Protein 1FMH (pdb70)

Foldseek 3Di:
DVVVVVVVVVVVVVVVVVVVVVVVVCVVVVD/DVVVVVVVVVVCVVVVVVVVVVCVVCVVVPD

Organism: Saccharomyces cerevisiae (strain ATCC 204508 / S288c) (NCBI:txid559292)

Structure (mmCIF, N/CA/C/O backbone):
data_1FMH
#
_entry.id   1FMH
#
_cell.length_a   1.000
_cell.length_b   1.000
_cell.length_c   1.000
_cell.angle_alpha   90.00
_cell.angle_beta   90.00
_cell.angle_gamma   90.00
#
_symmetry.space_group_name_H-M   'P 1'
#
loop_
_entity.id
_entity.type
_entity.pdbx_description
1 polymer 'GENERAL CONTROL PROTEIN GCN4'
2 polymer 'GENERAL CONTROL PROTEIN GCN4'
#
loop_
_atom_site.group_PDB
_atom_site.id
_atom_site.type_symbol
_atom_site.label_atom_id
_atom_site.label_alt_id
_atom_site.label_comp_id
_atom_site.label_asym_id
_atom_site.label_entity_id
_atom_site.label_seq_id
_atom_site.pdbx_PDB_ins_code
_atom_site.Cartn_x
_atom_site.Cartn_y
_atom_site.Cartn_z
_atom_site.occupancy
_atom_site.B_iso_or_equiv
_atom_site.auth_seq_id
_atom_site.auth_comp_id
_atom_site.auth_asym_id
_atom_site.auth_atom_id
_atom_site.pdbx_PDB_model_num
ATOM 7 N N . GLU A 1 2 ? -19.479 -1.063 -5.858 1.00 0.00 1 GLU A N 1
ATOM 8 C CA . GLU A 1 2 ? -20.120 -1.989 -4.933 1.00 0.00 1 GLU A CA 1
ATOM 9 C C . GLU A 1 2 ? -19.229 -2.237 -3.716 1.00 0.00 1 GLU A C 1
ATOM 10 O O . GLU A 1 2 ? -18.005 -2.111 -3.799 1.00 0.00 1 GLU A O 1
ATOM 22 N N . VAL A 1 3 ? -19.851 -2.597 -2.594 1.00 0.00 2 VAL A N 1
ATOM 23 C CA . VAL A 1 3 ? -19.126 -2.877 -1.359 1.00 0.00 2 VAL A CA 1
ATOM 24 C C . VAL A 1 3 ? -18.097 -3.980 -1.588 1.00 0.00 2 VAL A C 1
ATOM 25 O O . VAL A 1 3 ? -16.931 -3.838 -1.224 1.00 0.00 2 VAL A O 1
ATOM 38 N N . ALA A 1 4 ? -18.539 -5.076 -2.205 1.00 0.00 3 ALA A N 1
ATOM 39 C CA . ALA A 1 4 ? -17.665 -6.208 -2.496 1.00 0.00 3 ALA A CA 1
ATOM 40 C C . ALA A 1 4 ? -16.473 -5.778 -3.348 1.00 0.00 3 ALA A C 1
ATOM 41 O O . ALA A 1 4 ? -15.346 -6.227 -3.129 1.00 0.00 3 ALA A O 1
ATOM 48 N N . GLN A 1 5 ? -16.726 -4.892 -4.305 1.00 0.00 4 GLN A N 1
ATOM 49 C CA . GLN A 1 5 ? -15.671 -4.385 -5.178 1.00 0.00 4 GLN A CA 1
ATOM 50 C C . GLN A 1 5 ? -14.650 -3.611 -4.367 1.00 0.00 4 GLN A C 1
ATOM 51 O O . GLN A 1 5 ? -13.446 -3.790 -4.511 1.00 0.00 4 GLN A O 1
ATOM 65 N N . LEU A 1 6 ? -15.150 -2.742 -3.514 1.00 0.00 5 LEU A N 1
ATOM 66 C CA . LEU A 1 6 ? -14.301 -1.925 -2.674 1.00 0.00 5 LEU A CA 1
ATOM 67 C C . LEU A 1 6 ? -13.510 -2.795 -1.702 1.00 0.00 5 LEU A C 1
ATOM 68 O O . LEU A 1 6 ? -12.342 -2.532 -1.441 1.00 0.00 5 LEU A O 1
ATOM 84 N N . GLU A 1 7 ? -14.144 -3.844 -1.192 1.00 0.00 6 GLU A N 1
ATOM 85 C CA . GLU A 1 7 ? -13.485 -4.762 -0.271 1.00 0.00 6 GLU A CA 1
ATOM 86 C C . GLU A 1 7 ? -12.334 -5.486 -0.958 1.00 0.00 6 GLU A C 1
ATOM 87 O O . GLU A 1 7 ? -11.264 -5.659 -0.372 1.00 0.00 6 GLU A O 1
ATOM 99 N N . LYS A 1 8 ? -12.543 -5.897 -2.207 1.00 0.00 7 LYS A N 1
ATOM 100 C CA . LYS A 1 8 ? -11.499 -6.586 -2.948 1.00 0.00 7 LYS A CA 1
ATOM 101 C C . LYS A 1 8 ? -10.402 -5.594 -3.337 1.00 0.00 7 LYS A C 1
ATOM 102 O O . LYS A 1 8 ? -9.247 -5.970 -3.546 1.00 0.00 7 LYS A O 1
ATOM 121 N N . GLU A 1 9 ? -10.770 -4.320 -3.398 1.00 0.00 8 GLU A N 1
ATOM 122 C CA . GLU A 1 9 ? -9.837 -3.257 -3.723 1.00 0.00 8 GLU A CA 1
ATOM 123 C C . GLU A 1 9 ? -9.011 -2.918 -2.487 1.00 0.00 8 GLU A C 1
ATOM 124 O O . GLU A 1 9 ? -7.791 -2.757 -2.562 1.00 0.00 8 GLU A O 1
ATOM 136 N N . VAL A 1 10 ? -9.680 -2.854 -1.337 1.00 0.00 9 VAL A N 1
ATOM 137 C CA . VAL A 1 10 ? -9.006 -2.586 -0.077 1.00 0.00 9 VAL A CA 1
ATOM 138 C C . VAL A 1 10 ? -8.027 -3.716 0.201 1.00 0.00 9 VAL A C 1
ATOM 139 O O . VAL A 1 10 ? -6.887 -3.480 0.584 1.00 0.00 9 VAL A O 1
ATOM 152 N N . ALA A 1 11 ? -8.475 -4.944 -0.037 1.00 0.00 10 ALA A N 1
ATOM 153 C CA . ALA A 1 11 ? -7.638 -6.121 0.156 1.00 0.00 10 ALA A CA 1
ATOM 154 C C . ALA A 1 11 ? -6.469 -6.122 -0.824 1.00 0.00 10 ALA A C 1
ATOM 155 O O . ALA A 1 11 ? -5.409 -6.678 -0.546 1.00 0.00 10 ALA A O 1
ATOM 162 N N . GLN A 1 12 ? -6.666 -5.480 -1.970 1.00 0.00 11 GLN A N 1
ATOM 163 C CA . GLN A 1 12 ? -5.629 -5.389 -2.983 1.00 0.00 11 GLN A CA 1
ATOM 164 C C . GLN A 1 12 ? -4.547 -4.442 -2.493 1.00 0.00 11 GLN A C 1
ATOM 165 O O . GLN A 1 12 ? -3.358 -4.771 -2.491 1.00 0.00 11 GLN A O 1
ATOM 179 N N . ALA A 1 13 ? -4.986 -3.268 -2.060 1.00 0.00 12 ALA A N 1
ATOM 180 C CA . ALA A 1 13 ? -4.085 -2.254 -1.541 1.00 0.00 12 ALA A CA 1
ATOM 181 C C . ALA A 1 13 ? -3.384 -2.748 -0.287 1.00 0.00 12 ALA A C 1
ATOM 182 O O . ALA A 1 13 ? -2.179 -2.575 -0.145 1.00 0.00 12 ALA A O 1
ATOM 189 N N . GLU A 1 14 ? -4.148 -3.372 0.607 1.00 0.00 13 GLU A N 1
ATOM 190 C CA . GLU A 1 14 ? -3.615 -3.912 1.854 1.00 0.00 13 GLU A CA 1
ATOM 191 C C . GLU A 1 14 ? -2.518 -4.936 1.584 1.00 0.00 13 GLU A C 1
ATOM 192 O O . GLU A 1 14 ? -1.479 -4.928 2.246 1.00 0.00 13 GLU A O 1
ATOM 204 N N . ALA A 1 15 ? -2.747 -5.813 0.609 1.00 0.00 14 ALA A N 1
ATOM 205 C CA . ALA A 1 15 ? -1.765 -6.833 0.263 1.00 0.00 14 ALA A CA 1
ATOM 206 C C . ALA A 1 15 ? -0.468 -6.193 -0.205 1.00 0.00 14 ALA A C 1
ATOM 207 O O . ALA A 1 15 ? 0.617 -6.568 0.248 1.00 0.00 14 ALA A O 1
ATOM 214 N N . GLU A 1 16 ? -0.582 -5.216 -1.102 1.00 0.00 15 GLU A N 1
ATOM 215 C CA . GLU A 1 16 ? 0.588 -4.516 -1.608 1.00 0.00 15 GLU A CA 1
ATOM 216 C C . GLU A 1 16 ? 1.238 -3.724 -0.486 1.00 0.00 15 GLU A C 1
ATOM 217 O O . GLU A 1 16 ? 2.438 -3.827 -0.264 1.00 0.00 15 GLU A O 1
ATOM 229 N N . ASN A 1 17 ? 0.420 -2.947 0.218 1.00 0.00 16 ASN A N 1
ATOM 230 C CA . ASN A 1 17 ? 0.868 -2.121 1.336 1.00 0.00 16 ASN A CA 1
ATOM 231 C C . ASN A 1 17 ? 1.700 -2.934 2.312 1.00 0.00 16 ASN A C 1
ATOM 232 O O . ASN A 1 17 ? 2.786 -2.519 2.719 1.00 0.00 16 ASN A O 1
ATOM 243 N N . TYR A 1 18 ? 1.182 -4.098 2.671 1.00 0.00 17 TYR A N 1
ATOM 244 C CA . TYR A 1 18 ? 1.865 -4.991 3.592 1.00 0.00 17 TYR A CA 1
ATOM 245 C C . TYR A 1 18 ? 3.265 -5.321 3.087 1.00 0.00 17 TYR A C 1
ATOM 246 O O . TYR A 1 18 ? 4.223 -5.327 3.855 1.00 0.00 17 TYR A O 1
ATOM 264 N N . GLN A 1 19 ? 3.362 -5.595 1.795 1.00 0.00 18 GLN A N 1
ATOM 265 C CA . GLN A 1 19 ? 4.633 -5.943 1.167 1.00 0.00 18 GLN A CA 1
ATOM 266 C C . GLN A 1 19 ? 5.558 -4.740 1.052 1.00 0.00 18 GLN A C 1
ATOM 267 O O . GLN A 1 19 ? 6.762 -4.854 1.285 1.00 0.00 18 GLN A O 1
ATOM 281 N N . LEU A 1 20 ? 4.997 -3.596 0.683 1.00 0.00 19 LEU A N 1
ATOM 282 C CA . LEU A 1 20 ? 5.780 -2.375 0.527 1.00 0.00 19 LEU A CA 1
ATOM 283 C C . LEU A 1 20 ? 6.499 -2.043 1.824 1.00 0.00 19 LEU A C 1
ATOM 284 O O . LEU A 1 20 ? 7.694 -1.755 1.822 1.00 0.00 19 LEU A O 1
ATOM 300 N N . GLU A 1 21 ? 5.768 -2.096 2.928 1.00 0.00 20 GLU A N 1
ATOM 301 C CA . GLU A 1 21 ? 6.339 -1.802 4.234 1.00 0.00 20 GLU A CA 1
ATOM 302 C C . GLU A 1 21 ? 7.430 -2.802 4.603 1.00 0.00 20 GLU A C 1
ATOM 303 O O . GLU A 1 21 ? 8.425 -2.432 5.230 1.00 0.00 20 GLU A O 1
ATOM 315 N N . GLN A 1 22 ? 7.257 -4.061 4.195 1.00 0.00 21 GLN A N 1
ATOM 316 C CA . GLN A 1 22 ? 8.256 -5.091 4.475 1.00 0.00 21 GLN A CA 1
ATOM 317 C C . GLN A 1 22 ? 9.532 -4.788 3.707 1.00 0.00 21 GLN A C 1
ATOM 318 O O . GLN A 1 22 ? 10.636 -4.853 4.250 1.00 0.00 21 GLN A O 1
ATOM 332 N N . GLU A 1 23 ? 9.366 -4.458 2.432 1.00 0.00 22 GLU A N 1
ATOM 333 C CA . GLU A 1 23 ? 10.493 -4.148 1.572 1.00 0.00 22 GLU A CA 1
ATOM 334 C C . GLU A 1 23 ? 11.177 -2.858 1.996 1.00 0.00 22 GLU A C 1
ATOM 335 O O . GLU A 1 23 ? 12.401 -2.807 2.065 1.00 0.00 22 GLU A O 1
ATOM 347 N N . VAL A 1 24 ? 10.398 -1.823 2.301 1.00 0.00 23 VAL A N 1
ATOM 348 C CA . VAL A 1 24 ? 10.974 -0.555 2.735 1.00 0.00 23 VAL A CA 1
ATOM 349 C C . VAL A 1 24 ? 11.779 -0.760 4.014 1.00 0.00 23 VAL A C 1
ATOM 350 O O . VAL A 1 24 ? 12.918 -0.313 4.111 1.00 0.00 23 VAL A O 1
ATOM 363 N N . ALA A 1 25 ? 11.190 -1.460 4.977 1.00 0.00 24 ALA A N 1
ATOM 364 C CA . ALA A 1 25 ? 11.861 -1.739 6.238 1.00 0.00 24 ALA A CA 1
ATOM 365 C C . ALA A 1 25 ? 13.166 -2.484 6.009 1.00 0.00 24 ALA A C 1
ATOM 366 O O . ALA A 1 25 ? 14.187 -2.151 6.604 1.00 0.00 24 ALA A O 1
ATOM 373 N N . GLN A 1 26 ? 13.119 -3.495 5.150 1.00 0.00 25 GLN A N 1
ATOM 374 C CA . GLN A 1 26 ? 14.292 -4.303 4.841 1.00 0.00 25 GLN A CA 1
ATOM 375 C C . GLN A 1 26 ? 15.346 -3.481 4.106 1.00 0.00 25 GLN A C 1
ATOM 376 O O . GLN A 1 26 ? 16.508 -3.458 4.503 1.00 0.00 25 GLN A O 1
ATOM 390 N N . LEU A 1 27 ? 14.936 -2.803 3.038 1.00 0.00 26 LEU A N 1
ATOM 391 C CA . LEU A 1 27 ? 15.858 -1.984 2.258 1.00 0.00 26 LEU A CA 1
ATOM 392 C C . LEU A 1 27 ? 16.499 -0.905 3.128 1.00 0.00 26 LEU A C 1
ATOM 393 O O . LEU A 1 27 ? 17.688 -0.630 3.003 1.00 0.00 26 LEU A O 1
ATOM 409 N N . GLU A 1 28 ? 15.720 -0.311 4.024 1.00 0.00 27 GLU A N 1
ATOM 410 C CA . GLU A 1 28 ? 16.235 0.717 4.921 1.00 0.00 27 GLU A CA 1
ATOM 411 C C . GLU A 1 28 ? 17.132 0.093 5.987 1.00 0.00 27 GLU A C 1
ATOM 412 O O . GLU A 1 28 ? 18.170 0.635 6.339 1.00 0.00 27 GLU A O 1
ATOM 424 N N . HIS A 1 29 ? 16.723 -1.056 6.495 1.00 0.00 28 HIS A N 1
ATOM 425 C CA . HIS A 1 29 ? 17.483 -1.761 7.519 1.00 0.00 28 HIS A CA 1
ATOM 426 C C . HIS A 1 29 ? 18.858 -2.170 6.985 1.00 0.00 28 HIS A C 1
ATOM 427 O O . HIS A 1 29 ? 19.838 -2.224 7.731 1.00 0.00 28 HIS A O 1
ATOM 441 N N . GLU A 1 30 ? 18.917 -2.454 5.693 1.00 0.00 29 GLU A N 1
ATOM 442 C CA . GLU A 1 30 ? 20.158 -2.853 5.049 1.00 0.00 29 GLU A CA 1
ATOM 443 C C . GLU A 1 30 ? 20.920 -1.644 4.500 1.00 0.00 29 GLU A C 1
ATOM 444 O O . GLU A 1 30 ? 22.144 -1.670 4.376 1.00 0.00 29 GLU A O 1
ATOM 456 N N . CYS A 1 31 ? 20.186 -0.599 4.146 1.00 0.00 30 CYS A N 1
ATOM 457 C CA . CYS A 1 31 ? 20.789 0.605 3.579 1.00 0.00 30 CYS A CA 1
ATOM 458 C C . CYS A 1 31 ? 20.616 1.814 4.489 1.00 0.00 30 CYS A C 1
ATOM 459 O O . CYS A 1 31 ? 21.578 2.277 5.101 1.00 0.00 30 CYS A O 1
ATOM 466 N N . GLY A 1 32 ? 19.383 2.318 4.536 1.00 0.00 31 GLY A N 1
ATOM 467 C CA . GLY A 1 32 ? 19.031 3.484 5.332 1.00 0.00 31 GLY A CA 1
ATOM 468 C C . GLY A 1 32 ? 19.713 3.548 6.696 1.00 0.00 31 GLY A C 1
ATOM 469 O O . GLY A 1 32 ? 19.388 2.773 7.595 1.00 0.00 31 GLY A O 1
ATOM 482 N N . GLU B 2 2 ? -19.480 0.065 4.572 1.00 0.00 1 GLU B N 1
ATOM 483 C CA . GLU B 2 2 ? -19.981 1.285 3.973 1.00 0.00 1 GLU B CA 1
ATOM 484 C C . GLU B 2 2 ? -19.173 1.615 2.727 1.00 0.00 1 GLU B C 1
ATOM 485 O O . GLU B 2 2 ? -17.945 1.670 2.772 1.00 0.00 1 GLU B O 1
ATOM 497 N N . VAL B 2 3 ? -19.869 1.830 1.621 1.00 0.00 2 VAL B N 1
ATOM 498 C CA . VAL B 2 3 ? -19.227 2.154 0.354 1.00 0.00 2 VAL B CA 1
ATOM 499 C C . VAL B 2 3 ? -18.360 3.404 0.494 1.00 0.00 2 VAL B C 1
ATOM 500 O O . VAL B 2 3 ? -17.170 3.377 0.184 1.00 0.00 2 VAL B O 1
ATOM 513 N N . GLN B 2 4 ? -18.953 4.488 0.983 1.00 0.00 3 GLN B N 1
ATOM 514 C CA . GLN B 2 4 ? -18.225 5.738 1.181 1.00 0.00 3 GLN B CA 1
ATOM 515 C C . GLN B 2 4 ? -17.024 5.516 2.098 1.00 0.00 3 GLN B C 1
ATOM 516 O O . GLN B 2 4 ? -15.948 6.075 1.883 1.00 0.00 3 GLN B O 1
ATOM 530 N N . ALA B 2 5 ? -17.223 4.682 3.109 1.00 0.00 4 ALA B N 1
ATOM 531 C CA . ALA B 2 5 ? -16.179 4.358 4.068 1.00 0.00 4 ALA B CA 1
ATOM 532 C C . ALA B 2 5 ? -15.031 3.610 3.402 1.00 0.00 4 ALA B C 1
ATOM 533 O O . ALA B 2 5 ? -13.863 3.961 3.574 1.00 0.00 4 ALA B O 1
ATOM 540 N N . LEU B 2 6 ? -15.371 2.578 2.642 1.00 0.00 5 LEU B N 1
ATOM 541 C CA . LEU B 2 6 ? -14.375 1.773 1.953 1.00 0.00 5 LEU B CA 1
ATOM 542 C C . LEU B 2 6 ? -13.626 2.603 0.920 1.00 0.00 5 LEU B C 1
ATOM 543 O O . LEU B 2 6 ? -12.433 2.405 0.712 1.00 0.00 5 LEU B O 1
ATOM 559 N N . LYS B 2 7 ? -14.317 3.549 0.291 1.00 0.00 6 LYS B N 1
ATOM 560 C CA . LYS B 2 7 ? -13.682 4.415 -0.694 1.00 0.00 6 LYS B CA 1
ATOM 561 C C . LYS B 2 7 ? -12.550 5.197 -0.041 1.00 0.00 6 LYS B C 1
ATOM 562 O O . LYS B 2 7 ? -11.449 5.292 -0.584 1.00 0.00 6 LYS B O 1
ATOM 581 N N . LYS B 2 8 ? -12.817 5.733 1.146 1.00 0.00 7 LYS B N 1
ATOM 582 C CA . LYS B 2 8 ? -11.806 6.480 1.883 1.00 0.00 7 LYS B CA 1
ATOM 583 C C . LYS B 2 8 ? -10.698 5.535 2.337 1.00 0.00 7 LYS B C 1
ATOM 584 O O . LYS B 2 8 ? -9.535 5.922 2.414 1.00 0.00 7 LYS B O 1
ATOM 603 N N . ARG B 2 9 ? -11.061 4.280 2.584 1.00 0.00 8 ARG B N 1
ATOM 604 C CA . ARG B 2 9 ? -10.085 3.272 2.970 1.00 0.00 8 ARG B CA 1
ATOM 605 C C . ARG B 2 9 ? -9.141 3.039 1.798 1.00 0.00 8 ARG B C 1
ATOM 606 O O . ARG B 2 9 ? -7.920 2.999 1.960 1.00 0.00 8 ARG B O 1
ATOM 627 N N . VAL B 2 10 ? -9.731 2.916 0.613 1.00 0.00 9 VAL B N 1
ATOM 628 C CA . VAL B 2 10 ? -8.979 2.715 -0.616 1.00 0.00 9 VAL B CA 1
ATOM 629 C C . VAL B 2 10 ? -8.033 3.884 -0.849 1.00 0.00 9 VAL B C 1
ATOM 630 O O . VAL B 2 10 ? -6.854 3.688 -1.137 1.00 0.00 9 VAL B O 1
ATOM 643 N N . GLN B 2 11 ? -8.559 5.098 -0.719 1.00 0.00 10 GLN B N 1
ATOM 644 C CA . GLN B 2 11 ? -7.766 6.304 -0.916 1.00 0.00 10 GLN B CA 1
ATOM 645 C C . GLN B 2 11 ? -6.644 6.406 0.113 1.00 0.00 10 GLN B C 1
ATOM 646 O O . GLN B 2 11 ? -5.524 6.779 -0.228 1.00 0.00 10 GLN B O 1
ATOM 660 N N . ALA B 2 12 ? -6.940 6.060 1.366 1.00 0.00 11 ALA B N 1
ATOM 661 C CA . ALA B 2 12 ? -5.942 6.106 2.427 1.00 0.00 11 ALA B CA 1
ATOM 662 C C . ALA B 2 12 ? -4.832 5.112 2.131 1.00 0.00 11 ALA B C 1
ATOM 663 O O . ALA B 2 12 ? -3.644 5.425 2.248 1.00 0.00 11 ALA B O 1
ATOM 670 N N . LEU B 2 13 ? -5.234 3.919 1.719 1.00 0.00 12 LEU B N 1
ATOM 671 C CA . LEU B 2 13 ? -4.293 2.873 1.373 1.00 0.00 12 LEU B CA 1
ATOM 672 C C . LEU B 2 13 ? -3.457 3.292 0.183 1.00 0.00 12 LEU B C 1
ATOM 673 O O . LEU B 2 13 ? -2.240 3.242 0.242 1.00 0.00 12 LEU B O 1
ATOM 689 N N . LYS B 2 14 ? -4.118 3.719 -0.887 1.00 0.00 13 LYS B N 1
ATOM 690 C CA . LYS B 2 14 ? -3.422 4.158 -2.092 1.00 0.00 13 LYS B CA 1
ATOM 691 C C . LYS B 2 14 ? -2.444 5.277 -1.780 1.00 0.00 13 LYS B C 1
ATOM 692 O O . LYS B 2 14 ? -1.351 5.318 -2.332 1.00 0.00 13 LYS B O 1
ATOM 711 N N . ALA B 2 15 ? -2.830 6.166 -0.879 1.00 0.00 14 ALA B N 1
ATOM 712 C CA . ALA B 2 15 ? -1.963 7.268 -0.482 1.00 0.00 14 ALA B CA 1
ATOM 713 C C . ALA B 2 15 ? -0.685 6.733 0.160 1.00 0.00 14 ALA B C 1
ATOM 714 O O . ALA B 2 15 ? 0.417 7.198 -0.142 1.00 0.00 14 ALA B O 1
ATOM 721 N N . ARG B 2 16 ? -0.839 5.741 1.032 1.00 0.00 15 ARG B N 1
ATOM 722 C CA . ARG B 2 16 ? 0.300 5.126 1.702 1.00 0.00 15 ARG B CA 1
ATOM 723 C C . ARG B 2 16 ? 1.054 4.223 0.726 1.00 0.00 15 ARG B C 1
ATOM 724 O O . ARG B 2 16 ? 2.282 4.159 0.744 1.00 0.00 15 ARG B O 1
ATOM 745 N N . ASN B 2 17 ? 0.304 3.540 -0.129 1.00 0.00 16 ASN B N 1
ATOM 746 C CA . ASN B 2 17 ? 0.865 2.642 -1.126 1.00 0.00 16 ASN B CA 1
ATOM 747 C C . ASN B 2 17 ? 1.709 3.415 -2.123 1.00 0.00 16 ASN B C 1
ATOM 748 O O . ASN B 2 17 ? 2.812 3.005 -2.462 1.00 0.00 16 ASN B O 1
ATOM 759 N N . TYR B 2 18 ? 1.177 4.536 -2.579 1.00 0.00 17 TYR B N 1
ATOM 760 C CA . TYR B 2 18 ? 1.862 5.386 -3.535 1.00 0.00 17 TYR B CA 1
ATOM 761 C C . TYR B 2 18 ? 3.197 5.853 -2.965 1.00 0.00 17 TYR B C 1
ATOM 762 O O . TYR B 2 18 ? 4.218 5.823 -3.652 1.00 0.00 17 TYR B O 1
ATOM 780 N N . ALA B 2 19 ? 3.183 6.270 -1.705 1.00 0.00 18 ALA B N 1
ATOM 781 C CA . ALA B 2 19 ? 4.395 6.733 -1.043 1.00 0.00 18 ALA B CA 1
ATOM 782 C C . ALA B 2 19 ? 5.364 5.578 -0.803 1.00 0.00 18 ALA B C 1
ATOM 783 O O . ALA B 2 19 ? 6.567 5.701 -1.044 1.00 0.00 18 ALA B O 1
ATOM 790 N N . ALA B 2 20 ? 4.834 4.460 -0.324 1.00 0.00 19 ALA B N 1
ATOM 791 C CA . ALA B 2 20 ? 5.646 3.288 -0.039 1.00 0.00 19 ALA B CA 1
ATOM 792 C C . ALA B 2 20 ? 6.288 2.730 -1.308 1.00 0.00 19 ALA B C 1
ATOM 793 O O . ALA B 2 20 ? 7.470 2.396 -1.306 1.00 0.00 19 ALA B O 1
ATOM 800 N N . LYS B 2 21 ? 5.511 2.649 -2.389 1.00 0.00 20 LYS B N 1
ATOM 801 C CA . LYS B 2 21 ? 6.017 2.146 -3.668 1.00 0.00 20 LYS B CA 1
ATOM 802 C C . LYS B 2 21 ? 7.223 2.959 -4.121 1.00 0.00 20 LYS B C 1
ATOM 803 O O . LYS B 2 21 ? 8.248 2.398 -4.515 1.00 0.00 20 LYS B O 1
ATOM 822 N N . GLN B 2 22 ? 7.105 4.281 -4.038 1.00 0.00 21 GLN B N 1
ATOM 823 C CA . GLN B 2 22 ? 8.197 5.166 -4.419 1.00 0.00 21 GLN B CA 1
ATOM 824 C C . GLN B 2 22 ? 9.395 4.918 -3.526 1.00 0.00 21 GLN B C 1
ATOM 825 O O . GLN B 2 22 ? 10.529 4.914 -3.991 1.00 0.00 21 GLN B O 1
ATOM 839 N N . LYS B 2 23 ? 9.133 4.684 -2.250 1.00 0.00 22 LYS B N 1
ATOM 840 C CA . LYS B 2 23 ? 10.188 4.405 -1.290 1.00 0.00 22 LYS B CA 1
ATOM 841 C C . LYS B 2 23 ? 10.921 3.130 -1.661 1.00 0.00 22 LYS B C 1
ATOM 842 O O . LYS B 2 23 ? 12.146 3.107 -1.696 1.00 0.00 22 LYS B O 1
ATOM 861 N N . VAL B 2 24 ? 10.171 2.074 -1.943 1.00 0.00 23 VAL B N 1
ATOM 862 C CA . VAL B 2 24 ? 10.768 0.799 -2.314 1.00 0.00 23 VAL B CA 1
ATOM 863 C C . VAL B 2 24 ? 11.651 0.939 -3.549 1.00 0.00 23 VAL B C 1
ATOM 864 O O . VAL B 2 24 ? 12.786 0.462 -3.567 1.00 0.00 23 VAL B O 1
ATOM 877 N N . GLN B 2 25 ? 11.129 1.589 -4.584 1.00 0.00 24 GLN B N 1
ATOM 878 C CA . GLN B 2 25 ? 11.884 1.769 -5.816 1.00 0.00 24 GLN B CA 1
ATOM 879 C C . GLN B 2 25 ? 13.040 2.740 -5.611 1.00 0.00 24 GLN B C 1
ATOM 880 O O . GLN B 2 25 ? 14.092 2.604 -6.237 1.00 0.00 24 GLN B O 1
ATOM 894 N N . ALA B 2 26 ? 12.862 3.694 -4.706 1.00 0.00 25 ALA B N 1
ATOM 895 C CA . ALA B 2 26 ? 13.917 4.653 -4.405 1.00 0.00 25 ALA B CA 1
ATOM 896 C C . ALA B 2 26 ? 15.038 3.937 -3.681 1.00 0.00 25 ALA B C 1
ATOM 897 O O . ALA B 2 26 ? 16.216 4.163 -3.948 1.00 0.00 25 ALA B O 1
ATOM 904 N N . LEU B 2 27 ? 14.647 3.053 -2.776 1.00 0.00 26 LEU B N 1
ATOM 905 C CA . LEU B 2 27 ? 15.593 2.268 -2.012 1.00 0.00 26 LEU B CA 1
ATOM 906 C C . LEU B 2 27 ? 16.284 1.250 -2.912 1.00 0.00 26 LEU B C 1
ATOM 907 O O . LEU B 2 27 ? 17.455 0.944 -2.717 1.00 0.00 26 LEU B O 1
ATOM 923 N N . ARG B 2 28 ? 15.568 0.743 -3.918 1.00 0.00 27 ARG B N 1
ATOM 924 C CA . ARG B 2 28 ? 16.156 -0.212 -4.850 1.00 0.00 27 ARG B CA 1
ATOM 925 C C . ARG B 2 28 ? 17.210 0.498 -5.697 1.00 0.00 27 ARG B C 1
ATOM 926 O O . ARG B 2 28 ? 18.176 -0.101 -6.160 1.00 0.00 27 ARG B O 1
ATOM 947 N N . HIS B 2 29 ? 17.020 1.793 -5.874 1.00 0.00 28 HIS B N 1
ATOM 948 C CA . HIS B 2 29 ? 17.950 2.616 -6.631 1.00 0.00 28 HIS B CA 1
ATOM 949 C C . HIS B 2 29 ? 19.136 2.973 -5.739 1.00 0.00 28 HIS B C 1
ATOM 950 O O . HIS B 2 29 ? 20.294 2.952 -6.160 1.00 0.00 28 HIS B O 1
ATOM 964 N N . LYS B 2 30 ? 18.809 3.311 -4.501 1.00 0.00 29 LYS B N 1
ATOM 965 C CA . LYS B 2 30 ? 19.786 3.705 -3.496 1.00 0.00 29 LYS B CA 1
ATOM 966 C C . LYS B 2 30 ? 20.671 2.536 -3.059 1.00 0.00 29 LYS B C 1
ATOM 967 O O . LYS B 2 30 ? 21.883 2.695 -2.909 1.00 0.00 29 LYS B O 1
ATOM 986 N N . CYS B 2 31 ? 20.061 1.379 -2.836 1.00 0.00 30 CYS B N 1
ATOM 987 C CA . CYS B 2 31 ? 20.802 0.200 -2.388 1.00 0.00 30 CYS B CA 1
ATOM 988 C C . CYS B 2 31 ? 20.184 -1.112 -2.877 1.00 0.00 30 CYS B C 1
ATOM 989 O O . CYS B 2 31 ? 20.042 -2.060 -2.104 1.00 0.00 30 CYS B O 1
ATOM 996 N N . GLY B 2 32 ? 19.840 -1.182 -4.153 1.00 0.00 31 GLY B N 1
ATOM 997 C CA . GLY B 2 32 ? 19.276 -2.402 -4.692 1.00 0.00 31 GLY B CA 1
ATOM 998 C C . GLY B 2 32 ? 20.322 -3.205 -5.439 1.00 0.00 31 GLY B C 1
ATOM 999 O O . GLY B 2 32 ? 20.061 -3.736 -6.519 1.00 0.00 31 GLY B O 1
ATOM 1012 N N . GLU A 1 2 ? -19.856 -0.940 -5.202 1.00 0.00 1 GLU A N 2
ATOM 1013 C CA . GLU A 1 2 ? -20.448 -1.855 -4.239 1.00 0.00 1 GLU A CA 2
ATOM 1014 C C . GLU A 1 2 ? -19.459 -2.171 -3.121 1.00 0.00 1 GLU A C 2
ATOM 1015 O O . GLU A 1 2 ? -18.241 -2.096 -3.318 1.00 0.00 1 GLU A O 2
ATOM 1027 N N . VAL A 1 3 ? -19.992 -2.525 -1.955 1.00 0.00 2 VAL A N 2
ATOM 1028 C CA . VAL A 1 3 ? -19.178 -2.854 -0.789 1.00 0.00 2 VAL A CA 2
ATOM 1029 C C . VAL A 1 3 ? -18.163 -3.943 -1.122 1.00 0.00 2 VAL A C 2
ATOM 1030 O O . VAL A 1 3 ? -16.966 -3.778 -0.892 1.00 0.00 2 VAL A O 2
ATOM 1043 N N . ALA A 1 4 ? -18.653 -5.052 -1.666 1.00 0.00 3 ALA A N 2
ATOM 1044 C CA . ALA A 1 4 ? -17.805 -6.180 -2.034 1.00 0.00 3 ALA A CA 2
ATOM 1045 C C . ALA A 1 4 ? -16.671 -5.758 -2.962 1.00 0.00 3 ALA A C 2
ATOM 1046 O O . ALA A 1 4 ? -15.546 -6.243 -2.845 1.00 0.00 3 ALA A O 2
ATOM 1053 N N . GLN A 1 5 ? -16.971 -4.844 -3.875 1.00 0.00 4 GLN A N 2
ATOM 1054 C CA . GLN A 1 5 ? -15.979 -4.341 -4.819 1.00 0.00 4 GLN A CA 2
ATOM 1055 C C . GLN A 1 5 ? -14.871 -3.603 -4.079 1.00 0.00 4 GLN A C 2
ATOM 1056 O O . GLN A 1 5 ? -13.684 -3.835 -4.313 1.00 0.00 4 GLN A O 2
ATOM 1070 N N . LEU A 1 6 ? -15.278 -2.715 -3.183 1.00 0.00 5 LEU A N 2
ATOM 1071 C CA . LEU A 1 6 ? -14.350 -1.932 -2.391 1.00 0.00 5 LEU A CA 2
ATOM 1072 C C . LEU A 1 6 ? -13.548 -2.833 -1.463 1.00 0.00 5 LEU A C 2
ATOM 1073 O O . LEU A 1 6 ? -12.365 -2.608 -1.246 1.00 0.00 5 LEU A O 2
ATOM 1089 N N . GLU A 1 7 ? -14.197 -3.867 -0.944 1.00 0.00 6 GLU A N 2
ATOM 1090 C CA . GLU A 1 7 ? -13.543 -4.825 -0.065 1.00 0.00 6 GLU A CA 2
ATOM 1091 C C . GLU A 1 7 ? -12.379 -5.492 -0.786 1.00 0.00 6 GLU A C 2
ATOM 1092 O O . GLU A 1 7 ? -11.298 -5.658 -0.222 1.00 0.00 6 GLU A O 2
ATOM 1104 N N . LYS A 1 8 ? -12.603 -5.844 -2.050 1.00 0.00 7 LYS A N 2
ATOM 1105 C CA . LYS A 1 8 ? -11.569 -6.469 -2.865 1.00 0.00 7 LYS A CA 2
ATOM 1106 C C . LYS A 1 8 ? -10.444 -5.475 -3.127 1.00 0.00 7 LYS A C 2
ATOM 1107 O O . LYS A 1 8 ? -9.275 -5.841 -3.213 1.00 0.00 7 LYS A O 2
ATOM 1126 N N . GLU A 1 9 ? -10.820 -4.212 -3.247 1.00 0.00 8 GLU A N 2
ATOM 1127 C CA . GLU A 1 9 ? -9.875 -3.138 -3.497 1.00 0.00 8 GLU A CA 2
ATOM 1128 C C . GLU A 1 9 ? -9.067 -2.825 -2.237 1.00 0.00 8 GLU A C 2
ATOM 1129 O O . GLU A 1 9 ? -7.851 -2.636 -2.297 1.00 0.00 8 GLU A O 2
ATOM 1141 N N . VAL A 1 10 ? -9.746 -2.788 -1.097 1.00 0.00 9 VAL A N 2
ATOM 1142 C CA . VAL A 1 10 ? -9.091 -2.521 0.172 1.00 0.00 9 VAL A CA 2
ATOM 1143 C C . VAL A 1 10 ? -8.102 -3.638 0.473 1.00 0.00 9 VAL A C 2
ATOM 1144 O O . VAL A 1 10 ? -6.961 -3.385 0.852 1.00 0.00 9 VAL A O 2
ATOM 1157 N N . ALA A 1 11 ? -8.540 -4.873 0.255 1.00 0.00 10 ALA A N 2
ATOM 1158 C CA . ALA A 1 11 ? -7.688 -6.035 0.468 1.00 0.00 10 ALA A CA 2
ATOM 1159 C C . ALA A 1 11 ? -6.521 -6.032 -0.518 1.00 0.00 10 ALA A C 2
ATOM 1160 O O . ALA A 1 11 ? -5.434 -6.521 -0.212 1.00 0.00 10 ALA A O 2
ATOM 1167 N N . GLN A 1 12 ? -6.759 -5.450 -1.690 1.00 0.00 11 GLN A N 2
ATOM 1168 C CA . GLN A 1 12 ? -5.746 -5.346 -2.727 1.00 0.00 11 GLN A CA 2
ATOM 1169 C C . GLN A 1 12 ? -4.634 -4.436 -2.245 1.00 0.00 11 GLN A C 2
ATOM 1170 O O . GLN A 1 12 ? -3.455 -4.795 -2.254 1.00 0.00 11 GLN A O 2
ATOM 1184 N N . ALA A 1 13 ? -5.035 -3.247 -1.827 1.00 0.00 12 ALA A N 2
ATOM 1185 C CA . ALA A 1 13 ? -4.104 -2.251 -1.339 1.00 0.00 12 ALA A CA 2
ATOM 1186 C C . ALA A 1 13 ? -3.415 -2.703 -0.060 1.00 0.00 12 ALA A C 2
ATOM 1187 O O . ALA A 1 13 ? -2.208 -2.540 0.077 1.00 0.00 12 ALA A O 2
ATOM 1194 N N . GLU A 1 14 ? -4.182 -3.272 0.865 1.00 0.00 13 GLU A N 2
ATOM 1195 C CA . GLU A 1 14 ? -3.639 -3.753 2.134 1.00 0.00 13 GLU A CA 2
ATOM 1196 C C . GLU A 1 14 ? -2.533 -4.778 1.914 1.00 0.00 13 GLU A C 2
ATOM 1197 O O . GLU A 1 14 ? -1.467 -4.688 2.527 1.00 0.00 13 GLU A O 2
ATOM 1209 N N . ALA A 1 15 ? -2.788 -5.751 1.042 1.00 0.00 14 ALA A N 2
ATOM 1210 C CA . ALA A 1 15 ? -1.808 -6.791 0.750 1.00 0.00 14 ALA A CA 2
ATOM 1211 C C . ALA A 1 15 ? -0.536 -6.188 0.172 1.00 0.00 14 ALA A C 2
ATOM 1212 O O . ALA A 1 15 ? 0.571 -6.535 0.590 1.00 0.00 14 ALA A O 2
ATOM 1219 N N . GLU A 1 16 ? -0.701 -5.271 -0.777 1.00 0.00 15 GLU A N 2
ATOM 1220 C CA . GLU A 1 16 ? 0.433 -4.605 -1.399 1.00 0.00 15 GLU A CA 2
ATOM 1221 C C . GLU A 1 16 ? 1.162 -3.750 -0.376 1.00 0.00 15 GLU A C 2
ATOM 1222 O O . GLU A 1 16 ? 2.377 -3.838 -0.241 1.00 0.00 15 GLU A O 2
ATOM 1234 N N . ASN A 1 17 ? 0.400 -2.932 0.343 1.00 0.00 16 ASN A N 2
ATOM 1235 C CA . ASN A 1 17 ? 0.941 -2.044 1.369 1.00 0.00 16 ASN A CA 2
ATOM 1236 C C . ASN A 1 17 ? 1.802 -2.830 2.351 1.00 0.00 16 ASN A C 2
ATOM 1237 O O . ASN A 1 17 ? 2.913 -2.423 2.693 1.00 0.00 16 ASN A O 2
ATOM 1248 N N . TYR A 1 18 ? 1.280 -3.974 2.778 1.00 0.00 17 TYR A N 2
ATOM 1249 C CA . TYR A 1 18 ? 1.985 -4.849 3.705 1.00 0.00 17 TYR A CA 2
ATOM 1250 C C . TYR A 1 18 ? 3.332 -5.276 3.129 1.00 0.00 17 TYR A C 2
ATOM 1251 O O . TYR A 1 18 ? 4.335 -5.324 3.841 1.00 0.00 17 TYR A O 2
ATOM 1269 N N . GLN A 1 19 ? 3.349 -5.576 1.835 1.00 0.00 18 GLN A N 2
ATOM 1270 C CA . GLN A 1 19 ? 4.574 -5.993 1.165 1.00 0.00 18 GLN A CA 2
ATOM 1271 C C . GLN A 1 19 ? 5.521 -4.818 0.962 1.00 0.00 18 GLN A C 2
ATOM 1272 O O . GLN A 1 19 ? 6.734 -4.960 1.113 1.00 0.00 18 GLN A O 2
ATOM 1286 N N . LEU A 1 20 ? 4.967 -3.665 0.614 1.00 0.00 19 LEU A N 2
ATOM 1287 C CA . LEU A 1 20 ? 5.775 -2.472 0.386 1.00 0.00 19 LEU A CA 2
ATOM 1288 C C . LEU A 1 20 ? 6.485 -2.075 1.666 1.00 0.00 19 LEU A C 2
ATOM 1289 O O . LEU A 1 20 ? 7.689 -1.843 1.662 1.00 0.00 19 LEU A O 2
ATOM 1305 N N . GLU A 1 21 ? 5.740 -2.016 2.767 1.00 0.00 20 GLU A N 2
ATOM 1306 C CA . GLU A 1 21 ? 6.320 -1.659 4.053 1.00 0.00 20 GLU A CA 2
ATOM 1307 C C . GLU A 1 21 ? 7.362 -2.692 4.467 1.00 0.00 20 GLU A C 2
ATOM 1308 O O . GLU A 1 21 ? 8.401 -2.346 5.033 1.00 0.00 20 GLU A O 2
ATOM 1320 N N . GLN A 1 22 ? 7.084 -3.955 4.161 1.00 0.00 21 GLN A N 2
ATOM 1321 C CA . GLN A 1 22 ? 7.999 -5.041 4.479 1.00 0.00 21 GLN A CA 2
ATOM 1322 C C . GLN A 1 22 ? 9.307 -4.838 3.720 1.00 0.00 21 GLN A C 2
ATOM 1323 O O . GLN A 1 22 ? 10.395 -4.953 4.288 1.00 0.00 21 GLN A O 2
ATOM 1337 N N . GLU A 1 23 ? 9.179 -4.504 2.440 1.00 0.00 22 GLU A N 2
ATOM 1338 C CA . GLU A 1 23 ? 10.332 -4.249 1.591 1.00 0.00 22 GLU A CA 2
ATOM 1339 C C . GLU A 1 23 ? 11.060 -2.986 2.048 1.00 0.00 22 GLU A C 2
ATOM 1340 O O . GLU A 1 23 ? 12.286 -2.977 2.162 1.00 0.00 22 GLU A O 2
ATOM 1352 N N . VAL A 1 24 ? 10.297 -1.928 2.328 1.00 0.00 23 VAL A N 2
ATOM 1353 C CA . VAL A 1 24 ? 10.871 -0.670 2.794 1.00 0.00 23 VAL A CA 2
ATOM 1354 C C . VAL A 1 24 ? 11.698 -0.901 4.054 1.00 0.00 23 VAL A C 2
ATOM 1355 O O . VAL A 1 24 ? 12.812 -0.394 4.174 1.00 0.00 23 VAL A O 2
ATOM 1368 N N . ALA A 1 25 ? 11.155 -1.685 4.978 1.00 0.00 24 ALA A N 2
ATOM 1369 C CA . ALA A 1 25 ? 11.851 -1.992 6.220 1.00 0.00 24 ALA A CA 2
ATOM 1370 C C . ALA A 1 25 ? 13.169 -2.696 5.937 1.00 0.00 24 ALA A C 2
ATOM 1371 O O . ALA A 1 25 ? 14.193 -2.358 6.516 1.00 0.00 24 ALA A O 2
ATOM 1378 N N . GLN A 1 26 ? 13.130 -3.665 5.030 1.00 0.00 25 GLN A N 2
ATOM 1379 C CA . GLN A 1 26 ? 14.321 -4.419 4.652 1.00 0.00 25 GLN A CA 2
ATOM 1380 C C . GLN A 1 26 ? 15.375 -3.499 4.058 1.00 0.00 25 GLN A C 2
ATOM 1381 O O . GLN A 1 26 ? 16.530 -3.524 4.470 1.00 0.00 25 GLN A O 2
ATOM 1395 N N . LEU A 1 27 ? 14.971 -2.690 3.090 1.00 0.00 26 LEU A N 2
ATOM 1396 C CA . LEU A 1 27 ? 15.886 -1.767 2.434 1.00 0.00 26 LEU A CA 2
ATOM 1397 C C . LEU A 1 27 ? 16.451 -0.740 3.416 1.00 0.00 26 LEU A C 2
ATOM 1398 O O . LEU A 1 27 ? 17.658 -0.520 3.451 1.00 0.00 26 LEU A O 2
ATOM 1414 N N . GLU A 1 28 ? 15.590 -0.132 4.229 1.00 0.00 27 GLU A N 2
ATOM 1415 C CA . GLU A 1 28 ? 16.043 0.850 5.217 1.00 0.00 27 GLU A CA 2
ATOM 1416 C C . GLU A 1 28 ? 16.970 0.192 6.233 1.00 0.00 27 GLU A C 2
ATOM 1417 O O . GLU A 1 28 ? 17.983 0.768 6.633 1.00 0.00 27 GLU A O 2
ATOM 1429 N N . HIS A 1 29 ? 16.624 -1.025 6.634 1.00 0.00 28 HIS A N 2
ATOM 1430 C CA . HIS A 1 29 ? 17.422 -1.787 7.589 1.00 0.00 28 HIS A CA 2
ATOM 1431 C C . HIS A 1 29 ? 18.784 -2.125 6.975 1.00 0.00 28 HIS A C 2
ATOM 1432 O O . HIS A 1 29 ? 19.814 -2.078 7.651 1.00 0.00 28 HIS A O 2
ATOM 1446 N N . GLU A 1 30 ? 18.785 -2.429 5.680 1.00 0.00 29 GLU A N 2
ATOM 1447 C CA . GLU A 1 30 ? 20.018 -2.733 4.961 1.00 0.00 29 GLU A CA 2
ATOM 1448 C C . GLU A 1 30 ? 20.862 -1.468 4.845 1.00 0.00 29 GLU A C 2
ATOM 1449 O O . GLU A 1 30 ? 22.092 -1.512 4.916 1.00 0.00 29 GLU A O 2
ATOM 1461 N N . CYS A 1 31 ? 20.179 -0.346 4.686 1.00 0.00 30 CYS A N 2
ATOM 1462 C CA . CYS A 1 31 ? 20.831 0.954 4.578 1.00 0.00 30 CYS A CA 2
ATOM 1463 C C . CYS A 1 31 ? 21.418 1.385 5.923 1.00 0.00 30 CYS A C 2
ATOM 1464 O O . CYS A 1 31 ? 22.569 1.819 5.999 1.00 0.00 30 CYS A O 2
ATOM 1471 N N . GLY A 1 32 ? 20.623 1.264 6.977 1.00 0.00 31 GLY A N 2
ATOM 1472 C CA . GLY A 1 32 ? 21.076 1.645 8.299 1.00 0.00 31 GLY A CA 2
ATOM 1473 C C . GLY A 1 32 ? 20.126 2.618 8.972 1.00 0.00 31 GLY A C 2
ATOM 1474 O O . GLY A 1 32 ? 18.962 2.291 9.223 1.00 0.00 31 GLY A O 2
ATOM 1487 N N . GLU B 2 2 ? -19.438 0.493 5.466 1.00 0.00 1 GLU B N 2
ATOM 1488 C CA . GLU B 2 2 ? -20.123 1.434 4.593 1.00 0.00 1 GLU B CA 2
ATOM 1489 C C . GLU B 2 2 ? -19.295 1.669 3.334 1.00 0.00 1 GLU B C 2
ATOM 1490 O O . GLU B 2 2 ? -18.067 1.739 3.396 1.00 0.00 1 GLU B O 2
ATOM 1502 N N . VAL B 2 3 ? -19.972 1.791 2.202 1.00 0.00 2 VAL B N 2
ATOM 1503 C CA . VAL B 2 3 ? -19.310 2.030 0.923 1.00 0.00 2 VAL B CA 2
ATOM 1504 C C . VAL B 2 3 ? -18.437 3.279 0.994 1.00 0.00 2 VAL B C 2
ATOM 1505 O O . VAL B 2 3 ? -17.261 3.247 0.634 1.00 0.00 2 VAL B O 2
ATOM 1518 N N . GLN B 2 4 ? -19.018 4.368 1.475 1.00 0.00 3 GLN B N 2
ATOM 1519 C CA . GLN B 2 4 ? -18.304 5.626 1.607 1.00 0.00 3 GLN B CA 2
ATOM 1520 C C . GLN B 2 4 ? -17.137 5.460 2.577 1.00 0.00 3 GLN B C 2
ATOM 1521 O O . GLN B 2 4 ? -16.055 6.009 2.365 1.00 0.00 3 GLN B O 2
ATOM 1535 N N . ALA B 2 5 ? -17.360 4.673 3.622 1.00 0.00 4 ALA B N 2
ATOM 1536 C CA . ALA B 2 5 ? -16.332 4.399 4.617 1.00 0.00 4 ALA B CA 2
ATOM 1537 C C . ALA B 2 5 ? -15.150 3.671 3.985 1.00 0.00 4 ALA B C 2
ATOM 1538 O O . ALA B 2 5 ? -13.990 3.992 4.252 1.00 0.00 4 ALA B O 2
ATOM 1545 N N . LEU B 2 6 ? -15.457 2.693 3.144 1.00 0.00 5 LEU B N 2
ATOM 1546 C CA . LEU B 2 6 ? -14.435 1.910 2.465 1.00 0.00 5 LEU B CA 2
ATOM 1547 C C . LEU B 2 6 ? -13.707 2.742 1.421 1.00 0.00 5 LEU B C 2
ATOM 1548 O O . LEU B 2 6 ? -12.520 2.537 1.184 1.00 0.00 5 LEU B O 2
ATOM 1564 N N . LYS B 2 7 ? -14.408 3.693 0.809 1.00 0.00 6 LYS B N 2
ATOM 1565 C CA . LYS B 2 7 ? -13.795 4.550 -0.191 1.00 0.00 6 LYS B CA 2
ATOM 1566 C C . LYS B 2 7 ? -12.661 5.342 0.437 1.00 0.00 6 LYS B C 2
ATOM 1567 O O . LYS B 2 7 ? -11.604 5.521 -0.166 1.00 0.00 6 LYS B O 2
ATOM 1586 N N . LYS B 2 8 ? -12.877 5.790 1.665 1.00 0.00 7 LYS B N 2
ATOM 1587 C CA . LYS B 2 8 ? -11.859 6.538 2.383 1.00 0.00 7 LYS B CA 2
ATOM 1588 C C . LYS B 2 8 ? -10.676 5.626 2.683 1.00 0.00 7 LYS B C 2
ATOM 1589 O O . LYS B 2 8 ? -9.524 6.053 2.643 1.00 0.00 7 LYS B O 2
ATOM 1608 N N . ARG B 2 9 ? -10.972 4.355 2.950 1.00 0.00 8 ARG B N 2
ATOM 1609 C CA . ARG B 2 9 ? -9.935 3.374 3.222 1.00 0.00 8 ARG B CA 2
ATOM 1610 C C . ARG B 2 9 ? -9.081 3.189 1.975 1.00 0.00 8 ARG B C 2
ATOM 1611 O O . ARG B 2 9 ? -7.855 3.195 2.042 1.00 0.00 8 ARG B O 2
ATOM 1632 N N . VAL B 2 10 ? -9.754 3.047 0.838 1.00 0.00 9 VAL B N 2
ATOM 1633 C CA . VAL B 2 10 ? -9.088 2.881 -0.446 1.00 0.00 9 VAL B CA 2
ATOM 1634 C C . VAL B 2 10 ? -8.152 4.058 -0.724 1.00 0.00 9 VAL B C 2
ATOM 1635 O O . VAL B 2 10 ? -6.983 3.863 -1.056 1.00 0.00 9 VAL B O 2
ATOM 1648 N N . GLN B 2 11 ? -8.676 5.272 -0.580 1.00 0.00 10 GLN B N 2
ATOM 1649 C CA . GLN B 2 11 ? -7.898 6.485 -0.814 1.00 0.00 10 GLN B CA 2
ATOM 1650 C C . GLN B 2 11 ? -6.691 6.560 0.116 1.00 0.00 10 GLN B C 2
ATOM 1651 O O . GLN B 2 11 ? -5.600 6.954 -0.303 1.00 0.00 10 GLN B O 2
ATOM 1665 N N . ALA B 2 12 ? -6.888 6.183 1.374 1.00 0.00 11 ALA B N 2
ATOM 1666 C CA . ALA B 2 12 ? -5.815 6.212 2.359 1.00 0.00 11 ALA B CA 2
ATOM 1667 C C . ALA B 2 12 ? -4.743 5.183 2.025 1.00 0.00 11 ALA B C 2
ATOM 1668 O O . ALA B 2 12 ? -3.547 5.477 2.064 1.00 0.00 11 ALA B O 2
ATOM 1675 N N . LEU B 2 13 ? -5.183 3.978 1.686 1.00 0.00 12 LEU B N 2
ATOM 1676 C CA . LEU B 2 13 ? -4.276 2.894 1.337 1.00 0.00 12 LEU B CA 2
ATOM 1677 C C . LEU B 2 13 ? -3.476 3.226 0.092 1.00 0.00 12 LEU B C 2
ATOM 1678 O O . LEU B 2 13 ? -2.255 3.148 0.108 1.00 0.00 12 LEU B O 2
ATOM 1694 N N . LYS B 2 14 ? -4.163 3.605 -0.978 1.00 0.00 13 LYS B N 2
ATOM 1695 C CA . LYS B 2 14 ? -3.498 3.956 -2.233 1.00 0.00 13 LYS B CA 2
ATOM 1696 C C . LYS B 2 14 ? -2.491 5.077 -2.010 1.00 0.00 13 LYS B C 2
ATOM 1697 O O . LYS B 2 14 ? -1.422 5.078 -2.607 1.00 0.00 13 LYS B O 2
ATOM 1716 N N . ALA B 2 15 ? -2.822 6.013 -1.127 1.00 0.00 14 ALA B N 2
ATOM 1717 C CA . ALA B 2 15 ? -1.917 7.113 -0.814 1.00 0.00 14 ALA B CA 2
ATOM 1718 C C . ALA B 2 15 ? -0.631 6.564 -0.202 1.00 0.00 14 ALA B C 2
ATOM 1719 O O . ALA B 2 15 ? 0.476 6.981 -0.557 1.00 0.00 14 ALA B O 2
ATOM 1726 N N . ARG B 2 16 ? -0.793 5.604 0.699 1.00 0.00 15 ARG B N 2
ATOM 1727 C CA . ARG B 2 16 ? 0.340 4.958 1.348 1.00 0.00 15 ARG B CA 2
ATOM 1728 C C . ARG B 2 16 ? 1.086 4.092 0.345 1.00 0.00 15 ARG B C 2
ATOM 1729 O O . ARG B 2 16 ? 2.310 4.136 0.260 1.00 0.00 15 ARG B O 2
ATOM 1750 N N . ASN B 2 17 ? 0.327 3.316 -0.412 1.00 0.00 16 ASN B N 2
ATOM 1751 C CA . ASN B 2 17 ? 0.867 2.427 -1.426 1.00 0.00 16 ASN B CA 2
ATOM 1752 C C . ASN B 2 17 ? 1.692 3.204 -2.444 1.00 0.00 16 ASN B C 2
ATOM 1753 O O . ASN B 2 17 ? 2.793 2.795 -2.810 1.00 0.00 16 ASN B O 2
ATOM 1764 N N . TYR B 2 18 ? 1.151 4.327 -2.886 1.00 0.00 17 TYR B N 2
ATOM 1765 C CA . TYR B 2 18 ? 1.809 5.188 -3.858 1.00 0.00 17 TYR B CA 2
ATOM 1766 C C . TYR B 2 18 ? 3.149 5.688 -3.322 1.00 0.00 17 TYR B C 2
ATOM 1767 O O . TYR B 2 18 ? 4.151 5.698 -4.035 1.00 0.00 17 TYR B O 2
ATOM 1785 N N . ALA B 2 19 ? 3.154 6.104 -2.061 1.00 0.00 18 ALA B N 2
ATOM 1786 C CA . ALA B 2 19 ? 4.366 6.610 -1.425 1.00 0.00 18 ALA B CA 2
ATOM 1787 C C . ALA B 2 19 ? 5.350 5.484 -1.129 1.00 0.00 18 ALA B C 2
ATOM 1788 O O . ALA B 2 19 ? 6.554 5.626 -1.348 1.00 0.00 18 ALA B O 2
ATOM 1795 N N . ALA B 2 20 ? 4.837 4.369 -0.629 1.00 0.00 19 ALA B N 2
ATOM 1796 C CA . ALA B 2 20 ? 5.672 3.221 -0.298 1.00 0.00 19 ALA B CA 2
ATOM 1797 C C . ALA B 2 20 ? 6.367 2.671 -1.539 1.00 0.00 19 ALA B C 2
ATOM 1798 O O . ALA B 2 20 ? 7.534 2.291 -1.479 1.00 0.00 19 ALA B O 2
ATOM 1805 N N . LYS B 2 21 ? 5.656 2.647 -2.667 1.00 0.00 20 LYS B N 2
ATOM 1806 C CA . LYS B 2 21 ? 6.227 2.166 -3.923 1.00 0.00 20 LYS B CA 2
ATOM 1807 C C . LYS B 2 21 ? 7.421 3.024 -4.320 1.00 0.00 20 LYS B C 2
ATOM 1808 O O . LYS B 2 21 ? 8.425 2.520 -4.827 1.00 0.00 20 LYS B O 2
ATOM 1827 N N . GLN B 2 22 ? 7.320 4.319 -4.041 1.00 0.00 21 GLN B N 2
ATOM 1828 C CA . GLN B 2 22 ? 8.405 5.248 -4.325 1.00 0.00 21 GLN B CA 2
ATOM 1829 C C . GLN B 2 22 ? 9.559 4.962 -3.386 1.00 0.00 21 GLN B C 2
ATOM 1830 O O . GLN B 2 22 ? 10.716 4.941 -3.800 1.00 0.00 21 GLN B O 2
ATOM 1844 N N . LYS B 2 23 ? 9.220 4.706 -2.127 1.00 0.00 22 LYS B N 2
ATOM 1845 C CA . LYS B 2 23 ? 10.211 4.376 -1.117 1.00 0.00 22 LYS B CA 2
ATOM 1846 C C . LYS B 2 23 ? 10.997 3.153 -1.547 1.00 0.00 22 LYS B C 2
ATOM 1847 O O . LYS B 2 23 ? 12.218 3.159 -1.528 1.00 0.00 22 LYS B O 2
ATOM 1866 N N . VAL B 2 24 ? 10.277 2.116 -1.941 1.00 0.00 23 VAL B N 2
ATOM 1867 C CA . VAL B 2 24 ? 10.889 0.875 -2.389 1.00 0.00 23 VAL B CA 2
ATOM 1868 C C . VAL B 2 24 ? 11.917 1.131 -3.489 1.00 0.00 23 VAL B C 2
ATOM 1869 O O . VAL B 2 24 ? 13.073 0.718 -3.380 1.00 0.00 23 VAL B O 2
ATOM 1882 N N . GLN B 2 25 ? 11.495 1.814 -4.543 1.00 0.00 24 GLN B N 2
ATOM 1883 C CA . GLN B 2 25 ? 12.384 2.111 -5.659 1.00 0.00 24 GLN B CA 2
ATOM 1884 C C . GLN B 2 25 ? 13.533 3.014 -5.225 1.00 0.00 24 GLN B C 2
ATOM 1885 O O . GLN B 2 25 ? 14.664 2.852 -5.688 1.00 0.00 24 GLN B O 2
ATOM 1899 N N . ALA B 2 26 ? 13.246 3.953 -4.335 1.00 0.00 25 ALA B N 2
ATOM 1900 C CA . ALA B 2 26 ? 14.264 4.869 -3.846 1.00 0.00 25 ALA B CA 2
ATOM 1901 C C . ALA B 2 26 ? 15.286 4.141 -2.986 1.00 0.00 25 ALA B C 2
ATOM 1902 O O . ALA B 2 26 ? 16.485 4.342 -3.134 1.00 0.00 25 ALA B O 2
ATOM 1909 N N . LEU B 2 27 ? 14.799 3.297 -2.086 1.00 0.00 26 LEU B N 2
ATOM 1910 C CA . LEU B 2 27 ? 15.660 2.537 -1.189 1.00 0.00 26 LEU B CA 2
ATOM 1911 C C . LEU B 2 27 ? 16.492 1.513 -1.947 1.00 0.00 26 LEU B C 2
ATOM 1912 O O . LEU B 2 27 ? 17.658 1.289 -1.620 1.00 0.00 26 LEU B O 2
ATOM 1928 N N . ARG B 2 28 ? 15.904 0.897 -2.967 1.00 0.00 27 ARG B N 2
ATOM 1929 C CA . ARG B 2 28 ? 16.626 -0.082 -3.764 1.00 0.00 27 ARG B CA 2
ATOM 1930 C C . ARG B 2 28 ? 17.750 0.610 -4.527 1.00 0.00 27 ARG B C 2
ATOM 1931 O O . ARG B 2 28 ? 18.823 0.045 -4.736 1.00 0.00 27 ARG B O 2
ATOM 1952 N N . HIS B 2 29 ? 17.507 1.861 -4.888 1.00 0.00 28 HIS B N 2
ATOM 1953 C CA . HIS B 2 29 ? 18.498 2.679 -5.575 1.00 0.00 28 HIS B CA 2
ATOM 1954 C C . HIS B 2 29 ? 19.545 3.128 -4.555 1.00 0.00 28 HIS B C 2
ATOM 1955 O O . HIS B 2 29 ? 20.751 3.062 -4.794 1.00 0.00 28 HIS B O 2
ATOM 1969 N N . LYS B 2 30 ? 19.040 3.574 -3.412 1.00 0.00 29 LYS B N 2
ATOM 1970 C CA . LYS B 2 30 ? 19.846 4.049 -2.297 1.00 0.00 29 LYS B CA 2
ATOM 1971 C C . LYS B 2 30 ? 20.816 2.969 -1.818 1.00 0.00 29 LYS B C 2
ATOM 1972 O O . LYS B 2 30 ? 21.991 3.243 -1.567 1.00 0.00 29 LYS B O 2
ATOM 1991 N N . CYS B 2 31 ? 20.322 1.748 -1.692 1.00 0.00 30 CYS B N 2
ATOM 1992 C CA . CYS B 2 31 ? 21.147 0.635 -1.240 1.00 0.00 30 CYS B CA 2
ATOM 1993 C C . CYS B 2 31 ? 20.890 -0.621 -2.064 1.00 0.00 30 CYS B C 2
ATOM 1994 O O . CYS B 2 31 ? 21.771 -1.091 -2.785 1.00 0.00 30 CYS B O 2
ATOM 2001 N N . GLY B 2 32 ? 19.689 -1.177 -1.942 1.00 0.00 31 GLY B N 2
ATOM 2002 C CA . GLY B 2 32 ? 19.359 -2.384 -2.667 1.00 0.00 31 GLY B CA 2
ATOM 2003 C C . GLY B 2 32 ? 19.844 -3.618 -1.934 1.00 0.00 31 GLY B C 2
ATOM 2004 O O . GLY B 2 32 ? 19.169 -4.119 -1.036 1.00 0.00 31 GLY B O 2
ATOM 2017 N N . GLU A 1 2 ? -19.355 -0.871 -5.420 1.00 0.00 1 GLU A N 3
ATOM 2018 C CA . GLU A 1 2 ? -20.037 -1.833 -4.570 1.00 0.00 1 GLU A CA 3
ATOM 2019 C C . GLU A 1 2 ? -19.228 -2.072 -3.301 1.00 0.00 1 GLU A C 3
ATOM 2020 O O . GLU A 1 2 ? -18.012 -1.880 -3.292 1.00 0.00 1 GLU A O 3
ATOM 2032 N N . VAL A 1 3 ? -19.900 -2.505 -2.239 1.00 0.00 2 VAL A N 3
ATOM 2033 C CA . VAL A 1 3 ? -19.233 -2.777 -0.973 1.00 0.00 2 VAL A CA 3
ATOM 2034 C C . VAL A 1 3 ? -18.142 -3.825 -1.160 1.00 0.00 2 VAL A C 3
ATOM 2035 O O . VAL A 1 3 ? -16.981 -3.576 -0.849 1.00 0.00 2 VAL A O 3
ATOM 2048 N N . ALA A 1 4 ? -18.523 -4.990 -1.684 1.00 0.00 3 ALA A N 3
ATOM 2049 C CA . ALA A 1 4 ? -17.582 -6.083 -1.927 1.00 0.00 3 ALA A CA 3
ATOM 2050 C C . ALA A 1 4 ? -16.398 -5.614 -2.764 1.00 0.00 3 ALA A C 3
ATOM 2051 O O . ALA A 1 4 ? -15.251 -5.917 -2.454 1.00 0.00 3 ALA A O 3
ATOM 2058 N N . GLN A 1 5 ? -16.691 -4.853 -3.813 1.00 0.00 4 GLN A N 3
ATOM 2059 C CA . GLN A 1 5 ? -15.658 -4.314 -4.691 1.00 0.00 4 GLN A CA 3
ATOM 2060 C C . GLN A 1 5 ? -14.649 -3.517 -3.886 1.00 0.00 4 GLN A C 3
ATOM 2061 O O . GLN A 1 5 ? -13.442 -3.750 -3.965 1.00 0.00 4 GLN A O 3
ATOM 2075 N N . LEU A 1 6 ? -15.162 -2.584 -3.102 1.00 0.00 5 LEU A N 3
ATOM 2076 C CA . LEU A 1 6 ? -14.336 -1.742 -2.261 1.00 0.00 5 LEU A CA 3
ATOM 2077 C C . LEU A 1 6 ? -13.571 -2.578 -1.241 1.00 0.00 5 LEU A C 3
ATOM 2078 O O . LEU A 1 6 ? -12.390 -2.349 -1.016 1.00 0.00 5 LEU A O 3
ATOM 2094 N N . GLU A 1 7 ? -14.246 -3.563 -0.653 1.00 0.00 6 GLU A N 3
ATOM 2095 C CA . GLU A 1 7 ? -13.621 -4.455 0.322 1.00 0.00 6 GLU A CA 3
ATOM 2096 C C . GLU A 1 7 ? -12.436 -5.177 -0.311 1.00 0.00 6 GLU A C 3
ATOM 2097 O O . GLU A 1 7 ? -11.375 -5.322 0.301 1.00 0.00 6 GLU A O 3
ATOM 2109 N N . LYS A 1 8 ? -12.626 -5.618 -1.550 1.00 0.00 7 LYS A N 3
ATOM 2110 C CA . LYS A 1 8 ? -11.584 -6.320 -2.287 1.00 0.00 7 LYS A CA 3
ATOM 2111 C C . LYS A 1 8 ? -10.458 -5.364 -2.660 1.00 0.00 7 LYS A C 3
ATOM 2112 O O . LYS A 1 8 ? -9.283 -5.730 -2.633 1.00 0.00 7 LYS A O 3
ATOM 2131 N N . GLU A 1 9 ? -10.825 -4.132 -2.986 1.00 0.00 8 GLU A N 3
ATOM 2132 C CA . GLU A 1 9 ? -9.857 -3.107 -3.341 1.00 0.00 8 GLU A CA 3
ATOM 2133 C C . GLU A 1 9 ? -9.043 -2.732 -2.104 1.00 0.00 8 GLU A C 3
ATOM 2134 O O . GLU A 1 9 ? -7.827 -2.536 -2.175 1.00 0.00 8 GLU A O 3
ATOM 2146 N N . VAL A 1 10 ? -9.727 -2.668 -0.962 1.00 0.00 9 VAL A N 3
ATOM 2147 C CA . VAL A 1 10 ? -9.082 -2.358 0.301 1.00 0.00 9 VAL A CA 3
ATOM 2148 C C . VAL A 1 10 ? -8.102 -3.464 0.645 1.00 0.00 9 VAL A C 3
ATOM 2149 O O . VAL A 1 10 ? -6.943 -3.201 0.950 1.00 0.00 9 VAL A O 3
ATOM 2162 N N . ALA A 1 11 ? -8.575 -4.701 0.564 1.00 0.00 10 ALA A N 3
ATOM 2163 C CA . ALA A 1 11 ? -7.744 -5.863 0.844 1.00 0.00 10 ALA A CA 3
ATOM 2164 C C . ALA A 1 11 ? -6.562 -5.923 -0.120 1.00 0.00 10 ALA A C 3
ATOM 2165 O O . ALA A 1 11 ? -5.482 -6.388 0.237 1.00 0.00 10 ALA A O 3
ATOM 2172 N N . GLN A 1 12 ? -6.776 -5.432 -1.337 1.00 0.00 11 GLN A N 3
ATOM 2173 C CA . GLN A 1 12 ? -5.737 -5.409 -2.353 1.00 0.00 11 GLN A CA 3
ATOM 2174 C C . GLN A 1 12 ? -4.640 -4.453 -1.916 1.00 0.00 11 GLN A C 3
ATOM 2175 O O . GLN A 1 12 ? -3.453 -4.773 -1.957 1.00 0.00 11 GLN A O 3
ATOM 2189 N N . ALA A 1 13 ? -5.064 -3.275 -1.486 1.00 0.00 12 ALA A N 3
ATOM 2190 C CA . ALA A 1 13 ? -4.144 -2.256 -1.025 1.00 0.00 12 ALA A CA 3
ATOM 2191 C C . ALA A 1 13 ? -3.458 -2.688 0.257 1.00 0.00 12 ALA A C 3
ATOM 2192 O O . ALA A 1 13 ? -2.246 -2.560 0.382 1.00 0.00 12 ALA A O 3
ATOM 2199 N N . GLU A 1 14 ? -4.243 -3.210 1.193 1.00 0.00 13 GLU A N 3
ATOM 2200 C CA . GLU A 1 14 ? -3.729 -3.685 2.473 1.00 0.00 13 GLU A CA 3
ATOM 2201 C C . GLU A 1 14 ? -2.649 -4.742 2.260 1.00 0.00 13 GLU A C 3
ATOM 2202 O O . GLU A 1 14 ? -1.601 -4.709 2.909 1.00 0.00 13 GLU A O 3
ATOM 2214 N N . ALA A 1 15 ? -2.915 -5.670 1.346 1.00 0.00 14 ALA A N 3
ATOM 2215 C CA . ALA A 1 15 ? -1.972 -6.736 1.036 1.00 0.00 14 ALA A CA 3
ATOM 2216 C C . ALA A 1 15 ? -0.673 -6.152 0.502 1.00 0.00 14 ALA A C 3
ATOM 2217 O O . ALA A 1 15 ? 0.410 -6.479 0.990 1.00 0.00 14 ALA A O 3
ATOM 2224 N N . GLU A 1 16 ? -0.788 -5.270 -0.487 1.00 0.00 15 GLU A N 3
ATOM 2225 C CA . GLU A 1 16 ? 0.383 -4.625 -1.065 1.00 0.00 15 GLU A CA 3
ATOM 2226 C C . GLU A 1 16 ? 1.109 -3.820 -0.008 1.00 0.00 15 GLU A C 3
ATOM 2227 O O . GLU A 1 16 ? 2.319 -3.927 0.136 1.00 0.00 15 GLU A O 3
ATOM 2239 N N . ASN A 1 17 ? 0.348 -3.006 0.717 1.00 0.00 16 ASN A N 3
ATOM 2240 C CA . ASN A 1 17 ? 0.881 -2.143 1.766 1.00 0.00 16 ASN A CA 3
ATOM 2241 C C . ASN A 1 17 ? 1.764 -2.933 2.720 1.00 0.00 16 ASN A C 3
ATOM 2242 O O . ASN A 1 17 ? 2.890 -2.530 3.021 1.00 0.00 16 ASN A O 3
ATOM 2253 N N . TYR A 1 18 ? 1.250 -4.067 3.173 1.00 0.00 17 TYR A N 3
ATOM 2254 C CA . TYR A 1 18 ? 1.980 -4.939 4.080 1.00 0.00 17 TYR A CA 3
ATOM 2255 C C . TYR A 1 18 ? 3.299 -5.381 3.446 1.00 0.00 17 TYR A C 3
ATOM 2256 O O . TYR A 1 18 ? 4.327 -5.447 4.114 1.00 0.00 17 TYR A O 3
ATOM 2274 N N . GLN A 1 19 ? 3.258 -5.674 2.152 1.00 0.00 18 GLN A N 3
ATOM 2275 C CA . GLN A 1 19 ? 4.446 -6.108 1.424 1.00 0.00 18 GLN A CA 3
ATOM 2276 C C . GLN A 1 19 ? 5.427 -4.953 1.240 1.00 0.00 18 GLN A C 3
ATOM 2277 O O . GLN A 1 19 ? 6.639 -5.124 1.400 1.00 0.00 18 GLN A O 3
ATOM 2291 N N . LEU A 1 20 ? 4.895 -3.786 0.888 1.00 0.00 19 LEU A N 3
ATOM 2292 C CA . LEU A 1 20 ? 5.708 -2.594 0.653 1.00 0.00 19 LEU A CA 3
ATOM 2293 C C . LEU A 1 20 ? 6.517 -2.225 1.886 1.00 0.00 19 LEU A C 3
ATOM 2294 O O . LEU A 1 20 ? 7.723 -2.011 1.800 1.00 0.00 19 LEU A O 3
ATOM 2310 N N . GLU A 1 21 ? 5.848 -2.138 3.027 1.00 0.00 20 GLU A N 3
ATOM 2311 C CA . GLU A 1 21 ? 6.510 -1.772 4.271 1.00 0.00 20 GLU A CA 3
ATOM 2312 C C . GLU A 1 21 ? 7.570 -2.801 4.654 1.00 0.00 20 GLU A C 3
ATOM 2313 O O . GLU A 1 21 ? 8.609 -2.447 5.209 1.00 0.00 20 GLU A O 3
ATOM 2325 N N . GLN A 1 22 ? 7.327 -4.067 4.314 1.00 0.00 21 GLN A N 3
ATOM 2326 C CA . GLN A 1 22 ? 8.295 -5.126 4.593 1.00 0.00 21 GLN A CA 3
ATOM 2327 C C . GLN A 1 22 ? 9.555 -4.888 3.769 1.00 0.00 21 GLN A C 3
ATOM 2328 O O . GLN A 1 22 ? 10.675 -5.030 4.262 1.00 0.00 21 GLN A O 3
ATOM 2342 N N . GLU A 1 23 ? 9.354 -4.498 2.513 1.00 0.00 22 GLU A N 3
ATOM 2343 C CA . GLU A 1 23 ? 10.450 -4.208 1.605 1.00 0.00 22 GLU A CA 3
ATOM 2344 C C . GLU A 1 23 ? 11.183 -2.956 2.073 1.00 0.00 22 GLU A C 3
ATOM 2345 O O . GLU A 1 23 ? 12.410 -2.931 2.141 1.00 0.00 22 GLU A O 3
ATOM 2357 N N . VAL A 1 24 ? 10.410 -1.928 2.417 1.00 0.00 23 VAL A N 3
ATOM 2358 C CA . VAL A 1 24 ? 10.962 -0.671 2.905 1.00 0.00 23 VAL A CA 3
ATOM 2359 C C . VAL A 1 24 ? 11.833 -0.914 4.130 1.00 0.00 23 VAL A C 3
ATOM 2360 O O . VAL A 1 24 ? 12.970 -0.442 4.197 1.00 0.00 23 VAL A O 3
ATOM 2373 N N . ALA A 1 25 ? 11.296 -1.663 5.087 1.00 0.00 24 ALA A N 3
ATOM 2374 C CA . ALA A 1 25 ? 12.023 -1.981 6.304 1.00 0.00 24 ALA A CA 3
ATOM 2375 C C . ALA A 1 25 ? 13.319 -2.710 5.984 1.00 0.00 24 ALA A C 3
ATOM 2376 O O . ALA A 1 25 ? 14.358 -2.423 6.571 1.00 0.00 24 ALA A O 3
ATOM 2383 N N . GLN A 1 26 ? 13.250 -3.647 5.045 1.00 0.00 25 GLN A N 3
ATOM 2384 C CA . GLN A 1 26 ? 14.421 -4.414 4.641 1.00 0.00 25 GLN A CA 3
ATOM 2385 C C . GLN A 1 26 ? 15.460 -3.507 3.990 1.00 0.00 25 GLN A C 3
ATOM 2386 O O . GLN A 1 26 ? 16.640 -3.559 4.332 1.00 0.00 25 GLN A O 3
ATOM 2400 N N . LEU A 1 27 ? 15.018 -2.678 3.050 1.00 0.00 26 LEU A N 3
ATOM 2401 C CA . LEU A 1 27 ? 15.921 -1.773 2.353 1.00 0.00 26 LEU A CA 3
ATOM 2402 C C . LEU A 1 27 ? 16.579 -0.794 3.319 1.00 0.00 26 LEU A C 3
ATOM 2403 O O . LEU A 1 27 ? 17.787 -0.589 3.259 1.00 0.00 26 LEU A O 3
ATOM 2419 N N . GLU A 1 28 ? 15.798 -0.205 4.214 1.00 0.00 27 GLU A N 3
ATOM 2420 C CA . GLU A 1 28 ? 16.337 0.737 5.194 1.00 0.00 27 GLU A CA 3
ATOM 2421 C C . GLU A 1 28 ? 17.288 0.038 6.162 1.00 0.00 27 GLU A C 3
ATOM 2422 O O . GLU A 1 28 ? 18.354 0.562 6.497 1.00 0.00 27 GLU A O 3
ATOM 2434 N N . HIS A 1 29 ? 16.888 -1.145 6.605 1.00 0.00 28 HIS A N 3
ATOM 2435 C CA . HIS A 1 29 ? 17.677 -1.939 7.540 1.00 0.00 28 HIS A CA 3
ATOM 2436 C C . HIS A 1 29 ? 19.000 -2.374 6.907 1.00 0.00 28 HIS A C 3
ATOM 2437 O O . HIS A 1 29 ? 20.055 -2.279 7.534 1.00 0.00 28 HIS A O 3
ATOM 2451 N N . GLU A 1 30 ? 18.941 -2.844 5.666 1.00 0.00 29 GLU A N 3
ATOM 2452 C CA . GLU A 1 30 ? 20.137 -3.286 4.953 1.00 0.00 29 GLU A CA 3
ATOM 2453 C C . GLU A 1 30 ? 20.984 -2.099 4.498 1.00 0.00 29 GLU A C 3
ATOM 2454 O O . GLU A 1 30 ? 22.184 -2.234 4.269 1.00 0.00 29 GLU A O 3
ATOM 2466 N N . CYS A 1 31 ? 20.354 -0.944 4.360 1.00 0.00 30 CYS A N 3
ATOM 2467 C CA . CYS A 1 31 ? 21.051 0.264 3.930 1.00 0.00 30 CYS A CA 3
ATOM 2468 C C . CYS A 1 31 ? 21.840 0.877 5.083 1.00 0.00 30 CYS A C 3
ATOM 2469 O O . CYS A 1 31 ? 22.830 1.579 4.871 1.00 0.00 30 CYS A O 3
ATOM 2476 N N . GLY A 1 32 ? 21.400 0.604 6.304 1.00 0.00 31 GLY A N 3
ATOM 2477 C CA . GLY A 1 32 ? 22.075 1.135 7.470 1.00 0.00 31 GLY A CA 3
ATOM 2478 C C . GLY A 1 32 ? 22.518 0.047 8.426 1.00 0.00 31 GLY A C 3
ATOM 2479 O O . GLY A 1 32 ? 21.974 -0.088 9.523 1.00 0.00 31 GLY A O 3
ATOM 2492 N N . GLU B 2 2 ? -19.733 0.383 5.263 1.00 0.00 1 GLU B N 3
ATOM 2493 C CA . GLU B 2 2 ? -20.147 1.596 4.587 1.00 0.00 1 GLU B CA 3
ATOM 2494 C C . GLU B 2 2 ? -19.347 1.799 3.305 1.00 0.00 1 GLU B C 3
ATOM 2495 O O . GLU B 2 2 ? -18.118 1.798 3.319 1.00 0.00 1 GLU B O 3
ATOM 2507 N N . VAL B 2 3 ? -20.060 1.978 2.201 1.00 0.00 2 VAL B N 3
ATOM 2508 C CA . VAL B 2 3 ? -19.436 2.192 0.901 1.00 0.00 2 VAL B CA 3
ATOM 2509 C C . VAL B 2 3 ? -18.511 3.406 0.946 1.00 0.00 2 VAL B C 3
ATOM 2510 O O . VAL B 2 3 ? -17.341 3.316 0.575 1.00 0.00 2 VAL B O 3
ATOM 2523 N N . GLN B 2 4 ? -19.027 4.533 1.428 1.00 0.00 3 GLN B N 3
ATOM 2524 C CA . GLN B 2 4 ? -18.229 5.748 1.536 1.00 0.00 3 GLN B CA 3
ATOM 2525 C C . GLN B 2 4 ? -17.008 5.503 2.422 1.00 0.00 3 GLN B C 3
ATOM 2526 O O . GLN B 2 4 ? -15.897 5.920 2.093 1.00 0.00 3 GLN B O 3
ATOM 2540 N N . ALA B 2 5 ? -17.231 4.810 3.533 1.00 0.00 4 ALA B N 3
ATOM 2541 C CA . ALA B 2 5 ? -16.174 4.481 4.480 1.00 0.00 4 ALA B CA 3
ATOM 2542 C C . ALA B 2 5 ? -15.045 3.713 3.803 1.00 0.00 4 ALA B C 3
ATOM 2543 O O . ALA B 2 5 ? -13.862 3.975 4.041 1.00 0.00 4 ALA B O 3
ATOM 2550 N N . LEU B 2 6 ? -15.420 2.762 2.962 1.00 0.00 5 LEU B N 3
ATOM 2551 C CA . LEU B 2 6 ? -14.454 1.947 2.250 1.00 0.00 5 LEU B CA 3
ATOM 2552 C C . LEU B 2 6 ? -13.721 2.760 1.193 1.00 0.00 5 LEU B C 3
ATOM 2553 O O . LEU B 2 6 ? -12.536 2.544 0.961 1.00 0.00 5 LEU B O 3
ATOM 2569 N N . LYS B 2 7 ? -14.412 3.708 0.567 1.00 0.00 6 LYS B N 3
ATOM 2570 C CA . LYS B 2 7 ? -13.792 4.553 -0.450 1.00 0.00 6 LYS B CA 3
ATOM 2571 C C . LYS B 2 7 ? -12.679 5.373 0.176 1.00 0.00 6 LYS B C 3
ATOM 2572 O O . LYS B 2 7 ? -11.604 5.533 -0.404 1.00 0.00 6 LYS B O 3
ATOM 2591 N N . LYS B 2 8 ? -12.938 5.874 1.377 1.00 0.00 7 LYS B N 3
ATOM 2592 C CA . LYS B 2 8 ? -11.946 6.658 2.094 1.00 0.00 7 LYS B CA 3
ATOM 2593 C C . LYS B 2 8 ? -10.802 5.747 2.523 1.00 0.00 7 LYS B C 3
ATOM 2594 O O . LYS B 2 8 ? -9.637 6.141 2.493 1.00 0.00 7 LYS B O 3
ATOM 2613 N N . ARG B 2 9 ? -11.152 4.511 2.883 1.00 0.00 8 ARG B N 3
ATOM 2614 C CA . ARG B 2 9 ? -10.167 3.509 3.283 1.00 0.00 8 ARG B CA 3
ATOM 2615 C C . ARG B 2 9 ? -9.230 3.240 2.116 1.00 0.00 8 ARG B C 3
ATOM 2616 O O . ARG B 2 9 ? -8.011 3.181 2.277 1.00 0.00 8 ARG B O 3
ATOM 2637 N N . VAL B 2 10 ? -9.823 3.096 0.933 1.00 0.00 9 VAL B N 3
ATOM 2638 C CA . VAL B 2 10 ? -9.072 2.854 -0.287 1.00 0.00 9 VAL B CA 3
ATOM 2639 C C . VAL B 2 10 ? -8.097 3.996 -0.542 1.00 0.00 9 VAL B C 3
ATOM 2640 O O . VAL B 2 10 ? -6.902 3.771 -0.714 1.00 0.00 9 VAL B O 3
ATOM 2653 N N . GLN B 2 11 ? -8.620 5.220 -0.560 1.00 0.00 10 GLN B N 3
ATOM 2654 C CA . GLN B 2 11 ? -7.808 6.412 -0.798 1.00 0.00 10 GLN B CA 3
ATOM 2655 C C . GLN B 2 11 ? -6.672 6.545 0.212 1.00 0.00 10 GLN B C 3
ATOM 2656 O O . GLN B 2 11 ? -5.563 6.939 -0.148 1.00 0.00 10 GLN B O 3
ATOM 2670 N N . ALA B 2 12 ? -6.948 6.212 1.470 1.00 0.00 11 ALA B N 3
ATOM 2671 C CA . ALA B 2 12 ? -5.941 6.294 2.522 1.00 0.00 11 ALA B CA 3
ATOM 2672 C C . ALA B 2 12 ? -4.843 5.266 2.285 1.00 0.00 11 ALA B C 3
ATOM 2673 O O . ALA B 2 12 ? -3.658 5.537 2.491 1.00 0.00 11 ALA B O 3
ATOM 2680 N N . LEU B 2 13 ? -5.248 4.085 1.836 1.00 0.00 12 LEU B N 3
ATOM 2681 C CA . LEU B 2 13 ? -4.315 3.011 1.556 1.00 0.00 12 LEU B CA 3
ATOM 2682 C C . LEU B 2 13 ? -3.491 3.321 0.321 1.00 0.00 12 LEU B C 3
ATOM 2683 O O . LEU B 2 13 ? -2.273 3.225 0.354 1.00 0.00 12 LEU B O 3
ATOM 2699 N N . LYS B 2 14 ? -4.159 3.693 -0.766 1.00 0.00 13 LYS B N 3
ATOM 2700 C CA . LYS B 2 14 ? -3.472 4.009 -2.016 1.00 0.00 13 LYS B CA 3
ATOM 2701 C C . LYS B 2 14 ? -2.454 5.118 -1.808 1.00 0.00 13 LYS B C 3
ATOM 2702 O O . LYS B 2 14 ? -1.365 5.074 -2.368 1.00 0.00 13 LYS B O 3
ATOM 2721 N N . ALA B 2 15 ? -2.809 6.107 -0.995 1.00 0.00 14 ALA B N 3
ATOM 2722 C CA . ALA B 2 15 ? -1.906 7.221 -0.716 1.00 0.00 14 ALA B CA 3
ATOM 2723 C C . ALA B 2 15 ? -0.655 6.735 0.013 1.00 0.00 14 ALA B C 3
ATOM 2724 O O . ALA B 2 15 ? 0.432 7.292 -0.147 1.00 0.00 14 ALA B O 3
ATOM 2731 N N . ARG B 2 16 ? -0.813 5.676 0.795 1.00 0.00 15 ARG B N 3
ATOM 2732 C CA . ARG B 2 16 ? 0.300 5.094 1.530 1.00 0.00 15 ARG B CA 3
ATOM 2733 C C . ARG B 2 16 ? 1.054 4.127 0.633 1.00 0.00 15 ARG B C 3
ATOM 2734 O O . ARG B 2 16 ? 2.283 4.094 0.616 1.00 0.00 15 ARG B O 3
ATOM 2755 N N . ASN B 2 17 ? 0.286 3.360 -0.124 1.00 0.00 16 ASN B N 3
ATOM 2756 C CA . ASN B 2 17 ? 0.819 2.391 -1.056 1.00 0.00 16 ASN B CA 3
ATOM 2757 C C . ASN B 2 17 ? 1.676 3.087 -2.096 1.00 0.00 16 ASN B C 3
ATOM 2758 O O . ASN B 2 17 ? 2.791 2.659 -2.384 1.00 0.00 16 ASN B O 3
ATOM 2769 N N . TYR B 2 18 ? 1.151 4.173 -2.643 1.00 0.00 17 TYR B N 3
ATOM 2770 C CA . TYR B 2 18 ? 1.856 4.946 -3.647 1.00 0.00 17 TYR B CA 3
ATOM 2771 C C . TYR B 2 18 ? 3.178 5.462 -3.096 1.00 0.00 17 TYR B C 3
ATOM 2772 O O . TYR B 2 18 ? 4.220 5.314 -3.732 1.00 0.00 17 TYR B O 3
ATOM 2790 N N . ALA B 2 19 ? 3.124 6.065 -1.910 1.00 0.00 18 ALA B N 3
ATOM 2791 C CA . ALA B 2 19 ? 4.314 6.611 -1.267 1.00 0.00 18 ALA B CA 3
ATOM 2792 C C . ALA B 2 19 ? 5.324 5.519 -0.945 1.00 0.00 18 ALA B C 3
ATOM 2793 O O . ALA B 2 19 ? 6.521 5.682 -1.182 1.00 0.00 18 ALA B O 3
ATOM 2800 N N . ALA B 2 20 ? 4.837 4.404 -0.417 1.00 0.00 19 ALA B N 3
ATOM 2801 C CA . ALA B 2 20 ? 5.702 3.285 -0.072 1.00 0.00 19 ALA B CA 3
ATOM 2802 C C . ALA B 2 20 ? 6.385 2.730 -1.315 1.00 0.00 19 ALA B C 3
ATOM 2803 O O . ALA B 2 20 ? 7.557 2.372 -1.273 1.00 0.00 19 ALA B O 3
ATOM 2810 N N . LYS B 2 21 ? 5.655 2.676 -2.426 1.00 0.00 20 LYS B N 3
ATOM 2811 C CA . LYS B 2 21 ? 6.213 2.177 -3.678 1.00 0.00 20 LYS B CA 3
ATOM 2812 C C . LYS B 2 21 ? 7.320 3.098 -4.177 1.00 0.00 20 LYS B C 3
ATOM 2813 O O . LYS B 2 21 ? 8.295 2.639 -4.775 1.00 0.00 20 LYS B O 3
ATOM 2832 N N . GLN B 2 22 ? 7.199 4.391 -3.891 1.00 0.00 21 GLN B N 3
ATOM 2833 C CA . GLN B 2 22 ? 8.234 5.342 -4.281 1.00 0.00 21 GLN B CA 3
ATOM 2834 C C . GLN B 2 22 ? 9.424 5.139 -3.369 1.00 0.00 21 GLN B C 3
ATOM 2835 O O . GLN B 2 22 ? 10.577 5.206 -3.800 1.00 0.00 21 GLN B O 3
ATOM 2849 N N . LYS B 2 23 ? 9.127 4.850 -2.106 1.00 0.00 22 LYS B N 3
ATOM 2850 C CA . LYS B 2 23 ? 10.160 4.590 -1.121 1.00 0.00 22 LYS B CA 3
ATOM 2851 C C . LYS B 2 23 ? 10.942 3.350 -1.515 1.00 0.00 22 LYS B C 3
ATOM 2852 O O . LYS B 2 23 ? 12.159 3.357 -1.475 1.00 0.00 22 LYS B O 3
ATOM 2871 N N . VAL B 2 24 ? 10.234 2.295 -1.916 1.00 0.00 23 VAL B N 3
ATOM 2872 C CA . VAL B 2 24 ? 10.881 1.054 -2.337 1.00 0.00 23 VAL B CA 3
ATOM 2873 C C . VAL B 2 24 ? 11.915 1.340 -3.424 1.00 0.00 23 VAL B C 3
ATOM 2874 O O . VAL B 2 24 ? 13.074 0.937 -3.317 1.00 0.00 23 VAL B O 3
ATOM 2887 N N . GLN B 2 25 ? 11.486 2.055 -4.459 1.00 0.00 24 GLN B N 3
ATOM 2888 C CA . GLN B 2 25 ? 12.366 2.413 -5.565 1.00 0.00 24 GLN B CA 3
ATOM 2889 C C . GLN B 2 25 ? 13.515 3.283 -5.078 1.00 0.00 24 GLN B C 3
ATOM 2890 O O . GLN B 2 25 ? 14.664 3.110 -5.493 1.00 0.00 24 GLN B O 3
ATOM 2904 N N . ALA B 2 26 ? 13.191 4.220 -4.198 1.00 0.00 25 ALA B N 3
ATOM 2905 C CA . ALA B 2 26 ? 14.181 5.138 -3.646 1.00 0.00 25 ALA B CA 3
ATOM 2906 C C . ALA B 2 26 ? 15.196 4.408 -2.777 1.00 0.00 25 ALA B C 3
ATOM 2907 O O . ALA B 2 26 ? 16.394 4.583 -2.939 1.00 0.00 25 ALA B O 3
ATOM 2914 N N . LEU B 2 27 ? 14.705 3.597 -1.854 1.00 0.00 26 LEU B N 3
ATOM 2915 C CA . LEU B 2 27 ? 15.559 2.840 -0.945 1.00 0.00 26 LEU B CA 3
ATOM 2916 C C . LEU B 2 27 ? 16.437 1.861 -1.711 1.00 0.00 26 LEU B C 3
ATOM 2917 O O . LEU B 2 27 ? 17.607 1.668 -1.375 1.00 0.00 26 LEU B O 3
ATOM 2933 N N . ARG B 2 28 ? 15.868 1.241 -2.737 1.00 0.00 27 ARG B N 3
ATOM 2934 C CA . ARG B 2 28 ? 16.600 0.285 -3.548 1.00 0.00 27 ARG B CA 3
ATOM 2935 C C . ARG B 2 28 ? 17.712 0.997 -4.314 1.00 0.00 27 ARG B C 3
ATOM 2936 O O . ARG B 2 28 ? 18.791 0.449 -4.523 1.00 0.00 27 ARG B O 3
ATOM 2957 N N . HIS B 2 29 ? 17.439 2.237 -4.694 1.00 0.00 28 HIS B N 3
ATOM 2958 C CA . HIS B 2 29 ? 18.404 3.069 -5.402 1.00 0.00 28 HIS B CA 3
ATOM 2959 C C . HIS B 2 29 ? 19.447 3.582 -4.410 1.00 0.00 28 HIS B C 3
ATOM 2960 O O . HIS B 2 29 ? 20.645 3.612 -4.688 1.00 0.00 28 HIS B O 3
ATOM 2974 N N . LYS B 2 30 ? 18.950 3.974 -3.248 1.00 0.00 29 LYS B N 3
ATOM 2975 C CA . LYS B 2 30 ? 19.756 4.491 -2.150 1.00 0.00 29 LYS B CA 3
ATOM 2976 C C . LYS B 2 30 ? 20.779 3.456 -1.690 1.00 0.00 29 LYS B C 3
ATOM 2977 O O . LYS B 2 30 ? 21.953 3.771 -1.473 1.00 0.00 29 LYS B O 3
ATOM 2996 N N . CYS B 2 31 ? 20.324 2.220 -1.557 1.00 0.00 30 CYS B N 3
ATOM 2997 C CA . CYS B 2 31 ? 21.181 1.119 -1.136 1.00 0.00 30 CYS B CA 3
ATOM 2998 C C . CYS B 2 31 ? 20.744 -0.186 -1.792 1.00 0.00 30 CYS B C 3
ATOM 2999 O O . CYS B 2 31 ? 21.468 -0.752 -2.613 1.00 0.00 30 CYS B O 3
ATOM 3006 N N . GLY B 2 32 ? 19.557 -0.660 -1.429 1.00 0.00 31 GLY B N 3
ATOM 3007 C CA . GLY B 2 32 ? 19.051 -1.897 -1.984 1.00 0.00 31 GLY B CA 3
ATOM 3008 C C . GLY B 2 32 ? 19.477 -3.095 -1.166 1.00 0.00 31 GLY B C 3
ATOM 3009 O O . GLY B 2 32 ? 19.683 -2.986 0.047 1.00 0.00 31 GLY B O 3
ATOM 3022 N N . GLU A 1 2 ? -19.866 -1.800 -4.010 1.00 0.00 1 GLU A N 4
ATOM 3023 C CA . GLU A 1 2 ? -20.533 -2.454 -2.895 1.00 0.00 1 GLU A CA 4
ATOM 3024 C C . GLU A 1 2 ? -19.563 -2.624 -1.728 1.00 0.00 1 GLU A C 4
ATOM 3025 O O . GLU A 1 2 ? -18.347 -2.562 -1.919 1.00 0.00 1 GLU A O 4
ATOM 3037 N N . VAL A 1 3 ? -20.104 -2.837 -0.532 1.00 0.00 2 VAL A N 4
ATOM 3038 C CA . VAL A 1 3 ? -19.289 -3.019 0.666 1.00 0.00 2 VAL A CA 4
ATOM 3039 C C . VAL A 1 3 ? -18.258 -4.128 0.457 1.00 0.00 2 VAL A C 4
ATOM 3040 O O . VAL A 1 3 ? -17.069 -3.931 0.693 1.00 0.00 2 VAL A O 4
ATOM 3053 N N . ALA A 1 4 ? -18.727 -5.290 0.004 1.00 0.00 3 ALA A N 4
ATOM 3054 C CA . ALA A 1 4 ? -17.856 -6.440 -0.245 1.00 0.00 3 ALA A CA 4
ATOM 3055 C C . ALA A 1 4 ? -16.755 -6.105 -1.254 1.00 0.00 3 ALA A C 4
ATOM 3056 O O . ALA A 1 4 ? -15.633 -6.604 -1.154 1.00 0.00 3 ALA A O 4
ATOM 3063 N N . GLN A 1 5 ? -17.085 -5.250 -2.213 1.00 0.00 4 GLN A N 4
ATOM 3064 C CA . GLN A 1 5 ? -16.134 -4.833 -3.237 1.00 0.00 4 GLN A CA 4
ATOM 3065 C C . GLN A 1 5 ? -15.082 -3.920 -2.634 1.00 0.00 4 GLN A C 4
ATOM 3066 O O . GLN A 1 5 ? -13.899 -4.029 -2.921 1.00 0.00 4 GLN A O 4
ATOM 3080 N N . LEU A 1 6 ? -15.526 -3.024 -1.782 1.00 0.00 5 LEU A N 4
ATOM 3081 C CA . LEU A 1 6 ? -14.625 -2.108 -1.118 1.00 0.00 5 LEU A CA 4
ATOM 3082 C C . LEU A 1 6 ? -13.766 -2.875 -0.123 1.00 0.00 5 LEU A C 4
ATOM 3083 O O . LEU A 1 6 ? -12.593 -2.574 0.056 1.00 0.00 5 LEU A O 4
ATOM 3099 N N . GLU A 1 7 ? -14.359 -3.891 0.492 1.00 0.00 6 GLU A N 4
ATOM 3100 C CA . GLU A 1 7 ? -13.658 -4.740 1.446 1.00 0.00 6 GLU A CA 4
ATOM 3101 C C . GLU A 1 7 ? -12.492 -5.463 0.779 1.00 0.00 6 GLU A C 4
ATOM 3102 O O . GLU A 1 7 ? -11.417 -5.582 1.364 1.00 0.00 6 GLU A O 4
ATOM 3114 N N . LYS A 1 8 ? -12.696 -5.930 -0.453 1.00 0.00 7 LYS A N 4
ATOM 3115 C CA . LYS A 1 8 ? -11.641 -6.622 -1.177 1.00 0.00 7 LYS A CA 4
ATOM 3116 C C . LYS A 1 8 ? -10.582 -5.618 -1.629 1.00 0.00 7 LYS A C 4
ATOM 3117 O O . LYS A 1 8 ? -9.413 -5.957 -1.795 1.00 0.00 7 LYS A O 4
ATOM 3136 N N . GLU A 1 9 ? -11.008 -4.369 -1.793 1.00 0.00 8 GLU A N 4
ATOM 3137 C CA . GLU A 1 9 ? -10.124 -3.286 -2.191 1.00 0.00 8 GLU A CA 4
ATOM 3138 C C . GLU A 1 9 ? -9.273 -2.867 -0.996 1.00 0.00 8 GLU A C 4
ATOM 3139 O O . GLU A 1 9 ? -8.064 -2.663 -1.113 1.00 0.00 8 GLU A O 4
ATOM 3151 N N . VAL A 1 10 ? -9.918 -2.774 0.164 1.00 0.00 9 VAL A N 4
ATOM 3152 C CA . VAL A 1 10 ? -9.235 -2.418 1.399 1.00 0.00 9 VAL A CA 4
ATOM 3153 C C . VAL A 1 10 ? -8.217 -3.500 1.737 1.00 0.00 9 VAL A C 4
ATOM 3154 O O . VAL A 1 10 ? -7.079 -3.207 2.095 1.00 0.00 9 VAL A O 4
ATOM 3167 N N . ALA A 1 11 ? -8.636 -4.751 1.585 1.00 0.00 10 ALA A N 4
ATOM 3168 C CA . ALA A 1 11 ? -7.769 -5.892 1.844 1.00 0.00 10 ALA A CA 4
ATOM 3169 C C . ALA A 1 11 ? -6.640 -5.955 0.818 1.00 0.00 10 ALA A C 4
ATOM 3170 O O . ALA A 1 11 ? -5.554 -6.463 1.100 1.00 0.00 10 ALA A O 4
ATOM 3177 N N . GLN A 1 12 ? -6.900 -5.410 -0.369 1.00 0.00 11 GLN A N 4
ATOM 3178 C CA . GLN A 1 12 ? -5.915 -5.374 -1.439 1.00 0.00 11 GLN A CA 4
ATOM 3179 C C . GLN A 1 12 ? -4.768 -4.478 -1.019 1.00 0.00 11 GLN A C 4
ATOM 3180 O O . GLN A 1 12 ? -3.602 -4.875 -1.027 1.00 0.00 11 GLN A O 4
ATOM 3194 N N . ALA A 1 13 ? -5.127 -3.265 -0.632 1.00 0.00 12 ALA A N 4
ATOM 3195 C CA . ALA A 1 13 ? -4.157 -2.287 -0.185 1.00 0.00 12 ALA A CA 4
ATOM 3196 C C . ALA A 1 13 ? -3.489 -2.747 1.105 1.00 0.00 12 ALA A C 4
ATOM 3197 O O . ALA A 1 13 ? -2.279 -2.616 1.254 1.00 0.00 12 ALA A O 4
ATOM 3204 N N . GLU A 1 14 ? -4.289 -3.292 2.022 1.00 0.00 13 GLU A N 4
ATOM 3205 C CA . GLU A 1 14 ? -3.786 -3.791 3.303 1.00 0.00 13 GLU A CA 4
ATOM 3206 C C . GLU A 1 14 ? -2.673 -4.817 3.101 1.00 0.00 13 GLU A C 4
ATOM 3207 O O . GLU A 1 14 ? -1.634 -4.750 3.762 1.00 0.00 13 GLU A O 4
ATOM 3219 N N . ALA A 1 15 ? -2.897 -5.758 2.185 1.00 0.00 14 ALA A N 4
ATOM 3220 C CA . ALA A 1 15 ? -1.915 -6.795 1.895 1.00 0.00 14 ALA A CA 4
ATOM 3221 C C . ALA A 1 15 ? -0.610 -6.177 1.407 1.00 0.00 14 ALA A C 4
ATOM 3222 O O . ALA A 1 15 ? 0.468 -6.501 1.905 1.00 0.00 14 ALA A O 4
ATOM 3229 N N . GLU A 1 16 ? -0.722 -5.270 0.441 1.00 0.00 15 GLU A N 4
ATOM 3230 C CA . GLU A 1 16 ? 0.445 -4.590 -0.104 1.00 0.00 15 GLU A CA 4
ATOM 3231 C C . GLU A 1 16 ? 1.116 -3.753 0.974 1.00 0.00 15 GLU A C 4
ATOM 3232 O O . GLU A 1 16 ? 2.328 -3.807 1.137 1.00 0.00 15 GLU A O 4
ATOM 3244 N N . ASN A 1 17 ? 0.307 -2.992 1.706 1.00 0.00 16 ASN A N 4
ATOM 3245 C CA . ASN A 1 17 ? 0.792 -2.128 2.785 1.00 0.00 16 ASN A CA 4
ATOM 3246 C C . ASN A 1 17 ? 1.655 -2.916 3.759 1.00 0.00 16 ASN A C 4
ATOM 3247 O O . ASN A 1 17 ? 2.739 -2.474 4.145 1.00 0.00 16 ASN A O 4
ATOM 3258 N N . TYR A 1 18 ? 1.169 -4.090 4.135 1.00 0.00 17 TYR A N 4
ATOM 3259 C CA . TYR A 1 18 ? 1.886 -4.964 5.054 1.00 0.00 17 TYR A CA 4
ATOM 3260 C C . TYR A 1 18 ? 3.238 -5.357 4.459 1.00 0.00 17 TYR A C 4
ATOM 3261 O O . TYR A 1 18 ? 4.255 -5.380 5.157 1.00 0.00 17 TYR A O 4
ATOM 3279 N N . GLN A 1 19 ? 3.243 -5.654 3.166 1.00 0.00 18 GLN A N 4
ATOM 3280 C CA . GLN A 1 19 ? 4.468 -6.044 2.477 1.00 0.00 18 GLN A CA 4
ATOM 3281 C C . GLN A 1 19 ? 5.413 -4.860 2.308 1.00 0.00 18 GLN A C 4
ATOM 3282 O O . GLN A 1 19 ? 6.631 -5.011 2.437 1.00 0.00 18 GLN A O 4
ATOM 3296 N N . LEU A 1 20 ? 4.852 -3.683 2.029 1.00 0.00 19 LEU A N 4
ATOM 3297 C CA . LEU A 1 20 ? 5.651 -2.476 1.851 1.00 0.00 19 LEU A CA 4
ATOM 3298 C C . LEU A 1 20 ? 6.410 -2.162 3.133 1.00 0.00 19 LEU A C 4
ATOM 3299 O O . LEU A 1 20 ? 7.604 -1.883 3.098 1.00 0.00 19 LEU A O 4
ATOM 3315 N N . GLU A 1 21 ? 5.710 -2.226 4.265 1.00 0.00 20 GLU A N 4
ATOM 3316 C CA . GLU A 1 21 ? 6.324 -1.959 5.566 1.00 0.00 20 GLU A CA 4
ATOM 3317 C C . GLU A 1 21 ? 7.473 -2.927 5.823 1.00 0.00 20 GLU A C 4
ATOM 3318 O O . GLU A 1 21 ? 8.549 -2.524 6.267 1.00 0.00 20 GLU A O 4
ATOM 3330 N N . GLN A 1 22 ? 7.246 -4.202 5.522 1.00 0.00 21 GLN A N 4
ATOM 3331 C CA . GLN A 1 22 ? 8.272 -5.223 5.702 1.00 0.00 21 GLN A CA 4
ATOM 3332 C C . GLN A 1 22 ? 9.463 -4.939 4.801 1.00 0.00 21 GLN A C 4
ATOM 3333 O O . GLN A 1 22 ? 10.615 -5.089 5.207 1.00 0.00 21 GLN A O 4
ATOM 3347 N N . GLU A 1 23 ? 9.173 -4.521 3.577 1.00 0.00 22 GLU A N 4
ATOM 3348 C CA . GLU A 1 23 ? 10.205 -4.200 2.608 1.00 0.00 22 GLU A CA 4
ATOM 3349 C C . GLU A 1 23 ? 11.016 -3.005 3.099 1.00 0.00 22 GLU A C 4
ATOM 3350 O O . GLU A 1 23 ? 12.248 -3.022 3.076 1.00 0.00 22 GLU A O 4
ATOM 3362 N N . VAL A 1 24 ? 10.307 -1.982 3.571 1.00 0.00 23 VAL A N 4
ATOM 3363 C CA . VAL A 1 24 ? 10.938 -0.780 4.098 1.00 0.00 23 VAL A CA 4
ATOM 3364 C C . VAL A 1 24 ? 11.833 -1.120 5.284 1.00 0.00 23 VAL A C 4
ATOM 3365 O O . VAL A 1 24 ? 12.989 -0.702 5.336 1.00 0.00 23 VAL A O 4
ATOM 3378 N N . ALA A 1 25 ? 11.297 -1.889 6.228 1.00 0.00 24 ALA A N 4
ATOM 3379 C CA . ALA A 1 25 ? 12.051 -2.289 7.409 1.00 0.00 24 ALA A CA 4
ATOM 3380 C C . ALA A 1 25 ? 13.309 -3.053 7.018 1.00 0.00 24 ALA A C 4
ATOM 3381 O O . ALA A 1 25 ? 14.374 -2.858 7.604 1.00 0.00 24 ALA A O 4
ATOM 3388 N N . GLN A 1 26 ? 13.175 -3.915 6.017 1.00 0.00 25 GLN A N 4
ATOM 3389 C CA . GLN A 1 26 ? 14.294 -4.712 5.528 1.00 0.00 25 GLN A CA 4
ATOM 3390 C C . GLN A 1 26 ? 15.391 -3.807 4.977 1.00 0.00 25 GLN A C 4
ATOM 3391 O O . GLN A 1 26 ? 16.547 -3.911 5.372 1.00 0.00 25 GLN A O 4
ATOM 3405 N N . LEU A 1 27 ? 15.016 -2.922 4.062 1.00 0.00 26 LEU A N 4
ATOM 3406 C CA . LEU A 1 27 ? 15.964 -2.000 3.442 1.00 0.00 26 LEU A CA 4
ATOM 3407 C C . LEU A 1 27 ? 16.600 -1.083 4.480 1.00 0.00 26 LEU A C 4
ATOM 3408 O O . LEU A 1 27 ? 17.813 -0.888 4.472 1.00 0.00 26 LEU A O 4
ATOM 3424 N N . GLU A 1 28 ? 15.782 -0.550 5.384 1.00 0.00 27 GLU A N 4
ATOM 3425 C CA . GLU A 1 28 ? 16.271 0.322 6.453 1.00 0.00 27 GLU A CA 4
ATOM 3426 C C . GLU A 1 28 ? 17.312 -0.410 7.292 1.00 0.00 27 GLU A C 4
ATOM 3427 O O . GLU A 1 28 ? 18.320 0.163 7.703 1.00 0.00 27 GLU A O 4
ATOM 3439 N N . HIS A 1 29 ? 17.045 -1.684 7.539 1.00 0.00 28 HIS A N 4
ATOM 3440 C CA . HIS A 1 29 ? 17.926 -2.533 8.326 1.00 0.00 28 HIS A CA 4
ATOM 3441 C C . HIS A 1 29 ? 19.203 -2.874 7.551 1.00 0.00 28 HIS A C 4
ATOM 3442 O O . HIS A 1 29 ? 20.304 -2.809 8.098 1.00 0.00 28 HIS A O 4
ATOM 3456 N N . GLU A 1 30 ? 19.050 -3.234 6.283 1.00 0.00 29 GLU A N 4
ATOM 3457 C CA . GLU A 1 30 ? 20.191 -3.591 5.442 1.00 0.00 29 GLU A CA 4
ATOM 3458 C C . GLU A 1 30 ? 21.065 -2.379 5.129 1.00 0.00 29 GLU A C 4
ATOM 3459 O O . GLU A 1 30 ? 22.243 -2.522 4.801 1.00 0.00 29 GLU A O 4
ATOM 3471 N N . CYS A 1 31 ? 20.488 -1.193 5.225 1.00 0.00 30 CYS A N 4
ATOM 3472 C CA . CYS A 1 31 ? 21.225 0.032 4.948 1.00 0.00 30 CYS A CA 4
ATOM 3473 C C . CYS A 1 31 ? 22.136 0.381 6.123 1.00 0.00 30 CYS A C 4
ATOM 3474 O O . CYS A 1 31 ? 23.158 1.053 5.958 1.00 0.00 30 CYS A O 4
ATOM 3481 N N . GLY A 1 32 ? 21.765 -0.089 7.308 1.00 0.00 31 GLY A N 4
ATOM 3482 C CA . GLY A 1 32 ? 22.556 0.168 8.494 1.00 0.00 31 GLY A CA 4
ATOM 3483 C C . GLY A 1 32 ? 21.815 1.012 9.511 1.00 0.00 31 GLY A C 4
ATOM 3484 O O . GLY A 1 32 ? 20.615 0.837 9.715 1.00 0.00 31 GLY A O 4
ATOM 3497 N N . GLU B 2 2 ? -19.315 0.693 6.495 1.00 0.00 1 GLU B N 4
ATOM 3498 C CA . GLU B 2 2 ? -19.930 1.741 5.699 1.00 0.00 1 GLU B CA 4
ATOM 3499 C C . GLU B 2 2 ? -19.204 1.890 4.367 1.00 0.00 1 GLU B C 4
ATOM 3500 O O . GLU B 2 2 ? -17.976 1.928 4.322 1.00 0.00 1 GLU B O 4
ATOM 3512 N N . VAL B 2 3 ? -19.977 1.976 3.294 1.00 0.00 2 VAL B N 4
ATOM 3513 C CA . VAL B 2 3 ? -19.433 2.128 1.947 1.00 0.00 2 VAL B CA 4
ATOM 3514 C C . VAL B 2 3 ? -18.529 3.356 1.868 1.00 0.00 2 VAL B C 4
ATOM 3515 O O . VAL B 2 3 ? -17.359 3.251 1.501 1.00 0.00 2 VAL B O 4
ATOM 3528 N N . GLN B 2 4 ? -19.071 4.513 2.231 1.00 0.00 3 GLN B N 4
ATOM 3529 C CA . GLN B 2 4 ? -18.313 5.759 2.216 1.00 0.00 3 GLN B CA 4
ATOM 3530 C C . GLN B 2 4 ? -17.070 5.642 3.095 1.00 0.00 3 GLN B C 4
ATOM 3531 O O . GLN B 2 4 ? -15.986 6.111 2.734 1.00 0.00 3 GLN B O 4
ATOM 3545 N N . ALA B 2 5 ? -17.242 4.998 4.243 1.00 0.00 4 ALA B N 4
ATOM 3546 C CA . ALA B 2 5 ? -16.156 4.789 5.191 1.00 0.00 4 ALA B CA 4
ATOM 3547 C C . ALA B 2 5 ? -15.032 3.970 4.568 1.00 0.00 4 ALA B C 4
ATOM 3548 O O . ALA B 2 5 ? -13.857 4.316 4.686 1.00 0.00 4 ALA B O 4
ATOM 3555 N N . LEU B 2 6 ? -15.402 2.881 3.905 1.00 0.00 5 LEU B N 4
ATOM 3556 C CA . LEU B 2 6 ? -14.427 2.009 3.265 1.00 0.00 5 LEU B CA 4
ATOM 3557 C C . LEU B 2 6 ? -13.710 2.723 2.132 1.00 0.00 5 LEU B C 4
ATOM 3558 O O . LEU B 2 6 ? -12.535 2.469 1.885 1.00 0.00 5 LEU B O 4
ATOM 3574 N N . LYS B 2 7 ? -14.409 3.630 1.457 1.00 0.00 6 LYS B N 4
ATOM 3575 C CA . LYS B 2 7 ? -13.807 4.380 0.365 1.00 0.00 6 LYS B CA 4
ATOM 3576 C C . LYS B 2 7 ? -12.680 5.249 0.899 1.00 0.00 6 LYS B C 4
ATOM 3577 O O . LYS B 2 7 ? -11.604 5.316 0.309 1.00 0.00 6 LYS B O 4
ATOM 3596 N N . LYS B 2 8 ? -12.923 5.883 2.039 1.00 0.00 7 LYS B N 4
ATOM 3597 C CA . LYS B 2 8 ? -11.912 6.717 2.672 1.00 0.00 7 LYS B CA 4
ATOM 3598 C C . LYS B 2 8 ? -10.781 5.847 3.205 1.00 0.00 7 LYS B C 4
ATOM 3599 O O . LYS B 2 8 ? -9.618 6.251 3.189 1.00 0.00 7 LYS B O 4
ATOM 3618 N N . ARG B 2 9 ? -11.127 4.629 3.626 1.00 0.00 8 ARG B N 4
ATOM 3619 C CA . ARG B 2 9 ? -10.143 3.668 4.108 1.00 0.00 8 ARG B CA 4
ATOM 3620 C C . ARG B 2 9 ? -9.209 3.314 2.959 1.00 0.00 8 ARG B C 4
ATOM 3621 O O . ARG B 2 9 ? -7.988 3.315 3.107 1.00 0.00 8 ARG B O 4
ATOM 3642 N N . VAL B 2 10 ? -9.808 3.043 1.801 1.00 0.00 9 VAL B N 4
ATOM 3643 C CA . VAL B 2 10 ? -9.062 2.715 0.592 1.00 0.00 9 VAL B CA 4
ATOM 3644 C C . VAL B 2 10 ? -8.116 3.858 0.233 1.00 0.00 9 VAL B C 4
ATOM 3645 O O . VAL B 2 10 ? -6.933 3.642 -0.039 1.00 0.00 9 VAL B O 4
ATOM 3658 N N . GLN B 2 11 ? -8.655 5.072 0.248 1.00 0.00 10 GLN B N 4
ATOM 3659 C CA . GLN B 2 11 ? -7.889 6.272 -0.065 1.00 0.00 10 GLN B CA 4
ATOM 3660 C C . GLN B 2 11 ? -6.731 6.456 0.910 1.00 0.00 10 GLN B C 4
ATOM 3661 O O . GLN B 2 11 ? -5.612 6.765 0.502 1.00 0.00 10 GLN B O 4
ATOM 3675 N N . ALA B 2 12 ? -6.999 6.243 2.196 1.00 0.00 11 ALA B N 4
ATOM 3676 C CA . ALA B 2 12 ? -5.971 6.373 3.220 1.00 0.00 11 ALA B CA 4
ATOM 3677 C C . ALA B 2 12 ? -4.875 5.344 2.990 1.00 0.00 11 ALA B C 4
ATOM 3678 O O . ALA B 2 12 ? -3.684 5.648 3.103 1.00 0.00 11 ALA B O 4
ATOM 3685 N N . LEU B 2 13 ? -5.285 4.131 2.648 1.00 0.00 12 LEU B N 4
ATOM 3686 C CA . LEU B 2 13 ? -4.344 3.060 2.380 1.00 0.00 12 LEU B CA 4
ATOM 3687 C C . LEU B 2 13 ? -3.503 3.395 1.164 1.00 0.00 12 LEU B C 4
ATOM 3688 O O . LEU B 2 13 ? -2.290 3.378 1.239 1.00 0.00 12 LEU B O 4
ATOM 3704 N N . LYS B 2 14 ? -4.157 3.717 0.054 1.00 0.00 13 LYS B N 4
ATOM 3705 C CA . LYS B 2 14 ? -3.452 4.067 -1.182 1.00 0.00 13 LYS B CA 4
ATOM 3706 C C . LYS B 2 14 ? -2.476 5.215 -0.959 1.00 0.00 13 LYS B C 4
ATOM 3707 O O . LYS B 2 14 ? -1.382 5.218 -1.515 1.00 0.00 13 LYS B O 4
ATOM 3726 N N . ALA B 2 15 ? -2.869 6.176 -0.133 1.00 0.00 14 ALA B N 4
ATOM 3727 C CA . ALA B 2 15 ? -2.005 7.313 0.171 1.00 0.00 14 ALA B CA 4
ATOM 3728 C C . ALA B 2 15 ? -0.765 6.849 0.926 1.00 0.00 14 ALA B C 4
ATOM 3729 O O . ALA B 2 15 ? 0.357 7.260 0.617 1.00 0.00 14 ALA B O 4
ATOM 3736 N N . ARG B 2 16 ? -0.976 5.975 1.901 1.00 0.00 15 ARG B N 4
ATOM 3737 C CA . ARG B 2 16 ? 0.118 5.426 2.695 1.00 0.00 15 ARG B CA 4
ATOM 3738 C C . ARG B 2 16 ? 0.947 4.471 1.837 1.00 0.00 15 ARG B C 4
ATOM 3739 O O . ARG B 2 16 ? 2.177 4.480 1.879 1.00 0.00 15 ARG B O 4
ATOM 3760 N N . ASN B 2 17 ? 0.246 3.667 1.051 1.00 0.00 16 ASN B N 4
ATOM 3761 C CA . ASN B 2 17 ? 0.857 2.702 0.156 1.00 0.00 16 ASN B CA 4
ATOM 3762 C C . ASN B 2 17 ? 1.731 3.413 -0.865 1.00 0.00 16 ASN B C 4
ATOM 3763 O O . ASN B 2 17 ? 2.787 2.918 -1.241 1.00 0.00 16 ASN B O 4
ATOM 3774 N N . TYR B 2 18 ? 1.280 4.582 -1.298 1.00 0.00 17 TYR B N 4
ATOM 3775 C CA . TYR B 2 18 ? 2.016 5.378 -2.269 1.00 0.00 17 TYR B CA 4
ATOM 3776 C C . TYR B 2 18 ? 3.352 5.810 -1.677 1.00 0.00 17 TYR B C 4
ATOM 3777 O O . TYR B 2 18 ? 4.404 5.630 -2.291 1.00 0.00 17 TYR B O 4
ATOM 3795 N N . ALA B 2 19 ? 3.298 6.365 -0.470 1.00 0.00 18 ALA B N 4
ATOM 3796 C CA . ALA B 2 19 ? 4.504 6.812 0.222 1.00 0.00 18 ALA B CA 4
ATOM 3797 C C . ALA B 2 19 ? 5.433 5.639 0.506 1.00 0.00 18 ALA B C 4
ATOM 3798 O O . ALA B 2 19 ? 6.641 5.738 0.317 1.00 0.00 18 ALA B O 4
ATOM 3805 N N . ALA B 2 20 ? 4.860 4.529 0.954 1.00 0.00 19 ALA B N 4
ATOM 3806 C CA . ALA B 2 20 ? 5.638 3.338 1.260 1.00 0.00 19 ALA B CA 4
ATOM 3807 C C . ALA B 2 20 ? 6.243 2.747 -0.011 1.00 0.00 19 ALA B C 4
ATOM 3808 O O . ALA B 2 20 ? 7.374 2.273 -0.005 1.00 0.00 19 ALA B O 4
ATOM 3815 N N . LYS B 2 21 ? 5.487 2.793 -1.100 1.00 0.00 20 LYS B N 4
ATOM 3816 C CA . LYS B 2 21 ? 5.942 2.274 -2.382 1.00 0.00 20 LYS B CA 4
ATOM 3817 C C . LYS B 2 21 ? 7.189 3.010 -2.846 1.00 0.00 20 LYS B C 4
ATOM 3818 O O . LYS B 2 21 ? 8.209 2.392 -3.158 1.00 0.00 20 LYS B O 4
ATOM 3837 N N . GLN B 2 22 ? 7.106 4.335 -2.878 1.00 0.00 21 GLN B N 4
ATOM 3838 C CA . GLN B 2 22 ? 8.236 5.146 -3.293 1.00 0.00 21 GLN B CA 4
ATOM 3839 C C . GLN B 2 22 ? 9.339 5.061 -2.248 1.00 0.00 21 GLN B C 4
ATOM 3840 O O . GLN B 2 22 ? 10.517 5.183 -2.571 1.00 0.00 21 GLN B O 4
ATOM 3854 N N . LYS B 2 23 ? 8.946 4.793 -1.002 1.00 0.00 22 LYS B N 4
ATOM 3855 C CA . LYS B 2 23 ? 9.900 4.628 0.083 1.00 0.00 22 LYS B CA 4
ATOM 3856 C C . LYS B 2 23 ? 10.771 3.416 -0.212 1.00 0.00 22 LYS B C 4
ATOM 3857 O O . LYS B 2 23 ? 11.991 3.469 -0.099 1.00 0.00 22 LYS B O 4
ATOM 3876 N N . VAL B 2 24 ? 10.120 2.329 -0.617 1.00 0.00 23 VAL B N 4
ATOM 3877 C CA . VAL B 2 24 ? 10.803 1.091 -0.962 1.00 0.00 23 VAL B CA 4
ATOM 3878 C C . VAL B 2 24 ? 11.837 1.339 -2.061 1.00 0.00 23 VAL B C 4
ATOM 3879 O O . VAL B 2 24 ? 12.989 0.914 -1.960 1.00 0.00 23 VAL B O 4
ATOM 3892 N N . GLN B 2 25 ? 11.417 2.028 -3.112 1.00 0.00 24 GLN B N 4
ATOM 3893 C CA . GLN B 2 25 ? 12.301 2.321 -4.229 1.00 0.00 24 GLN B CA 4
ATOM 3894 C C . GLN B 2 25 ? 13.389 3.317 -3.830 1.00 0.00 24 GLN B C 4
ATOM 3895 O O . GLN B 2 25 ? 14.519 3.235 -4.311 1.00 0.00 24 GLN B O 4
ATOM 3909 N N . ALA B 2 26 ? 13.053 4.240 -2.938 1.00 0.00 25 ALA B N 4
ATOM 3910 C CA . ALA B 2 26 ? 14.015 5.228 -2.463 1.00 0.00 25 ALA B CA 4
ATOM 3911 C C . ALA B 2 26 ? 15.073 4.543 -1.613 1.00 0.00 25 ALA B C 4
ATOM 3912 O O . ALA B 2 26 ? 16.270 4.802 -1.756 1.00 0.00 25 ALA B O 4
ATOM 3919 N N . LEU B 2 27 ? 14.621 3.649 -0.743 1.00 0.00 26 LEU B N 4
ATOM 3920 C CA . LEU B 2 27 ? 15.519 2.901 0.123 1.00 0.00 26 LEU B CA 4
ATOM 3921 C C . LEU B 2 27 ? 16.423 2.000 -0.705 1.00 0.00 26 LEU B C 4
ATOM 3922 O O . LEU B 2 27 ? 17.622 1.931 -0.460 1.00 0.00 26 LEU B O 4
ATOM 3938 N N . ARG B 2 28 ? 15.846 1.325 -1.699 1.00 0.00 27 ARG B N 4
ATOM 3939 C CA . ARG B 2 28 ? 16.614 0.446 -2.571 1.00 0.00 27 ARG B CA 4
ATOM 3940 C C . ARG B 2 28 ? 17.615 1.242 -3.401 1.00 0.00 27 ARG B C 4
ATOM 3941 O O . ARG B 2 28 ? 18.628 0.714 -3.855 1.00 0.00 27 ARG B O 4
ATOM 3962 N N . HIS B 2 29 ? 17.336 2.522 -3.575 1.00 0.00 28 HIS B N 4
ATOM 3963 C CA . HIS B 2 29 ? 18.224 3.397 -4.318 1.00 0.00 28 HIS B CA 4
ATOM 3964 C C . HIS B 2 29 ? 19.421 3.752 -3.443 1.00 0.00 28 HIS B C 4
ATOM 3965 O O . HIS B 2 29 ? 20.574 3.683 -3.878 1.00 0.00 28 HIS B O 4
ATOM 3979 N N . LYS B 2 30 ? 19.129 4.129 -2.204 1.00 0.00 29 LYS B N 4
ATOM 3980 C CA . LYS B 2 30 ? 20.157 4.506 -1.241 1.00 0.00 29 LYS B CA 4
ATOM 3981 C C . LYS B 2 30 ? 20.951 3.294 -0.765 1.00 0.00 29 LYS B C 4
ATOM 3982 O O . LYS B 2 30 ? 22.183 3.312 -0.746 1.00 0.00 29 LYS B O 4
ATOM 4001 N N . CYS B 2 31 ? 20.239 2.253 -0.375 1.00 0.00 30 CYS B N 4
ATOM 4002 C CA . CYS B 2 31 ? 20.863 1.032 0.124 1.00 0.00 30 CYS B CA 4
ATOM 4003 C C . CYS B 2 31 ? 20.105 -0.203 -0.354 1.00 0.00 30 CYS B C 4
ATOM 4004 O O . CYS B 2 31 ? 19.377 -0.834 0.415 1.00 0.00 30 CYS B O 4
ATOM 4011 N N . GLY B 2 32 ? 20.277 -0.543 -1.622 1.00 0.00 31 GLY B N 4
ATOM 4012 C CA . GLY B 2 32 ? 19.604 -1.700 -2.179 1.00 0.00 31 GLY B CA 4
ATOM 4013 C C . GLY B 2 32 ? 20.391 -2.323 -3.313 1.00 0.00 31 GLY B C 4
ATOM 4014 O O . GLY B 2 32 ? 20.050 -2.151 -4.484 1.00 0.00 31 GLY B O 4
ATOM 4027 N N . GLU A 1 2 ? -19.483 -1.627 -6.106 1.00 0.00 1 GLU A N 5
ATOM 4028 C CA . GLU A 1 2 ? -20.253 -2.208 -5.015 1.00 0.00 1 GLU A CA 5
ATOM 4029 C C . GLU A 1 2 ? -19.358 -2.398 -3.792 1.00 0.00 1 GLU A C 5
ATOM 4030 O O . GLU A 1 2 ? -18.132 -2.360 -3.910 1.00 0.00 1 GLU A O 5
ATOM 4042 N N . VAL A 1 3 ? -19.969 -2.599 -2.627 1.00 0.00 2 VAL A N 5
ATOM 4043 C CA . VAL A 1 3 ? -19.225 -2.794 -1.385 1.00 0.00 2 VAL A CA 5
ATOM 4044 C C . VAL A 1 3 ? -18.199 -3.919 -1.530 1.00 0.00 2 VAL A C 5
ATOM 4045 O O . VAL A 1 3 ? -17.020 -3.730 -1.238 1.00 0.00 2 VAL A O 5
ATOM 4058 N N . ALA A 1 4 ? -18.656 -5.082 -1.991 1.00 0.00 3 ALA A N 5
ATOM 4059 C CA . ALA A 1 4 ? -17.782 -6.240 -2.183 1.00 0.00 3 ALA A CA 5
ATOM 4060 C C . ALA A 1 4 ? -16.616 -5.908 -3.109 1.00 0.00 3 ALA A C 5
ATOM 4061 O O . ALA A 1 4 ? -15.482 -6.327 -2.875 1.00 0.00 3 ALA A O 5
ATOM 4068 N N . GLN A 1 5 ? -16.903 -5.143 -4.152 1.00 0.00 4 GLN A N 5
ATOM 4069 C CA . GLN A 1 5 ? -15.884 -4.738 -5.113 1.00 0.00 4 GLN A CA 5
ATOM 4070 C C . GLN A 1 5 ? -14.851 -3.854 -4.440 1.00 0.00 4 GLN A C 5
ATOM 4071 O O . GLN A 1 5 ? -13.653 -4.009 -4.639 1.00 0.00 4 GLN A O 5
ATOM 4085 N N . LEU A 1 6 ? -15.328 -2.926 -3.636 1.00 0.00 5 LEU A N 5
ATOM 4086 C CA . LEU A 1 6 ? -14.450 -2.024 -2.924 1.00 0.00 5 LEU A CA 5
ATOM 4087 C C . LEU A 1 6 ? -13.631 -2.794 -1.895 1.00 0.00 5 LEU A C 5
ATOM 4088 O O . LEU A 1 6 ? -12.450 -2.520 -1.702 1.00 0.00 5 LEU A O 5
ATOM 4104 N N . GLU A 1 7 ? -14.257 -3.780 -1.260 1.00 0.00 6 GLU A N 5
ATOM 4105 C CA . GLU A 1 7 ? -13.581 -4.617 -0.272 1.00 0.00 6 GLU A CA 5
ATOM 4106 C C . GLU A 1 7 ? -12.436 -5.387 -0.916 1.00 0.00 6 GLU A C 5
ATOM 4107 O O . GLU A 1 7 ? -11.346 -5.485 -0.347 1.00 0.00 6 GLU A O 5
ATOM 4119 N N . LYS A 1 8 ? -12.677 -5.925 -2.108 1.00 0.00 7 LYS A N 5
ATOM 4120 C CA . LYS A 1 8 ? -11.652 -6.676 -2.809 1.00 0.00 7 LYS A CA 5
ATOM 4121 C C . LYS A 1 8 ? -10.586 -5.730 -3.357 1.00 0.00 7 LYS A C 5
ATOM 4122 O O . LYS A 1 8 ? -9.428 -6.114 -3.525 1.00 0.00 7 LYS A O 5
ATOM 4141 N N . GLU A 1 9 ? -10.974 -4.478 -3.588 1.00 0.00 8 GLU A N 5
ATOM 4142 C CA . GLU A 1 9 ? -10.048 -3.464 -4.066 1.00 0.00 8 GLU A CA 5
ATOM 4143 C C . GLU A 1 9 ? -9.155 -3.020 -2.911 1.00 0.00 8 GLU A C 5
ATOM 4144 O O . GLU A 1 9 ? -7.952 -2.801 -3.078 1.00 0.00 8 GLU A O 5
ATOM 4156 N N . VAL A 1 10 ? -9.756 -2.921 -1.730 1.00 0.00 9 VAL A N 5
ATOM 4157 C CA . VAL A 1 10 ? -9.028 -2.550 -0.534 1.00 0.00 9 VAL A CA 5
ATOM 4158 C C . VAL A 1 10 ? -8.014 -3.637 -0.219 1.00 0.00 9 VAL A C 5
ATOM 4159 O O . VAL A 1 10 ? -6.848 -3.356 0.032 1.00 0.00 9 VAL A O 5
ATOM 4172 N N . ALA A 1 11 ? -8.468 -4.884 -0.279 1.00 0.00 10 ALA A N 5
ATOM 4173 C CA . ALA A 1 11 ? -7.602 -6.032 -0.036 1.00 0.00 10 ALA A CA 5
ATOM 4174 C C . ALA A 1 11 ? -6.476 -6.080 -1.064 1.00 0.00 10 ALA A C 5
ATOM 4175 O O . ALA A 1 11 ? -5.361 -6.509 -0.761 1.00 0.00 10 ALA A O 5
ATOM 4182 N N . GLN A 1 12 ? -6.775 -5.607 -2.271 1.00 0.00 11 GLN A N 5
ATOM 4183 C CA . GLN A 1 12 ? -5.803 -5.558 -3.351 1.00 0.00 11 GLN A CA 5
ATOM 4184 C C . GLN A 1 12 ? -4.687 -4.603 -2.968 1.00 0.00 11 GLN A C 5
ATOM 4185 O O . GLN A 1 12 ? -3.500 -4.934 -3.026 1.00 0.00 11 GLN A O 5
ATOM 4199 N N . ALA A 1 13 ? -5.097 -3.412 -2.556 1.00 0.00 12 ALA A N 5
ATOM 4200 C CA . ALA A 1 13 ? -4.164 -2.382 -2.141 1.00 0.00 12 ALA A CA 5
ATOM 4201 C C . ALA A 1 13 ? -3.416 -2.798 -0.889 1.00 0.00 12 ALA A C 5
ATOM 4202 O O . ALA A 1 13 ? -2.212 -2.586 -0.790 1.00 0.00 12 ALA A O 5
ATOM 4209 N N . GLU A 1 14 ? -4.133 -3.396 0.057 1.00 0.00 13 GLU A N 5
ATOM 4210 C CA . GLU A 1 14 ? -3.540 -3.852 1.304 1.00 0.00 13 GLU A CA 5
ATOM 4211 C C . GLU A 1 14 ? -2.425 -4.859 1.040 1.00 0.00 13 GLU A C 5
ATOM 4212 O O . GLU A 1 14 ? -1.360 -4.787 1.653 1.00 0.00 13 GLU A O 5
ATOM 4224 N N . ALA A 1 15 ? -2.670 -5.785 0.116 1.00 0.00 14 ALA A N 5
ATOM 4225 C CA . ALA A 1 15 ? -1.673 -6.788 -0.237 1.00 0.00 14 ALA A CA 5
ATOM 4226 C C . ALA A 1 15 ? -0.455 -6.105 -0.839 1.00 0.00 14 ALA A C 5
ATOM 4227 O O . ALA A 1 15 ? 0.677 -6.351 -0.424 1.00 0.00 14 ALA A O 5
ATOM 4234 N N . GLU A 1 16 ? -0.710 -5.232 -1.806 1.00 0.00 15 GLU A N 5
ATOM 4235 C CA . GLU A 1 16 ? 0.331 -4.474 -2.474 1.00 0.00 15 GLU A CA 5
ATOM 4236 C C . GLU A 1 16 ? 1.131 -3.665 -1.453 1.00 0.00 15 GLU A C 5
ATOM 4237 O O . GLU A 1 16 ? 2.358 -3.739 -1.407 1.00 0.00 15 GLU A O 5
ATOM 4249 N N . ASN A 1 17 ? 0.407 -2.910 -0.634 1.00 0.00 16 ASN A N 5
ATOM 4250 C CA . ASN A 1 17 ? 0.988 -2.072 0.412 1.00 0.00 16 ASN A CA 5
ATOM 4251 C C . ASN A 1 17 ? 1.904 -2.883 1.316 1.00 0.00 16 ASN A C 5
ATOM 4252 O O . ASN A 1 17 ? 3.034 -2.480 1.602 1.00 0.00 16 ASN A O 5
ATOM 4263 N N . TYR A 1 18 ? 1.405 -4.028 1.757 1.00 0.00 17 TYR A N 5
ATOM 4264 C CA . TYR A 1 18 ? 2.159 -4.911 2.630 1.00 0.00 17 TYR A CA 5
ATOM 4265 C C . TYR A 1 18 ? 3.465 -5.349 1.970 1.00 0.00 17 TYR A C 5
ATOM 4266 O O . TYR A 1 18 ? 4.493 -5.459 2.631 1.00 0.00 17 TYR A O 5
ATOM 4284 N N . GLN A 1 19 ? 3.423 -5.583 0.664 1.00 0.00 18 GLN A N 5
ATOM 4285 C CA . GLN A 1 19 ? 4.612 -5.997 -0.074 1.00 0.00 18 GLN A CA 5
ATOM 4286 C C . GLN A 1 19 ? 5.591 -4.834 -0.212 1.00 0.00 18 GLN A C 5
ATOM 4287 O O . GLN A 1 19 ? 6.807 -5.030 -0.183 1.00 0.00 18 GLN A O 5
ATOM 4301 N N . LEU A 1 20 ? 5.056 -3.626 -0.348 1.00 0.00 19 LEU A N 5
ATOM 4302 C CA . LEU A 1 20 ? 5.880 -2.428 -0.482 1.00 0.00 19 LEU A CA 5
ATOM 4303 C C . LEU A 1 20 ? 6.627 -2.147 0.811 1.00 0.00 19 LEU A C 5
ATOM 4304 O O . LEU A 1 20 ? 7.835 -1.918 0.801 1.00 0.00 19 LEU A O 5
ATOM 4320 N N . GLU A 1 21 ? 5.895 -2.152 1.917 1.00 0.00 20 GLU A N 5
ATOM 4321 C CA . GLU A 1 21 ? 6.479 -1.880 3.219 1.00 0.00 20 GLU A CA 5
ATOM 4322 C C . GLU A 1 21 ? 7.542 -2.907 3.587 1.00 0.00 20 GLU A C 5
ATOM 4323 O O . GLU A 1 21 ? 8.553 -2.554 4.190 1.00 0.00 20 GLU A O 5
ATOM 4335 N N . GLN A 1 22 ? 7.339 -4.161 3.194 1.00 0.00 21 GLN A N 5
ATOM 4336 C CA . GLN A 1 22 ? 8.326 -5.202 3.470 1.00 0.00 21 GLN A CA 5
ATOM 4337 C C . GLN A 1 22 ? 9.625 -4.861 2.760 1.00 0.00 21 GLN A C 5
ATOM 4338 O O . GLN A 1 22 ? 10.711 -4.992 3.320 1.00 0.00 21 GLN A O 5
ATOM 4352 N N . GLU A 1 23 ? 9.491 -4.395 1.524 1.00 0.00 22 GLU A N 5
ATOM 4353 C CA . GLU A 1 23 ? 10.637 -4.004 0.725 1.00 0.00 22 GLU A CA 5
ATOM 4354 C C . GLU A 1 23 ? 11.306 -2.781 1.322 1.00 0.00 22 GLU A C 5
ATOM 4355 O O . GLU A 1 23 ? 12.513 -2.772 1.538 1.00 0.00 22 GLU A O 5
ATOM 4367 N N . VAL A 1 24 ? 10.507 -1.755 1.597 1.00 0.00 23 VAL A N 5
ATOM 4368 C CA . VAL A 1 24 ? 11.015 -0.521 2.181 1.00 0.00 23 VAL A CA 5
ATOM 4369 C C . VAL A 1 24 ? 11.760 -0.805 3.480 1.00 0.00 23 VAL A C 5
ATOM 4370 O O . VAL A 1 24 ? 12.900 -0.379 3.652 1.00 0.00 23 VAL A O 5
ATOM 4383 N N . ALA A 1 25 ? 11.114 -1.533 4.381 1.00 0.00 24 ALA A N 5
ATOM 4384 C CA . ALA A 1 25 ? 11.717 -1.878 5.660 1.00 0.00 24 ALA A CA 5
ATOM 4385 C C . ALA A 1 25 ? 13.031 -2.621 5.464 1.00 0.00 24 ALA A C 5
ATOM 4386 O O . ALA A 1 25 ? 14.037 -2.282 6.078 1.00 0.00 24 ALA A O 5
ATOM 4393 N N . GLN A 1 26 ? 13.009 -3.631 4.604 1.00 0.00 25 GLN A N 5
ATOM 4394 C CA . GLN A 1 26 ? 14.196 -4.428 4.321 1.00 0.00 25 GLN A CA 5
ATOM 4395 C C . GLN A 1 26 ? 15.293 -3.566 3.702 1.00 0.00 25 GLN A C 5
ATOM 4396 O O . GLN A 1 26 ? 16.451 -3.632 4.112 1.00 0.00 25 GLN A O 5
ATOM 4410 N N . LEU A 1 27 ? 14.920 -2.770 2.707 1.00 0.00 26 LEU A N 5
ATOM 4411 C CA . LEU A 1 27 ? 15.871 -1.909 2.020 1.00 0.00 26 LEU A CA 5
ATOM 4412 C C . LEU A 1 27 ? 16.480 -0.891 2.960 1.00 0.00 26 LEU A C 5
ATOM 4413 O O . LEU A 1 27 ? 17.672 -0.682 2.933 1.00 0.00 26 LEU A O 5
ATOM 4429 N N . GLU A 1 28 ? 15.678 -0.264 3.792 1.00 0.00 27 GLU A N 5
ATOM 4430 C CA . GLU A 1 28 ? 16.209 0.721 4.724 1.00 0.00 27 GLU A CA 5
ATOM 4431 C C . GLU A 1 28 ? 17.054 0.030 5.792 1.00 0.00 27 GLU A C 5
ATOM 4432 O O . GLU A 1 28 ? 18.171 0.447 6.084 1.00 0.00 27 GLU A O 5
ATOM 4444 N N . HIS A 1 29 ? 16.512 -1.030 6.365 1.00 0.00 28 HIS A N 5
ATOM 4445 C CA . HIS A 1 29 ? 17.207 -1.785 7.401 1.00 0.00 28 HIS A CA 5
ATOM 4446 C C . HIS A 1 29 ? 18.600 -2.223 6.934 1.00 0.00 28 HIS A C 5
ATOM 4447 O O . HIS A 1 29 ? 19.580 -2.089 7.670 1.00 0.00 28 HIS A O 5
ATOM 4461 N N . GLU A 1 30 ? 18.685 -2.738 5.713 1.00 0.00 29 GLU A N 5
ATOM 4462 C CA . GLU A 1 30 ? 19.961 -3.193 5.160 1.00 0.00 29 GLU A CA 5
ATOM 4463 C C . GLU A 1 30 ? 20.687 -2.089 4.385 1.00 0.00 29 GLU A C 5
ATOM 4464 O O . GLU A 1 30 ? 21.817 -2.285 3.933 1.00 0.00 29 GLU A O 5
ATOM 4476 N N . CYS A 1 31 ? 20.033 -0.951 4.196 1.00 0.00 30 CYS A N 5
ATOM 4477 C CA . CYS A 1 31 ? 20.634 0.142 3.436 1.00 0.00 30 CYS A CA 5
ATOM 4478 C C . CYS A 1 31 ? 20.303 1.529 3.994 1.00 0.00 30 CYS A C 5
ATOM 4479 O O . CYS A 1 31 ? 21.177 2.220 4.516 1.00 0.00 30 CYS A O 5
ATOM 4486 N N . GLY A 1 32 ? 19.046 1.944 3.838 1.00 0.00 31 GLY A N 5
ATOM 4487 C CA . GLY A 1 32 ? 18.609 3.260 4.291 1.00 0.00 31 GLY A CA 5
ATOM 4488 C C . GLY A 1 32 ? 18.669 3.441 5.800 1.00 0.00 31 GLY A C 5
ATOM 4489 O O . GLY A 1 32 ? 17.710 3.134 6.507 1.00 0.00 31 GLY A O 5
ATOM 4502 N N . GLU B 2 2 ? -19.152 1.331 4.659 1.00 0.00 1 GLU B N 5
ATOM 4503 C CA . GLU B 2 2 ? -19.992 1.649 3.507 1.00 0.00 1 GLU B CA 5
ATOM 4504 C C . GLU B 2 2 ? -19.158 1.886 2.256 1.00 0.00 1 GLU B C 5
ATOM 4505 O O . GLU B 2 2 ? -17.928 1.875 2.307 1.00 0.00 1 GLU B O 5
ATOM 4517 N N . VAL B 2 3 ? -19.845 2.117 1.141 1.00 0.00 2 VAL B N 5
ATOM 4518 C CA . VAL B 2 3 ? -19.189 2.377 -0.134 1.00 0.00 2 VAL B CA 5
ATOM 4519 C C . VAL B 2 3 ? -18.238 3.559 0.000 1.00 0.00 2 VAL B C 5
ATOM 4520 O O . VAL B 2 3 ? -17.046 3.439 -0.280 1.00 0.00 2 VAL B O 5
ATOM 4533 N N . GLN B 2 4 ? -18.766 4.689 0.455 1.00 0.00 3 GLN B N 5
ATOM 4534 C CA . GLN B 2 4 ? -17.959 5.885 0.643 1.00 0.00 3 GLN B CA 5
ATOM 4535 C C . GLN B 2 4 ? -16.822 5.609 1.618 1.00 0.00 3 GLN B C 5
ATOM 4536 O O . GLN B 2 4 ? -15.712 6.104 1.443 1.00 0.00 3 GLN B O 5
ATOM 4550 N N . ALA B 2 5 ? -17.103 4.801 2.632 1.00 0.00 4 ALA B N 5
ATOM 4551 C CA . ALA B 2 5 ? -16.098 4.456 3.624 1.00 0.00 4 ALA B CA 5
ATOM 4552 C C . ALA B 2 5 ? -14.934 3.703 2.985 1.00 0.00 4 ALA B C 5
ATOM 4553 O O . ALA B 2 5 ? -13.767 4.014 3.224 1.00 0.00 4 ALA B O 5
ATOM 4560 N N . LEU B 2 6 ? -15.265 2.713 2.169 1.00 0.00 5 LEU B N 5
ATOM 4561 C CA . LEU B 2 6 ? -14.261 1.907 1.490 1.00 0.00 5 LEU B CA 5
ATOM 4562 C C . LEU B 2 6 ? -13.530 2.713 0.426 1.00 0.00 5 LEU B C 5
ATOM 4563 O O . LEU B 2 6 ? -12.364 2.451 0.145 1.00 0.00 5 LEU B O 5
ATOM 4579 N N . LYS B 2 7 ? -14.196 3.705 -0.153 1.00 0.00 6 LYS B N 5
ATOM 4580 C CA . LYS B 2 7 ? -13.566 4.542 -1.162 1.00 0.00 6 LYS B CA 5
ATOM 4581 C C . LYS B 2 7 ? -12.419 5.310 -0.531 1.00 0.00 6 LYS B C 5
ATOM 4582 O O . LYS B 2 7 ? -11.346 5.441 -1.117 1.00 0.00 6 LYS B O 5
ATOM 4601 N N . LYS B 2 8 ? -12.644 5.780 0.691 1.00 0.00 7 LYS B N 5
ATOM 4602 C CA . LYS B 2 8 ? -11.615 6.501 1.424 1.00 0.00 7 LYS B CA 5
ATOM 4603 C C . LYS B 2 8 ? -10.512 5.526 1.802 1.00 0.00 7 LYS B C 5
ATOM 4604 O O . LYS B 2 8 ? -9.332 5.868 1.807 1.00 0.00 7 LYS B O 5
ATOM 4623 N N . ARG B 2 9 ? -10.920 4.291 2.084 1.00 0.00 8 ARG B N 5
ATOM 4624 C CA . ARG B 2 9 ? -9.993 3.223 2.433 1.00 0.00 8 ARG B CA 5
ATOM 4625 C C . ARG B 2 9 ? -9.056 2.970 1.255 1.00 0.00 8 ARG B C 5
ATOM 4626 O O . ARG B 2 9 ? -7.842 2.841 1.420 1.00 0.00 8 ARG B O 5
ATOM 4647 N N . VAL B 2 10 ? -9.642 2.927 0.064 1.00 0.00 9 VAL B N 5
ATOM 4648 C CA . VAL B 2 10 ? -8.894 2.719 -1.167 1.00 0.00 9 VAL B CA 5
ATOM 4649 C C . VAL B 2 10 ? -7.908 3.862 -1.396 1.00 0.00 9 VAL B C 5
ATOM 4650 O O . VAL B 2 10 ? -6.746 3.631 -1.728 1.00 0.00 9 VAL B O 5
ATOM 4663 N N . GLN B 2 11 ? -8.382 5.090 -1.215 1.00 0.00 10 GLN B N 5
ATOM 4664 C CA . GLN B 2 11 ? -7.553 6.273 -1.404 1.00 0.00 10 GLN B CA 5
ATOM 4665 C C . GLN B 2 11 ? -6.420 6.324 -0.388 1.00 0.00 10 GLN B C 5
ATOM 4666 O O . GLN B 2 11 ? -5.288 6.661 -0.735 1.00 0.00 10 GLN B O 5
ATOM 4680 N N . ALA B 2 12 ? -6.728 5.972 0.858 1.00 0.00 11 ALA B N 5
ATOM 4681 C CA . ALA B 2 12 ? -5.730 5.964 1.918 1.00 0.00 11 ALA B CA 5
ATOM 4682 C C . ALA B 2 12 ? -4.619 4.987 1.573 1.00 0.00 11 ALA B C 5
ATOM 4683 O O . ALA B 2 12 ? -3.434 5.289 1.725 1.00 0.00 11 ALA B O 5
ATOM 4690 N N . LEU B 2 13 ? -5.016 3.820 1.080 1.00 0.00 12 LEU B N 5
ATOM 4691 C CA . LEU B 2 13 ? -4.065 2.798 0.683 1.00 0.00 12 LEU B CA 5
ATOM 4692 C C . LEU B 2 13 ? -3.280 3.250 -0.533 1.00 0.00 12 LEU B C 5
ATOM 4693 O O . LEU B 2 13 ? -2.064 3.193 -0.533 1.00 0.00 12 LEU B O 5
ATOM 4709 N N . LYS B 2 14 ? -3.982 3.713 -1.561 1.00 0.00 13 LYS B N 5
ATOM 4710 C CA . LYS B 2 14 ? -3.339 4.189 -2.787 1.00 0.00 13 LYS B CA 5
ATOM 4711 C C . LYS B 2 14 ? -2.298 5.259 -2.478 1.00 0.00 13 LYS B C 5
ATOM 4712 O O . LYS B 2 14 ? -1.209 5.242 -3.038 1.00 0.00 13 LYS B O 5
ATOM 4731 N N . ALA B 2 15 ? -2.629 6.176 -1.576 1.00 0.00 14 ALA B N 5
ATOM 4732 C CA . ALA B 2 15 ? -1.702 7.236 -1.195 1.00 0.00 14 ALA B CA 5
ATOM 4733 C C . ALA B 2 15 ? -0.451 6.642 -0.553 1.00 0.00 14 ALA B C 5
ATOM 4734 O O . ALA B 2 15 ? 0.672 7.068 -0.830 1.00 0.00 14 ALA B O 5
ATOM 4741 N N . ARG B 2 16 ? -0.657 5.639 0.288 1.00 0.00 15 ARG B N 5
ATOM 4742 C CA . ARG B 2 16 ? 0.443 4.953 0.960 1.00 0.00 15 ARG B CA 5
ATOM 4743 C C . ARG B 2 16 ? 1.227 4.125 -0.047 1.00 0.00 15 ARG B C 5
ATOM 4744 O O . ARG B 2 16 ? 2.455 4.098 -0.035 1.00 0.00 15 ARG B O 5
ATOM 4765 N N . ASN B 2 17 ? 0.490 3.463 -0.921 1.00 0.00 16 ASN B N 5
ATOM 4766 C CA . ASN B 2 17 ? 1.052 2.629 -1.961 1.00 0.00 16 ASN B CA 5
ATOM 4767 C C . ASN B 2 17 ? 1.909 3.467 -2.891 1.00 0.00 16 ASN B C 5
ATOM 4768 O O . ASN B 2 17 ? 3.036 3.106 -3.208 1.00 0.00 16 ASN B O 5
ATOM 4779 N N . TYR B 2 18 ? 1.365 4.599 -3.301 1.00 0.00 17 TYR B N 5
ATOM 4780 C CA . TYR B 2 18 ? 2.057 5.528 -4.182 1.00 0.00 17 TYR B CA 5
ATOM 4781 C C . TYR B 2 18 ? 3.365 5.998 -3.560 1.00 0.00 17 TYR B C 5
ATOM 4782 O O . TYR B 2 18 ? 4.409 6.014 -4.214 1.00 0.00 17 TYR B O 5
ATOM 4800 N N . ALA B 2 19 ? 3.291 6.394 -2.297 1.00 0.00 18 ALA B N 5
ATOM 4801 C CA . ALA B 2 19 ? 4.458 6.887 -1.575 1.00 0.00 18 ALA B CA 5
ATOM 4802 C C . ALA B 2 19 ? 5.487 5.783 -1.338 1.00 0.00 18 ALA B C 5
ATOM 4803 O O . ALA B 2 19 ? 6.693 6.028 -1.390 1.00 0.00 18 ALA B O 5
ATOM 4810 N N . ALA B 2 20 ? 5.010 4.577 -1.066 1.00 0.00 19 ALA B N 5
ATOM 4811 C CA . ALA B 2 20 ? 5.890 3.446 -0.801 1.00 0.00 19 ALA B CA 5
ATOM 4812 C C . ALA B 2 20 ? 6.569 2.933 -2.070 1.00 0.00 19 ALA B C 5
ATOM 4813 O O . ALA B 2 20 ? 7.759 2.641 -2.054 1.00 0.00 19 ALA B O 5
ATOM 4820 N N . LYS B 2 21 ? 5.812 2.822 -3.158 1.00 0.00 20 LYS B N 5
ATOM 4821 C CA . LYS B 2 21 ? 6.348 2.331 -4.434 1.00 0.00 20 LYS B CA 5
ATOM 4822 C C . LYS B 2 21 ? 7.580 3.113 -4.871 1.00 0.00 20 LYS B C 5
ATOM 4823 O O . LYS B 2 21 ? 8.621 2.525 -5.176 1.00 0.00 20 LYS B O 5
ATOM 4842 N N . GLN B 2 22 ? 7.468 4.435 -4.889 1.00 0.00 21 GLN B N 5
ATOM 4843 C CA . GLN B 2 22 ? 8.585 5.277 -5.283 1.00 0.00 21 GLN B CA 5
ATOM 4844 C C . GLN B 2 22 ? 9.725 5.151 -4.281 1.00 0.00 21 GLN B C 5
ATOM 4845 O O . GLN B 2 22 ? 10.891 5.286 -4.642 1.00 0.00 21 GLN B O 5
ATOM 4859 N N . LYS B 2 23 ? 9.387 4.851 -3.030 1.00 0.00 22 LYS B N 5
ATOM 4860 C CA . LYS B 2 23 ? 10.399 4.669 -2.004 1.00 0.00 22 LYS B CA 5
ATOM 4861 C C . LYS B 2 23 ? 11.159 3.381 -2.254 1.00 0.00 22 LYS B C 5
ATOM 4862 O O . LYS B 2 23 ? 12.381 3.365 -2.196 1.00 0.00 22 LYS B O 5
ATOM 4881 N N . VAL B 2 24 ? 10.429 2.308 -2.546 1.00 0.00 23 VAL B N 5
ATOM 4882 C CA . VAL B 2 24 ? 11.050 1.018 -2.817 1.00 0.00 23 VAL B CA 5
ATOM 4883 C C . VAL B 2 24 ? 12.056 1.147 -3.950 1.00 0.00 23 VAL B C 5
ATOM 4884 O O . VAL B 2 24 ? 13.205 0.721 -3.829 1.00 0.00 23 VAL B O 5
ATOM 4897 N N . GLN B 2 25 ? 11.617 1.741 -5.050 1.00 0.00 24 GLN B N 5
ATOM 4898 C CA . GLN B 2 25 ? 12.483 1.922 -6.202 1.00 0.00 24 GLN B CA 5
ATOM 4899 C C . GLN B 2 25 ? 13.659 2.822 -5.862 1.00 0.00 24 GLN B C 5
ATOM 4900 O O . GLN B 2 25 ? 14.786 2.550 -6.264 1.00 0.00 24 GLN B O 5
ATOM 4914 N N . ALA B 2 26 ? 13.395 3.875 -5.099 1.00 0.00 25 ALA B N 5
ATOM 4915 C CA . ALA B 2 26 ? 14.443 4.807 -4.691 1.00 0.00 25 ALA B CA 5
ATOM 4916 C C . ALA B 2 26 ? 15.460 4.096 -3.829 1.00 0.00 25 ALA B C 5
ATOM 4917 O O . ALA B 2 26 ? 16.653 4.244 -4.043 1.00 0.00 25 ALA B O 5
ATOM 4924 N N . LEU B 2 27 ? 14.982 3.301 -2.882 1.00 0.00 26 LEU B N 5
ATOM 4925 C CA . LEU B 2 27 ? 15.862 2.540 -2.014 1.00 0.00 26 LEU B CA 5
ATOM 4926 C C . LEU B 2 27 ? 16.683 1.575 -2.854 1.00 0.00 26 LEU B C 5
ATOM 4927 O O . LEU B 2 27 ? 17.859 1.336 -2.569 1.00 0.00 26 LEU B O 5
ATOM 4943 N N . ARG B 2 28 ? 16.061 1.052 -3.912 1.00 0.00 27 ARG B N 5
ATOM 4944 C CA . ARG B 2 28 ? 16.738 0.146 -4.828 1.00 0.00 27 ARG B CA 5
ATOM 4945 C C . ARG B 2 28 ? 17.961 0.835 -5.432 1.00 0.00 27 ARG B C 5
ATOM 4946 O O . ARG B 2 28 ? 19.075 0.322 -5.336 1.00 0.00 27 ARG B O 5
ATOM 4967 N N . HIS B 2 29 ? 17.759 2.004 -6.049 1.00 0.00 28 HIS B N 5
ATOM 4968 C CA . HIS B 2 29 ? 18.855 2.734 -6.644 1.00 0.00 28 HIS B CA 5
ATOM 4969 C C . HIS B 2 29 ? 19.800 3.232 -5.592 1.00 0.00 28 HIS B C 5
ATOM 4970 O O . HIS B 2 29 ? 21.017 3.077 -5.696 1.00 0.00 28 HIS B O 5
ATOM 4984 N N . LYS B 2 30 ? 19.201 3.913 -4.621 1.00 0.00 29 LYS B N 5
ATOM 4985 C CA . LYS B 2 30 ? 19.926 4.552 -3.553 1.00 0.00 29 LYS B CA 5
ATOM 4986 C C . LYS B 2 30 ? 20.916 3.593 -2.900 1.00 0.00 29 LYS B C 5
ATOM 4987 O O . LYS B 2 30 ? 21.920 4.014 -2.325 1.00 0.00 29 LYS B O 5
ATOM 5006 N N . CYS B 2 31 ? 20.626 2.305 -3.008 1.00 0.00 30 CYS B N 5
ATOM 5007 C CA . CYS B 2 31 ? 21.484 1.282 -2.434 1.00 0.00 30 CYS B CA 5
ATOM 5008 C C . CYS B 2 31 ? 21.168 -0.092 -3.027 1.00 0.00 30 CYS B C 5
ATOM 5009 O O . CYS B 2 31 ? 21.912 -0.592 -3.875 1.00 0.00 30 CYS B O 5
ATOM 5016 N N . GLY B 2 32 ? 20.068 -0.698 -2.589 1.00 0.00 31 GLY B N 5
ATOM 5017 C CA . GLY B 2 32 ? 19.687 -2.003 -3.094 1.00 0.00 31 GLY B CA 5
ATOM 5018 C C . GLY B 2 32 ? 20.470 -3.117 -2.434 1.00 0.00 31 GLY B C 5
ATOM 5019 O O . GLY B 2 32 ? 21.457 -3.603 -2.985 1.00 0.00 31 GLY B O 5
ATOM 5032 N N . GLU A 1 2 ? -18.852 -1.861 -5.233 1.00 0.00 1 GLU A N 6
ATOM 5033 C CA . GLU A 1 2 ? -19.605 -2.687 -4.300 1.00 0.00 1 GLU A CA 6
ATOM 5034 C C . GLU A 1 2 ? -18.901 -2.743 -2.947 1.00 0.00 1 GLU A C 6
ATOM 5035 O O . GLU A 1 2 ? -17.682 -2.570 -2.867 1.00 0.00 1 GLU A O 6
ATOM 5047 N N . VAL A 1 3 ? -19.670 -2.998 -1.890 1.00 0.00 2 VAL A N 6
ATOM 5048 C CA . VAL A 1 3 ? -19.121 -3.093 -0.542 1.00 0.00 2 VAL A CA 6
ATOM 5049 C C . VAL A 1 3 ? -18.051 -4.174 -0.477 1.00 0.00 2 VAL A C 6
ATOM 5050 O O . VAL A 1 3 ? -16.939 -3.931 -0.014 1.00 0.00 2 VAL A O 6
ATOM 5063 N N . ALA A 1 4 ? -18.398 -5.368 -0.956 1.00 0.00 3 ALA A N 6
ATOM 5064 C CA . ALA A 1 4 ? -17.474 -6.497 -0.963 1.00 0.00 3 ALA A CA 6
ATOM 5065 C C . ALA A 1 4 ? -16.176 -6.139 -1.676 1.00 0.00 3 ALA A C 6
ATOM 5066 O O . ALA A 1 4 ? -15.091 -6.452 -1.196 1.00 0.00 3 ALA A O 6
ATOM 5073 N N . GLN A 1 5 ? -16.301 -5.470 -2.817 1.00 0.00 4 GLN A N 6
ATOM 5074 C CA . GLN A 1 5 ? -15.144 -5.053 -3.602 1.00 0.00 4 GLN A CA 6
ATOM 5075 C C . GLN A 1 5 ? -14.228 -4.160 -2.774 1.00 0.00 4 GLN A C 6
ATOM 5076 O O . GLN A 1 5 ? -13.015 -4.373 -2.712 1.00 0.00 4 GLN A O 6
ATOM 5090 N N . LEU A 1 6 ? -14.826 -3.168 -2.131 1.00 0.00 5 LEU A N 6
ATOM 5091 C CA . LEU A 1 6 ? -14.093 -2.235 -1.295 1.00 0.00 5 LEU A CA 6
ATOM 5092 C C . LEU A 1 6 ? -13.455 -2.949 -0.112 1.00 0.00 5 LEU A C 6
ATOM 5093 O O . LEU A 1 6 ? -12.335 -2.630 0.267 1.00 0.00 5 LEU A O 6
ATOM 5109 N N . GLU A 1 7 ? -14.150 -3.935 0.446 1.00 0.00 6 GLU A N 6
ATOM 5110 C CA . GLU A 1 7 ? -13.612 -4.708 1.563 1.00 0.00 6 GLU A CA 6
ATOM 5111 C C . GLU A 1 7 ? -12.338 -5.416 1.124 1.00 0.00 6 GLU A C 6
ATOM 5112 O O . GLU A 1 7 ? -11.357 -5.476 1.868 1.00 0.00 6 GLU A O 6
ATOM 5124 N N . LYS A 1 8 ? -12.356 -5.920 -0.111 1.00 0.00 7 LYS A N 6
ATOM 5125 C CA . LYS A 1 8 ? -11.206 -6.600 -0.688 1.00 0.00 7 LYS A CA 6
ATOM 5126 C C . LYS A 1 8 ? -10.088 -5.592 -0.922 1.00 0.00 7 LYS A C 6
ATOM 5127 O O . LYS A 1 8 ? -8.918 -5.877 -0.684 1.00 0.00 7 LYS A O 6
ATOM 5146 N N . GLU A 1 9 ? -10.472 -4.403 -1.378 1.00 0.00 8 GLU A N 6
ATOM 5147 C CA . GLU A 1 9 ? -9.528 -3.330 -1.641 1.00 0.00 8 GLU A CA 6
ATOM 5148 C C . GLU A 1 9 ? -8.893 -2.853 -0.336 1.00 0.00 8 GLU A C 6
ATOM 5149 O O . GLU A 1 9 ? -7.689 -2.604 -0.271 1.00 0.00 8 GLU A O 6
ATOM 5161 N N . VAL A 1 10 ? -9.706 -2.745 0.706 1.00 0.00 9 VAL A N 6
ATOM 5162 C CA . VAL A 1 10 ? -9.223 -2.325 2.010 1.00 0.00 9 VAL A CA 6
ATOM 5163 C C . VAL A 1 10 ? -8.222 -3.347 2.526 1.00 0.00 9 VAL A C 6
ATOM 5164 O O . VAL A 1 10 ? -7.135 -2.994 2.987 1.00 0.00 9 VAL A O 6
ATOM 5177 N N . ALA A 1 11 ? -8.582 -4.619 2.404 1.00 0.00 10 ALA A N 6
ATOM 5178 C CA . ALA A 1 11 ? -7.709 -5.701 2.823 1.00 0.00 10 ALA A CA 6
ATOM 5179 C C . ALA A 1 11 ? -6.462 -5.732 1.947 1.00 0.00 10 ALA A C 6
ATOM 5180 O O . ALA A 1 11 ? -5.383 -6.122 2.389 1.00 0.00 10 ALA A O 6
ATOM 5187 N N . GLN A 1 12 ? -6.625 -5.285 0.706 1.00 0.00 11 GLN A N 6
ATOM 5188 C CA . GLN A 1 12 ? -5.534 -5.223 -0.251 1.00 0.00 11 GLN A CA 6
ATOM 5189 C C . GLN A 1 12 ? -4.533 -4.183 0.205 1.00 0.00 11 GLN A C 6
ATOM 5190 O O . GLN A 1 12 ? -3.339 -4.450 0.308 1.00 0.00 11 GLN A O 6
ATOM 5204 N N . ALA A 1 13 ? -5.047 -2.993 0.485 1.00 0.00 12 ALA A N 6
ATOM 5205 C CA . ALA A 1 13 ? -4.222 -1.892 0.942 1.00 0.00 12 ALA A CA 6
ATOM 5206 C C . ALA A 1 13 ? -3.548 -2.248 2.256 1.00 0.00 12 ALA A C 6
ATOM 5207 O O . ALA A 1 13 ? -2.365 -1.972 2.448 1.00 0.00 12 ALA A O 6
ATOM 5214 N N . GLU A 1 14 ? -4.307 -2.889 3.141 1.00 0.00 13 GLU A N 6
ATOM 5215 C CA . GLU A 1 14 ? -3.790 -3.328 4.429 1.00 0.00 13 GLU A CA 6
ATOM 5216 C C . GLU A 1 14 ? -2.661 -4.331 4.211 1.00 0.00 13 GLU A C 6
ATOM 5217 O O . GLU A 1 14 ? -1.638 -4.295 4.898 1.00 0.00 13 GLU A O 6
ATOM 5229 N N . ALA A 1 15 ? -2.846 -5.203 3.222 1.00 0.00 14 ALA A N 6
ATOM 5230 C CA . ALA A 1 15 ? -1.843 -6.199 2.874 1.00 0.00 14 ALA A CA 6
ATOM 5231 C C . ALA A 1 15 ? -0.604 -5.505 2.329 1.00 0.00 14 ALA A C 6
ATOM 5232 O O . ALA A 1 15 ? 0.516 -5.796 2.755 1.00 0.00 14 ALA A O 6
ATOM 5239 N N . GLU A 1 16 ? -0.814 -4.561 1.407 1.00 0.00 15 GLU A N 6
ATOM 5240 C CA . GLU A 1 16 ? 0.290 -3.802 0.837 1.00 0.00 15 GLU A CA 6
ATOM 5241 C C . GLU A 1 16 ? 1.043 -3.123 1.960 1.00 0.00 15 GLU A C 6
ATOM 5242 O O . GLU A 1 16 ? 2.246 -3.286 2.093 1.00 0.00 15 GLU A O 6
ATOM 5254 N N . ASN A 1 17 ? 0.298 -2.363 2.758 1.00 0.00 16 ASN A N 6
ATOM 5255 C CA . ASN A 1 17 ? 0.842 -1.617 3.890 1.00 0.00 16 ASN A CA 6
ATOM 5256 C C . ASN A 1 17 ? 1.699 -2.505 4.787 1.00 0.00 16 ASN A C 6
ATOM 5257 O O . ASN A 1 17 ? 2.794 -2.116 5.197 1.00 0.00 16 ASN A O 6
ATOM 5268 N N . TYR A 1 18 ? 1.205 -3.705 5.070 1.00 0.00 17 TYR A N 6
ATOM 5269 C CA . TYR A 1 18 ? 1.930 -4.661 5.900 1.00 0.00 17 TYR A CA 6
ATOM 5270 C C . TYR A 1 18 ? 3.255 -5.039 5.250 1.00 0.00 17 TYR A C 6
ATOM 5271 O O . TYR A 1 18 ? 4.285 -5.141 5.917 1.00 0.00 17 TYR A O 6
ATOM 5289 N N . GLN A 1 19 ? 3.215 -5.248 3.941 1.00 0.00 18 GLN A N 6
ATOM 5290 C CA . GLN A 1 19 ? 4.403 -5.623 3.191 1.00 0.00 18 GLN A CA 6
ATOM 5291 C C . GLN A 1 19 ? 5.344 -4.440 3.017 1.00 0.00 18 GLN A C 6
ATOM 5292 O O . GLN A 1 19 ? 6.555 -4.612 3.005 1.00 0.00 18 GLN A O 6
ATOM 5306 N N . LEU A 1 20 ? 4.783 -3.247 2.867 1.00 0.00 19 LEU A N 6
ATOM 5307 C CA . LEU A 1 20 ? 5.589 -2.048 2.674 1.00 0.00 19 LEU A CA 6
ATOM 5308 C C . LEU A 1 20 ? 6.481 -1.798 3.885 1.00 0.00 19 LEU A C 6
ATOM 5309 O O . LEU A 1 20 ? 7.691 -1.654 3.745 1.00 0.00 19 LEU A O 6
ATOM 5325 N N . GLU A 1 21 ? 5.878 -1.756 5.070 1.00 0.00 20 GLU A N 6
ATOM 5326 C CA . GLU A 1 21 ? 6.635 -1.527 6.299 1.00 0.00 20 GLU A CA 6
ATOM 5327 C C . GLU A 1 21 ? 7.669 -2.626 6.500 1.00 0.00 20 GLU A C 6
ATOM 5328 O O . GLU A 1 21 ? 8.807 -2.363 6.894 1.00 0.00 20 GLU A O 6
ATOM 5340 N N . GLN A 1 22 ? 7.261 -3.852 6.208 1.00 0.00 21 GLN A N 6
ATOM 5341 C CA . GLN A 1 22 ? 8.132 -5.011 6.334 1.00 0.00 21 GLN A CA 6
ATOM 5342 C C . GLN A 1 22 ? 9.302 -4.908 5.358 1.00 0.00 21 GLN A C 6
ATOM 5343 O O . GLN A 1 22 ? 10.454 -5.155 5.722 1.00 0.00 21 GLN A O 6
ATOM 5357 N N . GLU A 1 23 ? 8.998 -4.524 4.125 1.00 0.00 22 GLU A N 6
ATOM 5358 C CA . GLU A 1 23 ? 10.008 -4.368 3.095 1.00 0.00 22 GLU A CA 6
ATOM 5359 C C . GLU A 1 23 ? 10.945 -3.221 3.459 1.00 0.00 22 GLU A C 6
ATOM 5360 O O . GLU A 1 23 ? 12.161 -3.332 3.312 1.00 0.00 22 GLU A O 6
ATOM 5372 N N . VAL A 1 24 ? 10.365 -2.128 3.958 1.00 0.00 23 VAL A N 6
ATOM 5373 C CA . VAL A 1 24 ? 11.138 -0.965 4.370 1.00 0.00 23 VAL A CA 6
ATOM 5374 C C . VAL A 1 24 ? 12.116 -1.348 5.475 1.00 0.00 23 VAL A C 6
ATOM 5375 O O . VAL A 1 24 ? 13.284 -0.979 5.419 1.00 0.00 23 VAL A O 6
ATOM 5388 N N . ALA A 1 25 ? 11.640 -2.108 6.457 1.00 0.00 24 ALA A N 6
ATOM 5389 C CA . ALA A 1 25 ? 12.492 -2.554 7.555 1.00 0.00 24 ALA A CA 6
ATOM 5390 C C . ALA A 1 25 ? 13.678 -3.341 7.020 1.00 0.00 24 ALA A C 6
ATOM 5391 O O . ALA A 1 25 ? 14.819 -3.110 7.413 1.00 0.00 24 ALA A O 6
ATOM 5398 N N . GLN A 1 26 ? 13.391 -4.266 6.110 1.00 0.00 25 GLN A N 6
ATOM 5399 C CA . GLN A 1 26 ? 14.422 -5.091 5.500 1.00 0.00 25 GLN A CA 6
ATOM 5400 C C . GLN A 1 26 ? 15.434 -4.219 4.759 1.00 0.00 25 GLN A C 6
ATOM 5401 O O . GLN A 1 26 ? 16.641 -4.352 4.954 1.00 0.00 25 GLN A O 6
ATOM 5415 N N . LEU A 1 27 ? 14.934 -3.323 3.912 1.00 0.00 26 LEU A N 6
ATOM 5416 C CA . LEU A 1 27 ? 15.798 -2.436 3.143 1.00 0.00 26 LEU A CA 6
ATOM 5417 C C . LEU A 1 27 ? 16.600 -1.511 4.053 1.00 0.00 26 LEU A C 6
ATOM 5418 O O . LEU A 1 27 ? 17.805 -1.381 3.885 1.00 0.00 26 LEU A O 6
ATOM 5434 N N . GLU A 1 28 ? 15.932 -0.883 5.015 1.00 0.00 27 GLU A N 6
ATOM 5435 C CA . GLU A 1 28 ? 16.597 0.021 5.953 1.00 0.00 27 GLU A CA 6
ATOM 5436 C C . GLU A 1 28 ? 17.699 -0.697 6.719 1.00 0.00 27 GLU A C 6
ATOM 5437 O O . GLU A 1 28 ? 18.776 -0.147 6.950 1.00 0.00 27 GLU A O 6
ATOM 5449 N N . HIS A 1 29 ? 17.412 -1.924 7.117 1.00 0.00 28 HIS A N 6
ATOM 5450 C CA . HIS A 1 29 ? 18.354 -2.731 7.873 1.00 0.00 28 HIS A CA 6
ATOM 5451 C C . HIS A 1 29 ? 19.549 -3.149 7.016 1.00 0.00 28 HIS A C 6
ATOM 5452 O O . HIS A 1 29 ? 20.691 -3.110 7.473 1.00 0.00 28 HIS A O 6
ATOM 5466 N N . GLU A 1 30 ? 19.286 -3.551 5.782 1.00 0.00 29 GLU A N 6
ATOM 5467 C CA . GLU A 1 30 ? 20.353 -3.978 4.881 1.00 0.00 29 GLU A CA 6
ATOM 5468 C C . GLU A 1 30 ? 21.126 -2.783 4.329 1.00 0.00 29 GLU A C 6
ATOM 5469 O O . GLU A 1 30 ? 22.325 -2.869 4.066 1.00 0.00 29 GLU A O 6
ATOM 5481 N N . CYS A 1 31 ? 20.430 -1.674 4.149 1.00 0.00 30 CYS A N 6
ATOM 5482 C CA . CYS A 1 31 ? 21.040 -0.460 3.617 1.00 0.00 30 CYS A CA 6
ATOM 5483 C C . CYS A 1 31 ? 21.879 0.239 4.683 1.00 0.00 30 CYS A C 6
ATOM 5484 O O . CYS A 1 31 ? 22.969 0.745 4.400 1.00 0.00 30 CYS A O 6
ATOM 5491 N N . GLY A 1 32 ? 21.378 0.258 5.909 1.00 0.00 31 GLY A N 6
ATOM 5492 C CA . GLY A 1 32 ? 22.095 0.890 6.993 1.00 0.00 31 GLY A CA 6
ATOM 5493 C C . GLY A 1 32 ? 22.178 -0.003 8.211 1.00 0.00 31 GLY A C 6
ATOM 5494 O O . GLY A 1 32 ? 21.494 0.230 9.210 1.00 0.00 31 GLY A O 6
ATOM 5507 N N . GLU B 2 2 ? -20.809 0.169 4.799 1.00 0.00 1 GLU B N 6
ATOM 5508 C CA . GLU B 2 2 ? -20.932 1.464 4.149 1.00 0.00 1 GLU B CA 6
ATOM 5509 C C . GLU B 2 2 ? -19.864 1.624 3.074 1.00 0.00 1 GLU B C 6
ATOM 5510 O O . GLU B 2 2 ? -18.666 1.622 3.364 1.00 0.00 1 GLU B O 6
ATOM 5522 N N . VAL B 2 3 ? -20.319 1.767 1.839 1.00 0.00 2 VAL B N 6
ATOM 5523 C CA . VAL B 2 3 ? -19.437 1.939 0.695 1.00 0.00 2 VAL B CA 6
ATOM 5524 C C . VAL B 2 3 ? -18.554 3.169 0.876 1.00 0.00 2 VAL B C 6
ATOM 5525 O O . VAL B 2 3 ? -17.332 3.092 0.763 1.00 0.00 2 VAL B O 6
ATOM 5538 N N . GLN B 2 4 ? -19.185 4.297 1.174 1.00 0.00 3 GLN B N 6
ATOM 5539 C CA . GLN B 2 4 ? -18.470 5.550 1.383 1.00 0.00 3 GLN B CA 6
ATOM 5540 C C . GLN B 2 4 ? -17.434 5.396 2.494 1.00 0.00 3 GLN B C 6
ATOM 5541 O O . GLN B 2 4 ? -16.305 5.871 2.376 1.00 0.00 3 GLN B O 6
ATOM 5555 N N . ALA B 2 5 ? -17.833 4.706 3.555 1.00 0.00 4 ALA B N 6
ATOM 5556 C CA . ALA B 2 5 ? -16.969 4.453 4.700 1.00 0.00 4 ALA B CA 6
ATOM 5557 C C . ALA B 2 5 ? -15.699 3.708 4.292 1.00 0.00 4 ALA B C 6
ATOM 5558 O O . ALA B 2 5 ? -14.601 4.024 4.752 1.00 0.00 4 ALA B O 6
ATOM 5565 N N . LEU B 2 6 ? -15.857 2.712 3.432 1.00 0.00 5 LEU B N 6
ATOM 5566 C CA . LEU B 2 6 ? -14.728 1.917 2.973 1.00 0.00 5 LEU B CA 6
ATOM 5567 C C . LEU B 2 6 ? -13.863 2.705 1.999 1.00 0.00 5 LEU B C 6
ATOM 5568 O O . LEU B 2 6 ? -12.648 2.530 1.965 1.00 0.00 5 LEU B O 6
ATOM 5584 N N . LYS B 2 7 ? -14.486 3.590 1.227 1.00 0.00 6 LYS B N 6
ATOM 5585 C CA . LYS B 2 7 ? -13.756 4.415 0.272 1.00 0.00 6 LYS B CA 6
ATOM 5586 C C . LYS B 2 7 ? -12.780 5.321 1.006 1.00 0.00 6 LYS B C 6
ATOM 5587 O O . LYS B 2 7 ? -11.659 5.548 0.551 1.00 0.00 6 LYS B O 6
ATOM 5606 N N . LYS B 2 8 ? -13.206 5.818 2.163 1.00 0.00 7 LYS B N 6
ATOM 5607 C CA . LYS B 2 8 ? -12.354 6.680 2.975 1.00 0.00 7 LYS B CA 6
ATOM 5608 C C . LYS B 2 8 ? -11.191 5.862 3.513 1.00 0.00 7 LYS B C 6
ATOM 5609 O O . LYS B 2 8 ? -10.063 6.342 3.607 1.00 0.00 7 LYS B O 6
ATOM 5628 N N . ARG B 2 9 ? -11.481 4.607 3.840 1.00 0.00 8 ARG B N 6
ATOM 5629 C CA . ARG B 2 9 ? -10.475 3.690 4.347 1.00 0.00 8 ARG B CA 6
ATOM 5630 C C . ARG B 2 9 ? -9.423 3.430 3.276 1.00 0.00 8 ARG B C 6
ATOM 5631 O O . ARG B 2 9 ? -8.222 3.477 3.542 1.00 0.00 8 ARG B O 6
ATOM 5652 N N . VAL B 2 10 ? -9.896 3.168 2.062 1.00 0.00 9 VAL B N 6
ATOM 5653 C CA . VAL B 2 10 ? -9.019 2.908 0.931 1.00 0.00 9 VAL B CA 6
ATOM 5654 C C . VAL B 2 10 ? -8.090 4.093 0.682 1.00 0.00 9 VAL B C 6
ATOM 5655 O O . VAL B 2 10 ? -6.883 3.919 0.523 1.00 0.00 9 VAL B O 6
ATOM 5668 N N . GLN B 2 11 ? -8.659 5.294 0.657 1.00 0.00 10 GLN B N 6
ATOM 5669 C CA . GLN B 2 11 ? -7.885 6.509 0.430 1.00 0.00 10 GLN B CA 6
ATOM 5670 C C . GLN B 2 11 ? -6.848 6.725 1.525 1.00 0.00 10 GLN B C 6
ATOM 5671 O O . GLN B 2 11 ? -5.705 7.086 1.239 1.00 0.00 10 GLN B O 6
ATOM 5685 N N . ALA B 2 12 ? -7.248 6.497 2.771 1.00 0.00 11 ALA B N 6
ATOM 5686 C CA . ALA B 2 12 ? -6.351 6.665 3.907 1.00 0.00 11 ALA B CA 6
ATOM 5687 C C . ALA B 2 12 ? -5.176 5.703 3.811 1.00 0.00 11 ALA B C 6
ATOM 5688 O O . ALA B 2 12 ? -4.027 6.077 4.061 1.00 0.00 11 ALA B O 6
ATOM 5695 N N . LEU B 2 13 ? -5.471 4.468 3.433 1.00 0.00 12 LEU B N 6
ATOM 5696 C CA . LEU B 2 13 ? -4.450 3.450 3.286 1.00 0.00 12 LEU B CA 6
ATOM 5697 C C . LEU B 2 13 ? -3.555 3.762 2.104 1.00 0.00 12 LEU B C 6
ATOM 5698 O O . LEU B 2 13 ? -2.349 3.828 2.253 1.00 0.00 12 LEU B O 6
ATOM 5714 N N . LYS B 2 14 ? -4.154 3.959 0.935 1.00 0.00 13 LYS B N 6
ATOM 5715 C CA . LYS B 2 14 ? -3.396 4.262 -0.278 1.00 0.00 13 LYS B CA 6
ATOM 5716 C C . LYS B 2 14 ? -2.454 5.441 -0.078 1.00 0.00 13 LYS B C 6
ATOM 5717 O O . LYS B 2 14 ? -1.324 5.412 -0.556 1.00 0.00 13 LYS B O 6
ATOM 5736 N N . ALA B 2 15 ? -2.911 6.459 0.637 1.00 0.00 14 ALA B N 6
ATOM 5737 C CA . ALA B 2 15 ? -2.082 7.629 0.903 1.00 0.00 14 ALA B CA 6
ATOM 5738 C C . ALA B 2 15 ? -0.855 7.241 1.724 1.00 0.00 14 ALA B C 6
ATOM 5739 O O . ALA B 2 15 ? 0.269 7.633 1.405 1.00 0.00 14 ALA B O 6
ATOM 5746 N N . ARG B 2 16 ? -1.078 6.441 2.764 1.00 0.00 15 ARG B N 6
ATOM 5747 C CA . ARG B 2 16 ? 0.009 5.968 3.618 1.00 0.00 15 ARG B CA 6
ATOM 5748 C C . ARG B 2 16 ? 0.869 4.973 2.847 1.00 0.00 15 ARG B C 6
ATOM 5749 O O . ARG B 2 16 ? 2.099 4.972 2.949 1.00 0.00 15 ARG B O 6
ATOM 5770 N N . ASN B 2 17 ? 0.201 4.142 2.063 1.00 0.00 16 ASN B N 6
ATOM 5771 C CA . ASN B 2 17 ? 0.847 3.139 1.245 1.00 0.00 16 ASN B CA 6
ATOM 5772 C C . ASN B 2 17 ? 1.756 3.796 0.228 1.00 0.00 16 ASN B C 6
ATOM 5773 O O . ASN B 2 17 ? 2.868 3.339 -0.005 1.00 0.00 16 ASN B O 6
ATOM 5784 N N . TYR B 2 18 ? 1.272 4.875 -0.370 1.00 0.00 17 TYR B N 6
ATOM 5785 C CA . TYR B 2 18 ? 2.036 5.603 -1.368 1.00 0.00 17 TYR B CA 6
ATOM 5786 C C . TYR B 2 18 ? 3.364 6.064 -0.791 1.00 0.00 17 TYR B C 6
ATOM 5787 O O . TYR B 2 18 ? 4.418 5.823 -1.378 1.00 0.00 17 TYR B O 6
ATOM 5805 N N . ALA B 2 19 ? 3.303 6.718 0.362 1.00 0.00 18 ALA B N 6
ATOM 5806 C CA . ALA B 2 19 ? 4.506 7.212 1.024 1.00 0.00 18 ALA B CA 6
ATOM 5807 C C . ALA B 2 19 ? 5.474 6.071 1.326 1.00 0.00 18 ALA B C 6
ATOM 5808 O O . ALA B 2 19 ? 6.673 6.179 1.070 1.00 0.00 18 ALA B O 6
ATOM 5815 N N . ALA B 2 20 ? 4.943 4.974 1.858 1.00 0.00 19 ALA B N 6
ATOM 5816 C CA . ALA B 2 20 ? 5.759 3.810 2.182 1.00 0.00 19 ALA B CA 6
ATOM 5817 C C . ALA B 2 20 ? 6.351 3.202 0.913 1.00 0.00 19 ALA B C 6
ATOM 5818 O O . ALA B 2 20 ? 7.494 2.753 0.908 1.00 0.00 19 ALA B O 6
ATOM 5825 N N . LYS B 2 21 ? 5.580 3.213 -0.170 1.00 0.00 20 LYS B N 6
ATOM 5826 C CA . LYS B 2 21 ? 6.046 2.679 -1.446 1.00 0.00 20 LYS B CA 6
ATOM 5827 C C . LYS B 2 21 ? 7.203 3.522 -1.976 1.00 0.00 20 LYS B C 6
ATOM 5828 O O . LYS B 2 21 ? 8.139 2.995 -2.579 1.00 0.00 20 LYS B O 6
ATOM 5847 N N . GLN B 2 22 ? 7.158 4.828 -1.712 1.00 0.00 21 GLN B N 6
ATOM 5848 C CA . GLN B 2 22 ? 8.235 5.720 -2.130 1.00 0.00 21 GLN B CA 6
ATOM 5849 C C . GLN B 2 22 ? 9.461 5.396 -1.299 1.00 0.00 21 GLN B C 6
ATOM 5850 O O . GLN B 2 22 ? 10.584 5.448 -1.783 1.00 0.00 21 GLN B O 6
ATOM 5864 N N . LYS B 2 23 ? 9.223 5.021 -0.047 1.00 0.00 22 LYS B N 6
ATOM 5865 C CA . LYS B 2 23 ? 10.298 4.641 0.849 1.00 0.00 22 LYS B CA 6
ATOM 5866 C C . LYS B 2 23 ? 10.971 3.386 0.321 1.00 0.00 22 LYS B C 6
ATOM 5867 O O . LYS B 2 23 ? 12.194 3.311 0.255 1.00 0.00 22 LYS B O 6
ATOM 5886 N N . VAL B 2 24 ? 10.157 2.416 -0.081 1.00 0.00 23 VAL B N 6
ATOM 5887 C CA . VAL B 2 24 ? 10.669 1.167 -0.629 1.00 0.00 23 VAL B CA 6
ATOM 5888 C C . VAL B 2 24 ? 11.522 1.434 -1.868 1.00 0.00 23 VAL B C 6
ATOM 5889 O O . VAL B 2 24 ? 12.631 0.913 -1.995 1.00 0.00 23 VAL B O 6
ATOM 5902 N N . GLN B 2 25 ? 11.000 2.245 -2.782 1.00 0.00 24 GLN B N 6
ATOM 5903 C CA . GLN B 2 25 ? 11.717 2.563 -4.009 1.00 0.00 24 GLN B CA 6
ATOM 5904 C C . GLN B 2 25 ? 12.953 3.415 -3.719 1.00 0.00 24 GLN B C 6
ATOM 5905 O O . GLN B 2 25 ? 13.966 3.306 -4.410 1.00 0.00 24 GLN B O 6
ATOM 5919 N N . ALA B 2 26 ? 12.876 4.248 -2.688 1.00 0.00 25 ALA B N 6
ATOM 5920 C CA . ALA B 2 26 ? 13.997 5.097 -2.308 1.00 0.00 25 ALA B CA 6
ATOM 5921 C C . ALA B 2 26 ? 15.114 4.240 -1.736 1.00 0.00 25 ALA B C 6
ATOM 5922 O O . ALA B 2 26 ? 16.281 4.387 -2.099 1.00 0.00 25 ALA B O 6
ATOM 5929 N N . LEU B 2 27 ? 14.739 3.321 -0.859 1.00 0.00 26 LEU B N 6
ATOM 5930 C CA . LEU B 2 27 ? 15.692 2.411 -0.247 1.00 0.00 26 LEU B CA 6
ATOM 5931 C C . LEU B 2 27 ? 16.296 1.508 -1.312 1.00 0.00 26 LEU B C 6
ATOM 5932 O O . LEU B 2 27 ? 17.487 1.183 -1.271 1.00 0.00 26 LEU B O 6
ATOM 5948 N N . ARG B 2 28 ? 15.470 1.117 -2.279 1.00 0.00 27 ARG B N 6
ATOM 5949 C CA . ARG B 2 28 ? 15.917 0.266 -3.372 1.00 0.00 27 ARG B CA 6
ATOM 5950 C C . ARG B 2 28 ? 16.947 1.000 -4.226 1.00 0.00 27 ARG B C 6
ATOM 5951 O O . ARG B 2 28 ? 17.919 0.416 -4.699 1.00 0.00 27 ARG B O 6
ATOM 5972 N N . HIS B 2 29 ? 16.709 2.287 -4.426 1.00 0.00 28 HIS B N 6
ATOM 5973 C CA . HIS B 2 29 ? 17.590 3.119 -5.233 1.00 0.00 28 HIS B CA 6
ATOM 5974 C C . HIS B 2 29 ? 18.889 3.436 -4.490 1.00 0.00 28 HIS B C 6
ATOM 5975 O O . HIS B 2 29 ? 19.970 3.411 -5.083 1.00 0.00 28 HIS B O 6
ATOM 5989 N N . LYS B 2 30 ? 18.773 3.745 -3.201 1.00 0.00 29 LYS B N 6
ATOM 5990 C CA . LYS B 2 30 ? 19.935 4.086 -2.382 1.00 0.00 29 LYS B CA 6
ATOM 5991 C C . LYS B 2 30 ? 20.801 2.855 -2.105 1.00 0.00 29 LYS B C 6
ATOM 5992 O O . LYS B 2 30 ? 22.027 2.948 -2.040 1.00 0.00 29 LYS B O 6
ATOM 6011 N N . CYS B 2 31 ? 20.163 1.706 -1.942 1.00 0.00 30 CYS B N 6
ATOM 6012 C CA . CYS B 2 31 ? 20.889 0.470 -1.673 1.00 0.00 30 CYS B CA 6
ATOM 6013 C C . CYS B 2 31 ? 20.324 -0.696 -2.474 1.00 0.00 30 CYS B C 6
ATOM 6014 O O . CYS B 2 31 ? 21.031 -1.318 -3.265 1.00 0.00 30 CYS B O 6
ATOM 6021 N N . GLY B 2 32 ? 19.050 -0.991 -2.269 1.00 0.00 31 GLY B N 6
ATOM 6022 C CA . GLY B 2 32 ? 18.421 -2.086 -2.982 1.00 0.00 31 GLY B CA 6
ATOM 6023 C C . GLY B 2 32 ? 18.228 -3.301 -2.107 1.00 0.00 31 GLY B C 6
ATOM 6024 O O . GLY B 2 32 ? 17.118 -3.811 -1.980 1.00 0.00 31 GLY B O 6
ATOM 6037 N N . GLU A 1 2 ? -19.159 -0.822 -5.906 1.00 0.00 1 GLU A N 7
ATOM 6038 C CA . GLU A 1 2 ? -19.973 -1.602 -4.982 1.00 0.00 1 GLU A CA 7
ATOM 6039 C C . GLU A 1 2 ? -19.149 -2.026 -3.769 1.00 0.00 1 GLU A C 7
ATOM 6040 O O . GLU A 1 2 ? -17.918 -2.050 -3.830 1.00 0.00 1 GLU A O 7
ATOM 6052 N N . VAL A 1 3 ? -19.832 -2.361 -2.673 1.00 0.00 2 VAL A N 7
ATOM 6053 C CA . VAL A 1 3 ? -19.169 -2.788 -1.442 1.00 0.00 2 VAL A CA 7
ATOM 6054 C C . VAL A 1 3 ? -18.173 -3.913 -1.712 1.00 0.00 2 VAL A C 7
ATOM 6055 O O . VAL A 1 3 ? -17.010 -3.825 -1.328 1.00 0.00 2 VAL A O 7
ATOM 6068 N N . ALA A 1 4 ? -18.641 -4.966 -2.379 1.00 0.00 3 ALA A N 7
ATOM 6069 C CA . ALA A 1 4 ? -17.798 -6.115 -2.703 1.00 0.00 3 ALA A CA 7
ATOM 6070 C C . ALA A 1 4 ? -16.573 -5.692 -3.508 1.00 0.00 3 ALA A C 7
ATOM 6071 O O . ALA A 1 4 ? -15.466 -6.179 -3.274 1.00 0.00 3 ALA A O 7
ATOM 6078 N N . GLN A 1 5 ? -16.778 -4.773 -4.443 1.00 0.00 4 GLN A N 7
ATOM 6079 C CA . GLN A 1 5 ? -15.693 -4.264 -5.276 1.00 0.00 4 GLN A CA 7
ATOM 6080 C C . GLN A 1 5 ? -14.660 -3.561 -4.415 1.00 0.00 4 GLN A C 7
ATOM 6081 O O . GLN A 1 5 ? -13.462 -3.836 -4.497 1.00 0.00 4 GLN A O 7
ATOM 6095 N N . LEU A 1 6 ? -15.153 -2.654 -3.590 1.00 0.00 5 LEU A N 7
ATOM 6096 C CA . LEU A 1 6 ? -14.318 -1.875 -2.693 1.00 0.00 5 LEU A CA 7
ATOM 6097 C C . LEU A 1 6 ? -13.570 -2.773 -1.721 1.00 0.00 5 LEU A C 7
ATOM 6098 O O . LEU A 1 6 ? -12.402 -2.541 -1.434 1.00 0.00 5 LEU A O 7
ATOM 6114 N N . GLU A 1 7 ? -14.239 -3.808 -1.237 1.00 0.00 6 GLU A N 7
ATOM 6115 C CA . GLU A 1 7 ? -13.621 -4.752 -0.316 1.00 0.00 6 GLU A CA 7
ATOM 6116 C C . GLU A 1 7 ? -12.437 -5.443 -0.981 1.00 0.00 6 GLU A C 7
ATOM 6117 O O . GLU A 1 7 ? -11.389 -5.630 -0.362 1.00 0.00 6 GLU A O 7
ATOM 6129 N N . LYS A 1 8 ? -12.598 -5.799 -2.251 1.00 0.00 7 LYS A N 7
ATOM 6130 C CA . LYS A 1 8 ? -11.525 -6.445 -2.992 1.00 0.00 7 LYS A CA 7
ATOM 6131 C C . LYS A 1 8 ? -10.408 -5.444 -3.259 1.00 0.00 7 LYS A C 7
ATOM 6132 O O . LYS A 1 8 ? -9.231 -5.793 -3.271 1.00 0.00 7 LYS A O 7
ATOM 6151 N N . GLU A 1 9 ? -10.798 -4.194 -3.459 1.00 0.00 8 GLU A N 7
ATOM 6152 C CA . GLU A 1 9 ? -9.858 -3.117 -3.716 1.00 0.00 8 GLU A CA 7
ATOM 6153 C C . GLU A 1 9 ? -9.062 -2.796 -2.453 1.00 0.00 8 GLU A C 7
ATOM 6154 O O . GLU A 1 9 ? -7.838 -2.657 -2.494 1.00 0.00 8 GLU A O 7
ATOM 6166 N N . VAL A 1 10 ? -9.763 -2.701 -1.329 1.00 0.00 9 VAL A N 7
ATOM 6167 C CA . VAL A 1 10 ? -9.130 -2.424 -0.049 1.00 0.00 9 VAL A CA 7
ATOM 6168 C C . VAL A 1 10 ? -8.165 -3.553 0.291 1.00 0.00 9 VAL A C 7
ATOM 6169 O O . VAL A 1 10 ? -7.032 -3.313 0.706 1.00 0.00 9 VAL A O 7
ATOM 6182 N N . ALA A 1 11 ? -8.616 -4.786 0.075 1.00 0.00 10 ALA A N 7
ATOM 6183 C CA . ALA A 1 11 ? -7.793 -5.961 0.327 1.00 0.00 10 ALA A CA 7
ATOM 6184 C C . ALA A 1 11 ? -6.609 -5.998 -0.634 1.00 0.00 10 ALA A C 7
ATOM 6185 O O . ALA A 1 11 ? -5.545 -6.532 -0.314 1.00 0.00 10 ALA A O 7
ATOM 6192 N N . GLN A 1 12 ? -6.805 -5.413 -1.809 1.00 0.00 11 GLN A N 7
ATOM 6193 C CA . GLN A 1 12 ? -5.766 -5.351 -2.826 1.00 0.00 11 GLN A CA 7
ATOM 6194 C C . GLN A 1 12 ? -4.672 -4.410 -2.361 1.00 0.00 11 GLN A C 7
ATOM 6195 O O . GLN A 1 12 ? -3.487 -4.741 -2.389 1.00 0.00 11 GLN A O 7
ATOM 6209 N N . ALA A 1 13 ? -5.093 -3.228 -1.932 1.00 0.00 12 ALA A N 7
ATOM 6210 C CA . ALA A 1 13 ? -4.171 -2.214 -1.458 1.00 0.00 12 ALA A CA 7
ATOM 6211 C C . ALA A 1 13 ? -3.490 -2.642 -0.169 1.00 0.00 12 ALA A C 7
ATOM 6212 O O . ALA A 1 13 ? -2.289 -2.475 -0.029 1.00 0.00 12 ALA A O 7
ATOM 6219 N N . GLU A 1 14 ? -4.259 -3.192 0.768 1.00 0.00 13 GLU A N 7
ATOM 6220 C CA . GLU A 1 14 ? -3.714 -3.640 2.046 1.00 0.00 13 GLU A CA 7
ATOM 6221 C C . GLU A 1 14 ? -2.613 -4.677 1.845 1.00 0.00 13 GLU A C 7
ATOM 6222 O O . GLU A 1 14 ? -1.556 -4.600 2.476 1.00 0.00 13 GLU A O 7
ATOM 6234 N N . ALA A 1 15 ? -2.857 -5.636 0.953 1.00 0.00 14 ALA A N 7
ATOM 6235 C CA . ALA A 1 15 ? -1.874 -6.672 0.663 1.00 0.00 14 ALA A CA 7
ATOM 6236 C C . ALA A 1 15 ? -0.637 -6.049 0.037 1.00 0.00 14 ALA A C 7
ATOM 6237 O O . ALA A 1 15 ? 0.484 -6.279 0.491 1.00 0.00 14 ALA A O 7
ATOM 6244 N N . GLU A 1 16 ? -0.858 -5.240 -0.996 1.00 0.00 15 GLU A N 7
ATOM 6245 C CA . GLU A 1 16 ? 0.215 -4.551 -1.687 1.00 0.00 15 GLU A CA 7
ATOM 6246 C C . GLU A 1 16 ? 1.009 -3.696 -0.703 1.00 0.00 15 GLU A C 7
ATOM 6247 O O . GLU A 1 16 ? 2.237 -3.717 -0.689 1.00 0.00 15 GLU A O 7
ATOM 6259 N N . ASN A 1 17 ? 0.277 -2.947 0.116 1.00 0.00 16 ASN A N 7
ATOM 6260 C CA . ASN A 1 17 ? 0.850 -2.063 1.127 1.00 0.00 16 ASN A CA 7
ATOM 6261 C C . ASN A 1 17 ? 1.755 -2.837 2.070 1.00 0.00 16 ASN A C 7
ATOM 6262 O O . ASN A 1 17 ? 2.861 -2.401 2.390 1.00 0.00 16 ASN A O 7
ATOM 6273 N N . TYR A 1 18 ? 1.276 -3.999 2.499 1.00 0.00 17 TYR A N 7
ATOM 6274 C CA . TYR A 1 18 ? 2.036 -4.862 3.395 1.00 0.00 17 TYR A CA 7
ATOM 6275 C C . TYR A 1 18 ? 3.369 -5.224 2.750 1.00 0.00 17 TYR A C 7
ATOM 6276 O O . TYR A 1 18 ? 4.412 -5.218 3.404 1.00 0.00 17 TYR A O 7
ATOM 6294 N N . GLN A 1 19 ? 3.323 -5.522 1.457 1.00 0.00 18 GLN A N 7
ATOM 6295 C CA . GLN A 1 19 ? 4.519 -5.878 0.705 1.00 0.00 18 GLN A CA 7
ATOM 6296 C C . GLN A 1 19 ? 5.449 -4.676 0.564 1.00 0.00 18 GLN A C 7
ATOM 6297 O O . GLN A 1 19 ? 6.666 -4.806 0.692 1.00 0.00 18 GLN A O 7
ATOM 6311 N N . LEU A 1 20 ? 4.864 -3.513 0.301 1.00 0.00 19 LEU A N 7
ATOM 6312 C CA . LEU A 1 20 ? 5.630 -2.282 0.138 1.00 0.00 19 LEU A CA 7
ATOM 6313 C C . LEU A 1 20 ? 6.402 -1.949 1.405 1.00 0.00 19 LEU A C 7
ATOM 6314 O O . LEU A 1 20 ? 7.620 -1.795 1.372 1.00 0.00 19 LEU A O 7
ATOM 6330 N N . GLU A 1 21 ? 5.686 -1.844 2.519 1.00 0.00 20 GLU A N 7
ATOM 6331 C CA . GLU A 1 21 ? 6.309 -1.534 3.798 1.00 0.00 20 GLU A CA 7
ATOM 6332 C C . GLU A 1 21 ? 7.338 -2.598 4.165 1.00 0.00 20 GLU A C 7
ATOM 6333 O O . GLU A 1 21 ? 8.382 -2.291 4.738 1.00 0.00 20 GLU A O 7
ATOM 6345 N N . GLN A 1 22 ? 7.042 -3.847 3.818 1.00 0.00 21 GLN A N 7
ATOM 6346 C CA . GLN A 1 22 ? 7.944 -4.950 4.099 1.00 0.00 21 GLN A CA 7
ATOM 6347 C C . GLN A 1 22 ? 9.245 -4.775 3.323 1.00 0.00 21 GLN A C 7
ATOM 6348 O O . GLN A 1 22 ? 10.336 -4.948 3.868 1.00 0.00 21 GLN A O 7
ATOM 6362 N N . GLU A 1 23 ? 9.118 -4.423 2.050 1.00 0.00 22 GLU A N 7
ATOM 6363 C CA . GLU A 1 23 ? 10.269 -4.213 1.191 1.00 0.00 22 GLU A CA 7
ATOM 6364 C C . GLU A 1 23 ? 11.033 -2.975 1.639 1.00 0.00 22 GLU A C 7
ATOM 6365 O O . GLU A 1 23 ? 12.262 -2.982 1.696 1.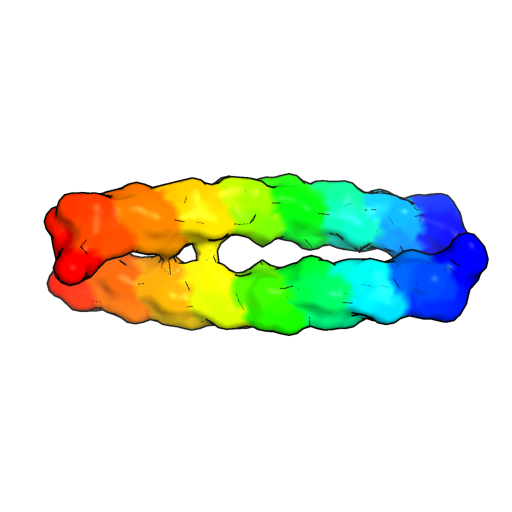00 0.00 22 GLU A O 7
ATOM 6377 N N . VAL A 1 24 ? 10.295 -1.921 1.980 1.00 0.00 23 VAL A N 7
ATOM 6378 C CA . VAL A 1 24 ? 10.901 -0.682 2.451 1.00 0.00 23 VAL A CA 7
ATOM 6379 C C . VAL A 1 24 ? 11.733 -0.950 3.699 1.00 0.00 23 VAL A C 7
ATOM 6380 O O . VAL A 1 24 ? 12.882 -0.519 3.791 1.00 0.00 23 VAL A O 7
ATOM 6393 N N . ALA A 1 25 ? 11.151 -1.684 4.643 1.00 0.00 24 ALA A N 7
ATOM 6394 C CA . ALA A 1 25 ? 11.837 -2.032 5.878 1.00 0.00 24 ALA A CA 7
ATOM 6395 C C . ALA A 1 25 ? 13.088 -2.836 5.576 1.00 0.00 24 ALA A C 7
ATOM 6396 O O . ALA A 1 25 ? 14.158 -2.557 6.104 1.00 0.00 24 ALA A O 7
ATOM 6403 N N . GLN A 1 26 ? 12.939 -3.831 4.712 1.00 0.00 25 GLN A N 7
ATOM 6404 C CA . GLN A 1 26 ? 14.045 -4.694 4.314 1.00 0.00 25 GLN A CA 7
ATOM 6405 C C . GLN A 1 26 ? 15.186 -3.864 3.722 1.00 0.00 25 GLN A C 7
ATOM 6406 O O . GLN A 1 26 ? 16.346 -4.045 4.087 1.00 0.00 25 GLN A O 7
ATOM 6420 N N . LEU A 1 27 ? 14.848 -2.948 2.820 1.00 0.00 26 LEU A N 7
ATOM 6421 C CA . LEU A 1 27 ? 15.853 -2.096 2.191 1.00 0.00 26 LEU A CA 7
ATOM 6422 C C . LEU A 1 27 ? 16.501 -1.157 3.207 1.00 0.00 26 LEU A C 7
ATOM 6423 O O . LEU A 1 27 ? 17.715 -1.139 3.336 1.00 0.00 26 LEU A O 7
ATOM 6439 N N . GLU A 1 28 ? 15.693 -0.386 3.928 1.00 0.00 27 GLU A N 7
ATOM 6440 C CA . GLU A 1 28 ? 16.207 0.556 4.932 1.00 0.00 27 GLU A CA 7
ATOM 6441 C C . GLU A 1 28 ? 17.047 -0.148 6.001 1.00 0.00 27 GLU A C 7
ATOM 6442 O O . GLU A 1 28 ? 18.095 0.351 6.409 1.00 0.00 27 GLU A O 7
ATOM 6454 N N . HIS A 1 29 ? 16.566 -1.293 6.465 1.00 0.00 28 HIS A N 7
ATOM 6455 C CA . HIS A 1 29 ? 17.247 -2.064 7.501 1.00 0.00 28 HIS A CA 7
ATOM 6456 C C . HIS A 1 29 ? 18.649 -2.472 7.056 1.00 0.00 28 HIS A C 7
ATOM 6457 O O . HIS A 1 29 ? 19.614 -2.346 7.814 1.00 0.00 28 HIS A O 7
ATOM 6471 N N . GLU A 1 30 ? 18.757 -2.959 5.830 1.00 0.00 29 GLU A N 7
ATOM 6472 C CA . GLU A 1 30 ? 20.038 -3.393 5.290 1.00 0.00 29 GLU A CA 7
ATOM 6473 C C . GLU A 1 30 ? 20.844 -2.206 4.778 1.00 0.00 29 GLU A C 7
ATOM 6474 O O . GLU A 1 30 ? 22.073 -2.256 4.700 1.00 0.00 29 GLU A O 7
ATOM 6486 N N . CYS A 1 31 ? 20.140 -1.149 4.429 1.00 0.00 30 CYS A N 7
ATOM 6487 C CA . CYS A 1 31 ? 20.749 0.064 3.909 1.00 0.00 30 CYS A CA 7
ATOM 6488 C C . CYS A 1 31 ? 20.695 1.192 4.935 1.00 0.00 30 CYS A C 7
ATOM 6489 O O . CYS A 1 31 ? 20.225 2.293 4.642 1.00 0.00 30 CYS A O 7
ATOM 6496 N N . GLY A 1 32 ? 21.172 0.909 6.140 1.00 0.00 31 GLY A N 7
ATOM 6497 C CA . GLY A 1 32 ? 21.168 1.902 7.195 1.00 0.00 31 GLY A CA 7
ATOM 6498 C C . GLY A 1 32 ? 20.979 1.281 8.563 1.00 0.00 31 GLY A C 7
ATOM 6499 O O . GLY A 1 32 ? 21.779 1.501 9.471 1.00 0.00 31 GLY A O 7
ATOM 6512 N N . GLU B 2 2 ? -19.223 0.336 4.927 1.00 0.00 1 GLU B N 7
ATOM 6513 C CA . GLU B 2 2 ? -19.878 1.408 4.188 1.00 0.00 1 GLU B CA 7
ATOM 6514 C C . GLU B 2 2 ? -19.159 1.663 2.869 1.00 0.00 1 GLU B C 7
ATOM 6515 O O . GLU B 2 2 ? -17.933 1.741 2.831 1.00 0.00 1 GLU B O 7
ATOM 6527 N N . VAL B 2 3 ? -19.935 1.796 1.802 1.00 0.00 2 VAL B N 7
ATOM 6528 C CA . VAL B 2 3 ? -19.398 2.061 0.473 1.00 0.00 2 VAL B CA 7
ATOM 6529 C C . VAL B 2 3 ? -18.458 3.263 0.501 1.00 0.00 2 VAL B C 7
ATOM 6530 O O . VAL B 2 3 ? -17.280 3.156 0.163 1.00 0.00 2 VAL B O 7
ATOM 6543 N N . GLN B 2 4 ? -18.993 4.405 0.912 1.00 0.00 3 GLN B N 7
ATOM 6544 C CA . GLN B 2 4 ? -18.217 5.636 0.985 1.00 0.00 3 GLN B CA 7
ATOM 6545 C C . GLN B 2 4 ? -17.015 5.465 1.911 1.00 0.00 3 GLN B C 7
ATOM 6546 O O . GLN B 2 4 ? -15.928 5.975 1.640 1.00 0.00 3 GLN B O 7
ATOM 6560 N N . ALA B 2 5 ? -17.213 4.724 2.991 1.00 0.00 4 ALA B N 7
ATOM 6561 C CA . ALA B 2 5 ? -16.150 4.463 3.954 1.00 0.00 4 ALA B CA 7
ATOM 6562 C C . ALA B 2 5 ? -15.003 3.694 3.308 1.00 0.00 4 ALA B C 7
ATOM 6563 O O . ALA B 2 5 ? -13.834 4.037 3.482 1.00 0.00 4 ALA B O 7
ATOM 6570 N N . LEU B 2 6 ? -15.349 2.656 2.556 1.00 0.00 5 LEU B N 7
ATOM 6571 C CA . LEU B 2 6 ? -14.353 1.836 1.879 1.00 0.00 5 LEU B CA 7
ATOM 6572 C C . LEU B 2 6 ? -13.640 2.642 0.800 1.00 0.00 5 LEU B C 7
ATOM 6573 O O . LEU B 2 6 ? -12.450 2.458 0.567 1.00 0.00 5 LEU B O 7
ATOM 6589 N N . LYS B 2 7 ? -14.368 3.553 0.166 1.00 0.00 6 LYS B N 7
ATOM 6590 C CA . LYS B 2 7 ? -13.790 4.404 -0.869 1.00 0.00 6 LYS B CA 7
ATOM 6591 C C . LYS B 2 7 ? -12.694 5.272 -0.266 1.00 0.00 6 LYS B C 7
ATOM 6592 O O . LYS B 2 7 ? -11.619 5.427 -0.847 1.00 0.00 6 LYS B O 7
ATOM 6611 N N . LYS B 2 8 ? -12.953 5.804 0.927 1.00 0.00 7 LYS B N 7
ATOM 6612 C CA . LYS B 2 8 ? -11.963 6.618 1.622 1.00 0.00 7 LYS B CA 7
ATOM 6613 C C . LYS B 2 8 ? -10.800 5.737 2.067 1.00 0.00 7 LYS B C 7
ATOM 6614 O O . LYS B 2 8 ? -9.644 6.157 2.048 1.00 0.00 7 LYS B O 7
ATOM 6633 N N . ARG B 2 9 ? -11.120 4.496 2.428 1.00 0.00 8 ARG B N 7
ATOM 6634 C CA . ARG B 2 9 ? -10.113 3.521 2.829 1.00 0.00 8 ARG B CA 7
ATOM 6635 C C . ARG B 2 9 ? -9.177 3.276 1.652 1.00 0.00 8 ARG B C 7
ATOM 6636 O O . ARG B 2 9 ? -7.955 3.246 1.805 1.00 0.00 8 ARG B O 7
ATOM 6657 N N . VAL B 2 10 ? -9.770 3.135 0.469 1.00 0.00 9 VAL B N 7
ATOM 6658 C CA . VAL B 2 10 ? -9.012 2.924 -0.753 1.00 0.00 9 VAL B CA 7
ATOM 6659 C C . VAL B 2 10 ? -8.122 4.129 -1.048 1.00 0.00 9 VAL B C 7
ATOM 6660 O O . VAL B 2 10 ? -6.928 3.980 -1.292 1.00 0.00 9 VAL B O 7
ATOM 6673 N N . GLN B 2 11 ? -8.716 5.322 -1.022 1.00 0.00 10 GLN B N 7
ATOM 6674 C CA . GLN B 2 11 ? -7.982 6.555 -1.293 1.00 0.00 10 GLN B CA 7
ATOM 6675 C C . GLN B 2 11 ? -6.810 6.728 -0.334 1.00 0.00 10 GLN B C 7
ATOM 6676 O O . GLN B 2 11 ? -5.743 7.204 -0.727 1.00 0.00 10 GLN B O 7
ATOM 6690 N N . ALA B 2 12 ? -7.010 6.329 0.916 1.00 0.00 11 ALA B N 7
ATOM 6691 C CA . ALA B 2 12 ? -5.970 6.431 1.925 1.00 0.00 11 ALA B CA 7
ATOM 6692 C C . ALA B 2 12 ? -4.859 5.432 1.637 1.00 0.00 11 ALA B C 7
ATOM 6693 O O . ALA B 2 12 ? -3.677 5.783 1.620 1.00 0.00 11 ALA B O 7
ATOM 6700 N N . LEU B 2 13 ? -5.252 4.188 1.394 1.00 0.00 12 LEU B N 7
ATOM 6701 C CA . LEU B 2 13 ? -4.307 3.130 1.094 1.00 0.00 12 LEU B CA 7
ATOM 6702 C C . LEU B 2 13 ? -3.523 3.439 -0.167 1.00 0.00 12 LEU B C 7
ATOM 6703 O O . LEU B 2 13 ? -2.310 3.348 -0.168 1.00 0.00 12 LEU B O 7
ATOM 6719 N N . LYS B 2 14 ? -4.221 3.804 -1.238 1.00 0.00 13 LYS B N 7
ATOM 6720 C CA . LYS B 2 14 ? -3.563 4.114 -2.506 1.00 0.00 13 LYS B CA 7
ATOM 6721 C C . LYS B 2 14 ? -2.563 5.250 -2.341 1.00 0.00 13 LYS B C 7
ATOM 6722 O O . LYS B 2 14 ? -1.504 5.238 -2.960 1.00 0.00 13 LYS B O 7
ATOM 6741 N N . ALA B 2 15 ? -2.887 6.216 -1.492 1.00 0.00 14 ALA B N 7
ATOM 6742 C CA . ALA B 2 15 ? -1.986 7.334 -1.247 1.00 0.00 14 ALA B CA 7
ATOM 6743 C C . ALA B 2 15 ? -0.729 6.846 -0.542 1.00 0.00 14 ALA B C 7
ATOM 6744 O O . ALA B 2 15 ? 0.382 7.292 -0.836 1.00 0.00 14 ALA B O 7
ATOM 6751 N N . ARG B 2 16 ? -0.909 5.904 0.375 1.00 0.00 15 ARG B N 7
ATOM 6752 C CA . ARG B 2 16 ? 0.208 5.328 1.106 1.00 0.00 15 ARG B CA 7
ATOM 6753 C C . ARG B 2 16 ? 0.961 4.355 0.204 1.00 0.00 15 ARG B C 7
ATOM 6754 O O . ARG B 2 16 ? 2.186 4.297 0.222 1.00 0.00 15 ARG B O 7
ATOM 6775 N N . ASN B 2 17 ? 0.209 3.612 -0.592 1.00 0.00 16 ASN B N 7
ATOM 6776 C CA . ASN B 2 17 ? 0.767 2.649 -1.522 1.00 0.00 16 ASN B CA 7
ATOM 6777 C C . ASN B 2 17 ? 1.618 3.360 -2.558 1.00 0.00 16 ASN B C 7
ATOM 6778 O O . ASN B 2 17 ? 2.736 2.948 -2.846 1.00 0.00 16 ASN B O 7
ATOM 6789 N N . TYR B 2 18 ? 1.083 4.442 -3.103 1.00 0.00 17 TYR B N 7
ATOM 6790 C CA . TYR B 2 18 ? 1.790 5.227 -4.099 1.00 0.00 17 TYR B CA 7
ATOM 6791 C C . TYR B 2 18 ? 3.118 5.723 -3.543 1.00 0.00 17 TYR B C 7
ATOM 6792 O O . TYR B 2 18 ? 4.160 5.590 -4.184 1.00 0.00 17 TYR B O 7
ATOM 6810 N N . ALA B 2 19 ? 3.064 6.292 -2.344 1.00 0.00 18 ALA B N 7
ATOM 6811 C CA . ALA B 2 19 ? 4.256 6.813 -1.689 1.00 0.00 18 ALA B CA 7
ATOM 6812 C C . ALA B 2 19 ? 5.235 5.691 -1.344 1.00 0.00 18 ALA B C 7
ATOM 6813 O O . ALA B 2 19 ? 6.435 5.808 -1.600 1.00 0.00 18 ALA B O 7
ATOM 6820 N N . ALA B 2 20 ? 4.718 4.608 -0.768 1.00 0.00 19 ALA B N 7
ATOM 6821 C CA . ALA B 2 20 ? 5.544 3.467 -0.389 1.00 0.00 19 ALA B CA 7
ATOM 6822 C C . ALA B 2 20 ? 6.234 2.868 -1.609 1.00 0.00 19 ALA B C 7
ATOM 6823 O O . ALA B 2 20 ? 7.390 2.456 -1.538 1.00 0.00 19 ALA B O 7
ATOM 6830 N N . LYS B 2 21 ? 5.531 2.848 -2.737 1.00 0.00 20 LYS B N 7
ATOM 6831 C CA . LYS B 2 21 ? 6.097 2.326 -3.975 1.00 0.00 20 LYS B CA 7
ATOM 6832 C C . LYS B 2 21 ? 7.282 3.175 -4.404 1.00 0.00 20 LYS B C 7
ATOM 6833 O O . LYS B 2 21 ? 8.303 2.651 -4.853 1.00 0.00 20 LYS B O 7
ATOM 6852 N N . GLN B 2 22 ? 7.156 4.488 -4.230 1.00 0.00 21 GLN B N 7
ATOM 6853 C CA . GLN B 2 22 ? 8.238 5.396 -4.572 1.00 0.00 21 GLN B CA 7
ATOM 6854 C C . GLN B 2 22 ? 9.400 5.157 -3.625 1.00 0.00 21 GLN B C 7
ATOM 6855 O O . GLN B 2 22 ? 10.559 5.264 -4.017 1.00 0.00 21 GLN B O 7
ATOM 6869 N N . LYS B 2 23 ? 9.073 4.793 -2.386 1.00 0.00 22 LYS B N 7
ATOM 6870 C CA . LYS B 2 23 ? 10.081 4.490 -1.380 1.00 0.00 22 LYS B CA 7
ATOM 6871 C C . LYS B 2 23 ? 10.877 3.271 -1.805 1.00 0.00 22 LYS B C 7
ATOM 6872 O O . LYS B 2 23 ? 12.102 3.300 -1.820 1.00 0.00 22 LYS B O 7
ATOM 6891 N N . VAL B 2 24 ? 10.167 2.206 -2.163 1.00 0.00 23 VAL B N 7
ATOM 6892 C CA . VAL B 2 24 ? 10.801 0.969 -2.603 1.00 0.00 23 VAL B CA 7
ATOM 6893 C C . VAL B 2 24 ? 11.746 1.229 -3.777 1.00 0.00 23 VAL B C 7
ATOM 6894 O O . VAL B 2 24 ? 12.902 0.804 -3.770 1.00 0.00 23 VAL B O 7
ATOM 69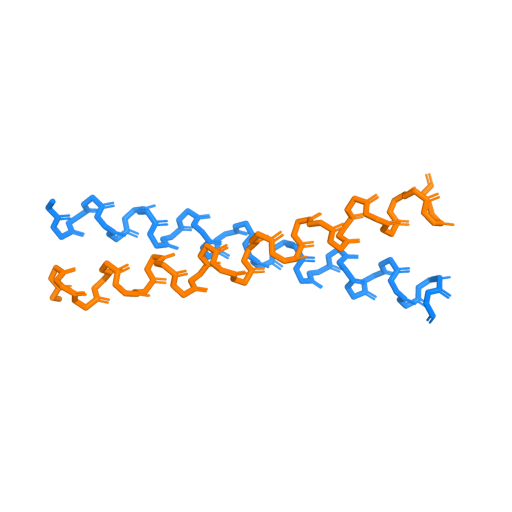07 N N . GLN B 2 25 ? 11.243 1.926 -4.786 1.00 0.00 24 GLN B N 7
ATOM 6908 C CA . GLN B 2 25 ? 12.033 2.233 -5.967 1.00 0.00 24 GLN B CA 7
ATOM 6909 C C . GLN B 2 25 ? 13.166 3.208 -5.659 1.00 0.00 24 GLN B C 7
ATOM 6910 O O . GLN B 2 25 ? 14.222 3.144 -6.280 1.00 0.00 24 GLN B O 7
ATOM 6924 N N . ALA B 2 26 ? 12.951 4.100 -4.698 1.00 0.00 25 ALA B N 7
ATOM 6925 C CA . ALA B 2 26 ? 13.976 5.069 -4.322 1.00 0.00 25 ALA B CA 7
ATOM 6926 C C . ALA B 2 26 ? 15.080 4.380 -3.547 1.00 0.00 25 ALA B C 7
ATOM 6927 O O . ALA B 2 26 ? 16.263 4.617 -3.778 1.00 0.00 25 ALA B O 7
ATOM 6934 N N . LEU B 2 27 ? 14.678 3.506 -2.638 1.00 0.00 26 LEU B N 7
ATOM 6935 C CA . LEU B 2 27 ? 15.619 2.756 -1.830 1.00 0.00 26 LEU B CA 7
ATOM 6936 C C . LEU B 2 27 ? 16.453 1.851 -2.711 1.00 0.00 26 LEU B C 7
ATOM 6937 O O . LEU B 2 27 ? 17.664 1.817 -2.587 1.00 0.00 26 LEU B O 7
ATOM 6953 N N . ARG B 2 28 ? 15.794 1.136 -3.615 1.00 0.00 27 ARG B N 7
ATOM 6954 C CA . ARG B 2 28 ? 16.487 0.239 -4.529 1.00 0.00 27 ARG B CA 7
ATOM 6955 C C . ARG B 2 28 ? 17.369 1.013 -5.508 1.00 0.00 27 ARG B C 7
ATOM 6956 O O . ARG B 2 28 ? 18.311 0.467 -6.076 1.00 0.00 27 ARG B O 7
ATOM 6977 N N . HIS B 2 29 ? 17.069 2.291 -5.681 1.00 0.00 28 HIS B N 7
ATOM 6978 C CA . HIS B 2 29 ? 17.846 3.148 -6.565 1.00 0.00 28 HIS B CA 7
ATOM 6979 C C . HIS B 2 29 ? 19.090 3.640 -5.825 1.00 0.00 28 HIS B C 7
ATOM 6980 O O . HIS B 2 29 ? 20.198 3.643 -6.366 1.00 0.00 28 HIS B O 7
ATOM 6994 N N . LYS B 2 30 ? 18.884 4.050 -4.585 1.00 0.00 29 LYS B N 7
ATOM 6995 C CA . LYS B 2 30 ? 19.957 4.551 -3.738 1.00 0.00 29 LYS B CA 7
ATOM 6996 C C . LYS B 2 30 ? 20.847 3.413 -3.246 1.00 0.00 29 LYS B C 7
ATOM 6997 O O . LYS B 2 30 ? 22.076 3.493 -3.283 1.00 0.00 29 LYS B O 7
ATOM 7016 N N . CYS B 2 31 ? 20.205 2.366 -2.761 1.00 0.00 30 CYS B N 7
ATOM 7017 C CA . CYS B 2 31 ? 20.892 1.207 -2.223 1.00 0.00 30 CYS B CA 7
ATOM 7018 C C . CYS B 2 31 ? 20.076 -0.053 -2.497 1.00 0.00 30 CYS B C 7
ATOM 7019 O O . CYS B 2 31 ? 19.246 -0.460 -1.688 1.00 0.00 30 CYS B O 7
ATOM 7026 N N . GLY B 2 32 ? 20.296 -0.652 -3.656 1.00 0.00 31 GLY B N 7
ATOM 7027 C CA . GLY B 2 32 ? 19.561 -1.846 -4.020 1.00 0.00 31 GLY B CA 7
ATOM 7028 C C . GLY B 2 32 ? 20.244 -3.106 -3.538 1.00 0.00 31 GLY B C 7
ATOM 7029 O O . GLY B 2 32 ? 21.464 -3.238 -3.643 1.00 0.00 31 GLY B O 7
ATOM 7042 N N . GLU A 1 2 ? -19.100 -0.879 -6.166 1.00 0.00 1 GLU A N 8
ATOM 7043 C CA . GLU A 1 2 ? -19.934 -1.602 -5.219 1.00 0.00 1 GLU A CA 8
ATOM 7044 C C . GLU A 1 2 ? -19.134 -1.935 -3.959 1.00 0.00 1 GLU A C 8
ATOM 7045 O O . GLU A 1 2 ? -17.902 -1.965 -3.992 1.00 0.00 1 GLU A O 8
ATOM 7057 N N . VAL A 1 3 ? -19.838 -2.185 -2.858 1.00 0.00 2 VAL A N 8
ATOM 7058 C CA . VAL A 1 3 ? -19.200 -2.518 -1.589 1.00 0.00 2 VAL A CA 8
ATOM 7059 C C . VAL A 1 3 ? -18.232 -3.689 -1.753 1.00 0.00 2 VAL A C 8
ATOM 7060 O O . VAL A 1 3 ? -17.066 -3.588 -1.380 1.00 0.00 2 VAL A O 8
ATOM 7073 N N . ALA A 1 4 ? -18.719 -4.789 -2.320 1.00 0.00 3 ALA A N 8
ATOM 7074 C CA . ALA A 1 4 ? -17.896 -5.980 -2.543 1.00 0.00 3 ALA A CA 8
ATOM 7075 C C . ALA A 1 4 ? -16.644 -5.654 -3.358 1.00 0.00 3 ALA A C 8
ATOM 7076 O O . ALA A 1 4 ? -15.558 -6.166 -3.084 1.00 0.00 3 ALA A O 8
ATOM 7083 N N . GLN A 1 5 ? -16.803 -4.792 -4.353 1.00 0.00 4 GLN A N 8
ATOM 7084 C CA . GLN A 1 5 ? -15.691 -4.384 -5.206 1.00 0.00 4 GLN A CA 8
ATOM 7085 C C . GLN A 1 5 ? -14.674 -3.594 -4.404 1.00 0.00 4 GLN A C 8
ATOM 7086 O O . GLN A 1 5 ? -13.472 -3.807 -4.506 1.00 0.00 4 GLN A O 8
ATOM 7100 N N . LEU A 1 6 ? -15.171 -2.677 -3.599 1.00 0.00 5 LEU A N 8
ATOM 7101 C CA . LEU A 1 6 ? -14.316 -1.853 -2.770 1.00 0.00 5 LEU A CA 8
ATOM 7102 C C . LEU A 1 6 ? -13.618 -2.711 -1.723 1.00 0.00 5 LEU A C 8
ATOM 7103 O O . LEU A 1 6 ? -12.447 -2.505 -1.427 1.00 0.00 5 LEU A O 8
ATOM 7119 N N . GLU A 1 7 ? -14.336 -3.693 -1.195 1.00 0.00 6 GLU A N 8
ATOM 7120 C CA . GLU A 1 7 ? -13.789 -4.610 -0.202 1.00 0.00 6 GLU A CA 8
ATOM 7121 C C . GLU A 1 7 ? -12.641 -5.419 -0.790 1.00 0.00 6 GLU A C 8
ATOM 7122 O O . GLU A 1 7 ? -11.598 -5.589 -0.153 1.00 0.00 6 GLU A O 8
ATOM 7134 N N . LYS A 1 8 ? -12.827 -5.917 -2.010 1.00 0.00 7 LYS A N 8
ATOM 7135 C CA . LYS A 1 8 ? -11.794 -6.706 -2.661 1.00 0.00 7 LYS A CA 8
ATOM 7136 C C . LYS A 1 8 ? -10.628 -5.811 -3.073 1.00 0.00 7 LYS A C 8
ATOM 7137 O O . LYS A 1 8 ? -9.486 -6.266 -3.184 1.00 0.00 7 LYS A O 8
ATOM 7156 N N . GLU A 1 9 ? -10.918 -4.529 -3.258 1.00 0.00 8 GLU A N 8
ATOM 7157 C CA . GLU A 1 9 ? -9.907 -3.555 -3.617 1.00 0.00 8 GLU A CA 8
ATOM 7158 C C . GLU A 1 9 ? -9.106 -3.166 -2.375 1.00 0.00 8 GLU A C 8
ATOM 7159 O O . GLU A 1 9 ? -7.881 -3.026 -2.427 1.00 0.00 8 GLU A O 8
ATOM 7171 N N . VAL A 1 10 ? -9.806 -3.023 -1.254 1.00 0.00 9 VAL A N 8
ATOM 7172 C CA . VAL A 1 10 ? -9.174 -2.686 0.014 1.00 0.00 9 VAL A CA 8
ATOM 7173 C C . VAL A 1 10 ? -8.201 -3.788 0.391 1.00 0.00 9 VAL A C 8
ATOM 7174 O O . VAL A 1 10 ? -7.051 -3.528 0.748 1.00 0.00 9 VAL A O 8
ATOM 7187 N N . ALA A 1 11 ? -8.667 -5.023 0.276 1.00 0.00 10 ALA A N 8
ATOM 7188 C CA . ALA A 1 11 ? -7.845 -6.183 0.579 1.00 0.00 10 ALA A CA 8
ATOM 7189 C C . ALA A 1 11 ? -6.664 -6.272 -0.381 1.00 0.00 10 ALA A C 8
ATOM 7190 O O . ALA A 1 11 ? -5.602 -6.780 -0.025 1.00 0.00 10 ALA A O 8
ATOM 7197 N N . GLN A 1 12 ? -6.857 -5.761 -1.593 1.00 0.00 11 GLN A N 8
ATOM 7198 C CA . GLN A 1 12 ? -5.813 -5.766 -2.606 1.00 0.00 11 GLN A CA 8
ATOM 7199 C C . GLN A 1 12 ? -4.735 -4.758 -2.236 1.00 0.00 11 GLN A C 8
ATOM 7200 O O . GLN A 1 12 ? -3.542 -5.057 -2.280 1.00 0.00 11 GLN A O 8
ATOM 7214 N N . ALA A 1 13 ? -5.172 -3.564 -1.854 1.00 0.00 12 ALA A N 8
ATOM 7215 C CA . ALA A 1 13 ? -4.253 -2.508 -1.458 1.00 0.00 12 ALA A CA 8
ATOM 7216 C C . ALA A 1 13 ? -3.491 -2.916 -0.212 1.00 0.00 12 ALA A C 8
ATOM 7217 O O . ALA A 1 13 ? -2.272 -2.771 -0.155 1.00 0.00 12 ALA A O 8
ATOM 7224 N N . GLU A 1 14 ? -4.218 -3.445 0.768 1.00 0.00 13 GLU A N 8
ATOM 7225 C CA . GLU A 1 14 ? -3.615 -3.906 2.013 1.00 0.00 13 GLU A CA 8
ATOM 7226 C C . GLU A 1 14 ? -2.593 -4.998 1.730 1.00 0.00 13 GLU A C 8
ATOM 7227 O O . GLU A 1 14 ? -1.554 -5.067 2.381 1.00 0.00 13 GLU A O 8
ATOM 7239 N N . ALA A 1 15 ? -2.881 -5.839 0.742 1.00 0.00 14 ALA A N 8
ATOM 7240 C CA . ALA A 1 15 ? -1.968 -6.908 0.370 1.00 0.00 14 ALA A CA 8
ATOM 7241 C C . ALA A 1 15 ? -0.649 -6.321 -0.116 1.00 0.00 14 ALA A C 8
ATOM 7242 O O . ALA A 1 15 ? 0.423 -6.729 0.332 1.00 0.00 14 ALA A O 8
ATOM 7249 N N . GLU A 1 16 ? -0.736 -5.340 -1.011 1.00 0.00 15 GLU A N 8
ATOM 7250 C CA . GLU A 1 16 ? 0.455 -4.683 -1.523 1.00 0.00 15 GLU A CA 8
ATOM 7251 C C . GLU A 1 16 ? 1.138 -3.928 -0.403 1.00 0.00 15 GLU A C 8
ATOM 7252 O O . GLU A 1 16 ? 2.327 -4.089 -0.171 1.00 0.00 15 GLU A O 8
ATOM 7264 N N . ASN A 1 17 ? 0.351 -3.103 0.278 1.00 0.00 16 ASN A N 8
ATOM 7265 C CA . ASN A 1 17 ? 0.823 -2.282 1.388 1.00 0.00 16 ASN A CA 8
ATOM 7266 C C . ASN A 1 17 ? 1.612 -3.115 2.394 1.00 0.00 16 ASN A C 8
ATOM 7267 O O . ASN A 1 17 ? 2.719 -2.746 2.792 1.00 0.00 16 ASN A O 8
ATOM 7278 N N . TYR A 1 18 ? 1.029 -4.241 2.790 1.00 0.00 17 TYR A N 8
ATOM 7279 C CA . TYR A 1 18 ? 1.651 -5.149 3.746 1.00 0.00 17 TYR A CA 8
ATOM 7280 C C . TYR A 1 18 ? 3.029 -5.589 3.259 1.00 0.00 17 TYR A C 8
ATOM 7281 O O . TYR A 1 18 ? 3.964 -5.718 4.045 1.00 0.00 17 TYR A O 8
ATOM 7299 N N . GLN A 1 19 ? 3.145 -5.815 1.958 1.00 0.00 18 GLN A N 8
ATOM 7300 C CA . GLN A 1 19 ? 4.403 -6.238 1.360 1.00 0.00 18 GLN A CA 8
ATOM 7301 C C . GLN A 1 19 ? 5.355 -5.056 1.193 1.00 0.00 18 GLN A C 8
ATOM 7302 O O . GLN A 1 19 ? 6.552 -5.173 1.448 1.00 0.00 18 GLN A O 8
ATOM 7316 N N . LEU A 1 20 ? 4.814 -3.922 0.757 1.00 0.00 19 LEU A N 8
ATOM 7317 C CA . LEU A 1 20 ? 5.614 -2.718 0.539 1.00 0.00 19 LEU A CA 8
ATOM 7318 C C . LEU A 1 20 ? 6.358 -2.318 1.802 1.00 0.00 19 LEU A C 8
ATOM 7319 O O . LEU A 1 20 ? 7.553 -2.055 1.758 1.00 0.00 19 LEU A O 8
ATOM 7335 N N . GLU A 1 21 ? 5.646 -2.257 2.922 1.00 0.00 20 GLU A N 8
ATOM 7336 C CA . GLU A 1 21 ? 6.254 -1.867 4.189 1.00 0.00 20 GLU A CA 8
ATOM 7337 C C . GLU A 1 21 ? 7.378 -2.822 4.581 1.00 0.00 20 GLU A C 8
ATOM 7338 O O . GLU A 1 21 ? 8.412 -2.396 5.090 1.00 0.00 20 GLU A O 8
ATOM 7350 N N . GLN A 1 22 ? 7.185 -4.107 4.320 1.00 0.00 21 GLN A N 8
ATOM 7351 C CA . GLN A 1 22 ? 8.202 -5.103 4.634 1.00 0.00 21 GLN A CA 8
ATOM 7352 C C . GLN A 1 22 ? 9.417 -4.906 3.735 1.00 0.00 21 GLN A C 8
ATOM 7353 O O . GLN A 1 22 ? 10.563 -4.940 4.197 1.00 0.00 21 GLN A O 8
ATOM 7367 N N . GLU A 1 23 ? 9.146 -4.684 2.454 1.00 0.00 22 GLU A N 8
ATOM 7368 C CA . GLU A 1 23 ? 10.189 -4.460 1.465 1.00 0.00 22 GLU A CA 8
ATOM 7369 C C . GLU A 1 23 ? 10.941 -3.172 1.791 1.00 0.00 22 GLU A C 8
ATOM 7370 O O . GLU A 1 23 ? 12.172 -3.130 1.749 1.00 0.00 22 GLU A O 8
ATOM 7382 N N . VAL A 1 24 ? 10.188 -2.136 2.155 1.00 0.00 23 VAL A N 8
ATOM 7383 C CA . VAL A 1 24 ? 10.766 -0.853 2.530 1.00 0.00 23 VAL A CA 8
ATOM 7384 C C . VAL A 1 24 ? 11.640 -1.011 3.768 1.00 0.00 23 VAL A C 8
ATOM 7385 O O . VAL A 1 24 ? 12.771 -0.531 3.796 1.00 0.00 23 VAL A O 8
ATOM 7398 N N . ALA A 1 25 ? 11.115 -1.699 4.781 1.00 0.00 24 ALA A N 8
ATOM 7399 C CA . ALA A 1 25 ? 11.858 -1.931 6.016 1.00 0.00 24 ALA A CA 8
ATOM 7400 C C . ALA A 1 25 ? 13.178 -2.627 5.727 1.00 0.00 24 ALA A C 8
ATOM 7401 O O . ALA A 1 25 ? 14.213 -2.265 6.279 1.00 0.00 24 ALA A O 8
ATOM 7408 N N . GLN A 1 26 ? 13.133 -3.623 4.849 1.00 0.00 25 GLN A N 8
ATOM 7409 C CA . GLN A 1 26 ? 14.328 -4.368 4.477 1.00 0.00 25 GLN A CA 8
ATOM 7410 C C . GLN A 1 26 ? 15.349 -3.442 3.822 1.00 0.00 25 GLN A C 8
ATOM 7411 O O . GLN A 1 26 ? 16.523 -3.437 4.193 1.00 0.00 25 GLN A O 8
ATOM 7425 N N . LEU A 1 27 ? 14.895 -2.649 2.860 1.00 0.00 26 LEU A N 8
ATOM 7426 C CA . LEU A 1 27 ? 15.774 -1.716 2.167 1.00 0.00 26 LEU A CA 8
ATOM 7427 C C . LEU A 1 27 ? 16.323 -0.659 3.127 1.00 0.00 26 LEU A C 8
ATOM 7428 O O . LEU A 1 27 ? 17.515 -0.367 3.117 1.00 0.00 26 LEU A O 8
ATOM 7444 N N . GLU A 1 28 ? 15.452 -0.102 3.961 1.00 0.00 27 GLU A N 8
ATOM 7445 C CA . GLU A 1 28 ? 15.846 0.916 4.937 1.00 0.00 27 GLU A CA 8
ATOM 7446 C C . GLU A 1 28 ? 16.866 0.362 5.933 1.00 0.00 27 GLU A C 8
ATOM 7447 O O . GLU A 1 28 ? 17.809 1.049 6.325 1.00 0.00 27 GLU A O 8
ATOM 7459 N N . HIS A 1 29 ? 16.643 -0.873 6.351 1.00 0.00 28 HIS A N 8
ATOM 7460 C CA . HIS A 1 29 ? 17.498 -1.539 7.325 1.00 0.00 28 HIS A CA 8
ATOM 7461 C C . HIS A 1 29 ? 18.858 -1.910 6.734 1.00 0.00 28 HIS A C 8
ATOM 7462 O O . HIS A 1 29 ? 19.873 -1.863 7.430 1.00 0.00 28 HIS A O 8
ATOM 7476 N N . GLU A 1 30 ? 18.881 -2.286 5.464 1.00 0.00 29 GLU A N 8
ATOM 7477 C CA . GLU A 1 30 ? 20.131 -2.670 4.817 1.00 0.00 29 GLU A CA 8
ATOM 7478 C C . GLU A 1 30 ? 20.869 -1.465 4.244 1.00 0.00 29 GLU A C 8
ATOM 7479 O O . GLU A 1 30 ? 22.098 -1.460 4.152 1.00 0.00 29 GLU A O 8
ATOM 7491 N N . CYS A 1 31 ? 20.123 -0.449 3.853 1.00 0.00 30 CYS A N 8
ATOM 7492 C CA . CYS A 1 31 ? 20.720 0.752 3.279 1.00 0.00 30 CYS A CA 8
ATOM 7493 C C . CYS A 1 31 ? 21.158 1.720 4.372 1.00 0.00 30 CYS A C 8
ATOM 7494 O O . CYS A 1 31 ? 22.195 2.371 4.259 1.00 0.00 30 CYS A O 8
ATOM 7501 N N . GLY A 1 32 ? 20.372 1.811 5.433 1.00 0.00 31 GLY A N 8
ATOM 7502 C CA . GLY A 1 32 ? 20.710 2.703 6.521 1.00 0.00 31 GLY A CA 8
ATOM 7503 C C . GLY A 1 32 ? 21.111 1.954 7.772 1.00 0.00 31 GLY A C 8
ATOM 7504 O O . GLY A 1 32 ? 20.900 2.432 8.886 1.00 0.00 31 GLY A O 8
ATOM 7517 N N . GLU B 2 2 ? -19.325 1.019 4.884 1.00 0.00 1 GLU B N 8
ATOM 7518 C CA . GLU B 2 2 ? -20.087 1.577 3.774 1.00 0.00 1 GLU B CA 8
ATOM 7519 C C . GLU B 2 2 ? -19.194 1.847 2.571 1.00 0.00 1 GLU B C 8
ATOM 7520 O O . GLU B 2 2 ? -17.970 1.809 2.673 1.00 0.00 1 GLU B O 8
ATOM 7532 N N . VAL B 2 3 ? -19.823 2.141 1.439 1.00 0.00 2 VAL B N 8
ATOM 7533 C CA . VAL B 2 3 ? -19.103 2.450 0.210 1.00 0.00 2 VAL B CA 8
ATOM 7534 C C . VAL B 2 3 ? -18.175 3.631 0.440 1.00 0.00 2 VAL B C 8
ATOM 7535 O O . VAL B 2 3 ? -16.982 3.567 0.146 1.00 0.00 2 VAL B O 8
ATOM 7548 N N . GLN B 2 4 ? -18.736 4.699 0.989 1.00 0.00 3 GLN B N 8
ATOM 7549 C CA . GLN B 2 4 ? -17.977 5.901 1.285 1.00 0.00 3 GLN B CA 8
ATOM 7550 C C . GLN B 2 4 ? -16.818 5.573 2.218 1.00 0.00 3 GLN B C 8
ATOM 7551 O O . GLN B 2 4 ? -15.718 6.111 2.079 1.00 0.00 3 GLN B O 8
ATOM 7565 N N . ALA B 2 5 ? -17.079 4.670 3.157 1.00 0.00 4 ALA B N 8
ATOM 7566 C CA . ALA B 2 5 ? -16.076 4.245 4.116 1.00 0.00 4 ALA B CA 8
ATOM 7567 C C . ALA B 2 5 ? -14.931 3.520 3.421 1.00 0.00 4 ALA B C 8
ATOM 7568 O O . ALA B 2 5 ? -13.757 3.776 3.688 1.00 0.00 4 ALA B O 8
ATOM 7575 N N . LEU B 2 6 ? -15.288 2.604 2.535 1.00 0.00 5 LEU B N 8
ATOM 7576 C CA . LEU B 2 6 ? -14.310 1.820 1.803 1.00 0.00 5 LEU B CA 8
ATOM 7577 C C . LEU B 2 6 ? -13.513 2.679 0.834 1.00 0.00 5 LEU B C 8
ATOM 7578 O O . LEU B 2 6 ? -12.328 2.432 0.619 1.00 0.00 5 LEU B O 8
ATOM 7594 N N . LYS B 2 7 ? -14.149 3.695 0.263 1.00 0.00 6 LYS B N 8
ATOM 7595 C CA . LYS B 2 7 ? -13.460 4.580 -0.662 1.00 0.00 6 LYS B CA 8
ATOM 7596 C C . LYS B 2 7 ? -12.351 5.323 0.066 1.00 0.00 6 LYS B C 8
ATOM 7597 O O . LYS B 2 7 ? -11.243 5.461 -0.450 1.00 0.00 6 LYS B O 8
ATOM 7616 N N . LYS B 2 8 ? -12.645 5.767 1.281 1.00 0.00 7 LYS B N 8
ATOM 7617 C CA . LYS B 2 8 ? -11.657 6.464 2.091 1.00 0.00 7 LYS B CA 8
ATOM 7618 C C . LYS B 2 8 ? -10.549 5.500 2.489 1.00 0.00 7 LYS B C 8
ATOM 7619 O O . LYS B 2 8 ? -9.377 5.869 2.533 1.00 0.00 7 LYS B O 8
ATOM 7638 N N . ARG B 2 9 ? -10.932 4.251 2.733 1.00 0.00 8 ARG B N 8
ATOM 7639 C CA . ARG B 2 9 ? -9.979 3.209 3.081 1.00 0.00 8 ARG B CA 8
ATOM 7640 C C . ARG B 2 9 ? -9.026 3.001 1.912 1.00 0.00 8 ARG B C 8
ATOM 7641 O O . ARG B 2 9 ? -7.806 2.957 2.086 1.00 0.00 8 ARG B O 8
ATOM 7662 N N . VAL B 2 10 ? -9.604 2.892 0.716 1.00 0.00 9 VAL B N 8
ATOM 7663 C CA . VAL B 2 10 ? -8.837 2.703 -0.504 1.00 0.00 9 VAL B CA 8
ATOM 7664 C C . VAL B 2 10 ? -7.883 3.867 -0.745 1.00 0.00 9 VAL B C 8
ATOM 7665 O O . VAL B 2 10 ? -6.709 3.655 -1.033 1.00 0.00 9 VAL B O 8
ATOM 7678 N N . GLN B 2 11 ? -8.385 5.092 -0.632 1.00 0.00 10 GLN B N 8
ATOM 7679 C CA . GLN B 2 11 ? -7.560 6.275 -0.851 1.00 0.00 10 GLN B CA 8
ATOM 7680 C C . GLN B 2 11 ? -6.444 6.371 0.182 1.00 0.00 10 GLN B C 8
ATOM 7681 O O . GLN B 2 11 ? -5.314 6.715 -0.156 1.00 0.00 10 GLN B O 8
ATOM 7695 N N . ALA B 2 12 ? -6.753 6.043 1.436 1.00 0.00 11 ALA B N 8
ATOM 7696 C CA . ALA B 2 12 ? -5.753 6.082 2.495 1.00 0.00 11 ALA B CA 8
ATOM 7697 C C . ALA B 2 12 ? -4.652 5.074 2.195 1.00 0.00 11 ALA B C 8
ATOM 7698 O O . ALA B 2 12 ? -3.463 5.352 2.368 1.00 0.00 11 ALA B O 8
ATOM 7705 N N . LEU B 2 13 ? -5.065 3.909 1.708 1.00 0.00 12 LEU B N 8
ATOM 7706 C CA . LEU B 2 13 ? -4.133 2.857 1.343 1.00 0.00 12 LEU B CA 8
ATOM 7707 C C . LEU B 2 13 ? -3.335 3.274 0.126 1.00 0.00 12 LEU B C 8
ATOM 7708 O O . LEU B 2 13 ? -2.120 3.198 0.132 1.00 0.00 12 LEU B O 8
ATOM 7724 N N . LYS B 2 14 ? -4.031 3.734 -0.907 1.00 0.00 13 LYS B N 8
ATOM 7725 C CA . LYS B 2 14 ? -3.395 4.185 -2.143 1.00 0.00 13 LYS B CA 8
ATOM 7726 C C . LYS B 2 14 ? -2.359 5.258 -1.862 1.00 0.00 13 LYS B C 8
ATOM 7727 O O . LYS B 2 14 ? -1.280 5.247 -2.442 1.00 0.00 13 LYS B O 8
ATOM 7746 N N . ALA B 2 15 ? -2.688 6.178 -0.969 1.00 0.00 14 ALA B N 8
ATOM 7747 C CA . ALA B 2 15 ? -1.772 7.251 -0.616 1.00 0.00 14 ALA B CA 8
ATOM 7748 C C . ALA B 2 15 ? -0.490 6.685 -0.015 1.00 0.00 14 ALA B C 8
ATOM 7749 O O . ALA B 2 15 ? 0.615 7.089 -0.387 1.00 0.00 14 ALA B O 8
ATOM 7756 N N . ARG B 2 16 ? -0.644 5.734 0.899 1.00 0.00 15 ARG B N 8
ATOM 7757 C CA . ARG B 2 16 ? 0.506 5.105 1.535 1.00 0.00 15 ARG B CA 8
ATOM 7758 C C . ARG B 2 16 ? 1.206 4.176 0.552 1.00 0.00 15 ARG B C 8
ATOM 7759 O O . ARG B 2 16 ? 2.431 4.148 0.474 1.00 0.00 15 ARG B O 8
ATOM 7780 N N . ASN B 2 17 ? 0.406 3.431 -0.200 1.00 0.00 16 ASN B N 8
ATOM 7781 C CA . ASN B 2 17 ? 0.900 2.496 -1.196 1.00 0.00 16 ASN B CA 8
ATOM 7782 C C . ASN B 2 17 ? 1.724 3.224 -2.241 1.00 0.00 16 ASN B C 8
ATOM 7783 O O . ASN B 2 17 ? 2.804 2.777 -2.612 1.00 0.00 16 ASN B O 8
ATOM 7794 N N . TYR B 2 18 ? 1.207 4.355 -2.702 1.00 0.00 17 TYR B N 8
ATOM 7795 C CA . TYR B 2 18 ? 1.888 5.160 -3.701 1.00 0.00 17 TYR B CA 8
ATOM 7796 C C . TYR B 2 18 ? 3.247 5.594 -3.170 1.00 0.00 17 TYR B C 8
ATOM 7797 O O . TYR B 2 18 ? 4.268 5.392 -3.826 1.00 0.00 17 TYR B O 8
ATOM 7815 N N . ALA B 2 19 ? 3.247 6.176 -1.972 1.00 0.00 18 ALA B N 8
ATOM 7816 C CA . ALA B 2 19 ? 4.476 6.636 -1.340 1.00 0.00 18 ALA B CA 8
ATOM 7817 C C . ALA B 2 19 ? 5.440 5.482 -1.100 1.00 0.00 18 ALA B C 8
ATOM 7818 O O . ALA B 2 19 ? 6.638 5.596 -1.364 1.00 0.00 18 ALA B O 8
ATOM 7825 N N . ALA B 2 20 ? 4.912 4.372 -0.604 1.00 0.00 19 ALA B N 8
ATOM 7826 C CA . ALA B 2 20 ? 5.724 3.195 -0.332 1.00 0.00 19 ALA B CA 8
ATOM 7827 C C . ALA B 2 20 ? 6.335 2.651 -1.617 1.00 0.00 19 ALA B C 8
ATOM 7828 O O . ALA B 2 20 ? 7.507 2.292 -1.639 1.00 0.00 19 ALA B O 8
ATOM 7835 N N . LYS B 2 21 ? 5.542 2.605 -2.686 1.00 0.00 20 LYS B N 8
ATOM 7836 C CA . LYS B 2 21 ? 6.021 2.113 -3.974 1.00 0.00 20 LYS B CA 8
ATOM 7837 C C . LYS B 2 21 ? 7.149 2.991 -4.501 1.00 0.00 20 LYS B C 8
ATOM 7838 O O . LYS B 2 21 ? 8.046 2.510 -5.199 1.00 0.00 20 LYS B O 8
ATOM 7857 N N . GLN B 2 22 ? 7.127 4.268 -4.139 1.00 0.00 21 GLN B N 8
ATOM 7858 C CA . GLN B 2 22 ? 8.183 5.177 -4.558 1.00 0.00 21 GLN B CA 8
ATOM 7859 C C . GLN B 2 22 ? 9.395 4.923 -3.688 1.00 0.00 21 GLN B C 8
ATOM 7860 O O . GLN B 2 22 ? 10.522 4.861 -4.176 1.00 0.00 21 GLN B O 8
ATOM 7874 N N . LYS B 2 23 ? 9.142 4.750 -2.393 1.00 0.00 22 LYS B N 8
ATOM 7875 C CA . LYS B 2 23 ? 10.201 4.472 -1.437 1.00 0.00 22 LYS B CA 8
ATOM 7876 C C . LYS B 2 23 ? 10.934 3.203 -1.827 1.00 0.00 22 LYS B C 8
ATOM 7877 O O . LYS B 2 23 ? 12.152 3.180 -1.833 1.00 0.00 22 LYS B O 8
ATOM 7896 N N . VAL B 2 24 ? 10.185 2.160 -2.168 1.00 0.00 23 VAL B N 8
ATOM 7897 C CA . VAL B 2 24 ? 10.783 0.894 -2.576 1.00 0.00 23 VAL B CA 8
ATOM 7898 C C . VAL B 2 24 ? 11.792 1.110 -3.702 1.00 0.00 23 VAL B C 8
ATOM 7899 O O . VAL B 2 24 ? 12.945 0.689 -3.603 1.00 0.00 23 VAL B O 8
ATOM 7912 N N . GLN B 2 25 ? 11.359 1.776 -4.766 1.00 0.00 24 GLN B N 8
ATOM 7913 C CA . GLN B 2 25 ? 12.230 2.042 -5.898 1.00 0.00 24 GLN B CA 8
ATOM 7914 C C . GLN B 2 25 ? 13.366 2.980 -5.505 1.00 0.00 24 GLN B C 8
ATOM 7915 O O . GLN B 2 25 ? 14.505 2.802 -5.934 1.00 0.00 24 GLN B O 8
ATOM 7929 N N . ALA B 2 26 ? 13.053 3.969 -4.676 1.00 0.00 25 ALA B N 8
ATOM 7930 C CA . ALA B 2 26 ? 14.048 4.934 -4.212 1.00 0.00 25 ALA B CA 8
ATOM 7931 C C . ALA B 2 26 ? 15.117 4.250 -3.365 1.00 0.00 25 ALA B C 8
ATOM 7932 O O . ALA B 2 26 ? 16.310 4.474 -3.557 1.00 0.00 25 ALA B O 8
ATOM 7939 N N . LEU B 2 27 ? 14.683 3.409 -2.436 1.00 0.00 26 LEU B N 8
ATOM 7940 C CA . LEU B 2 27 ? 15.597 2.685 -1.563 1.00 0.00 26 LEU B CA 8
ATOM 7941 C C . LEU B 2 27 ? 16.447 1.721 -2.381 1.00 0.00 26 LEU B C 8
ATOM 7942 O O . LEU B 2 27 ? 17.650 1.586 -2.149 1.00 0.00 26 LEU B O 8
ATOM 7958 N N . ARG B 2 28 ? 15.813 1.063 -3.353 1.00 0.00 27 ARG B N 8
ATOM 7959 C CA . ARG B 2 28 ? 16.512 0.125 -4.224 1.00 0.00 27 ARG B CA 8
ATOM 7960 C C . ARG B 2 28 ? 17.555 0.861 -5.066 1.00 0.00 27 ARG B C 8
ATOM 7961 O O . ARG B 2 28 ? 18.623 0.329 -5.359 1.00 0.00 27 ARG B O 8
ATOM 7982 N N . HIS B 2 29 ? 17.235 2.089 -5.440 1.00 0.00 28 HIS B N 8
ATOM 7983 C CA . HIS B 2 29 ? 18.130 2.917 -6.239 1.00 0.00 28 HIS B CA 8
ATOM 7984 C C . HIS B 2 29 ? 19.272 3.454 -5.370 1.00 0.00 28 HIS B C 8
ATOM 7985 O O . HIS B 2 29 ? 20.438 3.429 -5.769 1.00 0.00 28 HIS B O 8
ATOM 7999 N N . LYS B 2 30 ? 18.922 3.942 -4.185 1.00 0.00 29 LYS B N 8
ATOM 8000 C CA . LYS B 2 30 ? 19.898 4.497 -3.253 1.00 0.00 29 LYS B CA 8
ATOM 8001 C C . LYS B 2 30 ? 20.887 3.431 -2.784 1.00 0.00 29 LYS B C 8
ATOM 8002 O O . LYS B 2 30 ? 22.081 3.698 -2.644 1.00 0.00 29 LYS B O 8
ATOM 8021 N N . CYS B 2 31 ? 20.389 2.226 -2.555 1.00 0.00 30 CYS B N 8
ATOM 8022 C CA . CYS B 2 31 ? 21.235 1.120 -2.117 1.00 0.00 30 CYS B CA 8
ATOM 8023 C C . CYS B 2 31 ? 20.834 -0.181 -2.801 1.00 0.00 30 CYS B C 8
ATOM 8024 O O . CYS B 2 31 ? 21.619 -0.779 -3.537 1.00 0.00 30 CYS B O 8
ATOM 8031 N N . GLY B 2 32 ? 19.607 -0.616 -2.550 1.00 0.00 31 GLY B N 8
ATOM 8032 C CA . GLY B 2 32 ? 19.127 -1.846 -3.142 1.00 0.00 31 GLY B CA 8
ATOM 8033 C C . GLY B 2 32 ? 19.265 -3.019 -2.196 1.00 0.00 31 GLY B C 8
ATOM 8034 O O . GLY B 2 32 ? 19.349 -2.837 -0.979 1.00 0.00 31 GLY B O 8
ATOM 8047 N N . GLU A 1 2 ? -19.392 -0.877 -4.874 1.00 0.00 1 GLU A N 9
ATOM 8048 C CA . GLU A 1 2 ? -20.184 -1.631 -3.909 1.00 0.00 1 GLU A CA 9
ATOM 8049 C C . GLU A 1 2 ? -19.325 -2.028 -2.712 1.00 0.00 1 GLU A C 9
ATOM 8050 O O . GLU A 1 2 ? -18.105 -2.140 -2.832 1.00 0.00 1 GLU A O 9
ATOM 8062 N N . VAL A 1 3 ? -19.966 -2.232 -1.562 1.00 0.00 2 VAL A N 9
ATOM 8063 C CA . VAL A 1 3 ? -19.268 -2.609 -0.334 1.00 0.00 2 VAL A CA 9
ATOM 8064 C C . VAL A 1 3 ? -18.351 -3.813 -0.563 1.00 0.00 2 VAL A C 9
ATOM 8065 O O . VAL A 1 3 ? -17.170 -3.773 -0.226 1.00 0.00 2 VAL A O 9
ATOM 8078 N N . ALA A 1 4 ? -18.905 -4.879 -1.137 1.00 0.00 3 ALA A N 9
ATOM 8079 C CA . ALA A 1 4 ? -18.142 -6.096 -1.412 1.00 0.00 3 ALA A CA 9
ATOM 8080 C C . ALA A 1 4 ? -16.918 -5.805 -2.275 1.00 0.00 3 ALA A C 9
ATOM 8081 O O . ALA A 1 4 ? -15.825 -6.312 -2.017 1.00 0.00 3 ALA A O 9
ATOM 8088 N N . GLN A 1 5 ? -17.107 -4.979 -3.295 1.00 0.00 4 GLN A N 9
ATOM 8089 C CA . GLN A 1 5 ? -16.025 -4.604 -4.195 1.00 0.00 4 GLN A CA 9
ATOM 8090 C C . GLN A 1 5 ? -14.950 -3.854 -3.428 1.00 0.00 4 GLN A C 9
ATOM 8091 O O . GLN A 1 5 ? -13.757 -4.148 -3.541 1.00 0.00 4 GLN A O 9
ATOM 8105 N N . LEU A 1 6 ? -15.396 -2.884 -2.645 1.00 0.00 5 LEU A N 9
ATOM 8106 C CA . LEU A 1 6 ? -14.512 -2.067 -1.838 1.00 0.00 5 LEU A CA 9
ATOM 8107 C C . LEU A 1 6 ? -13.751 -2.916 -0.834 1.00 0.00 5 LEU A C 9
ATOM 8108 O O . LEU A 1 6 ? -12.566 -2.701 -0.617 1.00 0.00 5 LEU A O 9
ATOM 8124 N N . GLU A 1 7 ? -14.428 -3.893 -0.238 1.00 0.00 6 GLU A N 9
ATOM 8125 C CA . GLU A 1 7 ? -13.791 -4.785 0.727 1.00 0.00 6 GLU A CA 9
ATOM 8126 C C . GLU A 1 7 ? -12.635 -5.526 0.070 1.00 0.00 6 GLU A C 9
ATOM 8127 O O . GLU A 1 7 ? -11.549 -5.640 0.642 1.00 0.00 6 GLU A O 9
ATOM 8139 N N . LYS A 1 8 ? -12.867 -6.010 -1.147 1.00 0.00 7 LYS A N 9
ATOM 8140 C CA . LYS A 1 8 ? -11.834 -6.725 -1.889 1.00 0.00 7 LYS A CA 9
ATOM 8141 C C . LYS A 1 8 ? -10.710 -5.775 -2.285 1.00 0.00 7 LYS A C 9
ATOM 8142 O O . LYS A 1 8 ? -9.554 -6.175 -2.416 1.00 0.00 7 LYS A O 9
ATOM 8161 N N . GLU A 1 9 ? -11.055 -4.511 -2.464 1.00 0.00 8 GLU A N 9
ATOM 8162 C CA . GLU A 1 9 ? -10.087 -3.498 -2.830 1.00 0.00 8 GLU A CA 9
ATOM 8163 C C . GLU A 1 9 ? -9.266 -3.105 -1.604 1.00 0.00 8 GLU A C 9
ATOM 8164 O O . GLU A 1 9 ? -8.042 -2.980 -1.669 1.00 0.00 8 GLU A O 9
ATOM 8176 N N . VAL A 1 10 ? -9.950 -2.942 -0.478 1.00 0.00 9 VAL A N 9
ATOM 8177 C CA . VAL A 1 10 ? -9.297 -2.600 0.774 1.00 0.00 9 VAL A CA 9
ATOM 8178 C C . VAL A 1 10 ? -8.342 -3.718 1.157 1.00 0.00 9 VAL A C 9
ATOM 8179 O O . VAL A 1 10 ? -7.184 -3.474 1.479 1.00 0.00 9 VAL A O 9
ATOM 8192 N N . ALA A 1 11 ? -8.834 -4.950 1.086 1.00 0.00 10 ALA A N 9
ATOM 8193 C CA . ALA A 1 11 ? -8.028 -6.121 1.400 1.00 0.00 10 ALA A CA 9
ATOM 8194 C C . ALA A 1 11 ? -6.858 -6.244 0.429 1.00 0.00 10 ALA A C 9
ATOM 8195 O O . ALA A 1 11 ? -5.813 -6.803 0.763 1.00 0.00 10 ALA A O 9
ATOM 8202 N N . GLN A 1 12 ? -7.036 -5.702 -0.768 1.00 0.00 11 GLN A N 9
ATOM 8203 C CA . GLN A 1 12 ? -5.996 -5.731 -1.781 1.00 0.00 11 GLN A CA 9
ATOM 8204 C C . GLN A 1 12 ? -4.887 -4.768 -1.387 1.00 0.00 11 GLN A C 9
ATOM 8205 O O . GLN A 1 12 ? -3.707 -5.124 -1.376 1.00 0.00 11 GLN A O 9
ATOM 8219 N N . ALA A 1 13 ? -5.292 -3.549 -1.051 1.00 0.00 12 ALA A N 9
ATOM 8220 C CA . ALA A 1 13 ? -4.360 -2.510 -0.639 1.00 0.00 12 ALA A CA 9
ATOM 8221 C C . ALA A 1 13 ? -3.686 -2.880 0.671 1.00 0.00 12 ALA A C 9
ATOM 8222 O O . ALA A 1 13 ? -2.491 -2.659 0.841 1.00 0.00 12 ALA A O 9
ATOM 8229 N N . GLU A 1 14 ? -4.464 -3.455 1.581 1.00 0.00 13 GLU A N 9
ATOM 8230 C CA . GLU A 1 14 ? -3.962 -3.884 2.881 1.00 0.00 13 GLU A CA 9
ATOM 8231 C C . GLU A 1 14 ? -2.844 -4.907 2.703 1.00 0.00 13 GLU A C 9
ATOM 8232 O O . GLU A 1 14 ? -1.823 -4.845 3.382 1.00 0.00 13 GLU A O 9
ATOM 8244 N N . ALA A 1 15 ? -3.038 -5.837 1.767 1.00 0.00 14 ALA A N 9
ATOM 8245 C CA . ALA A 1 15 ? -2.041 -6.864 1.482 1.00 0.00 14 ALA A CA 9
ATOM 8246 C C . ALA A 1 15 ? -0.767 -6.226 0.938 1.00 0.00 14 ALA A C 9
ATOM 8247 O O . ALA A 1 15 ? 0.341 -6.583 1.341 1.00 0.00 14 ALA A O 9
ATOM 8254 N N . GLU A 1 16 ? -0.938 -5.258 0.044 1.00 0.00 15 GLU A N 9
ATOM 8255 C CA . GLU A 1 16 ? 0.191 -4.543 -0.536 1.00 0.00 15 GLU A CA 9
ATOM 8256 C C . GLU A 1 16 ? 0.906 -3.763 0.550 1.00 0.00 15 GLU A C 9
ATOM 8257 O O . GLU A 1 16 ? 2.114 -3.869 0.711 1.00 0.00 15 GLU A O 9
ATOM 8269 N N . ASN A 1 17 ? 0.131 -2.988 1.293 1.00 0.00 16 ASN A N 9
ATOM 8270 C CA . ASN A 1 17 ? 0.648 -2.173 2.383 1.00 0.00 16 ASN A CA 9
ATOM 8271 C C . ASN A 1 17 ? 1.460 -3.026 3.343 1.00 0.00 16 ASN A C 9
ATOM 8272 O O . ASN A 1 17 ? 2.560 -2.655 3.748 1.00 0.00 16 ASN A O 9
ATOM 8283 N N . TYR A 1 18 ? 0.906 -4.179 3.676 1.00 0.00 17 TYR A N 9
ATOM 8284 C CA . TYR A 1 18 ? 1.549 -5.126 4.570 1.00 0.00 17 TYR A CA 9
ATOM 8285 C C . TYR A 1 18 ? 2.936 -5.526 4.070 1.00 0.00 17 TYR A C 9
ATOM 8286 O O . TYR A 1 18 ? 3.884 -5.576 4.848 1.00 0.00 17 TYR A O 9
ATOM 8304 N N . GLN A 1 19 ? 3.055 -5.815 2.777 1.00 0.00 18 GLN A N 9
ATOM 8305 C CA . GLN A 1 19 ? 4.341 -6.232 2.219 1.00 0.00 18 GLN A CA 9
ATOM 8306 C C . GLN A 1 19 ? 5.267 -5.048 1.952 1.00 0.00 18 GLN A C 9
ATOM 8307 O O . GLN A 1 19 ? 6.489 -5.203 1.984 1.00 0.00 18 GLN A O 9
ATOM 8321 N N . LEU A 1 20 ? 4.701 -3.869 1.716 1.00 0.00 19 LEU A N 9
ATOM 8322 C CA . LEU A 1 20 ? 5.516 -2.680 1.477 1.00 0.00 19 LEU A CA 9
ATOM 8323 C C . LEU A 1 20 ? 6.315 -2.360 2.730 1.00 0.00 19 LEU A C 9
ATOM 8324 O O . LEU A 1 20 ? 7.467 -1.940 2.655 1.00 0.00 19 LEU A O 9
ATOM 8340 N N . GLU A 1 21 ? 5.695 -2.579 3.885 1.00 0.00 20 GLU A N 9
ATOM 8341 C CA . GLU A 1 21 ? 6.343 -2.324 5.161 1.00 0.00 20 GLU A CA 9
ATOM 8342 C C . GLU A 1 21 ? 7.565 -3.216 5.336 1.00 0.00 20 GLU A C 9
ATOM 8343 O O . GLU A 1 21 ? 8.639 -2.732 5.695 1.00 0.00 20 GLU A O 9
ATOM 8355 N N . GLN A 1 22 ? 7.411 -4.510 5.061 1.00 0.00 21 GLN A N 9
ATOM 8356 C CA . GLN A 1 22 ? 8.528 -5.444 5.176 1.00 0.00 21 GLN A CA 9
ATOM 8357 C C . GLN A 1 22 ? 9.608 -5.101 4.165 1.00 0.00 21 GLN A C 9
ATOM 8358 O O . GLN A 1 22 ? 10.799 -5.143 4.470 1.00 0.00 21 GLN A O 9
ATOM 8372 N N . GLU A 1 23 ? 9.178 -4.759 2.961 1.00 0.00 22 GLU A N 9
ATOM 8373 C CA . GLU A 1 23 ? 10.092 -4.406 1.891 1.00 0.00 22 GLU A CA 9
ATOM 8374 C C . GLU A 1 23 ? 10.879 -3.149 2.260 1.00 0.00 22 GLU A C 9
ATOM 8375 O O . GLU A 1 23 ? 12.096 -3.092 2.065 1.00 0.00 22 GLU A O 9
ATOM 8387 N N . VAL A 1 24 ? 10.190 -2.161 2.830 1.00 0.00 23 VAL A N 9
ATOM 8388 C CA . VAL A 1 24 ? 10.842 -0.931 3.259 1.00 0.00 23 VAL A CA 9
ATOM 8389 C C . VAL A 1 24 ? 11.781 -1.225 4.424 1.00 0.00 23 VAL A C 9
ATOM 8390 O O . VAL A 1 24 ? 12.923 -0.769 4.435 1.00 0.00 23 VAL A O 9
ATOM 8403 N N . ALA A 1 25 ? 11.300 -2.003 5.392 1.00 0.00 24 ALA A N 9
ATOM 8404 C CA . ALA A 1 25 ? 12.099 -2.368 6.558 1.00 0.00 24 ALA A CA 9
ATOM 8405 C C . ALA A 1 25 ? 13.389 -3.055 6.140 1.00 0.00 24 ALA A C 9
ATOM 8406 O O . ALA A 1 25 ? 14.461 -2.728 6.638 1.00 0.00 24 ALA A O 9
ATOM 8413 N N . GLN A 1 26 ? 13.269 -4.007 5.222 1.00 0.00 25 GLN A N 9
ATOM 8414 C CA . GLN A 1 26 ? 14.416 -4.752 4.723 1.00 0.00 25 GLN A CA 9
ATOM 8415 C C . GLN A 1 26 ? 15.463 -3.806 4.140 1.00 0.00 25 GLN A C 9
ATOM 8416 O O . GLN A 1 26 ? 16.637 -3.867 4.500 1.00 0.00 25 GLN A O 9
ATOM 8430 N N . LEU A 1 27 ? 15.033 -2.933 3.239 1.00 0.00 26 LEU A N 9
ATOM 8431 C CA . LEU A 1 27 ? 15.938 -1.985 2.603 1.00 0.00 26 LEU A CA 9
ATOM 8432 C C . LEU A 1 27 ? 16.524 -1.000 3.616 1.00 0.00 26 LEU A C 9
ATOM 8433 O O . LEU A 1 27 ? 17.716 -0.711 3.574 1.00 0.00 26 LEU A O 9
ATOM 8449 N N . GLU A 1 28 ? 15.695 -0.505 4.531 1.00 0.00 27 GLU A N 9
ATOM 8450 C CA . GLU A 1 28 ? 16.156 0.428 5.555 1.00 0.00 27 GLU A CA 9
ATOM 8451 C C . GLU A 1 28 ? 17.170 -0.244 6.470 1.00 0.00 27 GLU A C 9
ATOM 8452 O O . GLU A 1 28 ? 18.198 0.338 6.816 1.00 0.00 27 GLU A O 9
ATOM 8464 N N . HIS A 1 29 ? 16.875 -1.476 6.855 1.00 0.00 28 HIS A N 9
ATOM 8465 C CA . HIS A 1 29 ? 17.749 -2.245 7.726 1.00 0.00 28 HIS A CA 9
ATOM 8466 C C . HIS A 1 29 ? 19.087 -2.523 7.031 1.00 0.00 28 HIS A C 9
ATOM 8467 O O . HIS A 1 29 ? 20.150 -2.403 7.644 1.00 0.00 28 HIS A O 9
ATOM 8481 N N . GLU A 1 30 ? 19.025 -2.881 5.751 1.00 0.00 29 GLU A N 9
ATOM 8482 C CA . GLU A 1 30 ? 20.229 -3.165 4.971 1.00 0.00 29 GLU A CA 9
ATOM 8483 C C . GLU A 1 30 ? 20.992 -1.881 4.646 1.00 0.00 29 GLU A C 9
ATOM 8484 O O . GLU A 1 30 ? 22.202 -1.900 4.442 1.00 0.00 29 GLU A O 9
ATOM 8496 N N . CYS A 1 31 ? 20.281 -0.767 4.609 1.00 0.00 30 CYS A N 9
ATOM 8497 C CA . CYS A 1 31 ? 20.897 0.528 4.317 1.00 0.00 30 CYS A CA 9
ATOM 8498 C C . CYS A 1 31 ? 21.368 1.194 5.611 1.00 0.00 30 CYS A C 9
ATOM 8499 O O . CYS A 1 31 ? 21.856 2.325 5.604 1.00 0.00 30 CYS A O 9
ATOM 8506 N N . GLY A 1 32 ? 21.234 0.477 6.726 1.00 0.00 31 GLY A N 9
ATOM 8507 C CA . GLY A 1 32 ? 21.661 1.013 8.006 1.00 0.00 31 GLY A CA 9
ATOM 8508 C C . GLY A 1 32 ? 22.819 0.230 8.585 1.00 0.00 31 GLY A C 9
ATOM 8509 O O . GLY A 1 32 ? 22.950 0.104 9.804 1.00 0.00 31 GLY A O 9
ATOM 8522 N N . GLU B 2 2 ? -19.221 1.025 5.853 1.00 0.00 1 GLU B N 9
ATOM 8523 C CA . GLU B 2 2 ? -20.079 1.535 4.792 1.00 0.00 1 GLU B CA 9
ATOM 8524 C C . GLU B 2 2 ? -19.296 1.764 3.510 1.00 0.00 1 GLU B C 9
ATOM 8525 O O . GLU B 2 2 ? -18.066 1.689 3.500 1.00 0.00 1 GLU B O 9
ATOM 8537 N N . VAL B 2 3 ? -20.018 2.067 2.437 1.00 0.00 2 VAL B N 9
ATOM 8538 C CA . VAL B 2 3 ? -19.408 2.338 1.144 1.00 0.00 2 VAL B CA 9
ATOM 8539 C C . VAL B 2 3 ? -18.434 3.505 1.262 1.00 0.00 2 VAL B C 9
ATOM 8540 O O . VAL B 2 3 ? -17.265 3.390 0.896 1.00 0.00 2 VAL B O 9
ATOM 8553 N N . GLN B 2 4 ? -18.919 4.616 1.799 1.00 0.00 3 GLN B N 9
ATOM 8554 C CA . GLN B 2 4 ? -18.095 5.799 1.987 1.00 0.00 3 GLN B CA 9
ATOM 8555 C C . GLN B 2 4 ? -16.905 5.483 2.886 1.00 0.00 3 GLN B C 9
ATOM 8556 O O . GLN B 2 4 ? -15.806 5.995 2.679 1.00 0.00 3 GLN B O 9
ATOM 8570 N N . ALA B 2 5 ? -17.132 4.628 3.876 1.00 0.00 4 ALA B N 9
ATOM 8571 C CA . ALA B 2 5 ? -16.082 4.240 4.805 1.00 0.00 4 ALA B CA 9
ATOM 8572 C C . ALA B 2 5 ? -14.947 3.524 4.093 1.00 0.00 4 ALA B C 9
ATOM 8573 O O . ALA B 2 5 ? -13.772 3.822 4.314 1.00 0.00 4 ALA B O 9
ATOM 8580 N N . LEU B 2 6 ? -15.305 2.566 3.255 1.00 0.00 5 LEU B N 9
ATOM 8581 C CA . LEU B 2 6 ? -14.323 1.780 2.530 1.00 0.00 5 LEU B CA 9
ATOM 8582 C C . LEU B 2 6 ? -13.657 2.577 1.411 1.00 0.00 5 LEU B C 9
ATOM 8583 O O . LEU B 2 6 ? -12.477 2.376 1.139 1.00 0.00 5 LEU B O 9
ATOM 8599 N N . LYS B 2 7 ? -14.391 3.482 0.765 1.00 0.00 6 LYS B N 9
ATOM 8600 C CA . LYS B 2 7 ? -13.812 4.285 -0.308 1.00 0.00 6 LYS B CA 9
ATOM 8601 C C . LYS B 2 7 ? -12.680 5.136 0.236 1.00 0.00 6 LYS B C 9
ATOM 8602 O O . LYS B 2 7 ? -11.626 5.261 -0.389 1.00 0.00 6 LYS B O 9
ATOM 8621 N N . LYS B 2 8 ? -12.893 5.701 1.416 1.00 0.00 7 LYS B N 9
ATOM 8622 C CA . LYS B 2 8 ? -11.869 6.517 2.041 1.00 0.00 7 LYS B CA 9
ATOM 8623 C C . LYS B 2 8 ? -10.729 5.620 2.494 1.00 0.00 7 LYS B C 9
ATOM 8624 O O . LYS B 2 8 ? -9.569 6.020 2.484 1.00 0.00 7 LYS B O 9
ATOM 8643 N N . ARG B 2 9 ? -11.072 4.385 2.852 1.00 0.00 8 ARG B N 9
ATOM 8644 C CA . ARG B 2 9 ? -10.082 3.407 3.268 1.00 0.00 8 ARG B CA 9
ATOM 8645 C C . ARG B 2 9 ? -9.174 3.073 2.091 1.00 0.00 8 ARG B C 9
ATOM 8646 O O . ARG B 2 9 ? -7.955 2.997 2.232 1.00 0.00 8 ARG B O 9
ATOM 8667 N N . VAL B 2 10 ? -9.788 2.897 0.926 1.00 0.00 9 VAL B N 9
ATOM 8668 C CA . VAL B 2 10 ? -9.060 2.598 -0.296 1.00 0.00 9 VAL B CA 9
ATOM 8669 C C . VAL B 2 10 ? -8.072 3.719 -0.598 1.00 0.00 9 VAL B C 9
ATOM 8670 O O . VAL B 2 10 ? -6.899 3.472 -0.881 1.00 0.00 9 VAL B O 9
ATOM 8683 N N . GLN B 2 11 ? -8.559 4.952 -0.514 1.00 0.00 10 GLN B N 9
ATOM 8684 C CA . GLN B 2 11 ? -7.734 6.124 -0.759 1.00 0.00 10 GLN B CA 9
ATOM 8685 C C . GLN B 2 11 ? -6.629 6.254 0.284 1.00 0.00 10 GLN B C 9
ATOM 8686 O O . GLN B 2 11 ? -5.486 6.543 -0.058 1.00 0.00 10 GLN B O 9
ATOM 8700 N N . ALA B 2 12 ? -6.973 6.030 1.552 1.00 0.00 11 ALA B N 9
ATOM 8701 C CA . ALA B 2 12 ? -6.004 6.121 2.636 1.00 0.00 11 ALA B CA 9
ATOM 8702 C C . ALA B 2 12 ? -4.888 5.112 2.433 1.00 0.00 11 ALA B C 9
ATOM 8703 O O . ALA B 2 12 ? -3.706 5.434 2.581 1.00 0.00 11 ALA B O 9
ATOM 8710 N N . LEU B 2 13 ? -5.273 3.894 2.074 1.00 0.00 12 LEU B N 9
ATOM 8711 C CA . LEU B 2 13 ? -4.316 2.833 1.828 1.00 0.00 12 LEU B CA 9
ATOM 8712 C C . LEU B 2 13 ? -3.465 3.152 0.614 1.00 0.00 12 LEU B C 9
ATOM 8713 O O . LEU B 2 13 ? -2.255 3.181 0.712 1.00 0.00 12 LEU B O 9
ATOM 8729 N N . LYS B 2 14 ? -4.104 3.393 -0.528 1.00 0.00 13 LYS B N 9
ATOM 8730 C CA . LYS B 2 14 ? -3.380 3.706 -1.763 1.00 0.00 13 LYS B CA 9
ATOM 8731 C C . LYS B 2 14 ? -2.434 4.884 -1.578 1.00 0.00 13 LYS B C 9
ATOM 8732 O O . LYS B 2 14 ? -1.311 4.855 -2.070 1.00 0.00 13 LYS B O 9
ATOM 8751 N N . ALA B 2 15 ? -2.875 5.905 -0.854 1.00 0.00 14 ALA B N 9
ATOM 8752 C CA . ALA B 2 15 ? -2.031 7.068 -0.599 1.00 0.00 14 ALA B CA 9
ATOM 8753 C C . ALA B 2 15 ? -0.797 6.651 0.194 1.00 0.00 14 ALA B C 9
ATOM 8754 O O . ALA B 2 15 ? 0.328 7.052 -0.115 1.00 0.00 14 ALA B O 9
ATOM 8761 N N . ARG B 2 16 ? -1.017 5.817 1.200 1.00 0.00 15 ARG B N 9
ATOM 8762 C CA . ARG B 2 16 ? 0.063 5.306 2.030 1.00 0.00 15 ARG B CA 9
ATOM 8763 C C . ARG B 2 16 ? 0.926 4.335 1.223 1.00 0.00 15 ARG B C 9
ATOM 8764 O O . ARG B 2 16 ? 2.154 4.356 1.300 1.00 0.00 15 ARG B O 9
ATOM 8785 N N . ASN B 2 17 ? 0.257 3.496 0.444 1.00 0.00 16 ASN B N 9
ATOM 8786 C CA . ASN B 2 17 ? 0.902 2.507 -0.402 1.00 0.00 16 ASN B CA 9
ATOM 8787 C C . ASN B 2 17 ? 1.802 3.190 -1.416 1.00 0.00 16 ASN B C 9
ATOM 8788 O O . ASN B 2 17 ? 2.920 2.754 -1.661 1.00 0.00 16 ASN B O 9
ATOM 8799 N N . TYR B 2 18 ? 1.301 4.271 -1.991 1.00 0.00 17 TYR B N 9
ATOM 8800 C CA . TYR B 2 18 ? 2.042 5.041 -2.977 1.00 0.00 17 TYR B CA 9
ATOM 8801 C C . TYR B 2 18 ? 3.314 5.596 -2.349 1.00 0.00 17 TYR B C 9
ATOM 8802 O O . TYR B 2 18 ? 4.390 5.538 -2.945 1.00 0.00 17 TYR B O 9
ATOM 8820 N N . ALA B 2 19 ? 3.178 6.111 -1.130 1.00 0.00 18 ALA B N 9
ATOM 8821 C CA . ALA B 2 19 ? 4.308 6.663 -0.393 1.00 0.00 18 ALA B CA 9
ATOM 8822 C C . ALA B 2 19 ? 5.293 5.559 -0.023 1.00 0.00 18 ALA B C 9
ATOM 8823 O O . ALA B 2 19 ? 6.506 5.760 -0.045 1.00 0.00 18 ALA B O 9
ATOM 8830 N N . ALA B 2 20 ? 4.767 4.388 0.308 1.00 0.00 19 ALA B N 9
ATOM 8831 C CA . ALA B 2 20 ? 5.604 3.255 0.668 1.00 0.00 19 ALA B CA 9
ATOM 8832 C C . ALA B 2 20 ? 6.319 2.715 -0.567 1.00 0.00 19 ALA B C 9
ATOM 8833 O O . ALA B 2 20 ? 7.474 2.305 -0.495 1.00 0.00 19 ALA B O 9
ATOM 8840 N N . LYS B 2 21 ? 5.631 2.738 -1.704 1.00 0.00 20 LYS B N 9
ATOM 8841 C CA . LYS B 2 21 ? 6.205 2.272 -2.964 1.00 0.00 20 LYS B CA 9
ATOM 8842 C C . LYS B 2 21 ? 7.387 3.137 -3.366 1.00 0.00 20 LYS B C 9
ATOM 8843 O O . LYS B 2 21 ? 8.428 2.631 -3.786 1.00 0.00 20 LYS B O 9
ATOM 8862 N N . GLN B 2 22 ? 7.232 4.448 -3.226 1.00 0.00 21 GLN B N 9
ATOM 8863 C CA . GLN B 2 22 ? 8.308 5.363 -3.572 1.00 0.00 21 GLN B CA 9
ATOM 8864 C C . GLN B 2 22 ? 9.421 5.260 -2.541 1.00 0.00 21 GLN B C 9
ATOM 8865 O O . GLN B 2 22 ? 10.565 5.605 -2.816 1.00 0.00 21 GLN B O 9
ATOM 8879 N N . LYS B 2 23 ? 9.088 4.712 -1.379 1.00 0.00 22 LYS B N 9
ATOM 8880 C CA . LYS B 2 23 ? 10.072 4.479 -0.338 1.00 0.00 22 LYS B CA 9
ATOM 8881 C C . LYS B 2 23 ? 10.944 3.322 -0.778 1.00 0.00 22 LYS B C 9
ATOM 8882 O O . LYS B 2 23 ? 12.163 3.414 -0.760 1.00 0.00 22 LYS B O 9
ATOM 8901 N N . VAL B 2 24 ? 10.290 2.244 -1.199 1.00 0.00 23 VAL B N 9
ATOM 8902 C CA . VAL B 2 24 ? 10.981 1.054 -1.673 1.00 0.00 23 VAL B CA 9
ATOM 8903 C C . VAL B 2 24 ? 11.937 1.401 -2.811 1.00 0.00 23 VAL B C 9
ATOM 8904 O O . VAL B 2 24 ? 13.114 1.040 -2.780 1.00 0.00 23 VAL B O 9
ATOM 8917 N N . GLN B 2 25 ? 11.427 2.100 -3.818 1.00 0.00 24 GLN B N 9
ATOM 8918 C CA . GLN B 2 25 ? 12.245 2.480 -4.963 1.00 0.00 24 GLN B CA 9
ATOM 8919 C C . GLN B 2 25 ? 13.349 3.462 -4.567 1.00 0.00 24 GLN B C 9
ATOM 8920 O O . GLN B 2 25 ? 14.433 3.441 -5.147 1.00 0.00 24 GLN B O 9
ATOM 8934 N N . ALA B 2 26 ? 13.094 4.300 -3.568 1.00 0.00 25 ALA B N 9
ATOM 8935 C CA . ALA B 2 26 ? 14.100 5.247 -3.112 1.00 0.00 25 ALA B CA 9
ATOM 8936 C C . ALA B 2 26 ? 15.190 4.508 -2.351 1.00 0.00 25 ALA B C 9
ATOM 8937 O O . ALA B 2 26 ? 16.381 4.765 -2.531 1.00 0.00 25 ALA B O 9
ATOM 8944 N N . LEU B 2 27 ? 14.764 3.576 -1.508 1.00 0.00 26 LEU B N 9
ATOM 8945 C CA . LEU B 2 27 ? 15.681 2.776 -0.712 1.00 0.00 26 LEU B CA 9
ATOM 8946 C C . LEU B 2 27 ? 16.543 1.895 -1.608 1.00 0.00 26 LEU B C 9
ATOM 8947 O O . LEU B 2 27 ? 17.749 1.802 -1.409 1.00 0.00 26 LEU B O 9
ATOM 8963 N N . ARG B 2 28 ? 15.923 1.262 -2.603 1.00 0.00 27 ARG B N 9
ATOM 8964 C CA . ARG B 2 28 ? 16.650 0.404 -3.529 1.00 0.00 27 ARG B CA 9
ATOM 8965 C C . ARG B 2 28 ? 17.648 1.212 -4.345 1.00 0.00 27 ARG B C 9
ATOM 8966 O O . ARG B 2 28 ? 18.645 0.684 -4.828 1.00 0.00 27 ARG B O 9
ATOM 8987 N N . HIS B 2 29 ? 17.384 2.498 -4.482 1.00 0.00 28 HIS B N 9
ATOM 8988 C CA . HIS B 2 29 ? 18.275 3.371 -5.219 1.00 0.00 28 HIS B CA 9
ATOM 8989 C C . HIS B 2 29 ? 19.471 3.746 -4.351 1.00 0.00 28 HIS B C 9
ATOM 8990 O O . HIS B 2 29 ? 20.605 3.794 -4.822 1.00 0.00 28 HIS B O 9
ATOM 9004 N N . LYS B 2 30 ? 19.200 4.024 -3.086 1.00 0.00 29 LYS B N 9
ATOM 9005 C CA . LYS B 2 30 ? 20.240 4.413 -2.146 1.00 0.00 29 LYS B CA 9
ATOM 9006 C C . LYS B 2 30 ? 21.051 3.209 -1.681 1.00 0.00 29 LYS B C 9
ATOM 9007 O O . LYS B 2 30 ? 22.279 3.258 -1.626 1.00 0.00 29 LYS B O 9
ATOM 9026 N N . CYS B 2 31 ? 20.357 2.138 -1.334 1.00 0.00 30 CYS B N 9
ATOM 9027 C CA . CYS B 2 31 ? 21.010 0.925 -0.856 1.00 0.00 30 CYS B CA 9
ATOM 9028 C C . CYS B 2 31 ? 20.326 -0.323 -1.396 1.00 0.00 30 CYS B C 9
ATOM 9029 O O . CYS B 2 31 ? 19.713 -1.083 -0.646 1.00 0.00 30 CYS B O 9
ATOM 9036 N N . GLY B 2 32 ? 20.443 -0.535 -2.694 1.00 0.00 31 GLY B N 9
ATOM 9037 C CA . GLY B 2 32 ? 19.838 -1.696 -3.321 1.00 0.00 31 GLY B CA 9
ATOM 9038 C C . GLY B 2 32 ? 20.361 -1.915 -4.726 1.00 0.00 31 GLY B C 9
ATOM 9039 O O . GLY B 2 32 ? 21.308 -1.250 -5.151 1.00 0.00 31 GLY B O 9
ATOM 9052 N N . GLU A 1 2 ? -19.598 -1.264 -4.711 1.00 0.00 1 GLU A N 10
ATOM 9053 C CA . GLU A 1 2 ? -20.299 -2.052 -3.710 1.00 0.00 1 GLU A CA 10
ATOM 9054 C C . GLU A 1 2 ? -19.374 -2.364 -2.544 1.00 0.00 1 GLU A C 10
ATOM 9055 O O . GLU A 1 2 ? -18.152 -2.391 -2.707 1.00 0.00 1 GLU A O 10
ATOM 9067 N N . VAL A 1 3 ? -19.963 -2.595 -1.372 1.00 0.00 2 VAL A N 10
ATOM 9068 C CA . VAL A 1 3 ? -19.206 -2.905 -0.166 1.00 0.00 2 VAL A CA 10
ATOM 9069 C C . VAL A 1 3 ? -18.187 -4.009 -0.427 1.00 0.00 2 VAL A C 10
ATOM 9070 O O . VAL A 1 3 ? -16.993 -3.809 -0.234 1.00 0.00 2 VAL A O 10
ATOM 9083 N N . ALA A 1 4 ? -18.677 -5.164 -0.875 1.00 0.00 3 ALA A N 10
ATOM 9084 C CA . ALA A 1 4 ? -17.826 -6.317 -1.169 1.00 0.00 3 ALA A CA 10
ATOM 9085 C C . ALA A 1 4 ? -16.655 -5.943 -2.066 1.00 0.00 3 ALA A C 10
ATOM 9086 O O . ALA A 1 4 ? -15.514 -6.319 -1.803 1.00 0.00 3 ALA A O 10
ATOM 9093 N N . GLN A 1 5 ? -16.949 -5.195 -3.116 1.00 0.00 4 GLN A N 10
ATOM 9094 C CA . GLN A 1 5 ? -15.934 -4.752 -4.063 1.00 0.00 4 GLN A CA 10
ATOM 9095 C C . GLN A 1 5 ? -14.871 -3.922 -3.364 1.00 0.00 4 GLN A C 10
ATOM 9096 O O . GLN A 1 5 ? -13.675 -4.076 -3.604 1.00 0.00 4 GLN A O 10
ATOM 9110 N N . LEU A 1 6 ? -15.332 -3.037 -2.498 1.00 0.00 5 LEU A N 10
ATOM 9111 C CA . LEU A 1 6 ? -14.456 -2.162 -1.756 1.00 0.00 5 LEU A CA 10
ATOM 9112 C C . LEU A 1 6 ? -13.619 -2.953 -0.766 1.00 0.00 5 LEU A C 10
ATOM 9113 O O . LEU A 1 6 ? -12.456 -2.635 -0.552 1.00 0.00 5 LEU A O 10
ATOM 9129 N N . GLU A 1 7 ? -14.199 -3.995 -0.184 1.00 0.00 6 GLU A N 10
ATOM 9130 C CA . GLU A 1 7 ? -13.468 -4.831 0.761 1.00 0.00 6 GLU A CA 10
ATOM 9131 C C . GLU A 1 7 ? -12.286 -5.474 0.053 1.00 0.00 6 GLU A C 10
ATOM 9132 O O . GLU A 1 7 ? -11.190 -5.565 0.603 1.00 0.00 6 GLU A O 10
ATOM 9144 N N . LYS A 1 8 ? -12.522 -5.901 -1.184 1.00 0.00 7 LYS A N 10
ATOM 9145 C CA . LYS A 1 8 ? -11.485 -6.523 -1.999 1.00 0.00 7 LYS A CA 10
ATOM 9146 C C . LYS A 1 8 ? -10.430 -5.492 -2.373 1.00 0.00 7 LYS A C 10
ATOM 9147 O O . LYS A 1 8 ? -9.242 -5.798 -2.471 1.00 0.00 7 LYS A O 10
ATOM 9166 N N . GLU A 1 9 ? -10.883 -4.264 -2.577 1.00 0.00 8 GLU A N 10
ATOM 9167 C CA . GLU A 1 9 ? -10.008 -3.159 -2.936 1.00 0.00 8 GLU A CA 10
ATOM 9168 C C . GLU A 1 9 ? -9.169 -2.740 -1.729 1.00 0.00 8 GLU A C 10
ATOM 9169 O O . GLU A 1 9 ? -7.959 -2.530 -1.836 1.00 0.00 8 GLU A O 10
ATOM 9181 N N . VAL A 1 10 ? -9.817 -2.649 -0.573 1.00 0.00 9 VAL A N 10
ATOM 9182 C CA . VAL A 1 10 ? -9.139 -2.291 0.663 1.00 0.00 9 VAL A CA 10
ATOM 9183 C C . VAL A 1 10 ? -8.113 -3.367 0.998 1.00 0.00 9 VAL A C 10
ATOM 9184 O O . VAL A 1 10 ? -6.973 -3.067 1.350 1.00 0.00 9 VAL A O 10
ATOM 9197 N N . ALA A 1 11 ? -8.522 -4.622 0.845 1.00 0.00 10 ALA A N 10
ATOM 9198 C CA . ALA A 1 11 ? -7.643 -5.753 1.100 1.00 0.00 10 ALA A CA 10
ATOM 9199 C C . ALA A 1 11 ? -6.506 -5.781 0.086 1.00 0.00 10 ALA A C 10
ATOM 9200 O O . ALA A 1 11 ? -5.423 -6.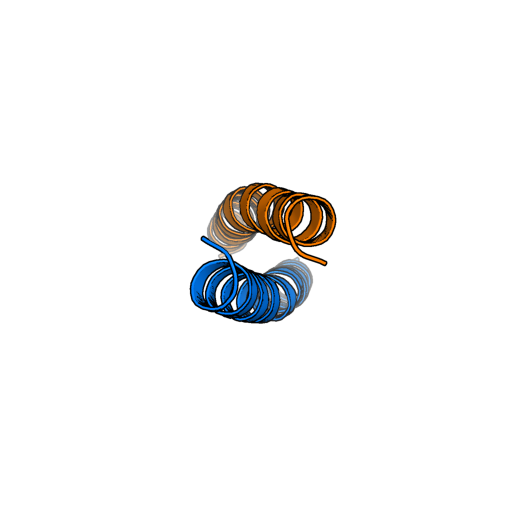287 0.368 1.00 0.00 10 ALA A O 10
ATOM 9207 N N . GLN A 1 12 ? -6.758 -5.215 -1.089 1.00 0.00 11 GLN A N 10
ATOM 9208 C CA . GLN A 1 12 ? -5.759 -5.151 -2.144 1.00 0.00 11 GLN A CA 10
ATOM 9209 C C . GLN A 1 12 ? -4.650 -4.213 -1.714 1.00 0.00 11 GLN A C 10
ATOM 9210 O O . GLN A 1 12 ? -3.465 -4.549 -1.761 1.00 0.00 11 GLN A O 10
ATOM 9224 N N . ALA A 1 13 ? -5.057 -3.035 -1.268 1.00 0.00 12 ALA A N 10
ATOM 9225 C CA . ALA A 1 13 ? -4.123 -2.032 -0.798 1.00 0.00 12 ALA A CA 10
ATOM 9226 C C . ALA A 1 13 ? -3.437 -2.502 0.473 1.00 0.00 12 ALA A C 10
ATOM 9227 O O . ALA A 1 13 ? -2.230 -2.341 0.619 1.00 0.00 12 ALA A O 10
ATOM 9234 N N . GLU A 1 14 ? -4.213 -3.104 1.373 1.00 0.00 13 GLU A N 10
ATOM 9235 C CA . GLU A 1 14 ? -3.683 -3.627 2.628 1.00 0.00 13 GLU A CA 10
ATOM 9236 C C . GLU A 1 14 ? -2.615 -4.683 2.358 1.00 0.00 13 GLU A C 10
ATOM 9237 O O . GLU A 1 14 ? -1.579 -4.705 3.015 1.00 0.00 13 GLU A O 10
ATOM 9249 N N . ALA A 1 15 ? -2.870 -5.542 1.374 1.00 0.00 14 ALA A N 10
ATOM 9250 C CA . ALA A 1 15 ? -1.924 -6.588 1.002 1.00 0.00 14 ALA A CA 10
ATOM 9251 C C . ALA A 1 15 ? -0.596 -5.975 0.579 1.00 0.00 14 ALA A C 10
ATOM 9252 O O . ALA A 1 15 ? 0.463 -6.352 1.086 1.00 0.00 14 ALA A O 10
ATOM 9259 N N . GLU A 1 16 ? -0.668 -5.010 -0.331 1.00 0.00 15 GLU A N 10
ATOM 9260 C CA . GLU A 1 16 ? 0.520 -4.319 -0.805 1.00 0.00 15 GLU A CA 10
ATOM 9261 C C . GLU A 1 16 ? 1.170 -3.555 0.337 1.00 0.00 15 GLU A C 10
ATOM 9262 O O . GLU A 1 16 ? 2.365 -3.677 0.568 1.00 0.00 15 GLU A O 10
ATOM 9274 N N . ASN A 1 17 ? 0.357 -2.775 1.045 1.00 0.00 16 ASN A N 10
ATOM 9275 C CA . ASN A 1 17 ? 0.811 -1.966 2.178 1.00 0.00 16 ASN A CA 10
ATOM 9276 C C . ASN A 1 17 ? 1.580 -2.825 3.177 1.00 0.00 16 ASN A C 10
ATOM 9277 O O . ASN A 1 17 ? 2.650 -2.442 3.655 1.00 0.00 16 ASN A O 10
ATOM 9288 N N . TYR A 1 18 ? 1.028 -3.995 3.467 1.00 0.00 17 TYR A N 10
ATOM 9289 C CA . TYR A 1 18 ? 1.636 -4.939 4.393 1.00 0.00 17 TYR A CA 10
ATOM 9290 C C . TYR A 1 18 ? 3.021 -5.361 3.903 1.00 0.00 17 TYR A C 10
ATOM 9291 O O . TYR A 1 18 ? 3.956 -5.507 4.691 1.00 0.00 17 TYR A O 10
ATOM 9309 N N . GLN A 1 19 ? 3.143 -5.553 2.597 1.00 0.00 18 GLN A N 10
ATOM 9310 C CA . GLN A 1 19 ? 4.408 -5.959 2.001 1.00 0.00 18 GLN A CA 10
ATOM 9311 C C . GLN A 1 19 ? 5.370 -4.782 1.876 1.00 0.00 18 GLN A C 10
ATOM 9312 O O . GLN A 1 19 ? 6.579 -4.945 2.038 1.00 0.00 18 GLN A O 10
ATOM 9326 N N . LEU A 1 20 ? 4.830 -3.602 1.584 1.00 0.00 19 LEU A N 10
ATOM 9327 C CA . LEU A 1 20 ? 5.646 -2.402 1.433 1.00 0.00 19 LEU A CA 10
ATOM 9328 C C . LEU A 1 20 ? 6.424 -2.131 2.710 1.00 0.00 19 LEU A C 10
ATOM 9329 O O . LEU A 1 20 ? 7.617 -1.846 2.665 1.00 0.00 19 LEU A O 10
ATOM 9345 N N . GLU A 1 21 ? 5.747 -2.241 3.847 1.00 0.00 20 GLU A N 10
ATOM 9346 C CA . GLU A 1 21 ? 6.385 -2.023 5.138 1.00 0.00 20 GLU A CA 10
ATOM 9347 C C . GLU A 1 21 ? 7.521 -3.019 5.344 1.00 0.00 20 GLU A C 10
ATOM 9348 O O . GLU A 1 21 ? 8.609 -2.651 5.793 1.00 0.00 20 GLU A O 10
ATOM 9360 N N . GLN A 1 22 ? 7.267 -4.276 4.991 1.00 0.00 21 GLN A N 10
ATOM 9361 C CA . GLN A 1 22 ? 8.269 -5.331 5.113 1.00 0.00 21 GLN A CA 10
ATOM 9362 C C . GLN A 1 22 ? 9.454 -5.046 4.197 1.00 0.00 21 GLN A C 10
ATOM 9363 O O . GLN A 1 22 ? 10.611 -5.220 4.587 1.00 0.00 21 GLN A O 10
ATOM 9377 N N . GLU A 1 23 ? 9.151 -4.607 2.981 1.00 0.00 22 GLU A N 10
ATOM 9378 C CA . GLU A 1 23 ? 10.170 -4.289 1.997 1.00 0.00 22 GLU A CA 10
ATOM 9379 C C . GLU A 1 23 ? 10.996 -3.092 2.461 1.00 0.00 22 GLU A C 10
ATOM 9380 O O . GLU A 1 23 ? 12.225 -3.108 2.393 1.00 0.00 22 GLU A O 10
ATOM 9392 N N . VAL A 1 24 ? 10.308 -2.059 2.948 1.00 0.00 23 VAL A N 10
ATOM 9393 C CA . VAL A 1 24 ? 10.972 -0.861 3.437 1.00 0.00 23 VAL A CA 10
ATOM 9394 C C . VAL A 1 24 ? 11.872 -1.199 4.616 1.00 0.00 23 VAL A C 10
ATOM 9395 O O . VAL A 1 24 ? 13.023 -0.774 4.659 1.00 0.00 23 VAL A O 10
ATOM 9408 N N . ALA A 1 25 ? 11.356 -1.984 5.558 1.00 0.00 24 ALA A N 10
ATOM 9409 C CA . ALA A 1 25 ? 12.140 -2.390 6.718 1.00 0.00 24 ALA A CA 10
ATOM 9410 C C . ALA A 1 25 ? 13.399 -3.113 6.276 1.00 0.00 24 ALA A C 10
ATOM 9411 O O . ALA A 1 25 ? 14.482 -2.878 6.809 1.00 0.00 24 ALA A O 10
ATOM 9418 N N . GLN A 1 26 ? 13.248 -3.984 5.284 1.00 0.00 25 GLN A N 10
ATOM 9419 C CA . GLN A 1 26 ? 14.369 -4.739 4.752 1.00 0.00 25 GLN A CA 10
ATOM 9420 C C . GLN A 1 26 ? 15.407 -3.795 4.164 1.00 0.00 25 GLN A C 10
ATOM 9421 O O . GLN A 1 26 ? 16.577 -3.873 4.504 1.00 0.00 25 GLN A O 10
ATOM 9435 N N . LEU A 1 27 ? 14.969 -2.899 3.290 1.00 0.00 26 LEU A N 10
ATOM 9436 C CA . LEU A 1 27 ? 15.870 -1.941 2.659 1.00 0.00 26 LEU A CA 10
ATOM 9437 C C . LEU A 1 27 ? 16.527 -1.023 3.685 1.00 0.00 26 LEU A C 10
ATOM 9438 O O . LEU A 1 27 ? 17.729 -0.783 3.623 1.00 0.00 26 LEU A O 10
ATOM 9454 N N . GLU A 1 28 ? 15.742 -0.529 4.636 1.00 0.00 27 GLU A N 10
ATOM 9455 C CA . GLU A 1 28 ? 16.261 0.347 5.687 1.00 0.00 27 GLU A CA 10
ATOM 9456 C C . GLU A 1 28 ? 17.317 -0.385 6.507 1.00 0.00 27 GLU A C 10
ATOM 9457 O O . GLU A 1 28 ? 18.368 0.170 6.826 1.00 0.00 27 GLU A O 10
ATOM 9469 N N . HIS A 1 29 ? 17.022 -1.635 6.832 1.00 0.00 28 HIS A N 10
ATOM 9470 C CA . HIS A 1 29 ? 17.924 -2.474 7.612 1.00 0.00 28 HIS A CA 10
ATOM 9471 C C . HIS A 1 29 ? 19.141 -2.879 6.776 1.00 0.00 28 HIS A C 10
ATOM 9472 O O . HIS A 1 29 ? 20.257 -2.960 7.287 1.00 0.00 28 HIS A O 10
ATOM 9486 N N . GLU A 1 30 ? 18.913 -3.115 5.488 1.00 0.00 29 GLU A N 10
ATOM 9487 C CA . GLU A 1 30 ? 19.982 -3.492 4.571 1.00 0.00 29 GLU A CA 10
ATOM 9488 C C . GLU A 1 30 ? 20.912 -2.314 4.321 1.00 0.00 29 GLU A C 10
ATOM 9489 O O . GLU A 1 30 ? 22.115 -2.487 4.120 1.00 0.00 29 GLU A O 10
ATOM 9501 N N . CYS A 1 31 ? 20.341 -1.123 4.325 1.00 0.00 30 CYS A N 10
ATOM 9502 C CA . CYS A 1 31 ? 21.102 0.090 4.090 1.00 0.00 30 CYS A CA 10
ATOM 9503 C C . CYS A 1 31 ? 21.922 0.449 5.323 1.00 0.00 30 CYS A C 10
ATOM 9504 O O . CYS A 1 31 ? 23.112 0.751 5.220 1.00 0.00 30 CYS A O 10
ATOM 9511 N N . GLY A 1 32 ? 21.286 0.406 6.486 1.00 0.00 31 GLY A N 10
ATOM 9512 C CA . GLY A 1 32 ? 21.981 0.720 7.716 1.00 0.00 31 GLY A CA 10
ATOM 9513 C C . GLY A 1 32 ? 21.098 0.532 8.932 1.00 0.00 31 GLY A C 10
ATOM 9514 O O . GLY A 1 32 ? 20.002 1.088 9.005 1.00 0.00 31 GLY A O 10
ATOM 9527 N N . GLU B 2 2 ? -18.953 0.310 5.780 1.00 0.00 1 GLU B N 10
ATOM 9528 C CA . GLU B 2 2 ? -19.712 1.275 4.998 1.00 0.00 1 GLU B CA 10
ATOM 9529 C C . GLU B 2 2 ? -19.010 1.562 3.676 1.00 0.00 1 GLU B C 10
ATOM 9530 O O . GLU B 2 2 ? -17.785 1.622 3.620 1.00 0.00 1 GLU B O 10
ATOM 9542 N N . VAL B 2 3 ? -19.793 1.751 2.620 1.00 0.00 2 VAL B N 10
ATOM 9543 C CA . VAL B 2 3 ? -19.248 2.051 1.298 1.00 0.00 2 VAL B CA 10
ATOM 9544 C C . VAL B 2 3 ? -18.408 3.319 1.356 1.00 0.00 2 VAL B C 10
ATOM 9545 O O . VAL B 2 3 ? -17.236 3.324 0.985 1.00 0.00 2 VAL B O 10
ATOM 9558 N N . GLN B 2 4 ? -19.026 4.381 1.849 1.00 0.00 3 GLN B N 10
ATOM 9559 C CA . GLN B 2 4 ? -18.371 5.673 1.996 1.00 0.00 3 GLN B CA 10
ATOM 9560 C C . GLN B 2 4 ? -17.097 5.528 2.821 1.00 0.00 3 GLN B C 10
ATOM 9561 O O . GLN B 2 4 ? -16.060 6.111 2.504 1.00 0.00 3 GLN B O 10
ATOM 9575 N N . ALA B 2 5 ? -17.191 4.728 3.868 1.00 0.00 4 ALA B N 10
ATOM 9576 C CA . ALA B 2 5 ? -16.071 4.470 4.754 1.00 0.00 4 ALA B CA 10
ATOM 9577 C C . ALA B 2 5 ? -14.941 3.739 4.031 1.00 0.00 4 ALA B C 10
ATOM 9578 O O . ALA B 2 5 ? -13.772 4.116 4.144 1.00 0.00 4 ALA B O 10
ATOM 9585 N N . LEU B 2 6 ? -15.293 2.688 3.306 1.00 0.00 5 LEU B N 10
ATOM 9586 C CA . LEU B 2 6 ? -14.317 1.887 2.588 1.00 0.00 5 LEU B CA 10
ATOM 9587 C C . LEU B 2 6 ? -13.667 2.664 1.454 1.00 0.00 5 LEU B C 10
ATOM 9588 O O . LEU B 2 6 ? -12.477 2.497 1.198 1.00 0.00 5 LEU B O 10
ATOM 9604 N N . LYS B 2 7 ? -14.428 3.516 0.778 1.00 0.00 6 LYS B N 10
ATOM 9605 C CA . LYS B 2 7 ? -13.873 4.300 -0.313 1.00 0.00 6 LYS B CA 10
ATOM 9606 C C . LYS B 2 7 ? -12.778 5.223 0.203 1.00 0.00 6 LYS B C 10
ATOM 9607 O O . LYS B 2 7 ? -11.722 5.363 -0.418 1.00 0.00 6 LYS B O 10
ATOM 9626 N N . LYS B 2 8 ? -13.022 5.821 1.362 1.00 0.00 7 LYS B N 10
ATOM 9627 C CA . LYS B 2 8 ? -12.042 6.700 1.986 1.00 0.00 7 LYS B CA 10
ATOM 9628 C C . LYS B 2 8 ? -10.834 5.888 2.437 1.00 0.00 7 LYS B C 10
ATOM 9629 O O . LYS B 2 8 ? -9.702 6.373 2.424 1.00 0.00 7 LYS B O 10
ATOM 9648 N N . ARG B 2 9 ? -11.081 4.630 2.797 1.00 0.00 8 ARG B N 10
ATOM 9649 C CA . ARG B 2 9 ? -10.015 3.732 3.211 1.00 0.00 8 ARG B CA 10
ATOM 9650 C C . ARG B 2 9 ? -9.112 3.454 2.016 1.00 0.00 8 ARG B C 10
ATOM 9651 O O . ARG B 2 9 ? -7.888 3.511 2.117 1.00 0.00 8 ARG B O 10
ATOM 9672 N N . VAL B 2 10 ? -9.746 3.177 0.881 1.00 0.00 9 VAL B N 10
ATOM 9673 C CA . VAL B 2 10 ? -9.044 2.904 -0.366 1.00 0.00 9 VAL B CA 10
ATOM 9674 C C . VAL B 2 10 ? -8.142 4.074 -0.746 1.00 0.00 9 VAL B C 10
ATOM 9675 O O . VAL B 2 10 ? -6.967 3.887 -1.061 1.00 0.00 9 VAL B O 10
ATOM 9688 N N . GLN B 2 11 ? -8.702 5.276 -0.708 1.00 0.00 10 GLN B N 10
ATOM 9689 C CA . GLN B 2 11 ? -7.955 6.481 -1.051 1.00 0.00 10 GLN B CA 10
ATOM 9690 C C . GLN B 2 11 ? -6.789 6.705 -0.092 1.00 0.00 10 GLN B C 10
ATOM 9691 O O . GLN B 2 11 ? -5.700 7.100 -0.514 1.00 0.00 10 GLN B O 10
ATOM 9705 N N . ALA B 2 12 ? -7.019 6.442 1.190 1.00 0.00 11 ALA B N 10
ATOM 9706 C CA . ALA B 2 12 ? -5.984 6.610 2.201 1.00 0.00 11 ALA B CA 10
ATOM 9707 C C . ALA B 2 12 ? -4.875 5.584 2.011 1.00 0.00 11 ALA B C 10
ATOM 9708 O O . ALA B 2 12 ? -3.691 5.922 2.037 1.00 0.00 11 ALA B O 10
ATOM 9715 N N . LEU B 2 13 ? -5.266 4.332 1.809 1.00 0.00 12 LEU B N 10
ATOM 9716 C CA . LEU B 2 13 ? -4.308 3.255 1.601 1.00 0.00 12 LEU B CA 10
ATOM 9717 C C . LEU B 2 13 ? -3.474 3.503 0.356 1.00 0.00 12 LEU B C 10
ATOM 9718 O O . LEU B 2 13 ? -2.261 3.446 0.415 1.00 0.00 12 LEU B O 10
ATOM 9734 N N . LYS B 2 14 ? -4.129 3.790 -0.763 1.00 0.00 13 LYS B N 10
ATOM 9735 C CA . LYS B 2 14 ? -3.422 4.051 -2.020 1.00 0.00 13 LYS B CA 10
ATOM 9736 C C . LYS B 2 14 ? -2.447 5.213 -1.865 1.00 0.00 13 LYS B C 10
ATOM 9737 O O . LYS B 2 14 ? -1.369 5.201 -2.451 1.00 0.00 13 LYS B O 10
ATOM 9756 N N . ALA B 2 15 ? -2.814 6.200 -1.059 1.00 0.00 14 ALA B N 10
ATOM 9757 C CA . ALA B 2 15 ? -1.943 7.345 -0.816 1.00 0.00 14 ALA B CA 10
ATOM 9758 C C . ALA B 2 15 ? -0.719 6.906 -0.021 1.00 0.00 14 ALA B C 10
ATOM 9759 O O . ALA B 2 15 ? 0.407 7.324 -0.297 1.00 0.00 14 ALA B O 10
ATOM 9766 N N . ARG B 2 16 ? -0.953 6.040 0.956 1.00 0.00 15 ARG B N 10
ATOM 9767 C CA . ARG B 2 16 ? 0.107 5.506 1.794 1.00 0.00 15 ARG B CA 10
ATOM 9768 C C . ARG B 2 16 ? 0.978 4.574 0.966 1.00 0.00 15 ARG B C 10
ATOM 9769 O O . ARG B 2 16 ? 2.205 4.644 0.994 1.00 0.00 15 ARG B O 10
ATOM 9790 N N . ASN B 2 17 ? 0.302 3.714 0.223 1.00 0.00 16 ASN B N 10
ATOM 9791 C CA . ASN B 2 17 ? 0.928 2.747 -0.655 1.00 0.00 16 ASN B CA 10
ATOM 9792 C C . ASN B 2 17 ? 1.809 3.456 -1.662 1.00 0.00 16 ASN B C 10
ATOM 9793 O O . ASN B 2 17 ? 2.926 3.028 -1.935 1.00 0.00 16 ASN B O 10
ATOM 9804 N N . TYR B 2 18 ? 1.297 4.554 -2.197 1.00 0.00 17 TYR B N 10
ATOM 9805 C CA . TYR B 2 18 ? 2.021 5.354 -3.170 1.00 0.00 17 TYR B CA 10
ATOM 9806 C C . TYR B 2 18 ? 3.348 5.826 -2.581 1.00 0.00 17 TYR B C 10
ATOM 9807 O O . TYR B 2 18 ? 4.399 5.647 -3.192 1.00 0.00 17 TYR B O 10
ATOM 9825 N N . ALA B 2 19 ? 3.292 6.415 -1.388 1.00 0.00 18 ALA B N 10
ATOM 9826 C CA . ALA B 2 19 ? 4.495 6.902 -0.722 1.00 0.00 18 ALA B CA 10
ATOM 9827 C C . ALA B 2 19 ? 5.430 5.758 -0.369 1.00 0.00 18 ALA B C 10
ATOM 9828 O O . ALA B 2 19 ? 6.636 5.843 -0.591 1.00 0.00 18 ALA B O 10
ATOM 9835 N N . ALA B 2 20 ? 4.866 4.690 0.182 1.00 0.00 19 ALA B N 10
ATOM 9836 C CA . ALA B 2 20 ? 5.650 3.528 0.571 1.00 0.00 19 ALA B CA 10
ATOM 9837 C C . ALA B 2 20 ? 6.363 2.929 -0.635 1.00 0.00 19 ALA B C 10
ATOM 9838 O O . ALA B 2 20 ? 7.519 2.532 -0.539 1.00 0.00 19 ALA B O 10
ATOM 9845 N N . LYS B 2 21 ? 5.677 2.890 -1.775 1.00 0.00 20 LYS B N 10
ATOM 9846 C CA . LYS B 2 21 ? 6.269 2.364 -3.001 1.00 0.00 20 LYS B CA 10
ATOM 9847 C C . LYS B 2 21 ? 7.423 3.255 -3.447 1.00 0.00 20 LYS B C 10
ATOM 9848 O O . LYS 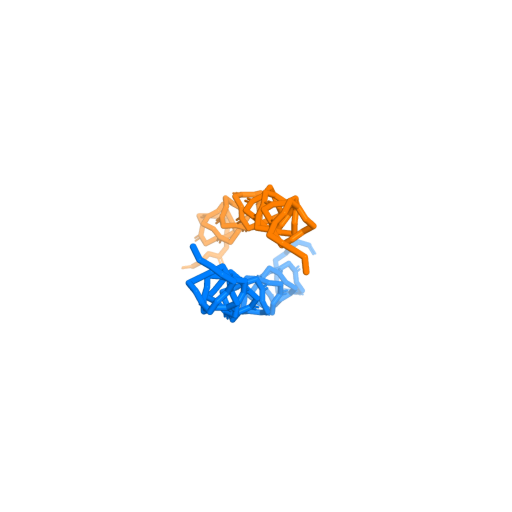B 2 21 ? 8.458 2.758 -3.888 1.00 0.00 20 LYS B O 10
ATOM 9867 N N . GLN B 2 22 ? 7.259 4.572 -3.291 1.00 0.00 21 GLN B N 10
ATOM 9868 C CA . GLN B 2 22 ? 8.321 5.510 -3.645 1.00 0.00 21 GLN B CA 10
ATOM 9869 C C 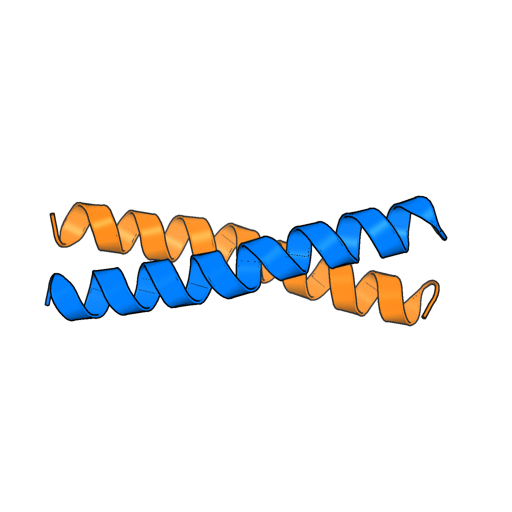. GLN B 2 22 ? 9.489 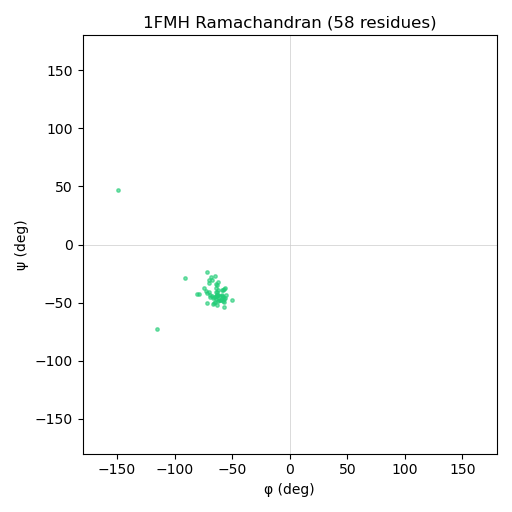5.287 -2.707 1.00 0.00 21 GLN B C 10
ATOM 9870 O O . GLN B 2 22 ? 10.646 5.331 -3.112 1.00 0.00 21 GLN B O 10
ATOM 9884 N N . LYS B 2 23 ? 9.157 5.012 -1.450 1.00 0.00 22 LYS B N 10
ATOM 9885 C CA . LYS B 2 23 ? 10.149 4.736 -0.426 1.00 0.00 22 LYS B CA 10
ATOM 9886 C C . LYS B 2 23 ? 10.950 3.497 -0.807 1.00 0.00 22 LYS B C 10
ATOM 9887 O O . LYS B 2 23 ? 12.173 3.501 -0.736 1.00 0.00 22 LYS B O 10
ATOM 9906 N N . VAL B 2 24 ? 10.249 2.449 -1.239 1.00 0.00 23 VAL B N 10
ATOM 9907 C CA . VAL B 2 24 ? 10.895 1.208 -1.658 1.00 0.00 23 VAL B CA 10
ATOM 9908 C C . VAL B 2 24 ? 11.881 1.474 -2.790 1.00 0.00 23 VAL B C 10
ATOM 9909 O O . VAL B 2 24 ? 13.026 1.023 -2.756 1.00 0.00 23 VAL B O 10
ATOM 9922 N N . GLN B 2 25 ? 11.427 2.211 -3.792 1.00 0.00 24 GLN B N 10
ATOM 9923 C CA . GLN B 2 25 ? 12.260 2.542 -4.941 1.00 0.00 24 GLN B CA 10
ATOM 9924 C C . GLN B 2 25 ? 13.420 3.446 -4.532 1.00 0.00 24 GLN B C 10
ATOM 9925 O O . GLN B 2 25 ? 14.542 3.289 -5.021 1.00 0.00 24 GLN B O 10
ATOM 9939 N N . ALA B 2 26 ? 13.148 4.386 -3.633 1.00 0.00 25 ALA B N 10
ATOM 9940 C CA . ALA B 2 26 ? 14.172 5.310 -3.154 1.00 0.00 25 ALA B CA 10
ATOM 9941 C C . ALA B 2 26 ? 15.229 4.547 -2.375 1.00 0.00 25 ALA B C 10
ATOM 9942 O O . ALA B 2 26 ? 16.432 4.726 -2.580 1.00 0.00 25 ALA B O 10
ATOM 9949 N N . LEU B 2 27 ? 14.764 3.671 -1.493 1.00 0.00 26 LEU B N 10
ATOM 9950 C CA . LEU B 2 27 ? 15.650 2.851 -0.687 1.00 0.00 26 LEU B CA 10
ATOM 9951 C C . LEU B 2 27 ? 16.452 1.927 -1.586 1.00 0.00 26 LEU B C 10
ATOM 9952 O O . LEU B 2 27 ? 17.621 1.678 -1.334 1.00 0.00 26 LEU B O 10
ATOM 9968 N N . ARG B 2 28 ? 15.816 1.432 -2.645 1.00 0.00 27 ARG B N 10
ATOM 9969 C CA . ARG B 2 28 ? 16.484 0.543 -3.591 1.00 0.00 27 ARG B CA 10
ATOM 9970 C C . ARG B 2 28 ? 17.618 1.279 -4.294 1.00 0.00 27 ARG B C 10
ATOM 9971 O O . ARG B 2 28 ? 18.680 0.714 -4.552 1.00 0.00 27 ARG B O 10
ATOM 9992 N N . HIS B 2 29 ? 17.371 2.543 -4.609 1.00 0.00 28 HIS B N 10
ATOM 9993 C CA . HIS B 2 29 ? 18.347 3.381 -5.289 1.00 0.00 28 HIS B CA 10
ATOM 9994 C C . HIS B 2 29 ? 19.536 3.661 -4.376 1.00 0.00 28 HIS B C 10
ATOM 9995 O O . HIS B 2 29 ? 20.693 3.584 -4.793 1.00 0.00 28 HIS B O 10
ATOM 10009 N N . LYS B 2 30 ? 19.233 3.997 -3.135 1.00 0.00 29 LYS B N 10
ATOM 10010 C CA . LYS B 2 30 ? 20.256 4.307 -2.150 1.00 0.00 29 LYS B CA 10
ATOM 10011 C C . LYS B 2 30 ? 20.972 3.046 -1.672 1.00 0.00 29 LYS B C 10
ATOM 10012 O O . LYS B 2 30 ? 22.200 3.001 -1.607 1.00 0.00 29 LYS B O 10
ATOM 10031 N N . CYS B 2 31 ? 20.195 2.033 -1.330 1.00 0.00 30 CYS B N 10
ATOM 10032 C CA . CYS B 2 31 ? 20.732 0.771 -0.831 1.00 0.00 30 CYS B CA 10
ATOM 10033 C C . CYS B 2 31 ? 19.869 -0.407 -1.271 1.00 0.00 30 CYS B C 10
ATOM 10034 O O . CYS B 2 31 ? 18.944 -0.815 -0.564 1.00 0.00 30 CYS B O 10
ATOM 10041 N N . GLY B 2 32 ? 20.176 -0.954 -2.434 1.00 0.00 31 GLY B N 10
ATOM 10042 C CA . GLY B 2 32 ? 19.425 -2.084 -2.944 1.00 0.00 31 GLY B CA 10
ATOM 10043 C C . GLY B 2 32 ? 19.862 -3.393 -2.315 1.00 0.00 31 GLY B C 10
ATOM 10044 O O . GLY B 2 32 ? 20.688 -4.114 -2.875 1.00 0.00 31 GLY B O 10
ATOM 10057 N N . GLU A 1 2 ? -19.868 -1.812 -5.813 1.00 0.00 1 GLU A N 11
ATOM 10058 C CA . GLU A 1 2 ? -20.468 -2.452 -4.649 1.00 0.00 1 GLU A CA 11
ATOM 10059 C C . GLU A 1 2 ? -19.436 -2.602 -3.529 1.00 0.00 1 GLU A C 11
ATOM 10060 O O . GLU A 1 2 ? -18.232 -2.490 -3.770 1.00 0.00 1 GLU A O 11
ATOM 10072 N N . VAL A 1 3 ? -19.912 -2.863 -2.311 1.00 0.00 2 VAL A N 11
ATOM 10073 C CA . VAL A 1 3 ? -19.036 -3.037 -1.156 1.00 0.00 2 VAL A CA 11
ATOM 10074 C C . VAL A 1 3 ? -17.998 -4.126 -1.428 1.00 0.00 2 VAL A C 11
ATOM 10075 O O . VAL A 1 3 ? -16.813 -3.941 -1.163 1.00 0.00 2 VAL A O 11
ATOM 10088 N N . ALA A 1 4 ? -18.452 -5.254 -1.978 1.00 0.00 3 ALA A N 11
ATOM 10089 C CA . ALA A 1 4 ? -17.563 -6.365 -2.309 1.00 0.00 3 ALA A CA 11
ATOM 10090 C C . ALA A 1 4 ? -16.460 -5.904 -3.252 1.00 0.00 3 ALA A C 11
ATOM 10091 O O . ALA A 1 4 ? -15.291 -6.236 -3.065 1.00 0.00 3 ALA A O 11
ATOM 10098 N N . GLN A 1 5 ? -16.842 -5.114 -4.250 1.00 0.00 4 GLN A N 11
ATOM 10099 C CA . GLN A 1 5 ? -15.892 -4.574 -5.217 1.00 0.00 4 GLN A CA 11
ATOM 10100 C C . GLN A 1 5 ? -14.818 -3.773 -4.504 1.00 0.00 4 GLN A C 11
ATOM 10101 O O . GLN A 1 5 ? -13.624 -3.933 -4.762 1.00 0.00 4 GLN A O 11
ATOM 10115 N N . LEU A 1 6 ? -15.265 -2.916 -3.603 1.00 0.00 5 LEU A N 11
ATOM 10116 C CA . LEU A 1 6 ? -14.376 -2.076 -2.827 1.00 0.00 5 LEU A CA 11
ATOM 10117 C C . LEU A 1 6 ? -13.502 -2.927 -1.917 1.00 0.00 5 LEU A C 11
ATOM 10118 O O . LEU A 1 6 ? -12.315 -2.659 -1.773 1.00 0.00 5 LEU A O 11
ATOM 10134 N N . GLU A 1 7 ? -14.084 -3.969 -1.333 1.00 0.00 6 GLU A N 11
ATOM 10135 C CA . GLU A 1 7 ? -13.343 -4.882 -0.469 1.00 0.00 6 GLU A CA 11
ATOM 10136 C C . GLU A 1 7 ? -12.225 -5.545 -1.260 1.00 0.00 6 GLU A C 11
ATOM 10137 O O . GLU A 1 7 ? -11.107 -5.699 -0.768 1.00 0.00 6 GLU A O 11
ATOM 10149 N N . LYS A 1 8 ? -12.536 -5.922 -2.496 1.00 0.00 7 LYS A N 11
ATOM 10150 C CA . LYS A 1 8 ? -11.566 -6.553 -3.379 1.00 0.00 7 LYS A CA 11
ATOM 10151 C C . LYS A 1 8 ? -10.485 -5.552 -3.769 1.00 0.00 7 LYS A C 11
ATOM 10152 O O . LYS A 1 8 ? -9.318 -5.907 -3.915 1.00 0.00 7 LYS A O 11
ATOM 10171 N N . GLU A 1 9 ? -10.892 -4.298 -3.915 1.00 0.00 8 GLU A N 11
ATOM 10172 C CA . GLU A 1 9 ? -9.982 -3.218 -4.269 1.00 0.00 8 GLU A CA 11
ATOM 10173 C C . GLU A 1 9 ? -9.077 -2.888 -3.085 1.00 0.00 8 GLU A C 11
ATOM 10174 O O . GLU A 1 9 ? -7.862 -2.754 -3.236 1.00 0.00 8 GLU A O 11
ATOM 10186 N N . VAL A 1 10 ? -9.677 -2.780 -1.903 1.00 0.00 9 VAL A N 11
ATOM 10187 C CA . VAL A 1 10 ? -8.931 -2.489 -0.689 1.00 0.00 9 VAL A CA 11
ATOM 10188 C C . VAL A 1 10 ? -7.944 -3.615 -0.421 1.00 0.00 9 VAL A C 11
ATOM 10189 O O . VAL A 1 10 ? -6.787 -3.377 -0.083 1.00 0.00 9 VAL A O 11
ATOM 10202 N N . ALA A 1 11 ? -8.404 -4.845 -0.611 1.00 0.00 10 ALA A N 11
ATOM 10203 C CA . ALA A 1 11 ? -7.560 -6.010 -0.418 1.00 0.00 10 ALA A CA 11
ATOM 10204 C C . ALA A 1 11 ? -6.473 -6.064 -1.488 1.00 0.00 10 ALA A C 11
ATOM 10205 O O . ALA A 1 11 ? -5.388 -6.596 -1.259 1.00 0.00 10 ALA A O 11
ATOM 10212 N N . GLN A 1 12 ? -6.766 -5.496 -2.656 1.00 0.00 11 GLN A N 11
ATOM 10213 C CA . GLN A 1 12 ? -5.811 -5.469 -3.752 1.00 0.00 11 GLN A CA 11
ATOM 10214 C C . GLN A 1 12 ? -4.692 -4.500 -3.424 1.00 0.00 11 GLN A C 11
ATOM 10215 O O . GLN A 1 12 ? -3.509 -4.820 -3.555 1.00 0.00 11 GLN A O 11
ATOM 10229 N N . ALA A 1 13 ? -5.079 -3.311 -2.989 1.00 0.00 12 ALA A N 11
ATOM 10230 C CA . ALA A 1 13 ? -4.123 -2.288 -2.631 1.00 0.00 12 ALA A CA 11
ATOM 10231 C C . ALA A 1 13 ? -3.347 -2.697 -1.394 1.00 0.00 12 ALA A C 11
ATOM 10232 O O . ALA A 1 13 ? -2.136 -2.537 -1.348 1.00 0.00 12 ALA A O 11
ATOM 10239 N N . GLU A 1 14 ? -4.049 -3.242 -0.400 1.00 0.00 13 GLU A N 11
ATOM 10240 C CA . GLU A 1 14 ? -3.406 -3.688 0.835 1.00 0.00 13 GLU A CA 11
ATOM 10241 C C . GLU A 1 14 ? -2.391 -4.788 0.558 1.00 0.00 13 GLU A C 11
ATOM 10242 O O . GLU A 1 14 ? -1.340 -4.831 1.192 1.00 0.00 13 GLU A O 11
ATOM 10254 N N . ALA A 1 15 ? -2.695 -5.664 -0.397 1.00 0.00 14 ALA A N 11
ATOM 10255 C CA . ALA A 1 15 ? -1.776 -6.737 -0.755 1.00 0.00 14 ALA A CA 11
ATOM 10256 C C . ALA A 1 15 ? -0.495 -6.128 -1.299 1.00 0.00 14 ALA A C 11
ATOM 10257 O O . ALA A 1 15 ? 0.599 -6.404 -0.805 1.00 0.00 14 ALA A O 11
ATOM 10264 N N . GLU A 1 16 ? -0.659 -5.268 -2.299 1.00 0.00 15 GLU A N 11
ATOM 10265 C CA . GLU A 1 16 ? 0.438 -4.564 -2.914 1.00 0.00 15 GLU A CA 11
ATOM 10266 C C . GLU A 1 16 ? 1.191 -3.751 -1.869 1.00 0.00 15 GLU A C 11
ATOM 10267 O O . GLU A 1 16 ? 2.405 -3.860 -1.740 1.00 0.00 15 GLU A O 11
ATOM 10279 N N . ASN A 1 17 ? 0.440 -2.950 -1.124 1.00 0.00 16 ASN A N 11
ATOM 10280 C CA . ASN A 1 17 ? 0.976 -2.093 -0.067 1.00 0.00 16 ASN A CA 11
ATOM 10281 C C . ASN A 1 17 ? 1.817 -2.896 0.914 1.00 0.00 16 ASN A C 11
ATOM 10282 O O . ASN A 1 17 ? 2.931 -2.501 1.263 1.00 0.00 16 ASN A O 11
ATOM 10293 N N . TYR A 1 18 ? 1.274 -4.031 1.339 1.00 0.00 17 TYR A N 11
ATOM 10294 C CA . TYR A 1 18 ? 1.960 -4.917 2.270 1.00 0.00 17 TYR A CA 11
ATOM 10295 C C . TYR A 1 18 ? 3.295 -5.352 1.685 1.00 0.00 17 TYR A C 11
ATOM 10296 O O . TYR A 1 18 ? 4.297 -5.408 2.389 1.00 0.00 17 TYR A O 11
ATOM 10314 N N . GLN A 1 19 ? 3.301 -5.649 0.393 1.00 0.00 18 GLN A N 11
ATOM 10315 C CA . GLN A 1 19 ? 4.516 -6.074 -0.288 1.00 0.00 18 GLN A CA 11
ATOM 10316 C C . GLN A 1 19 ? 5.479 -4.905 -0.477 1.00 0.00 18 GLN A C 11
ATOM 10317 O O . GLN A 1 19 ? 6.692 -5.073 -0.373 1.00 0.00 18 GLN A O 11
ATOM 10331 N N . LEU A 1 20 ? 4.937 -3.723 -0.751 1.00 0.00 19 LEU A N 11
ATOM 10332 C CA . LEU A 1 20 ? 5.761 -2.534 -0.953 1.00 0.00 19 LEU A CA 11
ATOM 10333 C C . LEU A 1 20 ? 6.449 -2.129 0.339 1.00 0.00 19 LEU A C 11
ATOM 10334 O O . LEU A 1 20 ? 7.664 -1.988 0.376 1.00 0.00 19 LEU A O 11
ATOM 10350 N N . GLU A 1 21 ? 5.671 -1.931 1.396 1.00 0.00 20 GLU A N 11
ATOM 10351 C CA . GLU A 1 21 ? 6.232 -1.521 2.676 1.00 0.00 20 GLU A CA 11
ATOM 10352 C C . GLU A 1 21 ? 7.107 -2.612 3.275 1.00 0.00 20 GLU A C 11
ATOM 10353 O O . GLU A 1 21 ? 8.065 -2.318 3.984 1.00 0.00 20 GLU A O 11
ATOM 10365 N N . GLN A 1 22 ? 6.818 -3.866 2.945 1.00 0.00 21 GLN A N 11
ATOM 10366 C CA . GLN A 1 22 ? 7.636 -4.971 3.419 1.00 0.00 21 GLN A CA 11
ATOM 10367 C C . GLN A 1 22 ? 8.992 -4.869 2.737 1.00 0.00 21 GLN A C 11
ATOM 10368 O O . GLN A 1 22 ? 10.036 -5.115 3.339 1.00 0.00 21 GLN A O 11
ATOM 10382 N N . GLU A 1 23 ? 8.946 -4.467 1.471 1.00 0.00 22 GLU A N 11
ATOM 10383 C CA . GLU A 1 23 ? 10.135 -4.283 0.662 1.00 0.00 22 GLU A CA 11
ATOM 10384 C C . GLU A 1 23 ? 10.882 -3.033 1.117 1.00 0.00 22 GLU A C 11
ATOM 10385 O O . GLU A 1 23 ? 12.100 -3.054 1.278 1.00 0.00 22 GLU A O 11
ATOM 10397 N N . VAL A 1 24 ? 10.135 -1.956 1.353 1.00 0.00 23 VAL A N 11
ATOM 10398 C CA . VAL A 1 24 ? 10.715 -0.703 1.824 1.00 0.00 23 VAL A CA 11
ATOM 10399 C C . VAL A 1 24 ? 11.438 -0.930 3.142 1.00 0.00 23 VAL A C 11
ATOM 10400 O O . VAL A 1 24 ? 12.595 -0.539 3.300 1.00 0.00 23 VAL A O 11
ATOM 10413 N N . ALA A 1 25 ? 10.748 -1.575 4.079 1.00 0.00 24 ALA A N 11
ATOM 10414 C CA . ALA A 1 25 ? 11.321 -1.864 5.381 1.00 0.00 24 ALA A CA 11
ATOM 10415 C C . ALA A 1 25 ? 12.564 -2.722 5.232 1.00 0.00 24 ALA A C 11
ATOM 10416 O O . ALA A 1 25 ? 13.556 -2.511 5.922 1.00 0.00 24 ALA A O 11
ATOM 10423 N N . GLN A 1 26 ? 12.496 -3.678 4.313 1.00 0.00 25 GLN A N 11
ATOM 10424 C CA . GLN A 1 26 ? 13.611 -4.573 4.043 1.00 0.00 25 GLN A CA 11
ATOM 10425 C C . GLN A 1 26 ? 14.802 -3.782 3.514 1.00 0.00 25 GLN A C 11
ATOM 10426 O O . GLN A 1 26 ? 15.924 -3.938 3.991 1.00 0.00 25 GLN A O 11
ATOM 10440 N N . LEU A 1 27 ? 14.545 -2.925 2.529 1.00 0.00 26 LEU A N 11
ATOM 10441 C CA . LEU A 1 27 ? 15.593 -2.104 1.941 1.00 0.00 26 LEU A CA 11
ATOM 10442 C C . LEU A 1 27 ? 16.187 -1.166 2.987 1.00 0.00 26 LEU A C 11
ATOM 10443 O O . LEU A 1 27 ? 17.387 -1.184 3.217 1.00 0.00 26 LEU A O 11
ATOM 10459 N N . GLU A 1 28 ? 15.338 -0.364 3.626 1.00 0.00 27 GLU A N 11
ATOM 10460 C CA . GLU A 1 28 ? 15.782 0.576 4.660 1.00 0.00 27 GLU A CA 11
ATOM 10461 C C . GLU A 1 28 ? 16.589 -0.123 5.750 1.00 0.00 27 GLU A C 11
ATOM 10462 O O . GLU A 1 28 ? 17.650 0.349 6.143 1.00 0.00 27 GLU A O 11
ATOM 10474 N N . HIS A 1 29 ? 16.061 -1.237 6.242 1.00 0.00 28 HIS A N 11
ATOM 10475 C CA . HIS A 1 29 ? 16.706 -2.002 7.305 1.00 0.00 28 HIS A CA 11
ATOM 10476 C C . HIS A 1 29 ? 18.089 -2.497 6.882 1.00 0.00 28 HIS A C 11
ATOM 10477 O O . HIS A 1 29 ? 19.074 -2.287 7.593 1.00 0.00 28 HIS A O 11
ATOM 10491 N N . GLU A 1 30 ? 18.168 -3.147 5.726 1.00 0.00 29 GLU A N 11
ATOM 10492 C CA . GLU A 1 30 ? 19.443 -3.659 5.231 1.00 0.00 29 GLU A CA 11
ATOM 10493 C C . GLU A 1 30 ? 20.376 -2.510 4.854 1.00 0.00 29 GLU A C 11
ATOM 10494 O O . GLU A 1 30 ? 21.596 -2.650 4.881 1.00 0.00 29 GLU A O 11
ATOM 10506 N N . CYS A 1 31 ? 19.784 -1.385 4.497 1.00 0.00 30 CYS A N 11
ATOM 10507 C CA . CYS A 1 31 ? 20.531 -0.198 4.098 1.00 0.00 30 CYS A CA 11
ATOM 10508 C C . CYS A 1 31 ? 20.738 0.760 5.274 1.00 0.00 30 CYS A C 11
ATOM 10509 O O . CYS A 1 31 ? 21.043 1.936 5.079 1.00 0.00 30 CYS A O 11
ATOM 10516 N N . GLY A 1 32 ? 20.577 0.253 6.493 1.00 0.00 31 GLY A N 11
ATOM 10517 C CA . GLY A 1 32 ? 20.754 1.082 7.672 1.00 0.00 31 GLY A CA 11
ATOM 10518 C C . GLY A 1 32 ? 19.448 1.341 8.398 1.00 0.00 31 GLY A C 11
ATOM 10519 O O . GLY A 1 32 ? 18.916 2.452 8.362 1.00 0.00 31 GLY A O 11
ATOM 10532 N N . GLU B 2 2 ? -18.521 1.168 5.241 1.00 0.00 1 GLU B N 11
ATOM 10533 C CA . GLU B 2 2 ? -19.447 1.763 4.290 1.00 0.00 1 GLU B CA 11
ATOM 10534 C C . GLU B 2 2 ? -18.790 1.904 2.919 1.00 0.00 1 GLU B C 11
ATOM 10535 O O . GLU B 2 2 ? -17.567 1.948 2.818 1.00 0.00 1 GLU B O 11
ATOM 10547 N N . VAL B 2 3 ? -19.608 1.998 1.879 1.00 0.00 2 VAL B N 11
ATOM 10548 C CA . VAL B 2 3 ? -19.107 2.160 0.519 1.00 0.00 2 VAL B CA 11
ATOM 10549 C C . VAL B 2 3 ? -18.204 3.386 0.443 1.00 0.00 2 VAL B C 11
ATOM 10550 O O . VAL B 2 3 ? -17.043 3.292 0.046 1.00 0.00 2 VAL B O 11
ATOM 10563 N N . GLN B 2 4 ? -18.742 4.529 0.846 1.00 0.00 3 GLN B N 11
ATOM 10564 C CA . GLN B 2 4 ? -17.990 5.776 0.842 1.00 0.00 3 GLN B CA 11
ATOM 10565 C C . GLN B 2 4 ? -16.729 5.641 1.696 1.00 0.00 3 GLN B C 11
ATOM 10566 O O . GLN B 2 4 ? -15.661 6.136 1.330 1.00 0.00 3 GLN B O 11
ATOM 10580 N N . ALA B 2 5 ? -16.863 4.952 2.821 1.00 0.00 4 ALA B N 11
ATOM 10581 C CA . ALA B 2 5 ? -15.748 4.728 3.729 1.00 0.00 4 ALA B CA 11
ATOM 10582 C C . ALA B 2 5 ? -14.649 3.909 3.056 1.00 0.00 4 ALA B C 11
ATOM 10583 O O . ALA B 2 5 ? -13.466 4.243 3.148 1.00 0.00 4 ALA B O 11
ATOM 10590 N N . LEU B 2 6 ? -15.048 2.839 2.373 1.00 0.00 5 LEU B N 11
ATOM 10591 C CA . LEU B 2 6 ? -14.105 1.973 1.679 1.00 0.00 5 LEU B CA 11
ATOM 10592 C C . LEU B 2 6 ? -13.434 2.711 0.531 1.00 0.00 5 LEU B C 11
ATOM 10593 O O . LEU B 2 6 ? -12.264 2.477 0.240 1.00 0.00 5 LEU B O 11
ATOM 10609 N N . LYS B 2 7 ? -14.169 3.618 -0.108 1.00 0.00 6 LYS B N 11
ATOM 10610 C CA . LYS B 2 7 ? -13.621 4.398 -1.211 1.00 0.00 6 LYS B CA 11
ATOM 10611 C C . LYS B 2 7 ? -12.449 5.234 -0.720 1.00 0.00 6 LYS B C 11
ATOM 10612 O O . LYS B 2 7 ? -11.415 5.322 -1.382 1.00 0.00 6 LYS B O 11
ATOM 10631 N N . LYS B 2 8 ? -12.602 5.813 0.464 1.00 0.00 7 LYS B N 11
ATOM 10632 C CA . LYS B 2 8 ? -11.538 6.609 1.059 1.00 0.00 7 LYS B CA 11
ATOM 10633 C C . LYS B 2 8 ? -10.380 5.705 1.440 1.00 0.00 7 LYS B C 11
ATOM 10634 O O . LYS B 2 8 ? -9.218 6.086 1.320 1.00 0.00 7 LYS B O 11
ATOM 10653 N N . ARG B 2 9 ? -10.710 4.484 1.855 1.00 0.00 8 ARG B N 11
ATOM 10654 C CA . ARG B 2 9 ? -9.703 3.495 2.208 1.00 0.00 8 ARG B CA 11
ATOM 10655 C C . ARG B 2 9 ? -8.860 3.202 0.972 1.00 0.00 8 ARG B C 11
ATOM 10656 O O . ARG B 2 9 ? -7.635 3.129 1.041 1.00 0.00 8 ARG B O 11
ATOM 10677 N N . VAL B 2 10 ? -9.543 3.065 -0.162 1.00 0.00 9 VAL B N 11
ATOM 10678 C CA . VAL B 2 10 ? -8.893 2.810 -1.440 1.00 0.00 9 VAL B CA 11
ATOM 10679 C C . VAL B 2 10 ? -7.982 3.976 -1.815 1.00 0.00 9 VAL B C 11
ATOM 10680 O O . VAL B 2 10 ? -6.816 3.779 -2.157 1.00 0.00 9 VAL B O 11
ATOM 10693 N N . GLN B 2 11 ? -8.524 5.189 -1.738 1.00 0.00 10 GLN B N 11
ATOM 10694 C CA . GLN B 2 11 ? -7.768 6.397 -2.061 1.00 0.00 10 GLN B CA 11
ATOM 10695 C C . GLN B 2 11 ? -6.550 6.531 -1.154 1.00 0.00 10 GLN B C 11
ATOM 10696 O O . GLN B 2 11 ? -5.465 6.895 -1.607 1.00 0.00 10 GLN B O 11
ATOM 10710 N N . ALA B 2 12 ? -6.736 6.228 0.128 1.00 0.00 11 ALA B N 11
ATOM 10711 C CA . ALA B 2 12 ? -5.658 6.302 1.103 1.00 0.00 11 ALA B CA 11
ATOM 10712 C C . ALA B 2 12 ? -4.592 5.273 0.772 1.00 0.00 11 ALA B C 11
ATOM 10713 O O . ALA B 2 12 ? -3.392 5.550 0.856 1.00 0.00 11 ALA B O 11
ATOM 10720 N N . LEU B 2 13 ? -5.038 4.086 0.377 1.00 0.00 12 LEU B N 11
ATOM 10721 C CA . LEU B 2 13 ? -4.130 3.015 0.012 1.00 0.00 12 LEU B CA 11
ATOM 10722 C C . LEU B 2 13 ? -3.350 3.379 -1.234 1.00 0.00 12 LEU B C 11
ATOM 10723 O O . LEU B 2 13 ? -2.135 3.313 -1.230 1.00 0.00 12 LEU B O 11
ATOM 10739 N N . LYS B 2 14 ? -4.051 3.774 -2.293 1.00 0.00 13 LYS B N 11
ATOM 10740 C CA . LYS B 2 14 ? -3.393 4.152 -3.544 1.00 0.00 13 LYS B CA 11
ATOM 10741 C C . LYS B 2 14 ? -2.385 5.274 -3.321 1.00 0.00 13 LYS B C 11
ATOM 10742 O O . LYS B 2 14 ? -1.292 5.246 -3.873 1.00 0.00 13 LYS B O 11
ATOM 10761 N N . ALA B 2 15 ? -2.752 6.249 -2.496 1.00 0.00 14 ALA B N 11
ATOM 10762 C CA . ALA B 2 15 ? -1.860 7.366 -2.191 1.00 0.00 14 ALA B CA 11
ATOM 10763 C C . ALA B 2 15 ? -0.604 6.864 -1.486 1.00 0.00 14 ALA B C 11
ATOM 10764 O O . ALA B 2 15 ? 0.510 7.307 -1.777 1.00 0.00 14 ALA B O 11
ATOM 10771 N N . ARG B 2 16 ? -0.797 5.921 -0.572 1.00 0.00 15 ARG B N 11
ATOM 10772 C CA . ARG B 2 16 ? 0.302 5.322 0.173 1.00 0.00 15 ARG B CA 11
ATOM 10773 C C . ARG B 2 16 ? 1.104 4.401 -0.744 1.00 0.00 15 ARG B C 11
ATOM 10774 O O . ARG B 2 16 ? 2.330 4.388 -0.710 1.00 0.00 15 ARG B O 11
ATOM 10795 N N . ASN B 2 17 ? 0.384 3.656 -1.574 1.00 0.00 16 ASN B N 11
ATOM 10796 C CA . ASN B 2 17 ? 0.976 2.738 -2.538 1.00 0.00 16 ASN B CA 11
ATOM 10797 C C . ASN B 2 17 ? 1.834 3.512 -3.526 1.00 0.00 16 ASN B C 11
ATOM 10798 O O . ASN B 2 17 ? 2.924 3.080 -3.887 1.00 0.00 16 ASN B O 11
ATOM 10809 N N . TYR B 2 18 ? 1.330 4.669 -3.936 1.00 0.00 17 TYR B N 11
ATOM 10810 C CA . TYR B 2 18 ? 2.030 5.545 -4.863 1.00 0.00 17 TYR B CA 11
ATOM 10811 C C . TYR B 2 18 ? 3.392 5.915 -4.289 1.00 0.00 17 TYR B C 11
ATOM 10812 O O . TYR B 2 18 ? 4.425 5.716 -4.933 1.00 0.00 17 TYR B O 11
ATOM 10830 N N . ALA B 2 19 ? 3.384 6.434 -3.066 1.00 0.00 18 ALA B N 11
ATOM 10831 C CA . ALA B 2 19 ? 4.612 6.821 -2.389 1.00 0.00 18 ALA B CA 11
ATOM 10832 C C . ALA B 2 19 ? 5.492 5.605 -2.121 1.00 0.00 18 ALA B C 11
ATOM 10833 O O . ALA B 2 19 ? 6.708 5.664 -2.285 1.00 0.00 18 ALA B O 11
ATOM 10840 N N . ALA B 2 20 ? 4.870 4.504 -1.715 1.00 0.00 19 ALA B N 11
ATOM 10841 C CA . ALA B 2 20 ? 5.596 3.274 -1.427 1.00 0.00 19 ALA B CA 11
ATOM 10842 C C . ALA B 2 20 ? 6.319 2.768 -2.666 1.00 0.00 19 ALA B C 11
ATOM 10843 O O . ALA B 2 20 ? 7.460 2.317 -2.585 1.00 0.00 19 ALA B O 11
ATOM 10850 N N . LYS B 2 21 ? 5.661 2.864 -3.815 1.00 0.00 20 LYS B N 11
ATOM 10851 C CA . LYS B 2 21 ? 6.252 2.432 -5.072 1.00 0.00 20 LYS B CA 11
ATOM 10852 C C . LYS B 2 21 ? 7.482 3.267 -5.395 1.00 0.00 20 LYS B C 11
ATOM 10853 O O . LYS B 2 21 ? 8.487 2.748 -5.883 1.00 0.00 20 LYS B O 11
ATOM 10872 N N . GLN B 2 22 ? 7.413 4.559 -5.089 1.00 0.00 21 GLN B N 11
ATOM 10873 C CA . GLN B 2 22 ? 8.543 5.442 -5.322 1.00 0.00 21 GLN B CA 11
ATOM 10874 C C . GLN B 2 22 ? 9.620 5.119 -4.306 1.00 0.00 21 GLN B C 11
ATOM 10875 O O . GLN B 2 22 ? 10.799 5.089 -4.629 1.00 0.00 21 GLN B O 11
ATOM 10889 N N . LYS B 2 23 ? 9.187 4.856 -3.078 1.00 0.00 22 LYS B N 11
ATOM 10890 C CA . LYS B 2 23 ? 10.086 4.508 -1.988 1.00 0.00 22 LYS B CA 11
ATOM 10891 C C . LYS B 2 23 ? 10.912 3.282 -2.354 1.00 0.00 22 LYS B C 11
ATOM 10892 O O . LYS B 2 23 ? 12.133 3.297 -2.244 1.00 0.00 22 LYS B O 11
ATOM 10911 N N . VAL B 2 24 ? 10.237 2.230 -2.802 1.00 0.00 23 VAL B N 11
ATOM 10912 C CA . VAL B 2 24 ? 10.906 0.998 -3.200 1.00 0.00 23 VAL B CA 11
ATOM 10913 C C . VAL B 2 24 ? 11.978 1.277 -4.249 1.00 0.00 23 VAL B C 11
ATOM 10914 O O . VAL B 2 24 ? 13.127 0.854 -4.108 1.00 0.00 23 VAL B O 11
ATOM 10927 N N . GLN B 2 25 ? 11.594 1.989 -5.301 1.00 0.00 24 GLN B N 11
ATOM 10928 C CA . GLN B 2 25 ? 12.517 2.312 -6.375 1.00 0.00 24 GLN B CA 11
ATOM 10929 C C . GLN B 2 25 ? 13.598 3.280 -5.916 1.00 0.00 24 GLN B C 11
ATOM 10930 O O . GLN B 2 25 ? 14.731 3.208 -6.382 1.00 0.00 24 GLN B O 11
ATOM 10944 N N . ALA B 2 26 ? 13.256 4.173 -4.998 1.00 0.00 25 ALA B N 11
ATOM 10945 C CA . ALA B 2 26 ? 14.218 5.139 -4.486 1.00 0.00 25 ALA B CA 11
ATOM 10946 C C . ALA B 2 26 ? 15.273 4.420 -3.672 1.00 0.00 25 ALA B C 11
ATOM 10947 O O . ALA B 2 26 ? 16.467 4.662 -3.826 1.00 0.00 25 ALA B O 11
ATOM 10954 N N . LEU B 2 27 ? 14.820 3.510 -2.824 1.00 0.00 26 LEU B N 11
ATOM 10955 C CA . LEU B 2 27 ? 15.718 2.726 -1.997 1.00 0.00 26 LEU B CA 11
ATOM 10956 C C . LEU B 2 27 ? 16.562 1.824 -2.881 1.00 0.00 26 LEU B C 11
ATOM 10957 O O . LEU B 2 27 ? 17.754 1.644 -2.645 1.00 0.00 26 LEU B O 11
ATOM 10973 N N . ARG B 2 28 ? 15.929 1.280 -3.916 1.00 0.00 27 ARG B N 11
ATOM 10974 C CA . ARG B 2 28 ? 16.605 0.411 -4.869 1.00 0.00 27 ARG B CA 11
ATOM 10975 C C . ARG B 2 28 ? 17.712 1.178 -5.588 1.00 0.00 27 ARG B C 11
ATOM 10976 O O . ARG B 2 28 ? 18.830 0.691 -5.746 1.00 0.00 27 ARG B O 11
ATOM 10997 N N . HIS B 2 29 ? 17.365 2.373 -6.037 1.00 0.00 28 HIS B N 11
ATOM 10998 C CA . HIS B 2 29 ? 18.279 3.237 -6.770 1.00 0.00 28 HIS B CA 11
ATOM 10999 C C . HIS B 2 29 ? 19.396 3.784 -5.879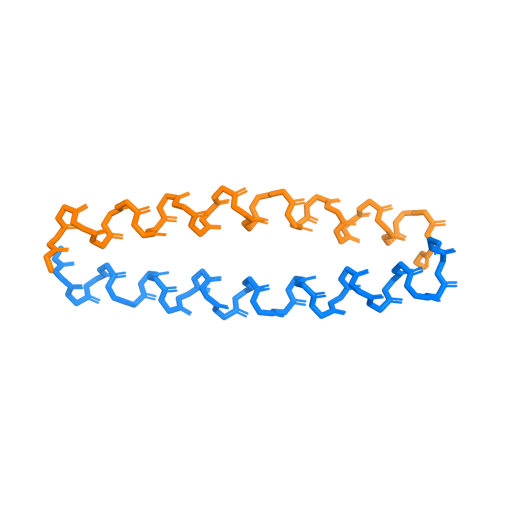 1.00 0.00 28 HIS B C 11
ATOM 11000 O O . HIS B 2 29 ? 20.565 3.784 -6.262 1.00 0.00 28 HIS B O 11
ATOM 11014 N N . LYS B 2 30 ? 19.017 4.286 -4.710 1.00 0.00 29 LYS B N 11
ATOM 11015 C CA . LYS B 2 30 ? 19.965 4.886 -3.776 1.00 0.00 29 LYS B CA 11
ATOM 11016 C C . LYS B 2 30 ? 20.858 3.852 -3.098 1.00 0.00 29 LYS B C 11
ATOM 11017 O O . LYS B 2 30 ? 22.039 4.104 -2.863 1.00 0.00 29 LYS B O 11
ATOM 11036 N N . CYS B 2 31 ? 20.300 2.701 -2.762 1.00 0.00 30 CYS B N 11
ATOM 11037 C CA . CYS B 2 31 ? 21.068 1.666 -2.084 1.00 0.00 30 CYS B CA 11
ATOM 11038 C C . CYS B 2 31 ? 20.876 0.308 -2.750 1.00 0.00 30 CYS B C 11
ATOM 11039 O O . CYS B 2 31 ? 21.775 -0.195 -3.428 1.00 0.00 30 CYS B O 11
ATOM 11046 N N . GLY B 2 32 ? 19.707 -0.281 -2.557 1.00 0.00 31 GLY B N 11
ATOM 11047 C CA . GLY B 2 32 ? 19.420 -1.572 -3.138 1.00 0.00 31 GLY B CA 11
ATOM 11048 C C . GLY B 2 32 ? 19.023 -2.579 -2.079 1.00 0.00 31 GLY B C 11
ATOM 11049 O O . GLY B 2 32 ? 18.506 -2.208 -1.025 1.00 0.00 31 GLY B O 11
ATOM 11062 N N . GLU A 1 2 ? -19.581 -0.694 -5.235 1.00 0.00 1 GLU A N 12
ATOM 11063 C CA . GLU A 1 2 ? -20.213 -1.647 -4.328 1.00 0.00 1 GLU A CA 12
ATOM 11064 C C . GLU A 1 2 ? -19.303 -1.963 -3.143 1.00 0.00 1 GLU A C 12
ATOM 11065 O O . GLU A 1 2 ? -18.077 -1.924 -3.264 1.00 0.00 1 GLU A O 12
ATOM 11077 N N . VAL A 1 3 ? -19.915 -2.292 -2.006 1.00 0.00 2 VAL A N 12
ATOM 11078 C CA . VAL A 1 3 ? -19.173 -2.636 -0.799 1.00 0.00 2 VAL A CA 12
ATOM 11079 C C . VAL A 1 3 ? -18.184 -3.765 -1.081 1.00 0.00 2 VAL A C 12
ATOM 11080 O O . VAL A 1 3 ? -17.004 -3.659 -0.757 1.00 0.00 2 VAL A O 12
ATOM 11093 N N . ALA A 1 4 ? -18.679 -4.835 -1.696 1.00 0.00 3 ALA A N 12
ATOM 11094 C CA . ALA A 1 4 ? -17.850 -5.985 -2.032 1.00 0.00 3 ALA A CA 12
ATOM 11095 C C . ALA A 1 4 ? -16.683 -5.582 -2.926 1.00 0.00 3 ALA A C 12
ATOM 11096 O O . ALA A 1 4 ? -15.560 -6.059 -2.755 1.00 0.00 3 ALA A O 12
ATOM 11103 N N . GLN A 1 5 ? -16.950 -4.686 -3.868 1.00 0.00 4 GLN A N 12
ATOM 11104 C CA . GLN A 1 5 ? -15.920 -4.203 -4.779 1.00 0.00 4 GLN A CA 12
ATOM 11105 C C . GLN A 1 5 ? -14.841 -3.477 -4.001 1.00 0.00 4 GLN A C 12
ATOM 11106 O O . GLN A 1 5 ? -13.648 -3.734 -4.169 1.00 0.00 4 GLN A O 12
ATOM 11120 N N . LEU A 1 6 ? -15.285 -2.576 -3.142 1.00 0.00 5 LEU A N 12
ATOM 11121 C CA . LEU A 1 6 ? -14.400 -1.795 -2.309 1.00 0.00 5 LEU A CA 12
ATOM 11122 C C . LEU A 1 6 ? -13.612 -2.701 -1.373 1.00 0.00 5 LEU A C 12
ATOM 11123 O O . LEU A 1 6 ? -12.425 -2.491 -1.166 1.00 0.00 5 LEU A O 12
ATOM 11139 N N . GLU A 1 7 ? -14.271 -3.724 -0.835 1.00 0.00 6 GLU A N 12
ATOM 11140 C CA . GLU A 1 7 ? -13.619 -4.682 0.056 1.00 0.00 6 GLU A CA 12
ATOM 11141 C C . GLU A 1 7 ? -12.485 -5.393 -0.671 1.00 0.00 6 GLU A C 12
ATOM 11142 O O . GLU A 1 7 ? -11.409 -5.604 -0.111 1.00 0.00 6 GLU A O 12
ATOM 11154 N N . LYS A 1 8 ? -12.722 -5.737 -1.931 1.00 0.00 7 LYS A N 12
ATOM 11155 C CA . LYS A 1 8 ? -11.712 -6.394 -2.744 1.00 0.00 7 LYS A CA 12
ATOM 11156 C C . LYS A 1 8 ? -10.558 -5.433 -3.008 1.00 0.00 7 LYS A C 12
ATOM 11157 O O . LYS A 1 8 ? -9.390 -5.816 -2.962 1.00 0.00 7 LYS A O 12
ATOM 11176 N N . GLU A 1 9 ? -10.907 -4.183 -3.273 1.00 0.00 8 GLU A N 12
ATOM 11177 C CA . GLU A 1 9 ? -9.933 -3.137 -3.543 1.00 0.00 8 GLU A CA 12
ATOM 11178 C C . GLU A 1 9 ? -9.116 -2.818 -2.289 1.00 0.00 8 GLU A C 12
ATOM 11179 O O . GLU A 1 9 ? -7.895 -2.663 -2.352 1.00 0.00 8 GLU A O 12
ATOM 11191 N N . VAL A 1 10 ? -9.789 -2.740 -1.144 1.00 0.00 9 VAL A N 12
ATOM 11192 C CA . VAL A 1 10 ? -9.118 -2.464 0.116 1.00 0.00 9 VAL A CA 12
ATOM 11193 C C . VAL A 1 10 ? -8.154 -3.601 0.434 1.00 0.00 9 VAL A C 12
ATOM 11194 O O . VAL A 1 10 ? -7.021 -3.368 0.849 1.00 0.00 9 VAL A O 12
ATOM 11207 N N . ALA A 1 11 ? -8.603 -4.828 0.201 1.00 0.00 10 ALA A N 12
ATOM 11208 C CA . ALA A 1 11 ? -7.776 -6.004 0.436 1.00 0.00 10 ALA A CA 12
ATOM 11209 C C . ALA A 1 11 ? -6.618 -6.051 -0.553 1.00 0.00 10 ALA A C 12
ATOM 11210 O O . ALA A 1 11 ? -5.555 -6.601 -0.261 1.00 0.00 10 ALA A O 12
ATOM 11217 N N . GLN A 1 12 ? -6.831 -5.455 -1.719 1.00 0.00 11 GLN A N 12
ATOM 11218 C CA . GLN A 1 12 ? -5.817 -5.405 -2.752 1.00 0.00 11 GLN A CA 12
ATOM 11219 C C . GLN A 1 12 ? -4.703 -4.471 -2.311 1.00 0.00 11 GLN A C 12
ATOM 11220 O O . GLN A 1 12 ? -3.521 -4.824 -2.333 1.00 0.00 11 GLN A O 12
ATOM 11234 N N . ALA A 1 13 ? -5.105 -3.275 -1.907 1.00 0.00 12 ALA A N 12
ATOM 11235 C CA . ALA A 1 13 ? -4.174 -2.258 -1.456 1.00 0.00 12 ALA A CA 12
ATOM 11236 C C . ALA A 1 13 ? -3.476 -2.678 -0.174 1.00 0.00 12 ALA A C 12
ATOM 11237 O O . ALA A 1 13 ? -2.270 -2.504 -0.044 1.00 0.00 12 ALA A O 12
ATOM 11244 N N . GLU A 1 14 ? -4.234 -3.235 0.765 1.00 0.00 13 GLU A N 12
ATOM 11245 C CA . GLU A 1 14 ? -3.677 -3.682 2.035 1.00 0.00 13 GLU A CA 12
ATOM 11246 C C . GLU A 1 14 ? -2.603 -4.744 1.823 1.00 0.00 13 GLU A C 12
ATOM 11247 O O . GLU A 1 14 ? -1.566 -4.725 2.487 1.00 0.00 13 GLU A O 12
ATOM 11259 N N . ALA A 1 15 ? -2.840 -5.659 0.883 1.00 0.00 14 ALA A N 12
ATOM 11260 C CA . ALA A 1 15 ? -1.868 -6.706 0.585 1.00 0.00 14 ALA A CA 12
ATOM 11261 C C . ALA A 1 15 ? -0.608 -6.097 -0.007 1.00 0.00 14 ALA A C 12
ATOM 11262 O O . ALA A 1 15 ? 0.501 -6.418 0.419 1.00 0.00 14 ALA A O 12
ATOM 11269 N N . GLU A 1 16 ? -0.784 -5.202 -0.975 1.00 0.00 15 GLU A N 12
ATOM 11270 C CA . GLU A 1 16 ? 0.348 -4.535 -1.600 1.00 0.00 15 GLU A CA 12
ATOM 11271 C C . GLU A 1 16 ? 1.085 -3.691 -0.572 1.00 0.00 15 GLU A C 12
ATOM 11272 O O . GLU A 1 16 ? 2.302 -3.738 -0.483 1.00 0.00 15 GLU A O 12
ATOM 11284 N N . ASN A 1 17 ? 0.329 -2.936 0.209 1.00 0.00 16 ASN A N 12
ATOM 11285 C CA . ASN A 1 17 ? 0.897 -2.079 1.247 1.00 0.00 16 ASN A CA 12
ATOM 11286 C C . ASN A 1 17 ? 1.758 -2.906 2.192 1.00 0.00 16 ASN A C 12
ATOM 11287 O O . ASN A 1 17 ? 2.850 -2.493 2.584 1.00 0.00 16 ASN A O 12
ATOM 11298 N N . TYR A 1 18 ? 1.262 -4.091 2.519 1.00 0.00 17 TYR A N 12
ATOM 11299 C CA . TYR A 1 18 ? 1.969 -5.016 3.390 1.00 0.00 17 TYR A CA 12
ATOM 11300 C C . TYR A 1 18 ? 3.341 -5.374 2.822 1.00 0.00 17 TYR A C 12
ATOM 11301 O O . TYR A 1 18 ? 4.347 -5.358 3.533 1.00 0.00 17 TYR A O 12
ATOM 11319 N N . GLN A 1 19 ? 3.369 -5.717 1.542 1.00 0.00 18 GLN A N 12
ATOM 11320 C CA . GLN A 1 19 ? 4.615 -6.111 0.896 1.00 0.00 18 GLN A CA 12
ATOM 11321 C C . GLN A 1 19 ? 5.505 -4.907 0.614 1.00 0.00 18 GLN A C 12
ATOM 11322 O O . GLN A 1 19 ? 6.727 -5.040 0.557 1.00 0.00 18 GLN A O 12
ATOM 11336 N N . LEU A 1 20 ? 4.905 -3.729 0.484 1.00 0.00 19 LEU A N 12
ATOM 11337 C CA . LEU A 1 20 ? 5.685 -2.520 0.261 1.00 0.00 19 LEU A CA 12
ATOM 11338 C C . LEU A 1 20 ? 6.468 -2.212 1.523 1.00 0.00 19 LEU A C 12
ATOM 11339 O O . LEU A 1 20 ? 7.672 -1.984 1.475 1.00 0.00 19 LEU A O 12
ATOM 11355 N N . GLU A 1 21 ? 5.774 -2.248 2.660 1.00 0.00 20 GLU A N 12
ATOM 11356 C CA . GLU A 1 21 ? 6.404 -2.008 3.950 1.00 0.00 20 GLU A CA 12
ATOM 11357 C C . GLU A 1 21 ? 7.427 -3.100 4.244 1.00 0.00 20 GLU A C 12
ATOM 11358 O O . GLU A 1 21 ? 8.462 -2.846 4.859 1.00 0.00 20 GLU A O 12
ATOM 11370 N N . GLN A 1 22 ? 7.133 -4.312 3.784 1.00 0.00 21 GLN A N 12
ATOM 11371 C CA . GLN A 1 22 ? 8.023 -5.447 3.975 1.00 0.00 21 GLN A CA 12
ATOM 11372 C C . GLN A 1 22 ? 9.339 -5.200 3.240 1.00 0.00 21 GLN A C 12
ATOM 11373 O O . GLN A 1 22 ? 10.425 -5.390 3.797 1.00 0.00 21 GLN A O 12
ATOM 11387 N N . GLU A 1 23 ? 9.224 -4.754 1.994 1.00 0.00 22 GLU A N 12
ATOM 11388 C CA . GLU A 1 23 ? 10.381 -4.450 1.169 1.00 0.00 22 GLU A CA 12
ATOM 11389 C C . GLU A 1 23 ? 11.106 -3.221 1.716 1.00 0.00 22 GLU A C 12
ATOM 11390 O O . GLU A 1 23 ? 12.331 -3.221 1.856 1.00 0.00 22 GLU A O 12
ATOM 11402 N N . VAL A 1 24 ? 10.334 -2.184 2.040 1.00 0.00 23 VAL A N 12
ATOM 11403 C CA . VAL A 1 24 ? 10.889 -0.955 2.588 1.00 0.00 23 VAL A CA 12
ATOM 11404 C C . VAL A 1 24 ? 11.674 -1.244 3.864 1.00 0.00 23 VAL A C 12
ATOM 11405 O O . VAL A 1 24 ? 12.769 -0.726 4.048 1.00 0.00 23 VAL A O 12
ATOM 11418 N N . ALA A 1 25 ? 11.120 -2.088 4.733 1.00 0.00 24 ALA A N 12
ATOM 11419 C CA . ALA A 1 25 ? 11.789 -2.442 5.980 1.00 0.00 24 ALA A CA 12
ATOM 11420 C C . ALA A 1 25 ? 13.151 -3.056 5.703 1.00 0.00 24 ALA A C 12
ATOM 11421 O O . ALA A 1 25 ? 14.140 -2.690 6.325 1.00 0.00 24 ALA A O 12
ATOM 11428 N N . GLN A 1 26 ? 13.185 -3.983 4.757 1.00 0.00 25 GLN A N 12
ATOM 11429 C CA . GLN A 1 26 ? 14.418 -4.657 4.374 1.00 0.00 25 GLN A CA 12
ATOM 11430 C C . GLN A 1 26 ? 15.444 -3.649 3.867 1.00 0.00 25 GLN A C 12
ATOM 11431 O O . GLN A 1 26 ? 16.596 -3.662 4.285 1.00 0.00 25 GLN A O 12
ATOM 11445 N N . LEU A 1 27 ? 15.012 -2.779 2.968 1.00 0.00 26 LEU A N 12
ATOM 11446 C CA . LEU A 1 27 ? 15.895 -1.769 2.401 1.00 0.00 26 LEU A CA 12
ATOM 11447 C C . LEU A 1 27 ? 16.339 -0.750 3.457 1.00 0.00 26 LEU A C 12
ATOM 11448 O O . LEU A 1 27 ? 17.527 -0.467 3.571 1.00 0.00 26 LEU A O 12
ATOM 11464 N N . GLU A 1 28 ? 15.397 -0.216 4.236 1.00 0.00 27 GLU A N 12
ATOM 11465 C CA . GLU A 1 28 ? 15.721 0.760 5.285 1.00 0.00 27 GLU A CA 12
ATOM 11466 C C . GLU A 1 28 ? 16.669 0.150 6.318 1.00 0.00 27 GLU A C 12
ATOM 11467 O O . GLU A 1 28 ? 17.635 0.785 6.747 1.00 0.00 27 GLU A O 12
ATOM 11479 N N . HIS A 1 29 ? 16.382 -1.088 6.701 1.00 0.00 28 HIS A N 12
ATOM 11480 C CA . HIS A 1 29 ? 17.191 -1.811 7.673 1.00 0.00 28 HIS A CA 12
ATOM 11481 C C . HIS A 1 29 ? 18.609 -2.006 7.141 1.00 0.00 28 HIS A C 12
ATOM 11482 O O . HIS A 1 29 ? 19.584 -1.893 7.887 1.00 0.00 28 HIS A O 12
ATOM 11496 N N . GLU A 1 30 ? 18.719 -2.277 5.846 1.00 0.00 29 GLU A N 12
ATOM 11497 C CA . GLU A 1 30 ? 20.018 -2.465 5.216 1.00 0.00 29 GLU A CA 12
ATOM 11498 C C . GLU A 1 30 ? 20.710 -1.123 5.001 1.00 0.00 29 GLU A C 12
ATOM 11499 O O . GLU A 1 30 ? 21.933 -1.028 5.064 1.00 0.00 29 GLU A O 12
ATOM 11511 N N . CYS A 1 31 ? 19.920 -0.084 4.770 1.00 0.00 30 CYS A N 12
ATOM 11512 C CA . CYS A 1 31 ? 20.467 1.256 4.576 1.00 0.00 30 CYS A CA 12
ATOM 11513 C C . CYS A 1 31 ? 21.087 1.759 5.875 1.00 0.00 30 CYS A C 12
ATOM 11514 O O . CYS A 1 31 ? 22.223 2.237 5.892 1.00 0.00 30 CYS A O 12
ATOM 11521 N N . GLY A 1 32 ? 20.337 1.642 6.963 1.00 0.00 31 GLY A N 12
ATOM 11522 C CA . GLY A 1 32 ? 20.827 2.086 8.249 1.00 0.00 31 GLY A CA 12
ATOM 11523 C C . GLY A 1 32 ? 19.756 2.808 9.034 1.00 0.00 31 GLY A C 12
ATOM 11524 O O . GLY A 1 32 ? 19.665 4.035 8.991 1.00 0.00 31 GLY A O 12
ATOM 11537 N N . GLU B 2 2 ? -18.905 0.365 5.387 1.00 0.00 1 GLU B N 12
ATOM 11538 C CA . GLU B 2 2 ? -19.774 1.259 4.634 1.00 0.00 1 GLU B CA 12
ATOM 11539 C C . GLU B 2 2 ? -19.117 1.636 3.310 1.00 0.00 1 GLU B C 12
ATOM 11540 O O . GLU B 2 2 ? -17.891 1.716 3.226 1.00 0.00 1 GLU B O 12
ATOM 11552 N N . VAL B 2 3 ? -19.936 1.871 2.287 1.00 0.00 2 VAL B N 12
ATOM 11553 C CA . VAL B 2 3 ? -19.440 2.250 0.966 1.00 0.00 2 VAL B CA 12
ATOM 11554 C C . VAL B 2 3 ? -18.530 3.468 1.062 1.00 0.00 2 VAL B C 12
ATOM 11555 O O . VAL B 2 3 ? -17.384 3.429 0.620 1.00 0.00 2 VAL B O 12
ATOM 11568 N N . GLN B 2 4 ? -19.032 4.542 1.663 1.00 0.00 3 GLN B N 12
ATOM 11569 C CA . GLN B 2 4 ? -18.240 5.754 1.822 1.00 0.00 3 GLN B CA 12
ATOM 11570 C C . GLN B 2 4 ? -16.996 5.464 2.649 1.00 0.00 3 GLN B C 12
ATOM 11571 O O . GLN B 2 4 ? -15.904 5.912 2.318 1.00 0.00 3 GLN B O 12
ATOM 11585 N N . ALA B 2 5 ? -17.178 4.702 3.719 1.00 0.00 4 ALA B N 12
ATOM 11586 C CA . ALA B 2 5 ? -16.082 4.340 4.611 1.00 0.00 4 ALA B CA 12
ATOM 11587 C C . ALA B 2 5 ? -14.943 3.655 3.862 1.00 0.00 4 ALA B C 12
ATOM 11588 O O . ALA B 2 5 ? -13.768 3.982 4.053 1.00 0.00 4 ALA B O 12
ATOM 11595 N N . LEU B 2 6 ? -15.295 2.696 3.020 1.00 0.00 5 LEU B N 12
ATOM 11596 C CA . LEU B 2 6 ? -14.310 1.947 2.256 1.00 0.00 5 LEU B CA 12
ATOM 11597 C C . LEU B 2 6 ? -13.678 2.787 1.153 1.00 0.00 5 LEU B C 12
ATOM 11598 O O . LEU B 2 6 ? -12.528 2.552 0.788 1.00 0.00 5 LEU B O 12
ATOM 11614 N N . LYS B 2 7 ? -14.403 3.774 0.631 1.00 0.00 6 LYS B N 12
ATOM 11615 C CA . LYS B 2 7 ? -13.853 4.627 -0.412 1.00 0.00 6 LYS B CA 12
ATOM 11616 C C . LYS B 2 7 ? -12.692 5.429 0.144 1.00 0.00 6 LYS B C 12
ATOM 11617 O O . LYS B 2 7 ? -11.642 5.552 -0.494 1.00 0.00 6 LYS B O 12
ATOM 11636 N N . LYS B 2 8 ? -12.879 5.954 1.351 1.00 0.00 7 LYS B N 12
ATOM 11637 C CA . LYS B 2 8 ? -11.840 6.728 2.006 1.00 0.00 7 LYS B CA 12
ATOM 11638 C C . LYS B 2 8 ? -10.647 5.826 2.275 1.00 0.00 7 LYS B C 12
ATOM 11639 O O . LYS B 2 8 ? -9.497 6.248 2.175 1.00 0.00 7 LYS B O 12
ATOM 11658 N N . ARG B 2 9 ? -10.946 4.569 2.587 1.00 0.00 8 ARG B N 12
ATOM 11659 C CA . ARG B 2 9 ? -9.929 3.567 2.847 1.00 0.00 8 ARG B CA 12
ATOM 11660 C C . ARG B 2 9 ? -9.119 3.316 1.584 1.00 0.00 8 ARG B C 12
ATOM 11661 O O . ARG B 2 9 ? -7.891 3.309 1.614 1.00 0.00 8 ARG B O 12
ATOM 11682 N N . VAL B 2 10 ? -9.822 3.118 0.476 1.00 0.00 9 VAL B N 12
ATOM 11683 C CA . VAL B 2 10 ? -9.187 2.873 -0.808 1.00 0.00 9 VAL B CA 12
ATOM 11684 C C . VAL B 2 10 ? -8.247 4.018 -1.177 1.00 0.00 9 VAL B C 12
ATOM 11685 O O . VAL B 2 10 ? -7.085 3.793 -1.518 1.00 0.00 9 VAL B O 12
ATOM 11698 N N . GLN B 2 11 ? -8.757 5.241 -1.103 1.00 0.00 10 GLN B N 12
ATOM 11699 C CA . GLN B 2 11 ? -7.965 6.420 -1.433 1.00 0.00 10 GLN B CA 12
ATOM 11700 C C . GLN B 2 11 ? -6.771 6.563 -0.498 1.00 0.00 10 GLN B C 12
ATOM 11701 O O . GLN B 2 11 ? -5.671 6.911 -0.935 1.00 0.00 10 GLN B O 12
ATOM 11715 N N . ALA B 2 12 ? -6.987 6.284 0.782 1.00 0.00 11 ALA B N 12
ATOM 11716 C CA . ALA B 2 12 ? -5.923 6.376 1.773 1.00 0.00 11 ALA B CA 12
ATOM 11717 C C . ALA B 2 12 ? -4.842 5.350 1.478 1.00 0.00 11 ALA B C 12
ATOM 11718 O O . ALA B 2 12 ? -3.652 5.670 1.468 1.00 0.00 11 ALA B O 12
ATOM 11725 N N . LEU B 2 13 ? -5.270 4.123 1.224 1.00 0.00 12 LEU B N 12
ATOM 11726 C CA . LEU B 2 13 ? -4.351 3.042 0.913 1.00 0.00 12 LEU B CA 12
ATOM 11727 C C . LEU B 2 13 ? -3.602 3.321 -0.374 1.00 0.00 12 LEU B C 12
ATOM 11728 O O . LEU B 2 13 ? -2.392 3.230 -0.405 1.00 0.00 12 LEU B O 12
ATOM 11744 N N . LYS B 2 14 ? -4.323 3.661 -1.436 1.00 0.00 13 LYS B N 12
ATOM 11745 C CA . LYS B 2 14 ? -3.695 3.947 -2.729 1.00 0.00 13 LYS B CA 12
ATOM 11746 C C . LYS B 2 14 ? -2.658 5.058 -2.612 1.00 0.00 13 LYS B C 12
ATOM 11747 O O . LYS B 2 14 ? -1.580 4.960 -3.193 1.00 0.00 13 LYS B O 12
ATOM 11766 N N . ALA B 2 15 ? -2.971 6.096 -1.845 1.00 0.00 14 ALA B N 12
ATOM 11767 C CA . ALA B 2 15 ? -2.034 7.197 -1.647 1.00 0.00 14 ALA B CA 12
ATOM 11768 C C . ALA B 2 15 ? -0.800 6.696 -0.903 1.00 0.00 14 ALA B C 12
ATOM 11769 O O . ALA B 2 15 ? 0.336 6.969 -1.295 1.00 0.00 14 ALA B O 12
ATOM 11776 N N . ARG B 2 16 ? -1.048 5.928 0.152 1.00 0.00 15 ARG B N 12
ATOM 11777 C CA . ARG B 2 16 ? 0.012 5.335 0.958 1.00 0.00 15 ARG B CA 12
ATOM 11778 C C . ARG B 2 16 ? 0.825 4.354 0.128 1.00 0.00 15 ARG B C 12
ATOM 11779 O O . ARG B 2 16 ? 2.052 4.323 0.194 1.00 0.00 15 ARG B O 12
ATOM 11800 N N . ASN B 2 17 ? 0.112 3.561 -0.652 1.00 0.00 16 ASN B N 12
ATOM 11801 C CA . ASN B 2 17 ? 0.698 2.556 -1.523 1.00 0.00 16 ASN B CA 12
ATOM 11802 C C . ASN B 2 17 ? 1.580 3.212 -2.565 1.00 0.00 16 ASN B C 12
ATOM 11803 O O . ASN B 2 17 ? 2.701 2.773 -2.809 1.00 0.00 16 ASN B O 12
ATOM 11814 N N . TYR B 2 18 ? 1.067 4.272 -3.166 1.00 0.00 17 TYR B N 12
ATOM 11815 C CA . TYR B 2 18 ? 1.798 5.006 -4.179 1.00 0.00 17 TYR B CA 12
ATOM 11816 C C . TYR B 2 18 ? 3.098 5.544 -3.591 1.00 0.00 17 TYR B C 12
ATOM 11817 O O . TYR B 2 18 ? 4.156 5.446 -4.214 1.00 0.00 17 TYR B O 12
ATOM 11835 N N . ALA B 2 19 ? 3.014 6.092 -2.382 1.00 0.00 18 ALA B N 12
ATOM 11836 C CA . ALA B 2 19 ? 4.185 6.632 -1.702 1.00 0.00 18 ALA B CA 12
ATOM 11837 C C . ALA B 2 19 ? 5.156 5.523 -1.314 1.00 0.00 18 ALA B C 12
ATOM 11838 O O . ALA B 2 19 ? 6.368 5.654 -1.494 1.00 0.00 18 ALA B O 12
ATOM 11845 N N . ALA B 2 20 ? 4.616 4.433 -0.779 1.00 0.00 19 ALA B N 12
ATOM 11846 C CA . ALA B 2 20 ? 5.424 3.297 -0.355 1.00 0.00 19 ALA B CA 12
ATOM 11847 C C . ALA B 2 20 ? 6.182 2.691 -1.530 1.00 0.00 19 ALA B C 12
ATOM 11848 O O . ALA B 2 20 ? 7.345 2.314 -1.390 1.00 0.00 19 ALA B O 12
ATOM 11855 N N . LYS B 2 21 ? 5.529 2.613 -2.688 1.00 0.00 20 LYS B N 12
ATOM 11856 C CA . LYS B 2 21 ? 6.164 2.066 -3.880 1.00 0.00 20 LYS B CA 12
ATOM 11857 C C . LYS B 2 21 ? 7.348 2.926 -4.295 1.00 0.00 20 LYS B C 12
ATOM 11858 O O . LYS B 2 21 ? 8.393 2.405 -4.685 1.00 0.00 20 LYS B O 12
ATOM 11877 N N . GLN B 2 22 ? 7.199 4.244 -4.176 1.00 0.00 21 GLN B N 12
ATOM 11878 C CA . GLN B 2 22 ? 8.286 5.150 -4.516 1.00 0.00 21 GLN B CA 12
ATOM 11879 C C . GLN B 2 22 ? 9.404 4.976 -3.504 1.00 0.00 21 GLN B C 12
ATOM 11880 O O . GLN B 2 22 ? 10.580 5.063 -3.846 1.00 0.00 21 GLN B O 12
ATOM 11894 N N . LYS B 2 23 ? 9.025 4.689 -2.260 1.00 0.00 22 LYS B N 12
ATOM 11895 C CA . LYS B 2 23 ? 9.989 4.458 -1.197 1.00 0.00 22 LYS B CA 12
ATOM 11896 C C . LYS B 2 23 ? 10.842 3.247 -1.530 1.00 0.00 22 LYS B C 12
ATOM 11897 O O . LYS B 2 23 ? 12.061 3.281 -1.382 1.00 0.00 22 LYS B O 12
ATOM 11916 N N . VAL B 2 24 ? 10.192 2.189 -1.999 1.00 0.00 23 VAL B N 12
ATOM 11917 C CA . VAL B 2 24 ? 10.879 0.963 -2.379 1.00 0.00 23 VAL B CA 12
ATOM 11918 C C . VAL B 2 24 ? 11.950 1.252 -3.429 1.00 0.00 23 VAL B C 12
ATOM 11919 O O . VAL B 2 24 ? 13.112 0.875 -3.271 1.00 0.00 23 VAL B O 12
ATOM 11932 N N . GLN B 2 25 ? 11.549 1.921 -4.501 1.00 0.00 24 GLN B N 12
ATOM 11933 C CA . GLN B 2 25 ? 12.467 2.253 -5.583 1.00 0.00 24 GLN B CA 12
ATOM 11934 C C . GLN B 2 25 ? 13.514 3.260 -5.128 1.00 0.00 24 GLN B C 12
ATOM 11935 O O . GLN B 2 25 ? 14.662 3.216 -5.572 1.00 0.00 24 GLN B O 12
ATOM 11949 N N . ALA B 2 26 ? 13.127 4.152 -4.229 1.00 0.00 25 ALA B N 12
ATOM 11950 C CA . ALA B 2 26 ? 14.049 5.151 -3.705 1.00 0.00 25 ALA B CA 12
ATOM 11951 C C . ALA B 2 26 ? 15.137 4.465 -2.893 1.00 0.00 25 ALA B C 12
ATOM 11952 O O . ALA B 2 26 ? 16.323 4.764 -3.033 1.00 0.00 25 ALA B O 12
ATOM 11959 N N . LEU B 2 27 ? 14.720 3.522 -2.060 1.00 0.00 26 LEU B N 12
ATOM 11960 C CA . LEU B 2 27 ? 15.646 2.765 -1.234 1.00 0.00 26 LEU B CA 12
ATOM 11961 C C . LEU B 2 27 ? 16.531 1.888 -2.108 1.00 0.00 26 LEU B C 12
ATOM 11962 O O . LEU B 2 27 ? 17.736 1.803 -1.890 1.00 0.00 26 LEU B O 12
ATOM 11978 N N . ARG B 2 28 ? 15.929 1.254 -3.111 1.00 0.00 27 ARG B N 12
ATOM 11979 C CA . ARG B 2 28 ? 16.665 0.399 -4.031 1.00 0.00 27 ARG B CA 12
ATOM 11980 C C . ARG B 2 28 ? 17.615 1.221 -4.893 1.00 0.00 27 ARG B C 12
ATOM 11981 O O . ARG B 2 28 ? 18.526 0.690 -5.526 1.00 0.00 27 ARG B O 12
ATOM 12002 N N . HIS B 2 29 ? 17.416 2.521 -4.890 1.00 0.00 28 HIS B N 12
ATOM 12003 C CA . HIS B 2 29 ? 18.271 3.420 -5.635 1.00 0.00 28 HIS B CA 12
ATOM 12004 C C . HIS B 2 29 ? 19.445 3.841 -4.754 1.00 0.00 28 HIS B C 12
ATOM 12005 O O . HIS B 2 29 ? 20.575 3.987 -5.221 1.00 0.00 28 HIS B O 12
ATOM 12019 N N . LYS B 2 30 ? 19.154 4.045 -3.476 1.00 0.00 29 LYS B N 12
ATOM 12020 C CA . LYS B 2 30 ? 20.157 4.471 -2.510 1.00 0.00 29 LYS B CA 12
ATOM 12021 C C . LYS B 2 30 ? 21.020 3.311 -2.025 1.00 0.00 29 LYS B C 12
ATOM 12022 O O . LYS B 2 30 ? 22.241 3.432 -1.924 1.00 0.00 29 LYS B O 12
ATOM 12041 N N . CYS B 2 31 ? 20.383 2.203 -1.692 1.00 0.00 30 CYS B N 12
ATOM 12042 C CA . CYS B 2 31 ? 21.107 1.042 -1.168 1.00 0.00 30 CYS B CA 12
ATOM 12043 C C . CYS B 2 31 ? 20.888 -0.214 -2.001 1.00 0.00 30 CYS B C 12
ATOM 12044 O O . CYS B 2 31 ? 21.286 -1.307 -1.595 1.00 0.00 30 CYS B O 12
ATOM 12051 N N . GLY B 2 32 ? 20.264 -0.069 -3.156 1.00 0.00 31 GLY B N 12
ATOM 12052 C CA . GLY B 2 32 ? 20.025 -1.221 -4.000 1.00 0.00 31 GLY B CA 12
ATOM 12053 C C . GLY B 2 32 ? 21.204 -1.505 -4.911 1.00 0.00 31 GLY B C 12
ATOM 12054 O O . GLY B 2 32 ? 22.135 -0.701 -5.003 1.00 0.00 31 GLY B O 12
ATOM 12067 N N . GLU A 1 2 ? -19.491 -1.158 -4.967 1.00 0.00 1 GLU A N 13
ATOM 12068 C CA . GLU A 1 2 ? -20.146 -1.890 -3.886 1.00 0.00 1 GLU A CA 13
ATOM 12069 C C . GLU A 1 2 ? -19.181 -2.134 -2.746 1.00 0.00 1 GLU A C 13
ATOM 12070 O O . GLU A 1 2 ? -17.976 -1.911 -2.879 1.00 0.00 1 GLU A O 13
ATOM 12082 N N . VAL A 1 3 ? -19.710 -2.626 -1.637 1.00 0.00 2 VAL A N 13
ATOM 12083 C CA . VAL A 1 3 ? -18.894 -2.938 -0.480 1.00 0.00 2 VAL A CA 13
ATOM 12084 C C . VAL A 1 3 ? -17.912 -4.044 -0.842 1.00 0.00 2 VAL A C 13
ATOM 12085 O O . VAL A 1 3 ? -16.719 -3.926 -0.590 1.00 0.00 2 VAL A O 13
ATOM 12098 N N . ALA A 1 4 ? -18.427 -5.102 -1.461 1.00 0.00 3 ALA A N 13
ATOM 12099 C CA . ALA A 1 4 ? -17.602 -6.227 -1.887 1.00 0.00 3 ALA A CA 13
ATOM 12100 C C . ALA A 1 4 ? -16.515 -5.774 -2.859 1.00 0.00 3 ALA A C 13
ATOM 12101 O O . ALA A 1 4 ? -15.368 -6.212 -2.767 1.00 0.00 3 ALA A O 13
ATOM 12108 N N . GLN A 1 5 ? -16.875 -4.879 -3.778 1.00 0.00 4 GLN A N 13
ATOM 12109 C CA . GLN A 1 5 ? -15.921 -4.358 -4.750 1.00 0.00 4 GLN A CA 13
ATOM 12110 C C . GLN A 1 5 ? -14.801 -3.616 -4.039 1.00 0.00 4 GLN A C 13
ATOM 12111 O O . GLN A 1 5 ? -13.618 -3.862 -4.280 1.00 0.00 4 GLN A O 13
ATOM 12125 N N . LEU A 1 6 ? -15.192 -2.707 -3.158 1.00 0.00 5 LEU A N 13
ATOM 12126 C CA . LEU A 1 6 ? -14.247 -1.914 -2.399 1.00 0.00 5 LEU A CA 13
ATOM 12127 C C . LEU A 1 6 ? -13.422 -2.795 -1.475 1.00 0.00 5 LEU A C 13
ATOM 12128 O O . LEU A 1 6 ? -12.245 -2.537 -1.270 1.00 0.00 5 LEU A O 13
ATOM 12144 N N . GLU A 1 7 ? -14.034 -3.843 -0.939 1.00 0.00 6 GLU A N 13
ATOM 12145 C CA . GLU A 1 7 ? -13.331 -4.767 -0.056 1.00 0.00 6 GLU A CA 13
ATOM 12146 C C . GLU A 1 7 ? -12.167 -5.419 -0.788 1.00 0.00 6 GLU A C 13
ATOM 12147 O O . GLU A 1 7 ? -11.083 -5.580 -0.224 1.00 0.00 6 GLU A O 13
ATOM 12159 N N . LYS A 1 8 ? -12.387 -5.770 -2.051 1.00 0.00 7 LYS A N 13
ATOM 12160 C CA . LYS A 1 8 ? -11.335 -6.382 -2.851 1.00 0.00 7 LYS A CA 13
ATOM 12161 C C . LYS A 1 8 ? -10.255 -5.358 -3.168 1.00 0.00 7 LYS A C 13
ATOM 12162 O O . LYS A 1 8 ? -9.070 -5.689 -3.230 1.00 0.00 7 LYS A O 13
ATOM 12181 N N . GLU A 1 9 ? -10.678 -4.113 -3.344 1.00 0.00 8 GLU A N 13
ATOM 12182 C CA . GLU A 1 9 ? -9.770 -3.010 -3.634 1.00 0.00 8 GLU A CA 13
ATOM 12183 C C . GLU A 1 9 ? -8.964 -2.655 -2.382 1.00 0.00 8 GLU A C 13
ATOM 12184 O O . GLU A 1 9 ? -7.764 -2.382 -2.454 1.00 0.00 8 GLU A O 13
ATOM 12196 N N . VAL A 1 10 ? -9.631 -2.687 -1.232 1.00 0.00 9 VAL A N 13
ATOM 12197 C CA . VAL A 1 10 ? -8.988 -2.397 0.040 1.00 0.00 9 VAL A CA 13
ATOM 12198 C C . VAL A 1 10 ? -7.966 -3.481 0.348 1.00 0.00 9 VAL A C 13
ATOM 12199 O O . VAL A 1 10 ? -6.829 -3.189 0.713 1.00 0.00 9 VAL A O 13
ATOM 12212 N N . ALA A 1 11 ? -8.377 -4.732 0.164 1.00 0.00 10 ALA A N 13
ATOM 12213 C CA . ALA A 1 11 ? -7.498 -5.869 0.390 1.00 0.00 10 ALA A CA 13
ATOM 12214 C C . ALA A 1 11 ? -6.321 -5.818 -0.575 1.00 0.00 10 ALA A C 13
ATOM 12215 O O . ALA A 1 11 ? -5.224 -6.268 -0.259 1.00 0.00 10 ALA A O 13
ATOM 12222 N N . GLN A 1 12 ? -6.560 -5.231 -1.745 1.00 0.00 11 GLN A N 13
ATOM 12223 C CA . GLN A 1 12 ? -5.532 -5.077 -2.760 1.00 0.00 11 GLN A CA 13
ATOM 12224 C C . GLN A 1 12 ? -4.453 -4.150 -2.235 1.00 0.00 11 GLN A C 13
ATOM 12225 O O . GLN A 1 12 ? -3.263 -4.462 -2.262 1.00 0.00 11 GLN A O 13
ATOM 12239 N N . ALA A 1 13 ? -4.899 -3.007 -1.746 1.00 0.00 12 ALA A N 13
ATOM 12240 C CA . ALA A 1 13 ? -4.006 -2.004 -1.204 1.00 0.00 12 ALA A CA 13
ATOM 12241 C C . ALA A 1 13 ? -3.322 -2.495 0.059 1.00 0.00 12 ALA A C 13
ATOM 12242 O O . ALA A 1 13 ? -2.123 -2.307 0.225 1.00 0.00 12 ALA A O 13
ATOM 12249 N N . GLU A 1 14 ? -4.090 -3.120 0.942 1.00 0.00 13 GLU A N 13
ATOM 12250 C CA . GLU A 1 14 ? -3.557 -3.631 2.192 1.00 0.00 13 GLU A CA 13
ATOM 12251 C C . GLU A 1 14 ? -2.540 -4.744 1.956 1.00 0.00 13 GLU A C 13
ATOM 12252 O O . GLU A 1 14 ? -1.542 -4.831 2.670 1.00 0.00 13 GLU A O 13
ATOM 12264 N N . ALA A 1 15 ? -2.771 -5.579 0.945 1.00 0.00 14 ALA A N 13
ATOM 12265 C CA . ALA A 1 15 ? -1.836 -6.655 0.632 1.00 0.00 14 ALA A CA 13
ATOM 12266 C C . ALA A 1 15 ? -0.519 -6.057 0.169 1.00 0.00 14 ALA A C 13
ATOM 12267 O O . ALA A 1 15 ? 0.556 -6.472 0.603 1.00 0.00 14 ALA A O 13
ATOM 12274 N N . GLU A 1 16 ? -0.614 -5.059 -0.699 1.00 0.00 15 GLU A N 13
ATOM 12275 C CA . GLU A 1 16 ? 0.565 -4.378 -1.200 1.00 0.00 15 GLU A CA 13
ATOM 12276 C C . GLU A 1 16 ? 1.230 -3.614 -0.069 1.00 0.00 15 GLU A C 13
ATOM 12277 O O . GLU A 1 16 ? 2.427 -3.726 0.132 1.00 0.00 15 GLU A O 13
ATOM 12289 N N . ASN A 1 17 ? 0.429 -2.850 0.673 1.00 0.00 16 ASN A N 13
ATOM 12290 C CA . ASN A 1 17 ? 0.915 -2.057 1.804 1.00 0.00 16 ASN A CA 13
ATOM 12291 C C . ASN A 1 17 ? 1.722 -2.931 2.759 1.00 0.00 16 ASN A C 13
ATOM 12292 O O . ASN A 1 17 ? 2.799 -2.544 3.210 1.00 0.00 16 ASN A O 13
ATOM 12303 N N . TYR A 1 18 ? 1.198 -4.123 3.026 1.00 0.00 17 TYR A N 13
ATOM 12304 C CA . TYR A 1 18 ? 1.855 -5.095 3.893 1.00 0.00 17 TYR A CA 13
ATOM 12305 C C . TYR A 1 18 ? 3.254 -5.409 3.366 1.00 0.00 17 TYR A C 13
ATOM 12306 O O . TYR A 1 18 ? 4.227 -5.459 4.120 1.00 0.00 17 TYR A O 13
ATOM 12324 N N . GLN A 1 19 ? 3.335 -5.607 2.059 1.00 0.00 18 GLN A N 13
ATOM 12325 C CA . GLN A 1 19 ? 4.594 -5.913 1.395 1.00 0.00 18 GLN A CA 13
ATOM 12326 C C . GLN A 1 19 ? 5.499 -4.688 1.352 1.00 0.00 18 GLN A C 13
ATOM 12327 O O . GLN A 1 19 ? 6.698 -4.786 1.599 1.00 0.00 18 GLN A O 13
ATOM 12341 N N . LEU A 1 20 ? 4.917 -3.538 1.025 1.00 0.00 19 LEU A N 13
ATOM 12342 C CA . LEU A 1 20 ? 5.670 -2.289 0.933 1.00 0.00 19 LEU A CA 13
ATOM 12343 C C . LEU A 1 20 ? 6.354 -1.973 2.260 1.00 0.00 19 LEU A C 13
ATOM 12344 O O . LEU A 1 20 ? 7.517 -1.584 2.286 1.00 0.00 19 LEU A O 13
ATOM 12360 N N . GLU A 1 21 ? 5.623 -2.147 3.355 1.00 0.00 20 GLU A N 13
ATOM 12361 C CA . GLU A 1 21 ? 6.152 -1.884 4.689 1.00 0.00 20 GLU A CA 13
ATOM 12362 C C . GLU A 1 21 ? 7.332 -2.788 4.999 1.00 0.00 20 GLU A C 13
ATOM 12363 O O . GLU A 1 21 ? 8.398 -2.319 5.409 1.00 0.00 20 GLU A O 13
ATOM 12375 N N . GLN A 1 22 ? 7.137 -4.082 4.799 1.00 0.00 21 GLN A N 13
ATOM 12376 C CA . GLN A 1 22 ? 8.183 -5.058 5.057 1.00 0.00 21 GLN A CA 13
ATOM 12377 C C . GLN A 1 22 ? 9.365 -4.848 4.120 1.00 0.00 21 GLN A C 13
ATOM 12378 O O . GLN A 1 22 ? 10.517 -5.053 4.503 1.00 0.00 21 GLN A O 13
ATOM 12392 N N . GLU A 1 23 ? 9.077 -4.409 2.904 1.00 0.00 22 GLU A N 13
ATOM 12393 C CA . GLU A 1 23 ? 10.111 -4.140 1.922 1.00 0.00 22 GLU A CA 13
ATOM 12394 C C . GLU A 1 23 ? 10.890 -2.889 2.325 1.00 0.00 22 GLU A C 13
ATOM 12395 O O . GLU A 1 23 ? 12.118 -2.879 2.290 1.00 0.00 22 GLU A O 13
ATOM 12407 N N . VAL A 1 24 ? 10.166 -1.842 2.728 1.00 0.00 23 VAL A N 13
ATOM 12408 C CA . VAL A 1 24 ? 10.798 -0.599 3.151 1.00 0.00 23 VAL A CA 13
ATOM 12409 C C . VAL A 1 24 ? 11.682 -0.832 4.369 1.00 0.00 23 VAL A C 13
ATOM 12410 O O . VAL A 1 24 ? 12.848 -0.448 4.371 1.00 0.00 23 VAL A O 13
ATOM 12423 N N . ALA A 1 25 ? 11.127 -1.476 5.395 1.00 0.00 24 ALA A N 13
ATOM 12424 C CA . ALA A 1 25 ? 11.878 -1.766 6.612 1.00 0.00 24 ALA A CA 13
ATOM 12425 C C . ALA A 1 25 ? 13.147 -2.538 6.290 1.00 0.00 24 ALA A C 13
ATOM 12426 O O . ALA A 1 25 ? 14.222 -2.239 6.810 1.00 0.00 24 ALA A O 13
ATOM 12433 N N . GLN A 1 26 ? 13.004 -3.531 5.422 1.00 0.00 25 GLN A N 13
ATOM 12434 C CA . GLN A 1 26 ? 14.120 -4.363 5.008 1.00 0.00 25 GLN A CA 13
ATOM 12435 C C . GLN A 1 26 ? 15.178 -3.533 4.291 1.00 0.00 25 GLN A C 13
ATOM 12436 O O . GLN A 1 26 ? 16.357 -3.594 4.630 1.00 0.00 25 GLN A O 13
ATOM 12450 N N . LEU A 1 27 ? 14.750 -2.759 3.303 1.00 0.00 26 LEU A N 13
ATOM 12451 C CA . LEU A 1 27 ? 15.670 -1.924 2.540 1.00 0.00 26 LEU A CA 13
ATOM 12452 C C . LEU A 1 27 ? 16.369 -0.895 3.425 1.00 0.00 26 LEU A C 13
ATOM 12453 O O . LEU A 1 27 ? 17.580 -0.729 3.337 1.00 0.00 26 LEU A O 13
ATOM 12469 N N . GLU A 1 28 ? 15.612 -0.215 4.280 1.00 0.00 27 GLU A N 13
ATOM 12470 C CA . GLU A 1 28 ? 16.181 0.790 5.181 1.00 0.00 27 GLU A CA 13
ATOM 12471 C C . GLU A 1 28 ? 17.222 0.153 6.100 1.00 0.00 27 GLU A C 13
ATOM 12472 O O . GLU A 1 28 ? 18.307 0.698 6.309 1.00 0.00 27 GLU A O 13
ATOM 12484 N N . HIS A 1 29 ? 16.872 -1.006 6.640 1.00 0.00 28 HIS A N 13
ATOM 12485 C CA . HIS A 1 29 ? 17.739 -1.750 7.546 1.00 0.00 28 HIS A CA 13
ATOM 12486 C C . HIS A 1 29 ? 18.993 -2.256 6.830 1.00 0.00 28 HIS A C 13
ATOM 12487 O O . HIS A 1 29 ? 20.104 -2.155 7.353 1.00 0.00 28 HIS A O 13
ATOM 12501 N N . GLU A 1 30 ? 18.813 -2.802 5.638 1.00 0.00 29 GLU A N 13
ATOM 12502 C CA . GLU A 1 30 ? 19.930 -3.326 4.859 1.00 0.00 29 GLU A CA 13
ATOM 12503 C C . GLU A 1 30 ? 20.779 -2.201 4.270 1.00 0.00 29 GLU A C 13
ATOM 12504 O O . GLU A 1 30 ? 21.950 -2.401 3.945 1.00 0.00 29 GLU A O 13
ATOM 12516 N N . CYS A 1 31 ? 20.188 -1.026 4.125 1.00 0.00 30 CYS A N 13
ATOM 12517 C CA . CYS A 1 31 ? 20.896 0.117 3.563 1.00 0.00 30 CYS A CA 13
ATOM 12518 C C . CYS A 1 31 ? 21.786 0.762 4.619 1.00 0.00 30 CYS A C 13
ATOM 12519 O O . CYS A 1 31 ? 22.682 1.546 4.301 1.00 0.00 30 CYS A O 13
ATOM 12526 N N . GLY A 1 32 ? 21.534 0.431 5.875 1.00 0.00 31 GLY A N 13
ATOM 12527 C CA . GLY A 1 32 ? 22.316 0.996 6.950 1.00 0.00 31 GLY A CA 13
ATOM 12528 C C . GLY A 1 32 ? 21.445 1.693 7.971 1.00 0.00 31 GLY A C 13
ATOM 12529 O O . GLY A 1 32 ? 21.209 1.164 9.056 1.00 0.00 31 GLY A O 13
ATOM 12542 N N . GLU B 2 2 ? -19.171 0.389 5.262 1.00 0.00 1 GLU B N 13
ATOM 12543 C CA . GLU B 2 2 ? -20.036 0.823 4.174 1.00 0.00 1 GLU B CA 13
ATOM 12544 C C . GLU B 2 2 ? -19.219 1.250 2.962 1.00 0.00 1 GLU B C 13
ATOM 12545 O O . GLU B 2 2 ? -18.002 1.401 3.046 1.00 0.00 1 GLU B O 13
ATOM 12557 N N . VAL B 2 3 ? -19.902 1.441 1.841 1.00 0.00 2 VAL B N 13
ATOM 12558 C CA . VAL B 2 3 ? -19.259 1.854 0.598 1.00 0.00 2 VAL B CA 13
ATOM 12559 C C . VAL B 2 3 ? -18.452 3.136 0.799 1.00 0.00 2 VAL B C 13
ATOM 12560 O O . VAL B 2 3 ? -17.258 3.176 0.510 1.00 0.00 2 VAL B O 13
ATOM 12573 N N . GLN B 2 4 ? -19.101 4.176 1.305 1.00 0.00 3 GLN B N 13
ATOM 12574 C CA . GLN B 2 4 ? -18.431 5.448 1.542 1.00 0.00 3 GLN B CA 13
ATOM 12575 C C . GLN B 2 4 ? -17.298 5.282 2.546 1.00 0.00 3 GLN B C 13
ATOM 12576 O O . GLN B 2 4 ? -16.287 5.976 2.470 1.00 0.00 3 GLN B O 13
ATOM 12590 N N . ALA B 2 5 ? -17.463 4.342 3.467 1.00 0.00 4 ALA B N 13
ATOM 12591 C CA . ALA B 2 5 ? -16.443 4.074 4.471 1.00 0.00 4 ALA B CA 13
ATOM 12592 C C . ALA B 2 5 ? -15.202 3.472 3.828 1.00 0.00 4 ALA B C 13
ATOM 12593 O O . ALA B 2 5 ? -14.076 3.893 4.100 1.00 0.00 4 ALA B O 13
ATOM 12600 N N . LEU B 2 6 ? -15.420 2.481 2.977 1.00 0.00 5 LEU B N 13
ATOM 12601 C CA . LEU B 2 6 ? -14.332 1.801 2.294 1.00 0.00 5 LEU B CA 13
ATOM 12602 C C . LEU B 2 6 ? -13.660 2.705 1.270 1.00 0.00 5 LEU B C 13
ATOM 12603 O O . LEU B 2 6 ? -12.480 2.531 0.977 1.00 0.00 5 LEU B O 13
ATOM 12619 N N . LYS B 2 7 ? -14.392 3.687 0.747 1.00 0.00 6 LYS B N 13
ATOM 12620 C CA . LYS B 2 7 ? -13.822 4.617 -0.216 1.00 0.00 6 LYS B CA 13
ATOM 12621 C C . LYS B 2 7 ? -12.724 5.422 0.455 1.00 0.00 6 LYS B C 13
ATOM 12622 O O . LYS B 2 7 ? -11.672 5.678 -0.130 1.00 0.00 6 LYS B O 13
ATOM 12641 N N . LYS B 2 8 ? -12.966 5.783 1.710 1.00 0.00 7 LYS B N 13
ATOM 12642 C CA . LYS B 2 8 ? -11.984 6.529 2.486 1.00 0.00 7 LYS B CA 13
ATOM 12643 C C . LYS B 2 8 ? -10.794 5.629 2.783 1.00 0.00 7 LYS B C 13
ATOM 12644 O O . LYS B 2 8 ? -9.645 6.073 2.797 1.00 0.00 7 LYS B O 13
ATOM 12663 N N . ARG B 2 9 ? -11.091 4.353 2.995 1.00 0.00 8 ARG B N 13
ATOM 12664 C CA . ARG B 2 9 ? -10.071 3.352 3.266 1.00 0.00 8 ARG B CA 13
ATOM 12665 C C . ARG B 2 9 ? -9.167 3.200 2.049 1.00 0.00 8 ARG B C 13
ATOM 12666 O O . ARG B 2 9 ? -7.943 3.176 2.168 1.00 0.00 8 ARG B O 13
ATOM 12687 N N . VAL B 2 10 ? -9.793 3.116 0.880 1.00 0.00 9 VAL B N 13
ATOM 12688 C CA . VAL B 2 10 ? -9.076 2.984 -0.379 1.00 0.00 9 VAL B CA 13
ATOM 12689 C C . VAL B 2 10 ? -8.124 4.159 -0.582 1.00 0.00 9 VAL B C 13
ATOM 12690 O O . VAL B 2 10 ? -6.950 3.966 -0.885 1.00 0.00 9 VAL B O 13
ATOM 12703 N N . GLN B 2 11 ? -8.638 5.373 -0.414 1.00 0.00 10 GLN B N 13
ATOM 12704 C CA . GLN B 2 11 ? -7.832 6.577 -0.585 1.00 0.00 10 GLN B CA 13
ATOM 12705 C C . GLN B 2 11 ? -6.693 6.642 0.424 1.00 0.00 10 GLN B C 13
ATOM 12706 O O . GLN B 2 11 ? -5.567 6.986 0.068 1.00 0.00 10 GLN B O 13
ATOM 12720 N N . ALA B 2 12 ? -6.982 6.302 1.677 1.00 0.00 11 ALA B N 13
ATOM 12721 C CA . ALA B 2 12 ? -5.968 6.322 2.726 1.00 0.00 11 ALA B CA 13
ATOM 12722 C C . ALA B 2 12 ? -4.865 5.314 2.432 1.00 0.00 11 ALA B C 13
ATOM 12723 O O . ALA B 2 12 ? -3.684 5.575 2.671 1.00 0.00 11 ALA B O 13
ATOM 12730 N N . LEU B 2 13 ? -5.256 4.167 1.901 1.00 0.00 12 LEU B N 13
ATOM 12731 C CA . LEU B 2 13 ? -4.305 3.126 1.561 1.00 0.00 12 LEU B CA 13
ATOM 12732 C C . LEU B 2 13 ? -3.527 3.499 0.312 1.00 0.00 12 LEU B C 13
ATOM 12733 O O . LEU B 2 13 ? -2.310 3.543 0.337 1.00 0.00 12 LEU B O 13
ATOM 12749 N N . LYS B 2 14 ? -4.244 3.769 -0.775 1.00 0.00 13 LYS B N 13
ATOM 12750 C CA . LYS B 2 14 ? -3.623 4.135 -2.050 1.00 0.00 13 LYS B CA 13
ATOM 12751 C C . LYS B 2 14 ? -2.653 5.299 -1.891 1.00 0.00 13 LYS B C 13
ATOM 12752 O O . LYS B 2 14 ? -1.601 5.322 -2.526 1.00 0.00 13 LYS B O 13
ATOM 12771 N N . ALA B 2 15 ? -2.996 6.256 -1.040 1.00 0.00 14 ALA B N 13
ATOM 12772 C CA . ALA B 2 15 ? -2.124 7.404 -0.805 1.00 0.00 14 ALA B CA 13
ATOM 12773 C C . ALA B 2 15 ? -0.840 6.958 -0.121 1.00 0.00 14 ALA B C 13
ATOM 12774 O O . ALA B 2 15 ? 0.259 7.365 -0.503 1.00 0.00 14 ALA B O 13
ATOM 12781 N N . ARG B 2 16 ? -0.987 6.098 0.877 1.00 0.00 15 ARG B N 13
ATOM 12782 C CA . ARG B 2 16 ? 0.156 5.572 1.608 1.00 0.00 15 ARG B CA 13
ATOM 12783 C C . ARG B 2 16 ? 0.947 4.620 0.714 1.00 0.00 15 ARG B C 13
ATOM 12784 O O . ARG B 2 16 ? 2.176 4.622 0.713 1.00 0.00 15 ARG B O 13
ATOM 12805 N N . ASN B 2 17 ? 0.216 3.827 -0.055 1.00 0.00 16 ASN B N 13
ATOM 12806 C CA . ASN B 2 17 ? 0.792 2.867 -0.980 1.00 0.00 16 ASN B CA 13
ATOM 12807 C C . ASN B 2 17 ? 1.617 3.583 -2.041 1.00 0.00 16 ASN B C 13
ATOM 12808 O O . ASN B 2 17 ? 2.698 3.131 -2.408 1.00 0.00 16 ASN B O 13
ATOM 12819 N N . TYR B 2 18 ? 1.098 4.707 -2.525 1.00 0.00 17 TYR B N 13
ATOM 12820 C CA . TYR B 2 18 ? 1.782 5.496 -3.543 1.00 0.00 17 TYR B CA 13
ATOM 12821 C C . TYR B 2 18 ? 3.130 5.974 -3.020 1.00 0.00 17 TYR B C 13
ATOM 12822 O O . TYR B 2 18 ? 4.148 5.871 -3.707 1.00 0.00 17 TYR B O 13
ATOM 12840 N N . ALA B 2 19 ? 3.129 6.491 -1.798 1.00 0.00 18 ALA B N 13
ATOM 12841 C CA . ALA B 2 19 ? 4.355 6.977 -1.174 1.00 0.00 18 ALA B CA 13
ATOM 12842 C C . ALA B 2 19 ? 5.298 5.823 -0.849 1.00 0.00 18 ALA B C 13
ATOM 12843 O O . ALA B 2 19 ? 6.510 5.923 -1.043 1.00 0.00 18 ALA B O 13
ATOM 12850 N N . ALA B 2 20 ? 4.730 4.729 -0.350 1.00 0.00 19 ALA B N 13
ATOM 12851 C CA . ALA B 2 20 ? 5.509 3.550 0.010 1.00 0.00 19 ALA B CA 13
ATOM 12852 C C . ALA B 2 20 ? 6.195 2.944 -1.212 1.00 0.00 19 ALA B C 13
ATOM 12853 O O . ALA B 2 20 ? 7.355 2.551 -1.138 1.00 0.00 19 ALA B O 13
ATOM 12860 N N . LYS B 2 21 ? 5.483 2.883 -2.337 1.00 0.00 20 LYS B N 13
ATOM 12861 C CA . LYS B 2 21 ? 6.047 2.336 -3.569 1.00 0.00 20 LYS B CA 13
ATOM 12862 C C . LYS B 2 21 ? 7.278 3.124 -3.997 1.00 0.00 20 LYS B C 13
ATOM 12863 O O . LYS B 2 21 ? 8.308 2.548 -4.352 1.00 0.00 20 LYS B O 13
ATOM 12882 N N . GLN B 2 22 ? 7.174 4.445 -3.938 1.00 0.00 21 GLN B N 13
ATOM 12883 C CA . GLN B 2 22 ? 8.288 5.310 -4.299 1.00 0.00 21 GLN B CA 13
ATOM 12884 C C . GLN B 2 22 ? 9.420 5.125 -3.303 1.00 0.00 21 GLN B C 13
ATOM 12885 O O . GLN B 2 22 ? 10.590 5.219 -3.652 1.00 0.00 21 GLN B O 13
ATOM 12899 N N . LYS B 2 23 ? 9.064 4.819 -2.065 1.00 0.00 22 LYS B N 13
ATOM 12900 C CA . LYS B 2 23 ? 10.059 4.576 -1.038 1.00 0.00 22 LYS B CA 13
ATOM 12901 C C . LYS B 2 23 ? 10.809 3.295 -1.359 1.00 0.00 22 LYS B C 13
ATOM 12902 O O . LYS B 2 23 ? 12.032 3.249 -1.282 1.00 0.00 22 LYS B O 13
ATOM 12921 N N . VAL B 2 24 ? 10.061 2.268 -1.741 1.00 0.00 23 VAL B N 13
ATOM 12922 C CA . VAL B 2 24 ? 10.638 0.982 -2.102 1.00 0.00 23 VAL B CA 13
ATOM 12923 C C . VAL B 2 24 ? 11.600 1.137 -3.275 1.00 0.00 23 VAL B C 13
ATOM 12924 O O . VAL B 2 24 ? 12.736 0.663 -3.228 1.00 0.00 23 VAL B O 13
ATOM 12937 N N . GLN B 2 25 ? 11.136 1.804 -4.325 1.00 0.00 24 GLN B N 13
ATOM 12938 C CA . GLN B 2 25 ? 11.951 2.013 -5.513 1.00 0.00 24 GLN B CA 13
ATOM 12939 C C . GLN B 2 25 ? 13.154 2.905 -5.210 1.00 0.00 24 GLN B C 13
ATOM 12940 O O . GLN B 2 25 ? 14.225 2.723 -5.788 1.00 0.00 24 GLN B O 13
ATOM 12954 N N . ALA B 2 26 ? 12.988 3.852 -4.292 1.00 0.00 25 ALA B N 13
ATOM 12955 C CA . ALA B 2 26 ? 14.077 4.745 -3.924 1.00 0.00 25 ALA B CA 13
ATOM 12956 C C . ALA B 2 26 ? 15.110 4.003 -3.092 1.00 0.00 25 ALA B C 13
ATOM 12957 O O . ALA B 2 26 ? 16.314 4.151 -3.300 1.00 0.00 25 ALA B O 13
ATOM 12964 N N . LEU B 2 27 ? 14.631 3.195 -2.156 1.00 0.00 26 LEU B N 13
ATOM 12965 C CA . LEU B 2 27 ? 15.510 2.420 -1.295 1.00 0.00 26 LEU B CA 13
ATOM 12966 C C . LEU B 2 27 ? 16.282 1.388 -2.105 1.00 0.00 26 LEU B C 13
ATOM 12967 O O . LEU B 2 27 ? 17.476 1.197 -1.895 1.00 0.00 26 LEU B O 13
ATOM 12983 N N . ARG B 2 28 ? 15.601 0.740 -3.044 1.00 0.00 27 ARG B N 13
ATOM 12984 C CA . ARG B 2 28 ? 16.239 -0.256 -3.897 1.00 0.00 27 ARG B CA 13
ATOM 12985 C C . ARG B 2 28 ? 17.227 0.407 -4.847 1.00 0.00 27 ARG B C 13
ATOM 12986 O O . ARG B 2 28 ? 18.157 -0.225 -5.345 1.00 0.00 27 ARG B O 13
ATOM 13007 N N . HIS B 2 29 ? 17.025 1.691 -5.084 1.00 0.00 28 HIS B N 13
ATOM 13008 C CA . HIS B 2 29 ? 17.905 2.451 -5.956 1.00 0.00 28 HIS B CA 13
ATOM 13009 C C . HIS B 2 29 ? 19.159 2.855 -5.188 1.00 0.00 28 HIS B C 13
ATOM 13010 O O . HIS B 2 29 ? 20.273 2.818 -5.712 1.00 0.00 28 HIS B O 13
ATOM 13024 N N . LYS B 2 30 ? 18.953 3.248 -3.941 1.00 0.00 29 LYS B N 13
ATOM 13025 C CA . LYS B 2 30 ? 20.031 3.685 -3.068 1.00 0.00 29 LYS B CA 13
ATOM 13026 C C . LYS B 2 30 ? 20.822 2.503 -2.512 1.00 0.00 29 LYS B C 13
ATOM 13027 O O . LYS B 2 30 ? 22.055 2.514 -2.509 1.00 0.00 29 LYS B O 13
ATOM 13046 N N . CYS B 2 31 ? 20.110 1.496 -2.035 1.00 0.00 30 CYS B N 13
ATOM 13047 C CA . CYS B 2 31 ? 20.743 0.314 -1.455 1.00 0.00 30 CYS B CA 13
ATOM 13048 C C . CYS B 2 31 ? 20.000 -0.963 -1.838 1.00 0.00 30 CYS B C 13
ATOM 13049 O O . CYS B 2 31 ? 19.488 -1.681 -0.975 1.00 0.00 30 CYS B O 13
ATOM 13056 N N . GLY B 2 32 ? 19.948 -1.249 -3.130 1.00 0.00 31 GLY B N 13
ATOM 13057 C CA . GLY B 2 32 ? 19.268 -2.442 -3.599 1.00 0.00 31 GLY B CA 13
ATOM 13058 C C . GLY B 2 32 ? 20.199 -3.372 -4.338 1.00 0.00 31 GLY B C 13
ATOM 13059 O O . GLY B 2 32 ? 19.765 -4.163 -5.175 1.00 0.00 31 GLY B O 13
ATOM 13072 N N . GLU A 1 2 ? -19.529 -1.511 -4.554 1.00 0.00 1 GLU A N 14
ATOM 13073 C CA . GLU A 1 2 ? -20.300 -2.111 -3.474 1.00 0.00 1 GLU A CA 14
ATOM 13074 C C . GLU A 1 2 ? -19.401 -2.374 -2.264 1.00 0.00 1 GLU A C 14
ATOM 13075 O O . GLU A 1 2 ? -18.175 -2.367 -2.385 1.00 0.00 1 GLU A O 14
ATOM 13087 N N . VAL A 1 3 ? -20.020 -2.601 -1.105 1.00 0.00 2 VAL A N 14
ATOM 13088 C CA . VAL A 1 3 ? -19.290 -2.864 0.133 1.00 0.00 2 VAL A CA 14
ATOM 13089 C C . VAL A 1 3 ? -18.279 -3.997 -0.051 1.00 0.00 2 VAL A C 14
ATOM 13090 O O . VAL A 1 3 ? -17.101 -3.846 0.272 1.00 0.00 2 VAL A O 14
ATOM 13103 N N . ALA A 1 4 ? -18.748 -5.126 -0.575 1.00 0.00 3 ALA A N 14
ATOM 13104 C CA . ALA A 1 4 ? -17.895 -6.292 -0.805 1.00 0.00 3 ALA A CA 14
ATOM 13105 C C . ALA A 1 4 ? -16.705 -5.954 -1.701 1.00 0.00 3 ALA A C 14
ATOM 13106 O O . ALA A 1 4 ? -15.594 -6.442 -1.485 1.00 0.00 3 ALA A O 14
ATOM 13113 N N . GLN A 1 5 ? -16.946 -5.113 -2.700 1.00 0.00 4 GLN A N 14
ATOM 13114 C CA . GLN A 1 5 ? -15.900 -4.698 -3.628 1.00 0.00 4 GLN A CA 14
ATOM 13115 C C . GLN A 1 5 ? -14.851 -3.874 -2.896 1.00 0.00 4 GLN A C 14
ATOM 13116 O O . GLN A 1 5 ? -13.652 -4.147 -2.980 1.00 0.00 4 GLN A O 14
ATOM 13130 N N . LEU A 1 6 ? -15.324 -2.871 -2.172 1.00 0.00 5 LEU A N 14
ATOM 13131 C CA . LEU A 1 6 ? -14.457 -1.989 -1.405 1.00 0.00 5 LEU A CA 14
ATOM 13132 C C . LEU A 1 6 ? -13.658 -2.779 -0.376 1.00 0.00 5 LEU A C 14
ATOM 13133 O O . LEU A 1 6 ? -12.475 -2.518 -0.173 1.00 0.00 5 LEU A O 14
ATOM 13149 N N . GLU A 1 7 ? -14.301 -3.757 0.254 1.00 0.00 6 GLU A N 14
ATOM 13150 C CA . GLU A 1 7 ? -13.635 -4.595 1.243 1.00 0.00 6 GLU A CA 14
ATOM 13151 C C . GLU A 1 7 ? -12.462 -5.334 0.612 1.00 0.00 6 GLU A C 14
ATOM 13152 O O . GLU A 1 7 ? -11.388 -5.436 1.210 1.00 0.00 6 GLU A O 14
ATOM 13164 N N . LYS A 1 8 ? -12.664 -5.824 -0.608 1.00 0.00 7 LYS A N 14
ATOM 13165 C CA . LYS A 1 8 ? -11.608 -6.530 -1.321 1.00 0.00 7 LYS A CA 14
ATOM 13166 C C . LYS A 1 8 ? -10.516 -5.554 -1.741 1.00 0.00 7 LYS A C 14
ATOM 13167 O O . LYS A 1 8 ? -9.342 -5.917 -1.827 1.00 0.00 7 LYS A O 14
ATOM 13186 N N . GLU A 1 9 ? -10.906 -4.306 -1.971 1.00 0.00 8 GLU A N 14
ATOM 13187 C CA . GLU A 1 9 ? -9.969 -3.262 -2.349 1.00 0.00 8 GLU A CA 14
ATOM 13188 C C . GLU A 1 9 ? -9.129 -2.868 -1.136 1.00 0.00 8 GLU A C 14
ATOM 13189 O O . GLU A 1 9 ? -7.916 -2.674 -1.235 1.00 0.00 8 GLU A O 14
ATOM 13201 N N . VAL A 1 10 ? -9.787 -2.781 0.019 1.00 0.00 9 VAL A N 14
ATOM 13202 C CA . VAL A 1 10 ? -9.113 -2.450 1.264 1.00 0.00 9 VAL A CA 14
ATOM 13203 C C . VAL A 1 10 ? -8.099 -3.538 1.587 1.00 0.00 9 VAL A C 14
ATOM 13204 O O . VAL A 1 10 ? -6.955 -3.255 1.941 1.00 0.00 9 VAL A O 14
ATOM 13217 N N . ALA A 1 11 ? -8.522 -4.787 1.428 1.00 0.00 10 ALA A N 14
ATOM 13218 C CA . ALA A 1 11 ? -7.653 -5.930 1.674 1.00 0.00 10 ALA A CA 14
ATOM 13219 C C . ALA A 1 11 ? -6.506 -5.955 0.668 1.00 0.00 10 ALA A C 14
ATOM 13220 O O . ALA A 1 11 ? -5.401 -6.401 0.977 1.00 0.00 10 ALA A O 14
ATOM 13227 N N . GLN A 1 12 ? -6.779 -5.447 -0.529 1.00 0.00 11 GLN A N 14
ATOM 13228 C CA . GLN A 1 12 ? -5.789 -5.377 -1.591 1.00 0.00 11 GLN A CA 14
ATOM 13229 C C . GLN A 1 12 ? -4.676 -4.435 -1.176 1.00 0.00 11 GLN A C 14
ATOM 13230 O O . GLN A 1 12 ? -3.485 -4.754 -1.271 1.00 0.00 11 GLN A O 14
ATOM 13244 N N . ALA A 1 13 ? -5.090 -3.268 -0.710 1.00 0.00 12 ALA A N 14
ATOM 13245 C CA . ALA A 1 13 ? -4.162 -2.248 -0.265 1.00 0.00 12 ALA A CA 14
ATOM 13246 C C . ALA A 1 13 ? -3.407 -2.707 0.966 1.00 0.00 12 ALA A C 14
ATOM 13247 O O . ALA A 1 13 ? -2.193 -2.546 1.040 1.00 0.00 12 ALA A O 14
ATOM 13254 N N . GLU A 1 14 ? -4.129 -3.291 1.918 1.00 0.00 13 GLU A N 14
ATOM 13255 C CA . GLU A 1 14 ? -3.524 -3.793 3.142 1.00 0.00 13 GLU A CA 14
ATOM 13256 C C . GLU A 1 14 ? -2.475 -4.848 2.821 1.00 0.00 13 GLU A C 14
ATOM 13257 O O . GLU A 1 14 ? -1.416 -4.886 3.443 1.00 0.00 13 GLU A O 14
ATOM 13269 N N . ALA A 1 15 ? -2.764 -5.693 1.833 1.00 0.00 14 ALA A N 14
ATOM 13270 C CA . ALA A 1 15 ? -1.829 -6.734 1.423 1.00 0.00 14 ALA A CA 14
ATOM 13271 C C . ALA A 1 15 ? -0.543 -6.112 0.896 1.00 0.00 14 ALA A C 14
ATOM 13272 O O . ALA A 1 15 ? 0.553 -6.513 1.288 1.00 0.00 14 ALA A O 14
ATOM 13279 N N . GLU A 1 16 ? -0.678 -5.111 0.030 1.00 0.00 15 GLU A N 14
ATOM 13280 C CA . GLU A 1 16 ? 0.487 -4.426 -0.508 1.00 0.00 15 GLU A CA 14
ATOM 13281 C C . GLU A 1 16 ? 1.201 -3.690 0.607 1.00 0.00 15 GLU A C 14
ATOM 13282 O O . GLU A 1 16 ? 2.405 -3.818 0.769 1.00 0.00 15 GLU A O 14
ATOM 13294 N N . ASN A 1 17 ? 0.429 -2.918 1.368 1.00 0.00 16 ASN A N 14
ATOM 13295 C CA . ASN A 1 17 ? 0.947 -2.132 2.484 1.00 0.00 16 ASN A CA 14
ATOM 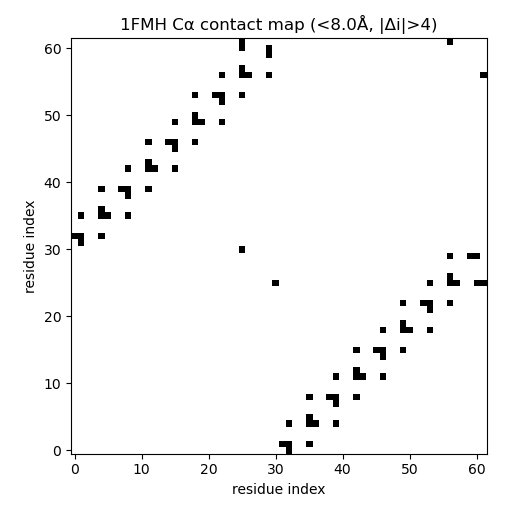13296 C C . ASN A 1 17 ? 1.780 -3.007 3.414 1.00 0.00 16 ASN A C 14
ATOM 13297 O O . ASN A 1 17 ? 2.882 -2.636 3.818 1.00 0.00 16 ASN A O 14
ATOM 13308 N N . TYR A 1 18 ? 1.246 -4.184 3.718 1.00 0.00 17 TYR A N 14
ATOM 13309 C CA . TYR A 1 18 ? 1.915 -5.160 4.571 1.00 0.00 17 TYR A CA 14
ATOM 13310 C C . TYR A 1 18 ? 3.291 -5.503 4.016 1.00 0.00 17 TYR A C 14
ATOM 13311 O O . TYR A 1 18 ? 4.272 -5.593 4.754 1.00 0.00 17 TYR A O 14
ATOM 13329 N N . GLN A 1 19 ? 3.347 -5.686 2.707 1.00 0.00 18 GLN A N 14
ATOM 13330 C CA . GLN A 1 19 ? 4.586 -6.022 2.022 1.00 0.00 18 GLN A CA 14
ATOM 13331 C C . GLN A 1 19 ? 5.496 -4.804 1.897 1.00 0.00 18 GLN A C 14
ATOM 13332 O O . GLN A 1 19 ? 6.714 -4.925 2.003 1.00 0.00 18 GLN A O 14
ATOM 13346 N N . LEU A 1 20 ? 4.899 -3.635 1.674 1.00 0.00 19 LEU A N 14
ATOM 13347 C CA . LEU A 1 20 ? 5.656 -2.393 1.531 1.00 0.00 19 LEU A CA 14
ATOM 13348 C C . LEU A 1 20 ? 6.376 -2.053 2.827 1.00 0.00 19 LEU A C 14
ATOM 13349 O O . LEU A 1 20 ? 7.584 -1.836 2.830 1.00 0.00 19 LEU A O 14
ATOM 13365 N N . GLU A 1 21 ? 5.630 -2.017 3.925 1.00 0.00 20 GLU A N 14
ATOM 13366 C CA . GLU A 1 21 ? 6.204 -1.710 5.227 1.00 0.00 20 GLU A CA 14
ATOM 13367 C C . GLU A 1 21 ? 7.254 -2.747 5.603 1.00 0.00 20 GLU A C 14
ATOM 13368 O O . GLU A 1 21 ? 8.291 -2.417 6.179 1.00 0.00 20 GLU A O 14
ATOM 13380 N N . GLN A 1 22 ? 6.979 -3.995 5.252 1.00 0.00 21 GLN A N 14
ATOM 13381 C CA . GLN A 1 22 ? 7.892 -5.096 5.525 1.00 0.00 21 GLN A CA 14
ATOM 13382 C C . GLN A 1 22 ? 9.176 -4.932 4.709 1.00 0.00 21 GLN A C 14
ATOM 13383 O O . GLN A 1 22 ? 10.281 -5.111 5.222 1.00 0.00 21 GLN A O 14
ATOM 13397 N N . GLU A 1 23 ? 9.017 -4.566 3.442 1.00 0.00 22 GLU A N 14
ATOM 13398 C CA . GLU A 1 23 ? 10.147 -4.354 2.550 1.00 0.00 22 GLU A CA 14
ATOM 13399 C C . GLU A 1 23 ? 10.963 -3.160 3.029 1.00 0.00 22 GLU A C 14
ATOM 13400 O O . GLU A 1 23 ? 12.194 -3.202 3.055 1.00 0.00 22 GLU A O 14
ATOM 13412 N N . VAL A 1 24 ? 10.259 -2.104 3.429 1.00 0.00 23 VAL A N 14
ATOM 13413 C CA . VAL A 1 24 ? 10.895 -0.896 3.933 1.00 0.00 23 VAL A CA 14
ATOM 13414 C C . VAL A 1 24 ? 11.706 -1.207 5.183 1.00 0.00 23 VAL A C 14
ATOM 13415 O O . VAL A 1 24 ? 12.830 -0.732 5.330 1.00 0.00 23 VAL A O 14
ATOM 13428 N N . ALA A 1 25 ? 11.140 -2.027 6.068 1.00 0.00 24 ALA A N 14
ATOM 13429 C CA . ALA A 1 25 ? 11.827 -2.415 7.292 1.00 0.00 24 ALA A CA 14
ATOM 13430 C C . ALA A 1 25 ? 13.147 -3.091 6.956 1.00 0.00 24 ALA A C 14
ATOM 13431 O O . ALA A 1 25 ? 14.188 -2.756 7.514 1.00 0.00 24 ALA A O 14
ATOM 13438 N N . GLN A 1 26 ? 13.092 -4.032 6.019 1.00 0.00 25 GLN A N 14
ATOM 13439 C CA . GLN A 1 26 ? 14.276 -4.755 5.579 1.00 0.00 25 GLN A CA 14
ATOM 13440 C C . GLN A 1 26 ? 15.312 -3.789 5.018 1.00 0.00 25 GLN A C 14
ATOM 13441 O O . GLN A 1 26 ? 16.477 -3.831 5.401 1.00 0.00 25 GLN A O 14
ATOM 13455 N N . LEU A 1 27 ? 14.880 -2.922 4.110 1.00 0.00 26 LEU A N 14
ATOM 13456 C CA . LEU A 1 27 ? 15.780 -1.954 3.496 1.00 0.00 26 LEU A CA 14
ATOM 13457 C C . LEU A 1 27 ? 16.396 -1.022 4.534 1.00 0.00 26 LEU A C 14
ATOM 13458 O O . LEU A 1 27 ? 17.610 -0.872 4.572 1.00 0.00 26 LEU A O 14
ATOM 13474 N N . GLU A 1 28 ? 15.567 -0.425 5.389 1.00 0.00 27 GLU A N 14
ATOM 13475 C CA . GLU A 1 28 ? 16.064 0.468 6.443 1.00 0.00 27 GLU A CA 14
ATOM 13476 C C . GLU A 1 28 ? 17.065 -0.265 7.323 1.00 0.00 27 GLU A C 14
ATOM 13477 O O . GLU A 1 28 ? 18.091 0.290 7.726 1.00 0.00 27 GLU A O 14
ATOM 13489 N N . HIS A 1 29 ? 16.759 -1.520 7.600 1.00 0.00 28 HIS A N 14
ATOM 13490 C CA . HIS A 1 29 ? 17.611 -2.371 8.413 1.00 0.00 28 HIS A CA 14
ATOM 13491 C C . HIS A 1 29 ? 18.955 -2.616 7.716 1.00 0.00 28 HIS A C 14
ATOM 13492 O O . HIS A 1 29 ? 20.005 -2.637 8.363 1.00 0.00 28 HIS A O 14
ATOM 13506 N N . GLU A 1 30 ? 18.912 -2.783 6.395 1.00 0.00 29 GLU A N 14
ATOM 13507 C CA . GLU A 1 30 ? 20.113 -3.014 5.593 1.00 0.00 29 GLU A CA 14
ATOM 13508 C C . GLU A 1 30 ? 20.874 -1.706 5.359 1.00 0.00 29 GLU A C 14
ATOM 13509 O O . GLU A 1 30 ? 22.097 -1.699 5.193 1.00 0.00 29 GLU A O 14
ATOM 13521 N N . CYS A 1 31 ? 20.139 -0.603 5.350 1.00 0.00 30 CYS A N 14
ATOM 13522 C CA . CYS A 1 31 ? 20.723 0.718 5.142 1.00 0.00 30 CYS A CA 14
ATOM 13523 C C . CYS A 1 31 ? 21.593 1.111 6.338 1.00 0.00 30 CYS A C 14
ATOM 13524 O O . CYS A 1 31 ? 22.542 1.890 6.206 1.00 0.00 30 CYS A O 14
ATOM 13531 N N . GLY A 1 32 ? 21.264 0.566 7.510 1.00 0.00 31 GLY A N 14
ATOM 13532 C CA . GLY A 1 32 ? 22.019 0.868 8.713 1.00 0.00 31 GLY A CA 14
ATOM 13533 C C . GLY A 1 32 ? 23.402 0.252 8.687 1.00 0.00 31 GLY A C 14
ATOM 13534 O O . GLY A 1 32 ? 24.411 0.960 8.612 1.00 0.00 31 GLY A O 14
ATOM 13547 N N . GLU B 2 2 ? -19.724 0.235 6.064 1.00 0.00 1 GLU B N 14
ATOM 13548 C CA . GLU B 2 2 ? -20.123 1.500 5.476 1.00 0.00 1 GLU B CA 14
ATOM 13549 C C . GLU B 2 2 ? -19.313 1.774 4.215 1.00 0.00 1 GLU B C 14
ATOM 13550 O O . GLU B 2 2 ? -18.082 1.787 4.246 1.00 0.00 1 GLU B O 14
ATOM 13562 N N . VAL B 2 3 ? -20.018 1.980 3.113 1.00 0.00 2 VAL B N 14
ATOM 13563 C CA . VAL B 2 3 ? -19.391 2.249 1.825 1.00 0.00 2 VAL B CA 14
ATOM 13564 C C . VAL B 2 3 ? -18.479 3.467 1.909 1.00 0.00 2 VAL B C 14
ATOM 13565 O O . VAL B 2 3 ? -17.298 3.384 1.573 1.00 0.00 2 VAL B O 14
ATOM 13578 N N . GLN B 2 4 ? -19.025 4.587 2.375 1.00 0.00 3 GLN B N 14
ATOM 13579 C CA . GLN B 2 4 ? -18.253 5.818 2.512 1.00 0.00 3 GLN B CA 14
ATOM 13580 C C . GLN B 2 4 ? -17.032 5.583 3.402 1.00 0.00 3 GLN B C 14
ATOM 13581 O O . GLN B 2 4 ? -15.949 6.113 3.148 1.00 0.00 3 GLN B O 14
ATOM 13595 N N . ALA B 2 5 ? -17.220 4.765 4.430 1.00 0.00 4 ALA B N 14
ATOM 13596 C CA . ALA B 2 5 ? -16.154 4.431 5.361 1.00 0.00 4 ALA B CA 14
ATOM 13597 C C . ALA B 2 5 ? -15.020 3.697 4.658 1.00 0.00 4 ALA B C 14
ATOM 13598 O O . ALA B 2 5 ? -13.850 4.050 4.808 1.00 0.00 4 ALA B O 14
ATOM 13605 N N . LEU B 2 6 ? -15.380 2.676 3.893 1.00 0.00 5 LEU B N 14
ATOM 13606 C CA . LEU B 2 6 ? -14.408 1.876 3.164 1.00 0.00 5 LEU B CA 14
ATOM 13607 C C . LEU B 2 6 ? -13.702 2.704 2.100 1.00 0.00 5 LEU B C 14
ATOM 13608 O O . LEU B 2 6 ? -12.514 2.518 1.857 1.00 0.00 5 LEU B O 14
ATOM 13624 N N . LYS B 2 7 ? -14.428 3.620 1.471 1.00 0.00 6 LYS B N 14
ATOM 13625 C CA . LYS B 2 7 ? -13.846 4.472 0.444 1.00 0.00 6 LYS B CA 14
ATOM 13626 C C . LYS B 2 7 ? -12.693 5.279 1.020 1.00 0.00 6 LYS B C 14
ATOM 13627 O O . LYS B 2 7 ? -11.617 5.357 0.426 1.00 0.00 6 LYS B O 14
ATOM 13646 N N . LYS B 2 8 ? -12.913 5.852 2.198 1.00 0.00 7 LYS B N 14
ATOM 13647 C CA . LYS B 2 8 ? -11.878 6.625 2.867 1.00 0.00 7 LYS B CA 14
ATOM 13648 C C . LYS B 2 8 ? -10.746 5.703 3.296 1.00 0.00 7 LYS B C 14
ATOM 13649 O O . LYS B 2 8 ? -9.579 6.095 3.293 1.00 0.00 7 LYS B O 14
ATOM 13668 N N . ARG B 2 9 ? -11.098 4.462 3.622 1.00 0.00 8 ARG B N 14
ATOM 13669 C CA . ARG B 2 9 ? -10.113 3.465 4.007 1.00 0.00 8 ARG B CA 14
ATOM 13670 C C . ARG B 2 9 ? -9.205 3.179 2.819 1.00 0.00 8 ARG B C 14
ATOM 13671 O O . ARG B 2 9 ? -7.981 3.127 2.947 1.00 0.00 8 ARG B O 14
ATOM 13692 N N . VAL B 2 10 ? -9.832 3.017 1.658 1.00 0.00 9 VAL B N 14
ATOM 13693 C CA . VAL B 2 10 ? -9.123 2.760 0.417 1.00 0.00 9 VAL B CA 14
ATOM 13694 C C . VAL B 2 10 ? -8.145 3.890 0.120 1.00 0.00 9 VAL B C 14
ATOM 13695 O O . VAL B 2 10 ? -6.972 3.652 -0.157 1.00 0.00 9 VAL B O 14
ATOM 13708 N N . GLN B 2 11 ? -8.640 5.119 0.185 1.00 0.00 10 GLN B N 14
ATOM 13709 C CA . GLN B 2 11 ? -7.818 6.291 -0.084 1.00 0.00 10 GLN B CA 14
ATOM 13710 C C . GLN B 2 11 ? -6.673 6.420 0.916 1.00 0.00 10 GLN B C 14
ATOM 13711 O O . GLN B 2 11 ? -5.555 6.765 0.536 1.00 0.00 10 GLN B O 14
ATOM 13725 N N . ALA B 2 12 ? -6.947 6.137 2.186 1.00 0.00 11 ALA B N 14
ATOM 13726 C CA . ALA B 2 12 ? -5.924 6.222 3.223 1.00 0.00 11 ALA B CA 14
ATOM 13727 C C . ALA B 2 12 ? -4.814 5.215 2.959 1.00 0.00 11 ALA B C 14
ATOM 13728 O O . ALA B 2 12 ? -3.626 5.528 3.059 1.00 0.00 11 ALA B O 14
ATOM 13735 N N . LEU B 2 13 ? -5.215 4.004 2.604 1.00 0.00 12 LEU B N 14
ATOM 13736 C CA . LEU B 2 13 ? -4.273 2.941 2.304 1.00 0.00 12 LEU B CA 14
ATOM 13737 C C . LEU B 2 13 ? -3.480 3.261 1.050 1.00 0.00 12 LEU B C 14
ATOM 13738 O O . LEU B 2 13 ? -2.261 3.232 1.070 1.00 0.00 12 LEU B O 14
ATOM 13754 N N . LYS B 2 14 ? -4.182 3.568 -0.035 1.00 0.00 13 LYS B N 14
ATOM 13755 C CA . LYS B 2 14 ? -3.538 3.893 -1.307 1.00 0.00 13 LYS B CA 14
ATOM 13756 C C . LYS B 2 14 ? -2.560 5.052 -1.147 1.00 0.00 13 LYS B C 14
ATOM 13757 O O . LYS B 2 14 ? -1.512 5.077 -1.787 1.00 0.00 13 LYS B O 14
ATOM 13776 N N . ALA B 2 15 ? -2.893 5.995 -0.274 1.00 0.00 14 ALA B N 14
ATOM 13777 C CA . ALA B 2 15 ? -2.021 7.133 -0.020 1.00 0.00 14 ALA B CA 14
ATOM 13778 C C . ALA B 2 15 ? -0.725 6.658 0.628 1.00 0.00 14 ALA B C 14
ATOM 13779 O O . ALA B 2 15 ? 0.372 7.044 0.214 1.00 0.00 14 ALA B O 14
ATOM 13786 N N . ARG B 2 16 ? -0.860 5.791 1.628 1.00 0.00 15 ARG B N 14
ATOM 13787 C CA . ARG B 2 16 ? 0.298 5.235 2.320 1.00 0.00 15 ARG B CA 14
ATOM 13788 C C . ARG B 2 16 ? 1.047 4.285 1.397 1.00 0.00 15 ARG B C 14
ATOM 13789 O O . ARG B 2 16 ? 2.274 4.247 1.391 1.00 0.00 15 ARG B O 14
ATOM 13810 N N . ASN B 2 17 ? 0.289 3.531 0.610 1.00 0.00 16 ASN B N 14
ATOM 13811 C CA . ASN B 2 17 ? 0.843 2.581 -0.332 1.00 0.00 16 ASN B CA 14
ATOM 13812 C C . ASN B 2 17 ? 1.666 3.306 -1.378 1.00 0.00 16 ASN B C 14
ATOM 13813 O O . ASN B 2 17 ? 2.736 2.852 -1.767 1.00 0.00 16 ASN B O 14
ATOM 13824 N N . TYR B 2 18 ? 1.163 4.452 -1.808 1.00 0.00 17 TYR B N 14
ATOM 13825 C CA . TYR B 2 18 ? 1.844 5.273 -2.793 1.00 0.00 17 TYR B CA 14
ATOM 13826 C C . TYR B 2 18 ? 3.206 5.699 -2.271 1.00 0.00 17 TYR B C 14
ATOM 13827 O O . TYR B 2 18 ? 4.231 5.472 -2.918 1.00 0.00 17 TYR B O 14
ATOM 13845 N N . ALA B 2 19 ? 3.201 6.316 -1.095 1.00 0.00 18 ALA B N 14
ATOM 13846 C CA . ALA B 2 19 ? 4.428 6.786 -0.464 1.00 0.00 18 ALA B CA 14
ATOM 13847 C C . ALA B 2 19 ? 5.370 5.629 -0.154 1.00 0.00 18 ALA B C 14
ATOM 13848 O O . ALA B 2 19 ? 6.581 5.737 -0.343 1.00 0.00 18 ALA B O 14
ATOM 13855 N N . ALA B 2 20 ? 4.807 4.523 0.318 1.00 0.00 19 ALA B N 14
ATOM 13856 C CA . ALA B 2 20 ? 5.595 3.346 0.652 1.00 0.00 19 ALA B CA 14
ATOM 13857 C C . ALA B 2 20 ? 6.261 2.768 -0.593 1.00 0.00 19 ALA B C 14
ATOM 13858 O O . ALA B 2 20 ? 7.430 2.387 -0.551 1.00 0.00 19 ALA B O 14
ATOM 13865 N N . LYS B 2 21 ? 5.526 2.724 -1.704 1.00 0.00 20 LYS B N 14
ATOM 13866 C CA . LYS B 2 21 ? 6.068 2.208 -2.961 1.00 0.00 20 LYS B CA 14
ATOM 13867 C C . LYS B 2 21 ? 7.268 3.039 -3.399 1.00 0.00 20 LYS B C 14
ATOM 13868 O O . LYS B 2 21 ? 8.237 2.505 -3.940 1.00 0.00 20 LYS B O 14
ATOM 13887 N N . GLN B 2 22 ? 7.211 4.341 -3.136 1.00 0.00 21 GLN B N 14
ATOM 13888 C CA . GLN B 2 22 ? 8.315 5.225 -3.479 1.00 0.00 21 GLN B CA 14
ATOM 13889 C C . GLN B 2 22 ? 9.444 4.999 -2.492 1.00 0.00 21 GLN B C 14
ATOM 13890 O O . GLN B 2 22 ? 10.612 4.974 -2.865 1.00 0.00 21 GLN B O 14
ATOM 13904 N N . LYS B 2 23 ? 9.074 4.816 -1.228 1.00 0.00 22 LYS B N 14
ATOM 13905 C CA . LYS B 2 23 ? 10.038 4.574 -0.165 1.00 0.00 22 LYS B CA 14
ATOM 13906 C C . LYS B 2 23 ? 10.858 3.329 -0.460 1.00 0.00 22 LYS B C 14
ATOM 13907 O O . LYS B 2 23 ? 12.079 3.347 -0.357 1.00 0.00 22 LYS B O 14
ATOM 13926 N N . VAL B 2 24 ? 10.177 2.252 -0.838 1.00 0.00 23 VAL B N 14
ATOM 13927 C CA . VAL B 2 24 ? 10.844 0.997 -1.159 1.00 0.00 23 VAL B CA 14
ATOM 13928 C C . VAL B 2 24 ? 11.868 1.204 -2.271 1.00 0.00 23 VAL B C 14
ATOM 13929 O O . VAL B 2 24 ? 13.017 0.773 -2.162 1.00 0.00 23 VAL B O 14
ATOM 13942 N N . GLN B 2 25 ? 11.447 1.872 -3.336 1.00 0.00 24 GLN B N 14
ATOM 13943 C CA . GLN B 2 25 ? 12.329 2.136 -4.465 1.00 0.00 24 GLN B CA 14
ATOM 13944 C C . GLN B 2 25 ? 13.444 3.104 -4.075 1.00 0.00 24 GLN B C 14
ATOM 13945 O O . GLN B 2 25 ? 14.579 2.967 -4.530 1.00 0.00 24 GLN B O 14
ATOM 13959 N N . ALA B 2 26 ? 13.119 4.069 -3.225 1.00 0.00 25 ALA B N 14
ATOM 13960 C CA . ALA B 2 26 ? 14.097 5.050 -2.768 1.00 0.00 25 ALA B CA 14
ATOM 13961 C C . ALA B 2 26 ? 15.153 4.381 -1.902 1.00 0.00 25 ALA B C 14
ATOM 13962 O O . ALA B 2 26 ? 16.349 4.601 -2.081 1.00 0.00 25 ALA B O 14
ATOM 13969 N N . LEU B 2 27 ? 14.699 3.546 -0.975 1.00 0.00 26 LEU B N 14
ATOM 13970 C CA . LEU B 2 27 ? 15.592 2.823 -0.090 1.00 0.00 26 LEU B CA 14
ATOM 13971 C C . LEU B 2 27 ? 16.489 1.898 -0.896 1.00 0.00 26 LEU B C 14
ATOM 13972 O O . LEU B 2 27 ? 17.696 1.840 -0.669 1.00 0.00 26 LEU B O 14
ATOM 13988 N N . ARG B 2 28 ? 15.893 1.181 -1.849 1.00 0.00 27 ARG B N 14
ATOM 13989 C CA . ARG B 2 28 ? 16.644 0.264 -2.694 1.00 0.00 27 ARG B CA 14
ATOM 13990 C C . ARG B 2 28 ? 17.651 1.010 -3.561 1.00 0.00 27 ARG B C 14
ATOM 13991 O O . ARG B 2 28 ? 18.689 0.468 -3.937 1.00 0.00 27 ARG B O 14
ATOM 14012 N N . HIS B 2 29 ? 17.342 2.255 -3.863 1.00 0.00 28 HIS B N 14
ATOM 14013 C CA . HIS B 2 29 ? 18.216 3.086 -4.671 1.00 0.00 28 HIS B CA 14
ATOM 14014 C C . HIS B 2 29 ? 19.362 3.616 -3.822 1.00 0.00 28 HIS B C 14
ATOM 14015 O O . HIS B 2 29 ? 20.519 3.629 -4.243 1.00 0.00 28 HIS B O 14
ATOM 14029 N N . LYS B 2 30 ? 19.017 4.069 -2.630 1.00 0.00 29 LYS B N 14
ATOM 14030 C CA . LYS B 2 30 ? 19.983 4.633 -1.703 1.00 0.00 29 LYS B CA 14
ATOM 14031 C C . LYS B 2 30 ? 20.922 3.572 -1.140 1.00 0.00 29 LYS B C 14
ATOM 14032 O O . LYS B 2 30 ? 22.136 3.765 -1.113 1.00 0.00 29 LYS B O 14
ATOM 14051 N N . CYS B 2 31 ? 20.363 2.470 -0.665 1.00 0.00 30 CYS B N 14
ATOM 14052 C CA . CYS B 2 31 ? 21.177 1.419 -0.069 1.00 0.00 30 CYS B CA 14
ATOM 14053 C C . CYS B 2 31 ? 20.768 0.013 -0.513 1.00 0.00 30 CYS B C 14
ATOM 14054 O O . CYS B 2 31 ? 21.563 -0.922 -0.403 1.00 0.00 30 CYS B O 14
ATOM 14061 N N . GLY B 2 32 ? 19.524 -0.130 -0.983 1.00 0.00 31 GLY B N 14
ATOM 14062 C CA . GLY B 2 32 ? 18.993 -1.423 -1.413 1.00 0.00 31 GLY B CA 14
ATOM 14063 C C . GLY B 2 32 ? 20.000 -2.290 -2.154 1.00 0.00 31 GLY B C 14
ATOM 14064 O O . GLY B 2 32 ? 20.317 -3.398 -1.716 1.00 0.00 31 GLY B O 14
ATOM 14077 N N . GLU A 1 2 ? -19.524 -2.613 -3.748 1.00 0.00 1 GLU A N 15
ATOM 14078 C CA . GLU A 1 2 ? -20.232 -3.151 -2.592 1.00 0.00 1 GLU A CA 15
ATOM 14079 C C . GLU A 1 2 ? -19.339 -3.132 -1.350 1.00 0.00 1 GLU A C 15
ATOM 14080 O O . GLU A 1 2 ? -18.114 -3.100 -1.465 1.00 0.00 1 GLU A O 15
ATOM 14092 N N . VAL A 1 3 ? -19.961 -3.156 -0.169 1.00 0.00 2 VAL A N 15
ATOM 14093 C CA . VAL A 1 3 ? -19.236 -3.154 1.100 1.00 0.00 2 VAL A CA 15
ATOM 14094 C C . VAL A 1 3 ? -18.177 -4.250 1.118 1.00 0.00 2 VAL A C 15
ATOM 14095 O O . VAL A 1 3 ? -17.012 -3.989 1.411 1.00 0.00 2 VAL A O 15
ATOM 14108 N N . ALA A 1 4 ? -18.586 -5.472 0.789 1.00 0.00 3 ALA A N 15
ATOM 14109 C CA . ALA A 1 4 ? -17.668 -6.606 0.756 1.00 0.00 3 ALA A CA 15
ATOM 14110 C C . ALA A 1 4 ? -16.510 -6.336 -0.195 1.00 0.00 3 ALA A C 15
ATOM 14111 O O . ALA A 1 4 ? -15.357 -6.619 0.116 1.00 0.00 3 ALA A O 15
ATOM 14118 N N . GLN A 1 5 ? -16.831 -5.762 -1.347 1.00 0.00 4 GLN A N 15
ATOM 14119 C CA . GLN A 1 5 ? -15.828 -5.424 -2.350 1.00 0.00 4 GLN A CA 15
ATOM 14120 C C . GLN A 1 5 ? -14.825 -4.430 -1.787 1.00 0.00 4 GLN A C 15
ATOM 14121 O O . GLN A 1 5 ? -13.615 -4.577 -1.957 1.00 0.00 4 GLN A O 15
ATOM 14135 N N . LEU A 1 6 ? -15.349 -3.422 -1.109 1.00 0.00 5 LEU A N 15
ATOM 14136 C CA . LEU A 1 6 ? -14.530 -2.393 -0.497 1.00 0.00 5 LEU A CA 15
ATOM 14137 C C . LEU A 1 6 ? -13.683 -2.987 0.621 1.00 0.00 5 LEU A C 15
ATOM 14138 O O . LEU A 1 6 ? -12.528 -2.610 0.794 1.00 0.00 5 LEU A O 15
ATOM 14154 N N . GLU A 1 7 ? -14.251 -3.939 1.357 1.00 0.00 6 GLU A N 15
ATOM 14155 C CA . GLU A 1 7 ? -13.525 -4.605 2.431 1.00 0.00 6 GLU A CA 15
ATOM 14156 C C . GLU A 1 7 ? -12.328 -5.343 1.849 1.00 0.00 6 GLU A C 15
ATOM 14157 O O . GLU A 1 7 ? -11.238 -5.334 2.425 1.00 0.00 6 GLU A O 15
ATOM 14169 N N . LYS A 1 8 ? -12.536 -5.956 0.683 1.00 0.00 7 LYS A N 15
ATOM 14170 C CA . LYS A 1 8 ? -11.475 -6.678 -0.012 1.00 0.00 7 LYS A CA 15
ATOM 14171 C C . LYS A 1 8 ? -10.419 -5.692 -0.491 1.00 0.00 7 LYS A C 15
ATOM 14172 O O . LYS A 1 8 ? -9.226 -5.977 -0.463 1.00 0.00 7 LYS A O 15
ATOM 14191 N N . GLU A 1 9 ? -10.880 -4.517 -0.906 1.00 0.00 8 GLU A N 15
ATOM 14192 C CA . GLU A 1 9 ? -10.001 -3.456 -1.369 1.00 0.00 8 GLU A CA 15
ATOM 14193 C C . GLU A 1 9 ? -9.186 -2.913 -0.197 1.00 0.00 8 GLU A C 15
ATOM 14194 O O . GLU A 1 9 ? -7.982 -2.665 -0.317 1.00 0.00 8 GLU A O 15
ATOM 14206 N N . VAL A 1 10 ? -9.845 -2.764 0.945 1.00 0.00 9 VAL A N 15
ATOM 14207 C CA . VAL A 1 10 ? -9.184 -2.294 2.150 1.00 0.00 9 VAL A CA 15
ATOM 14208 C C . VAL A 1 10 ? -8.157 -3.329 2.583 1.00 0.00 9 VAL A C 15
ATOM 14209 O O . VAL A 1 10 ? -7.015 -2.997 2.884 1.00 0.00 9 VAL A O 15
ATOM 14222 N N . ALA A 1 11 ? -8.568 -4.592 2.566 1.00 0.00 10 ALA A N 15
ATOM 14223 C CA . ALA A 1 11 ? -7.689 -5.696 2.926 1.00 0.00 10 ALA A CA 15
ATOM 14224 C C . ALA A 1 11 ? -6.545 -5.817 1.924 1.00 0.00 10 ALA A C 15
ATOM 14225 O O . ALA A 1 11 ? -5.464 -6.295 2.257 1.00 0.00 10 ALA A O 15
ATOM 14232 N N . GLN A 1 12 ? -6.793 -5.364 0.701 1.00 0.00 11 GLN A N 15
ATOM 14233 C CA . GLN A 1 12 ? -5.790 -5.396 -0.348 1.00 0.00 11 GLN A CA 15
ATOM 14234 C C . GLN A 1 12 ? -4.700 -4.396 -0.011 1.00 0.00 11 GLN A C 15
ATOM 14235 O O . GLN A 1 12 ? -3.513 -4.724 0.018 1.00 0.00 11 GLN A O 15
ATOM 14249 N N . ALA A 1 13 ? -5.129 -3.175 0.273 1.00 0.00 12 ALA A N 15
ATOM 14250 C CA . ALA A 1 13 ? -4.214 -2.112 0.638 1.00 0.00 12 ALA A CA 15
ATOM 14251 C C . ALA A 1 13 ? -3.517 -2.450 1.942 1.00 0.00 12 ALA A C 15
ATOM 14252 O O . ALA A 1 13 ? -2.327 -2.205 2.093 1.00 0.00 12 ALA A O 15
ATOM 14259 N N . GLU A 1 14 ? -4.272 -3.036 2.867 1.00 0.00 13 GLU A N 15
ATOM 14260 C CA . GLU A 1 14 ? -3.744 -3.447 4.160 1.00 0.00 13 GLU A CA 15
ATOM 14261 C C . GLU A 1 14 ? -2.643 -4.484 3.976 1.00 0.00 13 GLU A C 15
ATOM 14262 O O . GLU A 1 14 ? -1.596 -4.410 4.621 1.00 0.00 13 GLU A O 15
ATOM 14274 N N . ALA A 1 15 ? -2.878 -5.436 3.075 1.00 0.00 14 ALA A N 15
ATOM 14275 C CA . ALA A 1 15 ? -1.904 -6.478 2.787 1.00 0.00 14 ALA A CA 15
ATOM 14276 C C . ALA A 1 15 ? -0.632 -5.857 2.229 1.00 0.00 14 ALA A C 15
ATOM 14277 O O . ALA A 1 15 ? 0.470 -6.167 2.681 1.00 0.00 14 ALA A O 15
ATOM 14284 N N . GLU A 1 16 ? -0.796 -4.956 1.264 1.00 0.00 15 GLU A N 15
ATOM 14285 C CA . GLU A 1 16 ? 0.340 -4.264 0.670 1.00 0.00 15 GLU A CA 15
ATOM 14286 C C . GLU A 1 16 ? 1.049 -3.441 1.729 1.00 0.00 15 GLU A C 15
ATOM 14287 O O . GLU A 1 16 ? 2.261 -3.513 1.872 1.00 0.00 15 GLU A O 15
ATOM 14299 N N . ASN A 1 17 ? 0.264 -2.661 2.459 1.00 0.00 16 ASN A N 15
ATOM 14300 C CA . ASN A 1 17 ? 0.764 -1.793 3.521 1.00 0.00 16 ASN A CA 15
ATOM 14301 C C . ASN A 1 17 ? 1.639 -2.579 4.489 1.00 0.00 16 ASN A C 15
ATOM 14302 O O . ASN A 1 17 ? 2.753 -2.165 4.807 1.00 0.00 16 ASN A O 15
ATOM 14313 N N . TYR A 1 18 ? 1.130 -3.727 4.927 1.00 0.00 17 TYR A N 15
ATOM 14314 C CA . TYR A 1 18 ? 1.857 -4.603 5.840 1.00 0.00 17 TYR A CA 15
ATOM 14315 C C . TYR A 1 18 ? 3.208 -4.981 5.237 1.00 0.00 17 TYR A C 15
ATOM 14316 O O . TYR A 1 18 ? 4.231 -4.993 5.923 1.00 0.00 17 TYR A O 15
ATOM 14334 N N . GLN A 1 19 ? 3.198 -5.281 3.945 1.00 0.00 18 GLN A N 15
ATOM 14335 C CA . GLN A 1 19 ? 4.409 -5.661 3.232 1.00 0.00 18 GLN A CA 15
ATOM 14336 C C . GLN A 1 19 ? 5.351 -4.475 3.068 1.00 0.00 18 GLN A C 15
ATOM 14337 O O . GLN A 1 19 ? 6.558 -4.621 3.210 1.00 0.00 18 GLN A O 15
ATOM 14351 N N . LEU A 1 20 ? 4.796 -3.309 2.762 1.00 0.00 19 LEU A N 15
ATOM 14352 C CA . LEU A 1 20 ? 5.597 -2.102 2.566 1.00 0.00 19 LEU A CA 15
ATOM 14353 C C . LEU A 1 20 ? 6.335 -1.729 3.844 1.00 0.00 19 LEU A C 15
ATOM 14354 O O . LEU A 1 20 ? 7.546 -1.524 3.826 1.00 0.00 19 LEU A O 15
ATOM 14370 N N . GLU A 1 21 ? 5.602 -1.648 4.950 1.00 0.00 20 GLU A N 15
ATOM 14371 C CA . GLU A 1 21 ? 6.195 -1.299 6.239 1.00 0.00 20 GLU A CA 15
ATOM 14372 C C . GLU A 1 21 ? 7.266 -2.314 6.623 1.00 0.00 20 GLU A C 15
ATOM 14373 O O . GLU A 1 21 ? 8.338 -1.951 7.118 1.00 0.00 20 GLU A O 15
ATOM 14385 N N . GLN A 1 22 ? 6.975 -3.585 6.381 1.00 0.00 21 GLN A N 15
ATOM 14386 C CA . GLN A 1 22 ? 7.912 -4.653 6.694 1.00 0.00 21 GLN A CA 15
ATOM 14387 C C . GLN A 1 22 ? 9.126 -4.573 5.773 1.00 0.00 21 GLN A C 15
ATOM 14388 O O . GLN A 1 22 ? 10.260 -4.783 6.204 1.00 0.00 21 GLN A O 15
ATOM 14402 N N . GLU A 1 23 ? 8.878 -4.250 4.506 1.00 0.00 22 GLU A N 15
ATOM 14403 C CA . GLU A 1 23 ? 9.940 -4.125 3.520 1.00 0.00 22 GLU A CA 15
ATOM 14404 C C . GLU A 1 23 ? 10.840 -2.954 3.878 1.00 0.00 22 GLU A C 15
ATOM 14405 O O . GLU A 1 23 ? 12.060 -3.053 3.793 1.00 0.00 22 GLU A O 15
ATOM 14417 N N . VAL A 1 24 ? 10.230 -1.854 4.319 1.00 0.00 23 VAL A N 15
ATOM 14418 C CA . VAL A 1 24 ? 10.984 -0.680 4.730 1.00 0.00 23 VAL A CA 15
ATOM 14419 C C . VAL A 1 24 ? 11.916 -1.043 5.874 1.00 0.00 23 VAL A C 15
ATOM 14420 O O . VAL A 1 24 ? 13.104 -0.711 5.856 1.00 0.00 23 VAL A O 15
ATOM 14433 N N . ALA A 1 25 ? 11.374 -1.752 6.858 1.00 0.00 24 ALA A N 15
ATOM 14434 C CA . ALA A 1 25 ? 12.157 -2.183 8.001 1.00 0.00 24 ALA A CA 15
ATOM 14435 C C . ALA A 1 25 ? 13.270 -3.117 7.548 1.00 0.00 24 ALA A C 15
ATOM 14436 O O . ALA A 1 25 ? 14.401 -3.033 8.023 1.00 0.00 24 ALA A O 15
ATOM 14443 N N . GLN A 1 26 ? 12.934 -3.995 6.608 1.00 0.00 25 GLN A N 15
ATOM 14444 C CA . GLN A 1 26 ? 13.891 -4.942 6.061 1.00 0.00 25 GLN A CA 15
ATOM 14445 C C . GLN A 1 26 ? 15.029 -4.209 5.370 1.00 0.00 25 GLN A C 15
ATOM 14446 O O . GLN A 1 26 ? 16.191 -4.518 5.596 1.00 0.00 25 GLN A O 15
ATOM 14460 N N . LEU A 1 27 ? 14.692 -3.232 4.532 1.00 0.00 26 LEU A N 15
ATOM 14461 C CA . LEU A 1 27 ? 15.706 -2.460 3.817 1.00 0.00 26 LEU A CA 15
ATOM 14462 C C . LEU A 1 27 ? 16.635 -1.773 4.807 1.00 0.00 26 LEU A C 15
ATOM 14463 O O . LEU A 1 27 ? 17.855 -1.834 4.663 1.00 0.00 26 LEU A O 15
ATOM 14479 N N . GLU A 1 28 ? 16.059 -1.145 5.828 1.00 0.00 27 GLU A N 15
ATOM 14480 C CA . GLU A 1 28 ? 16.847 -0.480 6.859 1.00 0.00 27 GLU A CA 15
ATOM 14481 C C . GLU A 1 28 ? 17.763 -1.486 7.558 1.00 0.00 27 GLU A C 15
ATOM 14482 O O . GLU A 1 28 ? 18.948 -1.225 7.780 1.00 0.00 27 GLU A O 15
ATOM 14494 N N . HIS A 1 29 ? 17.195 -2.639 7.890 1.00 0.00 28 HIS A N 15
ATOM 14495 C CA . HIS A 1 29 ? 17.918 -3.711 8.564 1.00 0.00 28 HIS A CA 15
ATOM 14496 C C . HIS A 1 29 ? 19.008 -4.309 7.667 1.00 0.00 28 HIS A C 15
ATOM 14497 O O . HIS A 1 29 ? 20.123 -4.564 8.124 1.00 0.00 28 HIS A O 15
ATOM 14511 N N . GLU A 1 30 ? 18.685 -4.534 6.397 1.00 0.00 29 GLU A N 15
ATOM 14512 C CA . GLU A 1 30 ? 19.640 -5.107 5.452 1.00 0.00 29 GLU A CA 15
ATOM 14513 C C . GLU A 1 30 ? 20.750 -4.117 5.135 1.00 0.00 29 GLU A C 15
ATOM 14514 O O . GLU A 1 30 ? 21.866 -4.512 4.794 1.00 0.00 29 GLU A O 15
ATOM 14526 N N . CYS A 1 31 ? 20.439 -2.835 5.260 1.00 0.00 30 CYS A N 15
ATOM 14527 C CA . CYS A 1 31 ? 21.414 -1.785 5.001 1.00 0.00 30 CYS A CA 15
ATOM 14528 C C . CYS A 1 31 ? 22.493 -1.804 6.075 1.00 0.00 30 CYS A C 15
ATOM 14529 O O . CYS A 1 31 ? 23.684 -1.726 5.779 1.00 0.00 30 CYS A O 15
ATOM 14536 N N . GLY A 1 32 ? 22.064 -1.913 7.326 1.00 0.00 31 GLY A N 15
ATOM 14537 C CA . GLY A 1 32 ? 22.997 -1.941 8.427 1.00 0.00 31 GLY A CA 15
ATOM 14538 C C . GLY A 1 32 ? 22.319 -2.288 9.733 1.00 0.00 31 GLY A C 15
ATOM 14539 O O . GLY A 1 32 ? 21.292 -1.701 10.083 1.00 0.00 31 GLY A O 15
ATOM 14552 N N . GLU B 2 2 ? -19.588 0.528 6.494 1.00 0.00 1 GLU B N 15
ATOM 14553 C CA . GLU B 2 2 ? -20.157 1.594 5.685 1.00 0.00 1 GLU B CA 15
ATOM 14554 C C . GLU B 2 2 ? -19.348 1.785 4.407 1.00 0.00 1 GLU B C 15
ATOM 14555 O O . GLU B 2 2 ? -18.117 1.821 4.445 1.00 0.00 1 GLU B O 15
ATOM 14567 N N . VAL B 2 3 ? -20.049 1.915 3.286 1.00 0.00 2 VAL B N 15
ATOM 14568 C CA . VAL B 2 3 ? -19.410 2.115 1.989 1.00 0.00 2 VAL B CA 15
ATOM 14569 C C . VAL B 2 3 ? -18.554 3.378 2.013 1.00 0.00 2 VAL B C 15
ATOM 14570 O O . VAL B 2 3 ? -17.364 3.335 1.699 1.00 0.00 2 VAL B O 15
ATOM 14583 N N . GLN B 2 4 ? -19.167 4.489 2.406 1.00 0.00 3 GLN B N 15
ATOM 14584 C CA . GLN B 2 4 ? -18.474 5.769 2.495 1.00 0.00 3 GLN B CA 15
ATOM 14585 C C . GLN B 2 4 ? -17.249 5.635 3.401 1.00 0.00 3 GLN B C 15
ATOM 14586 O O . GLN B 2 4 ? -16.160 6.116 3.083 1.00 0.00 3 GLN B O 15
ATOM 14600 N N . ALA B 2 5 ? -17.449 4.963 4.525 1.00 0.00 4 ALA B N 15
ATOM 14601 C CA . ALA B 2 5 ? -16.394 4.734 5.501 1.00 0.00 4 ALA B CA 15
ATOM 14602 C C . ALA B 2 5 ? -15.223 3.969 4.888 1.00 0.00 4 ALA B C 15
ATOM 14603 O O . ALA B 2 5 ? -14.060 4.328 5.083 1.00 0.00 4 ALA B O 15
ATOM 14610 N N . LEU B 2 6 ? -15.540 2.909 4.157 1.00 0.00 5 LEU B N 15
ATOM 14611 C CA . LEU B 2 6 ? -14.525 2.076 3.524 1.00 0.00 5 LEU B CA 15
ATOM 14612 C C . LEU B 2 6 ? -13.801 2.821 2.412 1.00 0.00 5 LEU B C 15
ATOM 14613 O O . LEU B 2 6 ? -12.605 2.626 2.214 1.00 0.00 5 LEU B O 15
ATOM 14629 N N . LYS B 2 7 ? -14.517 3.683 1.699 1.00 0.00 6 LYS B N 15
ATOM 14630 C CA . LYS B 2 7 ? -13.913 4.460 0.624 1.00 0.00 6 LYS B CA 15
ATOM 14631 C C . LYS B 2 7 ? -12.819 5.356 1.186 1.00 0.00 6 LYS B C 15
ATOM 14632 O O . LYS B 2 7 ? -11.734 5.466 0.612 1.00 0.00 6 LYS B O 15
ATOM 14651 N N . LYS B 2 8 ? -13.092 5.964 2.335 1.00 0.00 7 LYS B N 15
ATOM 14652 C CA . LYS B 2 8 ? -12.105 6.813 2.989 1.00 0.00 7 LYS B CA 15
ATOM 14653 C C . LYS B 2 8 ? -10.967 5.958 3.518 1.00 0.00 7 LYS B C 15
ATOM 14654 O O . LYS B 2 8 ? -9.812 6.384 3.530 1.00 0.00 7 LYS B O 15
ATOM 14673 N N . ARG B 2 9 ? -11.299 4.736 3.919 1.00 0.00 8 ARG B N 15
ATOM 14674 C CA . ARG B 2 9 ? -10.305 3.796 4.413 1.00 0.00 8 ARG B CA 15
ATOM 14675 C C . ARG B 2 9 ? -9.343 3.450 3.281 1.00 0.00 8 ARG B C 15
ATOM 14676 O O . ARG B 2 9 ? -8.126 3.428 3.465 1.00 0.00 8 ARG B O 15
ATOM 14697 N N . VAL B 2 10 ? -9.912 3.214 2.102 1.00 0.00 9 VAL B N 15
ATOM 14698 C CA . VAL B 2 10 ? -9.132 2.901 0.914 1.00 0.00 9 VAL B CA 15
ATOM 14699 C C . VAL B 2 10 ? -8.171 4.044 0.605 1.00 0.00 9 VAL B C 15
ATOM 14700 O O . VAL B 2 10 ? -6.982 3.823 0.383 1.00 0.00 9 VAL B O 15
ATOM 14713 N N . GLN B 2 11 ? -8.692 5.267 0.610 1.00 0.00 10 GLN B N 15
ATOM 14714 C CA . GLN B 2 11 ? -7.880 6.447 0.339 1.00 0.00 10 GLN B CA 15
ATOM 14715 C C . GLN B 2 11 ? -6.826 6.660 1.423 1.00 0.00 10 GLN B C 15
ATOM 14716 O O . GLN B 2 11 ? -5.706 7.087 1.132 1.00 0.00 10 GLN B O 15
ATOM 14730 N N . ALA B 2 12 ? -7.179 6.353 2.669 1.00 0.00 11 ALA B N 15
ATOM 14731 C CA . ALA B 2 12 ? -6.251 6.507 3.780 1.00 0.00 11 ALA B CA 15
ATOM 14732 C C . ALA B 2 12 ? -5.081 5.554 3.606 1.00 0.00 11 ALA B C 15
ATOM 14733 O O . ALA B 2 12 ? -3.920 5.937 3.751 1.00 0.00 11 ALA B O 15
ATOM 14740 N N . LEU B 2 13 ? -5.401 4.315 3.265 1.00 0.00 12 LEU B N 15
ATOM 14741 C CA . LEU B 2 13 ? -4.390 3.304 3.039 1.00 0.00 12 LEU B CA 15
ATOM 14742 C C . LEU B 2 13 ? -3.546 3.675 1.838 1.00 0.00 12 LEU B C 15
ATOM 14743 O O . LEU B 2 13 ? -2.334 3.630 1.906 1.00 0.00 12 LEU B O 15
ATOM 14759 N N . LYS B 2 14 ? -4.198 4.068 0.749 1.00 0.00 13 LYS B N 15
ATOM 14760 C CA . LYS B 2 14 ? -3.497 4.468 -0.471 1.00 0.00 13 LYS B CA 15
ATOM 14761 C C . LYS B 2 14 ? -2.501 5.584 -0.185 1.00 0.00 13 LYS B C 15
ATOM 14762 O O . LYS B 2 14 ? -1.389 5.575 -0.705 1.00 0.00 13 LYS B O 15
ATOM 14781 N N . ALA B 2 15 ? -2.897 6.535 0.652 1.00 0.00 14 ALA B N 15
ATOM 14782 C CA . ALA B 2 15 ? -2.023 7.643 1.010 1.00 0.00 14 ALA B CA 15
ATOM 14783 C C . ALA B 2 15 ? -0.786 7.134 1.742 1.00 0.00 14 ALA B C 15
ATOM 14784 O O . ALA B 2 15 ? 0.343 7.521 1.429 1.00 0.00 14 ALA B O 15
ATOM 14791 N N . ARG B 2 16 ? -1.005 6.242 2.701 1.00 0.00 15 ARG B N 15
ATOM 14792 C CA . ARG B 2 16 ? 0.093 5.656 3.467 1.00 0.00 15 ARG B CA 15
ATOM 14793 C C . ARG B 2 16 ? 0.908 4.711 2.583 1.00 0.00 15 ARG B C 15
ATOM 14794 O O . ARG B 2 16 ? 2.135 4.675 2.652 1.00 0.00 15 ARG B O 15
ATOM 14815 N N . ASN B 2 17 ? 0.201 3.959 1.751 1.00 0.00 16 ASN B N 15
ATOM 14816 C CA . ASN B 2 17 ? 0.807 3.009 0.832 1.00 0.00 16 ASN B CA 15
ATOM 14817 C C . ASN B 2 17 ? 1.708 3.734 -0.153 1.00 0.00 16 ASN B C 15
ATOM 14818 O O . ASN B 2 17 ? 2.829 3.305 -0.407 1.00 0.00 16 ASN B O 15
ATOM 14829 N N . TYR B 2 18 ? 1.215 4.841 -0.692 1.00 0.00 17 TYR B N 15
ATOM 14830 C CA . TYR B 2 18 ? 1.974 5.641 -1.639 1.00 0.00 17 TYR B CA 15
ATOM 14831 C C . TYR B 2 18 ? 3.272 6.109 -0.990 1.00 0.00 17 TYR B C 15
ATOM 14832 O O . TYR B 2 18 ? 4.347 6.000 -1.579 1.00 0.00 17 TYR B O 15
ATOM 14850 N N . ALA B 2 19 ? 3.160 6.616 0.232 1.00 0.00 18 ALA B N 15
ATOM 14851 C CA . ALA B 2 19 ? 4.318 7.091 0.974 1.00 0.00 18 ALA B CA 15
ATOM 14852 C C . ALA B 2 19 ? 5.281 5.945 1.265 1.00 0.00 18 ALA B C 15
ATOM 14853 O O . ALA B 2 19 ? 6.493 6.088 1.112 1.00 0.00 18 ALA B O 15
ATOM 14860 N N . ALA B 2 20 ? 4.733 4.811 1.682 1.00 0.00 19 ALA B N 15
ATOM 14861 C CA . ALA B 2 20 ? 5.537 3.639 1.994 1.00 0.00 19 ALA B CA 15
ATOM 14862 C C . ALA B 2 20 ? 6.251 3.117 0.752 1.00 0.00 19 ALA B C 15
ATOM 14863 O O . ALA B 2 20 ? 7.431 2.783 0.809 1.00 0.00 19 ALA B O 15
ATOM 14870 N N . LYS B 2 21 ? 5.536 3.063 -0.372 1.00 0.00 20 LYS B N 15
ATOM 14871 C CA . LYS B 2 21 ? 6.116 2.596 -1.630 1.00 0.00 20 LYS B CA 15
ATOM 14872 C C . LYS B 2 21 ? 7.302 3.473 -2.013 1.00 0.00 20 LYS B C 15
ATOM 14873 O O . LYS B 2 21 ? 8.340 2.975 -2.457 1.00 0.00 20 LYS B O 15
ATOM 14892 N N . GLN B 2 22 ? 7.153 4.780 -1.801 1.00 0.00 21 GLN B N 15
ATOM 14893 C CA . GLN B 2 22 ? 8.217 5.731 -2.087 1.00 0.00 21 GLN B CA 15
ATOM 14894 C C . GLN B 2 22 ? 9.382 5.483 -1.140 1.00 0.00 21 GLN B C 15
ATOM 14895 O O . GLN B 2 22 ? 10.537 5.482 -1.555 1.00 0.00 21 GLN B O 15
ATOM 14909 N N . LYS B 2 23 ? 9.062 5.242 0.127 1.00 0.00 22 LYS B N 15
ATOM 14910 C CA . LYS B 2 23 ? 10.073 4.955 1.135 1.00 0.00 22 LYS B CA 15
ATOM 14911 C C . LYS B 2 23 ? 10.858 3.707 0.752 1.00 0.00 22 LYS B C 15
ATOM 14912 O O . LYS B 2 23 ? 12.083 3.684 0.855 1.00 0.00 22 LYS B O 15
ATOM 14931 N N . VAL B 2 24 ? 10.145 2.683 0.288 1.00 0.00 23 VAL B N 15
ATOM 14932 C CA . VAL B 2 24 ? 10.777 1.440 -0.135 1.00 0.00 23 VAL B CA 15
ATOM 14933 C C . VAL B 2 24 ? 11.774 1.722 -1.256 1.00 0.00 23 VAL B C 15
ATOM 14934 O O . VAL B 2 24 ? 12.942 1.337 -1.177 1.00 0.00 23 VAL B O 15
ATOM 14947 N N . GLN B 2 25 ? 11.308 2.410 -2.292 1.00 0.00 24 GLN B N 15
ATOM 14948 C CA . GLN B 2 25 ? 12.161 2.751 -3.424 1.00 0.00 24 GLN B CA 15
ATOM 14949 C C . GLN B 2 25 ? 13.316 3.647 -2.994 1.00 0.00 24 GLN B C 15
ATOM 14950 O O . GLN B 2 25 ? 14.436 3.499 -3.480 1.00 0.00 24 GLN B O 15
ATOM 14964 N N . ALA B 2 26 ? 13.038 4.572 -2.082 1.00 0.00 25 ALA B N 15
ATOM 14965 C CA . ALA B 2 26 ? 14.050 5.496 -1.585 1.00 0.00 25 ALA B CA 15
ATOM 14966 C C . ALA B 2 26 ? 15.160 4.746 -0.860 1.00 0.00 25 ALA B C 15
ATOM 14967 O O . ALA B 2 26 ? 16.342 4.966 -1.123 1.00 0.00 25 ALA B O 15
ATOM 14974 N N . LEU B 2 27 ? 14.769 3.852 0.039 1.00 0.00 26 LEU B N 15
ATOM 14975 C CA . LEU B 2 27 ? 15.724 3.050 0.797 1.00 0.00 26 LEU B CA 15
ATOM 14976 C C . LEU B 2 27 ? 16.532 2.170 -0.142 1.00 0.00 26 LEU B C 15
ATOM 14977 O O . LEU B 2 27 ? 17.744 2.015 0.006 1.00 0.00 26 LEU B O 15
ATOM 14993 N N . ARG B 2 28 ? 15.835 1.585 -1.105 1.00 0.00 27 ARG B N 15
ATOM 14994 C CA . ARG B 2 28 ? 16.444 0.698 -2.079 1.00 0.00 27 ARG B CA 15
ATOM 14995 C C . ARG B 2 28 ? 17.428 1.453 -2.970 1.00 0.00 27 ARG B C 15
ATOM 14996 O O . ARG B 2 28 ? 18.428 0.895 -3.428 1.00 0.00 27 ARG B O 15
ATOM 15017 N N . HIS B 2 29 ? 17.140 2.722 -3.206 1.00 0.00 28 HIS B N 15
ATOM 15018 C CA . HIS B 2 29 ? 17.987 3.566 -4.034 1.00 0.00 28 HIS B CA 15
ATOM 15019 C C . HIS B 2 29 ? 19.180 4.069 -3.228 1.00 0.00 28 HIS B C 15
ATOM 15020 O O . HIS B 2 29 ? 20.326 4.006 -3.680 1.00 0.00 28 HIS B O 15
ATOM 15034 N N . LYS B 2 30 ? 18.894 4.580 -2.040 1.00 0.00 29 LYS B N 15
ATOM 15035 C CA . LYS B 2 30 ? 19.917 5.120 -1.158 1.00 0.00 29 LYS B CA 15
ATOM 15036 C C . LYS B 2 30 ? 20.893 4.044 -0.697 1.00 0.00 29 LYS B C 15
ATOM 15037 O O . LYS B 2 30 ? 22.105 4.263 -0.681 1.00 0.00 29 LYS B O 15
ATOM 15056 N N . CYS B 2 31 ? 20.366 2.895 -0.308 1.00 0.00 30 CYS B N 15
ATOM 15057 C CA . CYS B 2 31 ? 21.203 1.805 0.177 1.00 0.00 30 CYS B CA 15
ATOM 15058 C C . CYS B 2 31 ? 20.882 0.496 -0.537 1.00 0.00 30 CYS B C 15
ATOM 15059 O O . CYS B 2 31 ? 21.725 -0.071 -1.232 1.00 0.00 30 CYS B O 15
ATOM 15066 N N . GLY B 2 32 ? 19.659 0.016 -0.364 1.00 0.00 31 GLY B N 15
ATOM 15067 C CA . GLY B 2 32 ? 19.261 -1.222 -0.990 1.00 0.00 31 GLY B CA 15
ATOM 15068 C C . GLY B 2 32 ? 18.727 -2.209 0.017 1.00 0.00 31 GLY B C 15
ATOM 15069 O O . GLY B 2 32 ? 17.786 -2.948 -0.264 1.00 0.00 31 GLY B O 15
ATOM 15082 N N . GLU A 1 2 ? -19.729 -1.033 -5.074 1.00 0.00 1 GLU A N 16
ATOM 15083 C CA . GLU A 1 2 ? -20.281 -2.073 -4.216 1.00 0.00 1 GLU A CA 16
ATOM 15084 C C . GLU A 1 2 ? -19.333 -2.369 -3.059 1.00 0.00 1 GLU A C 16
ATOM 15085 O O . GLU A 1 2 ? -18.121 -2.185 -3.181 1.00 0.00 1 GLU A O 16
ATOM 15097 N N . VAL A 1 3 ? -19.886 -2.839 -1.942 1.00 0.00 2 VAL A N 16
ATOM 15098 C CA . VAL A 1 3 ? -19.084 -3.169 -0.771 1.00 0.00 2 VAL A CA 16
ATOM 15099 C C . VAL A 1 3 ? -18.009 -4.190 -1.135 1.00 0.00 2 VAL A C 16
ATOM 15100 O O . VAL A 1 3 ? -16.837 -3.989 -0.842 1.00 0.00 2 VAL A O 16
ATOM 15113 N N . ALA A 1 4 ? -18.417 -5.278 -1.784 1.00 0.00 3 ALA A N 16
ATOM 15114 C CA . ALA A 1 4 ? -17.489 -6.329 -2.193 1.00 0.00 3 ALA A CA 16
ATOM 15115 C C . ALA A 1 4 ? -16.411 -5.782 -3.123 1.00 0.00 3 ALA A C 16
ATOM 15116 O O . ALA A 1 4 ? -15.239 -6.147 -3.017 1.00 0.00 3 ALA A O 16
ATOM 15123 N N . GLN A 1 5 ? -16.807 -4.887 -4.021 1.00 0.00 4 GLN A N 16
ATOM 15124 C CA . GLN A 1 5 ? -15.869 -4.272 -4.956 1.00 0.00 4 GLN A CA 16
ATOM 15125 C C . GLN A 1 5 ? -14.844 -3.447 -4.202 1.00 0.00 4 GLN A C 16
ATOM 15126 O O . GLN A 1 5 ? -13.651 -3.471 -4.506 1.00 0.00 4 GLN A O 16
ATOM 15140 N N . LEU A 1 6 ? -15.322 -2.719 -3.214 1.00 0.00 5 LEU A N 16
ATOM 15141 C CA . LEU A 1 6 ? -14.466 -1.886 -2.399 1.00 0.00 5 LEU A CA 16
ATOM 15142 C C . LEU A 1 6 ? -13.603 -2.754 -1.496 1.00 0.00 5 LEU A C 16
ATOM 15143 O O . LEU A 1 6 ? -12.444 -2.444 -1.247 1.00 0.00 5 LEU A O 16
ATOM 15159 N N . GLU A 1 7 ? -14.168 -3.860 -1.038 1.00 0.00 6 GLU A N 16
ATOM 15160 C CA . GLU A 1 7 ? -13.445 -4.799 -0.192 1.00 0.00 6 GLU A CA 16
ATOM 15161 C C . GLU A 1 7 ? -12.298 -5.428 -0.972 1.00 0.00 6 GLU A C 16
ATOM 15162 O O . GLU A 1 7 ? -11.197 -5.587 -0.447 1.00 0.00 6 GLU A O 16
ATOM 15174 N N . LYS A 1 8 ? -12.549 -5.767 -2.234 1.00 0.00 7 LYS A N 16
ATOM 15175 C CA . LYS A 1 8 ? -11.517 -6.359 -3.071 1.00 0.00 7 LYS A CA 16
ATOM 15176 C C . LYS A 1 8 ? -10.512 -5.284 -3.487 1.00 0.00 7 LYS A C 16
ATOM 15177 O O . LYS A 1 8 ? -9.376 -5.579 -3.851 1.00 0.00 7 LYS A O 16
ATOM 15196 N N . GLU A 1 9 ? -10.939 -4.030 -3.391 1.00 0.00 8 GLU A N 16
ATOM 15197 C CA . GLU A 1 9 ? -10.096 -2.891 -3.710 1.00 0.00 8 GLU A CA 16
ATOM 15198 C C . GLU A 1 9 ? -9.191 -2.605 -2.517 1.00 0.00 8 GLU A C 16
ATOM 15199 O O . GLU A 1 9 ? -7.981 -2.419 -2.661 1.00 0.00 8 GLU A O 16
ATOM 15211 N N . VAL A 1 10 ? -9.791 -2.605 -1.332 1.00 0.00 9 VAL A N 16
ATOM 15212 C CA . VAL A 1 10 ? -9.059 -2.382 -0.100 1.00 0.00 9 VAL A CA 16
ATOM 15213 C C . VAL A 1 10 ? -8.048 -3.503 0.082 1.00 0.00 9 VAL A C 16
ATOM 15214 O O . VAL A 1 10 ? -6.886 -3.258 0.385 1.00 0.00 9 VAL A O 16
ATOM 15227 N N . ALA A 1 11 ? -8.498 -4.733 -0.144 1.00 0.00 10 ALA A N 16
ATOM 15228 C CA . ALA A 1 11 ? -7.634 -5.902 -0.036 1.00 0.00 10 ALA A CA 16
ATOM 15229 C C . ALA A 1 11 ? -6.525 -5.854 -1.083 1.00 0.00 10 ALA A C 16
ATOM 15230 O O . ALA A 1 11 ? -5.441 -6.400 -0.877 1.00 0.00 10 ALA A O 16
ATOM 15237 N N . GLN A 1 12 ? -6.794 -5.184 -2.200 1.00 0.00 11 GLN A N 16
ATOM 15238 C CA . GLN A 1 12 ? -5.814 -5.051 -3.268 1.00 0.00 11 GLN A CA 16
ATOM 15239 C C . GLN A 1 12 ? -4.698 -4.128 -2.808 1.00 0.00 11 GLN A C 16
ATOM 15240 O O . GLN A 1 12 ? -3.514 -4.439 -2.936 1.00 0.00 11 GLN A O 16
ATOM 15254 N N . ALA A 1 13 ? -5.098 -2.992 -2.259 1.00 0.00 12 ALA A N 16
ATOM 15255 C CA . ALA A 1 13 ? -4.155 -2.009 -1.758 1.00 0.00 12 ALA A CA 16
ATOM 15256 C C . ALA A 1 13 ? -3.433 -2.534 -0.527 1.00 0.00 12 ALA A C 16
ATOM 15257 O O . ALA A 1 13 ? -2.217 -2.406 -0.422 1.00 0.00 12 ALA A O 16
ATOM 15264 N N . GLU A 1 14 ? -4.191 -3.136 0.389 1.00 0.00 13 GLU A N 16
ATOM 15265 C CA . GLU A 1 14 ? -3.634 -3.702 1.614 1.00 0.00 13 GLU A CA 16
ATOM 15266 C C . GLU A 1 14 ? -2.567 -4.743 1.295 1.00 0.00 13 GLU A C 16
ATOM 15267 O O . GLU A 1 14 ? -1.541 -4.813 1.967 1.00 0.00 13 GLU A O 16
ATOM 15279 N N . ALA A 1 15 ? -2.810 -5.541 0.256 1.00 0.00 14 ALA A N 16
ATOM 15280 C CA . ALA A 1 15 ? -1.861 -6.567 -0.159 1.00 0.00 14 ALA A CA 16
ATOM 15281 C C . ALA A 1 15 ? -0.527 -5.932 -0.531 1.00 0.00 14 ALA A C 16
ATOM 15282 O O . ALA A 1 15 ? 0.523 -6.321 -0.012 1.00 0.00 14 ALA A O 16
ATOM 15289 N N . GLU A 1 16 ? -0.576 -4.934 -1.409 1.00 0.00 15 GLU A N 16
ATOM 15290 C CA . GLU A 1 16 ? 0.630 -4.231 -1.819 1.00 0.00 15 GLU A CA 16
ATOM 15291 C C . GLU A 1 16 ? 1.238 -3.509 -0.635 1.00 0.00 15 GLU A C 16
ATOM 15292 O O . GLU A 1 16 ? 2.415 -3.666 -0.345 1.00 0.00 15 GLU A O 16
ATOM 15304 N N . ASN A 1 17 ? 0.411 -2.703 0.030 1.00 0.00 16 ASN A N 16
ATOM 15305 C CA . ASN A 1 17 ? 0.825 -1.909 1.184 1.00 0.00 16 ASN A CA 16
ATOM 15306 C C . ASN A 1 17 ? 1.589 -2.751 2.194 1.00 0.00 16 ASN A C 16
ATOM 15307 O O . ASN A 1 17 ? 2.666 -2.368 2.652 1.00 0.00 16 ASN A O 16
ATOM 15318 N N . TYR A 1 18 ? 1.022 -3.903 2.525 1.00 0.00 17 TYR A N 16
ATOM 15319 C CA . TYR A 1 18 ? 1.626 -4.829 3.474 1.00 0.00 17 TYR A CA 16
ATOM 15320 C C . TYR A 1 18 ? 3.035 -5.214 3.025 1.00 0.00 17 TYR A C 16
ATOM 15321 O O . TYR A 1 18 ? 3.962 -5.283 3.833 1.00 0.00 17 TYR A O 16
ATOM 15339 N N . GLN A 1 19 ? 3.186 -5.452 1.731 1.00 0.00 18 GLN A N 16
ATOM 15340 C CA . GLN A 1 19 ? 4.475 -5.826 1.161 1.00 0.00 18 GLN A CA 16
ATOM 15341 C C . GLN A 1 19 ? 5.404 -4.622 1.048 1.00 0.00 18 GLN A C 16
ATOM 15342 O O . GLN A 1 19 ? 6.604 -4.735 1.293 1.00 0.00 18 GLN A O 16
ATOM 15356 N N . LEU A 1 20 ? 4.847 -3.476 0.671 1.00 0.00 19 LEU A N 16
ATOM 15357 C CA . LEU A 1 20 ? 5.626 -2.253 0.517 1.00 0.00 19 LEU A CA 16
ATOM 15358 C C . LEU A 1 20 ? 6.335 -1.909 1.820 1.00 0.00 19 LEU A C 16
ATOM 15359 O O . LEU A 1 20 ? 7.532 -1.632 1.830 1.00 0.00 19 LEU A O 16
ATOM 15375 N N . GLU A 1 21 ? 5.588 -1.937 2.918 1.00 0.00 20 GLU A N 16
ATOM 15376 C CA . GLU A 1 21 ? 6.144 -1.633 4.229 1.00 0.00 20 GLU A CA 16
ATOM 15377 C C . GLU A 1 21 ? 7.241 -2.626 4.600 1.00 0.00 20 GLU A C 16
ATOM 15378 O O . GLU A 1 21 ? 8.289 -2.238 5.115 1.00 0.00 20 GLU A O 16
ATOM 15390 N N . GLN A 1 22 ? 7.002 -3.906 4.323 1.00 0.00 21 GLN A N 16
ATOM 15391 C CA . GLN A 1 22 ? 7.983 -4.945 4.621 1.00 0.00 21 GLN A CA 16
ATOM 15392 C C . GLN A 1 22 ? 9.254 -4.739 3.811 1.00 0.00 21 GLN A C 16
ATOM 15393 O O . GLN A 1 22 ? 10.362 -4.941 4.314 1.00 0.00 21 GLN A O 16
ATOM 15407 N N . GLU A 1 23 ? 9.092 -4.328 2.561 1.00 0.00 22 GLU A N 16
ATOM 15408 C CA . GLU A 1 23 ? 10.222 -4.086 1.687 1.00 0.00 22 GLU A CA 16
ATOM 15409 C C . GLU A 1 23 ? 10.976 -2.839 2.143 1.00 0.00 22 GLU A C 16
ATOM 15410 O O . GLU A 1 23 ? 12.202 -2.851 2.251 1.00 0.00 22 GLU A O 16
ATOM 15422 N N . VAL A 1 24 ? 10.234 -1.766 2.428 1.00 0.00 23 VAL A N 16
ATOM 15423 C CA . VAL A 1 24 ? 10.836 -0.516 2.884 1.00 0.00 23 VAL A CA 16
ATOM 15424 C C . VAL A 1 24 ? 11.620 -0.732 4.172 1.00 0.00 23 VAL A C 16
ATOM 15425 O O . VAL A 1 24 ? 12.765 -0.301 4.282 1.00 0.00 23 VAL A O 16
ATOM 15438 N N . ALA A 1 25 ? 11.007 -1.408 5.140 1.00 0.00 24 ALA A N 16
ATOM 15439 C CA . ALA A 1 25 ? 11.665 -1.679 6.413 1.00 0.00 24 ALA A CA 16
ATOM 15440 C C . ALA A 1 25 ? 12.978 -2.421 6.199 1.00 0.00 24 ALA A C 16
ATOM 15441 O O . ALA A 1 25 ? 13.992 -2.099 6.815 1.00 0.00 24 ALA A O 16
ATOM 15448 N N . GLN A 1 26 ? 12.942 -3.412 5.318 1.00 0.00 25 GLN A N 16
ATOM 15449 C CA . GLN A 1 26 ? 14.117 -4.210 5.003 1.00 0.00 25 GLN A CA 16
ATOM 15450 C C . GLN A 1 26 ? 15.196 -3.347 4.355 1.00 0.00 25 GLN A C 16
ATOM 15451 O O . GLN A 1 26 ? 16.352 -3.360 4.781 1.00 0.00 25 GLN A O 16
ATOM 15465 N N . LEU A 1 27 ? 14.810 -2.595 3.330 1.00 0.00 26 LEU A N 16
ATOM 15466 C CA . LEU A 1 27 ? 15.737 -1.723 2.614 1.00 0.00 26 LEU A CA 16
ATOM 15467 C C . LEU A 1 27 ? 16.318 -0.652 3.534 1.00 0.00 26 LEU A C 16
ATOM 15468 O O . LEU A 1 27 ? 17.524 -0.416 3.524 1.00 0.00 26 LEU A O 16
ATOM 15484 N N . GLU A 1 28 ? 15.466 -0.019 4.337 1.00 0.00 27 GLU A N 16
ATOM 15485 C CA . GLU A 1 28 ? 15.915 1.013 5.271 1.00 0.00 27 GLU A CA 16
ATOM 15486 C C . GLU A 1 28 ? 16.887 0.428 6.289 1.00 0.00 27 GLU A C 16
ATOM 15487 O O . GLU A 1 28 ? 17.910 1.032 6.610 1.00 0.00 27 GLU A O 16
ATOM 15499 N N . HIS A 1 29 ? 16.553 -0.753 6.786 1.00 0.00 28 HIS A N 16
ATOM 15500 C CA . HIS A 1 29 ? 17.373 -1.444 7.772 1.00 0.00 28 HIS A CA 16
ATOM 15501 C C . HIS A 1 29 ? 18.737 -1.823 7.191 1.00 0.00 28 HIS A C 16
ATOM 15502 O O . HIS A 1 29 ? 19.771 -1.625 7.832 1.00 0.00 28 HIS A O 16
ATOM 15516 N N . GLU A 1 30 ? 18.742 -2.363 5.983 1.00 0.00 29 GLU A N 16
ATOM 15517 C CA . GLU A 1 30 ? 19.988 -2.763 5.340 1.00 0.00 29 GLU A CA 16
ATOM 15518 C C . GLU A 1 30 ? 20.798 -1.550 4.892 1.00 0.00 29 GLU A C 16
ATOM 15519 O O . GLU A 1 30 ? 22.023 -1.607 4.796 1.00 0.00 29 GLU A O 16
ATOM 15531 N N . CYS A 1 31 ? 20.108 -0.452 4.630 1.00 0.00 30 CYS A N 16
ATOM 15532 C CA . CYS A 1 31 ? 20.762 0.781 4.199 1.00 0.00 30 CYS A CA 16
ATOM 15533 C C . CYS A 1 31 ? 21.354 1.525 5.398 1.00 0.00 30 CYS A C 16
ATOM 15534 O O . CYS A 1 31 ? 21.971 2.578 5.248 1.00 0.00 30 CYS A O 16
ATOM 15541 N N . GLY A 1 32 ? 21.169 0.966 6.588 1.00 0.00 31 GLY A N 16
ATOM 15542 C CA . GLY A 1 32 ? 21.697 1.584 7.788 1.00 0.00 31 GLY A CA 16
ATOM 15543 C C . GLY A 1 32 ? 23.102 1.109 8.108 1.00 0.00 31 GLY A C 16
ATOM 15544 O O . GLY A 1 32 ? 23.795 1.702 8.938 1.00 0.00 31 GLY A O 16
ATOM 15557 N N . GLU B 2 2 ? -18.821 -0.566 5.376 1.00 0.00 1 GLU B N 16
ATOM 15558 C CA . GLU B 2 2 ? -19.533 0.557 4.798 1.00 0.00 1 GLU B CA 16
ATOM 15559 C C . GLU B 2 2 ? -18.870 1.013 3.503 1.00 0.00 1 GLU B C 16
ATOM 15560 O O . GLU B 2 2 ? -17.649 1.114 3.426 1.00 0.00 1 GLU B O 16
ATOM 15572 N N . VAL B 2 3 ? -19.689 1.301 2.498 1.00 0.00 2 VAL B N 16
ATOM 15573 C CA . VAL B 2 3 ? -19.201 1.767 1.205 1.00 0.00 2 VAL B CA 16
ATOM 15574 C C . VAL B 2 3 ? -18.411 3.066 1.367 1.00 0.00 2 VAL B C 16
ATOM 15575 O O . VAL B 2 3 ? -17.268 3.167 0.929 1.00 0.00 2 VAL B O 16
ATOM 15588 N N . GLN B 2 4 ? -19.024 4.046 2.021 1.00 0.00 3 GLN B N 16
ATOM 15589 C CA . GLN B 2 4 ? -18.386 5.336 2.266 1.00 0.00 3 GLN B CA 16
ATOM 15590 C C . GLN B 2 4 ? -17.088 5.153 3.046 1.00 0.00 3 GLN B C 16
ATOM 15591 O O . GLN B 2 4 ? -16.105 5.865 2.832 1.00 0.00 3 GLN B O 16
ATOM 15605 N N . ALA B 2 5 ? -17.105 4.187 3.946 1.00 0.00 4 ALA B N 16
ATOM 15606 C CA . ALA B 2 5 ? -15.957 3.876 4.780 1.00 0.00 4 ALA B CA 16
ATOM 15607 C C . ALA B 2 5 ? -14.823 3.258 3.965 1.00 0.00 4 ALA B C 16
ATOM 15608 O O . ALA B 2 5 ? -13.665 3.661 4.084 1.00 0.00 4 ALA B O 16
ATOM 15615 N N . LEU B 2 6 ? -15.163 2.270 3.150 1.00 0.00 5 LEU B N 16
ATOM 15616 C CA . LEU B 2 6 ? -14.181 1.576 2.330 1.00 0.00 5 LEU B CA 16
ATOM 15617 C C . LEU B 2 6 ? -13.579 2.498 1.279 1.00 0.00 5 LEU B C 16
ATOM 15618 O O . LEU B 2 6 ? -12.399 2.380 0.960 1.00 0.00 5 LEU B O 16
ATOM 15634 N N . LYS B 2 7 ? -14.373 3.425 0.746 1.00 0.00 6 LYS B N 16
ATOM 15635 C CA . LYS B 2 7 ? -13.868 4.355 -0.254 1.00 0.00 6 LYS B CA 16
ATOM 15636 C C . LYS B 2 7 ? -12.756 5.196 0.345 1.00 0.00 6 LYS B C 16
ATOM 15637 O O . LYS B 2 7 ? -11.716 5.404 -0.277 1.00 0.00 6 LYS B O 16
ATOM 15656 N N . LYS B 2 8 ? -12.966 5.643 1.577 1.00 0.00 7 LYS B N 16
ATOM 15657 C CA . LYS B 2 8 ? -11.964 6.428 2.281 1.00 0.00 7 LYS B CA 16
ATOM 15658 C C . LYS B 2 8 ? -10.752 5.560 2.591 1.00 0.00 7 LYS B C 16
ATOM 15659 O O . LYS B 2 8 ? -9.616 6.035 2.576 1.00 0.00 7 LYS B O 16
ATOM 15678 N N . ARG B 2 9 ? -10.998 4.276 2.827 1.00 0.00 8 ARG B N 16
ATOM 15679 C CA . ARG B 2 9 ? -9.932 3.324 3.090 1.00 0.00 8 ARG B CA 16
ATOM 15680 C C . ARG B 2 9 ? -9.063 3.190 1.848 1.00 0.00 8 ARG B C 16
ATOM 15681 O O . ARG B 2 9 ? -7.836 3.202 1.925 1.00 0.00 8 ARG B O 16
ATOM 15702 N N . VAL B 2 10 ? -9.724 3.084 0.702 1.00 0.00 9 VAL B N 16
ATOM 15703 C CA . VAL B 2 10 ? -9.046 2.970 -0.582 1.00 0.00 9 VAL B CA 16
ATOM 15704 C C . VAL B 2 10 ? -8.162 4.191 -0.827 1.00 0.00 9 VAL B C 16
ATOM 15705 O O . VAL B 2 10 ? -6.990 4.061 -1.189 1.00 0.00 9 VAL B O 16
ATOM 15718 N N . GLN B 2 11 ? -8.737 5.372 -0.614 1.00 0.00 10 GLN B N 16
ATOM 15719 C CA . GLN B 2 11 ? -8.018 6.631 -0.797 1.00 0.00 10 GLN B CA 16
ATOM 15720 C C . GLN B 2 11 ? -6.773 6.682 0.086 1.00 0.00 10 GLN B C 16
ATOM 15721 O O . GLN B 2 11 ? -5.700 7.095 -0.359 1.00 0.00 10 GLN B O 16
ATOM 15735 N N . ALA B 2 12 ? -6.935 6.260 1.336 1.00 0.00 11 ALA B N 16
ATOM 15736 C CA . ALA B 2 12 ? -5.845 6.255 2.304 1.00 0.00 11 ALA B CA 16
ATOM 15737 C C . ALA B 2 12 ? -4.751 5.273 1.911 1.00 0.00 11 ALA B C 16
ATOM 15738 O O . ALA B 2 12 ? -3.566 5.612 1.909 1.00 0.00 11 ALA B O 16
ATOM 15745 N N . LEU B 2 13 ? -5.158 4.059 1.578 1.00 0.00 12 LEU B N 16
ATOM 15746 C CA . LEU B 2 13 ? -4.223 3.018 1.179 1.00 0.00 12 LEU B CA 16
ATOM 15747 C C . LEU B 2 13 ? -3.435 3.438 -0.044 1.00 0.00 12 LEU B C 16
ATOM 15748 O O . LEU B 2 13 ? -2.217 3.384 -0.032 1.00 0.00 12 LEU B O 16
ATOM 15764 N N . LYS B 2 14 ? -4.130 3.863 -1.093 1.00 0.00 13 LYS B N 16
ATOM 15765 C CA . LYS B 2 14 ? -3.468 4.294 -2.322 1.00 0.00 13 LYS B CA 16
ATOM 15766 C C . LYS B 2 14 ? -2.476 5.411 -2.046 1.00 0.00 13 LYS B C 16
ATOM 15767 O O . LYS B 2 14 ? -1.406 5.451 -2.646 1.00 0.00 13 LYS B O 16
ATOM 15786 N N . ALA B 2 15 ? -2.825 6.300 -1.124 1.00 0.00 14 ALA B N 16
ATOM 15787 C CA . ALA B 2 15 ? -1.937 7.396 -0.758 1.00 0.00 14 ALA B CA 16
ATOM 15788 C C . ALA B 2 15 ? -0.650 6.838 -0.161 1.00 0.00 14 ALA B C 16
ATOM 15789 O O . ALA B 2 15 ? 0.452 7.277 -0.500 1.00 0.00 14 ALA B O 16
ATOM 15796 N N . ARG B 2 16 ? -0.800 5.843 0.702 1.00 0.00 15 ARG B N 16
ATOM 15797 C CA . ARG B 2 16 ? 0.343 5.189 1.328 1.00 0.00 15 ARG B CA 16
ATOM 15798 C C . ARG B 2 16 ? 1.104 4.365 0.309 1.00 0.00 15 ARG B C 16
ATOM 15799 O O . ARG B 2 16 ? 2.327 4.428 0.226 1.00 0.00 15 ARG B O 16
ATOM 15820 N N . ASN B 2 17 ? 0.354 3.594 -0.457 1.00 0.00 16 ASN B N 16
ATOM 15821 C CA . ASN B 2 17 ? 0.897 2.731 -1.484 1.00 0.00 16 ASN B CA 16
ATOM 15822 C C . ASN B 2 17 ? 1.717 3.536 -2.474 1.00 0.00 16 ASN B C 16
ATOM 15823 O O . ASN B 2 17 ? 2.780 3.113 -2.905 1.00 0.00 16 ASN B O 16
ATOM 15834 N N . TYR B 2 18 ? 1.209 4.707 -2.809 1.00 0.00 17 TYR B N 16
ATOM 15835 C CA . TYR B 2 18 ? 1.868 5.611 -3.735 1.00 0.00 17 TYR B CA 16
ATOM 15836 C C . TYR B 2 18 ? 3.239 6.020 -3.214 1.00 0.00 17 TYR B C 16
ATOM 15837 O O . TYR B 2 18 ? 4.247 5.886 -3.906 1.00 0.00 17 TYR B O 16
ATOM 15855 N N . ALA B 2 19 ? 3.266 6.523 -1.988 1.00 0.00 18 ALA B N 16
ATOM 15856 C CA . ALA B 2 19 ? 4.512 6.961 -1.373 1.00 0.00 18 ALA B CA 16
ATOM 15857 C C . ALA B 2 19 ? 5.454 5.791 -1.117 1.00 0.00 18 ALA B C 16
ATOM 15858 O O . ALA B 2 19 ? 6.661 5.895 -1.338 1.00 0.00 18 ALA B O 16
ATOM 15865 N N . ALA B 2 20 ? 4.899 4.683 -0.645 1.00 0.00 19 ALA B N 16
ATOM 15866 C CA . ALA B 2 20 ? 5.691 3.499 -0.348 1.00 0.00 19 ALA B CA 16
ATOM 15867 C C . ALA B 2 20 ? 6.314 2.912 -1.610 1.00 0.00 19 ALA B C 16
ATOM 15868 O O . ALA B 2 20 ? 7.479 2.534 -1.601 1.00 0.00 19 ALA B O 16
ATOM 15875 N N . LYS B 2 21 ? 5.542 2.849 -2.692 1.00 0.00 20 LYS B N 16
ATOM 15876 C CA . LYS B 2 21 ? 6.039 2.313 -3.961 1.00 0.00 20 LYS B CA 16
ATOM 15877 C C . LYS B 2 21 ? 7.271 3.074 -4.434 1.00 0.00 20 LYS B C 16
ATOM 15878 O O . LYS B 2 21 ? 8.241 2.476 -4.906 1.00 0.00 20 LYS B O 16
ATOM 15897 N N . GLN B 2 22 ? 7.238 4.390 -4.293 1.00 0.00 21 GLN B N 16
ATOM 15898 C CA . GLN B 2 22 ? 8.363 5.221 -4.693 1.00 0.00 21 GLN B CA 16
ATOM 15899 C C . GLN B 2 22 ? 9.524 5.029 -3.735 1.00 0.00 21 GLN B C 16
ATOM 15900 O O . GLN B 2 22 ? 10.681 5.018 -4.149 1.00 0.00 21 GLN B O 16
ATOM 15914 N N . LYS B 2 23 ? 9.210 4.845 -2.458 1.00 0.00 22 LYS B N 16
ATOM 15915 C CA . LYS B 2 23 ? 10.237 4.618 -1.453 1.00 0.00 22 LYS B CA 16
ATOM 15916 C C . LYS B 2 23 ? 10.929 3.291 -1.710 1.00 0.00 22 LYS B C 16
ATOM 15917 O O . LYS B 2 23 ? 12.147 3.206 -1.654 1.00 0.00 22 LYS B O 16
ATOM 15936 N N . VAL B 2 24 ? 10.147 2.262 -2.012 1.00 0.00 23 VAL B N 16
ATOM 15937 C CA . VAL B 2 24 ? 10.692 0.938 -2.294 1.00 0.00 23 VAL B CA 16
ATOM 15938 C C . VAL B 2 24 ? 11.685 0.992 -3.447 1.00 0.00 23 VAL B C 16
ATOM 15939 O O . VAL B 2 24 ? 12.816 0.525 -3.327 1.00 0.00 23 VAL B O 16
ATOM 15952 N N . GLN B 2 25 ? 11.257 1.563 -4.566 1.00 0.00 24 GLN B N 16
ATOM 15953 C CA . GLN B 2 25 ? 12.115 1.662 -5.741 1.00 0.00 24 GLN B CA 16
ATOM 15954 C C . GLN B 2 25 ? 13.318 2.560 -5.477 1.00 0.00 24 GLN B C 16
ATOM 15955 O O . GLN B 2 25 ? 14.407 2.318 -6.000 1.00 0.00 24 GLN B O 16
ATOM 15969 N N . ALA B 2 26 ? 13.128 3.587 -4.656 1.00 0.00 25 ALA B N 16
ATOM 15970 C CA . ALA B 2 26 ? 14.217 4.503 -4.325 1.00 0.00 25 ALA B CA 16
ATOM 15971 C C . ALA B 2 26 ? 15.220 3.829 -3.396 1.00 0.00 25 ALA B C 16
ATOM 15972 O O . ALA B 2 26 ? 16.433 3.934 -3.584 1.00 0.00 25 ALA B O 16
ATOM 15979 N N . LEU B 2 27 ? 14.702 3.133 -2.397 1.00 0.00 26 LEU B N 16
ATOM 15980 C CA . LEU B 2 27 ? 15.535 2.429 -1.432 1.00 0.00 26 LEU B CA 16
ATOM 15981 C C . LEU B 2 27 ? 16.308 1.308 -2.104 1.00 0.00 26 LEU B C 16
ATOM 15982 O O . LEU B 2 27 ? 17.490 1.122 -1.847 1.00 0.00 26 LEU B O 16
ATOM 15998 N N . ARG B 2 28 ? 15.632 0.560 -2.961 1.00 0.00 27 ARG B N 16
ATOM 15999 C CA . ARG B 2 28 ? 16.253 -0.549 -3.669 1.00 0.00 27 ARG B CA 16
ATOM 16000 C C . ARG B 2 28 ? 17.331 -0.051 -4.629 1.00 0.00 27 ARG B C 16
ATOM 16001 O O . ARG B 2 28 ? 18.278 -0.768 -4.951 1.00 0.00 27 ARG B O 16
ATOM 16022 N N . HIS B 2 29 ? 17.184 1.179 -5.079 1.00 0.00 28 HIS B N 16
ATOM 16023 C CA . HIS B 2 29 ? 18.142 1.771 -5.993 1.00 0.00 28 HIS B CA 16
ATOM 16024 C C . HIS B 2 29 ? 19.354 2.300 -5.232 1.00 0.00 28 HIS B C 16
ATOM 16025 O O . HIS B 2 29 ? 20.490 2.189 -5.691 1.00 0.00 28 HIS B O 16
ATOM 16039 N N . LYS B 2 30 ? 19.094 2.897 -4.077 1.00 0.00 29 LYS B N 16
ATOM 16040 C CA . LYS B 2 30 ? 20.151 3.477 -3.260 1.00 0.00 29 LYS B CA 16
ATOM 16041 C C . LYS B 2 30 ? 20.850 2.427 -2.399 1.00 0.00 29 LYS B C 16
ATOM 16042 O O . LYS B 2 30 ? 22.072 2.445 -2.253 1.00 0.00 29 LYS B O 16
ATOM 16061 N N . CYS B 2 31 ? 20.070 1.533 -1.811 1.00 0.00 30 CYS B N 16
ATOM 16062 C CA . CYS B 2 31 ? 20.612 0.495 -0.937 1.00 0.00 30 CYS B CA 16
ATOM 16063 C C . CYS B 2 31 ? 19.911 -0.845 -1.142 1.00 0.00 30 CYS B C 16
ATOM 16064 O O . CYS B 2 31 ? 19.482 -1.488 -0.180 1.00 0.00 30 CYS B O 16
ATOM 16071 N N . GLY B 2 32 ? 19.799 -1.273 -2.387 1.00 0.00 31 GLY B N 16
ATOM 16072 C CA . GLY B 2 32 ? 19.155 -2.539 -2.667 1.00 0.00 31 GLY B CA 16
ATOM 16073 C C . GLY B 2 32 ? 19.997 -3.410 -3.570 1.00 0.00 31 GLY B C 16
ATOM 16074 O O . GLY B 2 32 ? 20.270 -3.044 -4.715 1.00 0.00 31 GLY B O 16
ATOM 16087 N N . GLU A 1 2 ? -19.605 -0.860 -4.546 1.00 0.00 1 GLU A N 17
ATOM 16088 C CA . GLU A 1 2 ? -20.025 -2.071 -3.854 1.00 0.00 1 GLU A CA 17
ATOM 16089 C C . GLU A 1 2 ? -19.173 -2.295 -2.609 1.00 0.00 1 GLU A C 17
ATOM 16090 O O . GLU A 1 2 ? -17.960 -2.069 -2.632 1.00 0.00 1 GLU A O 17
ATOM 16102 N N . VAL A 1 3 ? -19.803 -2.759 -1.538 1.00 0.00 2 VAL A N 17
ATOM 16103 C CA . VAL A 1 3 ? -19.092 -3.035 -0.295 1.00 0.00 2 VAL A CA 17
ATOM 16104 C C . VAL A 1 3 ? -18.044 -4.117 -0.526 1.00 0.00 2 VAL A C 17
ATOM 16105 O O . VAL A 1 3 ? -16.904 -3.998 -0.082 1.00 0.00 2 VAL A O 17
ATOM 16118 N N . ALA A 1 4 ? -18.446 -5.168 -1.235 1.00 0.00 3 ALA A N 17
ATOM 16119 C CA . ALA A 1 4 ? -17.558 -6.285 -1.540 1.00 0.00 3 ALA A CA 17
ATOM 16120 C C . ALA A 1 4 ? -16.330 -5.825 -2.320 1.00 0.00 3 ALA A C 17
ATOM 16121 O O . ALA A 1 4 ? -15.210 -6.248 -2.034 1.00 0.00 3 ALA A O 17
ATOM 16128 N N . GLN A 1 5 ? -16.551 -4.948 -3.293 1.00 0.00 4 GLN A N 17
ATOM 16129 C CA . GLN A 1 5 ? -15.469 -4.412 -4.114 1.00 0.00 4 GLN A CA 17
ATOM 16130 C C . GLN A 1 5 ? -14.473 -3.651 -3.254 1.00 0.00 4 GLN A C 17
ATOM 16131 O O . GLN A 1 5 ? -13.265 -3.865 -3.337 1.00 0.00 4 GLN A O 17
ATOM 16145 N N . LEU A 1 6 ? -15.003 -2.760 -2.430 1.00 0.00 5 LEU A N 17
ATOM 16146 C CA . LEU A 1 6 ? -14.193 -1.951 -1.543 1.00 0.00 5 LEU A CA 17
ATOM 16147 C C . LEU A 1 6 ? -13.467 -2.828 -0.537 1.00 0.00 5 LEU A C 17
ATOM 16148 O O . LEU A 1 6 ? -12.309 -2.584 -0.224 1.00 0.00 5 LEU A O 17
ATOM 16164 N N . GLU A 1 7 ? -14.141 -3.867 -0.062 1.00 0.00 6 GLU A N 17
ATOM 16165 C CA . GLU A 1 7 ? -13.541 -4.806 0.880 1.00 0.00 6 GLU A CA 17
ATOM 16166 C C . GLU A 1 7 ? -12.326 -5.470 0.244 1.00 0.00 6 GLU A C 17
ATOM 16167 O O . GLU A 1 7 ? -11.272 -5.589 0.869 1.00 0.00 6 GLU A O 17
ATOM 16179 N N . LYS A 1 8 ? -12.477 -5.879 -1.014 1.00 0.00 7 LYS A N 17
ATOM 16180 C CA . LYS A 1 8 ? -11.389 -6.513 -1.748 1.00 0.00 7 LYS A CA 17
ATOM 16181 C C . LYS A 1 8 ? -10.262 -5.518 -1.986 1.00 0.00 7 LYS A C 17
ATOM 16182 O O . LYS A 1 8 ? -9.085 -5.877 -1.960 1.00 0.00 7 LYS A O 17
ATOM 16201 N N . GLU A 1 9 ? -10.638 -4.269 -2.216 1.00 0.00 8 GLU A N 17
ATOM 16202 C CA . GLU A 1 9 ? -9.679 -3.207 -2.460 1.00 0.00 8 GLU A CA 17
ATOM 16203 C C . GLU A 1 9 ? -8.943 -2.842 -1.171 1.00 0.00 8 GLU A C 17
ATOM 16204 O O . GLU A 1 9 ? -7.722 -2.670 -1.168 1.00 0.00 8 GLU A O 17
ATOM 16216 N N . VAL A 1 10 ? -9.689 -2.744 -0.075 1.00 0.00 9 VAL A N 17
ATOM 16217 C CA . VAL A 1 10 ? -9.109 -2.427 1.222 1.00 0.00 9 VAL A CA 17
ATOM 16218 C C . VAL A 1 10 ? -8.154 -3.536 1.632 1.00 0.00 9 VAL A C 17
ATOM 16219 O O . VAL A 1 10 ? -7.026 -3.276 2.044 1.00 0.00 9 VAL A O 17
ATOM 16232 N N . ALA A 1 11 ? -8.603 -4.778 1.481 1.00 0.00 10 ALA A N 17
ATOM 16233 C CA . ALA A 1 11 ? -7.781 -5.934 1.810 1.00 0.00 10 ALA A CA 17
ATOM 16234 C C . ALA A 1 11 ? -6.572 -6.007 0.880 1.00 0.00 10 ALA A C 17
ATOM 16235 O O . ALA A 1 11 ? -5.534 -6.576 1.225 1.00 0.00 10 ALA A O 17
ATOM 16242 N N . GLN A 1 12 ? -6.713 -5.409 -0.296 1.00 0.00 11 GLN A N 17
ATOM 16243 C CA . GLN A 1 12 ? -5.644 -5.377 -1.279 1.00 0.00 11 GLN A CA 17
ATOM 16244 C C . GLN A 1 12 ? -4.573 -4.403 -0.825 1.00 0.00 11 GLN A C 17
ATOM 16245 O O . GLN A 1 12 ? -3.390 -4.736 -0.754 1.00 0.00 11 GLN A O 17
ATOM 16259 N N . ALA A 1 13 ? -5.012 -3.194 -0.511 1.00 0.00 12 ALA A N 17
ATOM 16260 C CA . ALA A 1 13 ? -4.119 -2.144 -0.061 1.00 0.00 12 ALA A CA 17
ATOM 16261 C C . ALA A 1 13 ? -3.482 -2.498 1.274 1.00 0.00 12 ALA A C 17
ATOM 16262 O O . ALA A 1 13 ? -2.294 -2.271 1.464 1.00 0.00 12 ALA A O 17
ATOM 16269 N N . GLU A 1 14 ? -4.271 -3.057 2.188 1.00 0.00 13 GLU A N 17
ATOM 16270 C CA . GLU A 1 14 ? -3.770 -3.444 3.504 1.00 0.00 13 GLU A CA 17
ATOM 16271 C C . GLU A 1 14 ? -2.644 -4.459 3.378 1.00 0.00 13 GLU A C 17
ATOM 16272 O O . GLU A 1 14 ? -1.598 -4.320 4.016 1.00 0.00 13 GLU A O 17
ATOM 16284 N N . ALA A 1 15 ? -2.852 -5.472 2.542 1.00 0.00 14 ALA A N 17
ATOM 16285 C CA . ALA A 1 15 ? -1.839 -6.494 2.327 1.00 0.00 14 ALA A CA 17
ATOM 16286 C C . ALA A 1 15 ? -0.596 -5.865 1.713 1.00 0.00 14 ALA A C 17
ATOM 16287 O O . ALA A 1 15 ? 0.525 -6.110 2.161 1.00 0.00 14 ALA A O 17
ATOM 16294 N N . GLU A 1 16 ? -0.816 -5.037 0.696 1.00 0.00 15 GLU A N 17
ATOM 16295 C CA . GLU A 1 16 ? 0.256 -4.340 0.014 1.00 0.00 15 GLU A CA 17
ATOM 16296 C C . GLU A 1 16 ? 1.035 -3.484 1.005 1.00 0.00 15 GLU A C 17
ATOM 16297 O O . GLU A 1 16 ? 2.254 -3.582 1.096 1.00 0.00 15 GLU A O 17
ATOM 16309 N N . ASN A 1 17 ? 0.301 -2.658 1.747 1.00 0.00 16 ASN A N 17
ATOM 16310 C CA . ASN A 1 17 ? 0.877 -1.762 2.749 1.00 0.00 16 ASN A CA 17
ATOM 16311 C C . ASN A 1 17 ? 1.732 -2.546 3.731 1.00 0.00 16 ASN A C 17
ATOM 16312 O O . ASN A 1 17 ? 2.875 -2.182 4.002 1.00 0.00 16 ASN A O 17
ATOM 16323 N N . TYR A 1 18 ? 1.171 -3.637 4.235 1.00 0.00 17 TYR A N 17
ATOM 16324 C CA . TYR A 1 18 ? 1.864 -4.507 5.175 1.00 0.00 17 TYR A CA 17
ATOM 16325 C C . TYR A 1 18 ? 3.197 -4.969 4.593 1.00 0.00 17 TYR A C 17
ATOM 16326 O O . TYR A 1 18 ? 4.221 -4.957 5.273 1.00 0.00 17 TYR A O 17
ATOM 16344 N N . GLN A 1 19 ? 3.179 -5.355 3.322 1.00 0.00 18 GLN A N 17
ATOM 16345 C CA . GLN A 1 19 ? 4.386 -5.810 2.645 1.00 0.00 18 GLN A CA 17
ATOM 16346 C C . GLN A 1 19 ? 5.356 -4.656 2.421 1.00 0.00 18 GLN A C 17
ATOM 16347 O O . GLN A 1 19 ? 6.571 -4.844 2.455 1.00 0.00 18 GLN A O 17
ATOM 16361 N N . LEU A 1 20 ? 4.816 -3.462 2.203 1.00 0.00 19 LEU A N 17
ATOM 16362 C CA . LEU A 1 20 ? 5.641 -2.281 1.988 1.00 0.00 19 LEU A CA 17
ATOM 16363 C C . LEU A 1 20 ? 6.388 -1.933 3.265 1.00 0.00 19 LEU A C 17
ATOM 16364 O O . LEU A 1 20 ? 7.552 -1.544 3.221 1.00 0.00 19 LEU A O 17
ATOM 16380 N N . GLU A 1 21 ? 5.718 -2.086 4.403 1.00 0.00 20 GLU A N 17
ATOM 16381 C CA . GLU A 1 21 ? 6.333 -1.791 5.689 1.00 0.00 20 GLU A CA 17
ATOM 16382 C C . GLU A 1 21 ? 7.530 -2.704 5.926 1.00 0.00 20 GLU A C 17
ATOM 16383 O O . GLU A 1 21 ? 8.615 -2.235 6.276 1.00 0.00 20 GLU A O 17
ATOM 16395 N N . GLN A 1 22 ? 7.342 -4.006 5.714 1.00 0.00 21 GLN A N 17
ATOM 16396 C CA . GLN A 1 22 ? 8.427 -4.966 5.890 1.00 0.00 21 GLN A CA 17
ATOM 16397 C C . GLN A 1 22 ? 9.526 -4.718 4.873 1.00 0.00 21 GLN A C 17
ATOM 16398 O O . GLN A 1 22 ? 10.711 -4.829 5.182 1.00 0.00 21 GLN A O 17
ATOM 16412 N N . GLU A 1 23 ? 9.115 -4.374 3.662 1.00 0.00 22 GLU A N 17
ATOM 16413 C CA . GLU A 1 23 ? 10.044 -4.092 2.580 1.00 0.00 22 GLU A CA 17
ATOM 16414 C C . GLU A 1 23 ? 10.910 -2.891 2.944 1.00 0.00 22 GLU A C 17
ATOM 16415 O O . GLU A 1 23 ? 12.128 -2.908 2.764 1.00 0.00 22 GLU A O 17
ATOM 16427 N N . VAL A 1 24 ? 10.268 -1.857 3.483 1.00 0.00 23 VAL A N 17
ATOM 16428 C CA . VAL A 1 24 ? 10.971 -0.658 3.901 1.00 0.00 23 VAL A CA 17
ATOM 16429 C C . VAL A 1 24 ? 11.901 -0.972 5.065 1.00 0.00 23 VAL A C 17
ATOM 16430 O O . VAL A 1 24 ? 13.070 -0.591 5.045 1.00 0.00 23 VAL A O 17
ATOM 16443 N N . ALA A 1 25 ? 11.385 -1.688 6.064 1.00 0.00 24 ALA A N 17
ATOM 16444 C CA . ALA A 1 25 ? 12.188 -2.063 7.224 1.00 0.00 24 ALA A CA 17
ATOM 16445 C C . ALA A 1 25 ? 13.408 -2.859 6.790 1.00 0.00 24 ALA A C 17
ATOM 16446 O O . ALA A 1 25 ? 14.511 -2.644 7.289 1.00 0.00 24 ALA A O 17
ATOM 16453 N N . GLN A 1 26 ? 13.197 -3.767 5.846 1.00 0.00 25 GLN A N 17
ATOM 16454 C CA . GLN A 1 26 ? 14.269 -4.598 5.322 1.00 0.00 25 GLN A CA 17
ATOM 16455 C C . GLN A 1 26 ? 15.358 -3.732 4.708 1.00 0.00 25 GLN A C 17
ATOM 16456 O O . GLN A 1 26 ? 16.522 -3.838 5.080 1.00 0.00 25 GLN A O 17
ATOM 16470 N N . LEU A 1 27 ? 14.970 -2.872 3.776 1.00 0.00 26 LEU A N 17
ATOM 16471 C CA . LEU A 1 27 ? 15.915 -1.986 3.111 1.00 0.00 26 LEU A CA 17
ATOM 16472 C C . LEU A 1 27 ? 16.620 -1.083 4.120 1.00 0.00 26 LEU A C 17
ATOM 16473 O O . LEU A 1 27 ? 17.839 -0.927 4.070 1.00 0.00 26 LEU A O 17
ATOM 16489 N N . GLU A 1 28 ? 15.852 -0.523 5.054 1.00 0.00 27 GLU A N 17
ATOM 16490 C CA . GLU A 1 28 ? 16.404 0.333 6.102 1.00 0.00 27 GLU A CA 17
ATOM 16491 C C . GLU A 1 28 ? 17.450 -0.432 6.915 1.00 0.00 27 GLU A C 17
ATOM 16492 O O . GLU A 1 28 ? 18.528 0.084 7.220 1.00 0.00 27 GLU A O 17
ATOM 16504 N N . HIS A 1 29 ? 17.106 -1.664 7.269 1.00 0.00 28 HIS A N 17
ATOM 16505 C CA . HIS A 1 29 ? 17.975 -2.522 8.059 1.00 0.00 28 HIS A CA 17
ATOM 16506 C C . HIS A 1 29 ? 19.211 -2.965 7.269 1.00 0.00 28 HIS A C 17
ATOM 16507 O O . HIS A 1 29 ? 20.338 -2.840 7.751 1.00 0.00 28 HIS A O 17
ATOM 16521 N N . GLU A 1 30 ? 18.992 -3.475 6.060 1.00 0.00 29 GLU A N 17
ATOM 16522 C CA . GLU A 1 30 ? 20.087 -3.940 5.207 1.00 0.00 29 GLU A CA 17
ATOM 16523 C C . GLU A 1 30 ? 21.049 -2.807 4.870 1.00 0.00 29 GLU A C 17
ATOM 16524 O O . GLU A 1 30 ? 22.237 -3.029 4.636 1.00 0.00 29 GLU A O 17
ATOM 16536 N N . CYS A 1 31 ? 20.516 -1.597 4.834 1.00 0.00 30 CYS A N 17
ATOM 16537 C CA . CYS A 1 31 ? 21.307 -0.417 4.515 1.00 0.00 30 CYS A CA 17
ATOM 16538 C C . CYS A 1 31 ? 22.337 -0.126 5.601 1.00 0.00 30 CYS A C 17
ATOM 16539 O O . CYS A 1 31 ? 23.408 0.414 5.321 1.00 0.00 30 CYS A O 17
ATOM 16546 N N . GLY A 1 32 ? 22.019 -0.496 6.834 1.00 0.00 31 GLY A N 17
ATOM 16547 C CA . GLY A 1 32 ? 22.938 -0.265 7.933 1.00 0.00 31 GLY A CA 17
ATOM 16548 C C . GLY A 1 32 ? 24.016 -1.330 8.024 1.00 0.00 31 GLY A C 17
ATOM 16549 O O . GLY A 1 32 ? 25.005 -1.162 8.732 1.00 0.00 31 GLY A O 17
ATOM 16562 N N . GLU B 2 2 ? -20.864 0.035 5.016 1.00 0.00 1 GLU B N 17
ATOM 16563 C CA . GLU B 2 2 ? -20.164 1.308 5.079 1.00 0.00 1 GLU B CA 17
ATOM 16564 C C . GLU B 2 2 ? -19.282 1.505 3.860 1.00 0.00 1 GLU B C 17
ATOM 16565 O O . GLU B 2 2 ? -18.055 1.527 3.952 1.00 0.00 1 GLU B O 17
ATOM 16577 N N . VAL B 2 3 ? -19.930 1.676 2.730 1.00 0.00 2 VAL B N 17
ATOM 16578 C CA . VAL B 2 3 ? -19.249 1.909 1.466 1.00 0.00 2 VAL B CA 17
ATOM 16579 C C . VAL B 2 3 ? -18.420 3.183 1.564 1.00 0.00 2 VAL B C 17
ATOM 16580 O O . VAL B 2 3 ? -17.244 3.206 1.209 1.00 0.00 2 VAL B O 17
ATOM 16593 N N . GLN B 2 4 ? -19.045 4.232 2.075 1.00 0.00 3 GLN B N 17
ATOM 16594 C CA . GLN B 2 4 ? -18.383 5.512 2.247 1.00 0.00 3 GLN B CA 17
ATOM 16595 C C . GLN B 2 4 ? -17.180 5.367 3.168 1.00 0.00 3 GLN B C 17
ATOM 16596 O O . GLN B 2 4 ? -16.113 5.920 2.908 1.00 0.00 3 GLN B O 17
ATOM 16610 N N . ALA B 2 5 ? -17.361 4.599 4.231 1.00 0.00 4 ALA B N 17
ATOM 16611 C CA . ALA B 2 5 ? -16.302 4.350 5.193 1.00 0.00 4 ALA B CA 17
ATOM 16612 C C . ALA B 2 5 ? -15.125 3.634 4.537 1.00 0.00 4 ALA B C 17
ATOM 16613 O O . ALA B 2 5 ? -13.965 3.981 4.765 1.00 0.00 4 ALA B O 17
ATOM 16620 N N . LEU B 2 6 ? -15.432 2.634 3.720 1.00 0.00 5 LEU B N 17
ATOM 16621 C CA . LEU B 2 6 ? -14.408 1.861 3.028 1.00 0.00 5 LEU B CA 17
ATOM 16622 C C . LEU B 2 6 ? -13.677 2.705 1.993 1.00 0.00 5 LEU B C 17
ATOM 16623 O O . LEU B 2 6 ? -12.484 2.516 1.768 1.00 0.00 5 LEU B O 17
ATOM 16639 N N . LYS B 2 7 ? -14.383 3.647 1.378 1.00 0.00 6 LYS B N 17
ATOM 16640 C CA . LYS B 2 7 ? -13.775 4.521 0.383 1.00 0.00 6 LYS B CA 17
ATOM 16641 C C . LYS B 2 7 ? -12.682 5.354 1.028 1.00 0.00 6 LYS B C 17
ATOM 16642 O O . LYS B 2 7 ? -11.612 5.552 0.451 1.00 0.00 6 LYS B O 17
ATOM 16661 N N . LYS B 2 8 ? -12.949 5.824 2.240 1.00 0.00 7 LYS B N 17
ATOM 16662 C CA . LYS B 2 8 ? -11.973 6.622 2.970 1.00 0.00 7 LYS B CA 17
ATOM 16663 C C . LYS B 2 8 ? -10.797 5.743 3.365 1.00 0.00 7 LYS B C 17
ATOM 16664 O O . LYS B 2 8 ? -9.647 6.183 3.374 1.00 0.00 7 LYS B O 17
ATOM 16683 N N . ARG B 2 9 ? -11.097 4.486 3.658 1.00 0.00 8 ARG B N 17
ATOM 16684 C CA . ARG B 2 9 ? -10.081 3.514 4.020 1.00 0.00 8 ARG B CA 17
ATOM 16685 C C . ARG B 2 9 ? -9.147 3.300 2.839 1.00 0.00 8 ARG B C 17
ATOM 16686 O O . ARG B 2 9 ? -7.925 3.294 2.991 1.00 0.00 8 ARG B O 17
ATOM 16707 N N . VAL B 2 10 ? -9.744 3.146 1.662 1.00 0.00 9 VAL B N 17
ATOM 16708 C CA . VAL B 2 10 ? -8.997 2.948 0.431 1.00 0.00 9 VAL B CA 17
ATOM 16709 C C . VAL B 2 10 ? -8.059 4.130 0.185 1.00 0.00 9 VAL B C 17
ATOM 16710 O O . VAL B 2 10 ? -6.873 3.944 -0.082 1.00 0.00 9 VAL B O 17
ATOM 16723 N N . GLN B 2 11 ? -8.603 5.337 0.289 1.00 0.00 10 GLN B N 17
ATOM 16724 C CA . GLN B 2 11 ? -7.828 6.559 0.084 1.00 0.00 10 GLN B CA 17
ATOM 16725 C C . GLN B 2 11 ? -6.662 6.650 1.068 1.00 0.00 10 GLN B C 17
ATOM 16726 O O . GLN B 2 11 ? -5.540 6.981 0.683 1.00 0.00 10 GLN B O 17
ATOM 16740 N N . ALA B 2 12 ? -6.936 6.354 2.333 1.00 0.00 11 ALA B N 17
ATOM 16741 C CA . ALA B 2 12 ? -5.916 6.400 3.375 1.00 0.00 11 ALA B CA 17
ATOM 16742 C C . ALA B 2 12 ? -4.795 5.411 3.085 1.00 0.00 11 ALA B C 17
ATOM 16743 O O . ALA B 2 12 ? -3.612 5.743 3.185 1.00 0.00 11 ALA B O 17
ATOM 16750 N N . LEU B 2 13 ? -5.183 4.199 2.718 1.00 0.00 12 LEU B N 17
ATOM 16751 C CA . LEU B 2 13 ? -4.231 3.149 2.403 1.00 0.00 12 LEU B CA 17
ATOM 16752 C C . LEU B 2 13 ? -3.411 3.506 1.178 1.00 0.00 12 LEU B C 17
ATOM 16753 O O . LEU B 2 13 ? -2.192 3.479 1.225 1.00 0.00 12 LEU B O 17
ATOM 16769 N N . LYS B 2 14 ? -4.089 3.846 0.087 1.00 0.00 13 LYS B N 17
ATOM 16770 C CA . LYS B 2 14 ? -3.411 4.211 -1.157 1.00 0.00 13 LYS B CA 17
ATOM 16771 C C . LYS B 2 14 ? -2.434 5.359 -0.932 1.00 0.00 13 LYS B C 17
ATOM 16772 O O . LYS B 2 14 ? -1.352 5.374 -1.508 1.00 0.00 13 LYS B O 17
ATOM 16791 N N . ALA B 2 15 ? -2.807 6.306 -0.074 1.00 0.00 14 ALA B N 17
ATOM 16792 C CA . ALA B 2 15 ? -1.938 7.435 0.235 1.00 0.00 14 ALA B CA 17
ATOM 16793 C C . ALA B 2 15 ? -0.652 6.940 0.893 1.00 0.00 14 ALA B C 17
ATOM 16794 O O . ALA B 2 15 ? 0.446 7.404 0.573 1.00 0.00 14 ALA B O 17
ATOM 16801 N N . ARG B 2 16 ? -0.797 5.974 1.793 1.00 0.00 15 ARG B N 17
ATOM 16802 C CA . ARG B 2 16 ? 0.347 5.385 2.479 1.00 0.00 15 ARG B CA 17
ATOM 16803 C C . ARG B 2 16 ? 1.123 4.486 1.531 1.00 0.00 15 ARG B C 17
ATOM 16804 O O . ARG B 2 16 ? 2.348 4.529 1.475 1.00 0.00 15 ARG B O 17
ATOM 16825 N N . ASN B 2 17 ? 0.384 3.676 0.796 1.00 0.00 16 ASN B N 17
ATOM 16826 C CA . ASN B 2 17 ? 0.946 2.743 -0.161 1.00 0.00 16 ASN B CA 17
ATOM 16827 C C . ASN B 2 17 ? 1.766 3.471 -1.210 1.00 0.00 16 ASN B C 17
ATOM 16828 O O . ASN B 2 17 ? 2.839 3.017 -1.602 1.00 0.00 16 ASN B O 17
ATOM 16839 N N . TYR B 2 18 ? 1.255 4.607 -1.653 1.00 0.00 17 TYR B N 17
ATOM 16840 C CA . TYR B 2 18 ? 1.926 5.414 -2.655 1.00 0.00 17 TYR B CA 17
ATOM 16841 C C . TYR B 2 18 ? 3.270 5.911 -2.130 1.00 0.00 17 TYR B C 17
ATOM 16842 O O . TYR B 2 18 ? 4.296 5.758 -2.792 1.00 0.00 17 TYR B O 17
ATOM 16860 N N . ALA B 2 19 ? 3.264 6.485 -0.929 1.00 0.00 18 ALA B N 17
ATOM 16861 C CA . ALA B 2 19 ? 4.496 6.983 -0.323 1.00 0.00 18 ALA B CA 17
ATOM 16862 C C . ALA B 2 19 ? 5.445 5.835 -0.016 1.00 0.00 18 ALA B C 17
ATOM 16863 O O . ALA B 2 19 ? 6.653 5.944 -0.221 1.00 0.00 18 ALA B O 17
ATOM 16870 N N . ALA B 2 20 ? 4.885 4.739 0.483 1.00 0.00 19 ALA B N 17
ATOM 16871 C CA . ALA B 2 20 ? 5.670 3.565 0.831 1.00 0.00 19 ALA B CA 17
ATOM 16872 C C . ALA B 2 20 ? 6.373 2.992 -0.393 1.00 0.00 19 ALA B C 17
ATOM 16873 O O . ALA B 2 20 ? 7.525 2.588 -0.306 1.00 0.00 19 ALA B O 17
ATOM 16880 N N . LYS B 2 21 ? 5.691 2.972 -1.533 1.00 0.00 20 LYS B N 17
ATOM 16881 C CA . LYS B 2 21 ? 6.290 2.457 -2.760 1.00 0.00 20 LYS B CA 17
ATOM 16882 C C . LYS B 2 21 ? 7.474 3.315 -3.183 1.00 0.00 20 LYS B C 17
ATOM 16883 O O . LYS B 2 21 ? 8.539 2.794 -3.526 1.00 0.00 20 LYS B O 17
ATOM 16902 N N . GLN B 2 22 ? 7.296 4.630 -3.130 1.00 0.00 21 GLN B N 17
ATOM 16903 C CA . GLN B 2 22 ? 8.363 5.559 -3.483 1.00 0.00 21 GLN B CA 17
ATOM 16904 C C . GLN B 2 22 ? 9.480 5.468 -2.455 1.00 0.00 21 GLN B C 17
ATOM 16905 O O . GLN B 2 22 ? 10.639 5.768 -2.740 1.00 0.00 21 GLN B O 17
ATOM 16919 N N . LYS B 2 23 ? 9.121 5.015 -1.265 1.00 0.00 22 LYS B N 17
ATOM 16920 C CA . LYS B 2 23 ? 10.076 4.829 -0.191 1.00 0.00 22 LYS B CA 17
ATOM 16921 C C . LYS B 2 23 ? 10.874 3.568 -0.465 1.00 0.00 22 LYS B C 17
ATOM 16922 O O . LYS B 2 23 ? 12.099 3.572 -0.405 1.00 0.00 22 LYS B O 17
ATOM 16941 N N . VAL B 2 24 ? 10.156 2.500 -0.796 1.00 0.00 23 VAL B N 17
ATOM 16942 C CA . VAL B 2 24 ? 10.770 1.220 -1.116 1.00 0.00 23 VAL B CA 17
ATOM 16943 C C . VAL B 2 24 ? 11.735 1.380 -2.281 1.00 0.00 23 VAL B C 17
ATOM 16944 O O . VAL B 2 24 ? 12.863 0.895 -2.235 1.00 0.00 23 VAL B O 17
ATOM 16957 N N . GLN B 2 25 ? 11.285 2.060 -3.331 1.00 0.00 24 GLN B N 17
ATOM 16958 C CA . GLN B 2 25 ? 12.119 2.268 -4.503 1.00 0.00 24 GLN B CA 17
ATOM 16959 C C . GLN B 2 25 ? 13.314 3.148 -4.168 1.00 0.00 24 GLN B C 17
ATOM 16960 O O . GLN B 2 25 ? 14.422 2.875 -4.617 1.00 0.00 24 GLN B O 17
ATOM 16974 N N . ALA B 2 26 ? 13.102 4.176 -3.351 1.00 0.00 25 ALA B N 17
ATOM 16975 C CA . ALA B 2 26 ? 14.194 5.060 -2.954 1.00 0.00 25 ALA B CA 17
ATOM 16976 C C . ALA B 2 26 ? 15.201 4.277 -2.158 1.00 0.00 25 ALA B C 17
ATOM 16977 O O . ALA B 2 26 ? 16.398 4.371 -2.402 1.00 0.00 25 ALA B O 17
ATOM 16984 N N . LEU B 2 27 ? 14.710 3.467 -1.237 1.00 0.00 26 LEU B N 17
ATOM 16985 C CA . LEU B 2 27 ? 15.578 2.630 -0.438 1.00 0.00 26 LEU B CA 17
ATOM 16986 C C . LEU B 2 27 ? 16.251 1.601 -1.336 1.00 0.00 26 LEU B C 17
ATOM 16987 O O . LEU B 2 27 ? 17.364 1.158 -1.066 1.00 0.00 26 LEU B O 17
ATOM 17003 N N . ARG B 2 28 ? 15.574 1.234 -2.425 1.00 0.00 27 ARG B N 17
ATOM 17004 C CA . ARG B 2 28 ? 16.121 0.277 -3.372 1.00 0.00 27 ARG B CA 17
ATOM 17005 C C . ARG B 2 28 ? 17.348 0.878 -4.048 1.00 0.00 27 ARG B C 17
ATOM 17006 O O . ARG B 2 28 ? 18.351 0.199 -4.235 1.00 0.00 27 ARG B O 17
ATOM 17027 N N . HIS B 2 29 ? 17.289 2.159 -4.393 1.00 0.00 28 HIS B N 17
ATOM 17028 C CA . HIS B 2 29 ? 18.419 2.804 -4.997 1.00 0.00 28 HIS B CA 17
ATOM 17029 C C . HIS B 2 29 ? 19.448 3.121 -3.950 1.00 0.00 28 HIS B C 17
ATOM 17030 O O . HIS B 2 29 ? 20.604 2.700 -4.014 1.00 0.00 28 HIS B O 17
ATOM 17044 N N . LYS B 2 30 ? 18.982 3.942 -3.018 1.00 0.00 29 LYS B N 17
ATOM 17045 C CA . LYS B 2 30 ? 19.773 4.466 -1.936 1.00 0.00 29 LYS B CA 17
ATOM 17046 C C . LYS B 2 30 ? 20.486 3.371 -1.142 1.00 0.00 29 LYS B C 17
ATOM 17047 O O . LYS B 2 30 ? 21.489 3.629 -0.475 1.00 0.00 29 LYS B O 17
ATOM 17066 N N . CYS B 2 31 ? 19.945 2.161 -1.179 1.00 0.00 30 CYS B N 17
ATOM 17067 C CA . CYS B 2 31 ? 20.527 1.065 -0.398 1.00 0.00 30 CYS B CA 17
ATOM 17068 C C . CYS B 2 31 ? 20.501 -0.286 -1.113 1.00 0.00 30 CYS B C 17
ATOM 17069 O O . CYS B 2 31 ? 21.502 -0.999 -1.106 1.00 0.00 30 CYS B O 17
ATOM 17076 N N . GLY B 2 32 ? 19.356 -0.647 -1.696 1.00 0.00 31 GLY B N 17
ATOM 17077 C CA . GLY B 2 32 ? 19.222 -1.931 -2.378 1.00 0.00 31 GLY B CA 17
ATOM 17078 C C . GLY B 2 32 ? 20.334 -2.216 -3.374 1.00 0.00 31 GLY B C 17
ATOM 17079 O O . GLY B 2 32 ? 20.731 -3.366 -3.556 1.00 0.00 31 GLY B O 17
ATOM 17092 N N . GLU A 1 2 ? -19.401 -1.799 -4.122 1.00 0.00 1 GLU A N 18
ATOM 17093 C CA . GLU A 1 2 ? -20.086 -2.485 -3.033 1.00 0.00 1 GLU A CA 18
ATOM 17094 C C . GLU A 1 2 ? -19.170 -2.594 -1.812 1.00 0.00 1 GLU A C 18
ATOM 17095 O O . GLU A 1 2 ? -17.946 -2.527 -1.943 1.00 0.00 1 GLU A O 18
ATOM 17107 N N . VAL A 1 3 ? -19.771 -2.775 -0.639 1.00 0.00 2 VAL A N 18
ATOM 17108 C CA . VAL A 1 3 ? -19.022 -2.913 0.605 1.00 0.00 2 VAL A CA 18
ATOM 17109 C C . VAL A 1 3 ? -17.995 -4.037 0.485 1.00 0.00 2 VAL A C 18
ATOM 17110 O O . VAL A 1 3 ? -16.828 -3.857 0.812 1.00 0.00 2 VAL A O 18
ATOM 17123 N N . ALA A 1 4 ? -18.443 -5.192 -0.002 1.00 0.00 3 ALA A N 18
ATOM 17124 C CA . ALA A 1 4 ? -17.567 -6.348 -0.180 1.00 0.00 3 ALA A CA 18
ATOM 17125 C C . ALA A 1 4 ? -16.378 -6.013 -1.080 1.00 0.00 3 ALA A C 18
ATOM 17126 O O . ALA A 1 4 ? -15.254 -6.434 -0.818 1.00 0.00 3 ALA A O 18
ATOM 17133 N N . GLN A 1 5 ? -16.629 -5.233 -2.125 1.00 0.00 4 GLN A N 18
ATOM 17134 C CA . GLN A 1 5 ? -15.579 -4.819 -3.052 1.00 0.00 4 GLN A CA 18
ATOM 17135 C C . GLN A 1 5 ? -14.544 -3.976 -2.327 1.00 0.00 4 GLN A C 18
ATOM 17136 O O . GLN A 1 5 ? -13.337 -4.184 -2.459 1.00 0.00 4 GLN A O 18
ATOM 17150 N N . LEU A 1 6 ? -15.041 -3.025 -1.555 1.00 0.00 5 LEU A N 18
ATOM 17151 C CA . LEU A 1 6 ? -14.199 -2.135 -0.784 1.00 0.00 5 LEU A CA 18
ATOM 17152 C C . LEU A 1 6 ? -13.445 -2.914 0.284 1.00 0.00 5 LEU A C 18
ATOM 17153 O O . LEU A 1 6 ? -12.292 -2.616 0.569 1.00 0.00 5 LEU A O 18
ATOM 17169 N N . GLU A 1 7 ? -14.093 -3.936 0.842 1.00 0.00 6 GLU A N 18
ATOM 17170 C CA . GLU A 1 7 ? -13.467 -4.787 1.849 1.00 0.00 6 GLU A CA 18
ATOM 17171 C C . GLU A 1 7 ? -12.232 -5.452 1.258 1.00 0.00 6 GLU A C 18
ATOM 17172 O O . GLU A 1 7 ? -11.183 -5.520 1.898 1.00 0.00 6 GLU A O 18
ATOM 17184 N N . LYS A 1 8 ? -12.362 -5.913 0.013 1.00 0.00 7 LYS A N 18
ATOM 17185 C CA . LYS A 1 8 ? -11.254 -6.547 -0.691 1.00 0.00 7 LYS A CA 18
ATOM 17186 C C . LYS A 1 8 ? -10.145 -5.530 -0.907 1.00 0.00 7 LYS A C 18
ATOM 17187 O O . LYS A 1 8 ? -8.963 -5.833 -0.771 1.00 0.00 7 LYS A O 18
ATOM 17206 N N . GLU A 1 9 ? -10.559 -4.317 -1.245 1.00 0.00 8 GLU A N 18
ATOM 17207 C CA . GLU A 1 9 ? -9.646 -3.214 -1.492 1.00 0.00 8 GLU A CA 18
ATOM 17208 C C . GLU A 1 9 ? -8.912 -2.826 -0.213 1.00 0.00 8 GLU A C 18
ATOM 17209 O O . GLU A 1 9 ? -7.693 -2.644 -0.212 1.00 0.00 8 GLU A O 18
ATOM 17221 N N . VAL A 1 10 ? -9.661 -2.718 0.876 1.00 0.00 9 VAL A N 18
ATOM 17222 C CA . VAL A 1 10 ? -9.096 -2.374 2.168 1.00 0.00 9 VAL A CA 18
ATOM 17223 C C . VAL A 1 10 ? -8.114 -3.454 2.592 1.00 0.00 9 VAL A C 18
ATOM 17224 O O . VAL A 1 10 ? -6.985 -3.161 2.984 1.00 0.00 9 VAL A O 18
ATOM 17237 N N . ALA A 1 11 ? -8.541 -4.703 2.476 1.00 0.00 10 ALA A N 18
ATOM 17238 C CA . ALA A 1 11 ? -7.695 -5.834 2.824 1.00 0.00 10 ALA A CA 18
ATOM 17239 C C . ALA A 1 11 ? -6.475 -5.896 1.914 1.00 0.00 10 ALA A C 18
ATOM 17240 O O . ALA A 1 11 ? -5.401 -6.327 2.329 1.00 0.00 10 ALA A O 18
ATOM 17247 N N . GLN A 1 12 ? -6.648 -5.450 0.675 1.00 0.00 11 GLN A N 18
ATOM 17248 C CA . GLN A 1 12 ? -5.572 -5.441 -0.297 1.00 0.00 11 GLN A CA 18
ATOM 17249 C C . GLN A 1 12 ? -4.531 -4.410 0.102 1.00 0.00 11 GLN A C 18
ATOM 17250 O O . GLN A 1 12 ? -3.329 -4.677 0.078 1.00 0.00 11 GLN A O 18
ATOM 17264 N N . ALA A 1 13 ? -5.010 -3.231 0.476 1.00 0.00 12 ALA A N 18
ATOM 17265 C CA . ALA A 1 13 ? -4.138 -2.146 0.883 1.00 0.00 12 ALA A CA 18
ATOM 17266 C C . ALA A 1 13 ? -3.440 -2.472 2.186 1.00 0.00 12 ALA A C 18
ATOM 17267 O O . ALA A 1 13 ? -2.238 -2.265 2.313 1.00 0.00 12 ALA A O 18
ATOM 17274 N N . GLU A 1 14 ? -4.199 -2.989 3.145 1.00 0.00 13 GLU A N 18
ATOM 17275 C CA . GLU A 1 14 ? -3.653 -3.352 4.438 1.00 0.00 13 GLU A CA 18
ATOM 17276 C C . GLU A 1 14 ? -2.612 -4.454 4.288 1.00 0.00 13 GLU A C 18
ATOM 17277 O O . GLU A 1 14 ? -1.593 -4.447 4.978 1.00 0.00 13 GLU A O 18
ATOM 17289 N N . ALA A 1 15 ? -2.853 -5.374 3.358 1.00 0.00 14 ALA A N 18
ATOM 17290 C CA . ALA A 1 15 ? -1.907 -6.450 3.099 1.00 0.00 14 ALA A CA 18
ATOM 17291 C C . ALA A 1 15 ? -0.607 -5.865 2.561 1.00 0.00 14 ALA A C 18
ATOM 17292 O O . ALA A 1 15 ? 0.476 -6.186 3.049 1.00 0.00 14 ALA A O 18
ATOM 17299 N N . GLU A 1 16 ? -0.732 -4.972 1.578 1.00 0.00 15 GLU A N 18
ATOM 17300 C CA . GLU A 1 16 ? 0.433 -4.309 1.004 1.00 0.00 15 GLU A CA 18
ATOM 17301 C C . GLU A 1 16 ? 1.147 -3.520 2.085 1.00 0.00 15 GLU A C 18
ATOM 17302 O O . GLU A 1 16 ? 2.335 -3.696 2.313 1.00 0.00 15 GLU A O 18
ATOM 17314 N N . ASN A 1 17 ? 0.385 -2.649 2.740 1.00 0.00 16 ASN A N 18
ATOM 17315 C CA . ASN A 1 17 ? 0.889 -1.789 3.810 1.00 0.00 16 ASN A CA 18
ATOM 17316 C C . ASN A 1 17 ? 1.718 -2.581 4.820 1.00 0.00 16 ASN A C 18
ATOM 17317 O O . ASN A 1 17 ? 2.833 -2.186 5.169 1.00 0.00 16 ASN A O 18
ATOM 17328 N N . TYR A 1 18 ? 1.168 -3.702 5.268 1.00 0.00 17 TYR A N 18
ATOM 17329 C CA . TYR A 1 18 ? 1.840 -4.569 6.229 1.00 0.00 17 TYR A CA 18
ATOM 17330 C C . TYR A 1 18 ? 3.176 -5.065 5.673 1.00 0.00 17 TYR A C 18
ATOM 17331 O O . TYR A 1 18 ? 4.169 -5.159 6.394 1.00 0.00 17 TYR A O 18
ATOM 17349 N N . GLN A 1 19 ? 3.192 -5.388 4.389 1.00 0.00 18 GLN A N 18
ATOM 17350 C CA . GLN A 1 19 ? 4.397 -5.889 3.739 1.00 0.00 18 GLN A CA 18
ATOM 17351 C C . GLN A 1 19 ? 5.377 -4.761 3.430 1.00 0.00 18 GLN A C 18
ATOM 17352 O O . GLN A 1 19 ? 6.592 -4.967 3.446 1.00 0.00 18 GLN A O 18
ATOM 17366 N N . LEU A 1 20 ? 4.851 -3.569 3.161 1.00 0.00 19 LEU A N 18
ATOM 17367 C CA . LEU A 1 20 ? 5.688 -2.411 2.862 1.00 0.00 19 LEU A CA 18
ATOM 17368 C C . LEU A 1 20 ? 6.533 -2.064 4.076 1.00 0.00 19 LEU A C 18
ATOM 17369 O O . LEU A 1 20 ? 7.735 -1.846 3.961 1.00 0.00 19 LEU A O 18
ATOM 17385 N N . GLU A 1 21 ? 5.895 -2.031 5.242 1.00 0.00 20 GLU A N 18
ATOM 17386 C CA . GLU A 1 21 ? 6.593 -1.723 6.485 1.00 0.00 20 GLU A CA 18
ATOM 17387 C C . GLU A 1 21 ? 7.672 -2.761 6.773 1.00 0.00 20 GLU A C 18
ATOM 17388 O O . GLU A 1 21 ? 8.759 -2.421 7.248 1.00 0.00 20 GLU A O 18
ATOM 17400 N N . GLN A 1 22 ? 7.375 -4.022 6.466 1.00 0.00 21 GLN A N 18
ATOM 17401 C CA . GLN A 1 22 ? 8.329 -5.103 6.675 1.00 0.00 21 GLN A CA 18
ATOM 17402 C C . GLN A 1 22 ? 9.539 -4.915 5.767 1.00 0.00 21 GLN A C 18
ATOM 17403 O O . GLN A 1 22 ? 10.685 -5.041 6.205 1.00 0.00 21 GLN A O 18
ATOM 17417 N N . GLU A 1 23 ? 9.270 -4.596 4.502 1.00 0.00 22 GLU A N 18
ATOM 17418 C CA . GLU A 1 23 ? 10.318 -4.371 3.516 1.00 0.00 22 GLU A CA 18
ATOM 17419 C C . GLU A 1 23 ? 11.148 -3.154 3.905 1.00 0.00 22 GLU A C 18
ATOM 17420 O O . GLU A 1 23 ? 12.377 -3.177 3.828 1.00 0.00 22 GLU A O 18
ATOM 17432 N N . VAL A 1 24 ? 10.464 -2.100 4.342 1.00 0.00 23 VAL A N 18
ATOM 17433 C CA . VAL A 1 24 ? 11.125 -0.876 4.769 1.00 0.00 23 VAL A CA 18
ATOM 17434 C C . VAL A 1 24 ? 12.084 -1.172 5.918 1.00 0.00 23 VAL A C 18
ATOM 17435 O O . VAL A 1 24 ? 13.242 -0.757 5.890 1.00 0.00 23 VAL A O 18
ATOM 17448 N N . ALA A 1 25 ? 11.602 -1.915 6.912 1.00 0.00 24 ALA A N 18
ATOM 17449 C CA . ALA A 1 25 ? 12.425 -2.288 8.060 1.00 0.00 24 ALA A CA 18
ATOM 17450 C C . ALA A 1 25 ? 13.657 -3.055 7.605 1.00 0.00 24 ALA A C 18
ATOM 17451 O O . ALA A 1 25 ? 14.760 -2.838 8.108 1.00 0.00 24 ALA A O 18
ATOM 17458 N N . GLN A 1 26 ? 13.454 -3.944 6.643 1.00 0.00 25 GLN A N 18
ATOM 17459 C CA . GLN A 1 26 ? 14.535 -4.747 6.099 1.00 0.00 25 GLN A CA 18
ATOM 17460 C C . GLN A 1 26 ? 15.582 -3.856 5.440 1.00 0.00 25 GLN A C 18
ATOM 17461 O O . GLN A 1 26 ? 16.757 -3.925 5.778 1.00 0.00 25 GLN A O 18
ATOM 17475 N N . LEU A 1 27 ? 15.149 -3.022 4.499 1.00 0.00 26 LEU A N 18
ATOM 17476 C CA . LEU A 1 27 ? 16.057 -2.127 3.787 1.00 0.00 26 LEU A CA 18
ATOM 17477 C C . LEU A 1 27 ? 16.775 -1.174 4.742 1.00 0.00 26 LEU A C 18
ATOM 17478 O O . LEU A 1 27 ? 17.976 -0.947 4.602 1.00 0.00 26 LEU A O 18
ATOM 17494 N N . GLU A 1 28 ? 16.053 -0.645 5.727 1.00 0.00 27 GLU A N 18
ATOM 17495 C CA . GLU A 1 28 ? 16.654 0.250 6.718 1.00 0.00 27 GLU A CA 18
ATOM 17496 C C . GLU A 1 28 ? 17.750 -0.485 7.479 1.00 0.00 27 GLU A C 18
ATOM 17497 O O . GLU A 1 28 ? 18.797 0.077 7.800 1.00 0.00 27 GLU A O 18
ATOM 17509 N N . HIS A 1 29 ? 17.487 -1.754 7.752 1.00 0.00 28 HIS A N 18
ATOM 17510 C CA . HIS A 1 29 ? 18.417 -2.616 8.464 1.00 0.00 28 HIS A CA 18
ATOM 17511 C C . HIS A 1 29 ? 19.602 -2.988 7.566 1.00 0.00 28 HIS A C 18
ATOM 17512 O O . HIS A 1 29 ? 20.748 -3.015 8.017 1.00 0.00 28 HIS A O 18
ATOM 17526 N N . GLU A 1 30 ? 19.321 -3.255 6.293 1.00 0.00 29 GLU A N 18
ATOM 17527 C CA . GLU A 1 30 ? 20.365 -3.606 5.329 1.00 0.00 29 GLU A CA 18
ATOM 17528 C C . GLU A 1 30 ? 21.285 -2.415 5.092 1.00 0.00 29 GLU A C 18
ATOM 17529 O O . GLU A 1 30 ? 22.497 -2.565 4.927 1.00 0.00 29 GLU A O 18
ATOM 17541 N N . CYS A 1 31 ? 20.691 -1.236 5.070 1.00 0.00 30 CYS A N 18
ATOM 17542 C CA . CYS A 1 31 ? 21.433 -0.006 4.847 1.00 0.00 30 CYS A CA 18
ATOM 17543 C C . CYS A 1 31 ? 22.224 0.375 6.097 1.00 0.00 30 CYS A C 18
ATOM 17544 O O . CYS A 1 31 ? 23.432 0.596 6.031 1.00 0.00 30 CYS A O 18
ATOM 17551 N N . GLY A 1 32 ? 21.541 0.436 7.234 1.00 0.00 31 GLY A N 18
ATOM 17552 C CA . GLY A 1 32 ? 22.198 0.774 8.480 1.00 0.00 31 GLY A CA 18
ATOM 17553 C C . GLY A 1 32 ? 21.836 -0.189 9.591 1.00 0.00 31 GLY A C 18
ATOM 17554 O O . GLY A 1 32 ? 20.689 -0.226 10.042 1.00 0.00 31 GLY A O 18
ATOM 17567 N N . GLU B 2 2 ? -20.318 0.129 6.145 1.00 0.00 1 GLU B N 18
ATOM 17568 C CA . GLU B 2 2 ? -20.566 1.383 5.451 1.00 0.00 1 GLU B CA 18
ATOM 17569 C C . GLU B 2 2 ? -19.615 1.538 4.267 1.00 0.00 1 GLU B C 18
ATOM 17570 O O . GLU B 2 2 ? -18.401 1.378 4.402 1.00 0.00 1 GLU B O 18
ATOM 17582 N N . VAL B 2 3 ? -20.182 1.862 3.113 1.00 0.00 2 VAL B N 18
ATOM 17583 C CA . VAL B 2 3 ? -19.403 2.061 1.898 1.00 0.00 2 VAL B CA 18
ATOM 17584 C C . VAL B 2 3 ? -18.488 3.274 2.053 1.00 0.00 2 VAL B C 18
ATOM 17585 O O . VAL B 2 3 ? -17.288 3.193 1.793 1.00 0.00 2 VAL B O 18
ATOM 17598 N N . GLN B 2 4 ? -19.057 4.391 2.499 1.00 0.00 3 GLN B N 18
ATOM 17599 C CA . GLN B 2 4 ? -18.289 5.614 2.706 1.00 0.00 3 GLN B CA 18
ATOM 17600 C C . GLN B 2 4 ? -17.160 5.364 3.702 1.00 0.00 3 GLN B C 18
ATOM 17601 O O . GLN B 2 4 ? -16.036 5.834 3.521 1.00 0.00 3 GLN B O 18
ATOM 17615 N N . ALA B 2 5 ? -17.474 4.603 4.742 1.00 0.00 4 ALA B N 18
ATOM 17616 C CA . ALA B 2 5 ? -16.510 4.259 5.778 1.00 0.00 4 ALA B CA 18
ATOM 17617 C C . ALA B 2 5 ? -15.304 3.533 5.188 1.00 0.00 4 ALA B C 18
ATOM 17618 O O . ALA B 2 5 ? -14.164 3.763 5.595 1.00 0.00 4 ALA B O 18
ATOM 17625 N N . LEU B 2 6 ? -15.561 2.655 4.230 1.00 0.00 5 LEU B N 18
ATOM 17626 C CA . LEU B 2 6 ? -14.495 1.897 3.595 1.00 0.00 5 LEU B CA 18
ATOM 17627 C C . LEU B 2 6 ? -13.750 2.730 2.564 1.00 0.00 5 LEU B C 18
ATOM 17628 O O . LEU B 2 6 ? -12.543 2.582 2.415 1.00 0.00 5 LEU B O 18
ATOM 17644 N N . LYS B 2 7 ? -14.458 3.607 1.860 1.00 0.00 6 LYS B N 18
ATOM 17645 C CA . LYS B 2 7 ? -13.822 4.456 0.857 1.00 0.00 6 LYS B CA 18
ATOM 17646 C C . LYS B 2 7 ? -12.751 5.323 1.505 1.00 0.00 6 LYS B C 18
ATOM 17647 O O . LYS B 2 7 ? -11.637 5.439 0.987 1.00 0.00 6 LYS B O 18
ATOM 17666 N N . LYS B 2 8 ? -13.077 5.903 2.658 1.00 0.00 7 LYS B N 18
ATOM 17667 C CA . LYS B 2 8 ? -12.120 6.726 3.384 1.00 0.00 7 LYS B CA 18
ATOM 17668 C C . LYS B 2 8 ? -10.984 5.850 3.904 1.00 0.00 7 LYS B C 18
ATOM 17669 O O . LYS B 2 8 ? -9.831 6.278 3.953 1.00 0.00 7 LYS B O 18
ATOM 17688 N N . ARG B 2 9 ? -11.316 4.607 4.250 1.00 0.00 8 ARG B N 18
ATOM 17689 C CA . ARG B 2 9 ? -10.328 3.646 4.720 1.00 0.00 8 ARG B CA 18
ATOM 17690 C C . ARG B 2 9 ? -9.337 3.359 3.593 1.00 0.00 8 ARG B C 18
ATOM 17691 O O . ARG B 2 9 ? -8.126 3.353 3.801 1.00 0.00 8 ARG B O 18
ATOM 17712 N N . VAL B 2 10 ? -9.874 3.139 2.393 1.00 0.00 9 VAL B N 18
ATOM 17713 C CA . VAL B 2 10 ? -9.064 2.868 1.214 1.00 0.00 9 VAL B CA 18
ATOM 17714 C C . VAL B 2 10 ? -8.107 4.026 0.944 1.00 0.00 9 VAL B C 18
ATOM 17715 O O . VAL B 2 10 ? -6.915 3.817 0.719 1.00 0.00 9 VAL B O 18
ATOM 17728 N N . GLN B 2 11 ? -8.636 5.246 0.975 1.00 0.00 10 GLN B N 18
ATOM 17729 C CA . GLN B 2 11 ? -7.831 6.439 0.736 1.00 0.00 10 GLN B CA 18
ATOM 17730 C C . GLN B 2 11 ? -6.748 6.592 1.797 1.00 0.00 10 GLN B C 18
ATOM 17731 O O . GLN B 2 11 ? -5.604 6.921 1.479 1.00 0.00 10 GLN B O 18
ATOM 17745 N N . ALA B 2 12 ? -7.108 6.341 3.053 1.00 0.00 11 ALA B N 18
ATOM 17746 C CA . ALA B 2 12 ? -6.162 6.442 4.154 1.00 0.00 11 ALA B CA 18
ATOM 17747 C C . ALA B 2 12 ? -5.038 5.432 3.977 1.00 0.00 11 ALA B C 18
ATOM 17748 O O . ALA B 2 12 ? -3.866 5.743 4.195 1.00 0.00 11 ALA B O 18
ATOM 17755 N N . LEU B 2 13 ? -5.409 4.230 3.561 1.00 0.00 12 LEU B N 18
ATOM 17756 C CA . LEU B 2 13 ? -4.446 3.171 3.333 1.00 0.00 12 LEU B CA 18
ATOM 17757 C C . LEU B 2 13 ? -3.564 3.499 2.150 1.00 0.00 12 LEU B C 18
ATOM 17758 O O . LEU B 2 13 ? -2.352 3.471 2.266 1.00 0.00 12 LEU B O 18
ATOM 17774 N N . LYS B 2 14 ? -4.180 3.817 1.017 1.00 0.00 13 LYS B N 18
ATOM 17775 C CA . LYS B 2 14 ? -3.435 4.157 -0.194 1.00 0.00 13 LYS B CA 18
ATOM 17776 C C . LYS B 2 14 ? -2.441 5.277 0.080 1.00 0.00 13 LYS B C 18
ATOM 17777 O O . LYS B 2 14 ? -1.321 5.252 -0.421 1.00 0.00 13 LYS B O 18
ATOM 17796 N N . ALA B 2 15 ? -2.841 6.241 0.900 1.00 0.00 14 ALA B N 18
ATOM 17797 C CA . ALA B 2 15 ? -1.959 7.343 1.261 1.00 0.00 14 ALA B CA 18
ATOM 17798 C C . ALA B 2 15 ? -0.732 6.801 1.996 1.00 0.00 14 ALA B C 18
ATOM 17799 O O . ALA B 2 15 ? 0.406 7.147 1.677 1.00 0.00 14 ALA B O 18
ATOM 17806 N N . ARG B 2 16 ? -0.982 5.917 2.958 1.00 0.00 15 ARG B N 18
ATOM 17807 C CA . ARG B 2 16 ? 0.089 5.285 3.723 1.00 0.00 15 ARG B CA 18
ATOM 17808 C C . ARG B 2 16 ? 0.918 4.385 2.822 1.00 0.00 15 ARG B C 18
ATOM 17809 O O . ARG B 2 16 ? 2.145 4.371 2.890 1.00 0.00 15 ARG B O 18
ATOM 17830 N N . ASN B 2 17 ? 0.220 3.638 1.982 1.00 0.00 16 ASN B N 18
ATOM 17831 C CA . ASN B 2 17 ? 0.831 2.715 1.048 1.00 0.00 16 ASN B CA 18
ATOM 17832 C C . ASN B 2 17 ? 1.738 3.457 0.086 1.00 0.00 16 ASN B C 18
ATOM 17833 O O . ASN B 2 17 ? 2.843 3.014 -0.199 1.00 0.00 16 ASN B O 18
ATOM 17844 N N . TYR B 2 18 ? 1.271 4.597 -0.400 1.00 0.00 17 TYR B N 18
ATOM 17845 C CA . TYR B 2 18 ? 2.042 5.416 -1.321 1.00 0.00 17 TYR B CA 18
ATOM 17846 C C . TYR B 2 18 ? 3.308 5.907 -0.629 1.00 0.00 17 TYR B C 18
ATOM 17847 O O . TYR B 2 18 ? 4.406 5.834 -1.188 1.00 0.00 17 TYR B O 18
ATOM 17865 N N . ALA B 2 19 ? 3.145 6.385 0.599 1.00 0.00 18 ALA B N 18
ATOM 17866 C CA . ALA B 2 19 ? 4.261 6.878 1.394 1.00 0.00 18 ALA B CA 18
ATOM 17867 C C . ALA B 2 19 ? 5.245 5.756 1.714 1.00 0.00 18 ALA B C 18
ATOM 17868 O O . ALA B 2 19 ? 6.453 5.977 1.782 1.00 0.00 18 ALA B O 18
ATOM 17875 N N . ALA B 2 20 ? 4.723 4.554 1.915 1.00 0.00 19 ALA B N 18
ATOM 17876 C CA . ALA B 2 20 ? 5.558 3.402 2.230 1.00 0.00 19 ALA B CA 18
ATOM 17877 C C . ALA B 2 20 ? 6.229 2.857 0.973 1.00 0.00 19 ALA B C 18
ATOM 17878 O O . ALA B 2 20 ? 7.383 2.439 1.010 1.00 0.00 19 ALA B O 18
ATOM 17885 N N . LYS B 2 21 ? 5.506 2.876 -0.142 1.00 0.00 20 LYS B N 18
ATOM 17886 C CA . LYS B 2 21 ? 6.041 2.397 -1.414 1.00 0.00 20 LYS B CA 18
ATOM 17887 C C . LYS B 2 21 ? 7.258 3.209 -1.820 1.00 0.00 20 LYS B C 18
ATOM 17888 O O . LYS B 2 21 ? 8.292 2.653 -2.193 1.00 0.00 20 LYS B O 18
ATOM 17907 N N . GLN B 2 22 ? 7.139 4.529 -1.733 1.00 0.00 21 GLN B N 18
ATOM 17908 C CA . GLN B 2 22 ? 8.245 5.407 -2.082 1.00 0.00 21 GLN B CA 18
ATOM 17909 C C . GLN B 2 22 ? 9.395 5.208 -1.098 1.00 0.00 21 GLN B C 18
ATOM 17910 O O . GLN B 2 22 ? 10.559 5.389 -1.449 1.00 0.00 21 GLN B O 18
ATOM 17924 N N . LYS B 2 23 ? 9.063 4.778 0.118 1.00 0.00 22 LYS B N 18
ATOM 17925 C CA . LYS B 2 23 ? 10.067 4.491 1.131 1.00 0.00 22 LYS B CA 18
ATOM 17926 C C . LYS B 2 23 ? 10.869 3.278 0.698 1.00 0.00 22 LYS B C 18
ATOM 17927 O O . LYS B 2 23 ? 12.097 3.296 0.708 1.00 0.00 22 LYS B O 18
ATOM 17946 N N . VAL B 2 24 ? 10.155 2.234 0.290 1.00 0.00 23 VAL B N 18
ATOM 17947 C CA . VAL B 2 24 ? 10.783 1.007 -0.178 1.00 0.00 23 VAL B CA 18
ATOM 17948 C C . VAL B 2 24 ? 11.706 1.305 -1.358 1.00 0.00 23 VAL B C 18
ATOM 17949 O O . VAL B 2 24 ? 12.858 0.878 -1.383 1.00 0.00 23 VAL B O 18
ATOM 17962 N N . GLN B 2 25 ? 11.190 2.050 -2.326 1.00 0.00 24 GLN B N 18
ATOM 17963 C CA . GLN B 2 25 ? 11.960 2.412 -3.512 1.00 0.00 24 GLN B CA 18
ATOM 17964 C C . GLN B 2 25 ? 13.156 3.286 -3.156 1.00 0.00 24 GLN B C 18
ATOM 17965 O O . GLN B 2 25 ? 14.225 3.150 -3.747 1.00 0.00 24 GLN B O 18
ATOM 17979 N N . ALA B 2 26 ? 12.977 4.177 -2.190 1.00 0.00 25 ALA B N 18
ATOM 17980 C CA . ALA B 2 26 ? 14.055 5.064 -1.766 1.00 0.00 25 ALA B CA 18
ATOM 17981 C C . ALA B 2 26 ? 15.147 4.272 -1.071 1.00 0.00 25 ALA B C 18
ATOM 17982 O O . ALA B 2 26 ? 16.330 4.416 -1.377 1.00 0.00 25 ALA B O 18
ATOM 17989 N N . LEU B 2 27 ? 14.737 3.423 -0.143 1.00 0.00 26 LEU B N 18
ATOM 17990 C CA . LEU B 2 27 ? 15.666 2.588 0.600 1.00 0.00 26 LEU B CA 18
ATOM 17991 C C . LEU B 2 27 ? 16.395 1.631 -0.337 1.00 0.00 26 LEU B C 18
ATOM 17992 O O . LEU B 2 27 ? 17.604 1.437 -0.225 1.00 0.00 26 LEU B O 18
ATOM 18008 N N . ARG B 2 28 ? 15.650 1.032 -1.261 1.00 0.00 27 ARG B N 18
ATOM 18009 C CA . ARG B 2 28 ? 16.211 0.091 -2.212 1.00 0.00 27 ARG B CA 18
ATOM 18010 C C . ARG B 2 28 ? 17.127 0.796 -3.205 1.00 0.00 27 ARG B C 18
ATOM 18011 O O . ARG B 2 28 ? 17.968 0.175 -3.844 1.00 0.00 27 ARG B O 18
ATOM 18032 N N . HIS B 2 29 ? 16.959 2.101 -3.319 1.00 0.00 28 HIS B N 18
ATOM 18033 C CA . HIS B 2 29 ? 17.779 2.897 -4.218 1.00 0.00 28 HIS B CA 18
ATOM 18034 C C . HIS B 2 29 ? 19.062 3.301 -3.501 1.00 0.00 28 HIS B C 18
ATOM 18035 O O . HIS B 2 29 ? 20.161 3.189 -4.046 1.00 0.00 28 HIS B O 18
ATOM 18049 N N . LYS B 2 30 ? 18.900 3.772 -2.272 1.00 0.00 29 LYS B N 18
ATOM 18050 C CA . LYS B 2 30 ? 20.016 4.208 -1.446 1.00 0.00 29 LYS B CA 18
ATOM 18051 C C . LYS B 2 30 ? 20.893 3.030 -1.032 1.00 0.00 29 LYS B C 18
ATOM 18052 O O . LYS B 2 30 ? 22.121 3.085 -1.130 1.00 0.00 29 LYS B O 18
ATOM 18071 N N . CYS B 2 31 ? 20.253 1.976 -0.559 1.00 0.00 30 CYS B N 18
ATOM 18072 C CA . CYS B 2 31 ? 20.956 0.781 -0.111 1.00 0.00 30 CYS B CA 18
ATOM 18073 C C . CYS B 2 31 ? 20.238 -0.476 -0.585 1.00 0.00 30 CYS B C 18
ATOM 18074 O O . CYS B 2 31 ? 19.633 -1.201 0.206 1.00 0.00 30 CYS B O 18
ATOM 18081 N N . GLY B 2 32 ? 20.311 -0.726 -1.882 1.00 0.00 31 GLY B N 18
ATOM 18082 C CA . GLY B 2 32 ? 19.671 -1.889 -2.459 1.00 0.00 31 GLY B CA 18
ATOM 18083 C C . GLY B 2 32 ? 20.017 -2.042 -3.926 1.00 0.00 31 GLY B C 18
ATOM 18084 O O . GLY B 2 32 ? 20.556 -1.122 -4.542 1.00 0.00 31 GLY B O 18
ATOM 18097 N N . GLU A 1 2 ? -21.729 -1.156 -2.973 1.00 0.00 1 GLU A N 19
ATOM 18098 C CA . GLU A 1 2 ? -20.990 -2.410 -2.973 1.00 0.00 1 GLU A CA 19
ATOM 18099 C C . GLU A 1 2 ? -19.844 -2.401 -1.989 1.00 0.00 1 GLU A C 19
ATOM 18100 O O . GLU A 1 2 ? -18.752 -1.908 -2.284 1.00 0.00 1 GLU A O 19
ATOM 18112 N N . VAL A 1 3 ? -20.079 -2.999 -0.846 1.00 0.00 2 VAL A N 19
ATOM 18113 C CA . VAL A 1 3 ? -19.051 -3.112 0.162 1.00 0.00 2 VAL A CA 19
ATOM 18114 C C . VAL A 1 3 ? -18.080 -4.194 -0.283 1.00 0.00 2 VAL A C 19
ATOM 18115 O O . VAL A 1 3 ? -16.876 -4.088 -0.090 1.00 0.00 2 VAL A O 19
ATOM 18128 N N . ALA A 1 4 ? -18.636 -5.224 -0.910 1.00 0.00 3 ALA A N 19
ATOM 18129 C CA . ALA A 1 4 ? -17.862 -6.346 -1.422 1.00 0.00 3 ALA A CA 19
ATOM 18130 C C . ALA A 1 4 ? -16.832 -5.897 -2.451 1.00 0.00 3 ALA A C 19
ATOM 18131 O O . ALA A 1 4 ? -15.667 -6.291 -2.378 1.00 0.00 3 ALA A O 19
ATOM 18138 N N . GLN A 1 5 ? -17.256 -5.085 -3.418 1.00 0.00 4 GLN A N 19
ATOM 18139 C CA . GLN A 1 5 ? -16.341 -4.604 -4.455 1.00 0.00 4 GLN A CA 19
ATOM 18140 C C . GLN A 1 5 ? -15.194 -3.821 -3.837 1.00 0.00 4 GLN A C 19
ATOM 18141 O O . GLN A 1 5 ? -14.029 -4.016 -4.181 1.00 0.00 4 GLN A O 19
ATOM 18155 N N . LEU A 1 6 ? -15.539 -2.937 -2.917 1.00 0.00 5 LEU A N 19
ATOM 18156 C CA . LEU A 1 6 ? -14.558 -2.117 -2.237 1.00 0.00 5 LEU A CA 19
ATOM 18157 C C . LEU A 1 6 ? -13.668 -2.961 -1.333 1.00 0.00 5 LEU A C 19
ATOM 18158 O O . LEU A 1 6 ? -12.486 -2.674 -1.187 1.00 0.00 5 LEU A O 19
ATOM 18174 N N . GLU A 1 7 ? -14.230 -4.019 -0.757 1.00 0.00 6 GLU A N 19
ATOM 18175 C CA . GLU A 1 7 ? -13.459 -4.916 0.095 1.00 0.00 6 GLU A CA 19
ATOM 18176 C C . GLU A 1 7 ? -12.324 -5.523 -0.714 1.00 0.00 6 GLU A C 19
ATOM 18177 O O . GLU A 1 7 ? -11.198 -5.636 -0.235 1.00 0.00 6 GLU A O 19
ATOM 18189 N N . LYS A 1 8 ? -12.631 -5.889 -1.957 1.00 0.00 7 LYS A N 19
ATOM 18190 C CA . LYS A 1 8 ? -11.632 -6.466 -2.849 1.00 0.00 7 LYS A CA 19
ATOM 18191 C C . LYS A 1 8 ? -10.587 -5.421 -3.209 1.00 0.00 7 LYS A C 19
ATOM 18192 O O . LYS A 1 8 ? -9.398 -5.722 -3.294 1.00 0.00 7 LYS A O 19
ATOM 18211 N N . GLU A 1 9 ? -11.049 -4.191 -3.401 1.00 0.00 8 GLU A N 19
ATOM 18212 C CA . GLU A 1 9 ? -10.179 -3.073 -3.739 1.00 0.00 8 GLU A CA 19
ATOM 18213 C C . GLU A 1 9 ? -9.268 -2.729 -2.557 1.00 0.00 8 GLU A C 19
ATOM 18214 O O . GLU A 1 9 ? -8.064 -2.516 -2.725 1.00 0.00 8 GLU A O 19
ATOM 18226 N N . VAL A 1 10 ? -9.844 -2.697 -1.359 1.00 0.00 9 VAL A N 19
ATOM 18227 C CA . VAL A 1 10 ? -9.086 -2.402 -0.152 1.00 0.00 9 VAL A CA 19
ATOM 18228 C C . VAL A 1 10 ? -8.074 -3.512 0.101 1.00 0.00 9 VAL A C 19
ATOM 18229 O O . VAL A 1 10 ? -6.909 -3.249 0.391 1.00 0.00 9 VAL A O 19
ATOM 18242 N N . ALA A 1 11 ? -8.525 -4.753 -0.042 1.00 0.00 10 ALA A N 19
ATOM 18243 C CA . ALA A 1 11 ? -7.662 -5.912 0.148 1.00 0.00 10 ALA A CA 19
ATOM 18244 C C . ALA A 1 11 ? -6.572 -5.961 -0.919 1.00 0.00 10 ALA A C 19
ATOM 18245 O O . ALA A 1 11 ? -5.504 -6.536 -0.704 1.00 0.00 10 ALA A O 19
ATOM 18252 N N . GLN A 1 12 ? -6.851 -5.344 -2.063 1.00 0.00 11 GLN A N 19
ATOM 18253 C CA . GLN A 1 12 ? -5.907 -5.294 -3.166 1.00 0.00 11 GLN A CA 19
ATOM 18254 C C . GLN A 1 12 ? -4.749 -4.393 -2.781 1.00 0.00 11 GLN A C 19
ATOM 18255 O O . GLN A 1 12 ? -3.582 -4.780 -2.864 1.00 0.00 11 GLN A O 19
ATOM 18269 N N . ALA A 1 13 ? -5.091 -3.189 -2.339 1.00 0.00 12 ALA A N 19
ATOM 18270 C CA . ALA A 1 13 ? -4.094 -2.220 -1.918 1.00 0.00 12 ALA A CA 19
ATOM 18271 C C . ALA A 1 13 ? -3.376 -2.699 -0.665 1.00 0.00 12 ALA A C 19
ATOM 18272 O O . ALA A 1 13 ? -2.157 -2.606 -0.577 1.00 0.00 12 ALA A O 19
ATOM 18279 N N . GLU A 1 14 ? -4.144 -3.222 0.290 1.00 0.00 13 GLU A N 19
ATOM 18280 C CA . GLU A 1 14 ? -3.597 -3.737 1.543 1.00 0.00 13 GLU A CA 19
ATOM 18281 C C . GLU A 1 14 ? -2.550 -4.813 1.288 1.00 0.00 13 GLU A C 19
ATOM 18282 O O . GLU A 1 14 ? -1.497 -4.821 1.920 1.00 0.00 13 GLU A O 19
ATOM 18294 N N . ALA A 1 15 ? -2.842 -5.716 0.357 1.00 0.00 14 ALA A N 19
ATOM 18295 C CA . ALA A 1 15 ? -1.918 -6.794 0.023 1.00 0.00 14 ALA A CA 19
ATOM 18296 C C . ALA A 1 15 ? -0.595 -6.233 -0.479 1.00 0.00 14 ALA A C 19
ATOM 18297 O O . ALA A 1 15 ? 0.471 -6.619 0.002 1.00 0.00 14 ALA A O 19
ATOM 18304 N N . GLU A 1 16 ? -0.668 -5.305 -1.431 1.00 0.00 15 GLU A N 19
ATOM 18305 C CA . GLU A 1 16 ? 0.533 -4.686 -1.967 1.00 0.00 15 GLU A CA 19
ATOM 18306 C C . GLU A 1 16 ? 1.201 -3.844 -0.898 1.00 0.00 15 GLU A C 19
ATOM 18307 O O . GLU A 1 16 ? 2.404 -3.924 -0.715 1.00 0.00 15 GLU A O 19
ATOM 18319 N N . ASN A 1 17 ? 0.402 -3.055 -0.187 1.00 0.00 16 ASN A N 19
ATOM 18320 C CA . ASN A 1 17 ? 0.908 -2.200 0.884 1.00 0.00 16 ASN A CA 19
ATOM 18321 C C . ASN A 1 17 ? 1.719 -3.029 1.872 1.00 0.00 16 ASN A C 19
ATOM 18322 O O . ASN A 1 17 ? 2.821 -2.644 2.266 1.00 0.00 16 ASN A O 19
ATOM 18333 N N . TYR A 1 18 ? 1.176 -4.187 2.234 1.00 0.00 17 TYR A N 19
ATOM 18334 C CA . TYR A 1 18 ? 1.841 -5.110 3.145 1.00 0.00 17 TYR A CA 19
ATOM 18335 C C . TYR A 1 18 ? 3.217 -5.482 2.606 1.00 0.00 17 TYR A C 19
ATOM 18336 O O . TYR A 1 18 ? 4.207 -5.506 3.340 1.00 0.00 17 TYR A O 19
ATOM 18354 N N . GLN A 1 19 ? 3.256 -5.772 1.311 1.00 0.00 18 GLN A N 19
ATOM 18355 C CA . GLN A 1 19 ? 4.489 -6.151 0.637 1.00 0.00 18 GLN A CA 19
ATOM 18356 C C . GLN A 1 19 ? 5.423 -4.956 0.487 1.00 0.00 18 GLN A C 19
ATOM 18357 O O . GLN A 1 19 ? 6.643 -5.102 0.558 1.00 0.00 18 GLN A O 19
ATOM 18371 N N . LEU A 1 20 ? 4.845 -3.778 0.284 1.00 0.00 19 LEU A N 19
ATOM 18372 C CA . LEU A 1 20 ? 5.633 -2.565 0.130 1.00 0.00 19 LEU A CA 19
ATOM 18373 C C . LEU A 1 20 ? 6.328 -2.236 1.442 1.00 0.00 19 LEU A C 19
ATOM 18374 O O . LEU A 1 20 ? 7.536 -2.020 1.465 1.00 0.00 19 LEU A O 19
ATOM 18390 N N . GLU A 1 21 ? 5.566 -2.224 2.537 1.00 0.00 20 GLU A N 19
ATOM 18391 C CA . GLU A 1 21 ? 6.130 -1.943 3.856 1.00 0.00 20 GLU A CA 19
ATOM 18392 C C . GLU A 1 21 ? 7.205 -2.967 4.188 1.00 0.00 20 GLU A C 19
ATOM 18393 O O . GLU A 1 21 ? 8.261 -2.629 4.722 1.00 0.00 20 GLU A O 19
ATOM 18405 N N . GLN A 1 22 ? 6.913 -4.215 3.855 1.00 0.00 21 GLN A N 19
ATOM 18406 C CA . GLN A 1 22 ? 7.821 -5.326 4.094 1.00 0.00 21 GLN A CA 19
ATOM 18407 C C . GLN A 1 22 ? 9.128 -5.124 3.331 1.00 0.00 21 GLN A C 19
ATOM 18408 O O . GLN A 1 22 ? 10.214 -5.376 3.857 1.00 0.00 21 GLN A O 19
ATOM 18422 N N . GLU A 1 23 ? 9.021 -4.654 2.094 1.00 0.00 22 GLU A N 19
ATOM 18423 C CA . GLU A 1 23 ? 10.189 -4.401 1.274 1.00 0.00 22 GLU A CA 19
ATOM 18424 C C . GLU A 1 23 ? 10.920 -3.167 1.797 1.00 0.00 22 GLU A C 19
ATOM 18425 O O . GLU A 1 23 ? 12.148 -3.147 1.888 1.00 0.00 22 GLU A O 19
ATOM 18437 N N . VAL A 1 24 ? 10.146 -2.144 2.155 1.00 0.00 23 VAL A N 19
ATOM 18438 C CA . VAL A 1 24 ? 10.695 -0.904 2.689 1.00 0.00 23 VAL A CA 19
ATOM 18439 C C . VAL A 1 24 ? 11.488 -1.172 3.960 1.00 0.00 23 VAL A C 19
ATOM 18440 O O . VAL A 1 24 ? 12.628 -0.734 4.082 1.00 0.00 23 VAL A O 19
ATOM 18453 N N . ALA A 1 25 ? 10.886 -1.910 4.893 1.00 0.00 24 ALA A N 19
ATOM 18454 C CA . ALA A 1 25 ? 11.548 -2.250 6.150 1.00 0.00 24 ALA A CA 19
ATOM 18455 C C . ALA A 1 25 ? 12.889 -2.910 5.882 1.00 0.00 24 ALA A C 19
ATOM 18456 O O . ALA A 1 25 ? 13.902 -2.550 6.480 1.00 0.00 24 ALA A O 19
ATOM 18463 N N . GLN A 1 26 ? 12.881 -3.867 4.964 1.00 0.00 25 GLN A N 19
ATOM 18464 C CA . GLN A 1 26 ? 14.085 -4.585 4.584 1.00 0.00 25 GLN A CA 19
ATOM 18465 C C . GLN A 1 26 ? 15.133 -3.622 4.023 1.00 0.00 25 GLN A C 19
ATOM 18466 O O . GLN A 1 26 ? 16.279 -3.627 4.464 1.00 0.00 25 GLN A O 19
ATOM 18480 N N . LEU A 1 27 ? 14.737 -2.795 3.060 1.00 0.00 26 LEU A N 19
ATOM 18481 C CA . LEU A 1 27 ? 15.654 -1.835 2.448 1.00 0.00 26 LEU A CA 19
ATOM 18482 C C . LEU A 1 27 ? 16.172 -0.820 3.467 1.00 0.00 26 LEU A C 19
ATOM 18483 O O . LEU A 1 27 ? 17.366 -0.522 3.497 1.00 0.00 26 LEU A O 19
ATOM 18499 N N . GLU A 1 28 ? 15.281 -0.306 4.311 1.00 0.00 27 GLU A N 19
ATOM 18500 C CA . GLU A 1 28 ? 15.660 0.659 5.344 1.00 0.00 27 GLU A CA 19
ATOM 18501 C C . GLU A 1 28 ? 16.668 0.026 6.299 1.00 0.00 27 GLU A C 19
ATOM 18502 O O . GLU A 1 28 ? 17.667 0.640 6.679 1.00 0.00 27 GLU A O 19
ATOM 18514 N N . HIS A 1 29 ? 16.389 -1.213 6.671 1.00 0.00 28 HIS A N 19
ATOM 18515 C CA . HIS A 1 29 ? 17.240 -1.968 7.577 1.00 0.00 28 HIS A CA 19
ATOM 18516 C C . HIS A 1 29 ? 18.584 -2.287 6.921 1.00 0.00 28 HIS A C 19
ATOM 18517 O O . HIS A 1 29 ? 19.639 -2.146 7.544 1.00 0.00 28 HIS A O 19
ATOM 18531 N N . GLU A 1 30 ? 18.537 -2.707 5.662 1.00 0.00 29 GLU A N 19
ATOM 18532 C CA . GLU A 1 30 ? 19.745 -3.039 4.916 1.00 0.00 29 GLU A CA 19
ATOM 18533 C C . GLU A 1 30 ? 20.593 -1.800 4.673 1.00 0.00 29 GLU A C 19
ATOM 18534 O O . GLU A 1 30 ? 21.820 -1.870 4.647 1.00 0.00 29 GLU A O 19
ATOM 18546 N N . CYS A 1 31 ? 19.931 -0.671 4.494 1.00 0.00 30 CYS A N 19
ATOM 18547 C CA . CYS A 1 31 ? 20.618 0.588 4.247 1.00 0.00 30 CYS A CA 19
ATOM 18548 C C . CYS A 1 31 ? 21.308 1.082 5.515 1.00 0.00 30 CYS A C 19
ATOM 18549 O O . CYS A 1 31 ? 22.430 1.588 5.466 1.00 0.00 30 CYS A O 19
ATOM 18556 N N . GLY A 1 32 ? 20.640 0.921 6.651 1.00 0.00 31 GLY A N 19
ATOM 18557 C CA . GLY A 1 32 ? 21.212 1.349 7.914 1.00 0.00 31 GLY A CA 19
ATOM 18558 C C . GLY A 1 32 ? 20.660 2.681 8.375 1.00 0.00 31 GLY A C 19
ATOM 18559 O O . GLY A 1 32 ? 20.288 3.525 7.558 1.00 0.00 31 GLY A O 19
ATOM 18572 N N . GLU B 2 2 ? -18.368 0.688 5.810 1.00 0.00 1 GLU B N 19
ATOM 18573 C CA . GLU B 2 2 ? -19.338 1.086 4.801 1.00 0.00 1 GLU B CA 19
ATOM 18574 C C . GLU B 2 2 ? -18.670 1.384 3.470 1.00 0.00 1 GLU B C 19
ATOM 18575 O O . GLU B 2 2 ? -17.447 1.492 3.392 1.00 0.00 1 GLU B O 19
ATOM 18587 N N . VAL B 2 3 ? -19.483 1.524 2.431 1.00 0.00 2 VAL B N 19
ATOM 18588 C CA . VAL B 2 3 ? -18.986 1.819 1.094 1.00 0.00 2 VAL B CA 19
ATOM 18589 C C . VAL B 2 3 ? -18.191 3.119 1.107 1.00 0.00 2 VAL B C 19
ATOM 18590 O O . VAL B 2 3 ? -17.044 3.157 0.668 1.00 0.00 2 VAL B O 19
ATOM 18603 N N . GLN B 2 4 ? -18.792 4.170 1.646 1.00 0.00 3 GLN B N 19
ATOM 18604 C CA . GLN B 2 4 ? -18.124 5.459 1.745 1.00 0.00 3 GLN B CA 19
ATOM 18605 C C . GLN B 2 4 ? -16.840 5.336 2.557 1.00 0.00 3 GLN B C 19
ATOM 18606 O O . GLN B 2 4 ? -15.837 5.977 2.253 1.00 0.00 3 GLN B O 19
ATOM 18620 N N . ALA B 2 5 ? -16.879 4.494 3.584 1.00 0.00 4 ALA B N 19
ATOM 18621 C CA . ALA B 2 5 ? -15.725 4.269 4.444 1.00 0.00 4 ALA B CA 19
ATOM 18622 C C . ALA B 2 5 ? -14.588 3.596 3.687 1.00 0.00 4 ALA B C 19
ATOM 18623 O O . ALA B 2 5 ? -13.425 3.992 3.797 1.00 0.00 4 ALA B O 19
ATOM 18630 N N . LEU B 2 6 ? -14.928 2.566 2.928 1.00 0.00 5 LEU B N 19
ATOM 18631 C CA . LEU B 2 6 ? -13.942 1.825 2.163 1.00 0.00 5 LEU B CA 19
ATOM 18632 C C . LEU B 2 6 ? -13.362 2.677 1.044 1.00 0.00 5 LEU B C 19
ATOM 18633 O O . LEU B 2 6 ? -12.189 2.547 0.715 1.00 0.00 5 LEU B O 19
ATOM 18649 N N . LYS B 2 7 ? -14.173 3.564 0.478 1.00 0.00 6 LYS B N 19
ATOM 18650 C CA . LYS B 2 7 ? -13.707 4.448 -0.588 1.00 0.00 6 LYS B CA 19
ATOM 18651 C C . LYS B 2 7 ? -12.588 5.337 -0.064 1.00 0.00 6 LYS B C 19
ATOM 18652 O O . LYS B 2 7 ? -11.583 5.558 -0.741 1.00 0.00 6 LYS B O 19
ATOM 18671 N N . LYS B 2 8 ? -12.746 5.811 1.167 1.00 0.00 7 LYS B N 19
ATOM 18672 C CA . LYS B 2 8 ? -11.721 6.636 1.793 1.00 0.00 7 LYS B CA 19
ATOM 18673 C C . LYS B 2 8 ? -10.504 5.772 2.115 1.00 0.00 7 LYS B C 19
ATOM 18674 O O . LYS B 2 8 ? -9.363 6.217 2.005 1.00 0.00 7 LYS B O 19
ATOM 18693 N N . ARG B 2 9 ? -10.765 4.515 2.475 1.00 0.00 8 ARG B N 19
ATOM 18694 C CA . ARG B 2 9 ? -9.701 3.562 2.774 1.00 0.00 8 ARG B CA 19
ATOM 18695 C C . ARG B 2 9 ? -8.867 3.330 1.523 1.00 0.00 8 ARG B C 19
ATOM 18696 O O . ARG B 2 9 ? -7.640 3.327 1.574 1.00 0.00 8 ARG B O 19
ATOM 18717 N N . VAL B 2 10 ? -9.554 3.153 0.403 1.00 0.00 9 VAL B N 19
ATOM 18718 C CA . VAL B 2 10 ? -8.901 2.935 -0.874 1.00 0.00 9 VAL B CA 19
ATOM 18719 C C . VAL B 2 10 ? -7.972 4.095 -1.208 1.00 0.00 9 VAL B C 19
ATOM 18720 O O . VAL B 2 10 ? -6.792 3.896 -1.480 1.00 0.00 9 VAL B O 19
ATOM 18733 N N . GLN B 2 11 ? -8.516 5.306 -1.182 1.00 0.00 10 GLN B N 19
ATOM 18734 C CA . GLN B 2 11 ? -7.739 6.505 -1.489 1.00 0.00 10 GLN B CA 19
ATOM 18735 C C . GLN B 2 11 ? -6.557 6.660 -0.536 1.00 0.00 10 GLN B C 19
ATOM 18736 O O . GLN B 2 11 ? -5.461 7.042 -0.954 1.00 0.00 10 GLN B O 19
ATOM 18750 N N . ALA B 2 12 ? -6.772 6.342 0.736 1.00 0.00 11 ALA B N 19
ATOM 18751 C CA . ALA B 2 12 ? -5.713 6.431 1.729 1.00 0.00 11 ALA B CA 19
ATOM 18752 C C . ALA B 2 12 ? -4.625 5.414 1.418 1.00 0.00 11 ALA B C 19
ATOM 18753 O O . ALA B 2 12 ? -3.433 5.713 1.498 1.00 0.00 11 ALA B O 19
ATOM 18760 N N . LEU B 2 13 ? -5.054 4.212 1.046 1.00 0.00 12 LEU B N 19
ATOM 18761 C CA . LEU B 2 13 ? -4.136 3.141 0.701 1.00 0.00 12 LEU B CA 19
ATOM 18762 C C . LEU B 2 13 ? -3.361 3.478 -0.559 1.00 0.00 12 LEU B C 19
ATOM 18763 O O . LEU B 2 13 ? -2.154 3.348 -0.582 1.00 0.00 12 LEU B O 19
ATOM 18779 N N . LYS B 2 14 ? -4.057 3.899 -1.611 1.00 0.00 13 LYS B N 19
ATOM 18780 C CA . LYS B 2 14 ? -3.400 4.230 -2.878 1.00 0.00 13 LYS B CA 19
ATOM 18781 C C . LYS B 2 14 ? -2.374 5.341 -2.690 1.00 0.00 13 LYS B C 19
ATOM 18782 O O . LYS B 2 14 ? -1.276 5.275 -3.241 1.00 0.00 13 LYS B O 19
ATOM 18801 N N . ALA B 2 15 ? -2.728 6.352 -1.899 1.00 0.00 14 ALA B N 19
ATOM 18802 C CA . ALA B 2 15 ? -1.821 7.465 -1.637 1.00 0.00 14 ALA B CA 19
ATOM 18803 C C . ALA B 2 15 ? -0.603 6.983 -0.861 1.00 0.00 14 ALA B C 19
ATOM 18804 O O . ALA B 2 15 ? 0.504 7.499 -1.028 1.00 0.00 14 ALA B O 19
ATOM 18811 N N . ARG B 2 16 ? -0.815 5.974 -0.031 1.00 0.00 15 ARG B N 19
ATOM 18812 C CA . ARG B 2 16 ? 0.261 5.392 0.762 1.00 0.00 15 ARG B CA 19
ATOM 18813 C C . ARG B 2 16 ? 1.067 4.428 -0.093 1.00 0.00 15 ARG B C 19
ATOM 18814 O O . ARG B 2 16 ? 2.293 4.376 -0.015 1.00 0.00 15 ARG B O 19
ATOM 18835 N N . ASN B 2 17 ? 0.354 3.678 -0.919 1.00 0.00 16 ASN B N 19
ATOM 18836 C CA . ASN B 2 17 ? 0.943 2.708 -1.818 1.00 0.00 16 ASN B CA 19
ATOM 18837 C C . ASN B 2 17 ? 1.845 3.402 -2.823 1.00 0.00 16 ASN B C 19
ATOM 18838 O O . ASN B 2 17 ? 2.936 2.928 -3.118 1.00 0.00 16 ASN B O 19
ATOM 18849 N N . TYR B 2 18 ? 1.388 4.544 -3.328 1.00 0.00 17 TYR B N 19
ATOM 18850 C CA . TYR B 2 18 ? 2.159 5.323 -4.286 1.00 0.00 17 TYR B CA 19
ATOM 18851 C C . TYR B 2 18 ? 3.479 5.749 -3.657 1.00 0.00 17 TYR B C 19
ATOM 18852 O O . TYR B 2 18 ? 4.550 5.600 -4.251 1.00 0.00 17 TYR B O 19
ATOM 18870 N N . ALA B 2 19 ? 3.387 6.269 -2.441 1.00 0.00 18 ALA B N 19
ATOM 18871 C CA . ALA B 2 19 ? 4.557 6.713 -1.703 1.00 0.00 18 ALA B CA 19
ATOM 18872 C C . ALA B 2 19 ? 5.473 5.541 -1.383 1.00 0.00 18 ALA B C 19
ATOM 18873 O O . ALA B 2 19 ? 6.688 5.633 -1.544 1.00 0.00 18 ALA B O 19
ATOM 18880 N N . ALA B 2 20 ? 4.881 4.442 -0.932 1.00 0.00 19 ALA B N 19
ATOM 18881 C CA . ALA B 2 20 ? 5.639 3.247 -0.586 1.00 0.00 19 ALA B CA 19
ATOM 18882 C C . ALA B 2 20 ? 6.368 2.684 -1.799 1.00 0.00 19 ALA B C 19
ATOM 18883 O O . ALA B 2 20 ? 7.529 2.298 -1.696 1.00 0.00 19 ALA B O 19
ATOM 18890 N N . LYS B 2 21 ? 5.697 2.658 -2.952 1.00 0.00 20 LYS B N 19
ATOM 18891 C CA . LYS B 2 21 ? 6.315 2.158 -4.179 1.00 0.00 20 LYS B CA 19
ATOM 18892 C C . LYS B 2 21 ? 7.528 3.009 -4.522 1.00 0.00 20 LYS B C 19
ATOM 18893 O O . LYS B 2 21 ? 8.579 2.495 -4.909 1.00 0.00 20 LYS B O 19
ATOM 18912 N N . GLN B 2 22 ? 7.374 4.315 -4.346 1.00 0.00 21 GLN B N 19
ATOM 18913 C CA . GLN B 2 22 ? 8.453 5.251 -4.610 1.00 0.00 21 GLN B CA 19
ATOM 18914 C C . GLN B 2 22 ? 9.548 5.074 -3.575 1.00 0.00 21 GLN B C 19
ATOM 18915 O O . GLN B 2 22 ? 10.725 5.239 -3.875 1.00 0.00 21 GLN B O 19
ATOM 18929 N N . LYS B 2 23 ? 9.162 4.696 -2.366 1.00 0.00 22 LYS B N 19
ATOM 18930 C CA . LYS B 2 23 ? 10.133 4.455 -1.321 1.00 0.00 22 LYS B CA 19
ATOM 18931 C C . LYS B 2 23 ? 10.955 3.235 -1.688 1.00 0.00 22 LYS B C 19
ATOM 18932 O O . LYS B 2 23 ? 12.169 3.265 -1.610 1.00 0.00 22 LYS B O 19
ATOM 18951 N N . VAL B 2 24 ? 10.281 2.173 -2.118 1.00 0.00 23 VAL B N 19
ATOM 18952 C CA . VAL B 2 24 ? 10.957 0.946 -2.523 1.00 0.00 23 VAL B CA 19
ATOM 18953 C C . VAL B 2 24 ? 11.987 1.228 -3.617 1.00 0.00 23 VAL B C 19
ATOM 18954 O O . VAL B 2 24 ? 13.136 0.794 -3.528 1.00 0.00 23 VAL B O 19
ATOM 18967 N N . GLN B 2 25 ? 11.566 1.955 -4.645 1.00 0.00 24 GLN B N 19
ATOM 18968 C CA . GLN B 2 25 ? 12.446 2.285 -5.763 1.00 0.00 24 GLN B CA 19
ATOM 18969 C C . GLN B 2 25 ? 13.550 3.258 -5.344 1.00 0.00 24 GLN B C 19
ATOM 18970 O O . GLN B 2 25 ? 14.656 3.211 -5.883 1.00 0.00 24 GLN B O 19
ATOM 18984 N N . ALA B 2 26 ? 13.257 4.120 -4.378 1.00 0.00 25 ALA B N 19
ATOM 18985 C CA . ALA B 2 26 ? 14.241 5.079 -3.891 1.00 0.00 25 ALA B CA 19
ATOM 18986 C C . ALA B 2 26 ? 15.232 4.391 -2.960 1.00 0.00 25 ALA B C 19
ATOM 18987 O O . ALA B 2 26 ? 16.441 4.599 -3.059 1.00 0.00 25 ALA B O 19
ATOM 18994 N N . LEU B 2 27 ? 14.711 3.559 -2.067 1.00 0.00 26 LEU B N 19
ATOM 18995 C CA . LEU B 2 27 ? 15.536 2.824 -1.122 1.00 0.00 26 LEU B CA 19
ATOM 18996 C C . LEU B 2 27 ? 16.478 1.889 -1.864 1.00 0.00 26 LEU B C 19
ATOM 18997 O O . LEU B 2 27 ? 17.651 1.800 -1.529 1.00 0.00 26 LEU B O 19
ATOM 19013 N N . ARG B 2 28 ? 15.957 1.203 -2.879 1.00 0.00 27 ARG B N 19
ATOM 19014 C CA . ARG B 2 28 ? 16.764 0.285 -3.671 1.00 0.00 27 ARG B CA 19
ATOM 19015 C C . ARG B 2 28 ? 17.850 1.033 -4.434 1.00 0.00 27 ARG B C 19
ATOM 19016 O O . ARG B 2 28 ? 18.923 0.493 -4.693 1.00 0.00 27 ARG B O 19
ATOM 19037 N N . HIS B 2 29 ? 17.570 2.280 -4.777 1.00 0.00 28 HIS B N 19
ATOM 19038 C CA . HIS B 2 29 ? 18.526 3.109 -5.495 1.00 0.00 28 HIS B CA 19
ATOM 19039 C C . HIS B 2 29 ? 19.607 3.608 -4.531 1.00 0.00 28 HIS B C 19
ATOM 19040 O O . HIS B 2 29 ? 20.798 3.607 -4.850 1.00 0.00 28 HIS B O 19
ATOM 19054 N N . LYS B 2 30 ? 19.174 4.036 -3.353 1.00 0.00 29 LYS B N 19
ATOM 19055 C CA . LYS B 2 30 ? 20.078 4.549 -2.332 1.00 0.00 29 LYS B CA 19
ATOM 19056 C C . LYS B 2 30 ? 20.884 3.424 -1.687 1.00 0.00 29 LYS B C 19
ATOM 19057 O O . LYS B 2 30 ? 22.102 3.526 -1.525 1.00 0.00 29 LYS B O 19
ATOM 19076 N N . CYS B 2 31 ? 20.196 2.357 -1.321 1.00 0.00 30 CYS B N 19
ATOM 19077 C CA . CYS B 2 31 ? 20.827 1.205 -0.683 1.00 0.00 30 CYS B CA 19
ATOM 19078 C C . CYS B 2 31 ? 20.206 -0.103 -1.171 1.00 0.00 30 CYS B C 19
ATOM 19079 O O . CYS B 2 31 ? 19.369 -0.699 -0.489 1.00 0.00 30 CYS B O 19
ATOM 19086 N N . GLY B 2 32 ? 20.619 -0.545 -2.345 1.00 0.00 31 GLY B N 19
ATOM 19087 C CA . GLY B 2 32 ? 20.097 -1.777 -2.891 1.00 0.00 31 GLY B CA 19
ATOM 19088 C C . GLY B 2 32 ? 21.131 -2.881 -2.897 1.00 0.00 31 GLY B C 19
ATOM 19089 O O . GLY B 2 32 ? 21.609 -3.299 -1.839 1.00 0.00 31 GLY B O 19
ATOM 19102 N N . GLU A 1 2 ? -19.554 -0.651 -5.565 1.00 0.00 1 GLU A N 20
ATOM 19103 C CA . GLU A 1 2 ? -20.287 -1.586 -4.725 1.00 0.00 1 GLU A CA 20
ATOM 19104 C C . GLU A 1 2 ? -19.423 -2.001 -3.536 1.00 0.00 1 GLU A C 20
ATOM 19105 O O . GLU A 1 2 ? -18.194 -2.002 -3.634 1.00 0.00 1 GLU A O 20
ATOM 19117 N N . VAL A 1 3 ? -20.066 -2.352 -2.425 1.00 0.00 2 VAL A N 20
ATOM 19118 C CA . VAL A 1 3 ? -19.353 -2.768 -1.219 1.00 0.00 2 VAL A CA 20
ATOM 19119 C C . VAL A 1 3 ? -18.348 -3.877 -1.528 1.00 0.00 2 VAL A C 20
ATOM 19120 O O . VAL A 1 3 ? -17.170 -3.754 -1.203 1.00 0.00 2 VAL A O 20
ATOM 19133 N N . ALA A 1 4 ? -18.818 -4.951 -2.161 1.00 0.00 3 ALA A N 20
ATOM 19134 C CA . ALA A 1 4 ? -17.956 -6.080 -2.516 1.00 0.00 3 ALA A CA 20
ATOM 19135 C C . ALA A 1 4 ? -16.761 -5.624 -3.344 1.00 0.00 3 ALA A C 20
ATOM 19136 O O . ALA A 1 4 ? -15.624 -6.007 -3.072 1.00 0.00 3 ALA A O 20
ATOM 19143 N N . GLN A 1 5 ? -17.030 -4.797 -4.350 1.00 0.00 4 GLN A N 20
ATOM 19144 C CA . GLN A 1 5 ? -15.987 -4.269 -5.229 1.00 0.00 4 GLN A CA 20
ATOM 19145 C C . GLN A 1 5 ? -14.930 -3.534 -4.421 1.00 0.00 4 GLN A C 20
ATOM 19146 O O . GLN A 1 5 ? -13.729 -3.743 -4.601 1.00 0.00 4 GLN A O 20
ATOM 19160 N N . LEU A 1 6 ? -15.400 -2.677 -3.530 1.00 0.00 5 LEU A N 20
ATOM 19161 C CA . LEU A 1 6 ? -14.534 -1.895 -2.670 1.00 0.00 5 LEU A CA 20
ATOM 19162 C C . LEU A 1 6 ? -13.752 -2.796 -1.724 1.00 0.00 5 LEU A C 20
ATOM 19163 O O . LEU A 1 6 ? -12.560 -2.595 -1.519 1.00 0.00 5 LEU A O 20
ATOM 19179 N N . GLU A 1 7 ? -14.416 -3.808 -1.174 1.00 0.00 6 GLU A N 20
ATOM 19180 C CA . GLU A 1 7 ? -13.761 -4.757 -0.274 1.00 0.00 6 GLU A CA 20
ATOM 19181 C C . GLU A 1 7 ? -12.609 -5.447 -1.000 1.00 0.00 6 GLU A C 20
ATOM 19182 O O . GLU A 1 7 ? -11.531 -5.641 -0.438 1.00 0.00 6 GLU A O 20
ATOM 19194 N N . LYS A 1 8 ? -12.848 -5.797 -2.262 1.00 0.00 7 LYS A N 20
ATOM 19195 C CA . LYS A 1 8 ? -11.840 -6.452 -3.090 1.00 0.00 7 LYS A CA 20
ATOM 19196 C C . LYS A 1 8 ? -10.714 -5.477 -3.422 1.00 0.00 7 LYS A C 20
ATOM 19197 O O . LYS A 1 8 ? -9.552 -5.865 -3.550 1.00 0.00 7 LYS A O 20
ATOM 19216 N N . GLU A 1 9 ? -11.070 -4.202 -3.539 1.00 0.00 8 GLU A N 20
ATOM 19217 C CA . GLU A 1 9 ? -10.112 -3.150 -3.835 1.00 0.00 8 GLU A CA 20
ATOM 19218 C C . GLU A 1 9 ? -9.255 -2.861 -2.606 1.00 0.00 8 GLU A C 20
ATOM 19219 O O . GLU A 1 9 ? -8.037 -2.689 -2.705 1.00 0.00 8 GLU A O 20
ATOM 19231 N N . VAL A 1 10 ? -9.900 -2.833 -1.444 1.00 0.00 9 VAL A N 20
ATOM 19232 C CA . VAL A 1 10 ? -9.211 -2.595 -0.188 1.00 0.00 9 VAL A CA 20
ATOM 19233 C C . VAL A 1 10 ? -8.211 -3.711 0.067 1.00 0.00 9 VAL A C 20
ATOM 19234 O O . VAL A 1 10 ? -7.057 -3.460 0.406 1.00 0.00 9 VAL A O 20
ATOM 19247 N N . ALA A 1 11 ? -8.657 -4.944 -0.130 1.00 0.00 10 ALA A N 20
ATOM 19248 C CA . ALA A 1 11 ? -7.801 -6.102 0.059 1.00 0.00 10 ALA A CA 20
ATOM 19249 C C . ALA A 1 11 ? -6.669 -6.117 -0.963 1.00 0.00 10 ALA A C 20
ATOM 19250 O O . ALA A 1 11 ? -5.591 -6.657 -0.708 1.00 0.00 10 ALA A O 20
ATOM 19257 N N . GLN A 1 12 ? -6.920 -5.498 -2.111 1.00 0.00 11 GLN A N 20
ATOM 19258 C CA . GLN A 1 12 ? -5.936 -5.413 -3.178 1.00 0.00 11 GLN A CA 20
ATOM 19259 C C . GLN A 1 12 ? -4.813 -4.481 -2.755 1.00 0.00 11 GLN A C 20
ATOM 19260 O O . GLN A 1 12 ? -3.633 -4.822 -2.845 1.00 0.00 11 GLN A O 20
ATOM 19274 N N . ALA A 1 13 ? -5.199 -3.305 -2.280 1.00 0.00 12 ALA A N 20
ATOM 19275 C CA . ALA A 1 13 ? -4.239 -2.314 -1.830 1.00 0.00 12 ALA A CA 20
ATOM 19276 C C . ALA A 1 13 ? -3.539 -2.778 -0.559 1.00 0.00 12 ALA A C 20
ATOM 19277 O O . ALA A 1 13 ? -2.330 -2.608 -0.421 1.00 0.00 12 ALA A O 20
ATOM 19284 N N . GLU A 1 14 ? -4.305 -3.383 0.352 1.00 0.00 13 GLU A N 20
ATOM 19285 C CA . GLU A 1 14 ? -3.761 -3.898 1.611 1.00 0.00 13 GLU A CA 20
ATOM 19286 C C . GLU A 1 14 ? -2.648 -4.903 1.344 1.00 0.00 13 GLU A C 20
ATOM 19287 O O . GLU A 1 14 ? -1.615 -4.893 2.015 1.00 0.00 13 GLU A O 20
ATOM 19299 N N . ALA A 1 15 ? -2.871 -5.762 0.354 1.00 0.00 14 ALA A N 20
ATOM 19300 C CA . ALA A 1 15 ? -1.892 -6.773 -0.020 1.00 0.00 14 ALA A CA 20
ATOM 19301 C C . ALA A 1 15 ? -0.607 -6.114 -0.497 1.00 0.00 14 ALA A C 20
ATOM 19302 O O . ALA A 1 15 ? 0.479 -6.418 0.000 1.00 0.00 14 ALA A O 20
ATOM 19309 N N . GLU A 1 16 ? -0.740 -5.192 -1.446 1.00 0.00 15 GLU A N 20
ATOM 19310 C CA . GLU A 1 16 ? 0.411 -4.476 -1.971 1.00 0.00 15 GLU A CA 20
ATOM 19311 C C . GLU A 1 16 ? 1.096 -3.685 -0.870 1.00 0.00 15 GLU A C 20
ATOM 19312 O O . GLU A 1 16 ? 2.312 -3.739 -0.733 1.00 0.00 15 GLU A O 20
ATOM 19324 N N . ASN A 1 17 ? 0.302 -2.953 -0.096 1.00 0.00 16 ASN A N 20
ATOM 19325 C CA . ASN A 1 17 ? 0.817 -2.131 0.996 1.00 0.00 16 ASN A CA 20
ATOM 19326 C C . ASN A 1 17 ? 1.675 -2.960 1.939 1.00 0.00 16 ASN A C 20
ATOM 19327 O O . ASN A 1 17 ? 2.759 -2.538 2.342 1.00 0.00 16 ASN A O 20
ATOM 19338 N N . TYR A 1 18 ? 1.191 -4.152 2.264 1.00 0.00 17 TYR A N 20
ATOM 19339 C CA . TYR A 1 18 ? 1.915 -5.062 3.140 1.00 0.00 17 TYR A CA 20
ATOM 19340 C C . TYR A 1 18 ? 3.282 -5.394 2.540 1.00 0.00 17 TYR A C 20
ATOM 19341 O O . TYR A 1 18 ? 4.300 -5.399 3.236 1.00 0.00 17 TYR A O 20
ATOM 19359 N N . GLN A 1 19 ? 3.291 -5.660 1.240 1.00 0.00 18 GLN A N 20
ATOM 19360 C CA . GLN A 1 19 ? 4.522 -5.998 0.535 1.00 0.00 18 GLN A CA 20
ATOM 19361 C C . GLN A 1 19 ? 5.447 -4.793 0.433 1.00 0.00 18 GLN A C 20
ATOM 19362 O O . GLN A 1 19 ? 6.670 -4.933 0.512 1.00 0.00 18 GLN A O 20
ATOM 19376 N N . LEU A 1 20 ? 4.861 -3.616 0.249 1.00 0.00 19 LEU A N 20
ATOM 19377 C CA . LEU A 1 20 ? 5.636 -2.388 0.124 1.00 0.00 19 LEU A CA 20
ATOM 19378 C C . LEU A 1 20 ? 6.343 -2.073 1.431 1.00 0.00 19 LEU A C 20
ATOM 19379 O O . LEU A 1 20 ? 7.556 -1.895 1.453 1.00 0.00 19 LEU A O 20
ATOM 19395 N N . GLU A 1 21 ? 5.576 -2.009 2.513 1.00 0.00 20 GLU A N 20
ATOM 19396 C CA . GLU A 1 21 ? 6.127 -1.719 3.835 1.00 0.00 20 GLU A CA 20
ATOM 19397 C C . GLU A 1 21 ? 7.176 -2.752 4.223 1.00 0.00 20 GLU A C 20
ATOM 19398 O O . GLU A 1 21 ? 8.218 -2.412 4.785 1.00 0.00 20 GLU A O 20
ATOM 19410 N N . GLN A 1 22 ? 6.901 -4.011 3.902 1.00 0.00 21 GLN A N 20
ATOM 19411 C CA . GLN A 1 22 ? 7.818 -5.101 4.200 1.00 0.00 21 GLN A CA 20
ATOM 19412 C C . GLN A 1 22 ? 9.133 -4.904 3.450 1.00 0.00 21 GLN A C 20
ATOM 19413 O O . GLN A 1 22 ? 10.216 -5.124 3.996 1.00 0.00 21 GLN A O 20
ATOM 19427 N N . GLU A 1 23 ? 9.020 -4.482 2.197 1.00 0.00 22 GLU A N 20
ATOM 19428 C CA . GLU A 1 23 ? 10.177 -4.243 1.355 1.00 0.00 22 GLU A CA 20
ATOM 19429 C C . GLU A 1 23 ? 10.930 -3.000 1.827 1.00 0.00 22 GLU A C 20
ATOM 19430 O O . GLU A 1 23 ? 12.156 -3.014 1.946 1.00 0.00 22 GLU A O 20
ATOM 19442 N N . VAL A 1 24 ? 10.177 -1.936 2.103 1.00 0.00 23 VAL A N 20
ATOM 19443 C CA . VAL A 1 24 ? 10.748 -0.678 2.576 1.00 0.00 23 VAL A CA 20
ATOM 19444 C C . VAL A 1 24 ? 11.539 -0.897 3.860 1.00 0.00 23 VAL A C 20
ATOM 19445 O O . VAL A 1 24 ? 12.675 -0.444 3.971 1.00 0.00 23 VAL A O 20
ATOM 19458 N N . ALA A 1 25 ? 10.943 -1.606 4.817 1.00 0.00 24 ALA A N 20
ATOM 19459 C CA . ALA A 1 25 ? 11.610 -1.893 6.085 1.00 0.00 24 ALA A CA 20
ATOM 19460 C C . ALA A 1 25 ? 12.948 -2.576 5.839 1.00 0.00 24 ALA A C 20
ATOM 19461 O O . ALA A 1 25 ? 13.962 -2.210 6.427 1.00 0.00 24 ALA A O 20
ATOM 19468 N N . GLN A 1 26 ? 12.935 -3.562 4.952 1.00 0.00 25 GLN A N 20
ATOM 19469 C CA . GLN A 1 26 ? 14.136 -4.302 4.601 1.00 0.00 25 GLN A CA 20
ATOM 19470 C C . GLN A 1 26 ? 15.176 -3.379 3.974 1.00 0.00 25 GLN A C 20
ATOM 19471 O O . GLN A 1 26 ? 16.325 -3.333 4.412 1.00 0.00 25 GLN A O 20
ATOM 19485 N N . LEU A 1 27 ? 14.766 -2.652 2.945 1.00 0.00 26 LEU A N 20
ATOM 19486 C CA . LEU A 1 27 ? 15.659 -1.738 2.241 1.00 0.00 26 LEU A CA 20
ATOM 19487 C C . LEU A 1 27 ? 16.216 -0.656 3.167 1.00 0.00 26 LEU A C 20
ATOM 19488 O O . LEU A 1 27 ? 17.418 -0.406 3.171 1.00 0.00 26 LEU A O 20
ATOM 19504 N N . GLU A 1 28 ? 15.349 -0.029 3.957 1.00 0.00 27 GLU A N 20
ATOM 19505 C CA . GLU A 1 28 ? 15.773 1.015 4.892 1.00 0.00 27 GLU A CA 20
ATOM 19506 C C . GLU A 1 28 ? 16.758 0.456 5.918 1.00 0.00 27 GLU A C 20
ATOM 19507 O O . GLU A 1 28 ? 17.749 1.100 6.261 1.00 0.00 27 GLU A O 20
ATOM 19519 N N . HIS A 1 29 ? 16.469 -0.743 6.397 1.00 0.00 28 HIS A N 20
ATOM 19520 C CA . HIS A 1 29 ? 17.304 -1.411 7.390 1.00 0.00 28 HIS A CA 20
ATOM 19521 C C . HIS A 1 29 ? 18.665 -1.786 6.806 1.00 0.00 28 HIS A C 20
ATOM 19522 O O . HIS A 1 29 ? 19.695 -1.623 7.459 1.00 0.00 28 HIS A O 20
ATOM 19536 N N . GLU A 1 30 ? 18.672 -2.286 5.579 1.00 0.00 29 GLU A N 20
ATOM 19537 C CA . GLU A 1 30 ? 19.915 -2.674 4.924 1.00 0.00 29 GLU A CA 20
ATOM 19538 C C . GLU A 1 30 ? 20.713 -1.445 4.510 1.00 0.00 29 GLU A C 20
ATOM 19539 O O . GLU A 1 30 ? 21.945 -1.444 4.554 1.00 0.00 29 GLU A O 20
ATOM 19551 N N . CYS A 1 31 ? 20.003 -0.406 4.101 1.00 0.00 30 CYS A N 20
ATOM 19552 C CA . CYS A 1 31 ? 20.635 0.833 3.662 1.00 0.00 30 CYS A CA 20
ATOM 19553 C C . CYS A 1 31 ? 21.300 1.551 4.832 1.00 0.00 30 CYS A C 20
ATOM 19554 O O . CYS A 1 31 ? 22.409 2.074 4.703 1.00 0.00 30 CYS A O 20
ATOM 19561 N N . GLY A 1 32 ? 20.625 1.566 5.976 1.00 0.00 31 GLY A N 20
ATOM 19562 C CA . GLY A 1 32 ? 21.172 2.217 7.149 1.00 0.00 31 GLY A CA 20
ATOM 19563 C C . GLY A 1 32 ? 21.667 1.218 8.172 1.00 0.00 31 GLY A C 20
ATOM 19564 O O . GLY A 1 32 ? 21.528 1.427 9.377 1.00 0.00 31 GLY A O 20
ATOM 19577 N N . GLU B 2 2 ? -19.503 -0.157 4.916 1.00 0.00 1 GLU B N 20
ATOM 19578 C CA . GLU B 2 2 ? -19.901 1.155 4.434 1.00 0.00 1 GLU B CA 20
ATOM 19579 C C . GLU B 2 2 ? -19.175 1.492 3.139 1.00 0.00 1 GLU B C 20
ATOM 19580 O O . GLU B 2 2 ? -17.946 1.500 3.089 1.00 0.00 1 GLU B O 20
ATOM 19592 N N . VAL B 2 3 ? -19.952 1.760 2.098 1.00 0.00 2 VAL B N 20
ATOM 19593 C CA . VAL B 2 3 ? -19.414 2.096 0.785 1.00 0.00 2 VAL B CA 20
ATOM 19594 C C . VAL B 2 3 ? -18.444 3.269 0.870 1.00 0.00 2 VAL B C 20
ATOM 19595 O O . VAL B 2 3 ? -17.282 3.152 0.482 1.00 0.00 2 VAL B O 20
ATOM 19608 N N . GLN B 2 4 ? -18.922 4.397 1.382 1.00 0.00 3 GLN B N 20
ATOM 19609 C CA . GLN B 2 4 ? -18.088 5.584 1.512 1.00 0.00 3 GLN B CA 20
ATOM 19610 C C . GLN B 2 4 ? -16.854 5.288 2.356 1.00 0.00 3 GLN B C 20
ATOM 19611 O O . GLN B 2 4 ? -15.751 5.717 2.028 1.00 0.00 3 GLN B O 20
ATOM 19625 N N . ALA B 2 5 ? -17.050 4.538 3.431 1.00 0.00 4 ALA B N 20
ATOM 19626 C CA . ALA B 2 5 ? -15.962 4.163 4.330 1.00 0.00 4 ALA B CA 20
ATOM 19627 C C . ALA B 2 5 ? -14.843 3.439 3.590 1.00 0.00 4 ALA B C 20
ATOM 19628 O O . ALA B 2 5 ? -13.666 3.772 3.740 1.00 0.00 4 ALA B O 20
ATOM 19635 N N . LEU B 2 6 ? -15.220 2.447 2.796 1.00 0.00 5 LEU B N 20
ATOM 19636 C CA . LEU B 2 6 ? -14.256 1.664 2.035 1.00 0.00 5 LEU B CA 20
ATOM 19637 C C . LEU B 2 6 ? -13.563 2.515 0.984 1.00 0.00 5 LEU B C 20
ATOM 19638 O O . LEU B 2 6 ? -12.394 2.291 0.679 1.00 0.00 5 LEU B O 20
ATOM 19654 N N . LYS B 2 7 ? -14.273 3.497 0.443 1.00 0.00 6 LYS B N 20
ATOM 19655 C CA . LYS B 2 7 ? -13.700 4.380 -0.561 1.00 0.00 6 LYS B CA 20
ATOM 19656 C C . LYS B 2 7 ? -12.567 5.177 0.053 1.00 0.00 6 LYS B C 20
ATOM 19657 O O . LYS B 2 7 ? -11.520 5.374 -0.564 1.00 0.00 6 LYS B O 20
ATOM 19676 N N . LYS B 2 8 ? -12.774 5.610 1.290 1.00 0.00 7 LYS B N 20
ATOM 19677 C CA . LYS B 2 8 ? -11.758 6.366 2.000 1.00 0.00 7 LYS B CA 20
ATOM 19678 C C . LYS B 2 8 ? -10.563 5.465 2.273 1.00 0.00 7 LYS B C 20
ATOM 19679 O O . LYS B 2 8 ? -9.418 5.901 2.204 1.00 0.00 7 LYS B O 20
ATOM 19698 N N . ARG B 2 9 ? -10.850 4.197 2.563 1.00 0.00 8 ARG B N 20
ATOM 19699 C CA . ARG B 2 9 ? -9.814 3.210 2.826 1.00 0.00 8 ARG B CA 20
ATOM 19700 C C . ARG B 2 9 ? -8.968 3.013 1.577 1.00 0.00 8 ARG B C 20
ATOM 19701 O O . ARG B 2 9 ? -7.739 2.997 1.642 1.00 0.00 8 ARG B O 20
ATOM 19722 N N . VAL B 2 10 ? -9.641 2.872 0.442 1.00 0.00 9 VAL B N 20
ATOM 19723 C CA . VAL B 2 10 ? -8.970 2.679 -0.833 1.00 0.00 9 VAL B CA 20
ATOM 19724 C C . VAL B 2 10 ? -8.020 3.837 -1.135 1.00 0.00 9 VAL B C 20
ATOM 19725 O O . VAL B 2 10 ? -6.854 3.623 -1.474 1.00 0.00 9 VAL B O 20
ATOM 19738 N N . GLN B 2 11 ? -8.524 5.058 -1.011 1.00 0.00 10 GLN B N 20
ATOM 19739 C CA . GLN B 2 11 ? -7.723 6.242 -1.282 1.00 0.00 10 GLN B CA 20
ATOM 19740 C C . GLN B 2 11 ? -6.588 6.386 -0.274 1.00 0.00 10 GLN B C 20
ATOM 19741 O O . GLN B 2 11 ? -5.483 6.794 -0.635 1.00 0.00 10 GLN B O 20
ATOM 19755 N N . ALA B 2 12 ? -6.852 6.029 0.981 1.00 0.00 11 ALA B N 20
ATOM 19756 C CA . ALA B 2 12 ? -5.834 6.104 2.021 1.00 0.00 11 ALA B CA 20
ATOM 19757 C C . ALA B 2 12 ? -4.721 5.111 1.724 1.00 0.00 11 ALA B C 20
ATOM 19758 O O . ALA B 2 12 ? -3.535 5.426 1.845 1.00 0.00 11 ALA B O 20
ATOM 19765 N N . LEU B 2 13 ? -5.120 3.915 1.311 1.00 0.00 12 LEU B N 20
ATOM 19766 C CA . LEU B 2 13 ? -4.181 2.864 0.965 1.00 0.00 12 LEU B CA 20
ATOM 19767 C C . LEU B 2 13 ? -3.370 3.268 -0.251 1.00 0.00 12 LEU B C 20
ATOM 19768 O O . LEU B 2 13 ? -2.149 3.221 -0.221 1.00 0.00 12 LEU B O 20
ATOM 19784 N N . LYS B 2 14 ? -4.057 3.689 -1.309 1.00 0.00 13 LYS B N 20
ATOM 19785 C CA . LYS B 2 14 ? -3.393 4.124 -2.535 1.00 0.00 13 LYS B CA 20
ATOM 19786 C C . LYS B 2 14 ? -2.392 5.231 -2.235 1.00 0.00 13 LYS B C 20
ATOM 19787 O O . LYS B 2 14 ? -1.315 5.262 -2.811 1.00 0.00 13 LYS B O 20
ATOM 19806 N N . ALA B 2 15 ? -2.745 6.125 -1.315 1.00 0.00 14 ALA B N 20
ATOM 19807 C CA . ALA B 2 15 ? -1.853 7.219 -0.930 1.00 0.00 14 ALA B CA 20
ATOM 19808 C C . ALA B 2 15 ? -0.564 6.664 -0.336 1.00 0.00 14 ALA B C 20
ATOM 19809 O O . ALA B 2 15 ? 0.534 7.153 -0.618 1.00 0.00 14 ALA B O 20
ATOM 19816 N N . ARG B 2 16 ? -0.709 5.622 0.470 1.00 0.00 15 ARG B N 20
ATOM 19817 C CA . ARG B 2 16 ? 0.434 4.967 1.092 1.00 0.00 15 ARG B CA 20
ATOM 19818 C C . ARG B 2 16 ? 1.184 4.146 0.057 1.00 0.00 15 ARG B C 20
ATOM 19819 O O . ARG B 2 16 ? 2.406 4.194 -0.029 1.00 0.00 15 ARG B O 20
ATOM 19840 N N . ASN B 2 17 ? 0.424 3.401 -0.723 1.00 0.00 16 ASN B N 20
ATOM 19841 C CA . ASN B 2 17 ? 0.956 2.546 -1.763 1.00 0.00 16 ASN B CA 20
ATOM 19842 C C . ASN B 2 17 ? 1.751 3.356 -2.780 1.00 0.00 16 ASN B C 20
ATOM 19843 O O . ASN B 2 17 ? 2.854 2.979 -3.162 1.00 0.00 16 ASN B O 20
ATOM 19854 N N . TYR B 2 18 ? 1.172 4.469 -3.201 1.00 0.00 17 TYR B N 20
ATOM 19855 C CA . TYR B 2 18 ? 1.790 5.363 -4.171 1.00 0.00 17 TYR B CA 20
ATOM 19856 C C . TYR B 2 18 ? 3.142 5.862 -3.661 1.00 0.00 17 TYR B C 20
ATOM 19857 O O . TYR B 2 18 ? 4.114 5.939 -4.416 1.00 0.00 17 TYR B O 20
ATOM 19875 N N . ALA B 2 19 ? 3.202 6.199 -2.375 1.00 0.00 18 ALA B N 20
ATOM 19876 C CA . ALA B 2 19 ? 4.438 6.689 -1.773 1.00 0.00 18 ALA B CA 20
ATOM 19877 C C . ALA B 2 19 ? 5.427 5.553 -1.533 1.00 0.00 18 ALA B C 20
ATOM 19878 O O . ALA B 2 19 ? 6.614 5.673 -1.842 1.00 0.00 18 ALA B O 20
ATOM 19885 N N . ALA B 2 20 ? 4.933 4.461 -0.969 1.00 0.00 19 ALA B N 20
ATOM 19886 C CA . ALA B 2 20 ? 5.765 3.303 -0.665 1.00 0.00 19 ALA B CA 20
ATOM 19887 C C . ALA B 2 20 ? 6.394 2.718 -1.922 1.00 0.00 19 ALA B C 20
ATOM 19888 O O . ALA B 2 20 ? 7.553 2.326 -1.908 1.00 0.00 19 ALA B O 20
ATOM 19895 N N . LYS B 2 21 ? 5.635 2.672 -3.010 1.00 0.00 20 LYS B N 20
ATOM 19896 C CA . LYS B 2 21 ? 6.148 2.141 -4.270 1.00 0.00 20 LYS B CA 20
ATOM 19897 C C . LYS B 2 21 ? 7.357 2.944 -4.734 1.00 0.00 20 LYS B C 20
ATOM 19898 O O . LYS B 2 21 ? 8.353 2.380 -5.191 1.00 0.00 20 LYS B O 20
ATOM 19917 N N . GLN B 2 22 ? 7.280 4.259 -4.574 1.00 0.00 21 GLN B N 20
ATOM 19918 C CA . GLN B 2 22 ? 8.385 5.131 -4.940 1.00 0.00 21 GLN B CA 20
ATOM 19919 C C . GLN B 2 22 ? 9.522 4.938 -3.957 1.00 0.00 21 GLN B C 20
ATOM 19920 O O . GLN B 2 22 ? 10.692 5.009 -4.323 1.00 0.00 21 GLN B O 20
ATOM 19934 N N . LYS B 2 23 ? 9.160 4.666 -2.710 1.00 0.00 22 LYS B N 20
ATOM 19935 C CA . LYS B 2 23 ? 10.135 4.429 -1.662 1.00 0.00 22 LYS B CA 20
ATOM 19936 C C . LYS B 2 23 ? 10.934 3.174 -1.977 1.00 0.00 22 LYS B C 20
ATOM 19937 O O . LYS B 2 23 ? 12.155 3.190 -1.922 1.00 0.00 22 LYS B O 20
ATOM 19956 N N . VAL B 2 24 ? 10.234 2.100 -2.323 1.00 0.00 23 VAL B N 20
ATOM 19957 C CA . VAL B 2 24 ? 10.874 0.832 -2.665 1.00 0.00 23 VAL B CA 20
ATOM 19958 C C . VAL B 2 24 ? 11.886 1.028 -3.796 1.00 0.00 23 VAL B C 20
ATOM 19959 O O . VAL B 2 24 ? 13.031 0.588 -3.704 1.00 0.00 23 VAL B O 20
ATOM 19972 N N . GLN B 2 25 ? 11.455 1.699 -4.857 1.00 0.00 24 GLN B N 20
ATOM 19973 C CA . GLN B 2 25 ? 12.318 1.956 -6.005 1.00 0.00 24 GLN B CA 20
ATOM 19974 C C . GLN B 2 25 ? 13.477 2.874 -5.634 1.00 0.00 24 GLN B C 20
ATOM 19975 O O . GLN B 2 25 ? 14.598 2.696 -6.110 1.00 0.00 24 GLN B O 20
ATOM 19989 N N . ALA B 2 26 ? 13.206 3.846 -4.776 1.00 0.00 25 ALA B N 20
ATOM 19990 C CA . ALA B 2 26 ? 14.232 4.783 -4.344 1.00 0.00 25 ALA B CA 20
ATOM 19991 C C . ALA B 2 26 ? 15.247 4.085 -3.452 1.00 0.00 25 ALA B C 20
ATOM 19992 O O . ALA B 2 26 ? 16.455 4.253 -3.614 1.00 0.00 25 ALA B O 20
ATOM 19999 N N . LEU B 2 27 ? 14.743 3.291 -2.519 1.00 0.00 26 LEU B N 20
ATOM 20000 C CA . LEU B 2 27 ? 15.584 2.551 -1.595 1.00 0.00 26 LEU B CA 20
ATOM 20001 C C . LEU B 2 27 ? 16.449 1.546 -2.338 1.00 0.00 26 LEU B C 20
ATOM 20002 O O . LEU B 2 27 ? 17.631 1.409 -2.047 1.00 0.00 26 LEU B O 20
ATOM 20018 N N . ARG B 2 28 ? 15.857 0.854 -3.310 1.00 0.00 27 ARG B N 20
ATOM 20019 C CA . ARG B 2 28 ? 16.584 -0.128 -4.108 1.00 0.00 27 ARG B CA 20
ATOM 20020 C C . ARG B 2 28 ? 17.631 0.547 -4.981 1.00 0.00 27 ARG B C 20
ATOM 20021 O O . ARG B 2 28 ? 18.636 -0.059 -5.347 1.00 0.00 27 ARG B O 20
ATOM 20042 N N . HIS B 2 29 ? 17.395 1.809 -5.304 1.00 0.00 28 HIS B N 20
ATOM 20043 C CA . HIS B 2 29 ? 18.325 2.568 -6.123 1.00 0.00 28 HIS B CA 20
ATOM 20044 C C . HIS B 2 29 ? 19.471 3.091 -5.258 1.00 0.00 28 HIS B C 20
ATOM 20045 O O . HIS B 2 29 ? 20.633 3.067 -5.658 1.00 0.00 28 HIS B O 20
ATOM 20059 N N . LYS B 2 30 ? 19.119 3.573 -4.074 1.00 0.00 29 LYS B N 20
ATOM 20060 C CA . LYS B 2 30 ? 20.091 4.122 -3.138 1.00 0.00 29 LYS B CA 20
ATOM 20061 C C . LYS B 2 30 ? 20.899 3.014 -2.463 1.00 0.00 29 LYS B C 20
ATOM 20062 O O . LYS B 2 30 ? 22.118 3.124 -2.309 1.00 0.00 29 LYS B O 20
ATOM 20081 N N . CYS B 2 31 ? 20.208 1.960 -2.056 1.00 0.00 30 CYS B N 20
ATOM 20082 C CA . CYS B 2 31 ? 20.833 0.824 -1.383 1.00 0.00 30 CYS B CA 20
ATOM 20083 C C . CYS B 2 31 ? 20.149 -0.481 -1.786 1.00 0.00 30 CYS B C 20
ATOM 20084 O O . CYS B 2 31 ? 19.298 -0.997 -1.057 1.00 0.00 30 CYS B O 20
ATOM 20091 N N . GLY B 2 32 ? 20.519 -1.008 -2.939 1.00 0.00 31 GLY B N 20
ATOM 20092 C CA . GLY B 2 32 ? 19.929 -2.244 -3.411 1.00 0.00 31 GLY B CA 20
ATOM 20093 C C . GLY B 2 32 ? 20.968 -3.198 -3.960 1.00 0.00 31 GLY B C 20
ATOM 20094 O O . GLY B 2 32 ? 21.551 -2.951 -5.017 1.00 0.00 31 GLY B O 20
ATOM 20107 N N . GLU A 1 2 ? -19.711 -0.563 -5.463 1.00 0.00 1 GLU A N 21
ATOM 20108 C CA . GLU A 1 2 ? -20.239 -1.721 -4.755 1.00 0.00 1 GLU A CA 21
ATOM 20109 C C . GLU A 1 2 ? -19.286 -2.154 -3.651 1.00 0.00 1 GLU A C 21
ATOM 20110 O O . GLU A 1 2 ? -18.068 -2.078 -3.815 1.00 0.00 1 GLU A O 21
ATOM 20122 N N . VAL A 1 3 ? -19.844 -2.614 -2.538 1.00 0.00 2 VAL A N 21
ATOM 20123 C CA . VAL A 1 3 ? -19.049 -3.066 -1.403 1.00 0.00 2 VAL A CA 21
ATOM 20124 C C . VAL A 1 3 ? -18.078 -4.176 -1.814 1.00 0.00 2 VAL A C 21
ATOM 20125 O O . VAL A 1 3 ? -16.900 -4.130 -1.477 1.00 0.00 2 VAL A O 21
ATOM 20138 N N . ALA A 1 4 ? -18.582 -5.168 -2.545 1.00 0.00 3 ALA A N 21
ATOM 20139 C CA . ALA A 1 4 ? -17.758 -6.290 -2.989 1.00 0.00 3 ALA A CA 21
ATOM 20140 C C . ALA A 1 4 ? -16.619 -5.826 -3.882 1.00 0.00 3 ALA A C 21
ATOM 20141 O O . ALA A 1 4 ? -15.488 -6.302 -3.765 1.00 0.00 3 ALA A O 21
ATOM 20148 N N . GLN A 1 5 ? -16.926 -4.889 -4.767 1.00 0.00 4 GLN A N 21
ATOM 20149 C CA . GLN A 1 5 ? -15.936 -4.346 -5.681 1.00 0.00 4 GLN A CA 21
ATOM 20150 C C . GLN A 1 5 ? -14.881 -3.587 -4.896 1.00 0.00 4 GLN A C 21
ATOM 20151 O O . GLN A 1 5 ? -13.680 -3.778 -5.090 1.00 0.00 4 GLN A O 21
ATOM 20165 N N . LEU A 1 6 ? -15.351 -2.731 -4.002 1.00 0.00 5 LEU A N 21
ATOM 20166 C CA . LEU A 1 6 ? -14.484 -1.928 -3.161 1.00 0.00 5 LEU A CA 21
ATOM 20167 C C . LEU A 1 6 ? -13.600 -2.809 -2.288 1.00 0.00 5 LEU A C 21
ATOM 20168 O O . LEU A 1 6 ? -12.429 -2.509 -2.093 1.00 0.00 5 LEU A O 21
ATOM 20184 N N . GLU A 1 7 ? -14.159 -3.908 -1.789 1.00 0.00 6 GLU A N 21
ATOM 20185 C CA . GLU A 1 7 ? -13.400 -4.844 -0.966 1.00 0.00 6 GLU A CA 21
ATOM 20186 C C . GLU A 1 7 ? -12.226 -5.396 -1.761 1.00 0.00 6 GLU A C 21
ATOM 20187 O O . GLU A 1 7 ? -11.108 -5.491 -1.251 1.00 0.00 6 GLU A O 21
ATOM 20199 N N . LYS A 1 8 ? -12.480 -5.737 -3.023 1.00 0.00 7 LYS A N 21
ATOM 20200 C CA . LYS A 1 8 ? -11.435 -6.261 -3.897 1.00 0.00 7 LYS A CA 21
ATOM 20201 C C . LYS A 1 8 ? -10.426 -5.172 -4.229 1.00 0.00 7 LYS A C 21
ATOM 20202 O O . LYS A 1 8 ? -9.235 -5.441 -4.378 1.00 0.00 7 LYS A O 21
ATOM 20221 N N . GLU A 1 9 ? -10.908 -3.940 -4.323 1.00 0.00 8 GLU A N 21
ATOM 20222 C CA . GLU A 1 9 ? -10.056 -2.799 -4.615 1.00 0.00 8 GLU A CA 21
ATOM 20223 C C . GLU A 1 9 ? -9.154 -2.519 -3.414 1.00 0.00 8 GLU A C 21
ATOM 20224 O O . GLU A 1 9 ? -7.950 -2.295 -3.559 1.00 0.00 8 GLU A O 21
ATOM 20236 N N . VAL A 1 10 ? -9.745 -2.560 -2.222 1.00 0.00 9 VAL A N 21
ATOM 20237 C CA . VAL A 1 10 ? -9.004 -2.340 -0.990 1.00 0.00 9 VAL A CA 21
ATOM 20238 C C . VAL A 1 10 ? -7.972 -3.442 -0.816 1.00 0.00 9 VAL A C 21
ATOM 20239 O O . VAL A 1 10 ? -6.810 -3.176 -0.520 1.00 0.00 9 VAL A O 21
ATOM 20252 N N . ALA A 1 11 ? -8.406 -4.675 -1.032 1.00 0.00 10 ALA A N 21
ATOM 20253 C CA . ALA A 1 11 ? -7.526 -5.832 -0.923 1.00 0.00 10 ALA A CA 21
ATOM 20254 C C . ALA A 1 11 ? -6.444 -5.798 -1.997 1.00 0.00 10 ALA A C 21
ATOM 20255 O O . ALA A 1 11 ? -5.348 -6.323 -1.802 1.00 0.00 10 ALA A O 21
ATOM 20262 N N . GLN A 1 12 ? -6.754 -5.164 -3.123 1.00 0.00 11 GLN A N 21
ATOM 20263 C CA . GLN A 1 12 ? -5.810 -5.046 -4.220 1.00 0.00 11 GLN A CA 21
ATOM 20264 C C . GLN A 1 12 ? -4.667 -4.146 -3.791 1.00 0.00 11 GLN A C 21
ATOM 20265 O O . GLN A 1 12 ? -3.491 -4.477 -3.948 1.00 0.00 11 GLN A O 21
ATOM 20279 N N . ALA A 1 13 ? -5.035 -3.004 -3.232 1.00 0.00 12 ALA A N 21
ATOM 20280 C CA . ALA A 1 13 ? -4.062 -2.041 -2.761 1.00 0.00 12 ALA A CA 21
ATOM 20281 C C . ALA A 1 13 ? -3.335 -2.571 -1.539 1.00 0.00 12 ALA A C 21
ATOM 20282 O O . ALA A 1 13 ? -2.117 -2.459 -1.448 1.00 0.00 12 ALA A O 21
ATOM 20289 N N . GLU A 1 14 ? -4.092 -3.160 -0.613 1.00 0.00 13 GLU A N 21
ATOM 20290 C CA . GLU A 1 14 ? -3.535 -3.726 0.610 1.00 0.00 13 GLU A CA 21
ATOM 20291 C C . GLU A 1 14 ? -2.441 -4.737 0.303 1.00 0.00 13 GLU A C 21
ATOM 20292 O O . GLU A 1 14 ? -1.397 -4.733 0.947 1.00 0.00 13 GLU A O 21
ATOM 20304 N N . ALA A 1 15 ? -2.684 -5.597 -0.683 1.00 0.00 14 ALA A N 21
ATOM 20305 C CA . ALA A 1 15 ? -1.710 -6.610 -1.067 1.00 0.00 14 ALA A CA 21
ATOM 20306 C C . ALA A 1 15 ? -0.392 -5.965 -1.467 1.00 0.00 14 ALA A C 21
ATOM 20307 O O . ALA A 1 15 ? 0.663 -6.308 -0.930 1.00 0.00 14 ALA A O 21
ATOM 20314 N N . GLU A 1 16 ? -0.456 -5.017 -2.396 1.00 0.00 15 GLU A N 21
ATOM 20315 C CA . GLU A 1 16 ? 0.744 -4.325 -2.834 1.00 0.00 15 GLU A CA 21
ATOM 20316 C C . GLU A 1 16 ? 1.342 -3.538 -1.686 1.00 0.00 15 GLU A C 21
ATOM 20317 O O . GLU A 1 16 ? 2.530 -3.633 -1.421 1.00 0.00 15 GLU A O 21
ATOM 20329 N N . ASN A 1 17 ? 0.498 -2.756 -1.017 1.00 0.00 16 ASN A N 21
ATOM 20330 C CA . ASN A 1 17 ? 0.919 -1.923 0.103 1.00 0.00 16 ASN A CA 21
ATOM 20331 C C . ASN A 1 17 ? 1.691 -2.741 1.129 1.00 0.00 16 ASN A C 21
ATOM 20332 O O . ASN A 1 17 ? 2.764 -2.339 1.586 1.00 0.00 16 ASN A O 21
ATOM 20343 N N . TYR A 1 18 ? 1.142 -3.902 1.460 1.00 0.00 17 TYR A N 21
ATOM 20344 C CA . TYR A 1 18 ? 1.760 -4.815 2.409 1.00 0.00 17 TYR A CA 21
ATOM 20345 C C . TYR A 1 18 ? 3.174 -5.160 1.961 1.00 0.00 17 TYR A C 21
ATOM 20346 O O . TYR A 1 18 ? 4.113 -5.157 2.756 1.00 0.00 17 TYR A O 21
ATOM 20364 N N . GLN A 1 19 ? 3.311 -5.444 0.672 1.00 0.00 18 GLN A N 21
ATOM 20365 C CA . GLN A 1 19 ? 4.600 -5.790 0.090 1.00 0.00 18 GLN A CA 21
ATOM 20366 C C . GLN A 1 19 ? 5.522 -4.576 0.043 1.00 0.00 18 GLN A C 21
ATOM 20367 O O . GLN A 1 19 ? 6.712 -4.677 0.341 1.00 0.00 18 GLN A O 21
ATOM 20381 N N . LEU A 1 20 ? 4.962 -3.437 -0.347 1.00 0.00 19 LEU A N 21
ATOM 20382 C CA . LEU A 1 20 ? 5.723 -2.198 -0.457 1.00 0.00 19 LEU A CA 21
ATOM 20383 C C . LEU A 1 20 ? 6.359 -1.818 0.875 1.00 0.00 19 LEU A C 21
ATOM 20384 O O . LEU A 1 20 ? 7.560 -1.571 0.942 1.00 0.00 19 LEU A O 21
ATOM 20400 N N . GLU A 1 21 ? 5.550 -1.764 1.930 1.00 0.00 20 GLU A N 21
ATOM 20401 C CA . GLU A 1 21 ? 6.042 -1.395 3.255 1.00 0.00 20 GLU A CA 21
ATOM 20402 C C . GLU A 1 21 ? 7.112 -2.363 3.749 1.00 0.00 20 GLU A C 21
ATOM 20403 O O . GLU A 1 21 ? 8.122 -1.939 4.315 1.00 0.00 20 GLU A O 21
ATOM 20415 N N . GLN A 1 22 ? 6.899 -3.655 3.525 1.00 0.00 21 GLN A N 21
ATOM 20416 C CA . GLN A 1 22 ? 7.867 -4.663 3.944 1.00 0.00 21 GLN A CA 21
ATOM 20417 C C . GLN A 1 22 ? 9.173 -4.492 3.179 1.00 0.00 21 GLN A C 21
ATOM 20418 O O . GLN A 1 22 ? 10.257 -4.563 3.760 1.00 0.00 21 GLN A O 21
ATOM 20432 N N . GLU A 1 23 ? 9.057 -4.248 1.878 1.00 0.00 22 GLU A N 21
ATOM 20433 C CA . GLU A 1 23 ? 10.216 -4.045 1.027 1.00 0.00 22 GLU A CA 21
ATOM 20434 C C . GLU A 1 23 ? 10.957 -2.784 1.456 1.00 0.00 22 GLU A C 21
ATOM 20435 O O . GLU A 1 23 ? 12.179 -2.786 1.580 1.00 0.00 22 GLU A O 21
ATOM 20447 N N . VAL A 1 24 ? 10.203 -1.714 1.703 1.00 0.00 23 VAL A N 21
ATOM 20448 C CA . VAL A 1 24 ? 10.786 -0.453 2.142 1.00 0.00 23 VAL A CA 21
ATOM 20449 C C . VAL A 1 24 ? 11.577 -0.659 3.426 1.00 0.00 23 VAL A C 21
ATOM 20450 O O . VAL A 1 24 ? 12.715 -0.211 3.536 1.00 0.00 23 VAL A O 21
ATOM 20463 N N . ALA A 1 25 ? 10.979 -1.364 4.382 1.00 0.00 24 ALA A N 21
ATOM 20464 C CA . ALA A 1 25 ? 11.644 -1.647 5.644 1.00 0.00 24 ALA A CA 21
ATOM 20465 C C . ALA A 1 25 ? 12.928 -2.420 5.399 1.00 0.00 24 ALA A C 21
ATOM 20466 O O . ALA A 1 25 ? 13.974 -2.102 5.958 1.00 0.00 24 ALA A O 21
ATOM 20473 N N . GLN A 1 26 ? 12.827 -3.430 4.545 1.00 0.00 25 GLN A N 21
ATOM 20474 C CA . GLN A 1 26 ? 13.960 -4.269 4.191 1.00 0.00 25 GLN A CA 21
ATOM 20475 C C . GLN A 1 26 ? 15.078 -3.425 3.589 1.00 0.00 25 GLN A C 21
ATOM 20476 O O . GLN A 1 26 ? 16.212 -3.442 4.073 1.00 0.00 25 GLN A O 21
ATOM 20490 N N . LEU A 1 27 ? 14.742 -2.689 2.537 1.00 0.00 26 LEU A N 21
ATOM 20491 C CA . LEU A 1 27 ? 15.699 -1.836 1.846 1.00 0.00 26 LEU A CA 21
ATOM 20492 C C . LEU A 1 27 ? 16.315 -0.799 2.786 1.00 0.00 26 LEU A C 21
ATOM 20493 O O . LEU A 1 27 ? 17.529 -0.637 2.817 1.00 0.00 26 LEU A O 21
ATOM 20509 N N . GLU A 1 28 ? 15.479 -0.106 3.550 1.00 0.00 27 GLU A N 21
ATOM 20510 C CA . GLU A 1 28 ? 15.954 0.912 4.492 1.00 0.00 27 GLU A CA 21
ATOM 20511 C C . GLU A 1 28 ? 16.893 0.313 5.535 1.00 0.00 27 GLU A C 21
ATOM 20512 O O . GLU A 1 28 ? 17.914 0.903 5.891 1.00 0.00 27 GLU A O 21
ATOM 20524 N N . HIS A 1 29 ? 16.517 -0.852 6.031 1.00 0.00 28 HIS A N 21
ATOM 20525 C CA . HIS A 1 29 ? 17.275 -1.551 7.061 1.00 0.00 28 HIS A CA 21
ATOM 20526 C C . HIS A 1 29 ? 18.609 -2.077 6.534 1.00 0.00 28 HIS A C 21
ATOM 20527 O O . HIS A 1 29 ? 19.587 -2.170 7.281 1.00 0.00 28 HIS A O 21
ATOM 20541 N N . GLU A 1 30 ? 18.651 -2.428 5.256 1.00 0.00 29 GLU A N 21
ATOM 20542 C CA . GLU A 1 30 ? 19.875 -2.949 4.659 1.00 0.00 29 GLU A CA 21
ATOM 20543 C C . GLU A 1 30 ? 20.727 -1.832 4.066 1.00 0.00 29 GLU A C 21
ATOM 20544 O O . GLU A 1 30 ? 21.952 -1.951 3.976 1.00 0.00 29 GLU A O 21
ATOM 20556 N N . CYS A 1 31 ? 20.076 -0.763 3.642 1.00 0.00 30 CYS A N 21
ATOM 20557 C CA . CYS A 1 31 ? 20.774 0.365 3.029 1.00 0.00 30 CYS A CA 21
ATOM 20558 C C . CYS A 1 31 ? 21.310 1.326 4.084 1.00 0.00 30 CYS A C 21
ATOM 20559 O O . CYS A 1 31 ? 22.356 1.945 3.894 1.00 0.00 30 CYS A O 21
ATOM 20566 N N . GLY A 1 32 ? 20.593 1.451 5.191 1.00 0.00 31 GLY A N 21
ATOM 20567 C CA . GLY A 1 32 ? 21.025 2.342 6.247 1.00 0.00 31 GLY A CA 21
ATOM 20568 C C . GLY A 1 32 ? 20.597 1.854 7.614 1.00 0.00 31 GLY A C 21
ATOM 20569 O O . GLY A 1 32 ? 20.063 2.619 8.417 1.00 0.00 31 GLY A O 21
ATOM 20582 N N . GLU B 2 2 ? -18.198 0.003 5.067 1.00 0.00 1 GLU B N 21
ATOM 20583 C CA . GLU B 2 2 ? -19.262 0.411 4.161 1.00 0.00 1 GLU B CA 21
ATOM 20584 C C . GLU B 2 2 ? -18.696 0.980 2.866 1.00 0.00 1 GLU B C 21
ATOM 20585 O O . GLU B 2 2 ? -17.488 1.153 2.738 1.00 0.00 1 GLU B O 21
ATOM 20597 N N . VAL B 2 3 ? -19.580 1.267 1.916 1.00 0.00 2 VAL B N 21
ATOM 20598 C CA . VAL B 2 3 ? -19.184 1.821 0.625 1.00 0.00 2 VAL B CA 21
ATOM 20599 C C . VAL B 2 3 ? -18.364 3.091 0.812 1.00 0.00 2 VAL B C 21
ATOM 20600 O O . VAL B 2 3 ? -17.247 3.201 0.305 1.00 0.00 2 VAL B O 21
ATOM 20613 N N . GLN B 2 4 ? -18.919 4.039 1.554 1.00 0.00 3 GLN B N 21
ATOM 20614 C CA . GLN B 2 4 ? -18.243 5.298 1.820 1.00 0.00 3 GLN B CA 21
ATOM 20615 C C . GLN B 2 4 ? -16.938 5.034 2.561 1.00 0.00 3 GLN B C 21
ATOM 20616 O O . GLN B 2 4 ? -15.934 5.709 2.337 1.00 0.00 3 GLN B O 21
ATOM 20630 N N . ALA B 2 5 ? -16.964 4.040 3.440 1.00 0.00 4 ALA B N 21
ATOM 20631 C CA . ALA B 2 5 ? -15.794 3.682 4.225 1.00 0.00 4 ALA B CA 21
ATOM 20632 C C . ALA B 2 5 ? -14.671 3.114 3.361 1.00 0.00 4 ALA B C 21
ATOM 20633 O O . ALA B 2 5 ? -13.509 3.492 3.511 1.00 0.00 4 ALA B O 21
ATOM 20640 N N . LEU B 2 6 ? -15.023 2.186 2.483 1.00 0.00 5 LEU B N 21
ATOM 20641 C CA . LEU B 2 6 ? -14.052 1.534 1.617 1.00 0.00 5 LEU B CA 21
ATOM 20642 C C . LEU B 2 6 ? -13.491 2.485 0.568 1.00 0.00 5 LEU B C 21
ATOM 20643 O O . LEU B 2 6 ? -12.311 2.410 0.240 1.00 0.00 5 LEU B O 21
ATOM 20659 N N . LYS B 2 7 ? -14.323 3.377 0.041 1.00 0.00 6 LYS B N 21
ATOM 20660 C CA . LYS B 2 7 ? -13.863 4.327 -0.972 1.00 0.00 6 LYS B CA 21
ATOM 20661 C C . LYS B 2 7 ? -12.748 5.205 -0.420 1.00 0.00 6 LYS B C 21
ATOM 20662 O O . LYS B 2 7 ? -11.776 5.505 -1.115 1.00 0.00 6 LYS B O 21
ATOM 20681 N N . LYS B 2 8 ? -12.875 5.593 0.840 1.00 0.00 7 LYS B N 21
ATOM 20682 C CA . LYS B 2 8 ? -11.853 6.406 1.483 1.00 0.00 7 LYS B CA 21
ATOM 20683 C C . LYS B 2 8 ? -10.622 5.553 1.769 1.00 0.00 7 LYS B C 21
ATOM 20684 O O . LYS B 2 8 ? -9.489 6.035 1.703 1.00 0.00 7 LYS B O 21
ATOM 20703 N N . ARG B 2 9 ? -10.854 4.271 2.037 1.00 0.00 8 ARG B N 21
ATOM 20704 C CA . ARG B 2 9 ? -9.767 3.331 2.283 1.00 0.00 8 ARG B CA 21
ATOM 20705 C C . ARG B 2 9 ? -8.944 3.172 1.014 1.00 0.00 8 ARG B C 21
ATOM 20706 O O . ARG B 2 9 ? -7.715 3.145 1.052 1.00 0.00 8 ARG B O 21
ATOM 20727 N N . VAL B 2 10 ? -9.646 3.078 -0.111 1.00 0.00 9 VAL B N 21
ATOM 20728 C CA . VAL B 2 10 ? -9.013 2.933 -1.411 1.00 0.00 9 VAL B CA 21
ATOM 20729 C C . VAL B 2 10 ? -8.088 4.106 -1.693 1.00 0.00 9 VAL B C 21
ATOM 20730 O O . VAL B 2 10 ? -6.913 3.916 -2.002 1.00 0.00 9 VAL B O 21
ATOM 20743 N N . GLN B 2 11 ? -8.626 5.315 -1.583 1.00 0.00 10 GLN B N 21
ATOM 20744 C CA . GLN B 2 11 ? -7.852 6.529 -1.829 1.00 0.00 10 GLN B CA 21
ATOM 20745 C C . GLN B 2 11 ? -6.643 6.621 -0.905 1.00 0.00 10 GLN B C 21
ATOM 20746 O O . GLN B 2 11 ? -5.550 6.994 -1.337 1.00 0.00 10 GLN B O 21
ATOM 20760 N N . ALA B 2 12 ? -6.841 6.272 0.359 1.00 0.00 11 ALA B N 21
ATOM 20761 C CA . ALA B 2 12 ? -5.768 6.308 1.341 1.00 0.00 11 ALA B CA 21
ATOM 20762 C C . ALA B 2 12 ? -4.685 5.304 0.979 1.00 0.00 11 ALA B C 21
ATOM 20763 O O . ALA B 2 12 ? -3.491 5.588 1.086 1.00 0.00 11 ALA B O 21
ATOM 20770 N N . LEU B 2 13 ? -5.120 4.133 0.536 1.00 0.00 12 LEU B N 21
ATOM 20771 C CA . LEU B 2 13 ? -4.213 3.073 0.139 1.00 0.00 12 LEU B CA 21
ATOM 20772 C C . LEU B 2 13 ? -3.433 3.450 -1.109 1.00 0.00 12 LEU B C 21
ATOM 20773 O O . LEU B 2 13 ? -2.215 3.360 -1.120 1.00 0.00 12 LEU B O 21
ATOM 20789 N N . LYS B 2 14 ? -4.136 3.871 -2.158 1.00 0.00 13 LYS B N 21
ATOM 20790 C CA . LYS B 2 14 ? -3.481 4.245 -3.414 1.00 0.00 13 LYS B CA 21
ATOM 20791 C C . LYS B 2 14 ? -2.454 5.344 -3.176 1.00 0.00 13 LYS B C 21
ATOM 20792 O O . LYS B 2 14 ? -1.371 5.325 -3.756 1.00 0.00 13 LYS B O 21
ATOM 20811 N N . ALA B 2 15 ? -2.789 6.295 -2.307 1.00 0.00 14 ALA B N 21
ATOM 20812 C CA . ALA B 2 15 ? -1.875 7.387 -1.993 1.00 0.00 14 ALA B CA 21
ATOM 20813 C C . ALA B 2 15 ? -0.617 6.850 -1.320 1.00 0.00 14 ALA B C 21
ATOM 20814 O O . ALA B 2 15 ? 0.488 7.346 -1.549 1.00 0.00 14 ALA B O 21
ATOM 20821 N N . ARG B 2 16 ? -0.792 5.810 -0.518 1.00 0.00 15 ARG B N 21
ATOM 20822 C CA . ARG B 2 16 ? 0.323 5.169 0.168 1.00 0.00 15 ARG B CA 21
ATOM 20823 C C . ARG B 2 16 ? 1.096 4.308 -0.808 1.00 0.00 15 ARG B C 21
ATOM 20824 O O . ARG B 2 16 ? 2.323 4.321 -0.841 1.00 0.00 15 ARG B O 21
ATOM 20845 N N . ASN B 2 17 ? 0.348 3.566 -1.600 1.00 0.00 16 ASN B N 21
ATOM 20846 C CA . ASN B 2 17 ? 0.895 2.674 -2.598 1.00 0.00 16 ASN B CA 21
ATOM 20847 C C . ASN B 2 17 ? 1.761 3.435 -3.581 1.00 0.00 16 ASN B C 21
ATOM 20848 O O . ASN B 2 17 ? 2.877 3.026 -3.882 1.00 0.00 16 ASN B O 21
ATOM 20859 N N . TYR B 2 18 ? 1.244 4.549 -4.068 1.00 0.00 17 TYR B N 21
ATOM 20860 C CA . TYR B 2 18 ? 1.963 5.381 -5.017 1.00 0.00 17 TYR B CA 21
ATOM 20861 C C . TYR B 2 18 ? 3.289 5.858 -4.421 1.00 0.00 17 TYR B C 21
ATOM 20862 O O . TYR B 2 18 ? 4.336 5.791 -5.071 1.00 0.00 17 TYR B O 21
ATOM 20880 N N . ALA B 2 19 ? 3.240 6.329 -3.179 1.00 0.00 18 ALA B N 21
ATOM 20881 C CA . ALA B 2 19 ? 4.434 6.813 -2.499 1.00 0.00 18 ALA B CA 21
ATOM 20882 C C . ALA B 2 19 ? 5.410 5.674 -2.215 1.00 0.00 18 ALA B C 21
ATOM 20883 O O . ALA B 2 19 ? 6.610 5.792 -2.472 1.00 0.00 18 ALA B O 21
ATOM 20890 N N . ALA B 2 20 ? 4.888 4.578 -1.680 1.00 0.00 19 ALA B N 21
ATOM 20891 C CA . ALA B 2 20 ? 5.703 3.421 -1.343 1.00 0.00 19 ALA B CA 21
ATOM 20892 C C . ALA B 2 20 ? 6.363 2.812 -2.579 1.00 0.00 19 ALA B C 21
ATOM 20893 O O . ALA B 2 20 ? 7.521 2.411 -2.523 1.00 0.00 19 ALA B O 21
ATOM 20900 N N . LYS B 2 21 ? 5.634 2.751 -3.694 1.00 0.00 20 LYS B N 21
ATOM 20901 C CA . LYS B 2 21 ? 6.183 2.192 -4.931 1.00 0.00 20 LYS B CA 21
ATOM 20902 C C . LYS B 2 21 ? 7.403 2.980 -5.393 1.00 0.00 20 LYS B C 21
ATOM 20903 O O . LYS B 2 21 ? 8.380 2.402 -5.876 1.00 0.00 20 LYS B O 21
ATOM 20922 N N . GLN B 2 22 ? 7.362 4.293 -5.216 1.00 0.00 21 GLN B N 21
ATOM 20923 C CA . GLN B 2 22 ? 8.484 5.142 -5.594 1.00 0.00 21 GLN B CA 21
ATOM 20924 C C . GLN B 2 22 ? 9.597 5.015 -4.563 1.00 0.00 21 GLN B C 21
ATOM 20925 O O . GLN B 2 22 ? 10.776 5.144 -4.889 1.00 0.00 21 GLN B O 21
ATOM 20939 N N . LYS B 2 23 ? 9.219 4.719 -3.327 1.00 0.00 22 LYS B N 21
ATOM 20940 C CA . LYS B 2 23 ? 10.187 4.525 -2.260 1.00 0.00 22 LYS B CA 21
ATOM 20941 C C . LYS B 2 23 ? 10.964 3.248 -2.522 1.00 0.00 22 LYS B C 21
ATOM 20942 O O . LYS B 2 23 ? 12.189 3.238 -2.478 1.00 0.00 22 LYS B O 21
ATOM 20961 N N . VAL B 2 24 ? 10.230 2.180 -2.815 1.00 0.00 23 VAL B N 21
ATOM 20962 C CA . VAL B 2 24 ? 10.832 0.888 -3.105 1.00 0.00 23 VAL B CA 21
ATOM 20963 C C . VAL B 2 24 ? 11.845 1.007 -4.233 1.00 0.00 23 VAL B C 21
ATOM 20964 O O . VAL B 2 24 ? 12.965 0.514 -4.124 1.00 0.00 23 VAL B O 21
ATOM 20977 N N . GLN B 2 25 ? 11.444 1.656 -5.319 1.00 0.00 24 GLN B N 21
ATOM 20978 C CA . GLN B 2 25 ? 12.327 1.811 -6.459 1.00 0.00 24 GLN B CA 21
ATOM 20979 C C . GLN B 2 25 ? 13.548 2.651 -6.102 1.00 0.00 24 GLN B C 21
ATOM 20980 O O . GLN B 2 25 ? 14.660 2.321 -6.502 1.00 0.00 24 GLN B O 21
ATOM 20994 N N . ALA B 2 26 ? 13.347 3.716 -5.329 1.00 0.00 25 ALA B N 21
ATOM 20995 C CA . ALA B 2 26 ? 14.456 4.579 -4.925 1.00 0.00 25 ALA B CA 21
ATOM 20996 C C . ALA B 2 26 ? 15.413 3.819 -4.043 1.00 0.00 25 ALA B C 21
ATOM 20997 O O . ALA B 2 26 ? 16.621 3.850 -4.261 1.00 0.00 25 ALA B O 21
ATOM 21004 N N . LEU B 2 27 ? 14.869 3.114 -3.067 1.00 0.00 26 LEU B N 21
ATOM 21005 C CA . LEU B 2 27 ? 15.680 2.318 -2.170 1.00 0.00 26 LEU B CA 21
ATOM 21006 C C . LEU B 2 27 ? 16.387 1.215 -2.956 1.00 0.00 26 LEU B C 21
ATOM 21007 O O . LEU B 2 27 ? 17.492 0.797 -2.602 1.00 0.00 26 LEU B O 21
ATOM 21023 N N . ARG B 2 28 ? 15.751 0.764 -4.043 1.00 0.00 27 ARG B N 21
ATOM 21024 C CA . ARG B 2 28 ? 16.335 -0.263 -4.891 1.00 0.00 27 ARG B CA 21
ATOM 21025 C C . ARG B 2 28 ? 17.604 0.269 -5.546 1.00 0.00 27 ARG B C 21
ATOM 21026 O O . ARG B 2 28 ? 18.636 -0.398 -5.525 1.00 0.00 27 ARG B O 21
ATOM 21047 N N . HIS B 2 29 ? 17.545 1.480 -6.109 1.00 0.00 28 HIS B N 21
ATOM 21048 C CA . HIS B 2 29 ? 18.713 2.065 -6.721 1.00 0.00 28 HIS B CA 21
ATOM 21049 C C . HIS B 2 29 ? 19.718 2.399 -5.667 1.00 0.00 28 HIS B C 21
ATOM 21050 O O . HIS B 2 29 ? 20.894 2.045 -5.757 1.00 0.00 28 HIS B O 21
ATOM 21064 N N . LYS B 2 30 ? 19.215 3.162 -4.699 1.00 0.00 29 LYS B N 21
ATOM 21065 C CA . LYS B 2 30 ? 19.998 3.673 -3.604 1.00 0.00 29 LYS B CA 21
ATOM 21066 C C . LYS B 2 30 ? 20.914 2.598 -3.026 1.00 0.00 29 LYS B C 21
ATOM 21067 O O . LYS B 2 30 ? 22.027 2.876 -2.576 1.00 0.00 29 LYS B O 21
ATOM 21086 N N . CYS B 2 31 ? 20.423 1.369 -3.058 1.00 0.00 30 CYS B N 21
ATOM 21087 C CA . CYS B 2 31 ? 21.162 0.221 -2.549 1.00 0.00 30 CYS B CA 21
ATOM 21088 C C . CYS B 2 31 ? 20.693 -1.069 -3.218 1.00 0.00 30 CYS B C 21
ATOM 21089 O O . CYS B 2 31 ? 21.412 -1.662 -4.022 1.00 0.00 30 CYS B O 21
ATOM 21096 N N . GLY B 2 32 ? 19.482 -1.498 -2.883 1.00 0.00 31 GLY B N 21
ATOM 21097 C CA . GLY B 2 32 ? 18.938 -2.713 -3.458 1.00 0.00 31 GLY B CA 21
ATOM 21098 C C . GLY B 2 32 ? 19.269 -3.937 -2.630 1.00 0.00 31 GLY B C 21
ATOM 21099 O O . GLY B 2 32 ? 18.387 -4.533 -2.012 1.00 0.00 31 GLY B O 21
ATOM 21112 N N . GLU A 1 2 ? -19.964 -0.803 -4.915 1.00 0.00 1 GLU A N 22
ATOM 21113 C CA . GLU A 1 2 ? -20.505 -1.797 -3.995 1.00 0.00 1 GLU A CA 22
ATOM 21114 C C . GLU A 1 2 ? -19.477 -2.141 -2.917 1.00 0.00 1 GLU A C 22
ATOM 21115 O O . GLU A 1 2 ? -18.269 -2.064 -3.160 1.00 0.00 1 GLU A O 22
ATOM 21127 N N . VAL A 1 3 ? -19.955 -2.515 -1.731 1.00 0.00 2 VAL A N 22
ATOM 21128 C CA . VAL A 1 3 ? -19.076 -2.867 -0.621 1.00 0.00 2 VAL A CA 22
ATOM 21129 C C . VAL A 1 3 ? -18.086 -3.958 -1.034 1.00 0.00 2 VAL A C 22
ATOM 21130 O O . VAL A 1 3 ? -16.890 -3.844 -0.783 1.00 0.00 2 VAL A O 22
ATOM 21143 N N . ALA A 1 4 ? -18.592 -5.005 -1.682 1.00 0.00 3 ALA A N 22
ATOM 21144 C CA . ALA A 1 4 ? -17.752 -6.109 -2.142 1.00 0.00 3 ALA A CA 22
ATOM 21145 C C . ALA A 1 4 ? -16.637 -5.608 -3.061 1.00 0.00 3 ALA A C 22
ATOM 21146 O O . ALA A 1 4 ? -15.490 -6.044 -2.959 1.00 0.00 3 ALA A O 22
ATOM 21153 N N . GLN A 1 5 ? -16.984 -4.672 -3.942 1.00 0.00 4 GLN A N 22
ATOM 21154 C CA . GLN A 1 5 ? -16.024 -4.083 -4.871 1.00 0.00 4 GLN A CA 22
ATOM 21155 C C . GLN A 1 5 ? -14.917 -3.380 -4.104 1.00 0.00 4 GLN A C 22
ATOM 21156 O O . GLN A 1 5 ? -13.726 -3.581 -4.358 1.00 0.00 4 GLN A O 22
ATOM 21170 N N . LEU A 1 6 ? -15.336 -2.546 -3.164 1.00 0.00 5 LEU A N 22
ATOM 21171 C CA . LEU A 1 6 ? -14.425 -1.785 -2.338 1.00 0.00 5 LEU A CA 22
ATOM 21172 C C . LEU A 1 6 ? -13.574 -2.711 -1.481 1.00 0.00 5 LEU A C 22
ATOM 21173 O O . LEU A 1 6 ? -12.392 -2.462 -1.284 1.00 0.00 5 LEU A O 22
ATOM 21189 N N . GLU A 1 7 ? -14.178 -3.790 -0.993 1.00 0.00 6 GLU A N 22
ATOM 21190 C CA . GLU A 1 7 ? -13.465 -4.766 -0.178 1.00 0.00 6 GLU A CA 22
ATOM 21191 C C . GLU A 1 7 ? -12.325 -5.388 -0.971 1.00 0.00 6 GLU A C 22
ATOM 21192 O O . GLU A 1 7 ? -11.226 -5.569 -0.445 1.00 0.00 6 GLU A O 22
ATOM 21204 N N . LYS A 1 8 ? -12.584 -5.689 -2.242 1.00 0.00 7 LYS A N 22
ATOM 21205 C CA . LYS A 1 8 ? -11.566 -6.269 -3.110 1.00 0.00 7 LYS A CA 22
ATOM 21206 C C . LYS A 1 8 ? -10.482 -5.242 -3.406 1.00 0.00 7 LYS A C 22
ATOM 21207 O O . LYS A 1 8 ? -9.313 -5.579 -3.588 1.00 0.00 7 LYS A O 22
ATOM 21226 N N . GLU A 1 9 ? -10.889 -3.982 -3.444 1.00 0.00 8 GLU A N 22
ATOM 21227 C CA . GLU A 1 9 ? -9.979 -2.883 -3.708 1.00 0.00 8 GLU A CA 22
ATOM 21228 C C . GLU A 1 9 ? -9.112 -2.612 -2.485 1.00 0.00 8 GLU A C 22
ATOM 21229 O O . GLU A 1 9 ? -7.895 -2.446 -2.589 1.00 0.00 8 GLU A O 22
ATOM 21241 N N . VAL A 1 10 ? -9.748 -2.591 -1.323 1.00 0.00 9 VAL A N 22
ATOM 21242 C CA . VAL A 1 10 ? -9.049 -2.372 -0.068 1.00 0.00 9 VAL A CA 22
ATOM 21243 C C . VAL A 1 10 ? -8.037 -3.490 0.139 1.00 0.00 9 VAL A C 22
ATOM 21244 O O . VAL A 1 10 ? -6.889 -3.244 0.500 1.00 0.00 9 VAL A O 22
ATOM 21257 N N . ALA A 1 11 ? -8.467 -4.717 -0.128 1.00 0.00 10 ALA A N 22
ATOM 21258 C CA . ALA A 1 11 ? -7.599 -5.880 0.003 1.00 0.00 10 ALA A CA 22
ATOM 21259 C C . ALA A 1 11 ? -6.462 -5.825 -1.011 1.00 0.00 10 ALA A C 22
ATOM 21260 O O . ALA A 1 11 ? -5.372 -6.339 -0.764 1.00 0.00 10 ALA A O 22
ATOM 21267 N N . GLN A 1 12 ? -6.722 -5.176 -2.143 1.00 0.00 11 GLN A N 22
ATOM 21268 C CA . GLN A 1 12 ? -5.727 -5.026 -3.192 1.00 0.00 11 GLN A CA 22
ATOM 21269 C C . GLN A 1 12 ? -4.596 -4.156 -2.679 1.00 0.00 11 GLN A C 22
ATOM 21270 O O . GLN A 1 12 ? -3.420 -4.517 -2.749 1.00 0.00 11 GLN A O 22
ATOM 21284 N N . ALA A 1 13 ? -4.982 -3.005 -2.156 1.00 0.00 12 ALA A N 22
ATOM 21285 C CA . ALA A 1 13 ? -4.037 -2.051 -1.614 1.00 0.00 12 ALA A CA 22
ATOM 21286 C C . ALA A 1 13 ? -3.352 -2.595 -0.371 1.00 0.00 12 ALA A C 22
ATOM 21287 O O . ALA A 1 13 ? -2.143 -2.451 -0.220 1.00 0.00 12 ALA A O 22
ATOM 21294 N N . GLU A 1 14 ? -4.129 -3.216 0.511 1.00 0.00 13 GLU A N 22
ATOM 21295 C CA . GLU A 1 14 ? -3.605 -3.787 1.748 1.00 0.00 13 GLU A CA 22
ATOM 21296 C C . GLU A 1 14 ? -2.516 -4.817 1.476 1.00 0.00 13 GLU A C 22
ATOM 21297 O O . GLU A 1 14 ? -1.520 -4.874 2.195 1.00 0.00 13 GLU A O 22
ATOM 21309 N N . ALA A 1 15 ? -2.700 -5.622 0.436 1.00 0.00 14 ALA A N 22
ATOM 21310 C CA . ALA A 1 15 ? -1.716 -6.637 0.082 1.00 0.00 14 ALA A CA 22
ATOM 21311 C C . ALA A 1 15 ? -0.399 -5.984 -0.308 1.00 0.00 14 ALA A C 22
ATOM 21312 O O . ALA A 1 15 ? 0.662 -6.337 0.215 1.00 0.00 14 ALA A O 22
ATOM 21319 N N . GLU A 1 16 ? -0.476 -5.008 -1.207 1.00 0.00 15 GLU A N 22
ATOM 21320 C CA . GLU A 1 16 ? 0.710 -4.287 -1.641 1.00 0.00 15 GLU A CA 22
ATOM 21321 C C . GLU A 1 16 ? 1.318 -3.562 -0.459 1.00 0.00 15 GLU A C 22
ATOM 21322 O O . GLU A 1 16 ? 2.501 -3.695 -0.183 1.00 0.00 15 GLU A O 22
ATOM 21334 N N . ASN A 1 17 ? 0.478 -2.793 0.226 1.00 0.00 16 ASN A N 22
ATOM 21335 C CA . ASN A 1 17 ? 0.885 -2.008 1.387 1.00 0.00 16 ASN A CA 22
ATOM 21336 C C . ASN A 1 17 ? 1.670 -2.858 2.381 1.00 0.00 16 ASN A C 22
ATOM 21337 O O . ASN A 1 17 ? 2.733 -2.454 2.855 1.00 0.00 16 ASN A O 22
ATOM 21348 N N . TYR A 1 18 ? 1.143 -4.042 2.673 1.00 0.00 17 TYR A N 22
ATOM 21349 C CA . TYR A 1 18 ? 1.780 -4.974 3.596 1.00 0.00 17 TYR A CA 22
ATOM 21350 C C . TYR A 1 18 ? 3.205 -5.296 3.156 1.00 0.00 17 TYR A C 22
ATOM 21351 O O . TYR A 1 18 ? 4.117 -5.397 3.980 1.00 0.00 17 TYR A O 22
ATOM 21369 N N . GLN A 1 19 ? 3.385 -5.466 1.853 1.00 0.00 18 GLN A N 22
ATOM 21370 C CA . GLN A 1 19 ? 4.691 -5.788 1.302 1.00 0.00 18 GLN A CA 22
ATOM 21371 C C . GLN A 1 19 ? 5.545 -4.538 1.099 1.00 0.00 18 GLN A C 22
ATOM 21372 O O . GLN A 1 19 ? 6.768 -4.609 1.166 1.00 0.00 18 GLN A O 22
ATOM 21386 N N . LEU A 1 20 ? 4.907 -3.397 0.860 1.00 0.00 19 LEU A N 22
ATOM 21387 C CA . LEU A 1 20 ? 5.633 -2.144 0.659 1.00 0.00 19 LEU A CA 22
ATOM 21388 C C . LEU A 1 20 ? 6.326 -1.738 1.949 1.00 0.00 19 LEU A C 22
ATOM 21389 O O . LEU A 1 20 ? 7.530 -1.493 1.968 1.00 0.00 19 LEU A O 22
ATOM 21405 N N . GLU A 1 21 ? 5.556 -1.685 3.027 1.00 0.00 20 GLU A N 22
ATOM 21406 C CA . GLU A 1 21 ? 6.081 -1.320 4.334 1.00 0.00 20 GLU A CA 22
ATOM 21407 C C . GLU A 1 21 ? 7.142 -2.320 4.774 1.00 0.00 20 GLU A C 22
ATOM 21408 O O . GLU A 1 21 ? 8.155 -1.951 5.374 1.00 0.00 20 GLU A O 22
ATOM 21420 N N . GLN A 1 22 ? 6.908 -3.586 4.451 1.00 0.00 21 GLN A N 22
ATOM 21421 C CA . GLN A 1 22 ? 7.838 -4.651 4.791 1.00 0.00 21 GLN A CA 22
ATOM 21422 C C . GLN A 1 22 ? 9.148 -4.460 4.029 1.00 0.00 21 GLN A C 22
ATOM 21423 O O . GLN A 1 22 ? 10.238 -4.587 4.593 1.00 0.00 21 GLN A O 22
ATOM 21437 N N . GLU A 1 23 ? 9.021 -4.139 2.746 1.00 0.00 22 GLU A N 22
ATOM 21438 C CA . GLU A 1 23 ? 10.166 -3.912 1.878 1.00 0.00 22 GLU A CA 22
ATOM 21439 C C . GLU A 1 23 ? 10.927 -2.667 2.321 1.00 0.00 22 GLU A C 22
ATOM 21440 O O . GLU A 1 23 ? 12.154 -2.681 2.404 1.00 0.00 22 GLU A O 22
ATOM 21452 N N . VAL A 1 24 ? 10.188 -1.596 2.623 1.00 0.00 23 VAL A N 22
ATOM 21453 C CA . VAL A 1 24 ? 10.795 -0.348 3.075 1.00 0.00 23 VAL A CA 22
ATOM 21454 C C . VAL A 1 24 ? 11.626 -0.590 4.327 1.00 0.00 23 VAL A C 22
ATOM 21455 O O . VAL A 1 24 ? 12.767 -0.138 4.415 1.00 0.00 23 VAL A O 22
ATOM 21468 N N . ALA A 1 25 ? 11.065 -1.327 5.283 1.00 0.00 24 ALA A N 22
ATOM 21469 C CA . ALA A 1 25 ? 11.779 -1.640 6.514 1.00 0.00 24 ALA A CA 22
ATOM 21470 C C . ALA A 1 25 ? 13.078 -2.370 6.204 1.00 0.00 24 ALA A C 22
ATOM 21471 O O . ALA A 1 25 ? 14.140 -2.020 6.724 1.00 0.00 24 ALA A O 22
ATOM 21478 N N . GLN A 1 26 ? 12.976 -3.379 5.349 1.00 0.00 25 GLN A N 22
ATOM 21479 C CA . GLN A 1 26 ? 14.124 -4.180 4.939 1.00 0.00 25 GLN A CA 22
ATOM 21480 C C . GLN A 1 26 ? 15.195 -3.302 4.311 1.00 0.00 25 GLN A C 22
ATOM 21481 O O . GLN A 1 26 ? 16.359 -3.369 4.691 1.00 0.00 25 GLN A O 22
ATOM 21495 N N . LEU A 1 27 ? 14.792 -2.489 3.350 1.00 0.00 26 LEU A N 22
ATOM 21496 C CA . LEU A 1 27 ? 15.711 -1.606 2.648 1.00 0.00 26 LEU A CA 22
ATOM 21497 C C . LEU A 1 27 ? 16.313 -0.546 3.571 1.00 0.00 26 LEU A C 22
ATOM 21498 O O . LEU A 1 27 ? 17.523 -0.332 3.551 1.00 0.00 26 LEU A O 22
ATOM 21514 N N . GLU A 1 28 ? 15.483 0.100 4.389 1.00 0.00 27 GLU A N 22
ATOM 21515 C CA . GLU A 1 28 ? 15.972 1.117 5.327 1.00 0.00 27 GLU A CA 22
ATOM 21516 C C . GLU A 1 28 ? 16.984 0.502 6.286 1.00 0.00 27 GLU A C 22
ATOM 21517 O O . GLU A 1 28 ? 17.994 1.117 6.628 1.00 0.00 27 GLU A O 22
ATOM 21529 N N . HIS A 1 29 ? 16.701 -0.724 6.701 1.00 0.00 28 HIS A N 22
ATOM 21530 C CA . HIS A 1 29 ? 17.568 -1.458 7.609 1.00 0.00 28 HIS A CA 22
ATOM 21531 C C . HIS A 1 29 ? 18.875 -1.819 6.905 1.00 0.00 28 HIS A C 22
ATOM 21532 O O . HIS A 1 29 ? 19.952 -1.759 7.502 1.00 0.00 28 HIS A O 22
ATOM 21546 N N . GLU A 1 30 ? 18.772 -2.161 5.624 1.00 0.00 29 GLU A N 22
ATOM 21547 C CA . GLU A 1 30 ? 19.941 -2.498 4.822 1.00 0.00 29 GLU A CA 22
ATOM 21548 C C . GLU A 1 30 ? 20.793 -1.253 4.607 1.00 0.00 29 GLU A C 22
ATOM 21549 O O . GLU A 1 30 ? 22.023 -1.308 4.627 1.00 0.00 29 GLU A O 22
ATOM 21561 N N . CYS A 1 31 ? 20.115 -0.132 4.416 1.00 0.00 30 CYS A N 22
ATOM 21562 C CA . CYS A 1 31 ? 20.771 1.152 4.208 1.00 0.00 30 CYS A CA 22
ATOM 21563 C C . CYS A 1 31 ? 21.472 1.607 5.479 1.00 0.00 30 CYS A C 22
ATOM 21564 O O . CYS A 1 31 ? 22.503 2.282 5.425 1.00 0.00 30 CYS A O 22
ATOM 21571 N N . GLY A 1 32 ? 20.909 1.229 6.620 1.00 0.00 31 GLY A N 22
ATOM 21572 C CA . GLY A 1 32 ? 21.489 1.598 7.892 1.00 0.00 31 GLY A CA 22
ATOM 21573 C C . GLY A 1 32 ? 22.743 0.805 8.200 1.00 0.00 31 GLY A C 22
ATOM 21574 O O . GLY A 1 32 ? 23.634 1.285 8.899 1.00 0.00 31 GLY A O 22
ATOM 21587 N N . GLU B 2 2 ? -18.862 0.158 5.883 1.00 0.00 1 GLU B N 22
ATOM 21588 C CA . GLU B 2 2 ? -19.801 0.723 4.922 1.00 0.00 1 GLU B CA 22
ATOM 21589 C C . GLU B 2 2 ? -19.091 1.201 3.664 1.00 0.00 1 GLU B C 22
ATOM 21590 O O . GLU B 2 2 ? -17.862 1.303 3.629 1.00 0.00 1 GLU B O 22
ATOM 21602 N N . VAL B 2 3 ? -19.882 1.496 2.644 1.00 0.00 2 VAL B N 22
ATOM 21603 C CA . VAL B 2 3 ? -19.373 1.977 1.365 1.00 0.00 2 VAL B CA 22
ATOM 21604 C C . VAL B 2 3 ? -18.445 3.170 1.557 1.00 0.00 2 VAL B C 22
ATOM 21605 O O . VAL B 2 3 ? -17.288 3.146 1.140 1.00 0.00 2 VAL B O 22
ATOM 21618 N N . GLN B 2 4 ? -18.960 4.208 2.200 1.00 0.00 3 GLN B N 22
ATOM 21619 C CA . GLN B 2 4 ? -18.189 5.415 2.449 1.00 0.00 3 GLN B CA 22
ATOM 21620 C C . GLN B 2 4 ? -16.969 5.117 3.316 1.00 0.00 3 GLN B C 22
ATOM 21621 O O . GLN B 2 4 ? -15.941 5.788 3.214 1.00 0.00 3 GLN B O 22
ATOM 21635 N N . ALA B 2 5 ? -17.082 4.100 4.156 1.00 0.00 4 ALA B N 22
ATOM 21636 C CA . ALA B 2 5 ? -15.982 3.710 5.022 1.00 0.00 4 ALA B CA 22
ATOM 21637 C C . ALA B 2 5 ? -14.841 3.123 4.204 1.00 0.00 4 ALA B C 22
ATOM 21638 O O . ALA B 2 5 ? -13.672 3.456 4.410 1.00 0.00 4 ALA B O 22
ATOM 21645 N N . LEU B 2 6 ? -15.195 2.244 3.279 1.00 0.00 5 LEU B N 22
ATOM 21646 C CA . LEU B 2 6 ? -14.218 1.589 2.427 1.00 0.00 5 LEU B CA 22
ATOM 21647 C C . LEU B 2 6 ? -13.642 2.545 1.392 1.00 0.00 5 LEU B C 22
ATOM 21648 O O . LEU B 2 6 ? -12.467 2.450 1.058 1.00 0.00 5 LEU B O 22
ATOM 21664 N N . LYS B 2 7 ? -14.456 3.471 0.891 1.00 0.00 6 LYS B N 22
ATOM 21665 C CA . LYS B 2 7 ? -13.982 4.438 -0.099 1.00 0.00 6 LYS B CA 22
ATOM 21666 C C . LYS B 2 7 ? -12.812 5.234 0.465 1.00 0.00 6 LYS B C 22
ATOM 21667 O O . LYS B 2 7 ? -11.781 5.395 -0.193 1.00 0.00 6 LYS B O 22
ATOM 21686 N N . LYS B 2 8 ? -12.961 5.704 1.700 1.00 0.00 7 LYS B N 22
ATOM 21687 C CA . LYS B 2 8 ? -11.898 6.454 2.352 1.00 0.00 7 LYS B CA 22
ATOM 21688 C C . LYS B 2 8 ? -10.715 5.540 2.637 1.00 0.00 7 LYS B C 22
ATOM 21689 O O . LYS B 2 8 ? -9.564 5.968 2.580 1.00 0.00 7 LYS B O 22
ATOM 21708 N N . ARG B 2 9 ? -11.007 4.269 2.898 1.00 0.00 8 ARG B N 22
ATOM 21709 C CA . ARG B 2 9 ? -9.967 3.281 3.145 1.00 0.00 8 ARG B CA 22
ATOM 21710 C C . ARG B 2 9 ? -9.143 3.100 1.874 1.00 0.00 8 ARG B C 22
ATOM 21711 O O . ARG B 2 9 ? -7.915 3.031 1.915 1.00 0.00 8 ARG B O 22
ATOM 21732 N N . VAL B 2 10 ? -9.842 3.047 0.747 1.00 0.00 9 VAL B N 22
ATOM 21733 C CA . VAL B 2 10 ? -9.216 2.898 -0.554 1.00 0.00 9 VAL B CA 22
ATOM 21734 C C . VAL B 2 10 ? -8.276 4.066 -0.834 1.00 0.00 9 VAL B C 22
ATOM 21735 O O . VAL B 2 10 ? -7.116 3.867 -1.191 1.00 0.00 9 VAL B O 22
ATOM 21748 N N . GLN B 2 11 ? -8.784 5.281 -0.670 1.00 0.00 10 GLN B N 22
ATOM 21749 C CA . GLN B 2 11 ? -7.989 6.477 -0.914 1.00 0.00 10 GLN B CA 22
ATOM 21750 C C . GLN B 2 11 ? -6.808 6.572 0.048 1.00 0.00 10 GLN B C 22
ATOM 21751 O O . GLN B 2 11 ? -5.716 6.971 -0.349 1.00 0.00 10 GLN B O 22
ATOM 21765 N N . ALA B 2 12 ? -7.027 6.197 1.308 1.00 0.00 11 ALA B N 22
ATOM 21766 C CA . ALA B 2 12 ? -5.971 6.242 2.316 1.00 0.00 11 ALA B CA 22
ATOM 21767 C C . ALA B 2 12 ? -4.864 5.257 1.973 1.00 0.00 11 ALA B C 22
ATOM 21768 O O . ALA B 2 12 ? -3.679 5.595 2.018 1.00 0.00 11 ALA B O 22
ATOM 21775 N N . LEU B 2 13 ? -5.262 4.043 1.617 1.00 0.00 12 LEU B N 22
ATOM 21776 C CA . LEU B 2 13 ? -4.315 3.006 1.252 1.00 0.00 12 LEU B CA 22
ATOM 21777 C C . LEU B 2 13 ? -3.539 3.401 0.009 1.00 0.00 12 LEU B C 22
ATOM 21778 O O . LEU B 2 13 ? -2.321 3.385 0.014 1.00 0.00 12 LEU B O 22
ATOM 21794 N N . LYS B 2 14 ? -4.252 3.760 -1.051 1.00 0.00 13 LYS B N 22
ATOM 21795 C CA . LYS B 2 14 ? -3.614 4.157 -2.307 1.00 0.00 13 LYS B CA 22
ATOM 21796 C C . LYS B 2 14 ? -2.642 5.313 -2.094 1.00 0.00 13 LYS B C 22
ATOM 21797 O O . LYS B 2 14 ? -1.583 5.353 -2.713 1.00 0.00 13 LYS B O 22
ATOM 21816 N N . ALA B 2 15 ? -2.992 6.237 -1.204 1.00 0.00 14 ALA B N 22
ATOM 21817 C CA . ALA B 2 15 ? -2.125 7.374 -0.908 1.00 0.00 14 ALA B CA 22
ATOM 21818 C C . ALA B 2 15 ? -0.846 6.900 -0.227 1.00 0.00 14 ALA B C 22
ATOM 21819 O O . ALA B 2 15 ? 0.255 7.361 -0.543 1.00 0.00 14 ALA B O 22
ATOM 21826 N N . ARG B 2 16 ? -1.000 5.956 0.696 1.00 0.00 15 ARG B N 22
ATOM 21827 C CA . ARG B 2 16 ? 0.134 5.391 1.417 1.00 0.00 15 ARG B CA 22
ATOM 21828 C C . ARG B 2 16 ? 0.940 4.497 0.481 1.00 0.00 15 ARG B C 22
ATOM 21829 O O . ARG B 2 16 ? 2.169 4.538 0.464 1.00 0.00 15 ARG B O 22
ATOM 21850 N N . ASN B 2 17 ? 0.221 3.709 -0.303 1.00 0.00 16 ASN B N 22
ATOM 21851 C CA . ASN B 2 17 ? 0.814 2.802 -1.267 1.00 0.00 16 ASN B CA 22
ATOM 21852 C C . ASN B 2 17 ? 1.646 3.576 -2.281 1.00 0.00 16 ASN B C 22
ATOM 21853 O O . ASN B 2 17 ? 2.783 3.215 -2.563 1.00 0.00 16 ASN B O 22
ATOM 21864 N N . TYR B 2 18 ? 1.068 4.649 -2.806 1.00 0.00 17 TYR B N 22
ATOM 21865 C CA . TYR B 2 18 ? 1.733 5.509 -3.783 1.00 0.00 17 TYR B CA 22
ATOM 21866 C C . TYR B 2 18 ? 3.068 6.009 -3.233 1.00 0.00 17 TYR B C 22
ATOM 21867 O O . TYR B 2 18 ? 4.090 5.983 -3.921 1.00 0.00 17 TYR B O 22
ATOM 21885 N N . ALA B 2 19 ? 3.049 6.463 -1.987 1.00 0.00 18 ALA B N 22
ATOM 21886 C CA . ALA B 2 19 ? 4.252 6.971 -1.339 1.00 0.00 18 ALA B CA 22
ATOM 21887 C C . ALA B 2 19 ? 5.258 5.855 -1.062 1.00 0.00 18 ALA B C 22
ATOM 21888 O O . ALA B 2 19 ? 6.452 6.004 -1.336 1.00 0.00 18 ALA B O 22
ATOM 21895 N N . ALA B 2 20 ? 4.770 4.747 -0.505 1.00 0.00 19 ALA B N 22
ATOM 21896 C CA . ALA B 2 20 ? 5.619 3.607 -0.170 1.00 0.00 19 ALA B CA 22
ATOM 21897 C C . ALA B 2 20 ? 6.265 2.994 -1.408 1.00 0.00 19 ALA B C 22
ATOM 21898 O O . ALA B 2 20 ? 7.414 2.559 -1.353 1.00 0.00 19 ALA B O 22
ATOM 21905 N N . LYS B 2 21 ? 5.536 2.965 -2.523 1.00 0.00 20 LYS B N 22
ATOM 21906 C CA . LYS B 2 21 ? 6.065 2.406 -3.765 1.00 0.00 20 LYS B CA 22
ATOM 21907 C C . LYS B 2 21 ? 7.320 3.160 -4.195 1.00 0.00 20 LYS B C 22
ATOM 21908 O O . LYS B 2 21 ? 8.291 2.559 -4.658 1.00 0.00 20 LYS B O 22
ATOM 21927 N N . GLN B 2 22 ? 7.303 4.475 -4.010 1.00 0.00 21 GLN B N 22
ATOM 21928 C CA . GLN B 2 22 ? 8.450 5.309 -4.353 1.00 0.00 21 GLN B CA 22
ATOM 21929 C C . GLN B 2 22 ? 9.588 5.037 -3.386 1.00 0.00 21 GLN B C 22
ATOM 21930 O O . GLN B 2 22 ? 10.755 5.040 -3.770 1.00 0.00 21 GLN B O 22
ATOM 21944 N N . LYS B 2 23 ? 9.229 4.779 -2.134 1.00 0.00 22 LYS B N 22
ATOM 21945 C CA . LYS B 2 23 ? 10.208 4.472 -1.103 1.00 0.00 22 LYS B CA 22
ATOM 21946 C C . LYS B 2 23 ? 10.935 3.191 -1.461 1.00 0.00 22 LYS B C 22
ATOM 21947 O O . LYS B 2 23 ? 12.158 3.151 -1.482 1.00 0.00 22 LYS B O 22
ATOM 21966 N N . VAL B 2 24 ? 10.166 2.151 -1.752 1.00 0.00 23 VAL B N 22
ATOM 21967 C CA . VAL B 2 24 ? 10.721 0.856 -2.119 1.00 0.00 23 VAL B CA 22
ATOM 21968 C C . VAL B 2 24 ? 11.698 0.989 -3.287 1.00 0.00 23 VAL B C 22
ATOM 21969 O O . VAL B 2 24 ? 12.814 0.477 -3.232 1.00 0.00 23 VAL B O 22
ATOM 21982 N N . GLN B 2 25 ? 11.271 1.672 -4.339 1.00 0.00 24 GLN B N 22
ATOM 21983 C CA . GLN B 2 25 ? 12.102 1.859 -5.523 1.00 0.00 24 GLN B CA 22
ATOM 21984 C C . GLN B 2 25 ? 13.325 2.720 -5.235 1.00 0.00 24 GLN B C 22
ATOM 21985 O O . GLN B 2 25 ? 14.401 2.470 -5.778 1.00 0.00 24 GLN B O 22
ATOM 21999 N N . ALA B 2 26 ? 13.169 3.722 -4.382 1.00 0.00 25 ALA B N 22
ATOM 22000 C CA . ALA B 2 26 ? 14.283 4.595 -4.041 1.00 0.00 25 ALA B CA 22
ATOM 22001 C C . ALA B 2 26 ? 15.284 3.866 -3.156 1.00 0.00 25 ALA B C 22
ATOM 22002 O O . ALA B 2 26 ? 16.496 3.951 -3.362 1.00 0.00 25 ALA B O 22
ATOM 22009 N N . LEU B 2 27 ? 14.766 3.142 -2.174 1.00 0.00 26 LEU B N 22
ATOM 22010 C CA . LEU B 2 27 ? 15.603 2.390 -1.252 1.00 0.00 26 LEU B CA 22
ATOM 22011 C C . LEU B 2 27 ? 16.324 1.262 -1.977 1.00 0.00 26 LEU B C 22
ATOM 22012 O O . LEU B 2 27 ? 17.509 1.038 -1.756 1.00 0.00 26 LEU B O 22
ATOM 22028 N N . ARG B 2 28 ? 15.610 0.560 -2.856 1.00 0.00 27 ARG B N 22
ATOM 22029 C CA . ARG B 2 28 ? 16.199 -0.535 -3.615 1.00 0.00 27 ARG B CA 22
ATOM 22030 C C . ARG B 2 28 ? 17.259 -0.020 -4.572 1.00 0.00 27 ARG B C 22
ATOM 22031 O O . ARG B 2 28 ? 18.147 -0.756 -4.998 1.00 0.00 27 ARG B O 22
ATOM 22052 N N . HIS B 2 29 ? 17.173 1.251 -4.897 1.00 0.00 28 HIS B N 22
ATOM 22053 C CA . HIS B 2 29 ? 18.137 1.868 -5.787 1.00 0.00 28 HIS B CA 22
ATOM 22054 C C . HIS B 2 29 ? 19.424 2.186 -5.030 1.00 0.00 28 HIS B C 22
ATOM 22055 O O . HIS B 2 29 ? 20.522 2.152 -5.590 1.00 0.00 28 HIS B O 22
ATOM 22069 N N . LYS B 2 30 ? 19.273 2.512 -3.754 1.00 0.00 29 LYS B N 22
ATOM 22070 C CA . LYS B 2 30 ? 20.406 2.857 -2.908 1.00 0.00 29 LYS B CA 22
ATOM 22071 C C . LYS B 2 30 ? 21.001 1.624 -2.235 1.00 0.00 29 LYS B C 22
ATOM 22072 O O . LYS B 2 30 ? 22.222 1.477 -2.144 1.00 0.00 29 LYS B O 22
ATOM 22091 N N . CYS B 2 31 ? 20.136 0.754 -1.741 1.00 0.00 30 CYS B N 22
ATOM 22092 C CA . CYS B 2 31 ? 20.578 -0.452 -1.041 1.00 0.00 30 CYS B CA 22
ATOM 22093 C C . CYS B 2 31 ? 19.794 -1.679 -1.493 1.00 0.00 30 CYS B C 22
ATOM 22094 O O . CYS B 2 31 ? 19.175 -2.368 -0.680 1.00 0.00 30 CYS B O 22
ATOM 22101 N N . GLY B 2 32 ? 19.819 -1.952 -2.784 1.00 0.00 31 GLY B N 22
ATOM 22102 C CA . GLY B 2 32 ? 19.104 -3.099 -3.304 1.00 0.00 31 GLY B CA 22
ATOM 22103 C C . GLY B 2 32 ? 19.562 -3.489 -4.695 1.00 0.00 31 GLY B C 22
ATOM 22104 O O . GLY B 2 32 ? 18.775 -3.997 -5.493 1.00 0.00 31 GLY B O 22
ATOM 22117 N N . GLU A 1 2 ? -18.874 -0.848 -5.436 1.00 0.00 1 GLU A N 23
ATOM 22118 C CA . GLU A 1 2 ? -19.764 -1.539 -4.517 1.00 0.00 1 GLU A CA 23
ATOM 22119 C C . GLU A 1 2 ? -19.033 -1.883 -3.223 1.00 0.00 1 GLU A C 23
ATOM 22120 O O . GLU A 1 2 ? -17.800 -1.932 -3.198 1.00 0.00 1 GLU A O 23
ATOM 22132 N N . VAL A 1 3 ? -19.795 -2.121 -2.157 1.00 0.00 2 VAL A N 23
ATOM 22133 C CA . VAL A 1 3 ? -19.226 -2.459 -0.855 1.00 0.00 2 VAL A CA 23
ATOM 22134 C C . VAL A 1 3 ? -18.262 -3.635 -0.971 1.00 0.00 2 VAL A C 23
ATOM 22135 O O . VAL A 1 3 ? -17.111 -3.545 -0.546 1.00 0.00 2 VAL A O 23
ATOM 22148 N N . ALA A 1 4 ? -18.735 -4.731 -1.557 1.00 0.00 3 ALA A N 23
ATOM 22149 C CA . ALA A 1 4 ? -17.916 -5.927 -1.737 1.00 0.00 3 ALA A CA 23
ATOM 22150 C C . ALA A 1 4 ? -16.630 -5.602 -2.488 1.00 0.00 3 ALA A C 23
ATOM 22151 O O . ALA A 1 4 ? -15.546 -6.035 -2.101 1.00 0.00 3 ALA A O 23
ATOM 22158 N N . GLN A 1 5 ? -16.763 -4.820 -3.553 1.00 0.00 4 GLN A N 23
ATOM 22159 C CA . GLN A 1 5 ? -15.625 -4.408 -4.367 1.00 0.00 4 GLN A CA 23
ATOM 22160 C C . GLN A 1 5 ? -14.606 -3.660 -3.525 1.00 0.00 4 GLN A C 23
ATOM 22161 O O . GLN A 1 5 ? -13.408 -3.949 -3.569 1.00 0.00 4 GLN A O 23
ATOM 22175 N N . LEU A 1 6 ? -15.103 -2.697 -2.764 1.00 0.00 5 LEU A N 23
ATOM 22176 C CA . LEU A 1 6 ? -14.273 -1.885 -1.895 1.00 0.00 5 LEU A CA 23
ATOM 22177 C C . LEU A 1 6 ? -13.588 -2.751 -0.844 1.00 0.00 5 LEU A C 23
ATOM 22178 O O . LEU A 1 6 ? -12.403 -2.586 -0.582 1.00 0.00 5 LEU A O 23
ATOM 22194 N N . GLU A 1 7 ? -14.333 -3.691 -0.265 1.00 0.00 6 GLU A N 23
ATOM 22195 C CA . GLU A 1 7 ? -13.782 -4.601 0.744 1.00 0.00 6 GLU A CA 23
ATOM 22196 C C . GLU A 1 7 ? -12.602 -5.381 0.173 1.00 0.00 6 GLU A C 23
ATOM 22197 O O . GLU A 1 7 ? -11.584 -5.573 0.842 1.00 0.00 6 GLU A O 23
ATOM 22209 N N . LYS A 1 8 ? -12.746 -5.819 -1.073 1.00 0.00 7 LYS A N 23
ATOM 22210 C CA . LYS A 1 8 ? -11.696 -6.571 -1.748 1.00 0.00 7 LYS A CA 23
ATOM 22211 C C . LYS A 1 8 ? -10.516 -5.658 -2.062 1.00 0.00 7 LYS A C 23
ATOM 22212 O O . LYS A 1 8 ? -9.358 -6.064 -1.972 1.00 0.00 7 LYS A O 23
ATOM 22231 N N . GLU A 1 9 ? -10.824 -4.414 -2.404 1.00 0.00 8 GLU A N 23
ATOM 22232 C CA . GLU A 1 9 ? -9.808 -3.422 -2.711 1.00 0.00 8 GLU A CA 23
ATOM 22233 C C . GLU A 1 9 ? -9.041 -3.064 -1.445 1.00 0.00 8 GLU A C 23
ATOM 22234 O O . GLU A 1 9 ? -7.819 -2.914 -1.465 1.00 0.00 8 GLU A O 23
ATOM 22246 N N . VAL A 1 10 ? -9.764 -2.956 -0.339 1.00 0.00 9 VAL A N 23
ATOM 22247 C CA . VAL A 1 10 ? -9.152 -2.653 0.939 1.00 0.00 9 VAL A CA 23
ATOM 22248 C C . VAL A 1 10 ? -8.191 -3.771 1.308 1.00 0.00 9 VAL A C 23
ATOM 22249 O O . VAL A 1 10 ? -7.044 -3.523 1.672 1.00 0.00 9 VAL A O 23
ATOM 22262 N N . ALA A 1 11 ? -8.659 -5.007 1.171 1.00 0.00 10 ALA A N 23
ATOM 22263 C CA . ALA A 1 11 ? -7.840 -6.175 1.461 1.00 0.00 10 ALA A CA 23
ATOM 22264 C C . ALA A 1 11 ? -6.638 -6.246 0.517 1.00 0.00 10 ALA A C 23
ATOM 22265 O O . ALA A 1 11 ? -5.577 -6.765 0.877 1.00 0.00 10 ALA A O 23
ATOM 22272 N N . GLN A 1 12 ? -6.811 -5.700 -0.683 1.00 0.00 11 GLN A N 23
ATOM 22273 C CA . GLN A 1 12 ? -5.759 -5.668 -1.690 1.00 0.00 11 GLN A CA 23
ATOM 22274 C C . GLN A 1 12 ? -4.669 -4.706 -1.248 1.00 0.00 11 GLN A C 23
ATOM 22275 O O . GLN A 1 12 ? -3.484 -5.045 -1.214 1.00 0.00 11 GLN A O 23
ATOM 22289 N N . ALA A 1 13 ? -5.093 -3.497 -0.911 1.00 0.00 12 ALA A N 23
ATOM 22290 C CA . ALA A 1 13 ? -4.180 -2.461 -0.469 1.00 0.00 12 ALA A CA 23
ATOM 22291 C C . ALA A 1 13 ? -3.501 -2.849 0.833 1.00 0.00 12 ALA A C 23
ATOM 22292 O O . ALA A 1 13 ? -2.301 -2.644 0.993 1.00 0.00 12 ALA A O 23
ATOM 22299 N N . GLU A 1 14 ? -4.273 -3.424 1.750 1.00 0.00 13 GLU A N 23
ATOM 22300 C CA . GLU A 1 14 ? -3.751 -3.862 3.036 1.00 0.00 13 GLU A CA 23
ATOM 22301 C C . GLU A 1 14 ? -2.645 -4.892 2.839 1.00 0.00 13 GLU A C 23
ATOM 22302 O O . GLU A 1 14 ? -1.620 -4.853 3.520 1.00 0.00 13 GLU A O 23
ATOM 22314 N N . ALA A 1 15 ? -2.851 -5.799 1.888 1.00 0.00 14 ALA A N 23
ATOM 22315 C CA . ALA A 1 15 ? -1.862 -6.824 1.587 1.00 0.00 14 ALA A CA 23
ATOM 22316 C C . ALA A 1 15 ? -0.589 -6.187 1.048 1.00 0.00 14 ALA A C 23
ATOM 22317 O O . ALA A 1 15 ? 0.513 -6.516 1.487 1.00 0.00 14 ALA A O 23
ATOM 22324 N N . GLU A 1 16 ? -0.749 -5.255 0.111 1.00 0.00 15 GLU A N 23
ATOM 22325 C CA . GLU A 1 16 ? 0.391 -4.556 -0.463 1.00 0.00 15 GLU A CA 23
ATOM 22326 C C . GLU A 1 16 ? 1.108 -3.753 0.607 1.00 0.00 15 GLU A C 23
ATOM 22327 O O . GLU A 1 16 ? 2.321 -3.850 0.758 1.00 0.00 15 GLU A O 23
ATOM 22339 N N . ASN A 1 17 ? 0.334 -2.955 1.334 1.00 0.00 16 ASN A N 23
ATOM 22340 C CA . ASN A 1 17 ? 0.853 -2.098 2.397 1.00 0.00 16 ASN A CA 23
ATOM 22341 C C . ASN A 1 17 ? 1.711 -2.896 3.369 1.00 0.00 16 ASN A C 23
ATOM 22342 O O . ASN A 1 17 ? 2.813 -2.479 3.730 1.00 0.00 16 ASN A O 23
ATOM 22353 N N . TYR A 1 18 ? 1.196 -4.051 3.772 1.00 0.00 17 TYR A N 23
ATOM 22354 C CA . TYR A 1 18 ? 1.893 -4.937 4.694 1.00 0.00 17 TYR A CA 23
ATOM 22355 C C . TYR A 1 18 ? 3.261 -5.335 4.142 1.00 0.00 17 TYR A C 23
ATOM 22356 O O . TYR A 1 18 ? 4.249 -5.374 4.875 1.00 0.00 17 TYR A O 23
ATOM 22374 N N . GLN A 1 19 ? 3.313 -5.622 2.846 1.00 0.00 18 GLN A N 23
ATOM 22375 C CA . GLN A 1 19 ? 4.558 -6.017 2.201 1.00 0.00 18 GLN A CA 23
ATOM 22376 C C . GLN A 1 19 ? 5.477 -4.820 1.983 1.00 0.00 18 GLN A C 23
ATOM 22377 O O . GLN A 1 19 ? 6.697 -4.939 2.112 1.00 0.00 18 GLN A O 23
ATOM 22391 N N . LEU A 1 20 ? 4.890 -3.670 1.661 1.00 0.00 19 LEU A N 23
ATOM 22392 C CA . LEU A 1 20 ? 5.660 -2.449 1.433 1.00 0.00 19 LEU A CA 23
ATOM 22393 C C . LEU A 1 20 ? 6.426 -2.076 2.692 1.00 0.00 19 LEU A C 23
ATOM 22394 O O . LEU A 1 20 ? 7.623 -1.798 2.644 1.00 0.00 19 LEU A O 23
ATOM 22410 N N . GLU A 1 21 ? 5.726 -2.075 3.821 1.00 0.00 20 GLU A N 23
ATOM 22411 C CA . GLU A 1 21 ? 6.336 -1.738 5.101 1.00 0.00 20 GLU A CA 23
ATOM 22412 C C . GLU A 1 21 ? 7.460 -2.710 5.443 1.00 0.00 20 GLU A C 23
ATOM 22413 O O . GLU A 1 21 ? 8.502 -2.300 5.954 1.00 0.00 20 GLU A O 23
ATOM 22425 N N . GLN A 1 22 ? 7.252 -3.988 5.139 1.00 0.00 21 GLN A N 23
ATOM 22426 C CA . GLN A 1 22 ? 8.264 -5.007 5.395 1.00 0.00 21 GLN A CA 23
ATOM 22427 C C . GLN A 1 22 ? 9.490 -4.767 4.525 1.00 0.00 21 GLN A C 23
ATOM 22428 O O . GLN A 1 22 ? 10.626 -4.858 4.993 1.00 0.00 21 GLN A O 23
ATOM 22442 N N . GLU A 1 23 ? 9.243 -4.454 3.258 1.00 0.00 22 GLU A N 23
ATOM 22443 C CA . GLU A 1 23 ? 10.303 -4.191 2.304 1.00 0.00 22 GLU A CA 23
ATOM 22444 C C . GLU A 1 23 ? 11.072 -2.943 2.720 1.00 0.00 22 GLU A C 23
ATOM 22445 O O . GLU A 1 23 ? 12.299 -2.945 2.750 1.00 0.00 22 GLU A O 23
ATOM 22457 N N . VAL A 1 24 ? 10.338 -1.885 3.065 1.00 0.00 23 VAL A N 23
ATOM 22458 C CA . VAL A 1 24 ? 10.953 -0.638 3.498 1.00 0.00 23 VAL A CA 23
ATOM 22459 C C . VAL A 1 24 ? 11.797 -0.860 4.748 1.00 0.00 23 VAL A C 23
ATOM 22460 O O . VAL A 1 24 ? 12.946 -0.428 4.806 1.00 0.00 23 VAL A O 23
ATOM 22473 N N . ALA A 1 25 ? 11.229 -1.544 5.737 1.00 0.00 24 ALA A N 23
ATOM 22474 C CA . ALA A 1 25 ? 11.942 -1.826 6.979 1.00 0.00 24 ALA A CA 23
ATOM 22475 C C . ALA A 1 25 ? 13.220 -2.604 6.703 1.00 0.00 24 ALA A C 23
ATOM 22476 O O . ALA A 1 25 ? 14.278 -2.299 7.254 1.00 0.00 24 ALA A O 23
ATOM 22483 N N . GLN A 1 26 ? 13.111 -3.607 5.839 1.00 0.00 25 GLN A N 23
ATOM 22484 C CA . GLN A 1 26 ? 14.253 -4.434 5.471 1.00 0.00 25 GLN A CA 23
ATOM 22485 C C . GLN A 1 26 ? 15.313 -3.591 4.772 1.00 0.00 25 GLN A C 23
ATOM 22486 O O . GLN A 1 26 ? 16.497 -3.669 5.103 1.00 0.00 25 GLN A O 23
ATOM 22500 N N . LEU A 1 27 ? 14.879 -2.779 3.814 1.00 0.00 26 LEU A N 23
ATOM 22501 C CA . LEU A 1 27 ? 15.790 -1.920 3.075 1.00 0.00 26 LEU A CA 23
ATOM 22502 C C . LEU A 1 27 ? 16.455 -0.906 3.998 1.00 0.00 26 LEU A C 23
ATOM 22503 O O . LEU A 1 27 ? 17.666 -0.740 3.952 1.00 0.00 26 LEU A O 23
ATOM 22519 N N . GLU A 1 28 ? 15.670 -0.244 4.846 1.00 0.00 27 GLU A N 23
ATOM 22520 C CA . GLU A 1 28 ? 16.211 0.739 5.790 1.00 0.00 27 GLU A CA 23
ATOM 22521 C C . GLU A 1 28 ? 17.252 0.089 6.698 1.00 0.00 27 GLU A C 23
ATOM 22522 O O . GLU A 1 28 ? 18.296 0.670 7.000 1.00 0.00 27 GLU A O 23
ATOM 22534 N N . HIS A 1 29 ? 16.940 -1.118 7.132 1.00 0.00 28 HIS A N 23
ATOM 22535 C CA . HIS A 1 29 ? 17.797 -1.886 8.021 1.00 0.00 28 HIS A CA 23
ATOM 22536 C C . HIS A 1 29 ? 19.099 -2.311 7.338 1.00 0.00 28 HIS A C 23
ATOM 22537 O O . HIS A 1 29 ? 20.175 -2.211 7.927 1.00 0.00 28 HIS A O 23
ATOM 22551 N N . GLU A 1 30 ? 19.004 -2.794 6.106 1.00 0.00 29 GLU A N 23
ATOM 22552 C CA . GLU A 1 30 ? 20.189 -3.242 5.379 1.00 0.00 29 GLU A CA 23
ATOM 22553 C C . GLU A 1 30 ? 20.969 -2.075 4.781 1.00 0.00 29 GLU A C 23
ATOM 22554 O O . GLU A 1 30 ? 22.190 -2.138 4.650 1.00 0.00 29 GLU A O 23
ATOM 22566 N N . CYS A 1 31 ? 20.261 -1.021 4.408 1.00 0.00 30 CYS A N 23
ATOM 22567 C CA . CYS A 1 31 ? 20.891 0.152 3.804 1.00 0.00 30 CYS A CA 23
ATOM 22568 C C . CYS A 1 31 ? 21.699 0.931 4.835 1.00 0.00 30 CYS A C 23
ATOM 22569 O O . CYS A 1 31 ? 22.819 1.363 4.561 1.00 0.00 30 CYS A O 23
ATOM 22576 N N . GLY A 1 32 ? 21.131 1.099 6.020 1.00 0.00 31 GLY A N 23
ATOM 22577 C CA . GLY A 1 32 ? 21.817 1.820 7.071 1.00 0.00 31 GLY A CA 23
ATOM 22578 C C . GLY A 1 32 ? 22.733 0.924 7.881 1.00 0.00 31 GLY A C 23
ATOM 22579 O O . GLY A 1 32 ? 22.423 0.574 9.021 1.00 0.00 31 GLY A O 23
ATOM 22592 N N . GLU B 2 2 ? -19.781 1.172 5.793 1.00 0.00 1 GLU B N 23
ATOM 22593 C CA . GLU B 2 2 ? -20.482 1.815 4.694 1.00 0.00 1 GLU B CA 23
ATOM 22594 C C . GLU B 2 2 ? -19.569 1.999 3.486 1.00 0.00 1 GLU B C 23
ATOM 22595 O O . GLU B 2 2 ? -18.347 1.890 3.595 1.00 0.00 1 GLU B O 23
ATOM 22607 N N . VAL B 2 3 ? -20.177 2.282 2.337 1.00 0.00 2 VAL B N 23
ATOM 22608 C CA . VAL B 2 3 ? -19.434 2.493 1.100 1.00 0.00 2 VAL B CA 23
ATOM 22609 C C . VAL B 2 3 ? -18.431 3.626 1.276 1.00 0.00 2 VAL B C 23
ATOM 22610 O O . VAL B 2 3 ? -17.252 3.477 0.957 1.00 0.00 2 VAL B O 23
ATOM 22623 N N . GLN B 2 4 ? -18.904 4.746 1.815 1.00 0.00 3 GLN B N 23
ATOM 22624 C CA . GLN B 2 4 ? -18.046 5.895 2.060 1.00 0.00 3 GLN B CA 23
ATOM 22625 C C . GLN B 2 4 ? -16.910 5.503 2.992 1.00 0.00 3 GLN B C 23
ATOM 22626 O O . GLN B 2 4 ? -15.768 5.914 2.801 1.00 0.00 3 GLN B O 23
ATOM 22640 N N . ALA B 2 5 ? -17.239 4.689 3.989 1.00 0.00 4 ALA B N 23
ATOM 22641 C CA . ALA B 2 5 ? -16.258 4.218 4.957 1.00 0.00 4 ALA B CA 23
ATOM 22642 C C . ALA B 2 5 ? -15.107 3.507 4.264 1.00 0.00 4 ALA B C 23
ATOM 22643 O O . ALA B 2 5 ? -13.935 3.780 4.527 1.00 0.00 4 ALA B O 23
ATOM 22650 N N . LEU B 2 6 ? -15.459 2.589 3.379 1.00 0.00 5 LEU B N 23
ATOM 22651 C CA . LEU B 2 6 ? -14.475 1.819 2.644 1.00 0.00 5 LEU B CA 23
ATOM 22652 C C . LEU B 2 6 ? -13.719 2.682 1.645 1.00 0.00 5 LEU B C 23
ATOM 22653 O O . LEU B 2 6 ? -12.538 2.452 1.404 1.00 0.00 5 LEU B O 23
ATOM 22669 N N . LYS B 2 7 ? -14.383 3.683 1.071 1.00 0.00 6 LYS B N 23
ATOM 22670 C CA . LYS B 2 7 ? -13.723 4.555 0.117 1.00 0.00 6 LYS B CA 23
ATOM 22671 C C . LYS B 2 7 ? -12.611 5.325 0.803 1.00 0.00 6 LYS B C 23
ATOM 22672 O O . LYS B 2 7 ? -11.523 5.485 0.251 1.00 0.00 6 LYS B O 23
ATOM 22691 N N . LYS B 2 8 ? -12.881 5.770 2.025 1.00 0.00 7 LYS B N 23
ATOM 22692 C CA . LYS B 2 8 ? -11.885 6.492 2.798 1.00 0.00 7 LYS B CA 23
ATOM 22693 C C . LYS B 2 8 ? -10.756 5.541 3.162 1.00 0.00 7 LYS B C 23
ATOM 22694 O O . LYS B 2 8 ? -9.588 5.923 3.167 1.00 0.00 7 LYS B O 23
ATOM 22713 N N . ARG B 2 9 ? -11.118 4.288 3.428 1.00 0.00 8 ARG B N 23
ATOM 22714 C CA . ARG B 2 9 ? -10.143 3.260 3.760 1.00 0.00 8 ARG B CA 23
ATOM 22715 C C . ARG B 2 9 ? -9.225 3.023 2.565 1.00 0.00 8 ARG B C 23
ATOM 22716 O O . ARG B 2 9 ? -8.006 2.965 2.708 1.00 0.00 8 ARG B O 23
ATOM 22737 N N . VAL B 2 10 ? -9.831 2.908 1.386 1.00 0.00 9 VAL B N 23
ATOM 22738 C CA . VAL B 2 10 ? -9.085 2.699 0.153 1.00 0.00 9 VAL B CA 23
ATOM 22739 C C . VAL B 2 10 ? -8.134 3.867 -0.089 1.00 0.00 9 VAL B C 23
ATOM 22740 O O . VAL B 2 10 ? -6.954 3.669 -0.377 1.00 0.00 9 VAL B O 23
ATOM 22753 N N . GLN B 2 11 ? -8.652 5.084 0.047 1.00 0.00 10 GLN B N 23
ATOM 22754 C CA . GLN B 2 11 ? -7.848 6.285 -0.143 1.00 0.00 10 GLN B CA 23
ATOM 22755 C C . GLN B 2 11 ? -6.714 6.351 0.877 1.00 0.00 10 GLN B C 23
ATOM 22756 O O . GLN B 2 11 ? -5.593 6.728 0.541 1.00 0.00 10 GLN B O 23
ATOM 22770 N N . ALA B 2 12 ? -7.009 5.972 2.115 1.00 0.00 11 ALA B N 23
ATOM 22771 C CA . ALA B 2 12 ? -6.015 5.977 3.178 1.00 0.00 11 ALA B CA 23
ATOM 22772 C C . ALA B 2 12 ? -4.914 4.977 2.868 1.00 0.00 11 ALA B C 23
ATOM 22773 O O . ALA B 2 12 ? -3.727 5.298 2.939 1.00 0.00 11 ALA B O 23
ATOM 22780 N N . LEU B 2 13 ? -5.320 3.768 2.504 1.00 0.00 12 LEU B N 23
ATOM 22781 C CA . LEU B 2 13 ? -4.377 2.715 2.163 1.00 0.00 12 LEU B CA 23
ATOM 22782 C C . LEU B 2 13 ? -3.549 3.094 0.952 1.00 0.00 12 LEU B C 23
ATOM 22783 O O . LEU B 2 13 ? -2.331 3.056 1.005 1.00 0.00 12 LEU B O 23
ATOM 22799 N N . LYS B 2 14 ? -4.213 3.469 -0.140 1.00 0.00 13 LYS B N 23
ATOM 22800 C CA . LYS B 2 14 ? -3.521 3.861 -1.366 1.00 0.00 13 LYS B CA 23
ATOM 22801 C C . LYS B 2 14 ? -2.541 4.999 -1.094 1.00 0.00 13 LYS B C 23
ATOM 22802 O O . LYS B 2 14 ? -1.455 5.025 -1.658 1.00 0.00 13 LYS B O 23
ATOM 22821 N N . ALA B 2 15 ? -2.918 5.916 -0.208 1.00 0.00 14 ALA B N 23
ATOM 22822 C CA . ALA B 2 15 ? -2.045 7.033 0.152 1.00 0.00 14 ALA B CA 23
ATOM 22823 C C . ALA B 2 15 ? -0.799 6.513 0.861 1.00 0.00 14 ALA B C 23
ATOM 22824 O O . ALA B 2 15 ? 0.325 6.934 0.571 1.00 0.00 14 ALA B O 23
ATOM 22831 N N . ARG B 2 16 ? -1.006 5.569 1.773 1.00 0.00 15 ARG B N 23
ATOM 22832 C CA . ARG B 2 16 ? 0.092 4.953 2.506 1.00 0.00 15 ARG B CA 23
ATOM 22833 C C . ARG B 2 16 ? 0.939 4.135 1.546 1.00 0.00 15 ARG B C 23
ATOM 22834 O O . ARG B 2 16 ? 2.167 4.190 1.564 1.00 0.00 15 ARG B O 23
ATOM 22855 N N . ASN B 2 17 ? 0.249 3.384 0.704 1.00 0.00 16 ASN B N 23
ATOM 22856 C CA . ASN B 2 17 ? 0.872 2.540 -0.295 1.00 0.00 16 ASN B CA 23
ATOM 22857 C C . ASN B 2 17 ? 1.700 3.377 -1.257 1.00 0.00 16 ASN B C 23
ATOM 22858 O O . ASN B 2 17 ? 2.804 2.996 -1.631 1.00 0.00 16 ASN B O 23
ATOM 22869 N N . TYR B 2 18 ? 1.159 4.525 -1.642 1.00 0.00 17 TYR B N 23
ATOM 22870 C CA . TYR B 2 18 ? 1.831 5.440 -2.555 1.00 0.00 17 TYR B CA 23
ATOM 22871 C C . TYR B 2 18 ? 3.146 5.917 -1.950 1.00 0.00 17 TYR B C 23
ATOM 22872 O O . TYR B 2 18 ? 4.180 5.931 -2.620 1.00 0.00 17 TYR B O 23
ATOM 22890 N N . ALA B 2 19 ? 3.103 6.302 -0.679 1.00 0.00 18 ALA B N 23
ATOM 22891 C CA . ALA B 2 19 ? 4.289 6.780 0.022 1.00 0.00 18 ALA B CA 23
ATOM 22892 C C . ALA B 2 19 ? 5.291 5.652 0.255 1.00 0.00 18 ALA B C 23
ATOM 22893 O O . ALA B 2 19 ? 6.502 5.859 0.178 1.00 0.00 18 ALA B O 23
ATOM 22900 N N . ALA B 2 20 ? 4.781 4.464 0.550 1.00 0.00 19 ALA B N 23
ATOM 22901 C CA . ALA B 2 20 ? 5.631 3.312 0.808 1.00 0.00 19 ALA B CA 23
ATOM 22902 C C . ALA B 2 20 ? 6.281 2.796 -0.473 1.00 0.00 19 ALA B C 23
ATOM 22903 O O . ALA B 2 20 ? 7.455 2.439 -0.471 1.00 0.00 19 ALA B O 23
ATOM 22910 N N . LYS B 2 21 ? 5.516 2.757 -1.561 1.00 0.00 20 LYS B N 23
ATOM 22911 C CA . LYS B 2 21 ? 6.025 2.277 -2.845 1.00 0.00 20 LYS B CA 23
ATOM 22912 C C . LYS B 2 21 ? 7.234 3.082 -3.302 1.00 0.00 20 LYS B C 23
ATOM 22913 O O . LYS B 2 21 ? 8.265 2.512 -3.665 1.00 0.00 20 LYS B O 23
ATOM 22932 N N . GLN B 2 22 ? 7.113 4.407 -3.271 1.00 0.00 21 GLN B N 23
ATOM 22933 C CA . GLN B 2 22 ? 8.217 5.271 -3.674 1.00 0.00 21 GLN B CA 23
ATOM 22934 C C . GLN B 2 22 ? 9.381 5.109 -2.704 1.00 0.00 21 GLN B C 23
ATOM 22935 O O . GLN B 2 22 ? 10.539 5.238 -3.090 1.00 0.00 21 GLN B O 23
ATOM 22949 N N . LYS B 2 23 ? 9.066 4.779 -1.450 1.00 0.00 22 LYS B N 23
ATOM 22950 C CA . LYS B 2 23 ? 10.096 4.550 -0.443 1.00 0.00 22 LYS B CA 23
ATOM 22951 C C . LYS B 2 23 ? 10.877 3.296 -0.799 1.00 0.00 22 LYS B C 23
ATOM 22952 O O . LYS B 2 23 ? 12.103 3.279 -0.734 1.00 0.00 22 LYS B O 23
ATOM 22971 N N . VAL B 2 24 ? 10.154 2.257 -1.204 1.00 0.00 23 VAL B N 23
ATOM 22972 C CA . VAL B 2 24 ? 10.768 1.000 -1.605 1.00 0.00 23 VAL B CA 23
ATOM 22973 C C . VAL B 2 24 ? 11.720 1.232 -2.775 1.00 0.00 23 VAL B C 23
ATOM 22974 O O . VAL B 2 24 ? 12.882 0.826 -2.738 1.00 0.00 23 VAL B O 23
ATOM 22987 N N . GLN B 2 25 ? 11.219 1.897 -3.806 1.00 0.00 24 GLN B N 23
ATOM 22988 C CA . GLN B 2 25 ? 12.013 2.191 -4.992 1.00 0.00 24 GLN B CA 23
ATOM 22989 C C . GLN B 2 25 ? 13.211 3.074 -4.647 1.00 0.00 24 GLN B C 23
ATOM 22990 O O . GLN B 2 25 ? 14.299 2.901 -5.199 1.00 0.00 24 GLN B O 23
ATOM 23004 N N . ALA B 2 26 ? 13.009 4.008 -3.724 1.00 0.00 25 ALA B N 23
ATOM 23005 C CA . ALA B 2 26 ? 14.074 4.913 -3.303 1.00 0.00 25 ALA B CA 23
ATOM 23006 C C . ALA B 2 26 ? 15.143 4.158 -2.532 1.00 0.00 25 ALA B C 23
ATOM 23007 O O . ALA B 2 26 ? 16.339 4.344 -2.761 1.00 0.00 25 ALA B O 23
ATOM 23014 N N . LEU B 2 27 ? 14.707 3.300 -1.622 1.00 0.00 26 LEU B N 23
ATOM 23015 C CA . LEU B 2 27 ? 15.622 2.509 -0.816 1.00 0.00 26 LEU B CA 23
ATOM 23016 C C . LEU B 2 27 ? 16.400 1.532 -1.691 1.00 0.00 26 LEU B C 23
ATOM 23017 O O . LEU B 2 27 ? 17.590 1.304 -1.466 1.00 0.00 26 LEU B O 23
ATOM 23033 N N . ARG B 2 28 ? 15.734 0.980 -2.708 1.00 0.00 27 ARG B N 23
ATOM 23034 C CA . ARG B 2 28 ? 16.389 0.059 -3.632 1.00 0.00 27 ARG B CA 23
ATOM 23035 C C . ARG B 2 28 ? 17.466 0.803 -4.413 1.00 0.00 27 ARG B C 23
ATOM 23036 O O . ARG B 2 28 ? 18.541 0.273 -4.688 1.00 0.00 27 ARG B O 23
ATOM 23057 N N . HIS B 2 29 ? 17.159 2.047 -4.754 1.00 0.00 28 HIS B N 23
ATOM 23058 C CA . HIS B 2 29 ? 18.075 2.906 -5.493 1.00 0.00 28 HIS B CA 23
ATOM 23059 C C . HIS B 2 29 ? 19.253 3.312 -4.612 1.00 0.00 28 HIS B C 23
ATOM 23060 O O . HIS B 2 29 ? 20.405 3.293 -5.042 1.00 0.00 28 HIS B O 23
ATOM 23074 N N . LYS B 2 30 ? 18.940 3.695 -3.380 1.00 0.00 29 LYS B N 23
ATOM 23075 C CA . LYS B 2 30 ? 19.941 4.131 -2.418 1.00 0.00 29 LYS B CA 23
ATOM 23076 C C . LYS B 2 30 ? 20.888 2.992 -2.060 1.00 0.00 29 LYS B C 23
ATOM 23077 O O . LYS B 2 30 ? 22.106 3.171 -2.026 1.00 0.00 29 LYS B O 23
ATOM 23096 N N . CYS B 2 31 ? 20.327 1.824 -1.803 1.00 0.00 30 CYS B N 23
ATOM 23097 C CA . CYS B 2 31 ? 21.134 0.660 -1.454 1.00 0.00 30 CYS B CA 23
ATOM 23098 C C . CYS B 2 31 ? 20.675 -0.577 -2.216 1.00 0.00 30 CYS B C 23
ATOM 23099 O O . CYS B 2 31 ? 21.427 -1.133 -3.019 1.00 0.00 30 CYS B O 23
ATOM 23106 N N . GLY B 2 32 ? 19.448 -1.010 -1.959 1.00 0.00 31 GLY B N 23
ATOM 23107 C CA . GLY B 2 32 ? 18.917 -2.181 -2.632 1.00 0.00 31 GLY B CA 23
ATOM 23108 C C . GLY B 2 32 ? 19.348 -3.480 -1.980 1.00 0.00 31 GLY B C 23
ATOM 23109 O O . GLY B 2 32 ? 18.521 -4.217 -1.446 1.00 0.00 31 GLY B O 23
ATOM 23122 N N . GLU A 1 2 ? -20.095 -1.050 -3.704 1.00 0.00 1 GLU A N 24
ATOM 23123 C CA . GLU A 1 2 ? -20.533 -2.096 -2.790 1.00 0.00 1 GLU A CA 24
ATOM 23124 C C . GLU A 1 2 ? -19.541 -2.257 -1.645 1.00 0.00 1 GLU A C 24
ATOM 23125 O O . GLU A 1 2 ? -18.328 -2.137 -1.846 1.00 0.00 1 GLU A O 24
ATOM 23137 N N . VAL A 1 3 ? -20.057 -2.551 -0.457 1.00 0.00 2 VAL A N 24
ATOM 23138 C CA . VAL A 1 3 ? -19.218 -2.754 0.716 1.00 0.00 2 VAL A CA 24
ATOM 23139 C C . VAL A 1 3 ? -18.243 -3.906 0.471 1.00 0.00 2 VAL A C 24
ATOM 23140 O O . VAL A 1 3 ? -17.060 -3.811 0.791 1.00 0.00 2 VAL A O 24
ATOM 23153 N N . ALA A 1 4 ? -18.749 -4.992 -0.109 1.00 0.00 3 ALA A N 24
ATOM 23154 C CA . ALA A 1 4 ? -17.934 -6.167 -0.407 1.00 0.00 3 ALA A CA 24
ATOM 23155 C C . ALA A 1 4 ? -16.771 -5.817 -1.331 1.00 0.00 3 ALA A C 24
ATOM 23156 O O . ALA A 1 4 ? -15.642 -6.259 -1.115 1.00 0.00 3 ALA A O 24
ATOM 23163 N N . GLN A 1 5 ? -17.052 -5.014 -2.353 1.00 0.00 4 GLN A N 24
ATOM 23164 C CA . GLN A 1 5 ? -16.027 -4.595 -3.303 1.00 0.00 4 GLN A CA 24
ATOM 23165 C C . GLN A 1 5 ? -14.924 -3.843 -2.579 1.00 0.00 4 GLN A C 24
ATOM 23166 O O . GLN A 1 5 ? -13.735 -4.106 -2.767 1.00 0.00 4 GLN A O 24
ATOM 23180 N N . LEU A 1 6 ? -15.345 -2.903 -1.750 1.00 0.00 5 LEU A N 24
ATOM 23181 C CA . LEU A 1 6 ? -14.437 -2.084 -0.978 1.00 0.00 5 LEU A CA 24
ATOM 23182 C C . LEU A 1 6 ? -13.652 -2.933 0.004 1.00 0.00 5 LEU A C 24
ATOM 23183 O O . LEU A 1 6 ? -12.467 -2.711 0.199 1.00 0.00 5 LEU A O 24
ATOM 23199 N N . GLU A 1 7 ? -14.309 -3.924 0.595 1.00 0.00 6 GLU A N 24
ATOM 23200 C CA . GLU A 1 7 ? -13.654 -4.830 1.534 1.00 0.00 6 GLU A CA 24
ATOM 23201 C C . GLU A 1 7 ? -12.489 -5.537 0.857 1.00 0.00 6 GLU A C 24
ATOM 23202 O O . GLU A 1 7 ? -11.420 -5.701 1.449 1.00 0.00 6 GLU A O 24
ATOM 23214 N N . LYS A 1 8 ? -12.700 -5.936 -0.394 1.00 0.00 7 LYS A N 24
ATOM 23215 C CA . LYS A 1 8 ? -11.666 -6.611 -1.168 1.00 0.00 7 LYS A CA 24
ATOM 23216 C C . LYS A 1 8 ? -10.543 -5.636 -1.496 1.00 0.00 7 LYS A C 24
ATOM 23217 O O . LYS A 1 8 ? -9.370 -5.999 -1.507 1.00 0.00 7 LYS A O 24
ATOM 23236 N N . GLU A 1 9 ? -10.924 -4.391 -1.750 1.00 0.00 8 GLU A N 24
ATOM 23237 C CA . GLU A 1 9 ? -9.981 -3.330 -2.073 1.00 0.00 8 GLU A CA 24
ATOM 23238 C C . GLU A 1 9 ? -9.177 -2.931 -0.831 1.00 0.00 8 GLU A C 24
ATOM 23239 O O . GLU A 1 9 ? -7.968 -2.705 -0.903 1.00 0.00 8 GLU A O 24
ATOM 23251 N N . VAL A 1 10 ? -9.856 -2.859 0.309 1.00 0.00 9 VAL A N 24
ATOM 23252 C CA . VAL A 1 10 ? -9.210 -2.506 1.564 1.00 0.00 9 VAL A CA 24
ATOM 23253 C C . VAL A 1 10 ? -8.213 -3.590 1.949 1.00 0.00 9 VAL A C 24
ATOM 23254 O O . VAL A 1 10 ? -7.068 -3.300 2.292 1.00 0.00 9 VAL A O 24
ATOM 23267 N N . ALA A 1 11 ? -8.651 -4.841 1.854 1.00 0.00 10 ALA A N 24
ATOM 23268 C CA . ALA A 1 11 ? -7.795 -5.977 2.163 1.00 0.00 10 ALA A CA 24
ATOM 23269 C C . ALA A 1 11 ? -6.667 -6.090 1.140 1.00 0.00 10 ALA A C 24
ATOM 23270 O O . ALA A 1 11 ? -5.603 -6.637 1.426 1.00 0.00 10 ALA A O 24
ATOM 23277 N N . GLN A 1 12 ? -6.911 -5.549 -0.049 1.00 0.00 11 GLN A N 24
ATOM 23278 C CA . GLN A 1 12 ? -5.930 -5.558 -1.122 1.00 0.00 11 GLN A CA 24
ATOM 23279 C C . GLN A 1 12 ? -4.797 -4.604 -0.780 1.00 0.00 11 GLN A C 24
ATOM 23280 O O . GLN A 1 12 ? -3.617 -4.963 -0.813 1.00 0.00 11 GLN A O 24
ATOM 23294 N N . ALA A 1 13 ? -5.181 -3.380 -0.461 1.00 0.00 12 ALA A N 24
ATOM 23295 C CA . ALA A 1 13 ? -4.233 -2.336 -0.122 1.00 0.00 12 ALA A CA 24
ATOM 23296 C C . ALA A 1 13 ? -3.518 -2.627 1.184 1.00 0.00 12 ALA A C 24
ATOM 23297 O O . ALA A 1 13 ? -2.306 -2.475 1.265 1.00 0.00 12 ALA A O 24
ATOM 23304 N N . GLU A 1 14 ? -4.266 -3.046 2.200 1.00 0.00 13 GLU A N 24
ATOM 23305 C CA . GLU A 1 14 ? -3.684 -3.353 3.499 1.00 0.00 13 GLU A CA 24
ATOM 23306 C C . GLU A 1 14 ? -2.599 -4.424 3.394 1.00 0.00 13 GLU A C 24
ATOM 23307 O O . GLU A 1 14 ? -1.557 -4.315 4.043 1.00 0.00 13 GLU A O 24
ATOM 23319 N N . ALA A 1 15 ? -2.829 -5.441 2.567 1.00 0.00 14 ALA A N 24
ATOM 23320 C CA . ALA A 1 15 ? -1.843 -6.498 2.382 1.00 0.00 14 ALA A CA 24
ATOM 23321 C C . ALA A 1 15 ? -0.582 -5.921 1.750 1.00 0.00 14 ALA A C 24
ATOM 23322 O O . ALA A 1 15 ? 0.520 -6.096 2.278 1.00 0.00 14 ALA A O 24
ATOM 23329 N N . GLU A 1 16 ? -0.757 -5.213 0.638 1.00 0.00 15 GLU A N 24
ATOM 23330 C CA . GLU A 1 16 ? 0.349 -4.578 -0.061 1.00 0.00 15 GLU A CA 24
ATOM 23331 C C . GLU A 1 16 ? 1.083 -3.630 0.882 1.00 0.00 15 GLU A C 24
ATOM 23332 O O . GLU A 1 16 ? 2.301 -3.681 1.014 1.00 0.00 15 GLU A O 24
ATOM 23344 N N . ASN A 1 17 ? 0.304 -2.780 1.537 1.00 0.00 16 ASN A N 24
ATOM 23345 C CA . ASN A 1 17 ? 0.798 -1.788 2.492 1.00 0.00 16 ASN A CA 24
ATOM 23346 C C . ASN A 1 17 ? 1.706 -2.425 3.536 1.00 0.00 16 ASN A C 24
ATOM 23347 O O . ASN A 1 17 ? 2.817 -1.951 3.788 1.00 0.00 16 ASN A O 24
ATOM 23358 N N . TYR A 1 18 ? 1.224 -3.504 4.139 1.00 0.00 17 TYR A N 24
ATOM 23359 C CA . TYR A 1 18 ? 1.983 -4.213 5.160 1.00 0.00 17 TYR A CA 24
ATOM 23360 C C . TYR A 1 18 ? 3.288 -4.754 4.576 1.00 0.00 17 TYR A C 24
ATOM 23361 O O . TYR A 1 18 ? 4.322 -4.759 5.241 1.00 0.00 17 TYR A O 24
ATOM 23379 N N . GLN A 1 19 ? 3.239 -5.196 3.327 1.00 0.00 18 GLN A N 24
ATOM 23380 C CA . GLN A 1 19 ? 4.424 -5.726 2.661 1.00 0.00 18 GLN A CA 24
ATOM 23381 C C . GLN A 1 19 ? 5.407 -4.606 2.332 1.00 0.00 18 GLN A C 24
ATOM 23382 O O . GLN A 1 19 ? 6.621 -4.803 2.373 1.00 0.00 18 GLN A O 24
ATOM 23396 N N . LEU A 1 20 ? 4.875 -3.433 2.015 1.00 0.00 19 LEU A N 24
ATOM 23397 C CA . LEU A 1 20 ? 5.703 -2.277 1.684 1.00 0.00 19 LEU A CA 24
ATOM 23398 C C . LEU A 1 20 ? 6.525 -1.849 2.885 1.00 0.00 19 LEU A C 24
ATOM 23399 O O . LEU A 1 20 ? 7.744 -1.726 2.793 1.00 0.00 19 LEU A O 24
ATOM 23415 N N . GLU A 1 21 ? 5.861 -1.629 4.013 1.00 0.00 20 GLU A N 24
ATOM 23416 C CA . GLU A 1 21 ? 6.554 -1.216 5.228 1.00 0.00 20 GLU A CA 24
ATOM 23417 C C . GLU A 1 21 ? 7.529 -2.307 5.689 1.00 0.00 20 GLU A C 24
ATOM 23418 O O . GLU A 1 21 ? 8.560 -2.012 6.295 1.00 0.00 20 GLU A O 24
ATOM 23430 N N . GLN A 1 22 ? 7.223 -3.566 5.356 1.00 0.00 21 GLN A N 24
ATOM 23431 C CA . GLN A 1 22 ? 8.107 -4.678 5.699 1.00 0.00 21 GLN A CA 24
ATOM 23432 C C . GLN A 1 22 ? 9.355 -4.608 4.829 1.00 0.00 21 GLN A C 24
ATOM 23433 O O . GLN A 1 22 ? 10.473 -4.800 5.311 1.00 0.00 21 GLN A O 24
ATOM 23447 N N . GLU A 1 23 ? 9.145 -4.286 3.552 1.00 0.00 22 GLU A N 24
ATOM 23448 C CA . GLU A 1 23 ? 10.234 -4.128 2.598 1.00 0.00 22 GLU A CA 24
ATOM 23449 C C . GLU A 1 23 ? 11.105 -2.972 3.061 1.00 0.00 22 GLU A C 24
ATOM 23450 O O . GLU A 1 23 ? 12.333 -3.037 3.029 1.00 0.00 22 GLU A O 24
ATOM 23462 N N . VAL A 1 24 ? 10.435 -1.926 3.528 1.00 0.00 23 VAL A N 24
ATOM 23463 C CA . VAL A 1 24 ? 11.092 -0.745 4.049 1.00 0.00 23 VAL A CA 24
ATOM 23464 C C . VAL A 1 24 ? 11.990 -1.118 5.223 1.00 0.00 23 VAL A C 24
ATOM 23465 O O . VAL A 1 24 ? 13.168 -0.752 5.259 1.00 0.00 23 VAL A O 24
ATOM 23478 N N . ALA A 1 25 ? 11.432 -1.866 6.171 1.00 0.00 24 ALA A N 24
ATOM 23479 C CA . ALA A 1 25 ? 12.186 -2.304 7.332 1.00 0.00 24 ALA A CA 24
ATOM 23480 C C . ALA A 1 25 ? 13.370 -3.149 6.890 1.00 0.00 24 ALA A C 24
ATOM 23481 O O . ALA A 1 25 ? 14.478 -2.991 7.393 1.00 0.00 24 ALA A O 24
ATOM 23488 N N . GLN A 1 26 ? 13.116 -4.030 5.931 1.00 0.00 25 GLN A N 24
ATOM 23489 C CA . GLN A 1 26 ? 14.140 -4.904 5.383 1.00 0.00 25 GLN A CA 24
ATOM 23490 C C . GLN A 1 26 ? 15.275 -4.084 4.771 1.00 0.00 25 GLN A C 24
ATOM 23491 O O . GLN A 1 26 ? 16.444 -4.299 5.088 1.00 0.00 25 GLN A O 24
ATOM 23505 N N . LEU A 1 27 ? 14.923 -3.144 3.899 1.00 0.00 26 LEU A N 24
ATOM 23506 C CA . LEU A 1 27 ? 15.916 -2.301 3.245 1.00 0.00 26 LEU A CA 24
ATOM 23507 C C . LEU A 1 27 ? 16.721 -1.502 4.260 1.00 0.00 26 LEU A C 24
ATOM 23508 O O . LEU A 1 27 ? 17.947 -1.470 4.188 1.00 0.00 26 LEU A O 24
ATOM 23524 N N . GLU A 1 28 ? 16.042 -0.869 5.210 1.00 0.00 27 GLU A N 24
ATOM 23525 C CA . GLU A 1 28 ? 16.725 -0.086 6.236 1.00 0.00 27 GLU A CA 24
ATOM 23526 C C . GLU A 1 28 ? 17.640 -0.974 7.075 1.00 0.00 27 GLU A C 24
ATOM 23527 O O . GLU A 1 28 ? 18.782 -0.612 7.356 1.00 0.00 27 GLU A O 24
ATOM 23539 N N . HIS A 1 29 ? 17.130 -2.139 7.456 1.00 0.00 28 HIS A N 24
ATOM 23540 C CA . HIS A 1 29 ? 17.884 -3.100 8.256 1.00 0.00 28 HIS A CA 24
ATOM 23541 C C . HIS A 1 29 ? 19.128 -3.584 7.508 1.00 0.00 28 HIS A C 24
ATOM 23542 O O . HIS A 1 29 ? 20.223 -3.640 8.072 1.00 0.00 28 HIS A O 24
ATOM 23556 N N . GLU A 1 30 ? 18.952 -3.928 6.238 1.00 0.00 29 GLU A N 24
ATOM 23557 C CA . GLU A 1 30 ? 20.055 -4.409 5.414 1.00 0.00 29 GLU A CA 24
ATOM 23558 C C . GLU A 1 30 ? 21.026 -3.285 5.071 1.00 0.00 29 GLU A C 24
ATOM 23559 O O . GLU A 1 30 ? 22.218 -3.521 4.863 1.00 0.00 29 GLU A O 24
ATOM 23571 N N . CYS A 1 31 ? 20.515 -2.071 5.016 1.00 0.00 30 CYS A N 24
ATOM 23572 C CA . CYS A 1 31 ? 21.338 -0.910 4.702 1.00 0.00 30 CYS A CA 24
ATOM 23573 C C . CYS A 1 31 ? 22.171 -0.508 5.915 1.00 0.00 30 CYS A C 24
ATOM 23574 O O . CYS A 1 31 ? 23.391 -0.346 5.816 1.00 0.00 30 CYS A O 24
ATOM 23581 N N . GLY A 1 32 ? 21.514 -0.367 7.061 1.00 0.00 31 GLY A N 24
ATOM 23582 C CA . GLY A 1 32 ? 22.209 0.000 8.277 1.00 0.00 31 GLY A CA 24
ATOM 23583 C C . GLY A 1 32 ? 21.284 0.033 9.474 1.00 0.00 31 GLY A C 24
ATOM 23584 O O . GLY A 1 32 ? 21.187 1.043 10.170 1.00 0.00 31 GLY A O 24
ATOM 23597 N N . GLU B 2 2 ? -19.372 1.036 6.715 1.00 0.00 1 GLU B N 24
ATOM 23598 C CA . GLU B 2 2 ? -20.203 1.577 5.650 1.00 0.00 1 GLU B CA 24
ATOM 23599 C C . GLU B 2 2 ? -19.385 1.801 4.384 1.00 0.00 1 GLU B C 24
ATOM 23600 O O . GLU B 2 2 ? -18.153 1.818 4.423 1.00 0.00 1 GLU B O 24
ATOM 23612 N N . VAL B 2 3 ? -20.080 1.963 3.264 1.00 0.00 2 VAL B N 24
ATOM 23613 C CA . VAL B 2 3 ? -19.437 2.182 1.971 1.00 0.00 2 VAL B CA 24
ATOM 23614 C C . VAL B 2 3 ? -18.488 3.378 2.031 1.00 0.00 2 VAL B C 24
ATOM 23615 O O . VAL B 2 3 ? -17.314 3.265 1.683 1.00 0.00 2 VAL B O 24
ATOM 23628 N N . GLN B 2 4 ? -18.994 4.516 2.492 1.00 0.00 3 GLN B N 24
ATOM 23629 C CA . GLN B 2 4 ? -18.181 5.722 2.603 1.00 0.00 3 GLN B CA 24
ATOM 23630 C C . GLN B 2 4 ? -17.005 5.491 3.545 1.00 0.00 3 GLN B C 24
ATOM 23631 O O . GLN B 2 4 ? -15.920 6.042 3.350 1.00 0.00 3 GLN B O 24
ATOM 23645 N N . ALA B 2 5 ? -17.224 4.659 4.557 1.00 0.00 4 ALA B N 24
ATOM 23646 C CA . ALA B 2 5 ? -16.184 4.343 5.526 1.00 0.00 4 ALA B CA 24
ATOM 23647 C C . ALA B 2 5 ? -15.020 3.626 4.862 1.00 0.00 4 ALA B C 24
ATOM 23648 O O . ALA B 2 5 ? -13.853 3.967 5.075 1.00 0.00 4 ALA B O 24
ATOM 23655 N N . LEU B 2 6 ? -15.349 2.624 4.061 1.00 0.00 5 LEU B N 24
ATOM 23656 C CA . LEU B 2 6 ? -14.343 1.838 3.367 1.00 0.00 5 LEU B CA 24
ATOM 23657 C C . LEU B 2 6 ? -13.667 2.646 2.273 1.00 0.00 5 LEU B C 24
ATOM 23658 O O . LEU B 2 6 ? -12.468 2.504 2.052 1.00 0.00 5 LEU B O 24
ATOM 23674 N N . LYS B 2 7 ? -14.421 3.499 1.594 1.00 0.00 6 LYS B N 24
ATOM 23675 C CA . LYS B 2 7 ? -13.850 4.322 0.536 1.00 0.00 6 LYS B CA 24
ATOM 23676 C C . LYS B 2 7 ? -12.747 5.207 1.093 1.00 0.00 6 LYS B C 24
ATOM 23677 O O . LYS B 2 7 ? -11.675 5.328 0.500 1.00 0.00 6 LYS B O 24
ATOM 23696 N N . LYS B 2 8 ? -12.999 5.793 2.259 1.00 0.00 7 LYS B N 24
ATOM 23697 C CA . LYS B 2 8 ? -12.008 6.638 2.915 1.00 0.00 7 LYS B CA 24
ATOM 23698 C C . LYS B 2 8 ? -10.820 5.794 3.365 1.00 0.00 7 LYS B C 24
ATOM 23699 O O . LYS B 2 8 ? -9.685 6.265 3.397 1.00 0.00 7 LYS B O 24
ATOM 23718 N N . ARG B 2 9 ? -11.093 4.528 3.668 1.00 0.00 8 ARG B N 24
ATOM 23719 C CA . ARG B 2 9 ? -10.058 3.583 4.065 1.00 0.00 8 ARG B CA 24
ATOM 23720 C C . ARG B 2 9 ? -9.162 3.305 2.864 1.00 0.00 8 ARG B C 24
ATOM 23721 O O . ARG B 2 9 ? -7.938 3.360 2.958 1.00 0.00 8 ARG B O 24
ATOM 23742 N N . VAL B 2 10 ? -9.797 3.034 1.726 1.00 0.00 9 VAL B N 24
ATOM 23743 C CA . VAL B 2 10 ? -9.093 2.771 0.478 1.00 0.00 9 VAL B CA 24
ATOM 23744 C C . VAL B 2 10 ? -8.220 3.959 0.086 1.00 0.00 9 VAL B C 24
ATOM 23745 O O . VAL B 2 10 ? -7.040 3.798 -0.227 1.00 0.00 9 VAL B O 24
ATOM 23758 N N . GLN B 2 11 ? -8.811 5.150 0.107 1.00 0.00 10 GLN B N 24
ATOM 23759 C CA . GLN B 2 11 ? -8.095 6.374 -0.246 1.00 0.00 10 GLN B CA 24
ATOM 23760 C C . GLN B 2 11 ? -6.881 6.576 0.653 1.00 0.00 10 GLN B C 24
ATOM 23761 O O . GLN B 2 11 ? -5.805 6.945 0.181 1.00 0.00 10 GLN B O 24
ATOM 23775 N N . ALA B 2 12 ? -7.060 6.324 1.943 1.00 0.00 11 ALA B N 24
ATOM 23776 C CA . ALA B 2 12 ? -5.982 6.467 2.909 1.00 0.00 11 ALA B CA 24
ATOM 23777 C C . ALA B 2 12 ? -4.898 5.427 2.655 1.00 0.00 11 ALA B C 24
ATOM 23778 O O . ALA B 2 12 ? -3.707 5.739 2.674 1.00 0.00 11 ALA B O 24
ATOM 23785 N N . LEU B 2 13 ? -5.330 4.196 2.409 1.00 0.00 12 LEU B N 24
ATOM 23786 C CA . LEU B 2 13 ? -4.417 3.094 2.142 1.00 0.00 12 LEU B CA 24
ATOM 23787 C C . LEU B 2 13 ? -3.601 3.345 0.885 1.00 0.00 12 LEU B C 24
ATOM 23788 O O . LEU B 2 13 ? -2.382 3.302 0.927 1.00 0.00 12 LEU B O 24
ATOM 23804 N N . LYS B 2 14 ? -4.279 3.611 -0.229 1.00 0.00 13 LYS B N 24
ATOM 23805 C CA . LYS B 2 14 ? -3.605 3.870 -1.500 1.00 0.00 13 LYS B CA 24
ATOM 23806 C C . LYS B 2 14 ? -2.614 5.021 -1.365 1.00 0.00 13 LYS B C 24
ATOM 23807 O O . LYS B 2 14 ? -1.534 4.987 -1.952 1.00 0.00 13 LYS B O 24
ATOM 23826 N N . ALA B 2 15 ? -2.973 6.027 -0.574 1.00 0.00 14 ALA B N 24
ATOM 23827 C CA . ALA B 2 15 ? -2.091 7.169 -0.354 1.00 0.00 14 ALA B CA 24
ATOM 23828 C C . ALA B 2 15 ? -0.828 6.728 0.385 1.00 0.00 14 ALA B C 24
ATOM 23829 O O . ALA B 2 15 ? 0.283 7.157 0.057 1.00 0.00 14 ALA B O 24
ATOM 23836 N N . ARG B 2 16 ? -1.006 5.854 1.370 1.00 0.00 15 ARG B N 24
ATOM 23837 C CA . ARG B 2 16 ? 0.113 5.330 2.146 1.00 0.00 15 ARG B CA 24
ATOM 23838 C C . ARG B 2 16 ? 0.905 4.341 1.300 1.00 0.00 15 ARG B C 24
ATOM 23839 O O . ARG B 2 16 ? 2.132 4.322 1.329 1.00 0.00 15 ARG B O 24
ATOM 23860 N N . ASN B 2 17 ? 0.177 3.533 0.539 1.00 0.00 16 ASN B N 24
ATOM 23861 C CA . ASN B 2 17 ? 0.759 2.537 -0.342 1.00 0.00 16 ASN B CA 24
ATOM 23862 C C . ASN B 2 17 ? 1.656 3.205 -1.365 1.00 0.00 16 ASN B C 24
ATOM 23863 O O . ASN B 2 17 ? 2.801 2.802 -1.559 1.00 0.00 16 ASN B O 24
ATOM 23874 N N . TYR B 2 18 ? 1.132 4.242 -1.999 1.00 0.00 17 TYR B N 24
ATOM 23875 C CA . TYR B 2 18 ? 1.878 4.992 -2.996 1.00 0.00 17 TYR B CA 24
ATOM 23876 C C . TYR B 2 18 ? 3.149 5.566 -2.376 1.00 0.00 17 TYR B C 24
ATOM 23877 O O . TYR B 2 18 ? 4.226 5.509 -2.969 1.00 0.00 17 TYR B O 24
ATOM 23895 N N . ALA B 2 19 ? 3.008 6.108 -1.168 1.00 0.00 18 ALA B N 24
ATOM 23896 C CA . ALA B 2 19 ? 4.130 6.694 -0.443 1.00 0.00 18 ALA B CA 24
ATOM 23897 C C . ALA B 2 19 ? 5.156 5.633 -0.046 1.00 0.00 18 ALA B C 24
ATOM 23898 O O . ALA B 2 19 ? 6.356 5.813 -0.247 1.00 0.00 18 ALA B O 24
ATOM 23905 N N . ALA B 2 20 ? 4.678 4.529 0.520 1.00 0.00 19 ALA B N 24
ATOM 23906 C CA . ALA B 2 20 ? 5.546 3.442 0.954 1.00 0.00 19 ALA B CA 24
ATOM 23907 C C . ALA B 2 20 ? 6.331 2.866 -0.215 1.00 0.00 19 ALA B C 24
ATOM 23908 O O . ALA B 2 20 ? 7.481 2.464 -0.055 1.00 0.00 19 ALA B O 24
ATOM 23915 N N . LYS B 2 21 ? 5.721 2.848 -1.396 1.00 0.00 20 LYS B N 24
ATOM 23916 C CA . LYS B 2 21 ? 6.400 2.338 -2.579 1.00 0.00 20 LYS B CA 24
ATOM 23917 C C . LYS B 2 21 ? 7.546 3.267 -2.959 1.00 0.00 20 LYS B C 24
ATOM 23918 O O . LYS B 2 21 ? 8.567 2.825 -3.481 1.00 0.00 20 LYS B O 24
ATOM 23937 N N . GLN B 2 22 ? 7.398 4.551 -2.633 1.00 0.00 21 GLN B N 24
ATOM 23938 C CA . GLN B 2 22 ? 8.454 5.520 -2.890 1.00 0.00 21 GLN B CA 24
ATOM 23939 C C . GLN B 2 22 ? 9.555 5.296 -1.871 1.00 0.00 21 GLN B C 24
ATOM 23940 O O . GLN B 2 22 ? 10.737 5.444 -2.171 1.00 0.00 21 GLN B O 24
ATOM 23954 N N . LYS B 2 23 ? 9.145 4.886 -0.672 1.00 0.00 22 LYS B N 24
ATOM 23955 C CA . LYS B 2 23 ? 10.081 4.578 0.399 1.00 0.00 22 LYS B CA 24
ATOM 23956 C C . LYS B 2 23 ? 10.962 3.425 -0.042 1.00 0.00 22 LYS B C 24
ATOM 23957 O O . LYS B 2 23 ? 12.179 3.467 0.111 1.00 0.00 22 LYS B O 24
ATOM 23976 N N . VAL B 2 24 ? 10.326 2.408 -0.615 1.00 0.00 23 VAL B N 24
ATOM 23977 C CA . VAL B 2 24 ? 11.029 1.236 -1.113 1.00 0.00 23 VAL B CA 24
ATOM 23978 C C . VAL B 2 24 ? 12.105 1.653 -2.114 1.00 0.00 23 VAL B C 24
ATOM 23979 O O . VAL B 2 24 ? 13.268 1.267 -2.000 1.00 0.00 23 VAL B O 24
ATOM 23992 N N . GLN B 2 25 ? 11.698 2.458 -3.087 1.00 0.00 24 GLN B N 24
ATOM 23993 C CA . GLN B 2 25 ? 12.604 2.947 -4.118 1.00 0.00 24 GLN B CA 24
ATOM 23994 C C . GLN B 2 25 ? 13.724 3.793 -3.522 1.00 0.00 24 GLN B C 24
ATOM 23995 O O . GLN B 2 25 ? 14.879 3.691 -3.934 1.00 0.00 24 GLN B O 24
ATOM 24009 N N . ALA B 2 26 ? 13.368 4.628 -2.557 1.00 0.00 25 ALA B N 24
ATOM 24010 C CA . ALA B 2 26 ? 14.332 5.506 -1.905 1.00 0.00 25 ALA B CA 24
ATOM 24011 C C . ALA B 2 26 ? 15.360 4.700 -1.126 1.00 0.00 25 ALA B C 24
ATOM 24012 O O . ALA B 2 26 ? 16.558 4.978 -1.177 1.00 0.00 25 ALA B O 24
ATOM 24019 N N . LEU B 2 27 ? 14.884 3.697 -0.406 1.00 0.00 26 LEU B N 24
ATOM 24020 C CA . LEU B 2 27 ? 15.759 2.846 0.388 1.00 0.00 26 LEU B CA 24
ATOM 24021 C C . LEU B 2 27 ? 16.666 2.013 -0.505 1.00 0.00 26 LEU B C 24
ATOM 24022 O O . LEU B 2 27 ? 17.854 1.853 -0.219 1.00 0.00 26 LEU B O 24
ATOM 24038 N N . ARG B 2 28 ? 16.112 1.499 -1.600 1.00 0.00 27 ARG B N 24
ATOM 24039 C CA . ARG B 2 28 ? 16.894 0.705 -2.536 1.00 0.00 27 ARG B CA 24
ATOM 24040 C C . ARG B 2 28 ? 17.928 1.586 -3.224 1.00 0.00 27 ARG B C 24
ATOM 24041 O O . ARG B 2 28 ? 18.985 1.118 -3.648 1.00 0.00 27 ARG B O 24
ATOM 24062 N N . HIS B 2 29 ? 17.620 2.871 -3.294 1.00 0.00 28 HIS B N 24
ATOM 24063 C CA . HIS B 2 29 ? 18.512 3.857 -3.885 1.00 0.00 28 HIS B CA 24
ATOM 24064 C C . HIS B 2 29 ? 19.646 4.150 -2.907 1.00 0.00 28 HIS B C 24
ATOM 24065 O O . HIS B 2 29 ? 20.817 4.234 -3.285 1.00 0.00 28 HIS B O 24
ATOM 24079 N N . LYS B 2 30 ? 19.271 4.290 -1.640 1.00 0.00 29 LYS B N 24
ATOM 24080 C CA . LYS B 2 30 ? 20.213 4.559 -0.561 1.00 0.00 29 LYS B CA 24
ATOM 24081 C C . LYS B 2 30 ? 21.201 3.404 -0.432 1.00 0.00 29 LYS B C 24
ATOM 24082 O O . LYS B 2 30 ? 22.417 3.603 -0.390 1.00 0.00 29 LYS B O 24
ATOM 24101 N N . CYS B 2 31 ? 20.662 2.199 -0.388 1.00 0.00 30 CYS B N 24
ATOM 24102 C CA . CYS B 2 31 ? 21.474 0.996 -0.278 1.00 0.00 30 CYS B CA 24
ATOM 24103 C C . CYS B 2 31 ? 20.968 -0.086 -1.228 1.00 0.00 30 CYS B C 24
ATOM 24104 O O . CYS B 2 31 ? 21.510 -0.271 -2.319 1.00 0.00 30 CYS B O 24
ATOM 24111 N N . GLY B 2 32 ? 19.933 -0.801 -0.811 1.00 0.00 31 GLY B N 24
ATOM 24112 C CA . GLY B 2 32 ? 19.382 -1.856 -1.631 1.00 0.00 31 GLY B CA 24
ATOM 24113 C C . GLY B 2 32 ? 19.588 -3.216 -0.998 1.00 0.00 31 GLY B C 24
ATOM 24114 O O . GLY B 2 32 ? 18.835 -3.618 -0.107 1.00 0.00 31 GLY B O 24
ATOM 24127 N N . GLU A 1 2 ? -19.764 -1.625 -4.718 1.00 0.00 1 GLU A N 25
ATOM 24128 C CA . GLU A 1 2 ? -20.380 -2.383 -3.638 1.00 0.00 1 GLU A CA 25
ATOM 24129 C C . GLU A 1 2 ? -19.419 -2.529 -2.457 1.00 0.00 1 GLU A C 25
ATOM 24130 O O . GLU A 1 2 ? -18.197 -2.487 -2.630 1.00 0.00 1 GLU A O 25
ATOM 24142 N N . VAL A 1 3 ? -19.981 -2.710 -1.264 1.00 0.00 2 VAL A N 25
ATOM 24143 C CA . VAL A 1 3 ? -19.195 -2.876 -0.044 1.00 0.00 2 VAL A CA 25
ATOM 24144 C C . VAL A 1 3 ? -18.186 -4.016 -0.191 1.00 0.00 2 VAL A C 25
ATOM 24145 O O . VAL A 1 3 ? -17.003 -3.850 0.099 1.00 0.00 2 VAL A O 25
ATOM 24158 N N . ALA A 1 4 ? -18.662 -5.169 -0.654 1.00 0.00 3 ALA A N 25
ATOM 24159 C CA . ALA A 1 4 ? -17.803 -6.337 -0.845 1.00 0.00 3 ALA A CA 25
ATOM 24160 C C . ALA A 1 4 ? -16.670 -6.039 -1.829 1.00 0.00 3 ALA A C 25
ATOM 24161 O O . ALA A 1 4 ? -15.534 -6.479 -1.640 1.00 0.00 3 ALA A O 25
ATOM 24168 N N . GLN A 1 5 ? -16.985 -5.272 -2.865 1.00 0.00 4 GLN A N 25
ATOM 24169 C CA . GLN A 1 5 ? -16.004 -4.889 -3.873 1.00 0.00 4 GLN A CA 25
ATOM 24170 C C . GLN A 1 5 ? -14.947 -3.996 -3.251 1.00 0.00 4 GLN A C 25
ATOM 24171 O O . GLN A 1 5 ? -13.753 -4.159 -3.486 1.00 0.00 4 GLN A O 25
ATOM 24185 N N . LEU A 1 6 ? -15.401 -3.052 -2.451 1.00 0.00 5 LEU A N 25
ATOM 24186 C CA . LEU A 1 6 ? -14.508 -2.129 -1.780 1.00 0.00 5 LEU A CA 25
ATOM 24187 C C . LEU A 1 6 ? -13.658 -2.869 -0.756 1.00 0.00 5 LEU A C 25
ATOM 24188 O O . LEU A 1 6 ? -12.484 -2.562 -0.578 1.00 0.00 5 LEU A O 25
ATOM 24204 N N . GLU A 1 7 ? -14.249 -3.863 -0.105 1.00 0.00 6 GLU A N 25
ATOM 24205 C CA . GLU A 1 7 ? -13.533 -4.666 0.880 1.00 0.00 6 GLU A CA 25
ATOM 24206 C C . GLU A 1 7 ? -12.403 -5.444 0.217 1.00 0.00 6 GLU A C 25
ATOM 24207 O O . GLU A 1 7 ? -11.300 -5.521 0.755 1.00 0.00 6 GLU A O 25
ATOM 24219 N N . LYS A 1 8 ? -12.668 -6.003 -0.963 1.00 0.00 7 LYS A N 25
ATOM 24220 C CA . LYS A 1 8 ? -11.647 -6.754 -1.677 1.00 0.00 7 LYS A CA 25
ATOM 24221 C C . LYS A 1 8 ? -10.587 -5.800 -2.221 1.00 0.00 7 LYS A C 25
ATOM 24222 O O . LYS A 1 8 ? -9.447 -6.192 -2.471 1.00 0.00 7 LYS A O 25
ATOM 24241 N N . GLU A 1 9 ? -10.969 -4.538 -2.374 1.00 0.00 8 GLU A N 25
ATOM 24242 C CA . GLU A 1 9 ? -10.065 -3.510 -2.852 1.00 0.00 8 GLU A CA 25
ATOM 24243 C C . GLU A 1 9 ? -9.185 -3.040 -1.699 1.00 0.00 8 GLU A C 25
ATOM 24244 O O . GLU A 1 9 ? -7.973 -2.882 -1.852 1.00 0.00 8 GLU A O 25
ATOM 24256 N N . VAL A 1 10 ? -9.800 -2.857 -0.533 1.00 0.00 9 VAL A N 25
ATOM 24257 C CA . VAL A 1 10 ? -9.075 -2.450 0.659 1.00 0.00 9 VAL A CA 25
ATOM 24258 C C . VAL A 1 10 ? -8.074 -3.536 1.013 1.00 0.00 9 VAL A C 25
ATOM 24259 O O . VAL A 1 10 ? -6.908 -3.261 1.289 1.00 0.00 9 VAL A O 25
ATOM 24272 N N . ALA A 1 11 ? -8.540 -4.778 0.965 1.00 0.00 10 ALA A N 25
ATOM 24273 C CA . ALA A 1 11 ? -7.698 -5.928 1.249 1.00 0.00 10 ALA A CA 25
ATOM 24274 C C . ALA A 1 11 ? -6.600 -6.063 0.197 1.00 0.00 10 ALA A C 25
ATOM 24275 O O . ALA A 1 11 ? -5.513 -6.564 0.480 1.00 0.00 10 ALA A O 25
ATOM 24282 N N . GLN A 1 12 ? -6.891 -5.593 -1.011 1.00 0.00 11 GLN A N 25
ATOM 24283 C CA . GLN A 1 12 ? -5.931 -5.638 -2.103 1.00 0.00 11 GLN A CA 25
ATOM 24284 C C . GLN A 1 12 ? -4.807 -4.659 -1.819 1.00 0.00 11 GLN A C 25
ATOM 24285 O O . GLN A 1 12 ? -3.625 -5.012 -1.864 1.00 0.00 11 GLN A O 25
ATOM 24299 N N . ALA A 1 13 ? -5.194 -3.429 -1.507 1.00 0.00 12 ALA A N 25
ATOM 24300 C CA . ALA A 1 13 ? -4.236 -2.384 -1.192 1.00 0.00 12 ALA A CA 25
ATOM 24301 C C . ALA A 1 13 ? -3.444 -2.755 0.049 1.00 0.00 12 ALA A C 25
ATOM 24302 O O . ALA A 1 13 ? -2.236 -2.568 0.090 1.00 0.00 12 ALA A O 25
ATOM 24309 N N . GLU A 1 14 ? -4.136 -3.300 1.044 1.00 0.00 13 GLU A N 25
ATOM 24310 C CA . GLU A 1 14 ? -3.505 -3.726 2.290 1.00 0.00 13 GLU A CA 25
ATOM 24311 C C . GLU A 1 14 ? -2.459 -4.807 2.039 1.00 0.00 13 GLU A C 25
ATOM 24312 O O . GLU A 1 14 ? -1.409 -4.823 2.677 1.00 0.00 13 GLU A O 25
ATOM 24324 N N . ALA A 1 15 ? -2.738 -5.705 1.099 1.00 0.00 14 ALA A N 25
ATOM 24325 C CA . ALA A 1 15 ? -1.804 -6.775 0.767 1.00 0.00 14 ALA A CA 25
ATOM 24326 C C . ALA A 1 15 ? -0.552 -6.199 0.119 1.00 0.00 14 ALA A C 25
ATOM 24327 O O . ALA A 1 15 ? 0.571 -6.612 0.417 1.00 0.00 14 ALA A O 25
ATOM 24334 N N . GLU A 1 16 ? -0.753 -5.208 -0.742 1.00 0.00 15 GLU A N 25
ATOM 24335 C CA . GLU A 1 16 ? 0.320 -4.531 -1.409 1.00 0.00 15 GLU A CA 25
ATOM 24336 C C . GLU A 1 16 ? 1.093 -3.732 -0.378 1.00 0.00 15 GLU A C 25
ATOM 24337 O O . GLU A 1 16 ? 2.314 -3.801 -0.289 1.00 0.00 15 GLU A O 25
ATOM 24349 N N . ASN A 1 17 ? 0.329 -2.993 0.408 1.00 0.00 16 ASN A N 25
ATOM 24350 C CA . ASN A 1 17 ? 0.854 -2.157 1.489 1.00 0.00 16 ASN A CA 25
ATOM 24351 C C . ASN A 1 17 ? 1.735 -2.982 2.418 1.00 0.00 16 ASN A C 25
ATOM 24352 O O . ASN A 1 17 ? 2.838 -2.571 2.775 1.00 0.00 16 ASN A O 25
ATOM 24363 N N . TYR A 1 18 ? 1.239 -4.162 2.779 1.00 0.00 17 TYR A N 25
ATOM 24364 C CA . TYR A 1 18 ? 1.969 -5.082 3.645 1.00 0.00 17 TYR A CA 25
ATOM 24365 C C . TYR A 1 18 ? 3.335 -5.402 3.052 1.00 0.00 17 TYR A C 25
ATOM 24366 O O . TYR A 1 18 ? 4.345 -5.426 3.758 1.00 0.00 17 TYR A O 25
ATOM 24384 N N . GLN A 1 19 ? 3.351 -5.647 1.750 1.00 0.00 18 GLN A N 25
ATOM 24385 C CA . GLN A 1 19 ? 4.578 -5.973 1.042 1.00 0.00 18 GLN A CA 25
ATOM 24386 C C . GLN A 1 19 ? 5.480 -4.754 0.928 1.00 0.00 18 GLN A C 25
ATOM 24387 O O . GLN A 1 19 ? 6.706 -4.878 0.929 1.00 0.00 18 GLN A O 25
ATOM 24401 N N . LEU A 1 20 ? 4.872 -3.575 0.856 1.00 0.00 19 LEU A N 25
ATOM 24402 C CA . LEU A 1 20 ? 5.631 -2.337 0.770 1.00 0.00 19 LEU A CA 25
ATOM 24403 C C . LEU A 1 20 ? 6.348 -2.096 2.086 1.00 0.00 19 LEU A C 25
ATOM 24404 O O . LEU A 1 20 ? 7.553 -1.874 2.110 1.00 0.00 19 LEU A O 25
ATOM 24420 N N . GLU A 1 21 ? 5.595 -2.167 3.179 1.00 0.00 20 GLU A N 25
ATOM 24421 C CA . GLU A 1 21 ? 6.150 -1.979 4.511 1.00 0.00 20 GLU A CA 25
ATOM 24422 C C . GLU A 1 21 ? 7.214 -3.030 4.791 1.00 0.00 20 GLU A C 25
ATOM 24423 O O . GLU A 1 21 ? 8.236 -2.745 5.416 1.00 0.00 20 GLU A O 25
ATOM 24435 N N . GLN A 1 22 ? 6.971 -4.239 4.304 1.00 0.00 21 GLN A N 25
ATOM 24436 C CA . GLN A 1 22 ? 7.902 -5.342 4.471 1.00 0.00 21 GLN A CA 25
ATOM 24437 C C . GLN A 1 22 ? 9.191 -5.040 3.714 1.00 0.00 21 GLN A C 25
ATOM 24438 O O . GLN A 1 22 ? 10.292 -5.248 4.223 1.00 0.00 21 GLN A O 25
ATOM 24452 N N . GLU A 1 23 ? 9.036 -4.531 2.498 1.00 0.00 22 GLU A N 25
ATOM 24453 C CA . GLU A 1 23 ? 10.166 -4.179 1.659 1.00 0.00 22 GLU A CA 25
ATOM 24454 C C . GLU A 1 23 ? 10.926 -3.010 2.274 1.00 0.00 22 GLU A C 25
ATOM 24455 O O . GLU A 1 23 ? 12.146 -3.049 2.392 1.00 0.00 22 GLU A O 25
ATOM 24467 N N . VAL A 1 24 ? 10.186 -1.978 2.676 1.00 0.00 23 VAL A N 25
ATOM 24468 C CA . VAL A 1 24 ? 10.776 -0.796 3.290 1.00 0.00 23 VAL A CA 25
ATOM 24469 C C . VAL A 1 24 ? 11.580 -1.177 4.529 1.00 0.00 23 VAL A C 25
ATOM 24470 O O . VAL A 1 24 ? 12.720 -0.741 4.689 1.00 0.00 23 VAL A O 25
ATOM 24483 N N . ALA A 1 25 ? 10.993 -2.011 5.386 1.00 0.00 24 ALA A N 25
ATOM 24484 C CA . ALA A 1 25 ? 11.671 -2.462 6.592 1.00 0.00 24 ALA A CA 25
ATOM 24485 C C . ALA A 1 25 ? 12.978 -3.150 6.234 1.00 0.00 24 ALA A C 25
ATOM 24486 O O . ALA A 1 25 ? 14.005 -2.915 6.867 1.00 0.00 24 ALA A O 25
ATOM 24493 N N . GLN A 1 26 ? 12.928 -3.987 5.203 1.00 0.00 25 GLN A N 25
ATOM 24494 C CA . GLN A 1 26 ? 14.104 -4.704 4.743 1.00 0.00 25 GLN A CA 25
ATOM 24495 C C . GLN A 1 26 ? 15.147 -3.736 4.194 1.00 0.00 25 GLN A C 25
ATOM 24496 O O . GLN A 1 26 ? 16.298 -3.761 4.614 1.00 0.00 25 GLN A O 25
ATOM 24510 N N . LEU A 1 27 ? 14.737 -2.887 3.258 1.00 0.00 26 LEU A N 25
ATOM 24511 C CA . LEU A 1 27 ? 15.641 -1.916 2.646 1.00 0.00 26 LEU A CA 25
ATOM 24512 C C . LEU A 1 27 ? 16.286 -1.017 3.698 1.00 0.00 26 LEU A C 25
ATOM 24513 O O . LEU A 1 27 ? 17.499 -0.819 3.684 1.00 0.00 26 LEU A O 25
ATOM 24529 N N . GLU A 1 28 ? 15.481 -0.497 4.618 1.00 0.00 27 GLU A N 25
ATOM 24530 C CA . GLU A 1 28 ? 15.995 0.357 5.687 1.00 0.00 27 GLU A CA 25
ATOM 24531 C C . GLU A 1 28 ? 16.970 -0.421 6.566 1.00 0.00 27 GLU A C 25
ATOM 24532 O O . GLU A 1 28 ? 18.014 0.095 6.967 1.00 0.00 27 GLU A O 25
ATOM 24544 N N . HIS A 1 29 ? 16.613 -1.664 6.857 1.00 0.00 28 HIS A N 25
ATOM 24545 C CA . HIS A 1 29 ? 17.428 -2.538 7.688 1.00 0.00 28 HIS A CA 25
ATOM 24546 C C . HIS A 1 29 ? 18.750 -2.885 6.996 1.00 0.00 28 HIS A C 25
ATOM 24547 O O . HIS A 1 29 ? 19.807 -2.891 7.629 1.00 0.00 28 HIS A O 25
ATOM 24561 N N . GLU A 1 30 ? 18.687 -3.158 5.697 1.00 0.00 29 GLU A N 25
ATOM 24562 C CA . GLU A 1 30 ? 19.878 -3.490 4.921 1.00 0.00 29 GLU A CA 25
ATOM 24563 C C . GLU A 1 30 ? 20.717 -2.240 4.679 1.00 0.00 29 GLU A C 25
ATOM 24564 O O . GLU A 1 30 ? 21.929 -2.311 4.480 1.00 0.00 29 GLU A O 25
ATOM 24576 N N . CYS A 1 31 ? 20.060 -1.094 4.698 1.00 0.00 30 CYS A N 25
ATOM 24577 C CA . CYS A 1 31 ? 20.731 0.180 4.487 1.00 0.00 30 CYS A CA 25
ATOM 24578 C C . CYS A 1 31 ? 21.399 0.647 5.778 1.00 0.00 30 CYS A C 25
ATOM 24579 O O . CYS A 1 31 ? 22.412 1.344 5.747 1.00 0.00 30 CYS A O 25
ATOM 24586 N N . GLY A 1 32 ? 20.831 0.254 6.910 1.00 0.00 31 GLY A N 25
ATOM 24587 C CA . GLY A 1 32 ? 21.383 0.639 8.192 1.00 0.00 31 GLY A CA 25
ATOM 24588 C C . GLY A 1 32 ? 20.346 0.590 9.291 1.00 0.00 31 GLY A C 25
ATOM 24589 O O . GLY A 1 32 ? 19.998 1.616 9.876 1.00 0.00 31 GLY A O 25
ATOM 24602 N N . GLU B 2 2 ? -19.289 1.193 5.776 1.00 0.00 1 GLU B N 25
ATOM 24603 C CA . GLU B 2 2 ? -20.127 1.527 4.633 1.00 0.00 1 GLU B CA 25
ATOM 24604 C C . GLU B 2 2 ? -19.294 1.762 3.384 1.00 0.00 1 GLU B C 25
ATOM 24605 O O . GLU B 2 2 ? -18.064 1.799 3.443 1.00 0.00 1 GLU B O 25
ATOM 24617 N N . VAL B 2 3 ? -19.980 1.930 2.260 1.00 0.00 2 VAL B N 25
ATOM 24618 C CA . VAL B 2 3 ? -19.328 2.179 0.982 1.00 0.00 2 VAL B CA 25
ATOM 24619 C C . VAL B 2 3 ? -18.429 3.410 1.079 1.00 0.00 2 VAL B C 25
ATOM 24620 O O . VAL B 2 3 ? -17.234 3.337 0.794 1.00 0.00 2 VAL B O 25
ATOM 24633 N N . GLN B 2 4 ? -18.996 4.530 1.516 1.00 0.00 3 GLN B N 25
ATOM 24634 C CA . GLN B 2 4 ? -18.229 5.764 1.674 1.00 0.00 3 GLN B CA 25
ATOM 24635 C C . GLN B 2 4 ? -17.091 5.576 2.666 1.00 0.00 3 GLN B C 25
ATOM 24636 O O . GLN B 2 4 ? -16.026 6.177 2.527 1.00 0.00 3 GLN B O 25
ATOM 24650 N N . ALA B 2 5 ? -17.317 4.729 3.660 1.00 0.00 4 ALA B N 25
ATOM 24651 C CA . ALA B 2 5 ? -16.310 4.456 4.672 1.00 0.00 4 ALA B CA 25
ATOM 24652 C C . ALA B 2 5 ? -15.104 3.746 4.063 1.00 0.00 4 ALA B C 25
ATOM 24653 O O . ALA B 2 5 ? -13.953 4.080 4.358 1.00 0.00 4 ALA B O 25
ATOM 24660 N N . LEU B 2 6 ? -15.378 2.761 3.220 1.00 0.00 5 LEU B N 25
ATOM 24661 C CA . LEU B 2 6 ? -14.328 1.986 2.578 1.00 0.00 5 LEU B CA 25
ATOM 24662 C C . LEU B 2 6 ? -13.644 2.774 1.469 1.00 0.00 5 LEU B C 25
ATOM 24663 O O . LEU B 2 6 ? -12.445 2.624 1.263 1.00 0.00 5 LEU B O 25
ATOM 24679 N N . LYS B 2 7 ? -14.394 3.611 0.762 1.00 0.00 6 LYS B N 25
ATOM 24680 C CA . LYS B 2 7 ? -13.821 4.414 -0.317 1.00 0.00 6 LYS B CA 25
ATOM 24681 C C . LYS B 2 7 ? -12.680 5.278 0.208 1.00 0.00 6 LYS B C 25
ATOM 24682 O O . LYS B 2 7 ? -11.601 5.316 -0.382 1.00 0.00 6 LYS B O 25
ATOM 24701 N N . LYS B 2 8 ? -12.908 5.944 1.336 1.00 0.00 7 LYS B N 25
ATOM 24702 C CA . LYS B 2 8 ? -11.872 6.775 1.940 1.00 0.00 7 LYS B CA 25
ATOM 24703 C C . LYS B 2 8 ? -10.717 5.898 2.410 1.00 0.00 7 LYS B C 25
ATOM 24704 O O . LYS B 2 8 ? -9.555 6.309 2.367 1.00 0.00 7 LYS B O 25
ATOM 24723 N N . ARG B 2 9 ? -11.046 4.671 2.816 1.00 0.00 8 ARG B N 25
ATOM 24724 C CA . ARG B 2 9 ? -10.046 3.698 3.252 1.00 0.00 8 ARG B CA 25
ATOM 24725 C C . ARG B 2 9 ? -9.162 3.333 2.064 1.00 0.00 8 ARG B C 25
ATOM 24726 O O . ARG B 2 9 ? -7.936 3.297 2.170 1.00 0.00 8 ARG B O 25
ATOM 24747 N N . VAL B 2 10 ? -9.803 3.091 0.926 1.00 0.00 9 VAL B N 25
ATOM 24748 C CA . VAL B 2 10 ? -9.101 2.758 -0.305 1.00 0.00 9 VAL B CA 25
ATOM 24749 C C . VAL B 2 10 ? -8.178 3.905 -0.712 1.00 0.00 9 VAL B C 25
ATOM 24750 O O . VAL B 2 10 ? -7.004 3.696 -1.022 1.00 0.00 9 VAL B O 25
ATOM 24763 N N . GLN B 2 11 ? -8.718 5.119 -0.694 1.00 0.00 10 GLN B N 25
ATOM 24764 C CA . GLN B 2 11 ? -7.956 6.307 -1.055 1.00 0.00 10 GLN B CA 25
ATOM 24765 C C . GLN B 2 11 ? -6.785 6.512 -0.100 1.00 0.00 10 GLN B C 25
ATOM 24766 O O . GLN B 2 11 ? -5.704 6.939 -0.511 1.00 0.00 10 GLN B O 25
ATOM 24780 N N . ALA B 2 12 ? -7.004 6.203 1.172 1.00 0.00 11 ALA B N 25
ATOM 24781 C CA . ALA B 2 12 ? -5.969 6.348 2.181 1.00 0.00 11 ALA B CA 25
ATOM 24782 C C . ALA B 2 12 ? -4.844 5.360 1.921 1.00 0.00 11 ALA B C 25
ATOM 24783 O O . ALA B 2 12 ? -3.664 5.712 1.974 1.00 0.00 11 ALA B O 25
ATOM 24790 N N . LEU B 2 13 ? -5.221 4.123 1.621 1.00 0.00 12 LEU B N 25
ATOM 24791 C CA . LEU B 2 13 ? -4.250 3.083 1.333 1.00 0.00 12 LEU B CA 25
ATOM 24792 C C . LEU B 2 13 ? -3.440 3.444 0.101 1.00 0.00 12 LEU B C 25
ATOM 24793 O O . LEU B 2 13 ? -2.227 3.375 0.127 1.00 0.00 12 LEU B O 25
ATOM 24809 N N . LYS B 2 14 ? -4.120 3.839 -0.971 1.00 0.00 13 LYS B N 25
ATOM 24810 C CA . LYS B 2 14 ? -3.442 4.213 -2.212 1.00 0.00 13 LYS B CA 25
ATOM 24811 C C . LYS B 2 14 ? -2.459 5.355 -1.986 1.00 0.00 13 LYS B C 25
ATOM 24812 O O . LYS B 2 14 ? -1.368 5.358 -2.549 1.00 0.00 13 LYS B O 25
ATOM 24831 N N . ALA B 2 15 ? -2.837 6.312 -1.151 1.00 0.00 14 ALA B N 25
ATOM 24832 C CA . ALA B 2 15 ? -1.960 7.437 -0.852 1.00 0.00 14 ALA B CA 25
ATOM 24833 C C . ALA B 2 15 ? -0.710 6.939 -0.133 1.00 0.00 14 ALA B C 25
ATOM 24834 O O . ALA B 2 15 ? 0.414 7.297 -0.484 1.00 0.00 14 ALA B O 25
ATOM 24841 N N . ARG B 2 16 ? -0.928 6.087 0.861 1.00 0.00 15 ARG B N 25
ATOM 24842 C CA . ARG B 2 16 ? 0.158 5.499 1.638 1.00 0.00 15 ARG B CA 25
ATOM 24843 C C . ARG B 2 16 ? 0.984 4.550 0.770 1.00 0.00 15 ARG B C 25
ATOM 24844 O O . ARG B 2 16 ? 2.208 4.508 0.865 1.00 0.00 15 ARG B O 25
ATOM 24865 N N . ASN B 2 17 ? 0.287 3.804 -0.074 1.00 0.00 16 ASN B N 25
ATOM 24866 C CA . ASN B 2 17 ? 0.900 2.849 -0.981 1.00 0.00 16 ASN B CA 25
ATOM 24867 C C . ASN B 2 17 ? 1.779 3.563 -1.991 1.00 0.00 16 ASN B C 25
ATOM 24868 O O . ASN B 2 17 ? 2.882 3.118 -2.292 1.00 0.00 16 ASN B O 25
ATOM 24879 N N . TYR B 2 18 ? 1.285 4.680 -2.504 1.00 0.00 17 TYR B N 25
ATOM 24880 C CA . TYR B 2 18 ? 2.022 5.471 -3.478 1.00 0.00 17 TYR B CA 25
ATOM 24881 C C . TYR B 2 18 ? 3.340 5.951 -2.876 1.00 0.00 17 TYR B C 25
ATOM 24882 O O . TYR B 2 18 ? 4.398 5.831 -3.500 1.00 0.00 17 TYR B O 25
ATOM 24900 N N . ALA B 2 19 ? 3.274 6.479 -1.655 1.00 0.00 18 ALA B N 25
ATOM 24901 C CA . ALA B 2 19 ? 4.467 6.962 -0.972 1.00 0.00 18 ALA B CA 25
ATOM 24902 C C . ALA B 2 19 ? 5.384 5.805 -0.590 1.00 0.00 18 ALA B C 25
ATOM 24903 O O . ALA B 2 19 ? 6.605 5.935 -0.611 1.00 0.00 18 ALA B O 25
ATOM 24910 N N . ALA B 2 20 ? 4.791 4.672 -0.243 1.00 0.00 19 ALA B N 25
ATOM 24911 C CA . ALA B 2 20 ? 5.565 3.501 0.142 1.00 0.00 19 ALA B CA 25
ATOM 24912 C C . ALA B 2 20 ? 6.296 2.914 -1.062 1.00 0.00 19 ALA B C 25
ATOM 24913 O O . ALA B 2 20 ? 7.449 2.510 -0.950 1.00 0.00 19 ALA B O 25
ATOM 24920 N N . LYS B 2 21 ? 5.629 2.888 -2.212 1.00 0.00 20 LYS B N 25
ATOM 24921 C CA . LYS B 2 21 ? 6.230 2.363 -3.437 1.00 0.00 20 LYS B CA 25
ATOM 24922 C C . LYS B 2 21 ? 7.455 3.175 -3.831 1.00 0.00 20 LYS B C 25
ATOM 24923 O O . LYS B 2 21 ? 8.510 2.616 -4.138 1.00 0.00 20 LYS B O 25
ATOM 24942 N N . GLN B 2 22 ? 7.314 4.496 -3.812 1.00 0.00 21 GLN B N 25
ATOM 24943 C CA . GLN B 2 22 ? 8.417 5.374 -4.159 1.00 0.00 21 GLN B CA 25
ATOM 24944 C C . GLN B 2 22 ? 9.495 5.281 -3.085 1.00 0.00 21 GLN B C 25
ATOM 24945 O O . GLN B 2 22 ? 10.682 5.440 -3.366 1.00 0.00 21 GLN B O 25
ATOM 24959 N N . LYS B 2 23 ? 9.071 4.958 -1.863 1.00 0.00 22 LYS B N 25
ATOM 24960 C CA . LYS B 2 23 ? 9.999 4.772 -0.759 1.00 0.00 22 LYS B CA 25
ATOM 24961 C C . LYS B 2 23 ? 10.863 3.560 -1.065 1.00 0.00 22 LYS B C 25
ATOM 24962 O O . LYS B 2 23 ? 12.081 3.605 -0.949 1.00 0.00 22 LYS B O 25
ATOM 24981 N N . VAL B 2 24 ? 10.199 2.486 -1.490 1.00 0.00 23 VAL B N 25
ATOM 24982 C CA . VAL B 2 24 ? 10.866 1.246 -1.858 1.00 0.00 23 VAL B CA 25
ATOM 24983 C C . VAL B 2 24 ? 11.936 1.517 -2.906 1.00 0.00 23 VAL B C 25
ATOM 24984 O O . VAL B 2 24 ? 13.081 1.099 -2.761 1.00 0.00 23 VAL B O 25
ATOM 24997 N N . GLN B 2 25 ? 11.551 2.221 -3.957 1.00 0.00 24 GLN B N 25
ATOM 24998 C CA . GLN B 2 25 ? 12.470 2.551 -5.035 1.00 0.00 24 GLN B CA 25
ATOM 24999 C C . GLN B 2 25 ? 13.623 3.413 -4.534 1.00 0.00 24 GLN B C 25
ATOM 25000 O O . GLN B 2 25 ? 14.773 3.201 -4.912 1.00 0.00 24 GLN B O 25
ATOM 25014 N N . ALA B 2 26 ? 13.312 4.382 -3.683 1.00 0.00 25 ALA B N 25
ATOM 25015 C CA . ALA B 2 26 ? 14.330 5.273 -3.136 1.00 0.00 25 ALA B CA 25
ATOM 25016 C C . ALA B 2 26 ? 15.300 4.508 -2.246 1.00 0.00 25 ALA B C 25
ATOM 25017 O O . ALA B 2 26 ? 16.516 4.632 -2.390 1.00 0.00 25 ALA B O 25
ATOM 25024 N N . LEU B 2 27 ? 14.753 3.709 -1.338 1.00 0.00 26 LEU B N 25
ATOM 25025 C CA . LEU B 2 27 ? 15.556 2.908 -0.423 1.00 0.00 26 LEU B CA 25
ATOM 25026 C C . LEU B 2 27 ? 16.411 1.911 -1.192 1.00 0.00 26 LEU B C 25
ATOM 25027 O O . LEU B 2 27 ? 17.575 1.686 -0.862 1.00 0.00 26 LEU B O 25
ATOM 25043 N N . ARG B 2 28 ? 15.816 1.316 -2.216 1.00 0.00 27 ARG B N 25
ATOM 25044 C CA . ARG B 2 28 ? 16.487 0.334 -3.052 1.00 0.00 27 ARG B CA 25
ATOM 25045 C C . ARG B 2 28 ? 17.627 0.978 -3.832 1.00 0.00 27 ARG B C 25
ATOM 25046 O O . ARG B 2 28 ? 18.687 0.385 -4.010 1.00 0.00 27 ARG B O 25
ATOM 25067 N N . HIS B 2 29 ? 17.391 2.198 -4.290 1.00 0.00 28 HIS B N 25
ATOM 25068 C CA . HIS B 2 29 ? 18.379 2.943 -5.054 1.00 0.00 28 HIS B CA 25
ATOM 25069 C C . HIS B 2 29 ? 19.513 3.425 -4.156 1.00 0.00 28 HIS B C 25
ATOM 25070 O O . HIS B 2 29 ? 20.689 3.334 -4.513 1.00 0.00 28 HIS B O 25
ATOM 25084 N N . LYS B 2 30 ? 19.147 3.963 -2.998 1.00 0.00 29 LYS B N 25
ATOM 25085 C CA . LYS B 2 30 ? 20.122 4.493 -2.054 1.00 0.00 29 LYS B CA 25
ATOM 25086 C C . LYS B 2 30 ? 20.945 3.383 -1.412 1.00 0.00 29 LYS B C 25
ATOM 25087 O O . LYS B 2 30 ? 22.157 3.514 -1.243 1.00 0.00 29 LYS B O 25
ATOM 25106 N N . CYS B 2 31 ? 20.286 2.297 -1.047 1.00 0.00 30 CYS B N 25
ATOM 25107 C CA . CYS B 2 31 ? 20.970 1.180 -0.412 1.00 0.00 30 CYS B CA 25
ATOM 25108 C C . CYS B 2 31 ? 20.512 -0.161 -0.974 1.00 0.00 30 CYS B C 25
ATOM 25109 O O . CYS B 2 31 ? 21.302 -0.900 -1.559 1.00 0.00 30 CYS B O 25
ATOM 25116 N N . GLY B 2 32 ? 19.241 -0.479 -0.789 1.00 0.00 31 GLY B N 25
ATOM 25117 C CA . GLY B 2 32 ? 18.719 -1.737 -1.270 1.00 0.00 31 GLY B CA 25
ATOM 25118 C C . GLY B 2 32 ? 18.618 -2.753 -0.156 1.00 0.00 31 GLY B C 25
ATOM 25119 O O . GLY B 2 32 ? 18.362 -2.398 0.992 1.00 0.00 31 GLY B O 25
#

InterPro domains:
  IPR004827 Basic-leucine zipper domain [PF07716] (225-276)
  IPR004827 Basic-leucine zipper domain [PS00036] (231-245)
  IPR004827 Basic-leucine zipper domain [PS50217] (231-276)
  IPR004827 Basic-leucine zipper domain [SM00338] (223-280)
  IPR046347 Basic-leucine zipper domain superfamily [SSF57959] (225-279)
  IPR050946 AP-1 Transcription Factor bZIP [PTHR11462] (76-279)

Secondary structure (DSSP, 8-state):
-HHHHHHHHHHHHHHHHHHHHHHHHHHHHT-/-HHHHHHHHHHHHHHHHHHHHHHHHHHHHH-

Solvent-accessible surface area: 4656 Å² total; per-residue (Å²): 125,60,68,110,30,85,147,56,16,60,104,0,61,50,59,18,150,105,20,55,94,70,18,60,102,18,49,144,134,38,64,138,56,120,53,23,100,128,118,11,111,60,11,79,68,139,5,158,53,6,89,105,85,11,139,52,5,119,169,126,67,83

GO terms:
  GO:0005634 nucleus (C, IDA)
  GO:0001228 DNA-binding transcription activator activity, RNA polymerase II-specific (F, IDA)
  GO:0003682 chromatin binding (F, IDA)
  GO:0003700 DNA-binding transcription factor activity (F, IDA)
  GO:0045899 positive regulation of RNA polymerase II transcription preinitiation complex assembly (P, IDA)
  GO:0043565 sequence-specific DNA binding (F, IDA)
  GO:0045899 positive regulation of RNA polymerase II transcription preinitiation complex assembly (P, IGI)
  GO:1903833 positive regulation of cellular response to amino acid starvation (P, IGI)
  GO:0060261 positive regulation of transcription initiation by RNA polymerase II (P, IGI)
  GO:0001228 DNA-binding transcription activator activity, RNA polymerase II-specific (F, IMP)
  GO:0003700 DNA-binding transcription factor activity (F, IMP)
  GO:0045899 positive regulation of RNA polymerase II transcription preinitiation complex assembly (P, IMP)
  GO:0045944 positive regulation of transcription by RNA polymerase II (P, IMP)
  GO:0010688 negative regulation of ribosomal protein gene transcription by RNA polymerase II (P, IMP)
  GO:0043565 sequence-specific DNA binding (F, HDA)
  GO:1903833 positive regulation of cellular response to amino acid starvation (P, IMP)
  GO:1990139 protein localization to nuclear periphery (P, IMP)
  GO:0031669 cellular response to nutrient levels (P, IMP)
  GO:0060261 positive regulation of transcription initiation by RNA polymerase II (P, IMP)
  GO:0000122 negative regulation of transcription by RNA polymerase II (P, IMP)

Sequence (62 aa):
EVAQLEKEVAQAEAENYQLEQEVAQLEHECGEVQALKKRVQALKARNYAAKQKVQALRHKCGEVAQLEKEVAQAEAENYQLEQEVAQLEHECGEVQALKKRVQALKARNYAAKQKVQALRHKCGEVAQLEKEVAQAEAENYQLEQEVAQLEHECGEVQALKKRVQALKARNYAAKQKVQALRHKCGEVAQLEKEVAQAEAENYQLEQEVAQLEHECGEVQALKKRVQALKARNYAAKQKVQALRHKCGEVAQLEKEVAQAEAENYQLEQEVAQLEHECGEVQALKKRVQALKARNYAAKQKVQALRHKCGEVAQLEKEVAQAEAENYQLEQEVAQLEHECGEVQALKKRVQALKARNYAAKQKVQALRHKCGEVAQLEKEVAQAEAENYQLEQEVAQLEHECGEVQALKKRVQALKARNYAAKQKVQALRHKCGEVAQLEKEVAQAEAENYQLEQEVAQLEHECGEVQALKKRVQALKARNYAAKQKVQALRHKCGEVAQLEKEVAQAEAENYQLEQEVAQLEHECGEVQALKKRVQALKARNYAAKQKVQALRHKCGEVAQLEKEVAQAEAENYQLEQEVAQLEHECGEVQALKKRVQALKARNYAAKQKVQALRHKCGEVAQLEKEVAQAEAENYQLEQEVAQLEHECGEVQALKKRVQALKARNYAAKQKVQALRHKCGEVAQLEKEVAQAEAENYQLEQEVAQLEHECGEVQALKKRVQALKARNYAAKQKVQALRHKCGEVAQLEKEVAQAEAENYQLEQEVAQLEHECGEVQALKKRVQALKARNYAAKQKVQALRHKCGEVAQLEKEVAQAEAENYQLEQEVAQLEHECGEVQALKKRVQALKARNYAAKQKVQALRHKCGEVAQLEKEVAQAEAENYQLEQEVAQLEHECGEVQALKKRVQALKARNYAAKQKVQALRHKCGEVAQLEKEVAQAEAENYQLEQEVAQLEHECGEVQALKKRVQALKARNYAAKQKVQALRHKCGEVAQLEKEVAQAEAENYQLEQEVAQLEHECGEVQALKKRVQALKARNYAAKQKVQALRHKCGEVAQLEKEVAQAEAENYQLEQEVAQLEHECGEVQALKKRVQALKARNYAAKQKVQALRHKCGEVAQLEKEVAQAEAENYQLEQEVAQLEHECGEVQALKKRVQALKARNYAAKQKVQALRHKCGEVAQLEKEVAQAEAENYQLEQEVAQLEHECGEVQALKKRVQALKARNYAAKQKVQALRHKCGEVAQLEKEVAQAEAENYQLEQEVAQLEHECGEVQALKKRVQALKARNYAAKQKVQALRHKCGEVAQLEKEVAQAEAENYQLEQEVAQLEHECGEVQALKKRVQALKARNYAAKQKVQALRHKCGEVAQLEKEVAQAEAENYQLEQEVAQLEHECGEVQALKKRVQALKARNYAAKQKVQALRHKCGEVAQLEKEVAQAEAENYQLEQEVAQLEHECGEVQALKKRVQALKARNYAAKQKVQALRHKCGEVAQLEKEVAQAEAENYQLEQEVAQLEHECGEVQALKKRVQALKARNYAAKQKVQALRHKCG

Radius of gyration: 13.6 Å; Cα contacts (8 Å, |Δi|>4): 45; chains: 2; bounding box: 41×14×14 Å